Protein 2DGR (pdb70)

Structure (mmCIF, N/CA/C/O backbone):
data_2DGR
#
_entry.id   2DGR
#
loop_
_atom_site.group_PDB
_atom_site.id
_atom_site.type_symbol
_atom_site.label_atom_id
_atom_site.label_alt_id
_atom_site.label_comp_id
_atom_site.label_asym_id
_atom_site.label_entity_id
_atom_site.label_seq_id
_atom_site.pdbx_PDB_ins_code
_atom_site.Cartn_x
_atom_site.Cartn_y
_atom_site.Cartn_z
_atom_site.occupancy
_atom_site.B_iso_or_equiv
_atom_site.auth_seq_id
_atom_site.auth_comp_id
_atom_site.auth_asym_id
_atom_site.auth_atom_id
_atom_site.pdbx_PDB_model_num
ATOM 1 N N . GLY A 1 1 ? 29.797 12.361 1.119 1.00 0.00 99 GLY A N 1
ATOM 2 C CA . GLY A 1 1 ? 29.874 13.347 2.182 1.00 0.00 99 GLY A CA 1
ATOM 3 C C . GLY A 1 1 ? 28.859 14.460 2.016 1.00 0.00 99 GLY A C 1
ATOM 4 O O . GLY A 1 1 ? 27.988 14.647 2.865 1.00 0.00 99 GLY A O 1
ATOM 8 N N . SER A 1 2 ? 28.971 15.202 0.918 1.00 0.00 100 SER A N 1
ATOM 9 C CA . SER A 1 2 ? 28.058 16.306 0.646 1.00 0.00 100 SER A CA 1
ATOM 10 C C . SER A 1 2 ? 27.263 16.051 -0.631 1.00 0.00 100 SER A C 1
ATOM 11 O O . SER A 1 2 ? 26.032 16.045 -0.618 1.00 0.00 100 SER A O 1
ATOM 19 N N . SER A 1 3 ? 27.976 15.840 -1.732 1.00 0.00 101 SER A N 1
ATOM 20 C CA . SER A 1 3 ? 27.338 15.588 -3.019 1.00 0.00 101 SER A CA 1
ATOM 21 C C . SER A 1 3 ? 28.061 14.478 -3.776 1.00 0.00 101 SER A C 1
ATOM 22 O O . SER A 1 3 ? 29.260 14.270 -3.600 1.00 0.00 101 SER A O 1
ATOM 30 N N . GLY A 1 4 ? 27.320 13.766 -4.620 1.00 0.00 102 GLY A N 1
ATOM 31 C CA . GLY A 1 4 ? 27.906 12.685 -5.391 1.00 0.00 102 GLY A CA 1
ATOM 32 C C . GLY A 1 4 ? 27.228 11.354 -5.132 1.00 0.00 102 GLY A C 1
ATOM 33 O O . GLY A 1 4 ? 27.886 10.371 -4.793 1.00 0.00 102 GLY A O 1
ATOM 37 N N . SER A 1 5 ? 25.909 11.323 -5.290 1.00 0.00 103 SER A N 1
ATOM 38 C CA . SER A 1 5 ? 25.141 10.104 -5.066 1.00 0.00 103 SER A CA 1
ATOM 39 C C . SER A 1 5 ? 23.844 10.123 -5.868 1.00 0.00 103 SER A C 1
ATOM 40 O O . SER A 1 5 ? 23.142 11.134 -5.911 1.00 0.00 103 SER A O 1
ATOM 48 N N . SER A 1 6 ? 23.531 8.998 -6.504 1.00 0.00 104 SER A N 1
ATOM 49 C CA . SER A 1 6 ? 22.321 8.886 -7.309 1.00 0.00 104 SER A CA 1
ATOM 50 C C . SER A 1 6 ? 21.167 8.330 -6.480 1.00 0.00 104 SER A C 1
ATOM 51 O O . SER A 1 6 ? 21.123 7.138 -6.178 1.00 0.00 104 SER A O 1
ATOM 59 N N . GLY A 1 7 ? 20.233 9.203 -6.116 1.00 0.00 105 GLY A N 1
ATOM 60 C CA . GLY A 1 7 ? 19.091 8.782 -5.326 1.00 0.00 105 GLY A CA 1
ATOM 61 C C . GLY A 1 7 ? 18.633 9.852 -4.354 1.00 0.00 105 GLY A C 1
ATOM 62 O O . GLY A 1 7 ? 19.368 10.230 -3.444 1.00 0.00 105 GLY A O 1
ATOM 66 N N . GLY A 1 8 ? 17.412 10.342 -4.549 1.00 0.00 106 GLY A N 1
ATOM 67 C CA . GLY A 1 8 ? 16.878 11.371 -3.676 1.00 0.00 106 GLY A CA 1
ATOM 68 C C . GLY A 1 8 ? 15.738 10.866 -2.814 1.00 0.00 106 GLY A C 1
ATOM 69 O O . GLY A 1 8 ? 15.913 10.633 -1.618 1.00 0.00 106 GLY A O 1
ATOM 73 N N . GLN A 1 9 ? 14.568 10.699 -3.421 1.00 0.00 107 GLN A N 1
ATOM 74 C CA . GLN A 1 9 ? 13.395 10.220 -2.700 1.00 0.00 107 GLN A CA 1
ATOM 75 C C . GLN A 1 9 ? 13.668 8.867 -2.053 1.00 0.00 107 GLN A C 1
ATOM 76 O O . GLN A 1 9 ? 14.776 8.336 -2.141 1.00 0.00 107 GLN A O 1
ATOM 90 N N . THR A 1 10 ? 12.651 8.312 -1.400 1.00 0.00 108 THR A N 1
ATOM 91 C CA . THR A 1 10 ? 12.782 7.021 -0.737 1.00 0.00 108 THR A CA 1
ATOM 92 C C . THR A 1 10 ? 11.514 6.190 -0.895 1.00 0.00 108 THR A C 1
ATOM 93 O O . THR A 1 10 ? 10.446 6.720 -1.202 1.00 0.00 108 THR A O 1
ATOM 104 N N . THR A 1 11 ? 11.637 4.884 -0.683 1.00 0.00 109 THR A N 1
ATOM 105 C CA . THR A 1 11 ? 10.501 3.979 -0.803 1.00 0.00 109 THR A CA 1
ATOM 106 C C . THR A 1 11 ? 10.399 3.060 0.409 1.00 0.00 109 THR A C 1
ATOM 107 O O . THR A 1 11 ? 11.349 2.351 0.743 1.00 0.00 109 THR A O 1
ATOM 118 N N . ILE A 1 12 ? 9.243 3.077 1.064 1.00 0.00 110 ILE A N 1
ATOM 119 C CA . ILE A 1 12 ? 9.018 2.244 2.238 1.00 0.00 110 ILE A CA 1
ATOM 120 C C . ILE A 1 12 ? 7.946 1.193 1.969 1.00 0.00 110 ILE A C 1
ATOM 121 O O . ILE A 1 12 ? 7.067 1.390 1.131 1.00 0.00 110 ILE A O 1
ATOM 137 N N . GLN A 1 13 ? 8.026 0.077 2.687 1.00 0.00 111 GLN A N 1
ATOM 138 C CA . GLN A 1 13 ? 7.061 -1.004 2.526 1.00 0.00 111 GLN A CA 1
ATOM 139 C C . GLN A 1 13 ? 6.156 -1.113 3.749 1.00 0.00 111 GLN A C 1
ATOM 140 O O . GLN A 1 13 ? 6.578 -1.579 4.807 1.00 0.00 111 GLN A O 1
ATOM 154 N N . VAL A 1 14 ? 4.909 -0.680 3.596 1.00 0.00 112 VAL A N 1
ATOM 155 C CA . VAL A 1 14 ? 3.943 -0.729 4.688 1.00 0.00 112 VAL A CA 1
ATOM 156 C C . VAL A 1 14 ? 3.400 -2.141 4.878 1.00 0.00 112 VAL A C 1
ATOM 157 O O . VAL A 1 14 ? 3.061 -2.822 3.910 1.00 0.00 112 VAL A O 1
ATOM 170 N N . ARG A 1 15 ? 3.320 -2.574 6.132 1.00 0.00 113 ARG A N 1
ATOM 171 C CA . ARG A 1 15 ? 2.818 -3.906 6.449 1.00 0.00 113 ARG A CA 1
ATOM 172 C C . ARG A 1 15 ? 1.403 -3.833 7.014 1.00 0.00 113 ARG A C 1
ATOM 173 O O . ARG A 1 15 ? 1.163 -3.190 8.036 1.00 0.00 113 ARG A O 1
ATOM 194 N N . VAL A 1 16 ? 0.467 -4.496 6.341 1.00 0.00 114 VAL A N 1
ATOM 195 C CA . VAL A 1 16 ? -0.924 -4.507 6.775 1.00 0.00 114 VAL A CA 1
ATOM 196 C C . VAL A 1 16 ? -1.519 -5.908 6.678 1.00 0.00 114 VAL A C 1
ATOM 197 O O . VAL A 1 16 ? -1.124 -6.720 5.842 1.00 0.00 114 VAL A O 1
ATOM 210 N N . PRO A 1 17 ? -2.493 -6.199 7.553 1.00 0.00 115 PRO A N 1
ATOM 211 C CA . PRO A 1 17 ? -3.165 -7.501 7.585 1.00 0.00 115 PRO A CA 1
ATOM 212 C C . PRO A 1 17 ? -4.056 -7.724 6.368 1.00 0.00 115 PRO A C 1
ATOM 213 O O . PRO A 1 17 ? -4.868 -6.868 6.016 1.00 0.00 115 PRO A O 1
ATOM 224 N N . TYR A 1 18 ? -3.901 -8.879 5.730 1.00 0.00 116 TYR A N 1
ATOM 225 C CA . TYR A 1 18 ? -4.691 -9.213 4.551 1.00 0.00 116 TYR A CA 1
ATOM 226 C C . TYR A 1 18 ? -6.162 -8.872 4.766 1.00 0.00 116 TYR A C 1
ATOM 227 O O . TYR A 1 18 ? -6.915 -8.688 3.810 1.00 0.00 116 TYR A O 1
ATOM 245 N N . ARG A 1 19 ? -6.564 -8.788 6.030 1.00 0.00 117 ARG A N 1
ATOM 246 C CA . ARG A 1 19 ? -7.945 -8.469 6.373 1.00 0.00 117 ARG A CA 1
ATOM 247 C C . ARG A 1 19 ? -8.253 -7.003 6.085 1.00 0.00 117 ARG A C 1
ATOM 248 O O . ARG A 1 19 ? -9.300 -6.675 5.527 1.00 0.00 117 ARG A O 1
ATOM 269 N N . VAL A 1 20 ? -7.332 -6.124 6.469 1.00 0.00 118 VAL A N 1
ATOM 270 C CA . VAL A 1 20 ? -7.504 -4.692 6.252 1.00 0.00 118 VAL A CA 1
ATOM 271 C C . VAL A 1 20 ? -7.254 -4.324 4.794 1.00 0.00 118 VAL A C 1
ATOM 272 O O . VAL A 1 20 ? -7.859 -3.391 4.266 1.00 0.00 118 VAL A O 1
ATOM 285 N N . VAL A 1 21 ? -6.359 -5.064 4.148 1.00 0.00 119 VAL A N 1
ATOM 286 C CA . VAL A 1 21 ? -6.029 -4.816 2.749 1.00 0.00 119 VAL A CA 1
ATOM 287 C C . VAL A 1 21 ? -7.274 -4.455 1.947 1.00 0.00 119 VAL A C 1
ATOM 288 O O . VAL A 1 21 ? -7.485 -3.294 1.597 1.00 0.00 119 VAL A O 1
ATOM 301 N N . GLY A 1 22 ? -8.097 -5.459 1.658 1.00 0.00 120 GLY A N 1
ATOM 302 C CA . GLY A 1 22 ? -9.312 -5.226 0.899 1.00 0.00 120 GLY A CA 1
ATOM 303 C C . GLY A 1 22 ? -9.993 -3.926 1.277 1.00 0.00 120 GLY A C 1
ATOM 304 O O . GLY A 1 22 ? -10.590 -3.259 0.431 1.00 0.00 120 GLY A O 1
ATOM 308 N N . LEU A 1 23 ? -9.905 -3.564 2.553 1.00 0.00 121 LEU A N 1
ATOM 309 C CA . LEU A 1 23 ? -10.520 -2.335 3.043 1.00 0.00 121 LEU A CA 1
ATOM 310 C C . LEU A 1 23 ? -9.761 -1.110 2.542 1.00 0.00 121 LEU A C 1
ATOM 311 O O . LEU A 1 23 ? -10.363 -0.130 2.103 1.00 0.00 121 LEU A O 1
ATOM 327 N N . VAL A 1 24 ? -8.435 -1.173 2.609 1.00 0.00 122 VAL A N 1
ATOM 328 C CA . VAL A 1 24 ? -7.593 -0.071 2.160 1.00 0.00 122 VAL A CA 1
ATOM 329 C C . VAL A 1 24 ? -7.711 0.132 0.654 1.00 0.00 122 VAL A C 1
ATOM 330 O O . VAL A 1 24 ? -8.146 1.186 0.190 1.00 0.00 122 VAL A O 1
ATOM 343 N N . VAL A 1 25 ? -7.322 -0.886 -0.107 1.00 0.00 123 VAL A N 1
ATOM 344 C CA . VAL A 1 25 ? -7.385 -0.821 -1.562 1.00 0.00 123 VAL A CA 1
ATOM 345 C C . VAL A 1 25 ? -8.731 -0.280 -2.030 1.00 0.00 123 VAL A C 1
ATOM 346 O O . VAL A 1 25 ? -8.793 0.616 -2.872 1.00 0.00 123 VAL A O 1
ATOM 359 N N . GLY A 1 26 ? -9.808 -0.829 -1.478 1.00 0.00 124 GLY A N 1
ATOM 360 C CA . GLY A 1 26 ? -11.140 -0.389 -1.851 1.00 0.00 124 GLY A CA 1
ATOM 361 C C . GLY A 1 26 ? -11.645 -1.069 -3.108 1.00 0.00 124 GLY A C 1
ATOM 362 O O . GLY A 1 26 ? -10.915 -1.797 -3.781 1.00 0.00 124 GLY A O 1
ATOM 366 N N . PRO A 1 27 ? -12.923 -0.835 -3.439 1.00 0.00 125 PRO A N 1
ATOM 367 C CA . PRO A 1 27 ? -13.554 -1.422 -4.625 1.00 0.00 125 PRO A CA 1
ATOM 368 C C . PRO A 1 27 ? -12.696 -1.265 -5.876 1.00 0.00 125 PRO A C 1
ATOM 369 O O . PRO A 1 27 ? -12.785 -0.261 -6.582 1.00 0.00 125 PRO A O 1
ATOM 380 N N . LYS A 1 28 ? -11.863 -2.265 -6.145 1.00 0.00 126 LYS A N 1
ATOM 381 C CA . LYS A 1 28 ? -10.989 -2.241 -7.312 1.00 0.00 126 LYS A CA 1
ATOM 382 C C . LYS A 1 28 ? -10.165 -0.957 -7.348 1.00 0.00 126 LYS A C 1
ATOM 383 O O . LYS A 1 28 ? -9.939 -0.383 -8.412 1.00 0.00 126 LYS A O 1
ATOM 402 N N . GLY A 1 29 ? -9.718 -0.513 -6.177 1.00 0.00 127 GLY A N 1
ATOM 403 C CA . GLY A 1 29 ? -8.924 0.698 -6.097 1.00 0.00 127 GLY A CA 1
ATOM 404 C C . GLY A 1 29 ? -9.768 1.953 -6.190 1.00 0.00 127 GLY A C 1
ATOM 405 O O . GLY A 1 29 ? -9.757 2.643 -7.209 1.00 0.00 127 GLY A O 1
ATOM 409 N N . ALA A 1 30 ? -10.505 2.249 -5.124 1.00 0.00 128 ALA A N 1
ATOM 410 C CA . ALA A 1 30 ? -11.359 3.430 -5.090 1.00 0.00 128 ALA A CA 1
ATOM 411 C C . ALA A 1 30 ? -11.026 4.314 -3.893 1.00 0.00 128 ALA A C 1
ATOM 412 O O . ALA A 1 30 ? -11.235 5.527 -3.927 1.00 0.00 128 ALA A O 1
ATOM 419 N N . THR A 1 31 ? -10.507 3.699 -2.835 1.00 0.00 129 THR A N 1
ATOM 420 C CA . THR A 1 31 ? -10.146 4.430 -1.627 1.00 0.00 129 THR A CA 1
ATOM 421 C C . THR A 1 31 ? -8.653 4.732 -1.592 1.00 0.00 129 THR A C 1
ATOM 422 O O . THR A 1 31 ? -8.243 5.848 -1.270 1.00 0.00 129 THR A O 1
ATOM 433 N N . ILE A 1 32 ? -7.844 3.732 -1.925 1.00 0.00 130 ILE A N 1
ATOM 434 C CA . ILE A 1 32 ? -6.395 3.892 -1.933 1.00 0.00 130 ILE A CA 1
ATOM 435 C C . ILE A 1 32 ? -5.967 4.974 -2.920 1.00 0.00 130 ILE A C 1
ATOM 436 O O . ILE A 1 32 ? -4.908 5.583 -2.770 1.00 0.00 130 ILE A O 1
ATOM 452 N N . LYS A 1 33 ? -6.799 5.209 -3.929 1.00 0.00 131 LYS A N 1
ATOM 453 C CA . LYS A 1 33 ? -6.510 6.220 -4.940 1.00 0.00 131 LYS A CA 1
ATOM 454 C C . LYS A 1 33 ? -6.535 7.619 -4.333 1.00 0.00 131 LYS A C 1
ATOM 455 O O . LYS A 1 33 ? -5.802 8.507 -4.768 1.00 0.00 131 LYS A O 1
ATOM 474 N N . ARG A 1 34 ? -7.382 7.807 -3.326 1.00 0.00 132 ARG A N 1
ATOM 475 C CA . ARG A 1 34 ? -7.502 9.099 -2.660 1.00 0.00 132 ARG A CA 1
ATOM 476 C C . ARG A 1 34 ? -6.226 9.436 -1.894 1.00 0.00 132 ARG A C 1
ATOM 477 O O . ARG A 1 34 ? -5.743 10.567 -1.941 1.00 0.00 132 ARG A O 1
ATOM 498 N N . ILE A 1 35 ? -5.687 8.447 -1.189 1.00 0.00 133 ILE A N 1
ATOM 499 C CA . ILE A 1 35 ? -4.467 8.639 -0.414 1.00 0.00 133 ILE A CA 1
ATOM 500 C C . ILE A 1 35 ? -3.320 9.110 -1.301 1.00 0.00 133 ILE A C 1
ATOM 501 O O . ILE A 1 35 ? -2.726 10.160 -1.057 1.00 0.00 133 ILE A O 1
ATOM 517 N N . GLN A 1 36 ? -3.016 8.327 -2.331 1.00 0.00 134 GLN A N 1
ATOM 518 C CA . GLN A 1 36 ? -1.940 8.666 -3.255 1.00 0.00 134 GLN A CA 1
ATOM 519 C C . GLN A 1 36 ? -2.010 10.136 -3.657 1.00 0.00 134 GLN A C 1
ATOM 520 O O . GLN A 1 36 ? -0.985 10.769 -3.909 1.00 0.00 134 GLN A O 1
ATOM 534 N N . GLN A 1 37 ? -3.225 10.671 -3.715 1.00 0.00 135 GLN A N 1
ATOM 535 C CA . GLN A 1 37 ? -3.428 12.066 -4.088 1.00 0.00 135 GLN A CA 1
ATOM 536 C C . GLN A 1 37 ? -3.208 12.986 -2.891 1.00 0.00 135 GLN A C 1
ATOM 537 O O . GLN A 1 37 ? -2.394 13.908 -2.946 1.00 0.00 135 GLN A O 1
ATOM 551 N N . ARG A 1 38 ? -3.940 12.730 -1.812 1.00 0.00 136 ARG A N 1
ATOM 552 C CA . ARG A 1 38 ? -3.826 13.537 -0.603 1.00 0.00 136 ARG A CA 1
ATOM 553 C C . ARG A 1 38 ? -2.386 13.562 -0.100 1.00 0.00 136 ARG A C 1
ATOM 554 O O . ARG A 1 38 ? -1.976 14.490 0.599 1.00 0.00 136 ARG A O 1
ATOM 575 N N . THR A 1 39 ? -1.621 12.535 -0.459 1.00 0.00 137 THR A N 1
ATOM 576 C CA . THR A 1 39 ? -0.227 12.438 -0.043 1.00 0.00 137 THR A CA 1
ATOM 577 C C . THR A 1 39 ? 0.715 12.649 -1.223 1.00 0.00 137 THR A C 1
ATOM 578 O O . THR A 1 39 ? 1.918 12.841 -1.044 1.00 0.00 137 THR A O 1
ATOM 589 N N . HIS A 1 40 ? 0.160 12.611 -2.431 1.00 0.00 138 HIS A N 1
ATOM 590 C CA . HIS A 1 40 ? 0.952 12.799 -3.642 1.00 0.00 138 HIS A CA 1
ATOM 591 C C . HIS A 1 40 ? 2.123 11.822 -3.682 1.00 0.00 138 HIS A C 1
ATOM 592 O O . HIS A 1 40 ? 3.274 12.223 -3.857 1.00 0.00 138 HIS A O 1
ATOM 607 N N . THR A 1 41 ? 1.822 10.538 -3.518 1.00 0.00 139 THR A N 1
ATOM 608 C CA . THR A 1 41 ? 2.850 9.504 -3.534 1.00 0.00 139 THR A CA 1
ATOM 609 C C . THR A 1 41 ? 2.473 8.368 -4.478 1.00 0.00 139 THR A C 1
ATOM 610 O O . THR A 1 41 ? 1.345 8.304 -4.968 1.00 0.00 139 THR A O 1
ATOM 621 N N . TYR A 1 42 ? 3.422 7.474 -4.729 1.00 0.00 140 TYR A N 1
ATOM 622 C CA . TYR A 1 42 ? 3.190 6.341 -5.617 1.00 0.00 140 TYR A CA 1
ATOM 623 C C . TYR A 1 42 ? 2.957 5.062 -4.818 1.00 0.00 140 TYR A C 1
ATOM 624 O O . TYR A 1 42 ? 3.904 4.380 -4.427 1.00 0.00 140 TYR A O 1
ATOM 642 N N . ILE A 1 43 ? 1.689 4.744 -4.580 1.00 0.00 141 ILE A N 1
ATOM 643 C CA . ILE A 1 43 ? 1.330 3.547 -3.830 1.00 0.00 141 ILE A CA 1
ATOM 644 C C . ILE A 1 43 ? 1.061 2.373 -4.764 1.00 0.00 141 ILE A C 1
ATOM 645 O O . ILE A 1 43 ? 0.244 2.468 -5.680 1.00 0.00 141 ILE A O 1
ATOM 661 N N . VAL A 1 44 ? 1.754 1.263 -4.526 1.00 0.00 142 VAL A N 1
ATOM 662 C CA . VAL A 1 44 ? 1.589 0.068 -5.344 1.00 0.00 142 VAL A CA 1
ATOM 663 C C . VAL A 1 44 ? 0.977 -1.071 -4.536 1.00 0.00 142 VAL A C 1
ATOM 664 O O . VAL A 1 44 ? 1.440 -1.389 -3.440 1.00 0.00 142 VAL A O 1
ATOM 677 N N . THR A 1 45 ? -0.068 -1.684 -5.085 1.00 0.00 143 THR A N 1
ATOM 678 C CA . THR A 1 45 ? -0.745 -2.787 -4.415 1.00 0.00 143 THR A CA 1
ATOM 679 C C . THR A 1 45 ? -0.036 -4.110 -4.683 1.00 0.00 143 THR A C 1
ATOM 680 O O . THR A 1 45 ? 0.507 -4.344 -5.763 1.00 0.00 143 THR A O 1
ATOM 691 N N . PRO A 1 46 ? -0.040 -4.998 -3.678 1.00 0.00 144 PRO A N 1
ATOM 692 C CA . PRO A 1 46 ? 0.598 -6.314 -3.782 1.00 0.00 144 PRO A CA 1
ATOM 693 C C . PRO A 1 46 ? -0.143 -7.244 -4.736 1.00 0.00 144 PRO A C 1
ATOM 694 O O . PRO A 1 46 ? -1.156 -6.867 -5.324 1.00 0.00 144 PRO A O 1
ATOM 705 N N . GLY A 1 47 ? 0.368 -8.462 -4.885 1.00 0.00 145 GLY A N 1
ATOM 706 C CA . GLY A 1 47 ? -0.259 -9.427 -5.769 1.00 0.00 145 GLY A CA 1
ATOM 707 C C . GLY A 1 47 ? -1.449 -10.113 -5.128 1.00 0.00 145 GLY A C 1
ATOM 708 O O . GLY A 1 47 ? -1.880 -9.735 -4.038 1.00 0.00 145 GLY A O 1
ATOM 712 N N . ARG A 1 48 ? -1.982 -11.125 -5.805 1.00 0.00 146 ARG A N 1
ATOM 713 C CA . ARG A 1 48 ? -3.131 -11.864 -5.296 1.00 0.00 146 ARG A CA 1
ATOM 714 C C . ARG A 1 48 ? -2.682 -13.082 -4.494 1.00 0.00 146 ARG A C 1
ATOM 715 O O . ARG A 1 48 ? -3.350 -13.494 -3.545 1.00 0.00 146 ARG A O 1
ATOM 736 N N . ASP A 1 49 ? -1.548 -13.654 -4.882 1.00 0.00 147 ASP A N 1
ATOM 737 C CA . ASP A 1 49 ? -1.009 -14.825 -4.200 1.00 0.00 147 ASP A CA 1
ATOM 738 C C . ASP A 1 49 ? 0.284 -14.480 -3.468 1.00 0.00 147 ASP A C 1
ATOM 739 O O . ASP A 1 49 ? 1.209 -15.291 -3.402 1.00 0.00 147 ASP A O 1
ATOM 748 N N . LYS A 1 50 ? 0.344 -13.271 -2.920 1.00 0.00 148 LYS A N 1
ATOM 749 C CA . LYS A 1 50 ? 1.523 -12.817 -2.193 1.00 0.00 148 LYS A CA 1
ATOM 750 C C . LYS A 1 50 ? 1.134 -12.214 -0.847 1.00 0.00 148 LYS A C 1
ATOM 751 O O . LYS A 1 50 ? -0.045 -11.988 -0.576 1.00 0.00 148 LYS A O 1
ATOM 770 N N . GLU A 1 51 ? 2.132 -11.955 -0.008 1.00 0.00 149 GLU A N 1
ATOM 771 C CA . GLU A 1 51 ? 1.893 -11.377 1.309 1.00 0.00 149 GLU A CA 1
ATOM 772 C C . GLU A 1 51 ? 1.390 -9.941 1.190 1.00 0.00 149 GLU A C 1
ATOM 773 O O . GLU A 1 51 ? 1.796 -9.186 0.306 1.00 0.00 149 GLU A O 1
ATOM 785 N N . PRO A 1 52 ? 0.484 -9.554 2.100 1.00 0.00 150 PRO A N 1
ATOM 786 C CA . PRO A 1 52 ? -0.094 -8.207 2.119 1.00 0.00 150 PRO A CA 1
ATOM 787 C C . PRO A 1 52 ? 0.921 -7.147 2.534 1.00 0.00 150 PRO A C 1
ATOM 788 O O . PRO A 1 52 ? 1.187 -6.958 3.721 1.00 0.00 150 PRO A O 1
ATOM 799 N N . VAL A 1 53 ? 1.484 -6.456 1.548 1.00 0.00 151 VAL A N 1
ATOM 800 C CA . VAL A 1 53 ? 2.469 -5.413 1.811 1.00 0.00 151 VAL A CA 1
ATOM 801 C C . VAL A 1 53 ? 2.390 -4.307 0.764 1.00 0.00 151 VAL A C 1
ATOM 802 O O . VAL A 1 53 ? 2.686 -4.528 -0.411 1.00 0.00 151 VAL A O 1
ATOM 815 N N . PHE A 1 54 ? 1.991 -3.116 1.198 1.00 0.00 152 PHE A N 1
ATOM 816 C CA . PHE A 1 54 ? 1.873 -1.975 0.298 1.00 0.00 152 PHE A CA 1
ATOM 817 C C . PHE A 1 54 ? 3.220 -1.281 0.120 1.00 0.00 152 PHE A C 1
ATOM 818 O O . PHE A 1 54 ? 3.994 -1.153 1.068 1.00 0.00 152 PHE A O 1
ATOM 835 N N . ALA A 1 55 ? 3.493 -0.836 -1.102 1.00 0.00 153 ALA A N 1
ATOM 836 C CA . ALA A 1 55 ? 4.745 -0.154 -1.405 1.00 0.00 153 ALA A CA 1
ATOM 837 C C . ALA A 1 55 ? 4.506 1.316 -1.728 1.00 0.00 153 ALA A C 1
ATOM 838 O O . ALA A 1 55 ? 3.765 1.646 -2.655 1.00 0.00 153 ALA A O 1
ATOM 845 N N . VAL A 1 56 ? 5.136 2.197 -0.958 1.00 0.00 154 VAL A N 1
ATOM 846 C CA . VAL A 1 56 ? 4.992 3.634 -1.163 1.00 0.00 154 VAL A CA 1
ATOM 847 C C . VAL A 1 56 ? 6.317 4.267 -1.571 1.00 0.00 154 VAL A C 1
ATOM 848 O O . VAL A 1 56 ? 7.314 4.163 -0.856 1.00 0.00 154 VAL A O 1
ATOM 861 N N . THR A 1 57 ? 6.322 4.924 -2.727 1.00 0.00 155 THR A N 1
ATOM 862 C CA . THR A 1 57 ? 7.524 5.574 -3.232 1.00 0.00 155 THR A CA 1
ATOM 863 C C . THR A 1 57 ? 7.366 7.090 -3.245 1.00 0.00 155 THR A C 1
ATOM 864 O O . THR A 1 57 ? 6.445 7.622 -3.864 1.00 0.00 155 THR A O 1
ATOM 875 N N . GLY A 1 58 ? 8.271 7.782 -2.558 1.00 0.00 156 GLY A N 1
ATOM 876 C CA . GLY A 1 58 ? 8.213 9.231 -2.505 1.00 0.00 156 GLY A CA 1
ATOM 877 C C . GLY A 1 58 ? 9.166 9.812 -1.479 1.00 0.00 156 GLY A C 1
ATOM 878 O O . GLY A 1 58 ? 9.970 9.090 -0.891 1.00 0.00 156 GLY A O 1
ATOM 882 N N . MET A 1 59 ? 9.076 11.120 -1.264 1.00 0.00 157 MET A N 1
ATOM 883 C CA . MET A 1 59 ? 9.938 11.797 -0.302 1.00 0.00 157 MET A CA 1
ATOM 884 C C . MET A 1 59 ? 9.883 11.106 1.057 1.00 0.00 157 MET A C 1
ATOM 885 O O . MET A 1 59 ? 8.943 10.376 1.372 1.00 0.00 157 MET A O 1
ATOM 899 N N . PRO A 1 60 ? 10.914 11.340 1.882 1.00 0.00 158 PRO A N 1
ATOM 900 C CA . PRO A 1 60 ? 11.006 10.749 3.221 1.00 0.00 158 PRO A CA 1
ATOM 901 C C . PRO A 1 60 ? 9.976 11.332 4.183 1.00 0.00 158 PRO A C 1
ATOM 902 O O . PRO A 1 60 ? 9.906 10.933 5.345 1.00 0.00 158 PRO A O 1
ATOM 913 N N . GLU A 1 61 ? 9.180 12.275 3.691 1.00 0.00 159 GLU A N 1
ATOM 914 C CA . GLU A 1 61 ? 8.155 12.912 4.509 1.00 0.00 159 GLU A CA 1
ATOM 915 C C . GLU A 1 61 ? 6.760 12.599 3.974 1.00 0.00 159 GLU A C 1
ATOM 916 O O . GLU A 1 61 ? 5.781 12.611 4.719 1.00 0.00 159 GLU A O 1
ATOM 928 N N . ASN A 1 62 ? 6.679 12.319 2.677 1.00 0.00 160 ASN A N 1
ATOM 929 C CA . ASN A 1 62 ? 5.405 12.005 2.041 1.00 0.00 160 ASN A CA 1
ATOM 930 C C . ASN A 1 62 ? 5.071 10.524 2.196 1.00 0.00 160 ASN A C 1
ATOM 931 O O . ASN A 1 62 ? 4.002 10.166 2.690 1.00 0.00 160 ASN A O 1
ATOM 942 N N . VAL A 1 63 ? 5.994 9.667 1.771 1.00 0.00 161 VAL A N 1
ATOM 943 C CA . VAL A 1 63 ? 5.799 8.225 1.864 1.00 0.00 161 VAL A CA 1
ATOM 944 C C . VAL A 1 63 ? 5.450 7.808 3.289 1.00 0.00 161 VAL A C 1
ATOM 945 O O . VAL A 1 63 ? 4.704 6.853 3.502 1.00 0.00 161 VAL A O 1
ATOM 958 N N . ASP A 1 64 ? 5.995 8.532 4.261 1.00 0.00 162 ASP A N 1
ATOM 959 C CA . ASP A 1 64 ? 5.740 8.238 5.667 1.00 0.00 162 ASP A CA 1
ATOM 960 C C . ASP A 1 64 ? 4.382 8.783 6.098 1.00 0.00 162 ASP A C 1
ATOM 961 O O . ASP A 1 64 ? 3.788 8.304 7.064 1.00 0.00 162 ASP A O 1
ATOM 970 N N . ARG A 1 65 ? 3.897 9.789 5.377 1.00 0.00 163 ARG A N 1
ATOM 971 C CA . ARG A 1 65 ? 2.611 10.400 5.686 1.00 0.00 163 ARG A CA 1
ATOM 972 C C . ARG A 1 65 ? 1.460 9.511 5.224 1.00 0.00 163 ARG A C 1
ATOM 973 O O . ARG A 1 65 ? 0.432 9.412 5.892 1.00 0.00 163 ARG A O 1
ATOM 994 N N . ALA A 1 66 ? 1.642 8.866 4.076 1.00 0.00 164 ALA A N 1
ATOM 995 C CA . ALA A 1 66 ? 0.621 7.984 3.525 1.00 0.00 164 ALA A CA 1
ATOM 996 C C . ALA A 1 66 ? 0.494 6.708 4.351 1.00 0.00 164 ALA A C 1
ATOM 997 O O . ALA A 1 66 ? -0.608 6.201 4.562 1.00 0.00 164 ALA A O 1
ATOM 1004 N N . ARG A 1 67 ? 1.628 6.194 4.816 1.00 0.00 165 ARG A N 1
ATOM 1005 C CA . ARG A 1 67 ? 1.642 4.977 5.618 1.00 0.00 165 ARG A CA 1
ATOM 1006 C C . ARG A 1 67 ? 0.714 5.107 6.822 1.00 0.00 165 ARG A C 1
ATOM 1007 O O . ARG A 1 67 ? -0.042 4.188 7.137 1.00 0.00 165 ARG A O 1
ATOM 1028 N N . GLU A 1 68 ? 0.778 6.254 7.491 1.00 0.00 166 GLU A N 1
ATOM 1029 C CA . GLU A 1 68 ? -0.056 6.503 8.661 1.00 0.00 166 GLU A CA 1
ATOM 1030 C C . GLU A 1 68 ? -1.533 6.315 8.326 1.00 0.00 166 GLU A C 1
ATOM 1031 O O . GLU A 1 68 ? -2.258 5.623 9.040 1.00 0.00 166 GLU A O 1
ATOM 1043 N N . GLU A 1 69 ? -1.970 6.937 7.236 1.00 0.00 167 GLU A N 1
ATOM 1044 C CA . GLU A 1 69 ? -3.360 6.839 6.807 1.00 0.00 167 GLU A CA 1
ATOM 1045 C C . GLU A 1 69 ? -3.743 5.389 6.527 1.00 0.00 167 GLU A C 1
ATOM 1046 O O . GLU A 1 69 ? -4.798 4.920 6.955 1.00 0.00 167 GLU A O 1
ATOM 1058 N N . ILE A 1 70 ? -2.878 4.684 5.806 1.00 0.00 168 ILE A N 1
ATOM 1059 C CA . ILE A 1 70 ? -3.125 3.287 5.469 1.00 0.00 168 ILE A CA 1
ATOM 1060 C C . ILE A 1 70 ? -3.427 2.466 6.717 1.00 0.00 168 ILE A C 1
ATOM 1061 O O . ILE A 1 70 ? -4.493 1.860 6.830 1.00 0.00 168 ILE A O 1
ATOM 1077 N N . GLU A 1 71 ? -2.483 2.451 7.653 1.00 0.00 169 GLU A N 1
ATOM 1078 C CA . GLU A 1 71 ? -2.650 1.704 8.894 1.00 0.00 169 GLU A CA 1
ATOM 1079 C C . GLU A 1 71 ? -3.830 2.242 9.698 1.00 0.00 169 GLU A C 1
ATOM 1080 O O . GLU A 1 71 ? -4.513 1.492 10.394 1.00 0.00 169 GLU A O 1
ATOM 1092 N N . ALA A 1 72 ? -4.063 3.546 9.595 1.00 0.00 170 ALA A N 1
ATOM 1093 C CA . ALA A 1 72 ? -5.161 4.184 10.311 1.00 0.00 170 ALA A CA 1
ATOM 1094 C C . ALA A 1 72 ? -6.476 3.453 10.064 1.00 0.00 170 ALA A C 1
ATOM 1095 O O . ALA A 1 72 ? -7.266 3.245 10.986 1.00 0.00 170 ALA A O 1
ATOM 1102 N N . HIS A 1 73 ? -6.706 3.064 8.814 1.00 0.00 171 HIS A N 1
ATOM 1103 C CA . HIS A 1 73 ? -7.927 2.355 8.446 1.00 0.00 171 HIS A CA 1
ATOM 1104 C C . HIS A 1 73 ? -8.095 1.091 9.284 1.00 0.00 171 HIS A C 1
ATOM 1105 O O . HIS A 1 73 ? -9.214 0.694 9.607 1.00 0.00 171 HIS A O 1
ATOM 1120 N N . ILE A 1 74 ? -6.976 0.465 9.632 1.00 0.00 172 ILE A N 1
ATOM 1121 C CA . ILE A 1 74 ? -7.000 -0.753 10.432 1.00 0.00 172 ILE A CA 1
ATOM 1122 C C . ILE A 1 74 ? -7.911 -0.596 11.645 1.00 0.00 172 ILE A C 1
ATOM 1123 O O . ILE A 1 74 ? -8.618 -1.528 12.029 1.00 0.00 172 ILE A O 1
ATOM 1139 N N . THR A 1 75 ? -7.891 0.591 12.243 1.00 0.00 173 THR A N 1
ATOM 1140 C CA . THR A 1 75 ? -8.716 0.871 13.412 1.00 0.00 173 THR A CA 1
ATOM 1141 C C . THR A 1 75 ? -10.089 1.393 13.004 1.00 0.00 173 THR A C 1
ATOM 1142 O O . THR A 1 75 ? -11.103 1.041 13.607 1.00 0.00 173 THR A O 1
ATOM 1153 N N . LEU A 1 76 ? -10.115 2.235 11.976 1.00 0.00 174 LEU A N 1
ATOM 1154 C CA . LEU A 1 76 ? -11.365 2.806 11.486 1.00 0.00 174 LEU A CA 1
ATOM 1155 C C . LEU A 1 76 ? -12.364 1.708 11.135 1.00 0.00 174 LEU A C 1
ATOM 1156 O O . LEU A 1 76 ? -12.033 0.758 10.425 1.00 0.00 174 LEU A O 1
ATOM 1172 N N . ARG A 1 77 ? -13.587 1.847 11.635 1.00 0.00 175 ARG A N 1
ATOM 1173 C CA . ARG A 1 77 ? -14.635 0.868 11.373 1.00 0.00 175 ARG A CA 1
ATOM 1174 C C . ARG A 1 77 ? -15.209 1.047 9.971 1.00 0.00 175 ARG A C 1
ATOM 1175 O O . ARG A 1 77 ? -15.772 2.093 9.649 1.00 0.00 175 ARG A O 1
ATOM 1196 N N . SER A 1 78 ? -15.061 0.020 9.140 1.00 0.00 176 SER A N 1
ATOM 1197 C CA . SER A 1 78 ? -15.560 0.065 7.771 1.00 0.00 176 SER A CA 1
ATOM 1198 C C . SER A 1 78 ? -16.338 -1.203 7.434 1.00 0.00 176 SER A C 1
ATOM 1199 O O . SER A 1 78 ? -15.789 -2.152 6.876 1.00 0.00 176 SER A O 1
ATOM 1207 N N . GLY A 1 79 ? -17.622 -1.212 7.778 1.00 0.00 177 GLY A N 1
ATOM 1208 C CA . GLY A 1 79 ? -18.456 -2.368 7.505 1.00 0.00 177 GLY A CA 1
ATOM 1209 C C . GLY A 1 79 ? -19.340 -2.736 8.680 1.00 0.00 177 GLY A C 1
ATOM 1210 O O . GLY A 1 79 ? -19.219 -2.183 9.773 1.00 0.00 177 GLY A O 1
ATOM 1214 N N . PRO A 1 80 ? -20.256 -3.690 8.460 1.00 0.00 178 PRO A N 1
ATOM 1215 C CA . PRO A 1 80 ? -21.183 -4.152 9.497 1.00 0.00 178 PRO A CA 1
ATOM 1216 C C . PRO A 1 80 ? -20.479 -4.944 10.593 1.00 0.00 178 PRO A C 1
ATOM 1217 O O . PRO A 1 80 ? -19.361 -5.424 10.405 1.00 0.00 178 PRO A O 1
ATOM 1228 N N . SER A 1 81 ? -21.139 -5.076 11.739 1.00 0.00 179 SER A N 1
ATOM 1229 C CA . SER A 1 81 ? -20.574 -5.807 12.867 1.00 0.00 179 SER A CA 1
ATOM 1230 C C . SER A 1 81 ? -21.303 -7.131 13.076 1.00 0.00 179 SER A C 1
ATOM 1231 O O . SER A 1 81 ? -20.678 -8.166 13.311 1.00 0.00 179 SER A O 1
ATOM 1239 N N . SER A 1 82 ? -22.629 -7.090 12.990 1.00 0.00 180 SER A N 1
ATOM 1240 C CA . SER A 1 82 ? -23.444 -8.285 13.174 1.00 0.00 180 SER A CA 1
ATOM 1241 C C . SER A 1 82 ? -22.947 -9.423 12.288 1.00 0.00 180 SER A C 1
ATOM 1242 O O . SER A 1 82 ? -22.962 -9.323 11.062 1.00 0.00 180 SER A O 1
ATOM 1250 N N . GLY A 1 83 ? -22.506 -10.507 12.920 1.00 0.00 181 GLY A N 1
ATOM 1251 C CA . GLY A 1 83 ? -22.009 -11.649 12.175 1.00 0.00 181 GLY A CA 1
ATOM 1252 C C . GLY A 1 83 ? -23.116 -12.404 11.466 1.00 0.00 181 GLY A C 1
ATOM 1253 O O . GLY A 1 83 ? -23.827 -13.199 12.081 1.00 0.00 181 GLY A O 1
ATOM 1257 N N . GLY A 1 1 ? 25.890 18.676 6.988 1.00 0.00 99 GLY A N 2
ATOM 1258 C CA . GLY A 1 1 ? 26.391 17.508 6.288 1.00 0.00 99 GLY A CA 2
ATOM 1259 C C . GLY A 1 1 ? 25.454 16.321 6.394 1.00 0.00 99 GLY A C 2
ATOM 1260 O O . GLY A 1 1 ? 24.254 16.487 6.615 1.00 0.00 99 GLY A O 2
ATOM 1264 N N . SER A 1 2 ? 26.001 15.121 6.234 1.00 0.00 100 SER A N 2
ATOM 1265 C CA . SER A 1 2 ? 25.205 13.901 6.308 1.00 0.00 100 SER A CA 2
ATOM 1266 C C . SER A 1 2 ? 24.205 13.836 5.157 1.00 0.00 100 SER A C 2
ATOM 1267 O O . SER A 1 2 ? 23.052 13.449 5.344 1.00 0.00 100 SER A O 2
ATOM 1275 N N . SER A 1 3 ? 24.657 14.216 3.966 1.00 0.00 101 SER A N 2
ATOM 1276 C CA . SER A 1 3 ? 23.803 14.204 2.785 1.00 0.00 101 SER A CA 2
ATOM 1277 C C . SER A 1 3 ? 23.820 12.833 2.116 1.00 0.00 101 SER A C 2
ATOM 1278 O O . SER A 1 3 ? 22.780 12.314 1.713 1.00 0.00 101 SER A O 2
ATOM 1286 N N . GLY A 1 4 ? 25.010 12.253 2.001 1.00 0.00 102 GLY A N 2
ATOM 1287 C CA . GLY A 1 4 ? 25.142 10.948 1.380 1.00 0.00 102 GLY A CA 2
ATOM 1288 C C . GLY A 1 4 ? 25.017 11.008 -0.130 1.00 0.00 102 GLY A C 2
ATOM 1289 O O . GLY A 1 4 ? 24.596 12.024 -0.684 1.00 0.00 102 GLY A O 2
ATOM 1293 N N . SER A 1 5 ? 25.386 9.920 -0.797 1.00 0.00 103 SER A N 2
ATOM 1294 C CA . SER A 1 5 ? 25.318 9.855 -2.252 1.00 0.00 103 SER A CA 2
ATOM 1295 C C . SER A 1 5 ? 24.099 9.058 -2.704 1.00 0.00 103 SER A C 2
ATOM 1296 O O . SER A 1 5 ? 24.191 8.214 -3.596 1.00 0.00 103 SER A O 2
ATOM 1304 N N . SER A 1 6 ? 22.956 9.332 -2.083 1.00 0.00 104 SER A N 2
ATOM 1305 C CA . SER A 1 6 ? 21.718 8.639 -2.418 1.00 0.00 104 SER A CA 2
ATOM 1306 C C . SER A 1 6 ? 21.063 9.260 -3.647 1.00 0.00 104 SER A C 2
ATOM 1307 O O . SER A 1 6 ? 21.447 10.342 -4.090 1.00 0.00 104 SER A O 2
ATOM 1315 N N . GLY A 1 7 ? 20.069 8.567 -4.195 1.00 0.00 105 GLY A N 2
ATOM 1316 C CA . GLY A 1 7 ? 19.375 9.065 -5.368 1.00 0.00 105 GLY A CA 2
ATOM 1317 C C . GLY A 1 7 ? 18.487 10.253 -5.056 1.00 0.00 105 GLY A C 2
ATOM 1318 O O . GLY A 1 7 ? 18.443 11.221 -5.814 1.00 0.00 105 GLY A O 2
ATOM 1322 N N . GLY A 1 8 ? 17.776 10.180 -3.935 1.00 0.00 106 GLY A N 2
ATOM 1323 C CA . GLY A 1 8 ? 16.893 11.264 -3.545 1.00 0.00 106 GLY A CA 2
ATOM 1324 C C . GLY A 1 8 ? 15.683 10.776 -2.772 1.00 0.00 106 GLY A C 2
ATOM 1325 O O . GLY A 1 8 ? 15.716 10.691 -1.545 1.00 0.00 106 GLY A O 2
ATOM 1329 N N . GLN A 1 9 ? 14.612 10.458 -3.492 1.00 0.00 107 GLN A N 2
ATOM 1330 C CA . GLN A 1 9 ? 13.386 9.979 -2.865 1.00 0.00 107 GLN A CA 2
ATOM 1331 C C . GLN A 1 9 ? 13.626 8.662 -2.136 1.00 0.00 107 GLN A C 2
ATOM 1332 O O . GLN A 1 9 ? 14.728 8.114 -2.166 1.00 0.00 107 GLN A O 2
ATOM 1346 N N . THR A 1 10 ? 12.586 8.156 -1.480 1.00 0.00 108 THR A N 2
ATOM 1347 C CA . THR A 1 10 ? 12.684 6.904 -0.741 1.00 0.00 108 THR A CA 2
ATOM 1348 C C . THR A 1 10 ? 11.453 6.033 -0.968 1.00 0.00 108 THR A C 2
ATOM 1349 O O . THR A 1 10 ? 10.426 6.507 -1.457 1.00 0.00 108 THR A O 2
ATOM 1360 N N . THR A 1 11 ? 11.562 4.757 -0.611 1.00 0.00 109 THR A N 2
ATOM 1361 C CA . THR A 1 11 ? 10.457 3.821 -0.777 1.00 0.00 109 THR A CA 2
ATOM 1362 C C . THR A 1 11 ? 10.323 2.910 0.438 1.00 0.00 109 THR A C 2
ATOM 1363 O O . THR A 1 11 ? 11.213 2.109 0.727 1.00 0.00 109 THR A O 2
ATOM 1374 N N . ILE A 1 12 ? 9.205 3.036 1.145 1.00 0.00 110 ILE A N 2
ATOM 1375 C CA . ILE A 1 12 ? 8.954 2.222 2.328 1.00 0.00 110 ILE A CA 2
ATOM 1376 C C . ILE A 1 12 ? 7.879 1.174 2.056 1.00 0.00 110 ILE A C 2
ATOM 1377 O O . ILE A 1 12 ? 7.002 1.375 1.217 1.00 0.00 110 ILE A O 2
ATOM 1393 N N . GLN A 1 13 ? 7.954 0.058 2.773 1.00 0.00 111 GLN A N 2
ATOM 1394 C CA . GLN A 1 13 ? 6.986 -1.021 2.610 1.00 0.00 111 GLN A CA 2
ATOM 1395 C C . GLN A 1 13 ? 6.097 -1.145 3.843 1.00 0.00 111 GLN A C 2
ATOM 1396 O O . GLN A 1 13 ? 6.534 -1.618 4.892 1.00 0.00 111 GLN A O 2
ATOM 1410 N N . VAL A 1 14 ? 4.845 -0.718 3.709 1.00 0.00 112 VAL A N 2
ATOM 1411 C CA . VAL A 1 14 ? 3.893 -0.782 4.811 1.00 0.00 112 VAL A CA 2
ATOM 1412 C C . VAL A 1 14 ? 3.433 -2.214 5.057 1.00 0.00 112 VAL A C 2
ATOM 1413 O O . VAL A 1 14 ? 3.227 -2.981 4.116 1.00 0.00 112 VAL A O 2
ATOM 1426 N N . ARG A 1 15 ? 3.273 -2.569 6.328 1.00 0.00 113 ARG A N 2
ATOM 1427 C CA . ARG A 1 15 ? 2.837 -3.910 6.698 1.00 0.00 113 ARG A CA 2
ATOM 1428 C C . ARG A 1 15 ? 1.407 -3.890 7.228 1.00 0.00 113 ARG A C 2
ATOM 1429 O O . ARG A 1 15 ? 1.144 -3.379 8.317 1.00 0.00 113 ARG A O 2
ATOM 1450 N N . VAL A 1 16 ? 0.485 -4.449 6.451 1.00 0.00 114 VAL A N 2
ATOM 1451 C CA . VAL A 1 16 ? -0.919 -4.496 6.843 1.00 0.00 114 VAL A CA 2
ATOM 1452 C C . VAL A 1 16 ? -1.499 -5.891 6.641 1.00 0.00 114 VAL A C 2
ATOM 1453 O O . VAL A 1 16 ? -1.097 -6.635 5.746 1.00 0.00 114 VAL A O 2
ATOM 1466 N N . PRO A 1 17 ? -2.469 -6.258 7.492 1.00 0.00 115 PRO A N 2
ATOM 1467 C CA . PRO A 1 17 ? -3.127 -7.566 7.427 1.00 0.00 115 PRO A CA 2
ATOM 1468 C C . PRO A 1 17 ? -4.018 -7.706 6.197 1.00 0.00 115 PRO A C 2
ATOM 1469 O O . PRO A 1 17 ? -4.633 -6.737 5.750 1.00 0.00 115 PRO A O 2
ATOM 1480 N N . TYR A 1 18 ? -4.085 -8.917 5.656 1.00 0.00 116 TYR A N 2
ATOM 1481 C CA . TYR A 1 18 ? -4.899 -9.183 4.476 1.00 0.00 116 TYR A CA 2
ATOM 1482 C C . TYR A 1 18 ? -6.340 -8.730 4.696 1.00 0.00 116 TYR A C 2
ATOM 1483 O O . TYR A 1 18 ? -6.963 -8.153 3.805 1.00 0.00 116 TYR A O 2
ATOM 1501 N N . ARG A 1 19 ? -6.861 -8.996 5.889 1.00 0.00 117 ARG A N 2
ATOM 1502 C CA . ARG A 1 19 ? -8.228 -8.617 6.227 1.00 0.00 117 ARG A CA 2
ATOM 1503 C C . ARG A 1 19 ? -8.450 -7.124 6.001 1.00 0.00 117 ARG A C 2
ATOM 1504 O O . ARG A 1 19 ? -9.561 -6.690 5.699 1.00 0.00 117 ARG A O 2
ATOM 1525 N N . VAL A 1 20 ? -7.384 -6.344 6.150 1.00 0.00 118 VAL A N 2
ATOM 1526 C CA . VAL A 1 20 ? -7.462 -4.900 5.962 1.00 0.00 118 VAL A CA 2
ATOM 1527 C C . VAL A 1 20 ? -7.287 -4.527 4.495 1.00 0.00 118 VAL A C 2
ATOM 1528 O O . VAL A 1 20 ? -7.899 -3.576 4.007 1.00 0.00 118 VAL A O 2
ATOM 1541 N N . VAL A 1 21 ? -6.447 -5.282 3.794 1.00 0.00 119 VAL A N 2
ATOM 1542 C CA . VAL A 1 21 ? -6.192 -5.032 2.380 1.00 0.00 119 VAL A CA 2
ATOM 1543 C C . VAL A 1 21 ? -7.463 -4.591 1.662 1.00 0.00 119 VAL A C 2
ATOM 1544 O O . VAL A 1 21 ? -7.569 -3.453 1.209 1.00 0.00 119 VAL A O 2
ATOM 1557 N N . GLY A 1 22 ? -8.426 -5.503 1.562 1.00 0.00 120 GLY A N 2
ATOM 1558 C CA . GLY A 1 22 ? -9.678 -5.189 0.898 1.00 0.00 120 GLY A CA 2
ATOM 1559 C C . GLY A 1 22 ? -10.238 -3.846 1.321 1.00 0.00 120 GLY A C 2
ATOM 1560 O O . GLY A 1 22 ? -10.868 -3.149 0.524 1.00 0.00 120 GLY A O 2
ATOM 1564 N N . LEU A 1 23 ? -10.009 -3.480 2.577 1.00 0.00 121 LEU A N 2
ATOM 1565 C CA . LEU A 1 23 ? -10.497 -2.211 3.106 1.00 0.00 121 LEU A CA 2
ATOM 1566 C C . LEU A 1 23 ? -9.731 -1.039 2.501 1.00 0.00 121 LEU A C 2
ATOM 1567 O O . LEU A 1 23 ? -10.322 -0.141 1.901 1.00 0.00 121 LEU A O 2
ATOM 1583 N N . VAL A 1 24 ? -8.412 -1.055 2.661 1.00 0.00 122 VAL A N 2
ATOM 1584 C CA . VAL A 1 24 ? -7.564 0.005 2.128 1.00 0.00 122 VAL A CA 2
ATOM 1585 C C . VAL A 1 24 ? -7.765 0.166 0.626 1.00 0.00 122 VAL A C 2
ATOM 1586 O O . VAL A 1 24 ? -8.086 1.252 0.144 1.00 0.00 122 VAL A O 2
ATOM 1599 N N . VAL A 1 25 ? -7.574 -0.924 -0.112 1.00 0.00 123 VAL A N 2
ATOM 1600 C CA . VAL A 1 25 ? -7.736 -0.905 -1.560 1.00 0.00 123 VAL A CA 2
ATOM 1601 C C . VAL A 1 25 ? -9.033 -0.209 -1.959 1.00 0.00 123 VAL A C 2
ATOM 1602 O O . VAL A 1 25 ? -9.024 0.744 -2.738 1.00 0.00 123 VAL A O 2
ATOM 1615 N N . GLY A 1 26 ? -10.148 -0.693 -1.420 1.00 0.00 124 GLY A N 2
ATOM 1616 C CA . GLY A 1 26 ? -11.438 -0.105 -1.731 1.00 0.00 124 GLY A CA 2
ATOM 1617 C C . GLY A 1 26 ? -12.042 -0.672 -3.000 1.00 0.00 124 GLY A C 2
ATOM 1618 O O . GLY A 1 26 ? -11.380 -1.365 -3.773 1.00 0.00 124 GLY A O 2
ATOM 1622 N N . PRO A 1 27 ? -13.331 -0.378 -3.229 1.00 0.00 125 PRO A N 2
ATOM 1623 C CA . PRO A 1 27 ? -14.053 -0.855 -4.413 1.00 0.00 125 PRO A CA 2
ATOM 1624 C C . PRO A 1 27 ? -13.270 -0.626 -5.701 1.00 0.00 125 PRO A C 2
ATOM 1625 O O . PRO A 1 27 ? -13.345 0.445 -6.303 1.00 0.00 125 PRO A O 2
ATOM 1636 N N . LYS A 1 28 ? -12.519 -1.639 -6.120 1.00 0.00 126 LYS A N 2
ATOM 1637 C CA . LYS A 1 28 ? -11.723 -1.550 -7.338 1.00 0.00 126 LYS A CA 2
ATOM 1638 C C . LYS A 1 28 ? -10.692 -0.430 -7.234 1.00 0.00 126 LYS A C 2
ATOM 1639 O O . LYS A 1 28 ? -10.533 0.368 -8.156 1.00 0.00 126 LYS A O 2
ATOM 1658 N N . GLY A 1 29 ? -9.993 -0.380 -6.104 1.00 0.00 127 GLY A N 2
ATOM 1659 C CA . GLY A 1 29 ? -8.985 0.645 -5.901 1.00 0.00 127 GLY A CA 2
ATOM 1660 C C . GLY A 1 29 ? -9.559 2.046 -5.977 1.00 0.00 127 GLY A C 2
ATOM 1661 O O . GLY A 1 29 ? -9.174 2.836 -6.838 1.00 0.00 127 GLY A O 2
ATOM 1665 N N . ALA A 1 30 ? -10.484 2.354 -5.073 1.00 0.00 128 ALA A N 2
ATOM 1666 C CA . ALA A 1 30 ? -11.111 3.669 -5.041 1.00 0.00 128 ALA A CA 2
ATOM 1667 C C . ALA A 1 30 ? -10.560 4.513 -3.896 1.00 0.00 128 ALA A C 2
ATOM 1668 O O . ALA A 1 30 ? -10.307 5.707 -4.057 1.00 0.00 128 ALA A O 2
ATOM 1675 N N . THR A 1 31 ? -10.376 3.884 -2.739 1.00 0.00 129 THR A N 2
ATOM 1676 C CA . THR A 1 31 ? -9.857 4.577 -1.567 1.00 0.00 129 THR A CA 2
ATOM 1677 C C . THR A 1 31 ? -8.344 4.745 -1.653 1.00 0.00 129 THR A C 2
ATOM 1678 O O . THR A 1 31 ? -7.815 5.828 -1.400 1.00 0.00 129 THR A O 2
ATOM 1689 N N . ILE A 1 32 ? -7.654 3.668 -2.012 1.00 0.00 130 ILE A N 2
ATOM 1690 C CA . ILE A 1 32 ? -6.201 3.697 -2.132 1.00 0.00 130 ILE A CA 2
ATOM 1691 C C . ILE A 1 32 ? -5.746 4.857 -3.012 1.00 0.00 130 ILE A C 2
ATOM 1692 O O . ILE A 1 32 ? -4.695 5.453 -2.777 1.00 0.00 130 ILE A O 2
ATOM 1708 N N . LYS A 1 33 ? -6.546 5.173 -4.025 1.00 0.00 131 LYS A N 2
ATOM 1709 C CA . LYS A 1 33 ? -6.228 6.264 -4.939 1.00 0.00 131 LYS A CA 2
ATOM 1710 C C . LYS A 1 33 ? -6.279 7.609 -4.220 1.00 0.00 131 LYS A C 2
ATOM 1711 O O . LYS A 1 33 ? -5.435 8.476 -4.446 1.00 0.00 131 LYS A O 2
ATOM 1730 N N . ARG A 1 34 ? -7.273 7.774 -3.353 1.00 0.00 132 ARG A N 2
ATOM 1731 C CA . ARG A 1 34 ? -7.433 9.013 -2.602 1.00 0.00 132 ARG A CA 2
ATOM 1732 C C . ARG A 1 34 ? -6.229 9.260 -1.698 1.00 0.00 132 ARG A C 2
ATOM 1733 O O . ARG A 1 34 ? -5.961 10.394 -1.301 1.00 0.00 132 ARG A O 2
ATOM 1754 N N . ILE A 1 35 ? -5.507 8.191 -1.377 1.00 0.00 133 ILE A N 2
ATOM 1755 C CA . ILE A 1 35 ? -4.332 8.293 -0.521 1.00 0.00 133 ILE A CA 2
ATOM 1756 C C . ILE A 1 35 ? -3.126 8.804 -1.302 1.00 0.00 133 ILE A C 2
ATOM 1757 O O . ILE A 1 35 ? -2.360 9.631 -0.808 1.00 0.00 133 ILE A O 2
ATOM 1773 N N . GLN A 1 36 ? -2.965 8.307 -2.524 1.00 0.00 134 GLN A N 2
ATOM 1774 C CA . GLN A 1 36 ? -1.853 8.715 -3.374 1.00 0.00 134 GLN A CA 2
ATOM 1775 C C . GLN A 1 36 ? -1.999 10.172 -3.801 1.00 0.00 134 GLN A C 2
ATOM 1776 O O . GLN A 1 36 ? -1.008 10.868 -4.013 1.00 0.00 134 GLN A O 2
ATOM 1790 N N . GLN A 1 37 ? -3.243 10.624 -3.926 1.00 0.00 135 GLN A N 2
ATOM 1791 C CA . GLN A 1 37 ? -3.518 11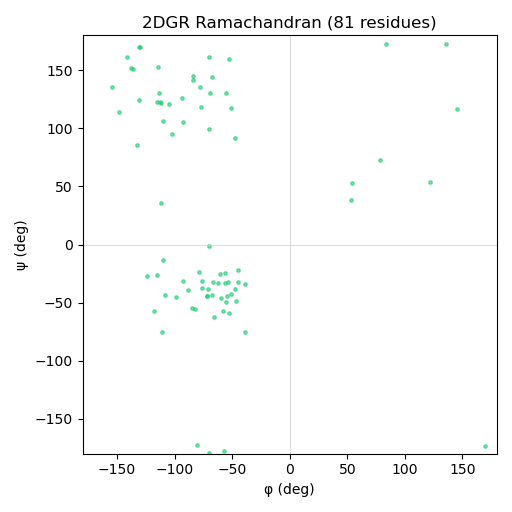.998 -4.329 1.00 0.00 135 GLN A CA 2
ATOM 1792 C C . GLN A 1 37 ? -3.386 12.950 -3.145 1.00 0.00 135 GLN A C 2
ATOM 1793 O O . GLN A 1 37 ? -2.728 13.986 -3.239 1.00 0.00 135 GLN A O 2
ATOM 1807 N N . ARG A 1 38 ? -4.017 12.591 -2.031 1.00 0.00 136 ARG A N 2
ATOM 1808 C CA . ARG A 1 38 ? -3.971 13.414 -0.828 1.00 0.00 136 ARG A CA 2
ATOM 1809 C C . ARG A 1 38 ? -2.533 13.608 -0.357 1.00 0.00 136 ARG A C 2
ATOM 1810 O O . ARG A 1 38 ? -2.173 14.669 0.155 1.00 0.00 136 ARG A O 2
ATOM 1831 N N . THR A 1 39 ? -1.713 12.576 -0.532 1.00 0.00 137 THR A N 2
ATOM 1832 C CA . THR A 1 39 ? -0.316 12.632 -0.123 1.00 0.00 137 THR A CA 2
ATOM 1833 C C . THR A 1 39 ? 0.595 12.912 -1.314 1.00 0.00 137 THR A C 2
ATOM 1834 O O . THR A 1 39 ? 1.770 13.237 -1.146 1.00 0.00 137 THR A O 2
ATOM 1845 N N . HIS A 1 40 ? 0.044 12.785 -2.517 1.00 0.00 138 HIS A N 2
ATOM 1846 C CA . HIS A 1 40 ? 0.807 13.026 -3.736 1.00 0.00 138 HIS A CA 2
ATOM 1847 C C . HIS A 1 40 ? 2.015 12.098 -3.814 1.00 0.00 138 HIS A C 2
ATOM 1848 O O . HIS A 1 40 ? 3.150 12.550 -3.973 1.00 0.00 138 HIS A O 2
ATOM 1863 N N . THR A 1 41 ? 1.765 10.797 -3.699 1.00 0.00 139 THR A N 2
ATOM 1864 C CA . THR A 1 41 ? 2.832 9.806 -3.753 1.00 0.00 139 THR A CA 2
ATOM 1865 C C . THR A 1 41 ? 2.474 8.665 -4.700 1.00 0.00 139 THR A C 2
ATOM 1866 O O . THR A 1 41 ? 1.427 8.688 -5.346 1.00 0.00 139 THR A O 2
ATOM 1877 N N . TYR A 1 42 ? 3.350 7.670 -4.775 1.00 0.00 140 TYR A N 2
ATOM 1878 C CA . TYR A 1 42 ? 3.127 6.520 -5.644 1.00 0.00 140 TYR A CA 2
ATOM 1879 C C . TYR A 1 42 ? 3.000 5.237 -4.829 1.00 0.00 140 TYR A C 2
ATOM 1880 O O . TYR A 1 42 ? 4.000 4.629 -4.447 1.00 0.00 140 TYR A O 2
ATOM 1898 N N . ILE A 1 43 ? 1.762 4.831 -4.566 1.00 0.00 141 ILE A N 2
ATOM 1899 C CA . ILE A 1 43 ? 1.503 3.620 -3.798 1.00 0.00 141 ILE A CA 2
ATOM 1900 C C . ILE A 1 43 ? 1.287 2.422 -4.716 1.00 0.00 141 ILE A C 2
ATOM 1901 O O . ILE A 1 43 ? 0.539 2.499 -5.691 1.00 0.00 141 ILE A O 2
ATOM 1917 N N . VAL A 1 44 ? 1.947 1.313 -4.398 1.00 0.00 142 VAL A N 2
ATOM 1918 C CA . VAL A 1 44 ? 1.827 0.096 -5.192 1.00 0.00 142 VAL A CA 2
ATOM 1919 C C . VAL A 1 44 ? 1.175 -1.023 -4.388 1.00 0.00 142 VAL A C 2
ATOM 1920 O O . VAL A 1 44 ? 1.522 -1.253 -3.229 1.00 0.00 142 VAL A O 2
ATOM 1933 N N . THR A 1 45 ? 0.229 -1.718 -5.011 1.00 0.00 143 THR A N 2
ATOM 1934 C CA . THR A 1 45 ? -0.473 -2.814 -4.353 1.00 0.00 143 THR A CA 2
ATOM 1935 C C . THR A 1 45 ? 0.270 -4.132 -4.539 1.00 0.00 143 THR A C 2
ATOM 1936 O O . THR A 1 45 ? 0.907 -4.374 -5.564 1.00 0.00 143 THR A O 2
ATOM 1947 N N . PRO A 1 46 ? 0.187 -5.007 -3.526 1.00 0.00 144 PRO A N 2
ATOM 1948 C CA . PRO A 1 46 ? 0.845 -6.317 -3.555 1.00 0.00 144 PRO A CA 2
ATOM 1949 C C . PRO A 1 46 ? 0.199 -7.267 -4.557 1.00 0.00 144 PRO A C 2
ATOM 1950 O O . PRO A 1 46 ? -0.745 -6.901 -5.256 1.00 0.00 144 PRO A O 2
ATOM 1961 N N . GLY A 1 47 ? 0.714 -8.492 -4.621 1.00 0.00 145 GLY A N 2
ATOM 1962 C CA . GLY A 1 47 ? 0.174 -9.476 -5.541 1.00 0.00 145 GLY A CA 2
ATOM 1963 C C . GLY A 1 47 ? -0.982 -10.255 -4.944 1.00 0.00 145 GLY A C 2
ATOM 1964 O O . GLY A 1 47 ? -1.247 -10.164 -3.745 1.00 0.00 145 GLY A O 2
ATOM 1968 N N . ARG A 1 48 ? -1.672 -11.021 -5.782 1.00 0.00 146 ARG A N 2
ATOM 1969 C CA . ARG A 1 48 ? -2.808 -11.816 -5.331 1.00 0.00 146 ARG A CA 2
ATOM 1970 C C . ARG A 1 48 ? -2.344 -12.981 -4.460 1.00 0.00 146 ARG A C 2
ATOM 1971 O O . ARG A 1 48 ? -2.970 -13.302 -3.450 1.00 0.00 146 ARG A O 2
ATOM 1992 N N . ASP A 1 49 ? -1.244 -13.609 -4.859 1.00 0.00 147 ASP A N 2
ATOM 1993 C CA . ASP A 1 49 ? -0.695 -14.738 -4.116 1.00 0.00 147 ASP A CA 2
ATOM 1994 C C . ASP A 1 49 ? 0.556 -14.325 -3.347 1.00 0.00 147 ASP A C 2
ATOM 1995 O O . ASP A 1 49 ? 1.546 -15.056 -3.313 1.00 0.00 147 ASP A O 2
ATOM 2004 N N . LYS A 1 50 ? 0.505 -13.149 -2.731 1.00 0.00 148 LYS A N 2
ATOM 2005 C CA . LYS A 1 50 ? 1.634 -12.638 -1.962 1.00 0.00 148 LYS A CA 2
ATOM 2006 C C . LYS A 1 50 ? 1.165 -12.042 -0.638 1.00 0.00 148 LYS A C 2
ATOM 2007 O O . LYS A 1 50 ? -0.030 -11.836 -0.429 1.00 0.00 148 LYS A O 2
ATOM 2026 N N . GLU A 1 51 ? 2.114 -11.766 0.251 1.00 0.00 149 GLU A N 2
ATOM 2027 C CA . GLU A 1 51 ? 1.796 -11.193 1.553 1.00 0.00 149 GLU A CA 2
ATOM 2028 C C . GLU A 1 51 ? 1.195 -9.799 1.402 1.00 0.00 149 GLU A C 2
ATOM 2029 O O . GLU A 1 51 ? 1.573 -9.024 0.523 1.00 0.00 149 GLU A O 2
ATOM 2041 N N . PRO A 1 52 ? 0.234 -9.471 2.279 1.00 0.00 150 PRO A N 2
ATOM 2042 C CA . PRO A 1 52 ? -0.441 -8.170 2.264 1.00 0.00 150 PRO A CA 2
ATOM 2043 C C . PRO A 1 52 ? 0.479 -7.034 2.699 1.00 0.00 150 PRO A C 2
ATOM 2044 O O . PRO A 1 52 ? 0.466 -6.620 3.858 1.00 0.00 150 PRO A O 2
ATOM 2055 N N . VAL A 1 53 ? 1.279 -6.534 1.762 1.00 0.00 151 VAL A N 2
ATOM 2056 C CA . VAL A 1 53 ? 2.205 -5.445 2.048 1.00 0.00 151 VAL A CA 2
ATOM 2057 C C . VAL A 1 53 ? 2.132 -4.365 0.975 1.00 0.00 151 VAL A C 2
ATOM 2058 O O . VAL A 1 53 ? 2.211 -4.655 -0.219 1.00 0.00 151 VAL A O 2
ATOM 2071 N N . PHE A 1 54 ? 1.981 -3.118 1.408 1.00 0.00 152 PHE A N 2
ATOM 2072 C CA . PHE A 1 54 ? 1.896 -1.993 0.484 1.00 0.00 152 PHE A CA 2
ATOM 2073 C C . PHE A 1 54 ? 3.256 -1.321 0.320 1.00 0.00 152 PHE A C 2
ATOM 2074 O O . PHE A 1 54 ? 4.001 -1.159 1.286 1.00 0.00 152 PHE A O 2
ATOM 2091 N N . ALA A 1 55 ? 3.573 -0.931 -0.911 1.00 0.00 153 ALA A N 2
ATOM 2092 C CA . ALA A 1 55 ? 4.841 -0.276 -1.202 1.00 0.00 153 ALA A CA 2
ATOM 2093 C C . ALA A 1 55 ? 4.627 1.177 -1.615 1.00 0.00 153 ALA A C 2
ATOM 2094 O O . ALA A 1 55 ? 4.106 1.456 -2.695 1.00 0.00 153 ALA A O 2
ATOM 2101 N N . VAL A 1 56 ? 5.030 2.099 -0.747 1.00 0.00 154 VAL A N 2
ATOM 2102 C CA . VAL A 1 56 ? 4.883 3.524 -1.021 1.00 0.00 154 VAL A CA 2
ATOM 2103 C C . VAL A 1 56 ? 6.202 4.135 -1.477 1.00 0.00 154 VAL A C 2
ATOM 2104 O O . VAL A 1 56 ? 7.250 3.903 -0.872 1.00 0.00 154 VAL A O 2
ATOM 2117 N N . THR A 1 57 ? 6.146 4.920 -2.549 1.00 0.00 155 THR A N 2
ATOM 2118 C CA . THR A 1 57 ? 7.336 5.566 -3.087 1.00 0.00 155 THR A CA 2
ATOM 2119 C C . THR A 1 57 ? 7.196 7.084 -3.065 1.00 0.00 155 THR A C 2
ATOM 2120 O O . THR A 1 57 ? 6.155 7.626 -3.435 1.00 0.00 155 THR A O 2
ATOM 2131 N N . GLY A 1 58 ? 8.252 7.765 -2.631 1.00 0.00 156 GLY A N 2
ATOM 2132 C CA . GLY A 1 58 ? 8.226 9.215 -2.570 1.00 0.00 156 GLY A CA 2
ATOM 2133 C C . GLY A 1 58 ? 9.168 9.769 -1.520 1.00 0.00 156 GLY A C 2
ATOM 2134 O O . GLY A 1 58 ? 9.892 9.017 -0.868 1.00 0.00 156 GLY A O 2
ATOM 2138 N N . MET A 1 59 ? 9.161 11.088 -1.358 1.00 0.00 157 MET A N 2
ATOM 2139 C CA . MET A 1 59 ? 10.023 11.741 -0.379 1.00 0.00 157 MET A CA 2
ATOM 2140 C C . MET A 1 59 ? 9.913 11.062 0.982 1.00 0.00 157 MET A C 2
ATOM 2141 O O . MET A 1 59 ? 8.934 10.379 1.284 1.00 0.00 157 MET A O 2
ATOM 2155 N N . PRO A 1 60 ? 10.940 11.251 1.823 1.00 0.00 158 PRO A N 2
ATOM 2156 C CA . PRO A 1 60 ? 10.982 10.664 3.166 1.00 0.00 158 PRO A CA 2
ATOM 2157 C C . PRO A 1 60 ? 9.965 11.300 4.108 1.00 0.00 158 PRO A C 2
ATOM 2158 O O . PRO A 1 60 ? 9.874 10.930 5.278 1.00 0.00 158 PRO A O 2
ATOM 2169 N N . GLU A 1 61 ? 9.203 12.258 3.590 1.00 0.00 159 GLU A N 2
ATOM 2170 C CA . GLU A 1 61 ? 8.193 12.945 4.387 1.00 0.00 159 GLU A CA 2
ATOM 2171 C C . GLU A 1 61 ? 6.797 12.707 3.818 1.00 0.00 159 GLU A C 2
ATOM 2172 O O . GLU A 1 61 ? 5.809 12.699 4.552 1.00 0.00 159 GLU A O 2
ATOM 2184 N N . ASN A 1 62 ? 6.724 12.513 2.505 1.00 0.00 160 ASN A N 2
ATOM 2185 C CA . ASN A 1 62 ? 5.449 12.276 1.837 1.00 0.00 160 ASN A CA 2
ATOM 2186 C C . ASN A 1 62 ? 5.001 10.829 2.018 1.00 0.00 160 ASN A C 2
ATOM 2187 O O . ASN A 1 62 ? 3.852 10.563 2.371 1.00 0.00 160 ASN A O 2
ATOM 2198 N N . VAL A 1 63 ? 5.917 9.897 1.775 1.00 0.00 161 VAL A N 2
ATOM 2199 C CA . VAL A 1 63 ? 5.618 8.477 1.912 1.00 0.00 161 VAL A CA 2
ATOM 2200 C C . VAL A 1 63 ? 5.340 8.112 3.366 1.00 0.00 161 VAL A C 2
ATOM 2201 O O . VAL A 1 63 ? 4.622 7.153 3.650 1.00 0.00 161 VAL A O 2
ATOM 2214 N N . ASP A 1 64 ? 5.912 8.884 4.284 1.00 0.00 162 ASP A N 2
ATOM 2215 C CA . ASP A 1 64 ? 5.725 8.644 5.710 1.00 0.00 162 ASP A CA 2
ATOM 2216 C C . ASP A 1 64 ? 4.279 8.903 6.120 1.00 0.00 162 ASP A C 2
ATOM 2217 O O . ASP A 1 64 ? 3.708 8.162 6.920 1.00 0.00 162 ASP A O 2
ATOM 2226 N N . ARG A 1 65 ? 3.693 9.960 5.567 1.00 0.00 163 ARG A N 2
ATOM 2227 C CA . ARG A 1 65 ? 2.314 10.319 5.877 1.00 0.00 163 ARG A CA 2
ATOM 2228 C C . ARG A 1 65 ? 1.346 9.264 5.348 1.00 0.00 163 ARG A C 2
ATOM 2229 O O . ARG A 1 65 ? 0.555 8.700 6.103 1.00 0.00 163 ARG A O 2
ATOM 2250 N N . ALA A 1 66 ? 1.416 9.005 4.047 1.00 0.00 164 ALA A N 2
ATOM 2251 C CA . ALA A 1 66 ? 0.547 8.017 3.417 1.00 0.00 164 ALA A CA 2
ATOM 2252 C C . ALA A 1 66 ? 0.507 6.726 4.228 1.00 0.00 164 ALA A C 2
ATOM 2253 O O . ALA A 1 66 ? -0.564 6.168 4.471 1.00 0.00 164 ALA A O 2
ATOM 2260 N N . ARG A 1 67 ? 1.679 6.256 4.641 1.00 0.00 165 ARG A N 2
ATOM 2261 C CA . ARG A 1 67 ? 1.777 5.029 5.422 1.00 0.00 165 ARG A CA 2
ATOM 2262 C C . ARG A 1 67 ? 0.805 5.053 6.598 1.00 0.00 165 ARG A C 2
ATOM 2263 O O . ARG A 1 67 ? 0.181 4.043 6.922 1.00 0.00 165 ARG A O 2
ATOM 2284 N N . GLU A 1 68 ? 0.682 6.215 7.234 1.00 0.00 166 GLU A N 2
ATOM 2285 C CA . GLU A 1 68 ? -0.213 6.370 8.375 1.00 0.00 166 GLU A CA 2
ATOM 2286 C C . GLU A 1 68 ? -1.657 6.080 7.977 1.00 0.00 166 GLU A C 2
ATOM 2287 O O . GLU A 1 68 ? -2.337 5.277 8.614 1.00 0.00 166 GLU A O 2
ATOM 2299 N N . GLU A 1 69 ? -2.117 6.740 6.918 1.00 0.00 167 GLU A N 2
ATOM 2300 C CA . GLU A 1 69 ? -3.481 6.554 6.436 1.00 0.00 167 GLU A CA 2
ATOM 2301 C C . GLU A 1 69 ? -3.735 5.093 6.075 1.00 0.00 167 GLU A C 2
ATOM 2302 O O . GLU A 1 69 ? -4.846 4.587 6.238 1.00 0.00 167 GLU A O 2
ATOM 2314 N N . ILE A 1 70 ? -2.699 4.423 5.582 1.00 0.00 168 ILE A N 2
ATOM 2315 C CA . ILE A 1 70 ? -2.810 3.021 5.198 1.00 0.00 168 ILE A CA 2
ATOM 2316 C C . ILE A 1 70 ? -3.134 2.145 6.403 1.00 0.00 168 ILE A C 2
ATOM 2317 O O . ILE A 1 70 ? -4.215 1.562 6.486 1.00 0.00 168 ILE A O 2
ATOM 2333 N N . GLU A 1 71 ? -2.190 2.058 7.335 1.00 0.00 169 GLU A N 2
ATOM 2334 C CA . GLU A 1 71 ? -2.377 1.253 8.537 1.00 0.00 169 GLU A CA 2
ATOM 2335 C C . GLU A 1 71 ? -3.526 1.794 9.382 1.00 0.00 169 GLU A C 2
ATOM 2336 O O . GLU A 1 71 ? -4.231 1.037 10.048 1.00 0.00 169 GLU A O 2
ATOM 2348 N N . ALA A 1 72 ? -3.708 3.111 9.349 1.00 0.00 170 ALA A N 2
ATOM 2349 C CA . ALA A 1 72 ? -4.772 3.754 10.110 1.00 0.00 170 ALA A CA 2
ATOM 2350 C C . ALA A 1 72 ? -6.051 2.926 10.073 1.00 0.00 170 ALA A C 2
ATOM 2351 O O . ALA A 1 72 ? -6.606 2.574 11.115 1.00 0.00 170 ALA A O 2
ATOM 2358 N N . HIS A 1 73 ? -6.516 2.617 8.867 1.00 0.00 171 HIS A N 2
ATOM 2359 C CA . HIS A 1 73 ? -7.732 1.829 8.695 1.00 0.00 171 HIS A CA 2
ATOM 2360 C C . HIS A 1 73 ? -7.800 0.703 9.722 1.00 0.00 171 HIS A C 2
ATOM 2361 O O . HIS A 1 73 ? -8.863 0.416 10.273 1.00 0.00 171 HIS A O 2
ATOM 2376 N N . ILE A 1 74 ? -6.659 0.069 9.973 1.00 0.00 172 ILE A N 2
ATOM 2377 C CA . ILE A 1 74 ? -6.590 -1.025 10.934 1.00 0.00 172 ILE A CA 2
ATOM 2378 C C . ILE A 1 74 ? -7.373 -0.695 12.201 1.00 0.00 172 ILE A C 2
ATOM 2379 O O . ILE A 1 74 ? -8.203 -1.483 12.655 1.00 0.00 172 ILE A O 2
ATOM 2395 N N . THR A 1 75 ? -7.105 0.478 12.767 1.00 0.00 173 THR A N 2
ATOM 2396 C CA . THR A 1 75 ? -7.784 0.914 13.980 1.00 0.00 173 THR A CA 2
ATOM 2397 C C . THR A 1 75 ? -9.286 1.039 13.755 1.00 0.00 173 THR A C 2
ATOM 2398 O O . THR A 1 75 ? -10.086 0.498 14.520 1.00 0.00 173 THR A O 2
ATOM 2409 N N . LEU A 1 76 ? -9.664 1.753 12.701 1.00 0.00 174 LEU A N 2
ATOM 2410 C CA . LEU A 1 76 ? -11.072 1.949 12.374 1.00 0.00 174 LEU A CA 2
ATOM 2411 C C . LEU A 1 76 ? -11.807 0.613 12.313 1.00 0.00 174 LEU A C 2
ATOM 2412 O O . LEU A 1 76 ? -11.198 -0.448 12.439 1.00 0.00 174 LEU A O 2
ATOM 2428 N N . ARG A 1 77 ? -13.120 0.675 12.117 1.00 0.00 175 ARG A N 2
ATOM 2429 C CA . ARG A 1 77 ? -13.938 -0.529 12.038 1.00 0.00 175 ARG A CA 2
ATOM 2430 C C . ARG A 1 77 ? -15.311 -0.216 11.448 1.00 0.00 175 ARG A C 2
ATOM 2431 O O . ARG A 1 77 ? -16.058 0.599 11.988 1.00 0.00 175 ARG A O 2
ATOM 2452 N N . SER A 1 78 ? -15.634 -0.869 10.336 1.00 0.00 176 SER A N 2
ATOM 2453 C CA . SER A 1 78 ? -16.914 -0.658 9.670 1.00 0.00 176 SER A CA 2
ATOM 2454 C C . SER A 1 78 ? -17.676 -1.972 9.529 1.00 0.00 176 SER A C 2
ATOM 2455 O O . SER A 1 78 ? -17.119 -3.051 9.727 1.00 0.00 176 SER A O 2
ATOM 2463 N N . GLY A 1 79 ? -18.957 -1.872 9.186 1.00 0.00 177 GLY A N 2
ATOM 2464 C CA . GLY A 1 79 ? -19.776 -3.059 9.024 1.00 0.00 177 GLY A CA 2
ATOM 2465 C C . GLY A 1 79 ? -19.145 -4.077 8.095 1.00 0.00 177 GLY A C 2
ATOM 2466 O O . GLY A 1 79 ? -18.464 -3.731 7.130 1.00 0.00 177 GLY A O 2
ATOM 2470 N N . PRO A 1 80 ? -19.369 -5.368 8.386 1.00 0.00 178 PRO A N 2
ATOM 2471 C CA . PRO A 1 80 ? -18.825 -6.466 7.582 1.00 0.00 178 PRO A CA 2
ATOM 2472 C C . PRO A 1 80 ? -19.480 -6.560 6.208 1.00 0.00 178 PRO A C 2
ATOM 2473 O O . PRO A 1 80 ? -20.618 -6.127 6.022 1.00 0.00 178 PRO A O 2
ATOM 2484 N N . SER A 1 81 ? -18.756 -7.127 5.249 1.00 0.00 179 SER A N 2
ATOM 2485 C CA . SER A 1 81 ? -19.266 -7.274 3.891 1.00 0.00 179 SER A CA 2
ATOM 2486 C C . SER A 1 81 ? -18.387 -8.220 3.080 1.00 0.00 179 SER A C 2
ATOM 2487 O O . SER A 1 81 ? -17.159 -8.156 3.148 1.00 0.00 179 SER A O 2
ATOM 2495 N N . SER A 1 82 ? -19.024 -9.098 2.312 1.00 0.00 180 SER A N 2
ATOM 2496 C CA . SER A 1 82 ? -18.301 -10.061 1.490 1.00 0.00 180 SER A CA 2
ATOM 2497 C C . SER A 1 82 ? -19.025 -10.299 0.168 1.00 0.00 180 SER A C 2
ATOM 2498 O O . SER A 1 82 ? -20.176 -10.731 0.146 1.00 0.00 180 SER A O 2
ATOM 2506 N N . GLY A 1 83 ? -18.339 -10.012 -0.935 1.00 0.00 181 GLY A N 2
ATOM 2507 C CA . GLY A 1 83 ? -18.932 -10.199 -2.247 1.00 0.00 181 GLY A CA 2
ATOM 2508 C C . GLY A 1 83 ? -17.902 -10.161 -3.359 1.00 0.00 181 GLY A C 2
ATOM 2509 O O . GLY A 1 83 ? -17.569 -9.091 -3.867 1.00 0.00 181 GLY A O 2
ATOM 2513 N N . GLY A 1 1 ? 20.701 20.699 9.588 1.00 0.00 99 GLY A N 3
ATOM 2514 C CA . GLY A 1 1 ? 21.939 20.000 9.299 1.00 0.00 99 GLY A CA 3
ATOM 2515 C C . GLY A 1 1 ? 21.982 19.457 7.884 1.00 0.00 99 GLY A C 3
ATOM 2516 O O . GLY A 1 1 ? 21.021 19.600 7.128 1.00 0.00 99 GLY A O 3
ATOM 2520 N N . SER A 1 2 ? 23.099 18.833 7.525 1.00 0.00 100 SER A N 3
ATOM 2521 C CA . SER A 1 2 ? 23.265 18.271 6.189 1.00 0.00 100 SER A CA 3
ATOM 2522 C C . SER A 1 2 ? 22.790 16.822 6.147 1.00 0.00 100 SER A C 3
ATOM 2523 O O . SER A 1 2 ? 23.523 15.905 6.519 1.00 0.00 100 SER A O 3
ATOM 2531 N N . SER A 1 3 ? 21.557 16.623 5.691 1.00 0.00 101 SER A N 3
ATOM 2532 C CA . SER A 1 3 ? 20.981 15.286 5.602 1.00 0.00 101 SER A CA 3
ATOM 2533 C C . SER A 1 3 ? 20.697 14.912 4.151 1.00 0.00 101 SER A C 3
ATOM 2534 O O . SER A 1 3 ? 20.507 15.780 3.300 1.00 0.00 101 SER A O 3
ATOM 2542 N N . GLY A 1 4 ? 20.669 13.611 3.876 1.00 0.00 102 GLY A N 3
ATOM 2543 C CA . GLY A 1 4 ? 20.407 13.143 2.528 1.00 0.00 102 GLY A CA 3
ATOM 2544 C C . GLY A 1 4 ? 21.512 12.250 2.000 1.00 0.00 102 GLY A C 3
ATOM 2545 O O . GLY A 1 4 ? 22.650 12.688 1.837 1.00 0.00 102 GLY A O 3
ATOM 2549 N N . SER A 1 5 ? 21.176 10.991 1.733 1.00 0.00 103 SER A N 3
ATOM 2550 C CA . SER A 1 5 ? 22.150 10.031 1.226 1.00 0.00 103 SER A CA 3
ATOM 2551 C C . SER A 1 5 ? 21.644 9.369 -0.052 1.00 0.00 103 SER A C 3
ATOM 2552 O O . SER A 1 5 ? 22.420 9.082 -0.964 1.00 0.00 103 SER A O 3
ATOM 2560 N N . SER A 1 6 ? 20.338 9.129 -0.110 1.00 0.00 104 SER A N 3
ATOM 2561 C CA . SER A 1 6 ? 19.728 8.496 -1.274 1.00 0.00 104 SER A CA 3
ATOM 2562 C C . SER A 1 6 ? 19.556 9.500 -2.409 1.00 0.00 104 SER A C 3
ATOM 2563 O O . SER A 1 6 ? 19.470 10.706 -2.180 1.00 0.00 104 SER A O 3
ATOM 2571 N N . GLY A 1 7 ? 19.506 8.993 -3.637 1.00 0.00 105 GLY A N 3
ATOM 2572 C CA . GLY A 1 7 ? 19.344 9.858 -4.792 1.00 0.00 105 GLY A CA 3
ATOM 2573 C C . GLY A 1 7 ? 18.463 11.056 -4.499 1.00 0.00 105 GLY A C 3
ATOM 2574 O O . GLY A 1 7 ? 18.811 12.188 -4.832 1.00 0.00 105 GLY A O 3
ATOM 2578 N N . GLY A 1 8 ? 17.315 10.806 -3.875 1.00 0.00 106 GLY A N 3
ATOM 2579 C CA . GLY A 1 8 ? 16.398 11.883 -3.551 1.00 0.00 106 GLY A CA 3
ATOM 2580 C C . GLY A 1 8 ? 15.133 11.385 -2.881 1.00 0.00 106 GLY A C 3
ATOM 2581 O O . GLY A 1 8 ? 14.811 11.796 -1.766 1.00 0.00 106 GLY A O 3
ATOM 2585 N N . GLN A 1 9 ? 14.414 10.499 -3.563 1.00 0.00 107 GLN A N 3
ATOM 2586 C CA . GLN A 1 9 ? 13.175 9.947 -3.027 1.00 0.00 107 GLN A CA 3
ATOM 2587 C C . GLN A 1 9 ? 13.420 8.586 -2.384 1.00 0.00 107 GLN A C 3
ATOM 2588 O O . GLN A 1 9 ? 14.427 7.931 -2.653 1.00 0.00 107 GLN A O 3
ATOM 2602 N N . THR A 1 10 ? 12.491 8.164 -1.531 1.00 0.00 108 THR A N 3
ATOM 2603 C CA . THR A 1 10 ? 12.606 6.882 -0.848 1.00 0.00 108 THR A CA 3
ATOM 2604 C C . THR A 1 10 ? 11.335 6.056 -1.012 1.00 0.00 108 THR A C 3
ATOM 2605 O O . THR A 1 10 ? 10.264 6.594 -1.294 1.00 0.00 108 THR A O 3
ATOM 2616 N N . THR A 1 11 ? 11.460 4.745 -0.833 1.00 0.00 109 THR A N 3
ATOM 2617 C CA . THR A 1 11 ? 10.322 3.844 -0.961 1.00 0.00 109 THR A CA 3
ATOM 2618 C C . THR A 1 11 ? 10.217 2.915 0.243 1.00 0.00 109 THR A C 3
ATOM 2619 O O . THR A 1 11 ? 11.081 2.065 0.460 1.00 0.00 109 THR A O 3
ATOM 2630 N N . ILE A 1 12 ? 9.154 3.082 1.022 1.00 0.00 110 ILE A N 3
ATOM 2631 C CA . ILE A 1 12 ? 8.936 2.257 2.204 1.00 0.00 110 ILE A CA 3
ATOM 2632 C C . ILE A 1 12 ? 7.868 1.199 1.946 1.00 0.00 110 ILE A C 3
ATOM 2633 O O . ILE A 1 12 ? 7.004 1.372 1.087 1.00 0.00 110 ILE A O 3
ATOM 2649 N N . GLN A 1 13 ? 7.934 0.104 2.697 1.00 0.00 111 GLN A N 3
ATOM 2650 C CA . GLN A 1 13 ? 6.972 -0.982 2.550 1.00 0.00 111 GLN A CA 3
ATOM 2651 C C . GLN A 1 13 ? 6.089 -1.097 3.787 1.00 0.00 111 GLN A C 3
ATOM 2652 O O . GLN A 1 13 ? 6.539 -1.533 4.847 1.00 0.00 111 GLN A O 3
ATOM 2666 N N . VAL A 1 14 ? 4.827 -0.703 3.646 1.00 0.00 112 VAL A N 3
ATOM 2667 C CA . VAL A 1 14 ? 3.879 -0.763 4.753 1.00 0.00 112 VAL A CA 3
ATOM 2668 C C . VAL A 1 14 ? 3.377 -2.185 4.970 1.00 0.00 112 VAL A C 3
ATOM 2669 O O . VAL A 1 14 ? 3.142 -2.924 4.013 1.00 0.00 112 VAL A O 3
ATOM 2682 N N . ARG A 1 15 ? 3.214 -2.563 6.233 1.00 0.00 113 ARG A N 3
ATOM 2683 C CA . ARG A 1 15 ? 2.740 -3.899 6.576 1.00 0.00 113 ARG A CA 3
ATOM 2684 C C . ARG A 1 15 ? 1.327 -3.843 7.151 1.00 0.00 113 ARG A C 3
ATOM 2685 O O . ARG A 1 15 ? 1.095 -3.241 8.199 1.00 0.00 113 ARG A O 3
ATOM 2706 N N . VAL A 1 16 ? 0.386 -4.475 6.457 1.00 0.00 114 VAL A N 3
ATOM 2707 C CA . VAL A 1 16 ? -1.004 -4.498 6.897 1.00 0.00 114 VAL A CA 3
ATOM 2708 C C . VAL A 1 16 ? -1.613 -5.885 6.721 1.00 0.00 114 VAL A C 3
ATOM 2709 O O . VAL A 1 16 ? -1.226 -6.653 5.840 1.00 0.00 114 VAL A O 3
ATOM 2722 N N . PRO A 1 17 ? -2.591 -6.214 7.577 1.00 0.00 115 PRO A N 3
ATOM 2723 C CA . PRO A 1 17 ? -3.277 -7.510 7.535 1.00 0.00 115 PRO A CA 3
ATOM 2724 C C . PRO A 1 17 ? -4.169 -7.654 6.308 1.00 0.00 115 PRO A C 3
ATOM 2725 O O . PRO A 1 17 ? -5.021 -6.804 6.044 1.00 0.00 115 PRO A O 3
ATOM 2736 N N . TYR A 1 18 ? -3.970 -8.733 5.560 1.00 0.00 116 TYR A N 3
ATOM 2737 C CA . TYR A 1 18 ? -4.756 -8.987 4.359 1.00 0.00 116 TYR A CA 3
ATOM 2738 C C . TYR A 1 18 ? -6.200 -8.535 4.547 1.00 0.00 116 TYR A C 3
ATOM 2739 O O . TYR A 1 18 ? -6.838 -8.050 3.613 1.00 0.00 116 TYR A O 3
ATOM 2757 N N . ARG A 1 19 ? -6.711 -8.699 5.763 1.00 0.00 117 ARG A N 3
ATOM 2758 C CA . ARG A 1 19 ? -8.080 -8.308 6.076 1.00 0.00 117 ARG A CA 3
ATOM 2759 C C . ARG A 1 19 ? -8.290 -6.817 5.833 1.00 0.00 117 ARG A C 3
ATOM 2760 O O . ARG A 1 19 ? -9.273 -6.410 5.214 1.00 0.00 117 ARG A O 3
ATOM 2781 N N . VAL A 1 20 ? -7.358 -6.006 6.324 1.00 0.00 118 VAL A N 3
ATOM 2782 C CA . VAL A 1 20 ? -7.440 -4.559 6.160 1.00 0.00 118 VAL A CA 3
ATOM 2783 C C . VAL A 1 20 ? -7.147 -4.152 4.720 1.00 0.00 118 VAL A C 3
ATOM 2784 O O . VAL A 1 20 ? -7.680 -3.160 4.223 1.00 0.00 118 VAL A O 3
ATOM 2797 N N . VAL A 1 21 ? -6.297 -4.927 4.053 1.00 0.00 119 VAL A N 3
ATOM 2798 C CA . VAL A 1 21 ? -5.933 -4.648 2.669 1.00 0.00 119 VAL A CA 3
ATOM 2799 C C . VAL A 1 21 ? -7.165 -4.319 1.833 1.00 0.00 119 VAL A C 3
ATOM 2800 O O . VAL A 1 21 ? -7.269 -3.234 1.263 1.00 0.00 119 VAL A O 3
ATOM 2813 N N . GLY A 1 22 ? -8.098 -5.264 1.766 1.00 0.00 120 GLY A N 3
ATOM 2814 C CA . GLY A 1 22 ? -9.312 -5.055 0.998 1.00 0.00 120 GLY A CA 3
ATOM 2815 C C . GLY A 1 22 ? -10.023 -3.771 1.376 1.00 0.00 120 GLY A C 3
ATOM 2816 O O . GLY A 1 22 ? -10.515 -3.047 0.509 1.00 0.00 120 GLY A O 3
ATOM 2820 N N . LEU A 1 23 ? -10.080 -3.488 2.672 1.00 0.00 121 LEU A N 3
ATOM 2821 C CA . LEU A 1 23 ? -10.739 -2.283 3.164 1.00 0.00 121 LEU A CA 3
ATOM 2822 C C . LEU A 1 23 ? -10.053 -1.030 2.627 1.00 0.00 121 LEU A C 3
ATOM 2823 O O . LEU A 1 23 ? -10.708 -0.123 2.114 1.00 0.00 121 LEU A O 3
ATOM 2839 N N . VAL A 1 24 ? -8.730 -0.989 2.746 1.00 0.00 122 VAL A N 3
ATOM 2840 C CA . VAL A 1 24 ? -7.955 0.151 2.270 1.00 0.00 122 VAL A CA 3
ATOM 2841 C C . VAL A 1 24 ? -8.067 0.298 0.757 1.00 0.00 122 VAL A C 3
ATOM 2842 O O . VAL A 1 24 ? -8.400 1.368 0.249 1.00 0.00 122 VAL A O 3
ATOM 2855 N N . VAL A 1 25 ? -7.786 -0.786 0.040 1.00 0.00 123 VAL A N 3
ATOM 2856 C CA . VAL A 1 25 ? -7.857 -0.779 -1.416 1.00 0.00 123 VAL A CA 3
ATOM 2857 C C . VAL A 1 25 ? -9.174 -0.183 -1.900 1.00 0.00 123 VAL A C 3
ATOM 2858 O O . VAL A 1 25 ? -9.188 0.776 -2.670 1.00 0.00 123 VAL A O 3
ATOM 2871 N N . GLY A 1 26 ? -10.282 -0.758 -1.440 1.00 0.00 124 GLY A N 3
ATOM 2872 C CA . GLY A 1 26 ? -11.590 -0.270 -1.836 1.00 0.00 124 GLY A CA 3
ATOM 2873 C C . GLY A 1 26 ? -12.094 -0.927 -3.106 1.00 0.00 124 GLY A C 3
ATOM 2874 O O . GLY A 1 26 ? -11.377 -1.677 -3.769 1.00 0.00 124 GLY A O 3
ATOM 2878 N N . PRO A 1 27 ? -13.356 -0.647 -3.461 1.00 0.00 125 PRO A N 3
ATOM 2879 C CA . PRO A 1 27 ? -13.984 -1.206 -4.662 1.00 0.00 125 PRO A CA 3
ATOM 2880 C C . PRO A 1 27 ? -13.097 -1.075 -5.895 1.00 0.00 125 PRO A C 3
ATOM 2881 O O . PRO A 1 27 ? -13.017 -0.008 -6.505 1.00 0.00 125 PRO A O 3
ATOM 2892 N N . LYS A 1 28 ? -12.430 -2.166 -6.258 1.00 0.00 126 LYS A N 3
ATOM 2893 C CA . LYS A 1 28 ? -11.549 -2.174 -7.419 1.00 0.00 126 LYS A CA 3
ATOM 2894 C C . LYS A 1 28 ? -10.567 -1.008 -7.365 1.00 0.00 126 LYS A C 3
ATOM 2895 O O . LYS A 1 28 ? -10.323 -0.342 -8.370 1.00 0.00 126 LYS A O 3
ATOM 2914 N N . GLY A 1 29 ? -10.005 -0.768 -6.184 1.00 0.00 127 GLY A N 3
ATOM 2915 C CA . GLY A 1 29 ? -9.055 0.317 -6.022 1.00 0.00 127 GLY A CA 3
ATOM 2916 C C . GLY A 1 29 ? -9.688 1.679 -6.229 1.00 0.00 127 GLY A C 3
ATOM 2917 O O . GLY A 1 29 ? -9.572 2.267 -7.304 1.00 0.00 127 GLY A O 3
ATOM 2921 N N . ALA A 1 30 ? -10.360 2.180 -5.198 1.00 0.00 128 ALA A N 3
ATOM 2922 C CA . ALA A 1 30 ? -11.014 3.480 -5.273 1.00 0.00 128 ALA A CA 3
ATOM 2923 C C . ALA A 1 30 ? -10.634 4.354 -4.082 1.00 0.00 128 ALA A C 3
ATOM 2924 O O . ALA A 1 30 ? -10.566 5.579 -4.194 1.00 0.00 128 ALA A O 3
ATOM 2931 N N . THR A 1 31 ? -10.388 3.718 -2.941 1.00 0.00 129 THR A N 3
ATOM 2932 C CA . THR A 1 31 ? -10.017 4.438 -1.729 1.00 0.00 129 THR A CA 3
ATOM 2933 C C . THR A 1 31 ? -8.505 4.603 -1.630 1.00 0.00 129 THR A C 3
ATOM 2934 O O . THR A 1 31 ? -8.012 5.653 -1.215 1.00 0.00 129 THR A O 3
ATOM 2945 N N . ILE A 1 32 ? -7.773 3.562 -2.013 1.00 0.00 130 ILE A N 3
ATOM 2946 C CA . ILE A 1 32 ? -6.317 3.594 -1.969 1.00 0.00 130 ILE A CA 3
ATOM 2947 C C . ILE A 1 32 ? -5.759 4.627 -2.942 1.00 0.00 130 ILE A C 3
ATOM 2948 O O . ILE A 1 32 ? -4.692 5.197 -2.717 1.00 0.00 130 ILE A O 3
ATOM 2964 N N . LYS A 1 33 ? -6.491 4.865 -4.026 1.00 0.00 131 LYS A N 3
ATOM 2965 C CA . LYS A 1 33 ? -6.072 5.832 -5.034 1.00 0.00 131 LYS A CA 3
ATOM 2966 C C . LYS A 1 33 ? -6.117 7.252 -4.479 1.00 0.00 131 LYS A C 3
ATOM 2967 O O . LYS A 1 33 ? -5.211 8.050 -4.717 1.00 0.00 131 LYS A O 3
ATOM 2986 N N . ARG A 1 34 ? -7.175 7.558 -3.735 1.00 0.00 132 ARG A N 3
ATOM 2987 C CA . ARG A 1 34 ? -7.337 8.882 -3.146 1.00 0.00 132 ARG A CA 3
ATOM 2988 C C . ARG A 1 34 ? -6.132 9.243 -2.282 1.00 0.00 132 ARG A C 3
ATOM 2989 O O . ARG A 1 34 ? -5.627 10.364 -2.341 1.00 0.00 132 ARG A O 3
ATOM 3010 N N . ILE A 1 35 ? -5.677 8.286 -1.480 1.00 0.00 133 ILE A N 3
ATOM 3011 C CA . ILE A 1 35 ? -4.532 8.503 -0.605 1.00 0.00 133 ILE A CA 3
ATOM 3012 C C . ILE A 1 35 ? -3.303 8.924 -1.402 1.00 0.00 133 ILE A C 3
ATOM 3013 O O . ILE A 1 35 ? -2.593 9.854 -1.021 1.00 0.00 133 ILE A O 3
ATOM 3029 N N . GLN A 1 36 ? -3.059 8.234 -2.512 1.00 0.00 134 GLN A N 3
ATOM 3030 C CA . GLN A 1 36 ? -1.916 8.538 -3.364 1.00 0.00 134 GLN A CA 3
ATOM 3031 C C . GLN A 1 36 ? -1.880 10.021 -3.719 1.00 0.00 134 GLN A C 3
ATOM 3032 O O . GLN A 1 36 ? -0.811 10.627 -3.782 1.00 0.00 134 GLN A O 3
ATOM 3046 N N . GLN A 1 37 ? -3.055 10.597 -3.950 1.00 0.00 135 GLN A N 3
ATOM 3047 C CA . GLN A 1 37 ? -3.157 12.009 -4.300 1.00 0.00 135 GLN A CA 3
ATOM 3048 C C . GLN A 1 37 ? -3.035 12.887 -3.059 1.00 0.00 135 GLN A C 3
ATOM 3049 O O . GLN A 1 37 ? -2.240 13.827 -3.028 1.00 0.00 135 GLN A O 3
ATOM 3063 N N . ARG A 1 38 ? -3.829 12.576 -2.040 1.00 0.00 136 ARG A N 3
ATOM 3064 C CA . ARG A 1 38 ? -3.811 13.338 -0.797 1.00 0.00 136 ARG A CA 3
ATOM 3065 C C . ARG A 1 38 ? -2.404 13.384 -0.208 1.00 0.00 136 ARG A C 3
ATOM 3066 O O . ARG A 1 38 ? -2.027 14.352 0.454 1.00 0.00 136 ARG A O 3
ATOM 3087 N N . THR A 1 39 ? -1.631 12.331 -0.452 1.00 0.00 137 THR A N 3
ATOM 3088 C CA . THR A 1 39 ? -0.267 12.250 0.056 1.00 0.00 137 THR A CA 3
ATOM 3089 C C . THR A 1 39 ? 0.749 12.454 -1.063 1.00 0.00 137 THR A C 3
ATOM 3090 O O . THR A 1 39 ? 1.942 12.621 -0.809 1.00 0.00 137 THR A O 3
ATOM 3101 N N . HIS A 1 40 ? 0.268 12.441 -2.302 1.00 0.00 138 HIS A N 3
ATOM 3102 C CA . HIS A 1 40 ? 1.135 12.626 -3.460 1.00 0.00 138 HIS A CA 3
ATOM 3103 C C . HIS A 1 40 ? 2.261 11.597 -3.466 1.00 0.00 138 HIS A C 3
ATOM 3104 O O . HIS A 1 40 ? 3.436 11.947 -3.588 1.00 0.00 138 HIS A O 3
ATOM 3119 N N . THR A 1 41 ? 1.896 10.326 -3.333 1.00 0.00 139 THR A N 3
ATOM 3120 C CA . THR A 1 41 ? 2.875 9.246 -3.321 1.00 0.00 139 THR A CA 3
ATOM 3121 C C . THR A 1 41 ? 2.399 8.063 -4.156 1.00 0.00 139 THR A C 3
ATOM 3122 O O . THR A 1 41 ? 1.210 7.742 -4.175 1.00 0.00 139 THR A O 3
ATOM 3133 N N . TYR A 1 42 ? 3.333 7.417 -4.845 1.00 0.00 140 TYR A N 3
ATOM 3134 C CA . TYR A 1 42 ? 3.008 6.270 -5.684 1.00 0.00 140 TYR A CA 3
ATOM 3135 C C . TYR A 1 42 ? 2.819 5.013 -4.839 1.00 0.00 140 TYR A C 3
ATOM 3136 O O . TYR A 1 42 ? 3.785 4.328 -4.502 1.00 0.00 140 TYR A O 3
ATOM 3154 N N . ILE A 1 43 ? 1.569 4.718 -4.501 1.00 0.00 141 ILE A N 3
ATOM 3155 C CA . ILE A 1 43 ? 1.252 3.544 -3.697 1.00 0.00 141 ILE A CA 3
ATOM 3156 C C . ILE A 1 43 ? 1.035 2.318 -4.577 1.00 0.00 141 ILE A C 3
ATOM 3157 O O . ILE A 1 43 ? 0.046 2.229 -5.304 1.00 0.00 141 ILE A O 3
ATOM 3173 N N . VAL A 1 44 ? 1.967 1.372 -4.504 1.00 0.00 142 VAL A N 3
ATOM 3174 C CA . VAL A 1 44 ? 1.877 0.148 -5.292 1.00 0.00 142 VAL A CA 3
ATOM 3175 C C . VAL A 1 44 ? 1.253 -0.982 -4.481 1.00 0.00 142 VAL A C 3
ATOM 3176 O O . VAL A 1 44 ? 1.769 -1.367 -3.431 1.00 0.00 142 VAL A O 3
ATOM 3189 N N . THR A 1 45 ? 0.139 -1.513 -4.976 1.00 0.00 143 THR A N 3
ATOM 3190 C CA . THR A 1 45 ? -0.556 -2.600 -4.297 1.00 0.00 143 THR A CA 3
ATOM 3191 C C . THR A 1 45 ? 0.146 -3.933 -4.532 1.00 0.00 143 THR A C 3
ATOM 3192 O O . THR A 1 45 ? 0.734 -4.175 -5.587 1.00 0.00 143 THR A O 3
ATOM 3203 N N . PRO A 1 46 ? 0.085 -4.820 -3.528 1.00 0.00 144 PRO A N 3
ATOM 3204 C CA . PRO A 1 46 ? 0.708 -6.144 -3.603 1.00 0.00 144 PRO A CA 3
ATOM 3205 C C . PRO A 1 46 ? -0.002 -7.065 -4.590 1.00 0.00 144 PRO A C 3
ATOM 3206 O O . PRO A 1 46 ? -1.066 -6.731 -5.109 1.00 0.00 144 PRO A O 3
ATOM 3217 N N . GLY A 1 47 ? 0.594 -8.226 -4.843 1.00 0.00 145 GLY A N 3
ATOM 3218 C CA . GLY A 1 47 ? 0.004 -9.177 -5.767 1.00 0.00 145 GLY A CA 3
ATOM 3219 C C . GLY A 1 47 ? -1.115 -9.981 -5.135 1.00 0.00 145 GLY A C 3
ATOM 3220 O O . GLY A 1 47 ? -1.411 -9.821 -3.951 1.00 0.00 145 GLY A O 3
ATOM 3224 N N . ARG A 1 48 ? -1.740 -10.846 -5.927 1.00 0.00 146 ARG A N 3
ATOM 3225 C CA . ARG A 1 48 ? -2.835 -11.676 -5.438 1.00 0.00 146 ARG A CA 3
ATOM 3226 C C . ARG A 1 48 ? -2.304 -12.849 -4.619 1.00 0.00 146 ARG A C 3
ATOM 3227 O O . ARG A 1 48 ? -2.939 -13.286 -3.659 1.00 0.00 146 ARG A O 3
ATOM 3248 N N . ASP A 1 49 ? -1.137 -13.353 -5.004 1.00 0.00 147 ASP A N 3
ATOM 3249 C CA . ASP A 1 49 ? -0.521 -14.475 -4.306 1.00 0.00 147 ASP A CA 3
ATOM 3250 C C . ASP A 1 49 ? 0.729 -14.026 -3.554 1.00 0.00 147 ASP A C 3
ATOM 3251 O O . ASP A 1 49 ? 1.747 -14.717 -3.553 1.00 0.00 147 ASP A O 3
ATOM 3260 N N . LYS A 1 50 ? 0.644 -12.864 -2.916 1.00 0.00 148 LYS A N 3
ATOM 3261 C CA . LYS A 1 50 ? 1.766 -12.321 -2.160 1.00 0.00 148 LYS A CA 3
ATOM 3262 C C . LYS A 1 50 ? 1.295 -11.728 -0.836 1.00 0.00 148 LYS A C 3
ATOM 3263 O O . LYS A 1 50 ? 0.120 -11.399 -0.677 1.00 0.00 148 LYS A O 3
ATOM 3282 N N . GLU A 1 51 ? 2.219 -11.594 0.109 1.00 0.00 149 GLU A N 3
ATOM 3283 C CA . GLU A 1 51 ? 1.897 -11.039 1.419 1.00 0.00 149 GLU A CA 3
ATOM 3284 C C . GLU A 1 51 ? 1.295 -9.643 1.285 1.00 0.00 149 GLU A C 3
ATOM 3285 O O . GLU A 1 51 ? 1.661 -8.863 0.405 1.00 0.00 149 GLU A O 3
ATOM 3297 N N . PRO A 1 52 ? 0.349 -9.319 2.179 1.00 0.00 150 PRO A N 3
ATOM 3298 C CA . PRO A 1 52 ? -0.324 -8.017 2.182 1.00 0.00 150 PRO A CA 3
ATOM 3299 C C . PRO A 1 52 ? 0.605 -6.886 2.609 1.00 0.00 150 PRO A C 3
ATOM 3300 O O . PRO A 1 52 ? 0.801 -6.646 3.801 1.00 0.00 150 PRO A O 3
ATOM 3311 N N . VAL A 1 53 ? 1.174 -6.192 1.629 1.00 0.00 151 VAL A N 3
ATOM 3312 C CA . VAL A 1 53 ? 2.082 -5.084 1.904 1.00 0.00 151 VAL A CA 3
ATOM 3313 C C . VAL A 1 53 ? 1.941 -3.986 0.856 1.00 0.00 151 VAL A C 3
ATOM 3314 O O . VAL A 1 53 ? 1.929 -4.257 -0.345 1.00 0.00 151 VAL A O 3
ATOM 3327 N N . PHE A 1 54 ? 1.836 -2.744 1.318 1.00 0.00 152 PHE A N 3
ATOM 3328 C CA . PHE A 1 54 ? 1.696 -1.603 0.420 1.00 0.00 152 PHE A CA 3
ATOM 3329 C C . PHE A 1 54 ? 3.019 -0.856 0.280 1.00 0.00 152 PHE A C 3
ATOM 3330 O O . PHE A 1 54 ? 3.545 -0.315 1.252 1.00 0.00 152 PHE A O 3
ATOM 3347 N N . ALA A 1 55 ? 3.552 -0.832 -0.937 1.00 0.00 153 ALA A N 3
ATOM 3348 C CA . ALA A 1 55 ? 4.812 -0.151 -1.206 1.00 0.00 153 ALA A CA 3
ATOM 3349 C C . ALA A 1 55 ? 4.576 1.298 -1.618 1.00 0.00 153 ALA A C 3
ATOM 3350 O O . ALA A 1 55 ? 4.079 1.570 -2.711 1.00 0.00 153 ALA A O 3
ATOM 3357 N N . VAL A 1 56 ? 4.935 2.226 -0.736 1.00 0.00 154 VAL A N 3
ATOM 3358 C CA . VAL A 1 56 ? 4.762 3.648 -1.008 1.00 0.00 154 VAL A CA 3
ATOM 3359 C C . VAL A 1 56 ? 6.073 4.285 -1.456 1.00 0.00 154 VAL A C 3
ATOM 3360 O O . VAL A 1 56 ? 7.077 4.232 -0.744 1.00 0.00 154 VAL A O 3
ATOM 3373 N N . THR A 1 57 ? 6.058 4.888 -2.640 1.00 0.00 155 THR A N 3
ATOM 3374 C CA . THR A 1 57 ? 7.245 5.535 -3.183 1.00 0.00 155 THR A CA 3
ATOM 3375 C C . THR A 1 57 ? 7.105 7.053 -3.156 1.00 0.00 155 THR A C 3
ATOM 3376 O O . THR A 1 57 ? 6.088 7.600 -3.580 1.00 0.00 155 THR A O 3
ATOM 3387 N N . GLY A 1 58 ? 8.134 7.729 -2.655 1.00 0.00 156 GLY A N 3
ATOM 3388 C CA . GLY A 1 58 ? 8.106 9.178 -2.583 1.00 0.00 156 GLY A CA 3
ATOM 3389 C C . GLY A 1 58 ? 9.051 9.725 -1.531 1.00 0.00 156 GLY A C 3
ATOM 3390 O O . GLY A 1 58 ? 9.706 8.964 -0.820 1.00 0.00 156 GLY A O 3
ATOM 3394 N N . MET A 1 59 ? 9.123 11.048 -1.433 1.00 0.00 157 MET A N 3
ATOM 3395 C CA . MET A 1 59 ? 9.996 11.696 -0.461 1.00 0.00 157 MET A CA 3
ATOM 3396 C C . MET A 1 59 ? 9.928 10.987 0.888 1.00 0.00 157 MET A C 3
ATOM 3397 O O . MET A 1 59 ? 8.976 10.266 1.190 1.00 0.00 157 MET A O 3
ATOM 3411 N N . PRO A 1 60 ? 10.960 11.193 1.719 1.00 0.00 158 PRO A N 3
ATOM 3412 C CA . PRO A 1 60 ? 11.040 10.582 3.049 1.00 0.00 158 PRO A CA 3
ATOM 3413 C C . PRO A 1 60 ? 10.017 11.165 4.018 1.00 0.00 158 PRO A C 3
ATOM 3414 O O . PRO A 1 60 ? 9.959 10.774 5.183 1.00 0.00 158 PRO A O 3
ATOM 3425 N N . GLU A 1 61 ? 9.212 12.103 3.527 1.00 0.00 159 GLU A N 3
ATOM 3426 C CA . GLU A 1 61 ? 8.191 12.740 4.351 1.00 0.00 159 GLU A CA 3
ATOM 3427 C C . GLU A 1 61 ? 6.796 12.474 3.792 1.00 0.00 159 GLU A C 3
ATOM 3428 O O . GLU A 1 61 ? 5.841 12.283 4.543 1.00 0.00 159 GLU A O 3
ATOM 3440 N N . ASN A 1 62 ? 6.689 12.464 2.467 1.00 0.00 160 ASN A N 3
ATOM 3441 C CA . ASN A 1 62 ? 5.411 12.223 1.806 1.00 0.00 160 ASN A CA 3
ATOM 3442 C C . ASN A 1 62 ? 4.963 10.777 1.998 1.00 0.00 160 ASN A C 3
ATOM 3443 O O . ASN A 1 62 ? 3.804 10.512 2.318 1.00 0.00 160 ASN A O 3
ATOM 3454 N N . VAL A 1 63 ? 5.891 9.845 1.802 1.00 0.00 161 VAL A N 3
ATOM 3455 C CA . VAL A 1 63 ? 5.593 8.426 1.955 1.00 0.00 161 VAL A CA 3
ATOM 3456 C C . VAL A 1 63 ? 5.309 8.078 3.412 1.00 0.00 161 VAL A C 3
ATOM 3457 O O . VAL A 1 63 ? 4.447 7.250 3.706 1.00 0.00 161 VAL A O 3
ATOM 3470 N N . ASP A 1 64 ? 6.039 8.717 4.320 1.00 0.00 162 ASP A N 3
ATOM 3471 C CA . ASP A 1 64 ? 5.865 8.476 5.748 1.00 0.00 162 ASP A CA 3
ATOM 3472 C C . ASP A 1 64 ? 4.427 8.758 6.175 1.00 0.00 162 ASP A C 3
ATOM 3473 O O . ASP A 1 64 ? 3.841 8.002 6.950 1.00 0.00 162 ASP A O 3
ATOM 3482 N N . ARG A 1 65 ? 3.867 9.849 5.664 1.00 0.00 163 ARG A N 3
ATOM 3483 C CA . ARG A 1 65 ? 2.499 10.232 5.995 1.00 0.00 163 ARG A CA 3
ATOM 3484 C C . ARG A 1 65 ? 1.506 9.188 5.492 1.00 0.00 163 ARG A C 3
ATOM 3485 O O . ARG A 1 65 ? 0.624 8.750 6.230 1.00 0.00 163 ARG A O 3
ATOM 3506 N N . ALA A 1 66 ? 1.657 8.793 4.232 1.00 0.00 164 ALA A N 3
ATOM 3507 C CA . ALA A 1 66 ? 0.776 7.800 3.632 1.00 0.00 164 ALA A CA 3
ATOM 3508 C C . ALA A 1 66 ? 0.631 6.578 4.532 1.00 0.00 164 ALA A C 3
ATOM 3509 O O . ALA A 1 66 ? -0.479 6.108 4.783 1.00 0.00 164 ALA A O 3
ATOM 3516 N N . ARG A 1 67 ? 1.759 6.068 5.015 1.00 0.00 165 ARG A N 3
ATOM 3517 C CA . ARG A 1 67 ? 1.758 4.899 5.886 1.00 0.00 165 ARG A CA 3
ATOM 3518 C C . ARG A 1 67 ? 0.782 5.086 7.045 1.00 0.00 165 ARG A C 3
ATOM 3519 O O . ARG A 1 67 ? 0.032 4.173 7.389 1.00 0.00 165 ARG A O 3
ATOM 3540 N N . GLU A 1 68 ? 0.800 6.274 7.641 1.00 0.00 166 GLU A N 3
ATOM 3541 C CA . GLU A 1 68 ? -0.083 6.578 8.761 1.00 0.00 166 GLU A CA 3
ATOM 3542 C C . GLU A 1 68 ? -1.537 6.285 8.404 1.00 0.00 166 GLU A C 3
ATOM 3543 O O . GLU A 1 68 ? -2.272 5.691 9.191 1.00 0.00 166 GLU A O 3
ATOM 3555 N N . GLU A 1 69 ? -1.944 6.707 7.210 1.00 0.00 167 GLU A N 3
ATOM 3556 C CA . GLU A 1 69 ? -3.310 6.491 6.749 1.00 0.00 167 GLU A CA 3
ATOM 3557 C C . GLU A 1 69 ? -3.572 5.009 6.501 1.00 0.00 167 GLU A C 3
ATOM 3558 O O . GLU A 1 69 ? -4.498 4.428 7.068 1.00 0.00 167 GLU A O 3
ATOM 3570 N N . ILE A 1 70 ? -2.752 4.403 5.649 1.00 0.00 168 ILE A N 3
ATOM 3571 C CA . ILE A 1 70 ? -2.894 2.989 5.326 1.00 0.00 168 ILE A CA 3
ATOM 3572 C C . ILE A 1 70 ? -3.055 2.150 6.589 1.00 0.00 168 ILE A C 3
ATOM 3573 O O . ILE A 1 70 ? -3.921 1.278 6.660 1.00 0.00 168 ILE A O 3
ATOM 3589 N N . GLU A 1 71 ? -2.217 2.422 7.584 1.00 0.00 169 GLU A N 3
ATOM 3590 C CA . GLU A 1 71 ? -2.268 1.692 8.845 1.00 0.00 169 GLU A CA 3
ATOM 3591 C C . GLU A 1 71 ? -3.522 2.056 9.635 1.00 0.00 169 GLU A C 3
ATOM 3592 O O . GLU A 1 71 ? -4.207 1.184 10.169 1.00 0.00 169 GLU A O 3
ATOM 3604 N N . ALA A 1 72 ? -3.816 3.350 9.704 1.00 0.00 170 ALA A N 3
ATOM 3605 C CA . ALA A 1 72 ? -4.988 3.830 10.426 1.00 0.00 170 ALA A CA 3
ATOM 3606 C C . ALA A 1 72 ? -6.200 2.945 10.156 1.00 0.00 170 ALA A C 3
ATOM 3607 O O . ALA A 1 72 ? -6.800 2.398 11.081 1.00 0.00 170 ALA A O 3
ATOM 3614 N N . HIS A 1 73 ? -6.555 2.808 8.882 1.00 0.00 171 HIS A N 3
ATOM 3615 C CA . HIS A 1 73 ? -7.697 1.989 8.491 1.00 0.00 171 HIS A CA 3
ATOM 3616 C C . HIS A 1 73 ? -7.823 0.766 9.394 1.00 0.00 171 HIS A C 3
ATOM 3617 O O . HIS A 1 73 ? -8.929 0.316 9.695 1.00 0.00 171 HIS A O 3
ATOM 3632 N N . ILE A 1 74 ? -6.684 0.233 9.823 1.00 0.00 172 ILE A N 3
ATOM 3633 C CA . ILE A 1 74 ? -6.668 -0.937 10.692 1.00 0.00 172 ILE A CA 3
ATOM 3634 C C . ILE A 1 74 ? -7.508 -0.704 11.943 1.00 0.00 172 ILE A C 3
ATOM 3635 O O . ILE A 1 74 ? -8.343 -1.532 12.308 1.00 0.00 172 ILE A O 3
ATOM 3651 N N . THR A 1 75 ? -7.282 0.431 12.598 1.00 0.00 173 THR A N 3
ATOM 3652 C CA . THR A 1 75 ? -8.017 0.775 13.809 1.00 0.00 173 THR A CA 3
ATOM 3653 C C . THR A 1 75 ? -9.220 1.656 13.490 1.00 0.00 173 THR A C 3
ATOM 3654 O O . THR A 1 75 ? -9.478 2.644 14.178 1.00 0.00 173 THR A O 3
ATOM 3665 N N . LEU A 1 76 ? -9.953 1.292 12.443 1.00 0.00 174 LEU A N 3
ATOM 3666 C CA . LEU A 1 76 ? -11.130 2.049 12.033 1.00 0.00 174 LEU A CA 3
ATOM 3667 C C . LEU A 1 76 ? -12.407 1.262 12.307 1.00 0.00 174 LEU A C 3
ATOM 3668 O O . LEU A 1 76 ? -12.415 0.032 12.244 1.00 0.00 174 LEU A O 3
ATOM 3684 N N . ARG A 1 77 ? -13.485 1.978 12.609 1.00 0.00 175 ARG A N 3
ATOM 3685 C CA . ARG A 1 77 ? -14.768 1.346 12.891 1.00 0.00 175 ARG A CA 3
ATOM 3686 C C . ARG A 1 77 ? -15.751 1.575 11.746 1.00 0.00 175 ARG A C 3
ATOM 3687 O O . ARG A 1 77 ? -16.857 2.072 11.955 1.00 0.00 175 ARG A O 3
ATOM 3708 N N . SER A 1 78 ? -15.338 1.210 10.537 1.00 0.00 176 SER A N 3
ATOM 3709 C CA . SER A 1 78 ? -16.179 1.379 9.358 1.00 0.00 176 SER A CA 3
ATOM 3710 C C . SER A 1 78 ? -17.030 2.641 9.475 1.00 0.00 176 SER A C 3
ATOM 3711 O O . SER A 1 78 ? -18.215 2.636 9.145 1.00 0.00 176 SER A O 3
ATOM 3719 N N . GLY A 1 79 ? -16.415 3.720 9.948 1.00 0.00 177 GLY A N 3
ATOM 3720 C CA . GLY A 1 79 ? -17.129 4.974 10.101 1.00 0.00 177 GLY A CA 3
ATOM 3721 C C . GLY A 1 79 ? -17.310 5.703 8.784 1.00 0.00 177 GLY A C 3
ATOM 3722 O O . GLY A 1 79 ? -16.852 5.253 7.733 1.00 0.00 177 GLY A O 3
ATOM 3726 N N . PRO A 1 80 ? -17.994 6.856 8.830 1.00 0.00 178 PRO A N 3
ATOM 3727 C CA . PRO A 1 80 ? -18.251 7.672 7.639 1.00 0.00 178 PRO A CA 3
ATOM 3728 C C . PRO A 1 80 ? -16.985 8.331 7.104 1.00 0.00 178 PRO A C 3
ATOM 3729 O O . PRO A 1 80 ? -16.301 9.060 7.823 1.00 0.00 178 PRO A O 3
ATOM 3740 N N . SER A 1 81 ? -16.677 8.070 5.837 1.00 0.00 179 SER A N 3
ATOM 3741 C CA . SER A 1 81 ? -15.491 8.635 5.206 1.00 0.00 179 SER A CA 3
ATOM 3742 C C . SER A 1 81 ? -15.648 10.139 5.002 1.00 0.00 179 SER A C 3
ATOM 3743 O O . SER A 1 81 ? -16.668 10.604 4.492 1.00 0.00 179 SER A O 3
ATOM 3751 N N . SER A 1 82 ? -14.631 10.894 5.403 1.00 0.00 180 SER A N 3
ATOM 3752 C CA . SER A 1 82 ? -14.657 12.346 5.268 1.00 0.00 180 SER A CA 3
ATOM 3753 C C . SER A 1 82 ? -15.180 12.755 3.894 1.00 0.00 180 SER A C 3
ATOM 3754 O O . SER A 1 82 ? -15.095 11.991 2.933 1.00 0.00 180 SER A O 3
ATOM 3762 N N . GLY A 1 83 ? -15.722 13.966 3.810 1.00 0.00 181 GLY A N 3
ATOM 3763 C CA . GLY A 1 83 ? -16.251 14.456 2.550 1.00 0.00 181 GLY A CA 3
ATOM 3764 C C . GLY A 1 83 ? -17.344 15.489 2.743 1.00 0.00 181 GLY A C 3
ATOM 3765 O O . GLY A 1 83 ? -18.171 15.365 3.647 1.00 0.00 181 GLY A O 3
ATOM 3769 N N . GLY A 1 1 ? 16.747 29.028 -5.154 1.00 0.00 99 GLY A N 4
ATOM 3770 C CA . GLY A 1 1 ? 17.333 27.726 -4.894 1.00 0.00 99 GLY A CA 4
ATOM 3771 C C . GLY A 1 1 ? 17.404 26.863 -6.138 1.00 0.00 99 GLY A C 4
ATOM 3772 O O . GLY A 1 1 ? 16.570 25.980 -6.339 1.00 0.00 99 GLY A O 4
ATOM 3776 N N . SER A 1 2 ? 18.403 27.119 -6.977 1.00 0.00 100 SER A N 4
ATOM 3777 C CA . SER A 1 2 ? 18.577 26.363 -8.212 1.00 0.00 100 SER A CA 4
ATOM 3778 C C . SER A 1 2 ? 19.061 24.946 -7.917 1.00 0.00 100 SER A C 4
ATOM 3779 O O . SER A 1 2 ? 20.252 24.652 -8.016 1.00 0.00 100 SER A O 4
ATOM 3787 N N . SER A 1 3 ? 18.127 24.072 -7.554 1.00 0.00 101 SER A N 4
ATOM 3788 C CA . SER A 1 3 ? 18.457 22.687 -7.241 1.00 0.00 101 SER A CA 4
ATOM 3789 C C . SER A 1 3 ? 17.302 21.758 -7.601 1.00 0.00 101 SER A C 4
ATOM 3790 O O . SER A 1 3 ? 16.147 22.179 -7.660 1.00 0.00 101 SER A O 4
ATOM 3798 N N . GLY A 1 4 ? 17.622 20.490 -7.840 1.00 0.00 102 GLY A N 4
ATOM 3799 C CA . GLY A 1 4 ? 16.601 19.521 -8.192 1.00 0.00 102 GLY A CA 4
ATOM 3800 C C . GLY A 1 4 ? 17.156 18.116 -8.324 1.00 0.00 102 GLY A C 4
ATOM 3801 O O . GLY A 1 4 ? 17.071 17.506 -9.389 1.00 0.00 102 GLY A O 4
ATOM 3805 N N . SER A 1 5 ? 17.727 17.603 -7.239 1.00 0.00 103 SER A N 4
ATOM 3806 C CA . SER A 1 5 ? 18.303 16.263 -7.240 1.00 0.00 103 SER A CA 4
ATOM 3807 C C . SER A 1 5 ? 17.363 15.268 -7.912 1.00 0.00 103 SER A C 4
ATOM 3808 O O . SER A 1 5 ? 16.394 14.806 -7.309 1.00 0.00 103 SER A O 4
ATOM 3816 N N . SER A 1 6 ? 17.656 14.942 -9.167 1.00 0.00 104 SER A N 4
ATOM 3817 C CA . SER A 1 6 ? 16.836 14.004 -9.925 1.00 0.00 104 SER A CA 4
ATOM 3818 C C . SER A 1 6 ? 16.368 12.853 -9.040 1.00 0.00 104 SER A C 4
ATOM 3819 O O . SER A 1 6 ? 15.190 12.499 -9.032 1.00 0.00 104 SER A O 4
ATOM 3827 N N . GLY A 1 7 ? 17.302 12.271 -8.294 1.00 0.00 105 GLY A N 4
ATOM 3828 C CA . GLY A 1 7 ? 16.968 11.165 -7.415 1.00 0.00 105 GLY A CA 4
ATOM 3829 C C . GLY A 1 7 ? 17.151 11.513 -5.951 1.00 0.00 105 GLY A C 4
ATOM 3830 O O . GLY A 1 7 ? 18.234 11.339 -5.395 1.00 0.00 105 GLY A O 4
ATOM 3834 N N . GLY A 1 8 ? 16.088 12.007 -5.324 1.00 0.00 106 GLY A N 4
ATOM 3835 C CA . GLY A 1 8 ? 16.157 12.374 -3.922 1.00 0.00 106 GLY A CA 4
ATOM 3836 C C . GLY A 1 8 ? 14.946 11.908 -3.139 1.00 0.00 106 GLY A C 4
ATOM 3837 O O . GLY A 1 8 ? 14.530 12.559 -2.181 1.00 0.00 106 GLY A O 4
ATOM 3841 N N . GLN A 1 9 ? 14.378 10.778 -3.549 1.00 0.00 107 GLN A N 4
ATOM 3842 C CA . GLN A 1 9 ? 13.205 10.227 -2.881 1.00 0.00 107 GLN A CA 4
ATOM 3843 C C . GLN A 1 9 ? 13.518 8.868 -2.264 1.00 0.00 107 GLN A C 4
ATOM 3844 O O . GLN A 1 9 ? 14.625 8.347 -2.411 1.00 0.00 107 GLN A O 4
ATOM 3858 N N . THR A 1 10 ? 12.537 8.296 -1.573 1.00 0.00 108 THR A N 4
ATOM 3859 C CA . THR A 1 10 ? 12.708 6.998 -0.933 1.00 0.00 108 THR A CA 4
ATOM 3860 C C . THR A 1 10 ? 11.456 6.142 -1.083 1.00 0.00 108 THR A C 4
ATOM 3861 O O . THR A 1 10 ? 10.379 6.647 -1.403 1.00 0.00 108 THR A O 4
ATOM 3872 N N . THR A 1 11 ? 11.602 4.842 -0.848 1.00 0.00 109 THR A N 4
ATOM 3873 C CA . THR A 1 11 ? 10.483 3.914 -0.957 1.00 0.00 109 THR A CA 4
ATOM 3874 C C . THR A 1 11 ? 10.363 3.048 0.291 1.00 0.00 109 THR A C 4
ATOM 3875 O O . THR A 1 11 ? 11.322 2.390 0.696 1.00 0.00 109 THR A O 4
ATOM 3886 N N . ILE A 1 12 ? 9.180 3.051 0.897 1.00 0.00 110 ILE A N 4
ATOM 3887 C CA . ILE A 1 12 ? 8.936 2.263 2.098 1.00 0.00 110 ILE A CA 4
ATOM 3888 C C . ILE A 1 12 ? 7.954 1.129 1.822 1.00 0.00 110 ILE A C 4
ATOM 3889 O O . ILE A 1 12 ? 7.262 1.129 0.804 1.00 0.00 110 ILE A O 4
ATOM 3905 N N . GLN A 1 13 ? 7.899 0.166 2.735 1.00 0.00 111 GLN A N 4
ATOM 3906 C CA . GLN A 1 13 ? 7.001 -0.974 2.590 1.00 0.00 111 GLN A CA 4
ATOM 3907 C C . GLN A 1 13 ? 6.046 -1.069 3.775 1.00 0.00 111 GLN A C 4
ATOM 3908 O O . GLN A 1 13 ? 6.399 -1.595 4.830 1.00 0.00 111 GLN A O 4
ATOM 3922 N N . VAL A 1 14 ? 4.833 -0.555 3.593 1.00 0.00 112 VAL A N 4
ATOM 3923 C CA . VAL A 1 14 ? 3.826 -0.582 4.647 1.00 0.00 112 VAL A CA 4
ATOM 3924 C C . VAL A 1 14 ? 3.348 -2.005 4.914 1.00 0.00 112 VAL A C 4
ATOM 3925 O O . VAL A 1 14 ? 3.209 -2.807 3.990 1.00 0.00 112 VAL A O 4
ATOM 3938 N N . ARG A 1 15 ? 3.096 -2.311 6.182 1.00 0.00 113 ARG A N 4
ATOM 3939 C CA . ARG A 1 15 ? 2.634 -3.638 6.571 1.00 0.00 113 ARG A CA 4
ATOM 3940 C C . ARG A 1 15 ? 1.198 -3.584 7.085 1.00 0.00 113 ARG A C 4
ATOM 3941 O O . ARG A 1 15 ? 0.898 -2.877 8.047 1.00 0.00 113 ARG A O 4
ATOM 3962 N N . VAL A 1 16 ? 0.314 -4.337 6.437 1.00 0.00 114 VAL A N 4
ATOM 3963 C CA . VAL A 1 16 ? -1.089 -4.376 6.829 1.00 0.00 114 VAL A CA 4
ATOM 3964 C C . VAL A 1 16 ? -1.659 -5.783 6.693 1.00 0.00 114 VAL A C 4
ATOM 3965 O O . VAL A 1 16 ? -1.222 -6.579 5.861 1.00 0.00 114 VAL A O 4
ATOM 3978 N N . PRO A 1 17 ? -2.659 -6.100 7.529 1.00 0.00 115 PRO A N 4
ATOM 3979 C CA . PRO A 1 17 ? -3.311 -7.413 7.521 1.00 0.00 115 PRO A CA 4
ATOM 3980 C C . PRO A 1 17 ? -4.156 -7.633 6.271 1.00 0.00 115 PRO A C 4
ATOM 3981 O O . PRO A 1 17 ? -5.033 -6.829 5.953 1.00 0.00 115 PRO A O 4
ATOM 3992 N N . TYR A 1 18 ? -3.888 -8.726 5.566 1.00 0.00 116 TYR A N 4
ATOM 3993 C CA . TYR A 1 18 ? -4.622 -9.051 4.349 1.00 0.00 116 TYR A CA 4
ATOM 3994 C C . TYR A 1 18 ? -6.083 -8.628 4.466 1.00 0.00 116 TYR A C 4
ATOM 3995 O O . TYR A 1 18 ? -6.709 -8.237 3.480 1.00 0.00 116 TYR A O 4
ATOM 4013 N N . ARG A 1 19 ? -6.621 -8.708 5.679 1.00 0.00 117 ARG A N 4
ATOM 4014 C CA . ARG A 1 19 ? -8.008 -8.335 5.926 1.00 0.00 117 ARG A CA 4
ATOM 4015 C C . ARG A 1 19 ? -8.241 -6.862 5.601 1.00 0.00 117 ARG A C 4
ATOM 4016 O O . ARG A 1 19 ? -9.180 -6.514 4.884 1.00 0.00 117 ARG A O 4
ATOM 4037 N N . VAL A 1 20 ? -7.380 -6.001 6.134 1.00 0.00 118 VAL A N 4
ATOM 4038 C CA . VAL A 1 20 ? -7.491 -4.566 5.900 1.00 0.00 118 VAL A CA 4
ATOM 4039 C C . VAL A 1 20 ? -7.174 -4.219 4.450 1.00 0.00 118 VAL A C 4
ATOM 4040 O O . VAL A 1 20 ? -7.767 -3.307 3.874 1.00 0.00 118 VAL A O 4
ATOM 4053 N N . VAL A 1 21 ? -6.233 -4.953 3.864 1.00 0.00 119 VAL A N 4
ATOM 4054 C CA . VAL A 1 21 ? -5.837 -4.725 2.479 1.00 0.00 119 VAL A CA 4
ATOM 4055 C C . VAL A 1 21 ? -7.045 -4.398 1.608 1.00 0.00 119 VAL A C 4
ATOM 4056 O O . VAL A 1 21 ? -7.142 -3.308 1.046 1.00 0.00 119 VAL A O 4
ATOM 4069 N N . GLY A 1 22 ? -7.966 -5.352 1.502 1.00 0.00 120 GLY A N 4
ATOM 4070 C CA . GLY A 1 22 ? -9.157 -5.147 0.698 1.00 0.00 120 GLY A CA 4
ATOM 4071 C C . GLY A 1 22 ? -9.915 -3.895 1.094 1.00 0.00 120 GLY A C 4
ATOM 4072 O O . GLY A 1 22 ? -10.435 -3.179 0.238 1.00 0.00 120 GLY A O 4
ATOM 4076 N N . LEU A 1 23 ? -9.979 -3.631 2.394 1.00 0.00 121 LEU A N 4
ATOM 4077 C CA . LEU A 1 23 ? -10.681 -2.457 2.903 1.00 0.00 121 LEU A CA 4
ATOM 4078 C C . LEU A 1 23 ? -10.022 -1.173 2.410 1.00 0.00 121 LEU A C 4
ATOM 4079 O O . LEU A 1 23 ? -10.701 -0.232 2.000 1.00 0.00 121 LEU A O 4
ATOM 4095 N N . VAL A 1 24 ? -8.694 -1.142 2.453 1.00 0.00 122 VAL A N 4
ATOM 4096 C CA . VAL A 1 24 ? -7.942 0.026 2.008 1.00 0.00 122 VAL A CA 4
ATOM 4097 C C . VAL A 1 24 ? -8.054 0.209 0.499 1.00 0.00 122 VAL A C 4
ATOM 4098 O O . VAL A 1 24 ? -8.568 1.222 0.022 1.00 0.00 122 VAL A O 4
ATOM 4111 N N . VAL A 1 25 ? -7.570 -0.777 -0.249 1.00 0.00 123 VAL A N 4
ATOM 4112 C CA . VAL A 1 25 ? -7.617 -0.725 -1.706 1.00 0.00 123 VAL A CA 4
ATOM 4113 C C . VAL A 1 25 ? -8.947 -0.160 -2.193 1.00 0.00 123 VAL A C 4
ATOM 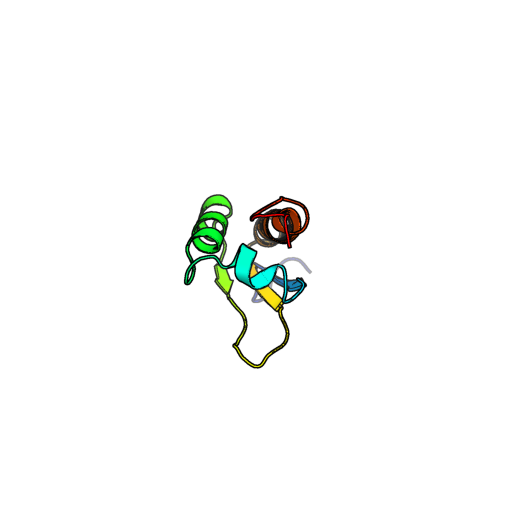4114 O O . VAL A 1 25 ? -8.981 0.738 -3.034 1.00 0.00 123 VAL A O 4
ATOM 4127 N N . GLY A 1 26 ? -10.042 -0.692 -1.658 1.00 0.00 124 GLY A N 4
ATOM 4128 C CA . GLY A 1 26 ? -11.360 -0.228 -2.050 1.00 0.00 124 GLY A CA 4
ATOM 4129 C C . GLY A 1 26 ? -11.802 -0.797 -3.383 1.00 0.00 124 GLY A C 4
ATOM 4130 O O . GLY A 1 26 ? -11.037 -1.460 -4.084 1.00 0.00 124 GLY A O 4
ATOM 4134 N N . PRO A 1 27 ? -13.066 -0.539 -3.751 1.00 0.00 125 PRO A N 4
ATOM 4135 C CA . PRO A 1 27 ? -13.637 -1.022 -5.012 1.00 0.00 125 PRO A CA 4
ATOM 4136 C C . PRO A 1 27 ? -12.725 -0.754 -6.203 1.00 0.00 125 PRO A C 4
ATOM 4137 O O . PRO A 1 27 ? -12.718 0.345 -6.759 1.00 0.00 125 PRO A O 4
ATOM 4148 N N . LYS A 1 28 ? -11.955 -1.764 -6.592 1.00 0.00 126 LYS A N 4
ATOM 4149 C CA . LYS A 1 28 ? -11.038 -1.639 -7.719 1.00 0.00 126 LYS A CA 4
ATOM 4150 C C . LYS A 1 28 ? -10.215 -0.359 -7.612 1.00 0.00 126 LYS A C 4
ATOM 4151 O O . LYS A 1 28 ? -10.130 0.418 -8.561 1.00 0.00 126 LYS A O 4
ATOM 4170 N N . GLY A 1 29 ? -9.608 -0.147 -6.447 1.00 0.00 127 GLY A N 4
ATOM 4171 C CA . GLY A 1 29 ? -8.799 1.039 -6.238 1.00 0.00 127 GLY A CA 4
ATOM 4172 C C . GLY A 1 29 ? -9.619 2.313 -6.268 1.00 0.00 127 GLY A C 4
ATOM 4173 O O . GLY A 1 29 ? -9.571 3.067 -7.239 1.00 0.00 127 GLY A O 4
ATOM 4177 N N . ALA A 1 30 ? -10.375 2.554 -5.202 1.00 0.00 128 ALA A N 4
ATOM 4178 C CA . ALA A 1 30 ? -11.209 3.746 -5.110 1.00 0.00 128 ALA A CA 4
ATOM 4179 C C . ALA A 1 30 ? -10.844 4.578 -3.885 1.00 0.00 128 ALA A C 4
ATOM 4180 O O . ALA A 1 30 ? -10.721 5.800 -3.965 1.00 0.00 128 ALA A O 4
ATOM 4187 N N . THR A 1 31 ? -10.674 3.907 -2.749 1.00 0.00 129 THR A N 4
ATOM 4188 C CA . THR A 1 31 ? -10.326 4.585 -1.507 1.00 0.00 129 THR A CA 4
ATOM 4189 C C . THR A 1 31 ? -8.827 4.853 -1.428 1.00 0.00 129 THR A C 4
ATOM 4190 O O . THR A 1 31 ? -8.401 5.947 -1.056 1.00 0.00 129 THR A O 4
ATOM 4201 N N . ILE A 1 32 ? -8.032 3.848 -1.781 1.00 0.00 130 ILE A N 4
ATOM 4202 C CA . ILE A 1 32 ? -6.580 3.977 -1.752 1.00 0.00 130 ILE A CA 4
ATOM 4203 C C . ILE A 1 32 ? -6.113 5.136 -2.627 1.00 0.00 130 ILE A C 4
ATOM 4204 O O . ILE A 1 32 ? -5.184 5.861 -2.273 1.00 0.00 130 ILE A O 4
ATOM 4220 N N . LYS A 1 33 ? -6.766 5.305 -3.772 1.00 0.00 131 LYS A N 4
ATOM 4221 C CA . LYS A 1 33 ? -6.422 6.378 -4.698 1.00 0.00 131 LYS A CA 4
ATOM 4222 C C . LYS A 1 33 ? -6.427 7.730 -3.992 1.00 0.00 131 LYS A C 4
ATOM 4223 O O . LYS A 1 33 ? -5.567 8.574 -4.241 1.00 0.00 131 LYS A O 4
ATOM 4242 N N . ARG A 1 34 ? -7.401 7.927 -3.109 1.00 0.00 132 ARG A N 4
ATOM 4243 C CA . ARG A 1 34 ? -7.518 9.176 -2.367 1.00 0.00 132 ARG A CA 4
ATOM 4244 C C . ARG A 1 34 ? -6.245 9.458 -1.573 1.00 0.00 132 ARG A C 4
ATOM 4245 O O . ARG A 1 34 ? -5.831 10.609 -1.435 1.00 0.00 132 ARG A O 4
ATOM 4266 N N . ILE A 1 35 ? -5.631 8.400 -1.054 1.00 0.00 133 ILE A N 4
ATOM 4267 C CA . ILE A 1 35 ? -4.407 8.534 -0.275 1.00 0.00 133 ILE A CA 4
ATOM 4268 C C . ILE A 1 35 ? -3.234 8.941 -1.161 1.00 0.00 133 ILE A C 4
ATOM 4269 O O . ILE A 1 35 ? -2.477 9.851 -0.824 1.00 0.00 133 ILE A O 4
ATOM 4285 N N . GLN A 1 36 ? -3.092 8.262 -2.294 1.00 0.00 134 GLN A N 4
ATOM 4286 C CA . GLN A 1 36 ? -2.011 8.554 -3.229 1.00 0.00 134 GLN A CA 4
ATOM 4287 C C . GLN A 1 36 ? -2.024 10.025 -3.632 1.00 0.00 134 GLN A C 4
ATOM 4288 O O . GLN A 1 36 ? -0.972 10.653 -3.755 1.00 0.00 134 GLN A O 4
ATOM 4302 N N . GLN A 1 37 ? -3.220 10.568 -3.837 1.00 0.00 135 GLN A N 4
ATOM 4303 C CA . GLN A 1 37 ? -3.368 11.965 -4.227 1.00 0.00 135 GLN A CA 4
ATOM 4304 C C . GLN A 1 37 ? -3.199 12.887 -3.025 1.00 0.00 135 GLN A C 4
ATOM 4305 O O . GLN A 1 37 ? -2.500 13.898 -3.099 1.00 0.00 135 GLN A O 4
ATOM 4319 N N . ARG A 1 38 ? -3.843 12.532 -1.918 1.00 0.00 136 ARG A N 4
ATOM 4320 C CA . ARG A 1 38 ? -3.765 13.329 -0.699 1.00 0.00 136 ARG A CA 4
ATOM 4321 C C . ARG A 1 38 ? -2.318 13.477 -0.239 1.00 0.00 136 ARG A C 4
ATOM 4322 O O . ARG A 1 38 ? -1.916 14.533 0.252 1.00 0.00 136 ARG A O 4
ATOM 4343 N N . THR A 1 39 ? -1.539 12.412 -0.399 1.00 0.00 137 THR A N 4
ATOM 4344 C CA . THR A 1 39 ? -0.137 12.423 0.001 1.00 0.00 137 THR A CA 4
ATOM 4345 C C . THR A 1 39 ? 0.777 12.618 -1.202 1.00 0.00 137 THR A C 4
ATOM 4346 O O . THR A 1 39 ? 1.974 12.864 -1.052 1.00 0.00 137 THR A O 4
ATOM 4357 N N . HIS A 1 40 ? 0.206 12.507 -2.398 1.00 0.00 138 HIS A N 4
ATOM 4358 C CA . HIS A 1 40 ? 0.971 12.673 -3.628 1.00 0.00 138 HIS A CA 4
ATOM 4359 C C . HIS A 1 40 ? 2.098 11.648 -3.711 1.00 0.00 138 HIS A C 4
ATOM 4360 O O . HIS A 1 40 ? 3.246 11.991 -3.995 1.00 0.00 138 HIS A O 4
ATOM 4375 N N . THR A 1 41 ? 1.762 10.386 -3.459 1.00 0.00 139 THR A N 4
ATOM 4376 C CA . THR A 1 41 ? 2.745 9.311 -3.503 1.00 0.00 139 THR A CA 4
ATOM 4377 C C . THR A 1 41 ? 2.279 8.176 -4.408 1.00 0.00 139 THR A C 4
ATOM 4378 O O . THR A 1 41 ? 1.098 8.079 -4.740 1.00 0.00 139 THR A O 4
ATOM 4389 N N . TYR A 1 42 ? 3.214 7.320 -4.804 1.00 0.00 140 TYR A N 4
ATOM 4390 C CA . TYR A 1 42 ? 2.899 6.192 -5.673 1.00 0.00 140 TYR A CA 4
ATOM 4391 C C . TYR A 1 42 ? 2.688 4.919 -4.859 1.00 0.00 140 TYR A C 4
ATOM 4392 O O . TYR A 1 42 ? 3.642 4.214 -4.531 1.00 0.00 140 TYR A O 4
ATOM 4410 N N . ILE A 1 43 ? 1.431 4.633 -4.538 1.00 0.00 141 ILE A N 4
ATOM 4411 C CA . ILE A 1 43 ? 1.092 3.445 -3.764 1.00 0.00 141 ILE A CA 4
ATOM 4412 C C . ILE A 1 43 ? 0.816 2.255 -4.677 1.00 0.00 141 ILE A C 4
ATOM 4413 O O . ILE A 1 43 ? -0.062 2.309 -5.538 1.00 0.00 141 ILE A O 4
ATOM 4429 N N . VAL A 1 44 ? 1.571 1.178 -4.481 1.00 0.00 142 VAL A N 4
ATOM 4430 C CA . VAL A 1 44 ? 1.406 -0.028 -5.284 1.00 0.00 142 VAL A CA 4
ATOM 4431 C C . VAL A 1 44 ? 0.899 -1.188 -4.435 1.00 0.00 142 VAL A C 4
ATOM 4432 O O . VAL A 1 44 ? 1.454 -1.488 -3.378 1.00 0.00 142 VAL A O 4
ATOM 4445 N N . THR A 1 45 ? -0.160 -1.841 -4.906 1.00 0.00 143 THR A N 4
ATOM 4446 C CA . THR A 1 45 ? -0.742 -2.969 -4.191 1.00 0.00 143 THR A CA 4
ATOM 4447 C C . THR A 1 45 ? 0.089 -4.231 -4.384 1.00 0.00 143 THR A C 4
ATOM 4448 O O . THR A 1 45 ? 0.705 -4.444 -5.429 1.00 0.00 143 THR A O 4
ATOM 4459 N N . PRO A 1 46 ? 0.109 -5.091 -3.355 1.00 0.00 144 PRO A N 4
ATOM 4460 C CA . PRO A 1 46 ? 0.861 -6.349 -3.389 1.00 0.00 144 PRO A CA 4
ATOM 4461 C C . PRO A 1 46 ? 0.252 -7.363 -4.351 1.00 0.00 144 PRO A C 4
ATOM 4462 O O . PRO A 1 46 ? -0.782 -7.106 -4.966 1.00 0.00 144 PRO A O 4
ATOM 4473 N N . GLY A 1 47 ? 0.900 -8.517 -4.476 1.00 0.00 145 GLY A N 4
ATOM 4474 C CA . GLY A 1 47 ? 0.407 -9.552 -5.366 1.00 0.00 145 GLY A CA 4
ATOM 4475 C C . GLY A 1 47 ? -0.749 -10.329 -4.767 1.00 0.00 145 GLY A C 4
ATOM 4476 O O . GLY A 1 47 ? -1.001 -10.252 -3.564 1.00 0.00 145 GLY A O 4
ATOM 4480 N N . ARG A 1 48 ? -1.455 -11.078 -5.607 1.00 0.00 146 ARG A N 4
ATOM 4481 C CA . ARG A 1 48 ? -2.593 -11.869 -5.154 1.00 0.00 146 ARG A CA 4
ATOM 4482 C C . ARG A 1 48 ? -2.136 -13.014 -4.255 1.00 0.00 146 ARG A C 4
ATOM 4483 O O . ARG A 1 48 ? -2.715 -13.254 -3.196 1.00 0.00 146 ARG A O 4
ATOM 4504 N N . ASP A 1 49 ? -1.094 -13.717 -4.685 1.00 0.00 147 ASP A N 4
ATOM 4505 C CA . ASP A 1 49 ? -0.558 -14.836 -3.919 1.00 0.00 147 ASP A CA 4
ATOM 4506 C C . ASP A 1 49 ? 0.706 -14.425 -3.169 1.00 0.00 147 ASP A C 4
ATOM 4507 O O . ASP A 1 49 ? 1.687 -15.167 -3.131 1.00 0.00 147 ASP A O 4
ATOM 4516 N N . LYS A 1 50 ? 0.674 -13.238 -2.573 1.00 0.00 148 LYS A N 4
ATOM 4517 C CA . LYS A 1 50 ? 1.816 -12.728 -1.823 1.00 0.00 148 LYS A CA 4
ATOM 4518 C C . LYS A 1 50 ? 1.366 -12.104 -0.505 1.00 0.00 148 LYS A C 4
ATOM 4519 O O . LYS A 1 50 ? 0.170 -11.969 -0.249 1.00 0.00 148 LYS A O 4
ATOM 4538 N N . GLU A 1 51 ? 2.333 -11.726 0.326 1.00 0.00 149 GLU A N 4
ATOM 4539 C CA . GLU A 1 51 ? 2.034 -11.116 1.616 1.00 0.00 149 GLU A CA 4
ATOM 4540 C C . GLU A 1 51 ? 1.397 -9.741 1.434 1.00 0.00 149 GLU A C 4
ATOM 4541 O O . GLU A 1 51 ? 1.736 -8.988 0.522 1.00 0.00 149 GLU A O 4
ATOM 4553 N N . PRO A 1 52 ? 0.449 -9.407 2.323 1.00 0.00 150 PRO A N 4
ATOM 4554 C CA . PRO A 1 52 ? -0.256 -8.123 2.282 1.00 0.00 150 PRO A CA 4
ATOM 4555 C C . PRO A 1 52 ? 0.647 -6.953 2.657 1.00 0.00 150 PRO A C 4
ATOM 4556 O O . PRO A 1 52 ? 0.738 -6.575 3.826 1.00 0.00 150 PRO A O 4
ATOM 4567 N N . VAL A 1 53 ? 1.315 -6.382 1.659 1.00 0.00 151 VAL A N 4
ATOM 4568 C CA . VAL A 1 53 ? 2.210 -5.254 1.885 1.00 0.00 151 VAL A CA 4
ATOM 4569 C C . VAL A 1 53 ? 1.990 -4.162 0.844 1.00 0.00 151 VAL A C 4
ATOM 4570 O O . VAL A 1 53 ? 1.887 -4.439 -0.351 1.00 0.00 151 VAL A O 4
ATOM 4583 N N . PHE A 1 54 ? 1.919 -2.918 1.306 1.00 0.00 152 PHE A N 4
ATOM 4584 C CA . PHE A 1 54 ? 1.711 -1.782 0.415 1.00 0.00 152 PHE A CA 4
ATOM 4585 C C . PHE A 1 54 ? 3.011 -1.010 0.205 1.00 0.00 152 PHE A C 4
ATOM 4586 O O . PHE A 1 54 ? 3.630 -0.544 1.161 1.00 0.00 152 PHE A O 4
ATOM 4603 N N . ALA A 1 55 ? 3.418 -0.881 -1.053 1.00 0.00 153 ALA A N 4
ATOM 4604 C CA . ALA A 1 55 ? 4.642 -0.165 -1.390 1.00 0.00 153 ALA A CA 4
ATOM 4605 C C . ALA A 1 55 ? 4.354 1.300 -1.700 1.00 0.00 153 ALA A C 4
ATOM 4606 O O . ALA A 1 55 ? 3.545 1.613 -2.574 1.00 0.00 153 ALA A O 4
ATOM 4613 N N . VAL A 1 56 ? 5.021 2.195 -0.978 1.00 0.00 154 VAL A N 4
ATOM 4614 C CA . VAL A 1 56 ? 4.836 3.628 -1.176 1.00 0.00 154 VAL A CA 4
ATOM 4615 C C . VAL A 1 56 ? 6.138 4.295 -1.605 1.00 0.00 154 VAL A C 4
ATOM 4616 O O . VAL A 1 56 ? 7.132 4.268 -0.879 1.00 0.00 154 VAL A O 4
ATOM 4629 N N . THR A 1 57 ? 6.125 4.895 -2.792 1.00 0.00 155 THR A N 4
ATOM 4630 C CA . THR A 1 57 ? 7.305 5.570 -3.319 1.00 0.00 155 THR A CA 4
ATOM 4631 C C . THR A 1 57 ? 7.136 7.084 -3.279 1.00 0.00 155 THR A C 4
ATOM 4632 O O . THR A 1 57 ? 6.069 7.608 -3.597 1.00 0.00 155 THR A O 4
ATOM 4643 N N . GLY A 1 58 ? 8.197 7.783 -2.886 1.00 0.00 156 GLY A N 4
ATOM 4644 C CA . GLY A 1 58 ? 8.145 9.232 -2.813 1.00 0.00 156 GLY A CA 4
ATOM 4645 C C . GLY A 1 58 ? 9.091 9.793 -1.770 1.00 0.00 156 GLY A C 4
ATOM 4646 O O . GLY A 1 58 ? 9.926 9.071 -1.226 1.00 0.00 156 GLY A O 4
ATOM 4650 N N . MET A 1 59 ? 8.961 11.086 -1.491 1.00 0.00 157 MET A N 4
ATOM 4651 C CA . MET A 1 59 ? 9.812 11.744 -0.506 1.00 0.00 157 MET A CA 4
ATOM 4652 C C . MET A 1 59 ? 9.793 10.989 0.820 1.00 0.00 157 MET A C 4
ATOM 4653 O O . MET A 1 59 ? 8.881 10.214 1.107 1.00 0.00 157 MET A O 4
ATOM 4667 N N . PRO A 1 60 ? 10.823 11.220 1.648 1.00 0.00 158 PRO A N 4
ATOM 4668 C CA . PRO A 1 60 ? 10.947 10.571 2.956 1.00 0.00 158 PRO A CA 4
ATOM 4669 C C . PRO A 1 60 ? 9.907 11.072 3.953 1.00 0.00 158 PRO A C 4
ATOM 4670 O O . PRO A 1 60 ? 9.876 10.636 5.103 1.00 0.00 158 PRO A O 4
ATOM 4681 N N . GLU A 1 61 ? 9.056 11.989 3.502 1.00 0.00 159 GLU A N 4
ATOM 4682 C CA . GLU A 1 61 ? 8.015 12.549 4.356 1.00 0.00 159 GLU A CA 4
ATOM 4683 C C . GLU A 1 61 ? 6.629 12.176 3.839 1.00 0.00 159 GLU A C 4
ATOM 4684 O O . GLU A 1 61 ? 5.767 11.742 4.602 1.00 0.00 159 GLU A O 4
ATOM 4696 N N . ASN A 1 62 ? 6.422 12.348 2.538 1.00 0.00 160 ASN A N 4
ATOM 4697 C CA . ASN A 1 62 ? 5.141 12.031 1.918 1.00 0.00 160 ASN A CA 4
ATOM 4698 C C . ASN A 1 62 ? 4.859 10.533 1.989 1.00 0.00 160 ASN A C 4
ATOM 4699 O O . ASN A 1 62 ? 3.750 10.114 2.322 1.00 0.00 160 ASN A O 4
ATOM 4710 N N . VAL A 1 63 ? 5.870 9.730 1.675 1.00 0.00 161 VAL A N 4
ATOM 4711 C CA . VAL A 1 63 ? 5.732 8.279 1.705 1.00 0.00 161 VAL A CA 4
ATOM 4712 C C . VAL A 1 63 ? 5.453 7.782 3.119 1.00 0.00 161 VAL A C 4
ATOM 4713 O O . VAL A 1 63 ? 4.674 6.850 3.318 1.00 0.00 161 VAL A O 4
ATOM 4726 N N . ASP A 1 64 ? 6.094 8.411 4.098 1.00 0.00 162 ASP A N 4
ATOM 4727 C CA . ASP A 1 64 ? 5.914 8.035 5.495 1.00 0.00 162 ASP A CA 4
ATOM 4728 C C . ASP A 1 64 ? 4.554 8.494 6.011 1.00 0.00 162 ASP A C 4
ATOM 4729 O O . ASP A 1 64 ? 3.956 7.850 6.873 1.00 0.00 162 ASP A O 4
ATOM 4738 N N . ARG A 1 65 ? 4.071 9.612 5.478 1.00 0.00 163 ARG A N 4
ATOM 4739 C CA . ARG A 1 65 ? 2.783 10.158 5.886 1.00 0.00 163 ARG A CA 4
ATOM 4740 C C . ARG A 1 65 ? 1.639 9.270 5.406 1.00 0.00 163 ARG A C 4
ATOM 4741 O O . ARG A 1 65 ? 0.639 9.098 6.103 1.00 0.00 163 ARG A O 4
ATOM 4762 N N . ALA A 1 66 ? 1.793 8.708 4.212 1.00 0.00 164 ALA A N 4
ATOM 4763 C CA . ALA A 1 66 ? 0.774 7.837 3.640 1.00 0.00 164 ALA A CA 4
ATOM 4764 C C . ALA A 1 66 ? 0.600 6.574 4.476 1.00 0.00 164 ALA A C 4
ATOM 4765 O O . ALA A 1 66 ? -0.514 6.077 4.642 1.00 0.00 164 ALA A O 4
ATOM 4772 N N . ARG A 1 67 ? 1.707 6.059 5.000 1.00 0.00 165 ARG A N 4
ATOM 4773 C CA . ARG A 1 67 ? 1.677 4.852 5.817 1.00 0.00 165 ARG A CA 4
ATOM 4774 C C . ARG A 1 67 ? 0.680 4.998 6.964 1.00 0.00 165 ARG A C 4
ATOM 4775 O O . ARG A 1 67 ? -0.258 4.211 7.087 1.00 0.00 165 ARG A O 4
ATOM 4796 N N . GLU A 1 68 ? 0.893 6.008 7.801 1.00 0.00 166 GLU A N 4
ATOM 4797 C CA . GLU A 1 68 ? 0.014 6.255 8.938 1.00 0.00 166 GLU A CA 4
ATOM 4798 C C . GLU A 1 68 ? -1.450 6.241 8.507 1.00 0.00 166 GLU A C 4
ATOM 4799 O O . GLU A 1 68 ? -2.321 5.792 9.251 1.00 0.00 166 GLU A O 4
ATOM 4811 N N . GLU A 1 69 ? -1.711 6.736 7.301 1.00 0.00 167 GLU A N 4
ATOM 4812 C CA . GLU A 1 69 ? -3.069 6.781 6.773 1.00 0.00 167 GLU A CA 4
ATOM 4813 C C . GLU A 1 69 ? -3.579 5.376 6.463 1.00 0.00 167 GLU A C 4
ATOM 4814 O O . GLU A 1 69 ? -4.700 5.018 6.825 1.00 0.00 167 GLU A O 4
ATOM 4826 N N . ILE A 1 70 ? -2.749 4.587 5.791 1.00 0.00 168 ILE A N 4
ATOM 4827 C CA . ILE A 1 70 ? -3.115 3.222 5.433 1.00 0.00 168 ILE A CA 4
ATOM 4828 C C . ILE A 1 70 ? -3.331 2.366 6.676 1.00 0.00 168 ILE A C 4
ATOM 4829 O O . ILE A 1 70 ? -4.344 1.679 6.800 1.00 0.00 168 ILE A O 4
ATOM 4845 N N . GLU A 1 71 ? -2.372 2.416 7.596 1.00 0.00 169 GLU A N 4
ATOM 4846 C CA . GLU A 1 71 ? -2.459 1.646 8.831 1.00 0.00 169 GLU A CA 4
ATOM 4847 C C . GLU A 1 71 ? -3.688 2.051 9.640 1.00 0.00 169 GLU A C 4
ATOM 4848 O O . GLU A 1 71 ? -4.383 1.203 10.199 1.00 0.00 169 GLU A O 4
ATOM 4860 N N . ALA A 1 72 ? -3.948 3.353 9.698 1.00 0.00 170 ALA A N 4
ATOM 4861 C CA . ALA A 1 72 ? -5.092 3.871 10.436 1.00 0.00 170 ALA A CA 4
ATOM 4862 C C . ALA A 1 72 ? -6.313 2.975 10.257 1.00 0.00 170 ALA A C 4
ATOM 4863 O O . ALA A 1 72 ? -6.924 2.539 11.234 1.00 0.00 170 ALA A O 4
ATOM 4870 N N . HIS A 1 73 ? -6.663 2.703 9.004 1.00 0.00 171 HIS A N 4
ATOM 4871 C CA . HIS A 1 73 ? -7.812 1.858 8.698 1.00 0.00 171 HIS A CA 4
ATOM 4872 C C . HIS A 1 73 ? -7.888 0.675 9.658 1.00 0.00 171 HIS A C 4
ATOM 4873 O O . HIS A 1 73 ? -8.968 0.304 10.117 1.00 0.00 171 HIS A O 4
ATOM 4888 N N . ILE A 1 74 ? -6.734 0.087 9.957 1.00 0.00 172 ILE A N 4
ATOM 4889 C CA . ILE A 1 74 ? -6.671 -1.054 10.863 1.00 0.00 172 ILE A CA 4
ATOM 4890 C C . ILE A 1 74 ? -7.544 -0.828 12.092 1.00 0.00 172 ILE A C 4
ATOM 4891 O O . ILE A 1 74 ? -8.358 -1.678 12.455 1.00 0.00 172 ILE A O 4
ATOM 4907 N N . THR A 1 75 ? -7.371 0.325 12.731 1.00 0.00 173 THR A N 4
ATOM 4908 C CA . THR A 1 75 ? -8.143 0.664 13.920 1.00 0.00 173 THR A CA 4
ATOM 4909 C C . THR A 1 75 ? -9.380 1.479 13.558 1.00 0.00 173 THR A C 4
ATOM 4910 O O . THR A 1 75 ? -9.718 2.449 14.239 1.00 0.00 173 THR A O 4
ATOM 4921 N N . LEU A 1 76 ? -10.052 1.081 12.484 1.00 0.00 174 LEU A N 4
ATOM 4922 C CA . LEU A 1 76 ? -11.253 1.775 12.032 1.00 0.00 174 LEU A CA 4
ATOM 4923 C C . LEU A 1 76 ? -12.508 1.105 12.581 1.00 0.00 174 LEU A C 4
ATOM 4924 O O . LEU A 1 76 ? -13.345 1.754 13.210 1.00 0.00 174 LEU A O 4
ATOM 4940 N N . ARG A 1 77 ? -12.631 -0.196 12.341 1.00 0.00 175 ARG A N 4
ATOM 4941 C CA . ARG A 1 77 ? -13.784 -0.954 12.813 1.00 0.00 175 ARG A CA 4
ATOM 4942 C C . ARG A 1 77 ? -13.367 -1.979 13.864 1.00 0.00 175 ARG A C 4
ATOM 4943 O O . ARG A 1 77 ? -12.185 -2.292 14.006 1.00 0.00 175 ARG A O 4
ATOM 4964 N N . SER A 1 78 ? -14.346 -2.499 14.597 1.00 0.00 176 SER A N 4
ATOM 4965 C CA . SER A 1 78 ? -14.081 -3.485 15.638 1.00 0.00 176 SER A CA 4
ATOM 4966 C C . SER A 1 78 ? -13.694 -4.829 15.027 1.00 0.00 176 SER A C 4
ATOM 4967 O O . SER A 1 78 ? -12.585 -5.320 15.231 1.00 0.00 176 SER A O 4
ATOM 4975 N N . GLY A 1 79 ? -14.619 -5.418 14.275 1.00 0.00 177 GLY A N 4
ATOM 4976 C CA . GLY A 1 79 ? -14.357 -6.699 13.645 1.00 0.00 177 GLY A CA 4
ATOM 4977 C C . GLY A 1 79 ? -15.482 -7.136 12.729 1.00 0.00 177 GLY A C 4
ATOM 4978 O O . GLY A 1 79 ? -16.268 -6.322 12.243 1.00 0.00 177 GLY A O 4
ATOM 4982 N N . PRO A 1 80 ? -15.571 -8.451 12.479 1.00 0.00 178 PRO A N 4
ATOM 4983 C CA . PRO A 1 80 ? -16.605 -9.024 11.613 1.00 0.00 178 PRO A CA 4
ATOM 4984 C C . PRO A 1 80 ? -17.993 -8.950 12.240 1.00 0.00 178 PRO A C 4
ATOM 4985 O O . PRO A 1 80 ? -18.970 -9.431 11.666 1.00 0.00 178 PRO A O 4
ATOM 4996 N N . SER A 1 81 ? -18.073 -8.344 13.420 1.00 0.00 179 SER A N 4
ATOM 4997 C CA . SER A 1 81 ? -19.342 -8.209 14.126 1.00 0.00 179 SER A CA 4
ATOM 4998 C C . SER A 1 81 ? -20.492 -8.014 13.143 1.00 0.00 179 SER A C 4
ATOM 4999 O O . SER A 1 81 ? -20.516 -7.046 12.383 1.00 0.00 179 SER A O 4
ATOM 5007 N N . SER A 1 82 ? -21.445 -8.940 13.166 1.00 0.00 180 SER A N 4
ATOM 5008 C CA . SER A 1 82 ? -22.598 -8.873 12.275 1.00 0.00 180 SER A CA 4
ATOM 5009 C C . SER A 1 82 ? -23.517 -7.718 12.661 1.00 0.00 180 SER A C 4
ATOM 5010 O O . SER A 1 82 ? -24.303 -7.236 11.847 1.00 0.00 180 SER A O 4
ATOM 5018 N N . GLY A 1 83 ? -23.411 -7.279 13.912 1.00 0.00 181 GLY A N 4
ATOM 5019 C CA . GLY A 1 83 ? -24.237 -6.184 14.386 1.00 0.00 181 GLY A CA 4
ATOM 5020 C C . GLY A 1 83 ? -24.764 -6.420 15.788 1.00 0.00 181 GLY A C 4
ATOM 5021 O O . GLY A 1 83 ? -24.010 -6.793 16.686 1.00 0.00 181 GLY A O 4
ATOM 5025 N N . GLY A 1 1 ? 24.904 18.687 6.194 1.00 0.00 99 GLY A N 5
ATOM 5026 C CA . GLY A 1 1 ? 25.908 17.874 6.855 1.00 0.00 99 GLY A CA 5
ATOM 5027 C C . GLY A 1 1 ? 26.278 16.642 6.053 1.00 0.00 99 GLY A C 5
ATOM 5028 O O . GLY A 1 1 ? 26.435 15.555 6.608 1.00 0.00 99 GLY A O 5
ATOM 5032 N N . SER A 1 2 ? 26.416 16.812 4.742 1.00 0.00 100 SER A N 5
ATOM 5033 C CA . SER A 1 2 ? 26.764 15.704 3.860 1.00 0.00 100 SER A CA 5
ATOM 5034 C C . SER A 1 2 ? 27.864 16.111 2.885 1.00 0.00 100 SER A C 5
ATOM 5035 O O . SER A 1 2 ? 27.655 16.955 2.013 1.00 0.00 100 SER A O 5
ATOM 5043 N N . SER A 1 3 ? 29.037 15.504 3.038 1.00 0.00 101 SER A N 5
ATOM 5044 C CA . SER A 1 3 ? 30.172 15.804 2.174 1.00 0.00 101 SER A CA 5
ATOM 5045 C C . SER A 1 3 ? 29.810 15.590 0.707 1.00 0.00 101 SER A C 5
ATOM 5046 O O . SER A 1 3 ? 30.401 16.198 -0.184 1.00 0.00 101 SER A O 5
ATOM 5054 N N . GLY A 1 4 ? 28.834 14.721 0.466 1.00 0.00 102 GLY A N 5
ATOM 5055 C CA . GLY A 1 4 ? 28.409 14.441 -0.893 1.00 0.00 102 GLY A CA 5
ATOM 5056 C C . GLY A 1 4 ? 26.945 14.763 -1.121 1.00 0.00 102 GLY A C 5
ATOM 5057 O O . GLY A 1 4 ? 26.197 14.989 -0.171 1.00 0.00 102 GLY A O 5
ATOM 5061 N N . SER A 1 5 ? 26.536 14.785 -2.386 1.00 0.00 103 SER A N 5
ATOM 5062 C CA . SER A 1 5 ? 25.153 15.087 -2.736 1.00 0.00 103 SER A CA 5
ATOM 5063 C C . SER A 1 5 ? 24.199 14.082 -2.099 1.00 0.00 103 SER A C 5
ATOM 5064 O O . SER A 1 5 ? 24.426 12.873 -2.153 1.00 0.00 103 SER A O 5
ATOM 5072 N N . SER A 1 6 ? 23.130 14.591 -1.494 1.00 0.00 104 SER A N 5
ATOM 5073 C CA . SER A 1 6 ? 22.143 13.739 -0.843 1.00 0.00 104 SER A CA 5
ATOM 5074 C C . SER A 1 6 ? 21.372 12.916 -1.871 1.00 0.00 104 SER A C 5
ATOM 5075 O O . SER A 1 6 ? 21.575 13.059 -3.075 1.00 0.00 104 SER A O 5
ATOM 5083 N N . GLY A 1 7 ? 20.485 12.053 -1.384 1.00 0.00 105 GLY A N 5
ATOM 5084 C CA . GLY A 1 7 ? 19.697 11.219 -2.273 1.00 0.00 105 GLY A CA 5
ATOM 5085 C C . GLY A 1 7 ? 18.431 11.909 -2.744 1.00 0.00 105 GLY A C 5
ATOM 5086 O O . GLY A 1 7 ? 18.172 13.057 -2.388 1.00 0.00 105 GLY A O 5
ATOM 5090 N N . GLY A 1 8 ? 17.641 11.206 -3.550 1.00 0.00 106 GLY A N 5
ATOM 5091 C CA . GLY A 1 8 ? 16.407 11.774 -4.059 1.00 0.00 106 GLY A CA 5
ATOM 5092 C C . GLY A 1 8 ? 15.208 11.418 -3.203 1.00 0.00 106 GLY A C 5
ATOM 5093 O O . GLY A 1 8 ? 14.953 12.060 -2.184 1.00 0.00 106 GLY A O 5
ATOM 5097 N N . GLN A 1 9 ? 14.470 10.394 -3.618 1.00 0.00 107 GLN A N 5
ATOM 5098 C CA . GLN A 1 9 ? 13.290 9.956 -2.882 1.00 0.00 107 GLN A CA 5
ATOM 5099 C C . GLN A 1 9 ? 13.525 8.595 -2.236 1.00 0.00 107 GLN A C 5
ATOM 5100 O O . GLN A 1 9 ? 14.511 7.918 -2.529 1.00 0.00 107 GLN A O 5
ATOM 5114 N N . THR A 1 10 ? 12.613 8.198 -1.354 1.00 0.00 108 THR A N 5
ATOM 5115 C CA . THR A 1 10 ? 12.722 6.918 -0.665 1.00 0.00 108 THR A CA 5
ATOM 5116 C C . THR A 1 10 ? 11.461 6.083 -0.854 1.00 0.00 108 THR A C 5
ATOM 5117 O O . THR A 1 10 ? 10.409 6.602 -1.229 1.00 0.00 108 THR A O 5
ATOM 5128 N N . THR A 1 11 ? 11.571 4.784 -0.591 1.00 0.00 109 THR A N 5
ATOM 5129 C CA . THR A 1 11 ? 10.440 3.877 -0.733 1.00 0.00 109 THR A CA 5
ATOM 5130 C C . THR A 1 11 ? 10.342 2.931 0.459 1.00 0.00 109 THR A C 5
ATOM 5131 O O . THR A 1 11 ? 11.281 2.192 0.756 1.00 0.00 109 THR A O 5
ATOM 5142 N N . ILE A 1 12 ? 9.199 2.957 1.136 1.00 0.00 110 ILE A N 5
ATOM 5143 C CA . ILE A 1 12 ? 8.978 2.100 2.294 1.00 0.00 110 ILE A CA 5
ATOM 5144 C C . ILE A 1 12 ? 7.922 1.040 2.001 1.00 0.00 110 ILE A C 5
ATOM 5145 O O . ILE A 1 12 ? 7.078 1.219 1.123 1.00 0.00 110 ILE A O 5
ATOM 5161 N N . GLN A 1 13 ? 7.975 -0.062 2.742 1.00 0.00 111 GLN A N 5
ATOM 5162 C CA . GLN A 1 13 ? 7.021 -1.150 2.561 1.00 0.00 111 GLN A CA 5
ATOM 5163 C C . GLN A 1 13 ? 6.096 -1.269 3.767 1.00 0.00 111 GLN A C 5
ATOM 5164 O O . GLN A 1 13 ? 6.460 -1.856 4.786 1.00 0.00 111 GLN A O 5
ATOM 5178 N N . VAL A 1 14 ? 4.897 -0.708 3.646 1.00 0.00 112 VAL A N 5
ATOM 5179 C CA . VAL A 1 14 ? 3.919 -0.752 4.726 1.00 0.00 112 VAL A CA 5
ATOM 5180 C C . VAL A 1 14 ? 3.450 -2.179 4.985 1.00 0.00 112 VAL A C 5
ATOM 5181 O O . VAL A 1 14 ? 3.266 -2.962 4.053 1.00 0.00 112 VAL A O 5
ATOM 5194 N N . ARG A 1 15 ? 3.259 -2.511 6.258 1.00 0.00 113 ARG A N 5
ATOM 5195 C CA . ARG A 1 15 ? 2.813 -3.845 6.641 1.00 0.00 113 ARG A CA 5
ATOM 5196 C C . ARG A 1 15 ? 1.402 -3.801 7.220 1.00 0.00 113 ARG A C 5
ATOM 5197 O O . ARG A 1 15 ? 1.176 -3.237 8.291 1.00 0.00 113 ARG A O 5
ATOM 5218 N N . VAL A 1 16 ? 0.455 -4.399 6.504 1.00 0.00 114 VAL A N 5
ATOM 5219 C CA . VAL A 1 16 ? -0.934 -4.428 6.947 1.00 0.00 114 VAL A CA 5
ATOM 5220 C C . VAL A 1 16 ? -1.519 -5.831 6.830 1.00 0.00 114 VAL A C 5
ATOM 5221 O O . VAL A 1 16 ? -1.119 -6.629 5.981 1.00 0.00 114 VAL A O 5
ATOM 5234 N N . PRO A 1 17 ? -2.490 -6.142 7.701 1.00 0.00 115 PRO A N 5
ATOM 5235 C CA . PRO A 1 17 ? -3.152 -7.450 7.715 1.00 0.00 115 PRO A CA 5
ATOM 5236 C C . PRO A 1 17 ? -4.043 -7.662 6.496 1.00 0.00 115 PRO A C 5
ATOM 5237 O O . PRO A 1 17 ? -4.910 -6.839 6.199 1.00 0.00 115 PRO A O 5
ATOM 5248 N N . TYR A 1 18 ? -3.825 -8.768 5.795 1.00 0.00 116 TYR A N 5
ATOM 5249 C CA . TYR A 1 18 ? -4.608 -9.087 4.607 1.00 0.00 116 TYR A CA 5
ATOM 5250 C C . TYR A 1 18 ? -6.061 -8.654 4.779 1.00 0.00 116 TYR A C 5
ATOM 5251 O O . TYR A 1 18 ? -6.719 -8.255 3.819 1.00 0.00 116 TYR A O 5
ATOM 5269 N N . ARG A 1 19 ? -6.553 -8.735 6.011 1.00 0.00 117 ARG A N 5
ATOM 5270 C CA . ARG A 1 19 ? -7.928 -8.353 6.311 1.00 0.00 117 ARG A CA 5
ATOM 5271 C C . ARG A 1 19 ? -8.158 -6.874 6.012 1.00 0.00 117 ARG A C 5
ATOM 5272 O O . ARG A 1 19 ? -9.090 -6.513 5.294 1.00 0.00 117 ARG A O 5
ATOM 5293 N N . VAL A 1 20 ? -7.302 -6.023 6.569 1.00 0.00 118 VAL A N 5
ATOM 5294 C CA . VAL A 1 20 ? -7.412 -4.584 6.363 1.00 0.00 118 VAL A CA 5
ATOM 5295 C C . VAL A 1 20 ? -7.110 -4.212 4.915 1.00 0.00 118 VAL A C 5
ATOM 5296 O O . VAL A 1 20 ? -7.696 -3.278 4.367 1.00 0.00 118 VAL A O 5
ATOM 5309 N N . VAL A 1 21 ? -6.191 -4.949 4.300 1.00 0.00 119 VAL A N 5
ATOM 5310 C CA . VAL A 1 21 ? -5.811 -4.699 2.915 1.00 0.00 119 VAL A CA 5
ATOM 5311 C C . VAL A 1 21 ? -7.030 -4.360 2.064 1.00 0.00 119 VAL A C 5
ATOM 5312 O O . VAL A 1 21 ? -7.169 -3.239 1.577 1.00 0.00 119 VAL A O 5
ATOM 5325 N N . GLY A 1 22 ? -7.913 -5.339 1.888 1.00 0.00 120 GLY A N 5
ATOM 5326 C CA . GLY A 1 22 ? -9.110 -5.125 1.095 1.00 0.00 120 GLY A CA 5
ATOM 5327 C C . GLY A 1 22 ? -9.858 -3.872 1.502 1.00 0.00 120 GLY A C 5
ATOM 5328 O O . GLY A 1 22 ? -10.420 -3.174 0.657 1.00 0.00 120 GLY A O 5
ATOM 5332 N N . LEU A 1 23 ? -9.868 -3.585 2.799 1.00 0.00 121 LEU A N 5
ATOM 5333 C CA . LEU A 1 23 ? -10.554 -2.406 3.317 1.00 0.00 121 LEU A CA 5
ATOM 5334 C C . LEU A 1 23 ? -9.880 -1.127 2.834 1.00 0.00 121 LEU A C 5
ATOM 5335 O O . LEU A 1 23 ? -10.548 -0.163 2.461 1.00 0.00 121 LEU A O 5
ATOM 5351 N N . VAL A 1 24 ? -8.550 -1.125 2.843 1.00 0.00 122 VAL A N 5
ATOM 5352 C CA . VAL A 1 24 ? -7.784 0.035 2.403 1.00 0.00 122 VAL A CA 5
ATOM 5353 C C . VAL A 1 24 ? -7.864 0.204 0.890 1.00 0.00 122 VAL A C 5
ATOM 5354 O O . VAL A 1 24 ? -8.239 1.266 0.392 1.00 0.00 122 VAL A O 5
ATOM 5367 N N . VAL A 1 25 ? -7.510 -0.850 0.162 1.00 0.00 123 VAL A N 5
ATOM 5368 C CA . VAL A 1 25 ? -7.543 -0.820 -1.295 1.00 0.00 123 VAL A CA 5
ATOM 5369 C C . VAL A 1 25 ? -8.892 -0.324 -1.804 1.00 0.00 123 VAL A C 5
ATOM 5370 O O . VAL A 1 25 ? -8.959 0.560 -2.656 1.00 0.00 123 VAL A O 5
ATOM 5383 N N . GLY A 1 26 ? -9.967 -0.901 -1.274 1.00 0.00 124 GLY A N 5
ATOM 5384 C CA . GLY A 1 26 ? -11.301 -0.505 -1.686 1.00 0.00 124 GLY A CA 5
ATOM 5385 C C . GLY A 1 26 ? -11.726 -1.163 -2.984 1.00 0.00 124 GLY A C 5
ATOM 5386 O O . GLY A 1 26 ? -10.939 -1.835 -3.651 1.00 0.00 124 GLY A O 5
ATOM 5390 N N . PRO A 1 27 ? -12.999 -0.973 -3.359 1.00 0.00 125 PRO A N 5
ATOM 5391 C CA . PRO A 1 27 ? -13.557 -1.546 -4.588 1.00 0.00 125 PRO A CA 5
ATOM 5392 C C . PRO A 1 27 ? -12.658 -1.310 -5.797 1.00 0.00 125 PRO A C 5
ATOM 5393 O O . PRO A 1 27 ? -12.587 -0.200 -6.324 1.00 0.00 125 PRO A O 5
ATOM 5404 N N . LYS A 1 28 ? -11.974 -2.362 -6.234 1.00 0.00 126 LYS A N 5
ATOM 5405 C CA . LYS A 1 28 ? -11.080 -2.271 -7.383 1.00 0.00 126 LYS A CA 5
ATOM 5406 C C . LYS A 1 28 ? -10.204 -1.026 -7.293 1.00 0.00 126 LYS A C 5
ATOM 5407 O O . LYS A 1 28 ? -10.025 -0.309 -8.276 1.00 0.00 126 LYS A O 5
ATOM 5426 N N . GLY A 1 29 ? -9.659 -0.775 -6.106 1.00 0.00 127 GLY A N 5
ATOM 5427 C CA . GLY A 1 29 ? -8.806 0.383 -5.911 1.00 0.00 127 GLY A CA 5
ATOM 5428 C C . GLY A 1 29 ? -9.551 1.690 -6.103 1.00 0.00 127 GLY A C 5
ATOM 5429 O O . GLY A 1 29 ? -9.405 2.349 -7.131 1.00 0.00 127 GLY A O 5
ATOM 5433 N N . ALA A 1 30 ? -10.352 2.063 -5.111 1.00 0.00 128 ALA A N 5
ATOM 5434 C CA . ALA A 1 30 ? -11.122 3.299 -5.175 1.00 0.00 128 ALA A CA 5
ATOM 5435 C C . ALA A 1 30 ? -10.827 4.193 -3.975 1.00 0.00 128 ALA A C 5
ATOM 5436 O O . ALA A 1 30 ? -10.956 5.415 -4.051 1.00 0.00 128 ALA A O 5
ATOM 5443 N N . THR A 1 31 ? -10.431 3.575 -2.867 1.00 0.00 129 THR A N 5
ATOM 5444 C CA . THR A 1 31 ? -10.119 4.315 -1.650 1.00 0.00 129 THR A CA 5
ATOM 5445 C C . THR A 1 31 ? -8.630 4.631 -1.565 1.00 0.00 129 THR A C 5
ATOM 5446 O O . THR A 1 31 ? -8.239 5.694 -1.081 1.00 0.00 129 THR A O 5
ATOM 5457 N N . ILE A 1 32 ? -7.805 3.703 -2.037 1.00 0.00 130 ILE A N 5
ATOM 5458 C CA . ILE A 1 32 ? -6.359 3.885 -2.016 1.00 0.00 130 ILE A CA 5
ATOM 5459 C C . ILE A 1 32 ? -5.918 4.908 -3.057 1.00 0.00 130 ILE A C 5
ATOM 5460 O O . ILE A 1 32 ? -4.918 5.604 -2.877 1.00 0.00 130 ILE A O 5
ATOM 5476 N N . LYS A 1 33 ? -6.672 4.996 -4.148 1.00 0.00 131 LYS A N 5
ATOM 5477 C CA . LYS A 1 33 ? -6.362 5.936 -5.219 1.00 0.00 131 LYS A CA 5
ATOM 5478 C C . LYS A 1 33 ? -6.349 7.369 -4.698 1.00 0.00 131 LYS A C 5
ATOM 5479 O O . LYS A 1 33 ? -5.534 8.187 -5.124 1.00 0.00 131 LYS A O 5
ATOM 5498 N N . ARG A 1 34 ? -7.256 7.666 -3.773 1.00 0.00 132 ARG A N 5
ATOM 5499 C CA . ARG A 1 34 ? -7.348 9.001 -3.194 1.00 0.00 132 ARG A CA 5
ATOM 5500 C C . ARG A 1 34 ? -6.112 9.316 -2.355 1.00 0.00 132 ARG A C 5
ATOM 5501 O O . ARG A 1 34 ? -5.464 10.345 -2.549 1.00 0.00 132 ARG A O 5
ATOM 5522 N N . ILE A 1 35 ? -5.793 8.424 -1.423 1.00 0.00 133 ILE A N 5
ATOM 5523 C CA . ILE A 1 35 ? -4.636 8.607 -0.556 1.00 0.00 133 ILE A CA 5
ATOM 5524 C C . ILE A 1 35 ? -3.408 9.024 -1.358 1.00 0.00 133 ILE A C 5
ATOM 5525 O O . ILE A 1 35 ? -2.738 9.999 -1.023 1.00 0.00 133 ILE A O 5
ATOM 5541 N N . GLN A 1 36 ? -3.122 8.278 -2.420 1.00 0.00 134 GLN A N 5
ATOM 5542 C CA . GLN A 1 36 ? -1.974 8.570 -3.272 1.00 0.00 134 GLN A CA 5
ATOM 5543 C C . GLN A 1 36 ? -1.908 10.058 -3.603 1.00 0.00 134 GLN A C 5
ATOM 5544 O O . GLN A 1 36 ? -0.824 10.631 -3.711 1.00 0.00 134 GLN A O 5
ATOM 5558 N N . GLN A 1 37 ? -3.074 10.676 -3.764 1.00 0.00 135 GLN A N 5
ATOM 5559 C CA . GLN A 1 37 ? -3.147 12.096 -4.085 1.00 0.00 135 GLN A CA 5
ATOM 5560 C C . GLN A 1 37 ? -2.985 12.947 -2.829 1.00 0.00 135 GLN A C 5
ATOM 5561 O O . GLN A 1 37 ? -2.163 13.862 -2.789 1.00 0.00 135 GLN A O 5
ATOM 5575 N N . ARG A 1 38 ? -3.776 12.639 -1.806 1.00 0.00 136 ARG A N 5
ATOM 5576 C CA . ARG A 1 38 ? -3.721 13.376 -0.549 1.00 0.00 136 ARG A CA 5
ATOM 5577 C C . ARG A 1 38 ? -2.291 13.446 -0.022 1.00 0.00 136 ARG A C 5
ATOM 5578 O O . ARG A 1 38 ? -1.884 14.446 0.571 1.00 0.00 136 ARG A O 5
ATOM 5599 N N . THR A 1 39 ? -1.532 12.377 -0.241 1.00 0.00 137 THR A N 5
ATOM 5600 C CA . THR A 1 39 ? -0.148 12.316 0.213 1.00 0.00 137 THR A CA 5
ATOM 5601 C C . THR A 1 39 ? 0.820 12.516 -0.946 1.00 0.00 137 THR A C 5
ATOM 5602 O O . THR A 1 39 ? 2.020 12.702 -0.741 1.00 0.00 137 THR A O 5
ATOM 5613 N N . HIS A 1 40 ? 0.293 12.477 -2.166 1.00 0.00 138 HIS A N 5
ATOM 5614 C CA . HIS A 1 40 ? 1.112 12.656 -3.359 1.00 0.00 138 HIS A CA 5
ATOM 5615 C C . HIS A 1 40 ? 2.254 11.645 -3.391 1.00 0.00 138 HIS A C 5
ATOM 5616 O O . HIS A 1 40 ? 3.423 12.015 -3.505 1.00 0.00 138 HIS A O 5
ATOM 5631 N N . THR A 1 41 ? 1.908 10.365 -3.288 1.00 0.00 139 THR A N 5
ATOM 5632 C CA . THR A 1 41 ? 2.903 9.301 -3.303 1.00 0.00 139 THR A CA 5
ATOM 5633 C C . THR A 1 41 ? 2.444 8.130 -4.165 1.00 0.00 139 THR A C 5
ATOM 5634 O O . THR A 1 41 ? 1.251 7.841 -4.251 1.00 0.00 139 THR A O 5
ATOM 5645 N N . TYR A 1 42 ? 3.399 7.460 -4.801 1.00 0.00 140 TYR A N 5
ATOM 5646 C CA . TYR A 1 42 ? 3.091 6.322 -5.659 1.00 0.00 140 TYR A CA 5
ATOM 5647 C C . TYR A 1 42 ? 2.874 5.059 -4.830 1.00 0.00 140 TYR A C 5
ATOM 5648 O O . TYR A 1 42 ? 3.829 4.383 -4.446 1.00 0.00 140 TYR A O 5
ATOM 5666 N N . ILE A 1 43 ? 1.611 4.747 -4.560 1.00 0.00 141 ILE A N 5
ATOM 5667 C CA . ILE A 1 43 ? 1.266 3.566 -3.779 1.00 0.00 141 ILE A CA 5
ATOM 5668 C C . ILE A 1 43 ? 1.051 2.355 -4.681 1.00 0.00 141 ILE A C 5
ATOM 5669 O O . ILE A 1 43 ? 0.162 2.351 -5.532 1.00 0.00 141 ILE A O 5
ATOM 5685 N N . VAL A 1 44 ? 1.872 1.327 -4.487 1.00 0.00 142 VAL A N 5
ATOM 5686 C CA . VAL A 1 44 ? 1.770 0.108 -5.280 1.00 0.00 142 VAL A CA 5
ATOM 5687 C C . VAL A 1 44 ? 1.173 -1.032 -4.463 1.00 0.00 142 VAL A C 5
ATOM 5688 O O . VAL A 1 44 ? 1.689 -1.388 -3.403 1.00 0.00 142 VAL A O 5
ATOM 5701 N N . THR A 1 45 ? 0.081 -1.603 -4.962 1.00 0.00 143 THR A N 5
ATOM 5702 C CA . THR A 1 45 ? -0.588 -2.702 -4.278 1.00 0.00 143 THR A CA 5
ATOM 5703 C C . THR A 1 45 ? 0.099 -4.031 -4.571 1.00 0.00 143 THR A C 5
ATOM 5704 O O . THR A 1 45 ? 0.666 -4.241 -5.643 1.00 0.00 143 THR A O 5
ATOM 5715 N N . PRO A 1 46 ? 0.048 -4.952 -3.597 1.00 0.00 144 PRO A N 5
ATOM 5716 C CA . PRO A 1 46 ? 0.659 -6.278 -3.729 1.00 0.00 144 PRO A CA 5
ATOM 5717 C C . PRO A 1 46 ? -0.076 -7.158 -4.734 1.00 0.00 144 PRO A C 5
ATOM 5718 O O . PRO A 1 46 ? -1.140 -6.793 -5.232 1.00 0.00 144 PRO A O 5
ATOM 5729 N N . GLY A 1 47 ? 0.500 -8.320 -5.028 1.00 0.00 145 GLY A N 5
ATOM 5730 C CA . GLY A 1 47 ? -0.115 -9.234 -5.972 1.00 0.00 145 GLY A CA 5
ATOM 5731 C C . GLY A 1 47 ? -1.166 -10.115 -5.326 1.00 0.00 145 GLY A C 5
ATOM 5732 O O . GLY A 1 47 ? -1.155 -10.318 -4.112 1.00 0.00 145 GLY A O 5
ATOM 5736 N N . ARG A 1 48 ? -2.078 -10.639 -6.139 1.00 0.00 146 ARG A N 5
ATOM 5737 C CA . ARG A 1 48 ? -3.142 -11.501 -5.639 1.00 0.00 146 ARG A CA 5
ATOM 5738 C C . ARG A 1 48 ? -2.566 -12.678 -4.856 1.00 0.00 146 ARG A C 5
ATOM 5739 O O . ARG A 1 48 ? -3.082 -13.045 -3.800 1.00 0.00 146 ARG A O 5
ATOM 5760 N N . ASP A 1 49 ? -1.496 -13.264 -5.381 1.00 0.00 147 ASP A N 5
ATOM 5761 C CA . ASP A 1 49 ? -0.850 -14.398 -4.732 1.00 0.00 147 ASP A CA 5
ATOM 5762 C C . ASP A 1 49 ? 0.416 -13.959 -4.003 1.00 0.00 147 ASP A C 5
ATOM 5763 O O . ASP A 1 49 ? 1.453 -14.618 -4.084 1.00 0.00 147 ASP A O 5
ATOM 5772 N N . LYS A 1 50 ? 0.325 -12.840 -3.293 1.00 0.00 148 LYS A N 5
ATOM 5773 C CA . LYS A 1 50 ? 1.463 -12.311 -2.549 1.00 0.00 148 LYS A CA 5
ATOM 5774 C C . LYS A 1 50 ? 1.039 -11.861 -1.155 1.00 0.00 148 LYS A C 5
ATOM 5775 O O . LYS A 1 50 ? -0.151 -11.760 -0.860 1.00 0.00 148 LYS A O 5
ATOM 5794 N N . GLU A 1 51 ? 2.022 -11.591 -0.301 1.00 0.00 149 GLU A N 5
ATOM 5795 C CA . GLU A 1 51 ? 1.750 -11.152 1.063 1.00 0.00 149 GLU A CA 5
ATOM 5796 C C . GLU A 1 51 ? 1.165 -9.743 1.073 1.00 0.00 149 GLU A C 5
ATOM 5797 O O . GLU A 1 51 ? 1.457 -8.915 0.209 1.00 0.00 149 GLU A O 5
ATOM 5809 N N . PRO A 1 52 ? 0.318 -9.461 2.075 1.00 0.00 150 PRO A N 5
ATOM 5810 C CA . PRO A 1 52 ? -0.326 -8.153 2.223 1.00 0.00 150 PRO A CA 5
ATOM 5811 C C . PRO A 1 52 ? 0.662 -7.062 2.622 1.00 0.00 150 PRO A C 5
ATOM 5812 O O . PRO A 1 52 ? 0.906 -6.835 3.807 1.00 0.00 150 PRO A O 5
ATOM 5823 N N . VAL A 1 53 ? 1.229 -6.390 1.625 1.00 0.00 151 VAL A N 5
ATOM 5824 C CA . VAL A 1 53 ? 2.189 -5.321 1.872 1.00 0.00 151 VAL A CA 5
ATOM 5825 C C . VAL A 1 53 ? 2.065 -4.218 0.828 1.00 0.00 151 VAL A C 5
ATOM 5826 O O . VAL A 1 53 ? 2.048 -4.485 -0.374 1.00 0.00 151 VAL A O 5
ATOM 5839 N N . PHE A 1 54 ? 1.979 -2.976 1.294 1.00 0.00 152 PHE A N 5
ATOM 5840 C CA . PHE A 1 54 ? 1.856 -1.831 0.401 1.00 0.00 152 PHE A CA 5
ATOM 5841 C C . PHE A 1 54 ? 3.205 -1.145 0.206 1.00 0.00 152 PHE A C 5
ATOM 5842 O O . PHE A 1 54 ? 3.955 -0.945 1.161 1.00 0.00 152 PHE A O 5
ATOM 5859 N N . ALA A 1 55 ? 3.507 -0.789 -1.038 1.00 0.00 153 ALA A N 5
ATOM 5860 C CA . ALA A 1 55 ? 4.764 -0.126 -1.359 1.00 0.00 153 ALA A CA 5
ATOM 5861 C C . ALA A 1 55 ? 4.539 1.346 -1.690 1.00 0.00 153 ALA A C 5
ATOM 5862 O O . ALA A 1 55 ? 4.029 1.681 -2.759 1.00 0.00 153 ALA A O 5
ATOM 5869 N N . VAL A 1 56 ? 4.924 2.221 -0.766 1.00 0.00 154 VAL A N 5
ATOM 5870 C CA . VAL A 1 56 ? 4.764 3.657 -0.961 1.00 0.00 154 VAL A CA 5
ATOM 5871 C C . VAL A 1 56 ? 6.077 4.303 -1.390 1.00 0.00 154 VAL A C 5
ATOM 5872 O O . VAL A 1 56 ? 7.064 4.278 -0.655 1.00 0.00 154 VAL A O 5
ATOM 5885 N N . THR A 1 57 ? 6.081 4.882 -2.587 1.00 0.00 155 THR A N 5
ATOM 5886 C CA . THR A 1 57 ? 7.272 5.534 -3.116 1.00 0.00 155 THR A CA 5
ATOM 5887 C C . THR A 1 57 ? 7.128 7.051 -3.086 1.00 0.00 155 THR A C 5
ATOM 5888 O O . THR A 1 57 ? 6.082 7.592 -3.442 1.00 0.00 155 THR A O 5
ATOM 5899 N N . GLY A 1 58 ? 8.186 7.734 -2.658 1.00 0.00 156 GLY A N 5
ATOM 5900 C CA . GLY A 1 58 ? 8.155 9.183 -2.590 1.00 0.00 156 GLY A CA 5
ATOM 5901 C C . GLY A 1 58 ? 9.090 9.733 -1.531 1.00 0.00 156 GLY A C 5
ATOM 5902 O O . GLY A 1 58 ? 9.715 8.974 -0.791 1.00 0.00 156 GLY A O 5
ATOM 5906 N N . MET A 1 59 ? 9.187 11.057 -1.459 1.00 0.00 157 MET A N 5
ATOM 5907 C CA . MET A 1 59 ? 10.054 11.707 -0.483 1.00 0.00 157 MET A CA 5
ATOM 5908 C C . MET A 1 59 ? 9.961 11.016 0.873 1.00 0.00 157 MET A C 5
ATOM 5909 O O . MET A 1 59 ? 8.998 10.307 1.170 1.00 0.00 157 MET A O 5
ATOM 5923 N N . PRO A 1 60 ? 10.983 11.224 1.716 1.00 0.00 158 PRO A N 5
ATOM 5924 C CA . PRO A 1 60 ? 11.038 10.629 3.055 1.00 0.00 158 PRO A CA 5
ATOM 5925 C C . PRO A 1 60 ? 10.007 11.233 4.001 1.00 0.00 158 PRO A C 5
ATOM 5926 O O . PRO A 1 60 ? 9.928 10.855 5.169 1.00 0.00 158 PRO A O 5
ATOM 5937 N N . GLU A 1 61 ? 9.218 12.172 3.488 1.00 0.00 159 GLU A N 5
ATOM 5938 C CA . GLU A 1 61 ? 8.191 12.828 4.289 1.00 0.00 159 GLU A CA 5
ATOM 5939 C C . GLU A 1 61 ? 6.802 12.562 3.717 1.00 0.00 159 GLU A C 5
ATOM 5940 O O . GLU A 1 61 ? 5.829 12.430 4.458 1.00 0.00 159 GLU A O 5
ATOM 5952 N N . ASN A 1 62 ? 6.719 12.486 2.392 1.00 0.00 160 ASN A N 5
ATOM 5953 C CA . ASN A 1 62 ? 5.449 12.237 1.719 1.00 0.00 160 ASN A CA 5
ATOM 5954 C C . ASN A 1 62 ? 5.001 10.792 1.920 1.00 0.00 160 ASN A C 5
ATOM 5955 O O . ASN A 1 62 ? 3.844 10.530 2.250 1.00 0.00 160 ASN A O 5
ATOM 5966 N N . VAL A 1 63 ? 5.925 9.858 1.718 1.00 0.00 161 VAL A N 5
ATOM 5967 C CA . VAL A 1 63 ? 5.627 8.440 1.878 1.00 0.00 161 VAL A CA 5
ATOM 5968 C C . VAL A 1 63 ? 5.267 8.114 3.323 1.00 0.00 161 VAL A C 5
ATOM 5969 O O . VAL A 1 63 ? 4.389 7.291 3.584 1.00 0.00 161 VAL A O 5
ATOM 5982 N N . ASP A 1 64 ? 5.950 8.765 4.258 1.00 0.00 162 ASP A N 5
ATOM 5983 C CA . ASP A 1 64 ? 5.702 8.545 5.678 1.00 0.00 162 ASP A CA 5
ATOM 5984 C C . ASP A 1 64 ? 4.232 8.778 6.015 1.00 0.00 162 ASP A C 5
ATOM 5985 O O . ASP A 1 64 ? 3.618 7.990 6.734 1.00 0.00 162 ASP A O 5
ATOM 5994 N N . ARG A 1 65 ? 3.676 9.866 5.493 1.00 0.00 163 ARG A N 5
ATOM 5995 C CA . ARG A 1 65 ? 2.279 10.204 5.740 1.00 0.00 163 ARG A CA 5
ATOM 5996 C C . ARG A 1 65 ? 1.359 9.069 5.300 1.00 0.00 163 ARG A C 5
ATOM 5997 O O . ARG A 1 65 ? 0.546 8.577 6.082 1.00 0.00 163 ARG A O 5
ATOM 6018 N N . ALA A 1 66 ? 1.494 8.659 4.043 1.00 0.00 164 ALA A N 5
ATOM 6019 C CA . ALA A 1 66 ? 0.676 7.582 3.499 1.00 0.00 164 ALA A CA 5
ATOM 6020 C C . ALA A 1 66 ? 0.585 6.415 4.476 1.00 0.00 164 ALA A C 5
ATOM 6021 O O . ALA A 1 66 ? -0.507 5.949 4.802 1.00 0.00 164 ALA A O 5
ATOM 6028 N N . ARG A 1 67 ? 1.739 5.946 4.940 1.00 0.00 165 ARG A N 5
ATOM 6029 C CA . ARG A 1 67 ? 1.789 4.831 5.879 1.00 0.00 165 ARG A CA 5
ATOM 6030 C C . ARG A 1 67 ? 0.759 5.010 6.990 1.00 0.00 165 ARG A C 5
ATOM 6031 O O . ARG A 1 67 ? 0.047 4.072 7.346 1.00 0.00 165 ARG A O 5
ATOM 6052 N N . GLU A 1 68 ? 0.688 6.221 7.535 1.00 0.00 166 GLU A N 5
ATOM 6053 C CA . GLU A 1 68 ? -0.254 6.521 8.607 1.00 0.00 166 GLU A CA 5
ATOM 6054 C C . GLU A 1 68 ? -1.693 6.323 8.138 1.00 0.00 166 GLU A C 5
ATOM 6055 O O . GLU A 1 68 ? -2.521 5.771 8.862 1.00 0.00 166 GLU A O 5
ATOM 6067 N N . GLU A 1 69 ? -1.982 6.778 6.923 1.00 0.00 167 GLU A N 5
ATOM 6068 C CA . GLU A 1 69 ? -3.320 6.652 6.359 1.00 0.00 167 GLU A CA 5
ATOM 6069 C C . GLU A 1 69 ? -3.715 5.184 6.217 1.00 0.00 167 GLU A C 5
ATOM 6070 O O . GLU A 1 69 ? -4.730 4.749 6.762 1.00 0.00 167 GLU A O 5
ATOM 6082 N N . ILE A 1 70 ? -2.906 4.429 5.482 1.00 0.00 168 ILE A N 5
ATOM 6083 C CA . ILE A 1 70 ? -3.170 3.011 5.269 1.00 0.00 168 ILE A CA 5
ATOM 6084 C C . ILE A 1 70 ? -3.383 2.287 6.594 1.00 0.00 168 ILE A C 5
ATOM 6085 O O . ILE A 1 70 ? -4.357 1.553 6.761 1.00 0.00 168 ILE A O 5
ATOM 6101 N N . GLU A 1 71 ? -2.467 2.500 7.533 1.00 0.00 169 GLU A N 5
ATOM 6102 C CA . GLU A 1 71 ? -2.556 1.867 8.844 1.00 0.00 169 GLU A CA 5
ATOM 6103 C C . GLU A 1 71 ? -3.802 2.335 9.590 1.00 0.00 169 GLU A C 5
ATOM 6104 O O . GLU A 1 71 ? -4.511 1.534 10.199 1.00 0.00 169 GLU A O 5
ATOM 6116 N N . ALA A 1 72 ? -4.062 3.637 9.538 1.00 0.00 170 ALA A N 5
ATOM 6117 C CA . ALA A 1 72 ? -5.222 4.212 10.207 1.00 0.00 170 ALA A CA 5
ATOM 6118 C C . ALA A 1 72 ? -6.458 3.341 10.009 1.00 0.00 170 ALA A C 5
ATOM 6119 O O . ALA A 1 72 ? -7.074 2.891 10.976 1.00 0.00 170 ALA A O 5
ATOM 6126 N N . HIS A 1 73 ? -6.815 3.106 8.751 1.00 0.00 171 HIS A N 5
ATOM 6127 C CA . HIS A 1 73 ? -7.978 2.287 8.426 1.00 0.00 171 HIS A CA 5
ATOM 6128 C C . HIS A 1 73 ? -8.113 1.123 9.403 1.00 0.00 171 HIS A C 5
ATOM 6129 O O . HIS A 1 73 ? -9.220 0.764 9.807 1.00 0.00 171 HIS A O 5
ATOM 6144 N N . ILE A 1 74 ? -6.981 0.538 9.778 1.00 0.00 172 ILE A N 5
ATOM 6145 C CA . ILE A 1 74 ? -6.973 -0.585 10.707 1.00 0.00 172 ILE A CA 5
ATOM 6146 C C . ILE A 1 74 ? -7.815 -0.282 11.942 1.00 0.00 172 ILE A C 5
ATOM 6147 O O . ILE A 1 74 ? -8.708 -1.049 12.303 1.00 0.00 172 ILE A O 5
ATOM 6163 N N . THR A 1 75 ? -7.525 0.843 12.588 1.00 0.00 173 THR A N 5
ATOM 6164 C CA . THR A 1 75 ? -8.255 1.249 13.782 1.00 0.00 173 THR A CA 5
ATOM 6165 C C . THR A 1 75 ? -9.566 1.936 13.419 1.00 0.00 173 THR A C 5
ATOM 6166 O O . THR A 1 75 ? -10.604 1.677 14.028 1.00 0.00 173 THR A O 5
ATOM 6177 N N . LEU A 1 76 ? -9.512 2.813 12.422 1.00 0.00 174 LEU A N 5
ATOM 6178 C CA . LEU A 1 76 ? -10.697 3.538 11.976 1.00 0.00 174 LEU A CA 5
ATOM 6179 C C . LEU A 1 76 ? -11.939 2.657 12.063 1.00 0.00 174 LEU A C 5
ATOM 6180 O O . LEU A 1 76 ? -12.968 3.069 12.598 1.00 0.00 174 LEU A O 5
ATOM 6196 N N . ARG A 1 77 ? -11.835 1.442 11.535 1.00 0.00 175 ARG A N 5
ATOM 6197 C CA . ARG A 1 77 ? -12.949 0.502 11.554 1.00 0.00 175 ARG A CA 5
ATOM 6198 C C . ARG A 1 77 ? -12.446 -0.938 11.557 1.00 0.00 175 ARG A C 5
ATOM 6199 O O . ARG A 1 77 ? -11.940 -1.432 10.549 1.00 0.00 175 ARG A O 5
ATOM 6220 N N . SER A 1 78 ? -12.589 -1.607 12.697 1.00 0.00 176 SER A N 5
ATOM 6221 C CA . SER A 1 78 ? -12.146 -2.989 12.833 1.00 0.00 176 SER A CA 5
ATOM 6222 C C . SER A 1 78 ? -12.970 -3.915 11.942 1.00 0.00 176 SER A C 5
ATOM 6223 O O . SER A 1 78 ? -13.911 -3.481 11.280 1.00 0.00 176 SER A O 5
ATOM 6231 N N . GLY A 1 79 ? -12.607 -5.194 11.933 1.00 0.00 177 GLY A N 5
ATOM 6232 C CA . GLY A 1 79 ? -13.322 -6.161 11.121 1.00 0.00 177 GLY A CA 5
ATOM 6233 C C . GLY A 1 79 ? -14.750 -6.365 11.585 1.00 0.00 177 GLY A C 5
ATOM 6234 O O . GLY A 1 79 ? -15.652 -5.600 11.243 1.00 0.00 177 GLY A O 5
ATOM 6238 N N . PRO A 1 80 ? -14.972 -7.421 12.383 1.00 0.00 178 PRO A N 5
ATOM 6239 C CA . PRO A 1 80 ? -16.300 -7.749 12.911 1.00 0.00 178 PRO A CA 5
ATOM 6240 C C . PRO A 1 80 ? -16.776 -6.740 13.950 1.00 0.00 178 PRO A C 5
ATOM 6241 O O . PRO A 1 80 ? -16.230 -6.663 15.051 1.00 0.00 178 PRO A O 5
ATOM 6252 N N . SER A 1 81 ? -17.797 -5.967 13.594 1.00 0.00 179 SER A N 5
ATOM 6253 C CA . SER A 1 81 ? -18.344 -4.960 14.495 1.00 0.00 179 SER A CA 5
ATOM 6254 C C . SER A 1 81 ? -18.734 -5.582 15.832 1.00 0.00 179 SER A C 5
ATOM 6255 O O . SER A 1 81 ? -18.213 -5.204 16.881 1.00 0.00 179 SER A O 5
ATOM 6263 N N . SER A 1 82 ? -19.656 -6.539 15.786 1.00 0.00 180 SER A N 5
ATOM 6264 C CA . SER A 1 82 ? -20.120 -7.212 16.994 1.00 0.00 180 SER A CA 5
ATOM 6265 C C . SER A 1 82 ? -19.801 -8.703 16.942 1.00 0.00 180 SER A C 5
ATOM 6266 O O . SER A 1 82 ? -20.230 -9.410 16.031 1.00 0.00 180 SER A O 5
ATOM 6274 N N . GLY A 1 83 ? -19.043 -9.175 17.927 1.00 0.00 181 GLY A N 5
ATOM 6275 C CA . GLY A 1 83 ? -18.678 -10.579 17.976 1.00 0.00 181 GLY A CA 5
ATOM 6276 C C . GLY A 1 83 ? -19.509 -11.359 18.974 1.00 0.00 181 GLY A C 5
ATOM 6277 O O . GLY A 1 83 ? -20.603 -11.823 18.653 1.00 0.00 181 GLY A O 5
ATOM 6281 N N . GLY A 1 1 ? 15.771 28.823 9.474 1.00 0.00 99 GLY A N 6
ATOM 6282 C CA . GLY A 1 1 ? 16.572 28.216 8.426 1.00 0.00 99 GLY A CA 6
ATOM 6283 C C . GLY A 1 1 ? 16.047 26.857 8.008 1.00 0.00 99 GLY A C 6
ATOM 6284 O O . GLY A 1 1 ? 15.664 26.046 8.850 1.00 0.00 99 GLY A O 6
ATOM 6288 N N . SER A 1 2 ? 16.026 26.609 6.702 1.00 0.00 100 SER A N 6
ATOM 6289 C CA . SER A 1 2 ? 15.538 25.341 6.173 1.00 0.00 100 SER A CA 6
ATOM 6290 C C . SER A 1 2 ? 15.937 25.174 4.710 1.00 0.00 100 SER A C 6
ATOM 6291 O O . SER A 1 2 ? 15.658 26.036 3.876 1.00 0.00 100 SER A O 6
ATOM 6299 N N . SER A 1 3 ? 16.591 24.057 4.405 1.00 0.00 101 SER A N 6
ATOM 6300 C CA . SER A 1 3 ? 17.032 23.777 3.044 1.00 0.00 101 SER A CA 6
ATOM 6301 C C . SER A 1 3 ? 17.414 22.308 2.888 1.00 0.00 101 SER A C 6
ATOM 6302 O O . SER A 1 3 ? 18.076 21.732 3.751 1.00 0.00 101 SER A O 6
ATOM 6310 N N . GLY A 1 4 ? 16.992 21.707 1.780 1.00 0.00 102 GLY A N 6
ATOM 6311 C CA . GLY A 1 4 ? 17.299 20.311 1.530 1.00 0.00 102 GLY A CA 6
ATOM 6312 C C . GLY A 1 4 ? 18.047 20.106 0.228 1.00 0.00 102 GLY A C 6
ATOM 6313 O O . GLY A 1 4 ? 17.552 19.442 -0.683 1.00 0.00 102 GLY A O 6
ATOM 6317 N N . SER A 1 5 ? 19.243 20.679 0.138 1.00 0.00 103 SER A N 6
ATOM 6318 C CA . SER A 1 5 ? 20.060 20.560 -1.064 1.00 0.00 103 SER A CA 6
ATOM 6319 C C . SER A 1 5 ? 19.959 19.156 -1.653 1.00 0.00 103 SER A C 6
ATOM 6320 O O . SER A 1 5 ? 19.569 18.980 -2.807 1.00 0.00 103 SER A O 6
ATOM 6328 N N . SER A 1 6 ? 20.315 18.158 -0.850 1.00 0.00 104 SER A N 6
ATOM 6329 C CA . SER A 1 6 ? 20.269 16.768 -1.290 1.00 0.00 104 SER A CA 6
ATOM 6330 C C . SER A 1 6 ? 18.830 16.266 -1.353 1.00 0.00 104 SER A C 6
ATOM 6331 O O . SER A 1 6 ? 18.045 16.478 -0.430 1.00 0.00 104 SER A O 6
ATOM 6339 N N . GLY A 1 7 ? 18.490 15.598 -2.452 1.00 0.00 105 GLY A N 6
ATOM 6340 C CA . GLY A 1 7 ? 17.147 15.075 -2.617 1.00 0.00 105 GLY A CA 6
ATOM 6341 C C . GLY A 1 7 ? 17.108 13.560 -2.603 1.00 0.00 105 GLY A C 6
ATOM 6342 O O . GLY A 1 7 ? 17.645 12.926 -1.695 1.00 0.00 105 GLY A O 6
ATOM 6346 N N . GLY A 1 8 ? 16.470 12.976 -3.612 1.00 0.00 106 GLY A N 6
ATOM 6347 C CA . GLY A 1 8 ? 16.374 11.530 -3.692 1.00 0.00 106 GLY A CA 6
ATOM 6348 C C . GLY A 1 8 ? 15.186 10.984 -2.925 1.00 0.00 106 GLY A C 6
ATOM 6349 O O . GLY A 1 8 ? 15.174 11.003 -1.694 1.00 0.00 106 GLY A O 6
ATOM 6353 N N . GLN A 1 9 ? 14.185 10.500 -3.652 1.00 0.00 107 GLN A N 6
ATOM 6354 C CA . GLN A 1 9 ? 12.986 9.949 -3.031 1.00 0.00 107 GLN A CA 6
ATOM 6355 C C . GLN A 1 9 ? 13.293 8.629 -2.331 1.00 0.00 107 GLN A C 6
ATOM 6356 O O . GLN A 1 9 ? 14.394 8.091 -2.451 1.00 0.00 107 GLN A O 6
ATOM 6370 N N . THR A 1 10 ? 12.312 8.111 -1.599 1.00 0.00 108 THR A N 6
ATOM 6371 C CA . THR A 1 10 ? 12.477 6.855 -0.879 1.00 0.00 108 THR A CA 6
ATOM 6372 C C . THR A 1 10 ? 11.261 5.953 -1.059 1.00 0.00 108 THR A C 6
ATOM 6373 O O . THR A 1 10 ? 10.263 6.352 -1.659 1.00 0.00 108 THR A O 6
ATOM 6384 N N . THR A 1 11 ? 11.351 4.734 -0.536 1.00 0.00 109 THR A N 6
ATOM 6385 C CA . THR A 1 11 ? 10.259 3.775 -0.640 1.00 0.00 109 THR A CA 6
ATOM 6386 C C . THR A 1 11 ? 10.215 2.858 0.576 1.00 0.00 109 THR A C 6
ATOM 6387 O O . THR A 1 11 ? 11.217 2.239 0.934 1.00 0.00 109 THR A O 6
ATOM 6398 N N . ILE A 1 12 ? 9.048 2.774 1.206 1.00 0.00 110 ILE A N 6
ATOM 6399 C CA . ILE A 1 12 ? 8.874 1.930 2.382 1.00 0.00 110 ILE A CA 6
ATOM 6400 C C . ILE A 1 12 ? 7.833 0.844 2.130 1.00 0.00 110 ILE A C 6
ATOM 6401 O O . ILE A 1 12 ? 6.952 1.001 1.284 1.00 0.00 110 ILE A O 6
ATOM 6417 N N . GLN A 1 13 ? 7.940 -0.254 2.871 1.00 0.00 111 GLN A N 6
ATOM 6418 C CA . GLN A 1 13 ? 7.006 -1.365 2.728 1.00 0.00 111 GLN A CA 6
ATOM 6419 C C . GLN A 1 13 ? 6.077 -1.453 3.934 1.00 0.00 111 GLN A C 6
ATOM 6420 O O . GLN A 1 13 ? 6.434 -2.020 4.966 1.00 0.00 111 GLN A O 6
ATOM 6434 N N . VAL A 1 14 ? 4.882 -0.887 3.796 1.00 0.00 112 VAL A N 6
ATOM 6435 C CA . VAL A 1 14 ? 3.900 -0.903 4.874 1.00 0.00 112 VAL A CA 6
ATOM 6436 C C . VAL A 1 14 ? 3.383 -2.314 5.127 1.00 0.00 112 VAL A C 6
ATOM 6437 O O . VAL A 1 14 ? 3.113 -3.065 4.189 1.00 0.00 112 VAL A O 6
ATOM 6450 N N . ARG A 1 15 ? 3.247 -2.669 6.400 1.00 0.00 113 ARG A N 6
ATOM 6451 C CA . ARG A 1 15 ? 2.762 -3.992 6.777 1.00 0.00 113 ARG A CA 6
ATOM 6452 C C . ARG A 1 15 ? 1.307 -3.929 7.231 1.00 0.00 113 ARG A C 6
ATOM 6453 O O . ARG A 1 15 ? 0.986 -3.289 8.232 1.00 0.00 113 ARG A O 6
ATOM 6474 N N . VAL A 1 16 ? 0.431 -4.598 6.489 1.00 0.00 114 VAL A N 6
ATOM 6475 C CA . VAL A 1 16 ? -0.990 -4.619 6.815 1.00 0.00 114 VAL A CA 6
ATOM 6476 C C . VAL A 1 16 ? -1.561 -6.027 6.695 1.00 0.00 114 VAL A C 6
ATOM 6477 O O . VAL A 1 16 ? -1.133 -6.828 5.864 1.00 0.00 114 VAL A O 6
ATOM 6490 N N . PRO A 1 17 ? -2.551 -6.338 7.545 1.00 0.00 115 PRO A N 6
ATOM 6491 C CA . PRO A 1 17 ? -3.204 -7.651 7.553 1.00 0.00 115 PRO A CA 6
ATOM 6492 C C . PRO A 1 17 ? -4.062 -7.879 6.314 1.00 0.00 115 PRO A C 6
ATOM 6493 O O . PRO A 1 17 ? -4.925 -7.065 5.985 1.00 0.00 115 PRO A O 6
ATOM 6504 N N . TYR A 1 18 ? -3.821 -8.992 5.630 1.00 0.00 116 TYR A N 6
ATOM 6505 C CA . TYR A 1 18 ? -4.572 -9.327 4.425 1.00 0.00 116 TYR A CA 6
ATOM 6506 C C . TYR A 1 18 ? -6.031 -8.902 4.557 1.00 0.00 116 TYR A C 6
ATOM 6507 O O . TYR A 1 18 ? -6.680 -8.556 3.569 1.00 0.00 116 TYR A O 6
ATOM 6525 N N . ARG A 1 19 ? -6.540 -8.931 5.784 1.00 0.00 117 ARG A N 6
ATOM 6526 C CA . ARG A 1 19 ? -7.923 -8.550 6.046 1.00 0.00 117 ARG A CA 6
ATOM 6527 C C . ARG A 1 19 ? -8.149 -7.073 5.732 1.00 0.00 117 ARG A C 6
ATOM 6528 O O . ARG A 1 19 ? -9.073 -6.718 5.001 1.00 0.00 117 ARG A O 6
ATOM 6549 N N . VAL A 1 20 ? -7.298 -6.218 6.290 1.00 0.00 118 VAL A N 6
ATOM 6550 C CA . VAL A 1 20 ? -7.404 -4.781 6.070 1.00 0.00 118 VAL A CA 6
ATOM 6551 C C . VAL A 1 20 ? -7.152 -4.429 4.608 1.00 0.00 118 VAL A C 6
ATOM 6552 O O . VAL A 1 20 ? -7.718 -3.470 4.082 1.00 0.00 118 VAL A O 6
ATOM 6565 N N . VAL A 1 21 ? -6.300 -5.213 3.955 1.00 0.00 119 VAL A N 6
ATOM 6566 C CA . VAL A 1 21 ? -5.974 -4.985 2.552 1.00 0.00 119 VAL A CA 6
ATOM 6567 C C . VAL A 1 21 ? -7.219 -4.623 1.750 1.00 0.00 119 VAL A C 6
ATOM 6568 O O . VAL A 1 21 ? -7.384 -3.482 1.322 1.00 0.00 119 VAL A O 6
ATOM 6581 N N . GLY A 1 22 ? -8.094 -5.604 1.550 1.00 0.00 120 GLY A N 6
ATOM 6582 C CA . GLY A 1 22 ? -9.313 -5.369 0.800 1.00 0.00 120 GLY A CA 6
ATOM 6583 C C . GLY A 1 22 ? -9.994 -4.072 1.191 1.00 0.00 120 GLY A C 6
ATOM 6584 O O . GLY A 1 22 ? -10.686 -3.456 0.380 1.00 0.00 120 GLY A O 6
ATOM 6588 N N . LEU A 1 23 ? -9.799 -3.656 2.438 1.00 0.00 121 LEU A N 6
ATOM 6589 C CA . LEU A 1 23 ? -10.400 -2.424 2.936 1.00 0.00 121 LEU A CA 6
ATOM 6590 C C . LEU A 1 23 ? -9.672 -1.202 2.387 1.00 0.00 121 LEU A C 6
ATOM 6591 O O . LEU A 1 23 ? -10.296 -0.269 1.881 1.00 0.00 121 LEU A O 6
ATOM 6607 N N . VAL A 1 24 ? -8.346 -1.214 2.488 1.00 0.00 122 VAL A N 6
ATOM 6608 C CA . VAL A 1 24 ? -7.532 -0.108 1.999 1.00 0.00 122 VAL A CA 6
ATOM 6609 C C . VAL A 1 24 ? -7.738 0.106 0.503 1.00 0.00 122 VAL A C 6
ATOM 6610 O O . VAL A 1 24 ? -8.166 1.177 0.072 1.00 0.00 122 VAL A O 6
ATOM 6623 N N . VAL A 1 25 ? -7.431 -0.920 -0.284 1.00 0.00 123 VAL A N 6
ATOM 6624 C CA . VAL A 1 25 ? -7.583 -0.845 -1.732 1.00 0.00 123 VAL A CA 6
ATOM 6625 C C . VAL A 1 25 ? -8.930 -0.241 -2.112 1.00 0.00 123 VAL A C 6
ATOM 6626 O O . VAL A 1 25 ? -8.994 0.826 -2.720 1.00 0.00 123 VAL A O 6
ATOM 6639 N N . GLY A 1 26 ? -10.007 -0.932 -1.748 1.00 0.00 124 GLY A N 6
ATOM 6640 C CA . GLY A 1 26 ? -11.339 -0.448 -2.060 1.00 0.00 124 GLY A CA 6
ATOM 6641 C C . GLY A 1 26 ? -11.829 -0.928 -3.411 1.00 0.00 124 GLY A C 6
ATOM 6642 O O . GLY A 1 26 ? -11.087 -1.533 -4.186 1.00 0.00 124 GLY A O 6
ATOM 6646 N N . PRO A 1 27 ? -13.108 -0.658 -3.711 1.00 0.00 125 PRO A N 6
ATOM 6647 C CA . PRO A 1 27 ? -13.726 -1.059 -4.979 1.00 0.00 125 PRO A CA 6
ATOM 6648 C C . PRO A 1 27 ? -12.863 -0.698 -6.183 1.00 0.00 125 PRO A C 6
ATOM 6649 O O . PRO A 1 27 ? -12.858 0.446 -6.637 1.00 0.00 125 PRO A O 6
ATOM 6660 N N . LYS A 1 28 ? -12.134 -1.683 -6.698 1.00 0.00 126 LYS A N 6
ATOM 6661 C CA . LYS A 1 28 ? -11.268 -1.471 -7.852 1.00 0.00 126 LYS A CA 6
ATOM 6662 C C . LYS A 1 28 ? -10.380 -0.247 -7.648 1.00 0.00 126 LYS A C 6
ATOM 6663 O O . LYS A 1 28 ? -10.294 0.620 -8.516 1.00 0.00 126 LYS A O 6
ATOM 6682 N N . GLY A 1 29 ? -9.720 -0.185 -6.495 1.00 0.00 127 GLY A N 6
ATOM 6683 C CA . GLY A 1 29 ? -8.847 0.936 -6.200 1.00 0.00 127 GLY A CA 6
ATOM 6684 C C . GLY A 1 29 ? -9.583 2.260 -6.201 1.00 0.00 127 GLY A C 6
ATOM 6685 O O . GLY A 1 29 ? -9.440 3.058 -7.127 1.00 0.00 127 GLY A O 6
ATOM 6689 N N . ALA A 1 30 ? -10.376 2.495 -5.160 1.00 0.00 128 ALA A N 6
ATOM 6690 C CA . ALA A 1 30 ? -11.137 3.733 -5.044 1.00 0.00 128 ALA A CA 6
ATOM 6691 C C . ALA A 1 30 ? -10.738 4.508 -3.793 1.00 0.00 128 ALA A C 6
ATOM 6692 O O . ALA A 1 30 ? -10.652 5.736 -3.811 1.00 0.00 128 ALA A O 6
ATOM 6699 N N . THR A 1 31 ? -10.495 3.783 -2.705 1.00 0.00 129 THR A N 6
ATOM 6700 C CA . THR A 1 31 ? -10.106 4.403 -1.445 1.00 0.00 129 THR A CA 6
ATOM 6701 C C . THR A 1 31 ? -8.607 4.679 -1.407 1.00 0.00 129 THR A C 6
ATOM 6702 O O . THR A 1 31 ? -8.176 5.759 -1.001 1.00 0.00 129 THR A O 6
ATOM 6713 N N . ILE A 1 32 ? -7.819 3.697 -1.832 1.00 0.00 130 ILE A N 6
ATOM 6714 C CA . ILE A 1 32 ? -6.368 3.836 -1.847 1.00 0.00 130 ILE A CA 6
ATOM 6715 C C . ILE A 1 32 ? -5.939 5.031 -2.693 1.00 0.00 130 ILE A C 6
ATOM 6716 O O . ILE A 1 32 ? -4.883 5.620 -2.465 1.00 0.00 130 ILE A O 6
ATOM 6732 N N . LYS A 1 33 ? -6.768 5.385 -3.670 1.00 0.00 131 LYS A N 6
ATOM 6733 C CA . LYS A 1 33 ? -6.478 6.511 -4.549 1.00 0.00 131 LYS A CA 6
ATOM 6734 C C . LYS A 1 33 ? -6.443 7.819 -3.765 1.00 0.00 131 LYS A C 6
ATOM 6735 O O . LYS A 1 33 ? -5.536 8.633 -3.937 1.00 0.00 131 LYS A O 6
ATOM 6754 N N . ARG A 1 34 ? -7.436 8.013 -2.903 1.00 0.00 132 ARG A N 6
ATOM 6755 C CA . ARG A 1 34 ? -7.518 9.221 -2.092 1.00 0.00 132 ARG A CA 6
ATOM 6756 C C . ARG A 1 34 ? -6.213 9.461 -1.338 1.00 0.00 132 ARG A C 6
ATOM 6757 O O . ARG A 1 34 ? -5.788 10.603 -1.160 1.00 0.00 132 ARG A O 6
ATOM 6778 N N . ILE A 1 35 ? -5.582 8.377 -0.899 1.00 0.00 133 ILE A N 6
ATOM 6779 C CA . ILE A 1 35 ? -4.326 8.469 -0.166 1.00 0.00 133 ILE A CA 6
ATOM 6780 C C . ILE A 1 35 ? -3.207 8.997 -1.057 1.00 0.00 133 ILE A C 6
ATOM 6781 O O . ILE A 1 35 ? -2.594 10.022 -0.759 1.00 0.00 133 ILE A O 6
ATOM 6797 N N . GLN A 1 36 ? -2.947 8.291 -2.152 1.00 0.00 134 GLN A N 6
ATOM 6798 C CA . GLN A 1 36 ? -1.902 8.689 -3.088 1.00 0.00 134 GLN A CA 6
ATOM 6799 C C . GLN A 1 36 ? -2.075 10.145 -3.509 1.00 0.00 134 GLN A C 6
ATOM 6800 O O . GLN A 1 36 ? -1.095 10.864 -3.705 1.00 0.00 134 GLN A O 6
ATOM 6814 N N . GLN A 1 37 ? -3.326 10.571 -3.647 1.00 0.00 135 GLN A N 6
ATOM 6815 C CA . GLN A 1 37 ? -3.626 11.941 -4.046 1.00 0.00 135 GLN A CA 6
ATOM 6816 C C . GLN A 1 37 ? -3.482 12.896 -2.865 1.00 0.00 135 GLN A C 6
ATOM 6817 O O . GLN A 1 37 ? -3.068 14.044 -3.029 1.00 0.00 135 GLN A O 6
ATOM 6831 N N . ARG A 1 38 ? -3.828 12.414 -1.676 1.00 0.00 136 ARG A N 6
ATOM 6832 C CA . ARG A 1 38 ? -3.739 13.226 -0.467 1.00 0.00 136 ARG A CA 6
ATOM 6833 C C . ARG A 1 38 ? -2.284 13.534 -0.126 1.00 0.00 136 ARG A C 6
ATOM 6834 O O . ARG A 1 38 ? -1.958 14.637 0.314 1.00 0.00 136 ARG A O 6
ATOM 6855 N N . THR A 1 39 ? -1.412 12.552 -0.331 1.00 0.00 137 THR A N 6
ATOM 6856 C CA . THR A 1 39 ? 0.007 12.717 -0.043 1.00 0.00 137 THR A CA 6
ATOM 6857 C C . THR A 1 39 ? 0.819 12.832 -1.328 1.00 0.00 137 THR A C 6
ATOM 6858 O O . THR A 1 39 ? 2.040 12.984 -1.291 1.00 0.00 137 THR A O 6
ATOM 6869 N N . HIS A 1 40 ? 0.133 12.758 -2.464 1.00 0.00 138 HIS A N 6
ATOM 6870 C CA . HIS A 1 40 ? 0.792 12.855 -3.762 1.00 0.00 138 HIS A CA 6
ATOM 6871 C C . HIS A 1 40 ? 1.942 11.858 -3.864 1.00 0.00 138 HIS A C 6
ATOM 6872 O O . HIS A 1 40 ? 3.071 12.227 -4.189 1.00 0.00 138 HIS A O 6
ATOM 6887 N N . THR A 1 41 ? 1.649 10.592 -3.582 1.00 0.00 139 THR A N 6
ATOM 6888 C CA . THR A 1 41 ? 2.658 9.543 -3.639 1.00 0.00 139 THR A CA 6
ATOM 6889 C C . THR A 1 41 ? 2.240 8.430 -4.594 1.00 0.00 139 THR A C 6
ATOM 6890 O O . THR A 1 41 ? 1.170 8.487 -5.199 1.00 0.00 139 THR A O 6
ATOM 6901 N N . TYR A 1 42 ? 3.091 7.418 -4.723 1.00 0.00 140 TYR A N 6
ATOM 6902 C CA . TYR A 1 42 ? 2.810 6.291 -5.605 1.00 0.00 140 TYR A CA 6
ATOM 6903 C C . TYR A 1 42 ? 2.696 4.993 -4.812 1.00 0.00 140 TYR A C 6
ATOM 6904 O O . TYR A 1 42 ? 3.701 4.367 -4.476 1.00 0.00 140 TYR A O 6
ATOM 6922 N N . ILE A 1 43 ? 1.463 4.595 -4.518 1.00 0.00 141 ILE A N 6
ATOM 6923 C CA . ILE A 1 43 ? 1.215 3.371 -3.766 1.00 0.00 141 ILE A CA 6
ATOM 6924 C C . ILE A 1 43 ? 1.054 2.175 -4.700 1.00 0.00 141 ILE A C 6
ATOM 6925 O O . ILE A 1 43 ? 0.247 2.204 -5.629 1.00 0.00 141 ILE A O 6
ATOM 6941 N N . VAL A 1 44 ? 1.827 1.124 -4.445 1.00 0.00 142 VAL A N 6
ATOM 6942 C CA . VAL A 1 44 ? 1.769 -0.083 -5.260 1.00 0.00 142 VAL A CA 6
ATOM 6943 C C . VAL A 1 44 ? 1.195 -1.253 -4.469 1.00 0.00 142 VAL A C 6
ATOM 6944 O O . VAL A 1 44 ? 1.734 -1.641 -3.432 1.00 0.00 142 VAL A O 6
ATOM 6957 N N . THR A 1 45 ? 0.096 -1.814 -4.965 1.00 0.00 143 THR A N 6
ATOM 6958 C CA . THR A 1 45 ? -0.553 -2.940 -4.305 1.00 0.00 143 THR A CA 6
ATOM 6959 C C . THR A 1 45 ? 0.235 -4.228 -4.515 1.00 0.00 143 THR A C 6
ATOM 6960 O O . THR A 1 45 ? 0.847 -4.446 -5.560 1.00 0.00 143 THR A O 6
ATOM 6971 N N . PRO A 1 46 ? 0.219 -5.104 -3.499 1.00 0.00 144 PRO A N 6
ATOM 6972 C CA . PRO A 1 46 ? 0.927 -6.387 -3.550 1.00 0.00 144 PRO A CA 6
ATOM 6973 C C . PRO A 1 46 ? 0.286 -7.363 -4.531 1.00 0.00 144 PRO A C 6
ATOM 6974 O O . PRO A 1 46 ? -0.712 -7.046 -5.175 1.00 0.00 144 PRO A O 6
ATOM 6985 N N . GLY A 1 47 ? 0.868 -8.554 -4.639 1.00 0.00 145 GLY A N 6
ATOM 6986 C CA . GLY A 1 47 ? 0.340 -9.559 -5.543 1.00 0.00 145 GLY A CA 6
ATOM 6987 C C . GLY A 1 47 ? -0.876 -10.266 -4.978 1.00 0.00 145 GLY A C 6
ATOM 6988 O O . GLY A 1 47 ? -1.154 -10.177 -3.782 1.00 0.00 145 GLY A O 6
ATOM 6992 N N . ARG A 1 48 ? -1.603 -10.970 -5.839 1.00 0.00 146 ARG A N 6
ATOM 6993 C CA . ARG A 1 48 ? -2.797 -11.692 -5.420 1.00 0.00 146 ARG A CA 6
ATOM 6994 C C . ARG A 1 48 ? -2.430 -12.891 -4.550 1.00 0.00 146 ARG A C 6
ATOM 6995 O O . ARG A 1 48 ? -3.047 -13.130 -3.512 1.00 0.00 146 ARG A O 6
ATOM 7016 N N . ASP A 1 49 ? -1.422 -13.641 -4.981 1.00 0.00 147 ASP A N 6
ATOM 7017 C CA . ASP A 1 49 ? -0.971 -14.815 -4.242 1.00 0.00 147 ASP A CA 6
ATOM 7018 C C . ASP A 1 49 ? 0.317 -14.517 -3.482 1.00 0.00 147 ASP A C 6
ATOM 7019 O O . ASP A 1 49 ? 1.234 -15.338 -3.447 1.00 0.00 147 ASP A O 6
ATOM 7028 N N . LYS A 1 50 ? 0.380 -13.337 -2.874 1.00 0.00 148 LYS A N 6
ATOM 7029 C CA . LYS A 1 50 ? 1.556 -12.930 -2.114 1.00 0.00 148 LYS A CA 6
ATOM 7030 C C . LYS A 1 50 ? 1.155 -12.353 -0.760 1.00 0.00 148 LYS A C 6
ATOM 7031 O O . LYS A 1 50 ? -0.030 -12.183 -0.475 1.00 0.00 148 LYS A O 6
ATOM 7050 N N . GLU A 1 51 ? 2.150 -12.053 0.068 1.00 0.00 149 GLU A N 6
ATOM 7051 C CA . GLU A 1 51 ? 1.900 -11.494 1.392 1.00 0.00 149 GLU A CA 6
ATOM 7052 C C . GLU A 1 51 ? 1.340 -10.078 1.288 1.00 0.00 149 GLU A C 6
ATOM 7053 O O . GLU A 1 51 ? 1.708 -9.302 0.406 1.00 0.00 149 GLU A O 6
ATOM 7065 N N . PRO A 1 52 ? 0.428 -9.734 2.209 1.00 0.00 150 PRO A N 6
ATOM 7066 C CA . PRO A 1 52 ? -0.202 -8.411 2.243 1.00 0.00 150 PRO A CA 6
ATOM 7067 C C . PRO A 1 52 ? 0.773 -7.314 2.657 1.00 0.00 150 PRO A C 6
ATOM 7068 O O . PRO A 1 52 ? 1.067 -7.145 3.840 1.00 0.00 150 PRO A O 6
ATOM 7079 N N . VAL A 1 53 ? 1.272 -6.571 1.674 1.00 0.00 151 VAL A N 6
ATOM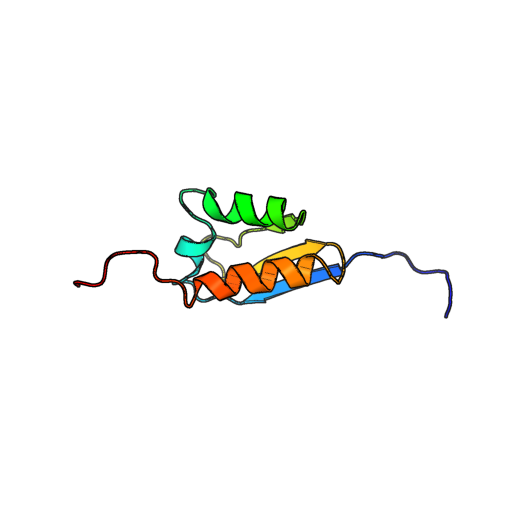 7080 C CA . VAL A 1 53 ? 2.214 -5.489 1.937 1.00 0.00 151 VAL A CA 6
ATOM 7081 C C . VAL A 1 53 ? 2.078 -4.379 0.901 1.00 0.00 151 VAL A C 6
ATOM 7082 O O . VAL A 1 53 ? 2.069 -4.636 -0.303 1.00 0.00 151 VAL A O 6
ATOM 7095 N N . PHE A 1 54 ? 1.972 -3.143 1.378 1.00 0.00 152 PHE A N 6
ATOM 7096 C CA . PHE A 1 54 ? 1.836 -1.991 0.493 1.00 0.00 152 PHE A CA 6
ATOM 7097 C C . PHE A 1 54 ? 3.169 -1.267 0.334 1.00 0.00 152 PHE A C 6
ATOM 7098 O O . PHE A 1 54 ? 3.861 -0.994 1.314 1.00 0.00 152 PHE A O 6
ATOM 7115 N N . ALA A 1 55 ? 3.524 -0.960 -0.910 1.00 0.00 153 ALA A N 6
ATOM 7116 C CA . ALA A 1 55 ? 4.773 -0.266 -1.199 1.00 0.00 153 ALA A CA 6
ATOM 7117 C C . ALA A 1 55 ? 4.524 1.204 -1.516 1.00 0.00 153 ALA A C 6
ATOM 7118 O O . ALA A 1 55 ? 3.941 1.537 -2.549 1.00 0.00 153 ALA A O 6
ATOM 7125 N N . VAL A 1 56 ? 4.968 2.082 -0.622 1.00 0.00 154 VAL A N 6
ATOM 7126 C CA . VAL A 1 56 ? 4.793 3.517 -0.807 1.00 0.00 154 VAL A CA 6
ATOM 7127 C C . VAL A 1 56 ? 6.069 4.162 -1.336 1.00 0.00 154 VAL A C 6
ATOM 7128 O O . VAL A 1 56 ? 7.110 4.137 -0.678 1.00 0.00 154 VAL A O 6
ATOM 7141 N N . THR A 1 57 ? 5.982 4.742 -2.529 1.00 0.00 155 THR A N 6
ATOM 7142 C CA . THR A 1 57 ? 7.130 5.394 -3.147 1.00 0.00 155 THR A CA 6
ATOM 7143 C C . THR A 1 57 ? 6.955 6.908 -3.170 1.00 0.00 155 THR A C 6
ATOM 7144 O O . THR A 1 57 ? 5.907 7.416 -3.565 1.00 0.00 155 THR A O 6
ATOM 7155 N N . GLY A 1 58 ? 7.991 7.625 -2.744 1.00 0.00 156 GLY A N 6
ATOM 7156 C CA . GLY A 1 58 ? 7.932 9.075 -2.725 1.00 0.00 156 GLY A CA 6
ATOM 7157 C C . GLY A 1 58 ? 8.933 9.683 -1.763 1.00 0.00 156 GLY A C 6
ATOM 7158 O O . GLY A 1 58 ? 9.712 8.969 -1.134 1.00 0.00 156 GLY A O 6
ATOM 7162 N N . MET A 1 59 ? 8.914 11.008 -1.651 1.00 0.00 157 MET A N 6
ATOM 7163 C CA . MET A 1 59 ? 9.828 11.712 -0.759 1.00 0.00 157 MET A CA 6
ATOM 7164 C C . MET A 1 59 ? 9.816 11.090 0.634 1.00 0.00 157 MET A C 6
ATOM 7165 O O . MET A 1 59 ? 8.868 10.410 1.028 1.00 0.00 157 MET A O 6
ATOM 7179 N N . PRO A 1 60 ? 10.893 11.325 1.398 1.00 0.00 158 PRO A N 6
ATOM 7180 C CA . PRO A 1 60 ? 11.029 10.797 2.758 1.00 0.00 158 PRO A CA 6
ATOM 7181 C C . PRO A 1 60 ? 10.068 11.462 3.737 1.00 0.00 158 PRO A C 6
ATOM 7182 O O . PRO A 1 60 ? 10.026 11.109 4.915 1.00 0.00 158 PRO A O 6
ATOM 7193 N N . GLU A 1 61 ? 9.297 12.425 3.241 1.00 0.00 159 GLU A N 6
ATOM 7194 C CA . GLU A 1 61 ? 8.336 13.139 4.074 1.00 0.00 159 GLU A CA 6
ATOM 7195 C C . GLU A 1 61 ? 6.908 12.873 3.607 1.00 0.00 159 GLU A C 6
ATOM 7196 O O . GLU A 1 61 ? 5.957 13.008 4.375 1.00 0.00 159 GLU A O 6
ATOM 7208 N N . ASN A 1 62 ? 6.767 12.497 2.340 1.00 0.00 160 ASN A N 6
ATOM 7209 C CA . ASN A 1 62 ? 5.455 12.214 1.768 1.00 0.00 160 ASN A CA 6
ATOM 7210 C C . ASN A 1 62 ? 5.035 10.776 2.058 1.00 0.00 160 ASN A C 6
ATOM 7211 O O . ASN A 1 62 ? 3.963 10.531 2.612 1.00 0.00 160 ASN A O 6
ATOM 7222 N N . VAL A 1 63 ? 5.886 9.828 1.681 1.00 0.00 161 VAL A N 6
ATOM 7223 C CA . VAL A 1 63 ? 5.604 8.415 1.902 1.00 0.00 161 VAL A CA 6
ATOM 7224 C C . VAL A 1 63 ? 5.390 8.122 3.382 1.00 0.00 161 VAL A C 6
ATOM 7225 O O . VAL A 1 63 ? 4.687 7.178 3.743 1.00 0.00 161 VAL A O 6
ATOM 7238 N N . ASP A 1 64 ? 6.000 8.938 4.235 1.00 0.00 162 ASP A N 6
ATOM 7239 C CA . ASP A 1 64 ? 5.875 8.768 5.678 1.00 0.00 162 ASP A CA 6
ATOM 7240 C C . ASP A 1 64 ? 4.469 9.128 6.148 1.00 0.00 162 ASP A C 6
ATOM 7241 O O . ASP A 1 64 ? 3.909 8.469 7.024 1.00 0.00 162 ASP A O 6
ATOM 7250 N N . ARG A 1 65 ? 3.905 10.178 5.561 1.00 0.00 163 ARG A N 6
ATOM 7251 C CA . ARG A 1 65 ? 2.566 10.628 5.921 1.00 0.00 163 ARG A CA 6
ATOM 7252 C C . ARG A 1 65 ? 1.513 9.625 5.458 1.00 0.00 163 ARG A C 6
ATOM 7253 O O . ARG A 1 65 ? 0.653 9.211 6.235 1.00 0.00 163 ARG A O 6
ATOM 7274 N N . ALA A 1 66 ? 1.588 9.240 4.188 1.00 0.00 164 ALA A N 6
ATOM 7275 C CA . ALA A 1 66 ? 0.643 8.285 3.623 1.00 0.00 164 ALA A CA 6
ATOM 7276 C C . ALA A 1 66 ? 0.565 7.021 4.473 1.00 0.00 164 ALA A C 6
ATOM 7277 O O . ALA A 1 66 ? -0.520 6.497 4.725 1.00 0.00 164 ALA A O 6
ATOM 7284 N N . ARG A 1 67 ? 1.722 6.536 4.911 1.00 0.00 165 ARG A N 6
ATOM 7285 C CA . ARG A 1 67 ? 1.784 5.332 5.732 1.00 0.00 165 ARG A CA 6
ATOM 7286 C C . ARG A 1 67 ? 0.760 5.390 6.861 1.00 0.00 165 ARG A C 6
ATOM 7287 O O . ARG A 1 67 ? -0.044 4.474 7.030 1.00 0.00 165 ARG A O 6
ATOM 7308 N N . GLU A 1 68 ? 0.797 6.473 7.631 1.00 0.00 166 GLU A N 6
ATOM 7309 C CA . GLU A 1 68 ? -0.127 6.650 8.746 1.00 0.00 166 GLU A CA 6
ATOM 7310 C C . GLU A 1 68 ? -1.568 6.426 8.298 1.00 0.00 166 GLU A C 6
ATOM 7311 O O . GLU A 1 68 ? -2.346 5.764 8.984 1.00 0.00 166 GLU A O 6
ATOM 7323 N N . GLU A 1 69 ? -1.916 6.984 7.142 1.00 0.00 167 GLU A N 6
ATOM 7324 C CA . GLU A 1 69 ? -3.264 6.847 6.603 1.00 0.00 167 GLU A CA 6
ATOM 7325 C C . GLU A 1 69 ? -3.603 5.380 6.353 1.00 0.00 167 GLU A C 6
ATOM 7326 O O . GLU A 1 69 ? -4.642 4.888 6.796 1.00 0.00 167 GLU A O 6
ATOM 7338 N N . ILE A 1 70 ? -2.721 4.688 5.640 1.00 0.00 168 ILE A N 6
ATOM 7339 C CA . ILE A 1 70 ? -2.926 3.279 5.332 1.00 0.00 168 ILE A CA 6
ATOM 7340 C C . ILE A 1 70 ? -3.144 2.464 6.602 1.00 0.00 168 ILE A C 6
ATOM 7341 O O . ILE A 1 70 ? -4.032 1.614 6.661 1.00 0.00 168 ILE A O 6
ATOM 7357 N N . GLU A 1 71 ? -2.328 2.731 7.617 1.00 0.00 169 GLU A N 6
ATOM 7358 C CA . GLU A 1 71 ? -2.433 2.022 8.887 1.00 0.00 169 GLU A CA 6
ATOM 7359 C C . GLU A 1 71 ? -3.725 2.390 9.610 1.00 0.00 169 GLU A C 6
ATOM 7360 O O . GLU A 1 71 ? -4.422 1.523 10.136 1.00 0.00 169 GLU A O 6
ATOM 7372 N N . ALA A 1 72 ? -4.037 3.681 9.632 1.00 0.00 170 ALA A N 6
ATOM 7373 C CA . ALA A 1 72 ? -5.245 4.164 10.289 1.00 0.00 170 ALA A CA 6
ATOM 7374 C C . ALA A 1 72 ? -6.435 3.261 9.982 1.00 0.00 170 ALA A C 6
ATOM 7375 O O . ALA A 1 72 ? -7.140 2.816 10.889 1.00 0.00 170 ALA A O 6
ATOM 7382 N N . HIS A 1 73 ? -6.655 2.995 8.699 1.00 0.00 171 HIS A N 6
ATOM 7383 C CA . HIS A 1 73 ? -7.760 2.145 8.272 1.00 0.00 171 HIS A CA 6
ATOM 7384 C C . HIS A 1 73 ? -7.895 0.930 9.186 1.00 0.00 171 HIS A C 6
ATOM 7385 O O . HIS A 1 73 ? -9.004 0.502 9.506 1.00 0.00 171 HIS A O 6
ATOM 7400 N N . ILE A 1 74 ? -6.759 0.380 9.601 1.00 0.00 172 ILE A N 6
ATOM 7401 C CA . ILE A 1 74 ? -6.751 -0.785 10.477 1.00 0.00 172 ILE A CA 6
ATOM 7402 C C . ILE A 1 74 ? -7.615 -0.551 11.712 1.00 0.00 172 ILE A C 6
ATOM 7403 O O . ILE A 1 74 ? -8.599 -1.256 11.938 1.00 0.00 172 ILE A O 6
ATOM 7419 N N . THR A 1 75 ? -7.243 0.447 12.508 1.00 0.00 173 THR A N 6
ATOM 7420 C CA . THR A 1 75 ? -7.984 0.776 13.719 1.00 0.00 173 THR A CA 6
ATOM 7421 C C . THR A 1 75 ? -9.121 1.747 13.421 1.00 0.00 173 THR A C 6
ATOM 7422 O O . THR A 1 75 ? -9.417 2.636 14.220 1.00 0.00 173 THR A O 6
ATOM 7433 N N . LEU A 1 76 ? -9.756 1.571 12.267 1.00 0.00 174 LEU A N 6
ATOM 7434 C CA . LEU A 1 76 ? -10.862 2.432 11.864 1.00 0.00 174 LEU A CA 6
ATOM 7435 C C . LEU A 1 76 ? -12.050 1.604 11.385 1.00 0.00 174 LEU A C 6
ATOM 7436 O O . LEU A 1 76 ? -11.882 0.498 10.870 1.00 0.00 174 LEU A O 6
ATOM 7452 N N . ARG A 1 77 ? -13.251 2.147 11.557 1.00 0.00 175 ARG A N 6
ATOM 7453 C CA . ARG A 1 77 ? -14.467 1.458 11.142 1.00 0.00 175 ARG A CA 6
ATOM 7454 C C . ARG A 1 77 ? -14.532 1.339 9.622 1.00 0.00 175 ARG A C 6
ATOM 7455 O O . ARG A 1 77 ? -14.149 2.259 8.900 1.00 0.00 175 ARG A O 6
ATOM 7476 N N . SER A 1 78 ? -15.019 0.198 9.143 1.00 0.00 176 SER A N 6
ATOM 7477 C CA . SER A 1 78 ? -15.131 -0.043 7.709 1.00 0.00 176 SER A CA 6
ATOM 7478 C C . SER A 1 78 ? -16.406 -0.815 7.386 1.00 0.00 176 SER A C 6
ATOM 7479 O O . SER A 1 78 ? -16.642 -1.898 7.919 1.00 0.00 176 SER A O 6
ATOM 7487 N N . GLY A 1 79 ? -17.227 -0.247 6.507 1.00 0.00 177 GLY A N 6
ATOM 7488 C CA . GLY A 1 79 ? -18.469 -0.894 6.127 1.00 0.00 177 GLY A CA 6
ATOM 7489 C C . GLY A 1 79 ? -18.691 -0.888 4.628 1.00 0.00 177 GLY A C 6
ATOM 7490 O O . GLY A 1 79 ? -19.347 -0.002 4.079 1.00 0.00 177 GLY A O 6
ATOM 7494 N N . PRO A 1 80 ? -18.134 -1.895 3.939 1.00 0.00 178 PRO A N 6
ATOM 7495 C CA . PRO A 1 80 ? -18.259 -2.024 2.484 1.00 0.00 178 PRO A CA 6
ATOM 7496 C C . PRO A 1 80 ? -19.677 -2.385 2.054 1.00 0.00 178 PRO A C 6
ATOM 7497 O O . PRO A 1 80 ? -20.230 -3.395 2.490 1.00 0.00 178 PRO A O 6
ATOM 7508 N N . SER A 1 81 ? -20.260 -1.553 1.197 1.00 0.00 179 SER A N 6
ATOM 7509 C CA . SER A 1 81 ? -21.616 -1.783 0.711 1.00 0.00 179 SER A CA 6
ATOM 7510 C C . SER A 1 81 ? -21.688 -3.069 -0.107 1.00 0.00 179 SER A C 6
ATOM 7511 O O . SER A 1 81 ? -20.703 -3.487 -0.716 1.00 0.00 179 SER A O 6
ATOM 7519 N N . SER A 1 82 ? -22.863 -3.692 -0.117 1.00 0.00 180 SER A N 6
ATOM 7520 C CA . SER A 1 82 ? -23.065 -4.932 -0.856 1.00 0.00 180 SER A CA 6
ATOM 7521 C C . SER A 1 82 ? -22.762 -4.736 -2.339 1.00 0.00 180 SER A C 6
ATOM 7522 O O . SER A 1 82 ? -23.206 -3.767 -2.952 1.00 0.00 180 SER A O 6
ATOM 7530 N N . GLY A 1 83 ? -22.000 -5.666 -2.909 1.00 0.00 181 GLY A N 6
ATOM 7531 C CA . GLY A 1 83 ? -21.650 -5.578 -4.314 1.00 0.00 181 GLY A CA 6
ATOM 7532 C C . GLY A 1 83 ? -20.681 -4.448 -4.601 1.00 0.00 181 GLY A C 6
ATOM 7533 O O . GLY A 1 83 ? -19.467 -4.650 -4.614 1.00 0.00 181 GLY A O 6
ATOM 7537 N N . GLY A 1 1 ? 33.244 18.358 -8.642 1.00 0.00 99 GLY A N 7
ATOM 7538 C CA . GLY A 1 1 ? 32.166 17.478 -9.056 1.00 0.00 99 GLY A CA 7
ATOM 7539 C C . GLY A 1 1 ? 32.328 16.070 -8.519 1.00 0.00 99 GLY A C 7
ATOM 7540 O O . GLY A 1 1 ? 32.446 15.115 -9.287 1.00 0.00 99 GLY A O 7
ATOM 7544 N N . SER A 1 2 ? 32.336 15.941 -7.196 1.00 0.00 100 SER A N 7
ATOM 7545 C CA . SER A 1 2 ? 32.491 14.639 -6.556 1.00 0.00 100 SER A CA 7
ATOM 7546 C C . SER A 1 2 ? 31.172 13.872 -6.559 1.00 0.00 100 SER A C 7
ATOM 7547 O O . SER A 1 2 ? 30.098 14.462 -6.686 1.00 0.00 100 SER A O 7
ATOM 7555 N N . SER A 1 3 ? 31.261 12.554 -6.419 1.00 0.00 101 SER A N 7
ATOM 7556 C CA . SER A 1 3 ? 30.075 11.704 -6.409 1.00 0.00 101 SER A CA 7
ATOM 7557 C C . SER A 1 3 ? 29.403 11.726 -5.040 1.00 0.00 101 SER A C 7
ATOM 7558 O O . SER A 1 3 ? 29.869 11.090 -4.096 1.00 0.00 101 SER A O 7
ATOM 7566 N N . GLY A 1 4 ? 28.301 12.464 -4.940 1.00 0.00 102 GLY A N 7
ATOM 7567 C CA . GLY A 1 4 ? 27.581 12.556 -3.684 1.00 0.00 102 GLY A CA 7
ATOM 7568 C C . GLY A 1 4 ? 26.406 11.600 -3.617 1.00 0.00 102 GLY A C 7
ATOM 7569 O O . GLY A 1 4 ? 26.574 10.421 -3.306 1.00 0.00 102 GLY A O 7
ATOM 7573 N N . SER A 1 5 ? 25.213 12.110 -3.909 1.00 0.00 103 SER A N 7
ATOM 7574 C CA . SER A 1 5 ? 24.005 11.294 -3.875 1.00 0.00 103 SER A CA 7
ATOM 7575 C C . SER A 1 5 ? 23.352 11.234 -5.253 1.00 0.00 103 SER A C 7
ATOM 7576 O O . SER A 1 5 ? 23.159 12.260 -5.906 1.00 0.00 103 SER A O 7
ATOM 7584 N N . SER A 1 6 ? 23.012 10.025 -5.688 1.00 0.00 104 SER A N 7
ATOM 7585 C CA . SER A 1 6 ? 22.384 9.829 -6.989 1.00 0.00 104 SER A CA 7
ATOM 7586 C C . SER A 1 6 ? 20.876 10.042 -6.901 1.00 0.00 104 SER A C 7
ATOM 7587 O O . SER A 1 6 ? 20.289 10.751 -7.717 1.00 0.00 104 SER A O 7
ATOM 7595 N N . GLY A 1 7 ? 20.254 9.420 -5.903 1.00 0.00 105 GLY A N 7
ATOM 7596 C CA . GLY A 1 7 ? 18.819 9.553 -5.726 1.00 0.00 105 GLY A CA 7
ATOM 7597 C C . GLY A 1 7 ? 18.459 10.561 -4.654 1.00 0.00 105 GLY A C 7
ATOM 7598 O O . GLY A 1 7 ? 19.335 11.107 -3.985 1.00 0.00 105 GLY A O 7
ATOM 7602 N N . GLY A 1 8 ? 17.163 10.811 -4.490 1.00 0.00 106 GLY A N 7
ATOM 7603 C CA . GLY A 1 8 ? 16.711 11.762 -3.491 1.00 0.00 106 GLY A CA 7
ATOM 7604 C C . GLY A 1 8 ? 15.549 11.235 -2.673 1.00 0.00 106 GLY A C 7
ATOM 7605 O O . GLY A 1 8 ? 15.606 11.215 -1.444 1.00 0.00 106 GLY A O 7
ATOM 7609 N N . GLN A 1 9 ? 14.491 10.811 -3.357 1.00 0.00 107 GLN A N 7
ATOM 7610 C CA . GLN A 1 9 ? 13.309 10.284 -2.684 1.00 0.00 107 GLN A CA 7
ATOM 7611 C C . GLN A 1 9 ? 13.599 8.923 -2.059 1.00 0.00 107 GLN A C 7
ATOM 7612 O O . GLN A 1 9 ? 14.686 8.369 -2.227 1.00 0.00 107 GLN A O 7
ATOM 7626 N N . THR A 1 10 ? 12.620 8.389 -1.336 1.00 0.00 108 THR A N 7
ATOM 7627 C CA . THR A 1 10 ? 12.770 7.094 -0.684 1.00 0.00 108 THR A CA 7
ATOM 7628 C C . THR A 1 10 ? 11.538 6.224 -0.900 1.00 0.00 108 THR A C 7
ATOM 7629 O O . THR A 1 10 ? 10.480 6.713 -1.297 1.00 0.00 108 THR A O 7
ATOM 7640 N N . THR A 1 11 ? 11.680 4.928 -0.635 1.00 0.00 109 THR A N 7
ATOM 7641 C CA . THR A 1 11 ? 10.578 3.989 -0.800 1.00 0.00 109 THR A CA 7
ATOM 7642 C C . THR A 1 11 ? 10.416 3.108 0.433 1.00 0.00 109 THR A C 7
ATOM 7643 O O . THR A 1 11 ? 11.348 2.412 0.837 1.00 0.00 109 THR A O 7
ATOM 7654 N N . ILE A 1 12 ? 9.228 3.143 1.027 1.00 0.00 110 ILE A N 7
ATOM 7655 C CA . ILE A 1 12 ? 8.945 2.345 2.214 1.00 0.00 110 ILE A CA 7
ATOM 7656 C C . ILE A 1 12 ? 7.886 1.287 1.926 1.00 0.00 110 ILE A C 7
ATOM 7657 O O . ILE A 1 12 ? 7.001 1.492 1.096 1.00 0.00 110 ILE A O 7
ATOM 7673 N N . GLN A 1 13 ? 7.982 0.157 2.619 1.00 0.00 111 GLN A N 7
ATOM 7674 C CA . GLN A 1 13 ? 7.031 -0.933 2.437 1.00 0.00 111 GLN A CA 7
ATOM 7675 C C . GLN A 1 13 ? 6.123 -1.071 3.654 1.00 0.00 111 GLN A C 7
ATOM 7676 O O . GLN A 1 13 ? 6.519 -1.628 4.678 1.00 0.00 111 GLN A O 7
ATOM 7690 N N . VAL A 1 14 ? 4.902 -0.559 3.536 1.00 0.00 112 VAL A N 7
ATOM 7691 C CA . VAL A 1 14 ? 3.936 -0.626 4.627 1.00 0.00 112 VAL A CA 7
ATOM 7692 C C . VAL A 1 14 ? 3.449 -2.054 4.843 1.00 0.00 112 VAL A C 7
ATOM 7693 O O . VAL A 1 14 ? 3.274 -2.813 3.889 1.00 0.00 112 VAL A O 7
ATOM 7706 N N . ARG A 1 15 ? 3.232 -2.415 6.104 1.00 0.00 113 ARG A N 7
ATOM 7707 C CA . ARG A 1 15 ? 2.766 -3.754 6.446 1.00 0.00 113 ARG A CA 7
ATOM 7708 C C . ARG A 1 15 ? 1.361 -3.705 7.040 1.00 0.00 113 ARG A C 7
ATOM 7709 O O . ARG A 1 15 ? 1.130 -3.055 8.060 1.00 0.00 113 ARG A O 7
ATOM 7730 N N . VAL A 1 16 ? 0.427 -4.396 6.395 1.00 0.00 114 VAL A N 7
ATOM 7731 C CA . VAL A 1 16 ? -0.955 -4.432 6.860 1.00 0.00 114 VAL A CA 7
ATOM 7732 C C . VAL A 1 16 ? -1.546 -5.830 6.718 1.00 0.00 114 VAL A C 7
ATOM 7733 O O . VAL A 1 16 ? -1.164 -6.607 5.843 1.00 0.00 114 VAL A O 7
ATOM 7746 N N . PRO A 1 17 ? -2.502 -6.160 7.600 1.00 0.00 115 PRO A N 7
ATOM 7747 C CA . PRO A 1 17 ? -3.168 -7.466 7.593 1.00 0.00 115 PRO A CA 7
ATOM 7748 C C . PRO A 1 17 ? -4.082 -7.644 6.386 1.00 0.00 115 PRO A C 7
ATOM 7749 O O . PRO A 1 17 ? -4.966 -6.824 6.138 1.00 0.00 115 PRO A O 7
ATOM 7760 N N . TYR A 1 18 ? -3.864 -8.720 5.638 1.00 0.00 116 TYR A N 7
ATOM 7761 C CA . TYR A 1 18 ? -4.668 -9.005 4.456 1.00 0.00 116 TYR A CA 7
ATOM 7762 C C . TYR A 1 18 ? -6.112 -8.557 4.658 1.00 0.00 116 TYR A C 7
ATOM 7763 O O . TYR A 1 18 ? -6.768 -8.096 3.723 1.00 0.00 116 TYR A O 7
ATOM 7781 N N . ARG A 1 19 ? -6.602 -8.697 5.886 1.00 0.00 117 ARG A N 7
ATOM 7782 C CA . ARG A 1 19 ? -7.968 -8.308 6.212 1.00 0.00 117 ARG A CA 7
ATOM 7783 C C . ARG A 1 19 ? -8.192 -6.824 5.934 1.00 0.00 117 ARG A C 7
ATOM 7784 O O . ARG A 1 19 ? -9.166 -6.444 5.283 1.00 0.00 117 ARG A O 7
ATOM 7805 N N . VAL A 1 20 ? -7.285 -5.990 6.432 1.00 0.00 118 VAL A N 7
ATOM 7806 C CA . VAL A 1 20 ? -7.383 -4.548 6.237 1.00 0.00 118 VAL A CA 7
ATOM 7807 C C . VAL A 1 20 ? -7.126 -4.172 4.782 1.00 0.00 118 VAL A C 7
ATOM 7808 O O . VAL A 1 20 ? -7.734 -3.241 4.254 1.00 0.00 118 VAL A O 7
ATOM 7821 N N . VAL A 1 21 ? -6.221 -4.903 4.139 1.00 0.00 119 VAL A N 7
ATOM 7822 C CA . VAL A 1 21 ? -5.884 -4.647 2.744 1.00 0.00 119 VAL A CA 7
ATOM 7823 C C . VAL A 1 21 ? -7.126 -4.297 1.933 1.00 0.00 119 VAL A C 7
ATOM 7824 O O . VAL A 1 21 ? -7.246 -3.190 1.408 1.00 0.00 119 VAL A O 7
ATOM 7837 N N . GLY A 1 22 ? -8.050 -5.248 1.835 1.00 0.00 120 GLY A N 7
ATOM 7838 C CA . GLY A 1 22 ? -9.273 -5.020 1.087 1.00 0.00 120 GLY A CA 7
ATOM 7839 C C . GLY A 1 22 ? -9.958 -3.725 1.476 1.00 0.00 120 GLY A C 7
ATOM 7840 O O . GLY A 1 22 ? -10.441 -2.987 0.616 1.00 0.00 120 GLY A O 7
ATOM 7844 N N . LEU A 1 23 ? -10.002 -3.448 2.774 1.00 0.00 121 LEU A N 7
ATOM 7845 C CA . LEU A 1 23 ? -10.635 -2.233 3.276 1.00 0.00 121 LEU A CA 7
ATOM 7846 C C . LEU A 1 23 ? -9.951 -0.991 2.714 1.00 0.00 121 LEU A C 7
ATOM 7847 O O . LEU A 1 23 ? -10.613 -0.037 2.305 1.00 0.00 121 LEU A O 7
ATOM 7863 N N . VAL A 1 24 ? -8.622 -1.010 2.695 1.00 0.00 122 VAL A N 7
ATOM 7864 C CA . VAL A 1 24 ? -7.848 0.113 2.180 1.00 0.00 122 VAL A CA 7
ATOM 7865 C C . VAL A 1 24 ? -7.994 0.233 0.667 1.00 0.00 122 VAL A C 7
ATOM 7866 O O . VAL A 1 24 ? -8.464 1.250 0.157 1.00 0.00 122 VAL A O 7
ATOM 7879 N N . VAL A 1 25 ? -7.589 -0.813 -0.046 1.00 0.00 123 VAL A N 7
ATOM 7880 C CA . VAL A 1 25 ? -7.676 -0.826 -1.501 1.00 0.00 123 VAL A CA 7
ATOM 7881 C C . VAL A 1 25 ? -8.943 -0.127 -1.982 1.00 0.00 123 VAL A C 7
ATOM 7882 O O . VAL A 1 25 ? -8.891 0.754 -2.839 1.00 0.00 123 VAL A O 7
ATOM 7895 N N . GLY A 1 26 ? -10.082 -0.527 -1.424 1.00 0.00 124 GLY A N 7
ATOM 7896 C CA . GLY A 1 26 ? -11.346 0.072 -1.808 1.00 0.00 124 GLY A CA 7
ATOM 7897 C C . GLY A 1 26 ? -11.950 -0.584 -3.034 1.00 0.00 124 GLY A C 7
ATOM 7898 O O . GLY A 1 26 ? -11.293 -1.347 -3.743 1.00 0.00 124 GLY A O 7
ATOM 7902 N N . PRO A 1 27 ? -13.231 -0.288 -3.299 1.00 0.00 125 PRO A N 7
ATOM 7903 C CA . PRO A 1 27 ? -13.951 -0.845 -4.447 1.00 0.00 125 PRO A CA 7
ATOM 7904 C C . PRO A 1 27 ? -13.154 -0.732 -5.742 1.00 0.00 125 PRO A C 7
ATOM 7905 O O . PRO A 1 27 ? -13.219 0.281 -6.438 1.00 0.00 125 PRO A O 7
ATOM 7916 N N . LYS A 1 28 ? -12.400 -1.779 -6.061 1.00 0.00 126 LYS A N 7
ATOM 7917 C CA . LYS A 1 28 ? -11.590 -1.799 -7.273 1.00 0.00 126 LYS A CA 7
ATOM 7918 C C . LYS A 1 28 ? -10.598 -0.641 -7.284 1.00 0.00 126 LYS A C 7
ATOM 7919 O O . LYS A 1 28 ? -10.387 -0.001 -8.313 1.00 0.00 126 LYS A O 7
ATOM 7938 N N . GLY A 1 29 ? -9.989 -0.379 -6.131 1.00 0.00 127 GLY A N 7
ATOM 7939 C CA . GLY A 1 29 ? -9.024 0.701 -6.030 1.00 0.00 127 GLY A CA 7
ATOM 7940 C C . GLY A 1 29 ? -9.670 2.067 -6.143 1.00 0.00 127 GLY A C 7
ATOM 7941 O O . GLY A 1 29 ? -9.434 2.796 -7.106 1.00 0.00 127 GLY A O 7
ATOM 7945 N N . ALA A 1 30 ? -10.490 2.416 -5.157 1.00 0.00 128 ALA A N 7
ATOM 7946 C CA . ALA A 1 30 ? -11.172 3.704 -5.149 1.00 0.00 128 ALA A CA 7
ATOM 7947 C C . ALA A 1 30 ? -10.644 4.598 -4.033 1.00 0.00 128 ALA A C 7
ATOM 7948 O O . ALA A 1 30 ? -10.465 5.803 -4.219 1.00 0.00 128 ALA A O 7
ATOM 7955 N N . THR A 1 31 ? -10.396 4.002 -2.870 1.00 0.00 129 THR A N 7
ATOM 7956 C CA . THR A 1 31 ? -9.890 4.745 -1.723 1.00 0.00 129 THR A CA 7
ATOM 7957 C C . THR A 1 31 ? -8.372 4.872 -1.777 1.00 0.00 129 THR A C 7
ATOM 7958 O O . THR A 1 31 ? -7.820 5.943 -1.522 1.00 0.00 129 THR A O 7
ATOM 7969 N N . ILE A 1 32 ? -7.702 3.774 -2.109 1.00 0.00 130 ILE A N 7
ATOM 7970 C CA . ILE A 1 32 ? -6.247 3.764 -2.197 1.00 0.00 130 ILE A CA 7
ATOM 7971 C C . ILE A 1 32 ? -5.751 4.790 -3.210 1.00 0.00 130 ILE A C 7
ATOM 7972 O O . ILE A 1 32 ? -4.642 5.312 -3.091 1.00 0.00 130 ILE A O 7
ATOM 7988 N N . LYS A 1 33 ? -6.580 5.077 -4.208 1.00 0.00 131 LYS A N 7
ATOM 7989 C CA . LYS A 1 33 ? -6.229 6.043 -5.242 1.00 0.00 131 LYS A CA 7
ATOM 7990 C C . LYS A 1 33 ? -6.242 7.464 -4.686 1.00 0.00 131 LYS A C 7
ATOM 7991 O O . LYS A 1 33 ? -5.344 8.258 -4.966 1.00 0.00 131 LYS A O 7
ATOM 8010 N N . ARG A 1 34 ? -7.264 7.776 -3.896 1.00 0.00 132 ARG A N 7
ATOM 8011 C CA . ARG A 1 34 ? -7.392 9.101 -3.301 1.00 0.00 132 ARG A CA 7
ATOM 8012 C C . ARG A 1 34 ? -6.193 9.416 -2.412 1.00 0.00 132 ARG A C 7
ATOM 8013 O O . ARG A 1 34 ? -5.694 10.541 -2.402 1.00 0.00 132 ARG A O 7
ATOM 8034 N N . ILE A 1 35 ? -5.737 8.415 -1.666 1.00 0.00 133 ILE A N 7
ATOM 8035 C CA . ILE A 1 35 ? -4.597 8.586 -0.774 1.00 0.00 133 ILE A CA 7
ATOM 8036 C C . ILE A 1 35 ? -3.355 9.018 -1.546 1.00 0.00 133 ILE A C 7
ATOM 8037 O O . ILE A 1 35 ? -2.691 9.987 -1.179 1.00 0.00 133 ILE A O 7
ATOM 8053 N N . GLN A 1 36 ? -3.049 8.295 -2.618 1.00 0.00 134 GLN A N 7
ATOM 8054 C CA . GLN A 1 36 ? -1.888 8.605 -3.443 1.00 0.00 134 GLN A CA 7
ATOM 8055 C C . GLN A 1 36 ? -1.851 10.089 -3.796 1.00 0.00 134 GLN A C 7
ATOM 8056 O O . GLN A 1 36 ? -0.782 10.695 -3.857 1.00 0.00 134 GLN A O 7
ATOM 8070 N N . GLN A 1 37 ? -3.026 10.666 -4.026 1.00 0.00 135 GLN A N 7
ATOM 8071 C CA . GLN A 1 37 ? -3.127 12.078 -4.374 1.00 0.00 135 GLN A CA 7
ATOM 8072 C C . GLN A 1 37 ? -3.029 12.954 -3.129 1.00 0.00 135 GLN A C 7
ATOM 8073 O O . GLN A 1 37 ? -2.238 13.896 -3.081 1.00 0.00 135 GLN A O 7
ATOM 8087 N N . ARG A 1 38 ? -3.839 12.637 -2.124 1.00 0.00 136 ARG A N 7
ATOM 8088 C CA . ARG A 1 38 ? -3.844 13.396 -0.879 1.00 0.00 136 ARG A CA 7
ATOM 8089 C C . ARG A 1 38 ? -2.441 13.477 -0.285 1.00 0.00 136 ARG A C 7
ATOM 8090 O O . ARG A 1 38 ? -2.073 14.475 0.335 1.00 0.00 136 ARG A O 7
ATOM 8111 N N . THR A 1 39 ? -1.660 12.418 -0.478 1.00 0.00 137 THR A N 7
ATOM 8112 C CA . THR A 1 39 ? -0.299 12.367 0.039 1.00 0.00 137 THR A CA 7
ATOM 8113 C C . THR A 1 39 ? 0.720 12.586 -1.073 1.00 0.00 137 THR A C 7
ATOM 8114 O O . THR A 1 39 ? 1.895 12.847 -0.811 1.00 0.00 137 THR A O 7
ATOM 8125 N N . HIS A 1 40 ? 0.264 12.477 -2.317 1.00 0.00 138 HIS A N 7
ATOM 8126 C CA . HIS A 1 40 ? 1.138 12.664 -3.471 1.00 0.00 138 HIS A CA 7
ATOM 8127 C C . HIS A 1 40 ? 2.277 11.649 -3.460 1.00 0.00 138 HIS A C 7
ATOM 8128 O O . HIS A 1 40 ? 3.449 12.014 -3.553 1.00 0.00 138 HIS A O 7
ATOM 8143 N N . THR A 1 41 ? 1.924 10.372 -3.345 1.00 0.00 139 THR A N 7
ATOM 8144 C CA . THR A 1 41 ? 2.916 9.305 -3.320 1.00 0.00 139 THR A CA 7
ATOM 8145 C C . THR A 1 41 ? 2.457 8.108 -4.146 1.00 0.00 139 THR A C 7
ATOM 8146 O O . THR A 1 41 ? 1.267 7.796 -4.197 1.00 0.00 139 THR A O 7
ATOM 8157 N N . TYR A 1 42 ? 3.408 7.441 -4.791 1.00 0.00 140 TYR A N 7
ATOM 8158 C CA . TYR A 1 42 ? 3.101 6.279 -5.617 1.00 0.00 140 TYR A CA 7
ATOM 8159 C C . TYR A 1 42 ? 2.877 5.042 -4.753 1.00 0.00 140 TYR A C 7
ATOM 8160 O O . TYR A 1 42 ? 3.829 4.404 -4.303 1.00 0.00 140 TYR A O 7
ATOM 8178 N N . ILE A 1 43 ? 1.611 4.707 -4.528 1.00 0.00 141 ILE A N 7
ATOM 8179 C CA . ILE A 1 43 ? 1.260 3.545 -3.720 1.00 0.00 141 ILE A CA 7
ATOM 8180 C C . ILE A 1 43 ? 0.986 2.329 -4.598 1.00 0.00 141 ILE A C 7
ATOM 8181 O O . ILE A 1 43 ? 0.113 2.359 -5.465 1.00 0.00 141 ILE A O 7
ATOM 8197 N N . VAL A 1 44 ? 1.737 1.257 -4.366 1.00 0.00 142 VAL A N 7
ATOM 8198 C CA . VAL A 1 44 ? 1.574 0.028 -5.133 1.00 0.00 142 VAL A CA 7
ATOM 8199 C C . VAL A 1 44 ? 1.040 -1.100 -4.257 1.00 0.00 142 VAL A C 7
ATOM 8200 O O . VAL A 1 44 ? 1.540 -1.337 -3.156 1.00 0.00 142 VAL A O 7
ATOM 8213 N 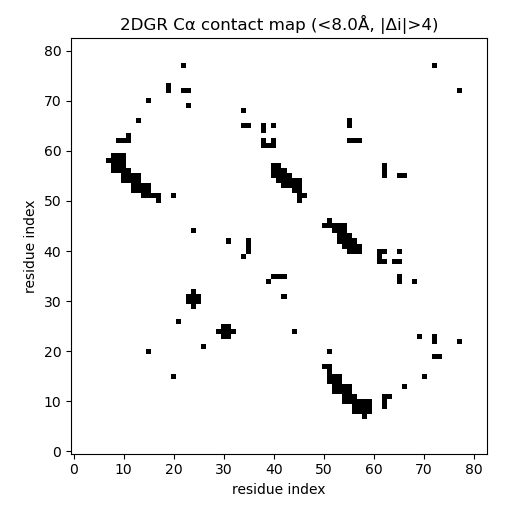N . THR A 1 45 ? 0.020 -1.795 -4.752 1.00 0.00 143 THR A N 7
ATOM 8214 C CA . THR A 1 45 ? -0.583 -2.898 -4.015 1.00 0.00 143 THR A CA 7
ATOM 8215 C C . THR A 1 45 ? 0.176 -4.198 -4.254 1.00 0.00 143 THR A C 7
ATOM 8216 O O . THR A 1 45 ? 0.802 -4.398 -5.295 1.00 0.00 143 THR A O 7
ATOM 8227 N N . PRO A 1 46 ? 0.119 -5.107 -3.268 1.00 0.00 144 PRO A N 7
ATOM 8228 C CA . PRO A 1 46 ? 0.794 -6.405 -3.349 1.00 0.00 144 PRO A CA 7
ATOM 8229 C C . PRO A 1 46 ? 0.148 -7.332 -4.373 1.00 0.00 144 PRO A C 7
ATOM 8230 O O . PRO A 1 46 ? -0.835 -6.971 -5.018 1.00 0.00 144 PRO A O 7
ATOM 8241 N N . GLY A 1 47 ? 0.708 -8.530 -4.517 1.00 0.00 145 GLY A N 7
ATOM 8242 C CA . GLY A 1 47 ? 0.172 -9.490 -5.465 1.00 0.00 145 GLY A CA 7
ATOM 8243 C C . GLY A 1 47 ? -1.045 -10.217 -4.928 1.00 0.00 145 GLY A C 7
ATOM 8244 O O . GLY A 1 47 ? -1.367 -10.112 -3.744 1.00 0.00 145 GLY A O 7
ATOM 8248 N N . ARG A 1 48 ? -1.723 -10.956 -5.800 1.00 0.00 146 ARG A N 7
ATOM 8249 C CA . ARG A 1 48 ? -2.913 -11.701 -5.407 1.00 0.00 146 ARG A CA 7
ATOM 8250 C C . ARG A 1 48 ? -2.546 -12.874 -4.502 1.00 0.00 146 ARG A C 7
ATOM 8251 O O . ARG A 1 48 ? -3.164 -13.083 -3.458 1.00 0.00 146 ARG A O 7
ATOM 8272 N N . ASP A 1 49 ? -1.537 -13.636 -4.910 1.00 0.00 147 ASP A N 7
ATOM 8273 C CA . ASP A 1 49 ? -1.087 -14.787 -4.137 1.00 0.00 147 ASP A CA 7
ATOM 8274 C C . ASP A 1 49 ? 0.208 -14.471 -3.395 1.00 0.00 147 ASP A C 7
ATOM 8275 O O . ASP A 1 49 ? 1.116 -15.299 -3.328 1.00 0.00 147 ASP A O 7
ATOM 8284 N N . LYS A 1 50 ? 0.287 -13.267 -2.840 1.00 0.00 148 LYS A N 7
ATOM 8285 C CA . LYS A 1 50 ? 1.470 -12.839 -2.102 1.00 0.00 148 LYS A CA 7
ATOM 8286 C C . LYS A 1 50 ? 1.082 -12.228 -0.759 1.00 0.00 148 LYS A C 7
ATOM 8287 O O . LYS A 1 50 ? -0.097 -12.015 -0.482 1.00 0.00 148 LYS A O 7
ATOM 8306 N N . GLU A 1 51 ? 2.083 -11.949 0.070 1.00 0.00 149 GLU A N 7
ATOM 8307 C CA . GLU A 1 51 ? 1.846 -11.362 1.383 1.00 0.00 149 GLU A CA 7
ATOM 8308 C C . GLU A 1 51 ? 1.346 -9.925 1.255 1.00 0.00 149 GLU A C 7
ATOM 8309 O O . GLU A 1 51 ? 1.754 -9.176 0.367 1.00 0.00 149 GLU A O 7
ATOM 8321 N N . PRO A 1 52 ? 0.441 -9.531 2.162 1.00 0.00 150 PRO A N 7
ATOM 8322 C CA . PRO A 1 52 ? -0.135 -8.183 2.172 1.00 0.00 150 PRO A CA 7
ATOM 8323 C C . PRO A 1 52 ? 0.881 -7.122 2.581 1.00 0.00 150 PRO A C 7
ATOM 8324 O O . PRO A 1 52 ? 1.148 -6.927 3.767 1.00 0.00 150 PRO A O 7
ATOM 8335 N N . VAL A 1 53 ? 1.446 -6.438 1.591 1.00 0.00 151 VAL A N 7
ATOM 8336 C CA . VAL A 1 53 ? 2.432 -5.395 1.848 1.00 0.00 151 VAL A CA 7
ATOM 8337 C C . VAL A 1 53 ? 2.368 -4.304 0.784 1.00 0.00 151 VAL A C 7
ATOM 8338 O O . VAL A 1 53 ? 2.588 -4.563 -0.399 1.00 0.00 151 VAL A O 7
ATOM 8351 N N . PHE A 1 54 ? 2.067 -3.083 1.214 1.00 0.00 152 PHE A N 7
ATOM 8352 C CA . PHE A 1 54 ? 1.974 -1.952 0.299 1.00 0.00 152 PHE A CA 7
ATOM 8353 C C . PHE A 1 54 ? 3.340 -1.303 0.095 1.00 0.00 152 PHE A C 7
ATOM 8354 O O . PHE A 1 54 ? 4.187 -1.322 0.987 1.00 0.00 152 PHE A O 7
ATOM 8371 N N . ALA A 1 55 ? 3.546 -0.730 -1.087 1.00 0.00 153 ALA A N 7
ATOM 8372 C CA . ALA A 1 55 ? 4.808 -0.075 -1.408 1.00 0.00 153 ALA A CA 7
ATOM 8373 C C . ALA A 1 55 ? 4.586 1.385 -1.788 1.00 0.00 153 ALA A C 7
ATOM 8374 O O . ALA A 1 55 ? 4.042 1.685 -2.851 1.00 0.00 153 ALA A O 7
ATOM 8381 N N . VAL A 1 56 ? 5.011 2.291 -0.913 1.00 0.00 154 VAL A N 7
ATOM 8382 C CA . VAL A 1 56 ? 4.860 3.720 -1.158 1.00 0.00 154 VAL A CA 7
ATOM 8383 C C . VAL A 1 56 ? 6.176 4.343 -1.609 1.00 0.00 154 VAL A C 7
ATOM 8384 O O . VAL A 1 56 ? 7.228 4.095 -1.019 1.00 0.00 154 VAL A O 7
ATOM 8397 N N . THR A 1 57 ? 6.110 5.156 -2.659 1.00 0.00 155 THR A N 7
ATOM 8398 C CA . THR A 1 57 ? 7.297 5.815 -3.191 1.00 0.00 155 THR A CA 7
ATOM 8399 C C . THR A 1 57 ? 7.165 7.331 -3.112 1.00 0.00 155 THR A C 7
ATOM 8400 O O . THR A 1 57 ? 6.122 7.892 -3.444 1.00 0.00 155 THR A O 7
ATOM 8411 N N . GLY A 1 58 ? 8.232 7.991 -2.669 1.00 0.00 156 GLY A N 7
ATOM 8412 C CA . GLY A 1 58 ? 8.214 9.438 -2.555 1.00 0.00 156 GLY A CA 7
ATOM 8413 C C . GLY A 1 58 ? 9.125 9.943 -1.453 1.00 0.00 156 GLY A C 7
ATOM 8414 O O . GLY A 1 58 ? 9.788 9.157 -0.778 1.00 0.00 156 GLY A O 7
ATOM 8418 N N . MET A 1 59 ? 9.157 11.259 -1.272 1.00 0.00 157 MET A N 7
ATOM 8419 C CA . MET A 1 59 ? 9.994 11.868 -0.245 1.00 0.00 157 MET A CA 7
ATOM 8420 C C . MET A 1 59 ? 9.904 11.088 1.063 1.00 0.00 157 MET A C 7
ATOM 8421 O O . MET A 1 59 ? 8.957 10.339 1.302 1.00 0.00 157 MET A O 7
ATOM 8435 N N . PRO A 1 60 ? 10.911 11.267 1.930 1.00 0.00 158 PRO A N 7
ATOM 8436 C CA . PRO A 1 60 ? 10.968 10.588 3.228 1.00 0.00 158 PRO A CA 7
ATOM 8437 C C . PRO A 1 60 ? 9.911 11.104 4.199 1.00 0.00 158 PRO A C 7
ATOM 8438 O O . PRO A 1 60 ? 9.818 10.637 5.334 1.00 0.00 158 PRO A O 7
ATOM 8449 N N . GLU A 1 61 ? 9.117 12.068 3.744 1.00 0.00 159 GLU A N 7
ATOM 8450 C CA . GLU A 1 61 ? 8.067 12.647 4.574 1.00 0.00 159 GLU A CA 7
ATOM 8451 C C . GLU A 1 61 ? 6.694 12.431 3.944 1.00 0.00 159 GLU A C 7
ATOM 8452 O O . GLU A 1 61 ? 5.717 12.155 4.639 1.00 0.00 159 GLU A O 7
ATOM 8464 N N . ASN A 1 62 ? 6.629 12.559 2.623 1.00 0.00 160 ASN A N 7
ATOM 8465 C CA . ASN A 1 62 ? 5.376 12.379 1.898 1.00 0.00 160 ASN A CA 7
ATOM 8466 C C . ASN A 1 62 ? 4.930 10.920 1.937 1.00 0.00 160 ASN A C 7
ATOM 8467 O O . ASN A 1 62 ? 3.745 10.626 2.094 1.00 0.00 160 ASN A O 7
ATOM 8478 N N . VAL A 1 63 ? 5.889 10.010 1.794 1.00 0.00 161 VAL A N 7
ATOM 8479 C CA . VAL A 1 63 ? 5.596 8.582 1.815 1.00 0.00 161 VAL A CA 7
ATOM 8480 C C . VAL A 1 63 ? 5.252 8.111 3.224 1.00 0.00 161 VAL A C 7
ATOM 8481 O O . VAL A 1 63 ? 4.416 7.227 3.408 1.00 0.00 161 VAL A O 7
ATOM 8494 N N . ASP A 1 64 ? 5.904 8.708 4.216 1.00 0.00 162 ASP A N 7
ATOM 8495 C CA . ASP A 1 64 ? 5.667 8.352 5.610 1.00 0.00 162 ASP A CA 7
ATOM 8496 C C . ASP A 1 64 ? 4.210 8.591 5.992 1.00 0.00 162 ASP A C 7
ATOM 8497 O O . ASP A 1 64 ? 3.609 7.795 6.714 1.00 0.00 162 ASP A O 7
ATOM 8506 N N . ARG A 1 65 ? 3.648 9.691 5.503 1.00 0.00 163 ARG A N 7
ATOM 8507 C CA . ARG A 1 65 ? 2.262 10.036 5.794 1.00 0.00 163 ARG A CA 7
ATOM 8508 C C . ARG A 1 65 ? 1.313 8.960 5.274 1.00 0.00 163 ARG A C 7
ATOM 8509 O O . ARG A 1 65 ? 0.511 8.409 6.028 1.00 0.00 163 ARG A O 7
ATOM 8530 N N . ALA A 1 66 ? 1.410 8.668 3.981 1.00 0.00 164 ALA A N 7
ATOM 8531 C CA . ALA A 1 66 ? 0.561 7.658 3.361 1.00 0.00 164 ALA A CA 7
ATOM 8532 C C . ALA A 1 66 ? 0.426 6.431 4.255 1.00 0.00 164 ALA A C 7
ATOM 8533 O O . ALA A 1 66 ? -0.666 5.883 4.413 1.00 0.00 164 ALA A O 7
ATOM 8540 N N . ARG A 1 67 ? 1.541 6.003 4.838 1.00 0.00 165 ARG A N 7
ATOM 8541 C CA . ARG A 1 67 ? 1.546 4.838 5.715 1.00 0.00 165 ARG A CA 7
ATOM 8542 C C . ARG A 1 67 ? 0.552 5.015 6.859 1.00 0.00 165 ARG A C 7
ATOM 8543 O O . ARG A 1 67 ? -0.149 4.075 7.235 1.00 0.00 165 ARG A O 7
ATOM 8564 N N . GLU A 1 68 ? 0.497 6.224 7.408 1.00 0.00 166 GLU A N 7
ATOM 8565 C CA . GLU A 1 68 ? -0.410 6.522 8.510 1.00 0.00 166 GLU A CA 7
ATOM 8566 C C . GLU A 1 68 ? -1.847 6.162 8.144 1.00 0.00 166 GLU A C 7
ATOM 8567 O O . GLU A 1 68 ? -2.564 5.549 8.934 1.00 0.00 166 GLU A O 7
ATOM 8579 N N . GLU A 1 69 ? -2.260 6.549 6.941 1.00 0.00 167 GLU A N 7
ATOM 8580 C CA . GLU A 1 69 ? -3.611 6.268 6.471 1.00 0.00 167 GLU A CA 7
ATOM 8581 C C . GLU A 1 69 ? -3.820 4.768 6.278 1.00 0.00 167 GLU A C 7
ATOM 8582 O O . GLU A 1 69 ? -4.723 4.176 6.869 1.00 0.00 167 GLU A O 7
ATOM 8594 N N . ILE A 1 70 ? -2.978 4.162 5.447 1.00 0.00 168 ILE A N 7
ATOM 8595 C CA . ILE A 1 70 ? -3.069 2.733 5.177 1.00 0.00 168 ILE A CA 7
ATOM 8596 C C . ILE A 1 70 ? -3.167 1.933 6.472 1.00 0.00 168 ILE A C 7
ATOM 8597 O O . ILE A 1 70 ? -3.995 1.032 6.595 1.00 0.00 168 ILE A O 7
ATOM 8613 N N . GLU A 1 71 ? -2.316 2.272 7.436 1.00 0.00 169 GLU A N 7
ATOM 8614 C CA . GLU A 1 71 ? -2.307 1.586 8.722 1.00 0.00 169 GLU A CA 7
ATOM 8615 C C . GLU A 1 71 ? -3.545 1.946 9.539 1.00 0.00 169 GLU A C 7
ATOM 8616 O O . GLU A 1 71 ? -4.180 1.079 10.138 1.00 0.00 169 GLU A O 7
ATOM 8628 N N . ALA A 1 72 ? -3.880 3.232 9.558 1.00 0.00 170 ALA A N 7
ATOM 8629 C CA . ALA A 1 72 ? -5.042 3.707 10.299 1.00 0.00 170 ALA A CA 7
ATOM 8630 C C . ALA A 1 72 ? -6.202 2.724 10.191 1.00 0.00 170 ALA A C 7
ATOM 8631 O O . ALA A 1 72 ? -6.704 2.227 11.200 1.00 0.00 170 ALA A O 7
ATOM 8638 N N . HIS A 1 73 ? -6.625 2.447 8.962 1.00 0.00 171 HIS A N 7
ATOM 8639 C CA . HIS A 1 73 ? -7.728 1.523 8.723 1.00 0.00 171 HIS A CA 7
ATOM 8640 C C . HIS A 1 73 ? -7.699 0.372 9.724 1.00 0.00 171 HIS A C 7
ATOM 8641 O O . HIS A 1 73 ? -8.741 -0.058 10.219 1.00 0.00 171 HIS A O 7
ATOM 8656 N N . ILE A 1 74 ? -6.500 -0.121 10.017 1.00 0.00 172 ILE A N 7
ATOM 8657 C CA . ILE A 1 74 ? -6.337 -1.221 10.959 1.00 0.00 172 ILE A CA 7
ATOM 8658 C C . ILE A 1 74 ? -7.101 -0.956 12.251 1.00 0.00 172 ILE A C 7
ATOM 8659 O O . ILE A 1 74 ? -7.977 -1.731 12.639 1.00 0.00 172 ILE A O 7
ATOM 8675 N N . THR A 1 75 ? -6.766 0.146 12.915 1.00 0.00 173 THR A N 7
ATOM 8676 C CA . THR A 1 75 ? -7.421 0.514 14.164 1.00 0.00 173 THR A CA 7
ATOM 8677 C C . THR A 1 75 ? -8.885 0.871 13.933 1.00 0.00 173 THR A C 7
ATOM 8678 O O . THR A 1 75 ? -9.771 0.391 14.641 1.00 0.00 173 THR A O 7
ATOM 8689 N N . LEU A 1 76 ? -9.133 1.716 12.938 1.00 0.00 174 LEU A N 7
ATOM 8690 C CA . LEU A 1 76 ? -10.491 2.137 12.612 1.00 0.00 174 LEU A CA 7
ATOM 8691 C C . LEU A 1 76 ? -11.311 0.967 12.080 1.00 0.00 174 LEU A C 7
ATOM 8692 O O . LEU A 1 76 ? -10.782 -0.119 11.845 1.00 0.00 174 LEU A O 7
ATOM 8708 N N . ARG A 1 77 ? -12.606 1.197 11.889 1.00 0.00 175 ARG A N 7
ATOM 8709 C CA . ARG A 1 77 ? -13.500 0.162 11.383 1.00 0.00 175 ARG A CA 7
ATOM 8710 C C . ARG A 1 77 ? -14.693 0.780 10.660 1.00 0.00 175 ARG A C 7
ATOM 8711 O O . ARG A 1 77 ? -15.289 1.745 11.137 1.00 0.00 175 ARG A O 7
ATOM 8732 N N . SER A 1 78 ? -15.035 0.217 9.505 1.00 0.00 176 SER A N 7
ATOM 8733 C CA . SER A 1 78 ? -16.154 0.715 8.714 1.00 0.00 176 SER A CA 7
ATOM 8734 C C . SER A 1 78 ? -15.877 2.128 8.211 1.00 0.00 176 SER A C 7
ATOM 8735 O O . SER A 1 78 ? -16.754 2.991 8.235 1.00 0.00 176 SER A O 7
ATOM 8743 N N . GLY A 1 79 ? -14.649 2.358 7.756 1.00 0.00 177 GLY A N 7
ATOM 8744 C CA . GLY A 1 79 ? -14.277 3.668 7.254 1.00 0.00 177 GLY A CA 7
ATOM 8745 C C . GLY A 1 79 ? -13.894 4.627 8.364 1.00 0.00 177 GLY A C 7
ATOM 8746 O O . GLY A 1 79 ? -13.738 4.239 9.522 1.00 0.00 177 GLY A O 7
ATOM 8750 N N . PRO A 1 80 ? -13.735 5.912 8.013 1.00 0.00 178 PRO A N 7
ATOM 8751 C CA . PRO A 1 80 ? -13.365 6.955 8.973 1.00 0.00 178 PRO A CA 7
ATOM 8752 C C . PRO A 1 80 ? -14.488 7.261 9.958 1.00 0.00 178 PRO A C 7
ATOM 8753 O O . PRO A 1 80 ? -15.664 7.057 9.657 1.00 0.00 178 PRO A O 7
ATOM 8764 N N . SER A 1 81 ? -14.118 7.753 11.136 1.00 0.00 179 SER A N 7
ATOM 8765 C CA . SER A 1 81 ? -15.095 8.085 12.167 1.00 0.00 179 SER A CA 7
ATOM 8766 C C . SER A 1 81 ? -16.084 9.130 11.662 1.00 0.00 179 SER A C 7
ATOM 8767 O O . SER A 1 81 ? -15.691 10.212 11.225 1.00 0.00 179 SER A O 7
ATOM 8775 N N . SER A 1 82 ? -17.369 8.799 11.725 1.00 0.00 180 SER A N 7
ATOM 8776 C CA . SER A 1 82 ? -18.416 9.707 11.271 1.00 0.00 180 SER A CA 7
ATOM 8777 C C . SER A 1 82 ? -19.530 9.814 12.307 1.00 0.00 180 SER A C 7
ATOM 8778 O O . SER A 1 82 ? -20.067 8.805 12.764 1.00 0.00 180 SER A O 7
ATOM 8786 N N . GLY A 1 83 ? -19.873 11.045 12.674 1.00 0.00 181 GLY A N 7
ATOM 8787 C CA . GLY A 1 83 ? -20.921 11.262 13.654 1.00 0.00 181 GLY A CA 7
ATOM 8788 C C . GLY A 1 83 ? -21.278 12.728 13.806 1.00 0.00 181 GLY A C 7
ATOM 8789 O O . GLY A 1 83 ? -20.399 13.590 13.807 1.00 0.00 181 GLY A O 7
ATOM 8793 N N . GLY A 1 1 ? 20.514 32.055 2.913 1.00 0.00 99 GLY A N 8
ATOM 8794 C CA . GLY A 1 1 ? 20.912 31.788 1.543 1.00 0.00 99 GLY A CA 8
ATOM 8795 C C . GLY A 1 1 ? 20.602 30.367 1.115 1.00 0.00 99 GLY A C 8
ATOM 8796 O O . GLY A 1 1 ? 20.426 29.484 1.954 1.00 0.00 99 GLY A O 8
ATOM 8800 N N . SER A 1 2 ? 20.534 30.147 -0.194 1.00 0.00 100 SER A N 8
ATOM 8801 C CA . SER A 1 2 ? 20.237 28.824 -0.732 1.00 0.00 100 SER A CA 8
ATOM 8802 C C . SER A 1 2 ? 21.521 28.090 -1.108 1.00 0.00 100 SER A C 8
ATOM 8803 O O . SER A 1 2 ? 22.129 28.371 -2.140 1.00 0.00 100 SER A O 8
ATOM 8811 N N . SER A 1 3 ? 21.926 27.149 -0.262 1.00 0.00 101 SER A N 8
ATOM 8812 C CA . SER A 1 3 ? 23.139 26.376 -0.503 1.00 0.00 101 SER A CA 8
ATOM 8813 C C . SER A 1 3 ? 23.026 24.983 0.109 1.00 0.00 101 SER A C 8
ATOM 8814 O O . SER A 1 3 ? 22.736 24.835 1.296 1.00 0.00 101 SER A O 8
ATOM 8822 N N . GLY A 1 4 ? 23.258 23.962 -0.711 1.00 0.00 102 GLY A N 8
ATOM 8823 C CA . GLY A 1 4 ? 23.178 22.594 -0.234 1.00 0.00 102 GLY A CA 8
ATOM 8824 C C . GLY A 1 4 ? 22.206 21.755 -1.040 1.00 0.00 102 GLY A C 8
ATOM 8825 O O . GLY A 1 4 ? 20.998 21.989 -1.006 1.00 0.00 102 GLY A O 8
ATOM 8829 N N . SER A 1 5 ? 22.734 20.777 -1.768 1.00 0.00 103 SER A N 8
ATOM 8830 C CA . SER A 1 5 ? 21.905 19.904 -2.591 1.00 0.00 103 SER A CA 8
ATOM 8831 C C . SER A 1 5 ? 20.877 19.168 -1.737 1.00 0.00 103 SER A C 8
ATOM 8832 O O . SER A 1 5 ? 21.140 18.829 -0.583 1.00 0.00 103 SER A O 8
ATOM 8840 N N . SER A 1 6 ? 19.704 18.924 -2.313 1.00 0.00 104 SER A N 8
ATOM 8841 C CA . SER A 1 6 ? 18.634 18.231 -1.604 1.00 0.00 104 SER A CA 8
ATOM 8842 C C . SER A 1 6 ? 17.710 17.513 -2.583 1.00 0.00 104 SER A C 8
ATOM 8843 O O . SER A 1 6 ? 16.965 18.146 -3.329 1.00 0.00 104 SER A O 8
ATOM 8851 N N . GLY A 1 7 ? 17.766 16.185 -2.574 1.00 0.00 105 GLY A N 8
ATOM 8852 C CA . GLY A 1 7 ? 16.931 15.401 -3.465 1.00 0.00 105 GLY A CA 8
ATOM 8853 C C . GLY A 1 7 ? 17.026 13.913 -3.190 1.00 0.00 105 GLY A C 8
ATOM 8854 O O . GLY A 1 7 ? 17.737 13.487 -2.282 1.00 0.00 105 GLY A O 8
ATOM 8858 N N . GLY A 1 8 ? 16.305 13.120 -3.977 1.00 0.00 106 GLY A N 8
ATOM 8859 C CA . GLY A 1 8 ? 16.324 11.680 -3.797 1.00 0.00 106 GLY A CA 8
ATOM 8860 C C . GLY A 1 8 ? 15.181 11.190 -2.930 1.00 0.00 106 GLY A C 8
ATOM 8861 O O . GLY A 1 8 ? 15.214 11.334 -1.708 1.00 0.00 106 GLY A O 8
ATOM 8865 N N . GLN A 1 9 ? 14.167 10.610 -3.563 1.00 0.00 107 GLN A N 8
ATOM 8866 C CA . GLN A 1 9 ? 13.007 10.099 -2.841 1.00 0.00 107 GLN A CA 8
ATOM 8867 C C . GLN A 1 9 ? 13.301 8.727 -2.242 1.00 0.00 107 GLN A C 8
ATOM 8868 O O . GLN A 1 9 ? 14.348 8.135 -2.502 1.00 0.00 107 GLN A O 8
ATOM 8882 N N . THR A 1 10 ? 12.369 8.227 -1.436 1.00 0.00 108 THR A N 8
ATOM 8883 C CA . THR A 1 10 ? 12.528 6.926 -0.798 1.00 0.00 108 THR A CA 8
ATOM 8884 C C . THR A 1 10 ? 11.286 6.063 -0.993 1.00 0.00 108 THR A C 8
ATOM 8885 O O . THR A 1 10 ? 10.242 6.548 -1.429 1.00 0.00 108 THR A O 8
ATOM 8896 N N . THR A 1 11 ? 11.406 4.780 -0.666 1.00 0.00 109 THR A N 8
ATOM 8897 C CA . THR A 1 11 ? 10.294 3.849 -0.805 1.00 0.00 109 THR A CA 8
ATOM 8898 C C . THR A 1 11 ? 10.189 2.933 0.409 1.00 0.00 109 THR A C 8
ATOM 8899 O O . THR A 1 11 ? 11.111 2.172 0.705 1.00 0.00 109 THR A O 8
ATOM 8910 N N . ILE A 1 12 ? 9.061 3.010 1.107 1.00 0.00 110 ILE A N 8
ATOM 8911 C CA . ILE A 1 12 ? 8.836 2.185 2.288 1.00 0.00 110 ILE A CA 8
ATOM 8912 C C . ILE A 1 12 ? 7.821 1.083 2.003 1.00 0.00 110 ILE A C 8
ATOM 8913 O O . ILE A 1 12 ? 6.932 1.246 1.168 1.00 0.00 110 ILE A O 8
ATOM 8929 N N . GLN A 1 13 ? 7.960 -0.037 2.705 1.00 0.00 111 GLN A N 8
ATOM 89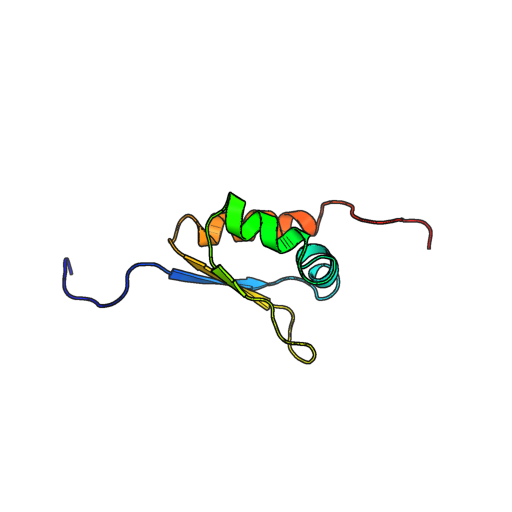30 C CA . GLN A 1 13 ? 7.054 -1.166 2.528 1.00 0.00 111 GLN A CA 8
ATOM 8931 C C . GLN A 1 13 ? 6.152 -1.336 3.746 1.00 0.00 111 GLN A C 8
ATOM 8932 O O . GLN A 1 13 ? 6.525 -1.987 4.722 1.00 0.00 111 GLN A O 8
ATOM 8946 N N . VAL A 1 14 ? 4.962 -0.746 3.682 1.00 0.00 112 VAL A N 8
ATOM 8947 C CA . VAL A 1 14 ? 4.006 -0.832 4.780 1.00 0.00 112 VAL A CA 8
ATOM 8948 C C . VAL A 1 14 ? 3.494 -2.258 4.951 1.00 0.00 112 VAL A C 8
ATOM 8949 O O . VAL A 1 14 ? 3.232 -2.956 3.971 1.00 0.00 112 VAL A O 8
ATOM 8962 N N . ARG A 1 15 ? 3.352 -2.683 6.202 1.00 0.00 113 ARG A N 8
ATOM 8963 C CA . ARG A 1 15 ? 2.871 -4.026 6.502 1.00 0.00 113 ARG A CA 8
ATOM 8964 C C . ARG A 1 15 ? 1.462 -3.982 7.085 1.00 0.00 113 ARG A C 8
ATOM 8965 O O . ARG A 1 15 ? 1.255 -3.502 8.200 1.00 0.00 113 ARG A O 8
ATOM 8986 N N . VAL A 1 16 ? 0.495 -4.484 6.324 1.00 0.00 114 VAL A N 8
ATOM 8987 C CA . VAL A 1 16 ? -0.895 -4.502 6.765 1.00 0.00 114 VAL A CA 8
ATOM 8988 C C . VAL A 1 16 ? -1.496 -5.897 6.632 1.00 0.00 114 VAL A C 8
ATOM 8989 O O . VAL A 1 16 ? -1.106 -6.688 5.773 1.00 0.00 114 VAL A O 8
ATOM 9002 N N . PRO A 1 17 ? -2.469 -6.207 7.501 1.00 0.00 115 PRO A N 8
ATOM 9003 C CA . PRO A 1 17 ? -3.146 -7.507 7.500 1.00 0.00 115 PRO A CA 8
ATOM 9004 C C . PRO A 1 17 ? -4.042 -7.694 6.280 1.00 0.00 115 PRO A C 8
ATOM 9005 O O . PRO A 1 17 ? -4.937 -6.888 6.026 1.00 0.00 115 PRO A O 8
ATOM 9016 N N . TYR A 1 18 ? -3.795 -8.761 5.528 1.00 0.00 116 TYR A N 8
ATOM 9017 C CA . TYR A 1 18 ? -4.578 -9.051 4.333 1.00 0.00 116 TYR A CA 8
ATOM 9018 C C . TYR A 1 18 ? -6.034 -8.636 4.521 1.00 0.00 116 TYR A C 8
ATOM 9019 O O . TYR A 1 18 ? -6.703 -8.230 3.571 1.00 0.00 116 TYR A O 8
ATOM 9037 N N . ARG A 1 19 ? -6.517 -8.740 5.755 1.00 0.00 117 ARG A N 8
ATOM 9038 C CA . ARG A 1 19 ? -7.893 -8.376 6.070 1.00 0.00 117 ARG A CA 8
ATOM 9039 C C . ARG A 1 19 ? -8.137 -6.893 5.806 1.00 0.00 117 ARG A C 8
ATOM 9040 O O . ARG A 1 19 ? -9.112 -6.520 5.153 1.00 0.00 117 ARG A O 8
ATOM 9061 N N . VAL A 1 20 ? -7.245 -6.052 6.320 1.00 0.00 118 VAL A N 8
ATOM 9062 C CA . VAL A 1 20 ? -7.363 -4.610 6.140 1.00 0.00 118 VAL A CA 8
ATOM 9063 C C . VAL A 1 20 ? -7.084 -4.211 4.695 1.00 0.00 118 VAL A C 8
ATOM 9064 O O . VAL A 1 20 ? -7.643 -3.239 4.188 1.00 0.00 118 VAL A O 8
ATOM 9077 N N . VAL A 1 21 ? -6.214 -4.970 4.035 1.00 0.00 119 VAL A N 8
ATOM 9078 C CA . VAL A 1 21 ? -5.861 -4.698 2.647 1.00 0.00 119 VAL A CA 8
ATOM 9079 C C . VAL A 1 21 ? -7.096 -4.353 1.823 1.00 0.00 119 VAL A C 8
ATOM 9080 O O . VAL A 1 21 ? -7.230 -3.236 1.324 1.00 0.00 119 VAL A O 8
ATOM 9093 N N . GLY A 1 22 ? -7.999 -5.319 1.685 1.00 0.00 120 GLY A N 8
ATOM 9094 C CA . GLY A 1 22 ? -9.212 -5.098 0.921 1.00 0.00 120 GLY A CA 8
ATOM 9095 C C . GLY A 1 22 ? -9.907 -3.805 1.298 1.00 0.00 120 GLY A C 8
ATOM 9096 O O . GLY A 1 22 ? -10.399 -3.080 0.433 1.00 0.00 120 GLY A O 8
ATOM 9100 N N . LEU A 1 23 ? -9.950 -3.514 2.594 1.00 0.00 121 LEU A N 8
ATOM 9101 C CA . LEU A 1 23 ? -10.592 -2.300 3.085 1.00 0.00 121 LEU A CA 8
ATOM 9102 C C . LEU A 1 23 ? -9.878 -1.057 2.561 1.00 0.00 121 LEU A C 8
ATOM 9103 O O . LEU A 1 23 ? -10.513 -0.128 2.063 1.00 0.00 121 LEU A O 8
ATOM 9119 N N . VAL A 1 24 ? -8.554 -1.049 2.676 1.00 0.00 122 VAL A N 8
ATOM 9120 C CA . VAL A 1 24 ? -7.754 0.078 2.211 1.00 0.00 122 VAL A CA 8
ATOM 9121 C C . VAL A 1 24 ? -7.894 0.267 0.705 1.00 0.00 122 VAL A C 8
ATOM 9122 O O . VAL A 1 24 ? -8.362 1.306 0.239 1.00 0.00 122 VAL A O 8
ATOM 9135 N N . VAL A 1 25 ? -7.485 -0.745 -0.054 1.00 0.00 123 VAL A N 8
ATOM 9136 C CA . VAL A 1 25 ? -7.566 -0.692 -1.509 1.00 0.00 123 VAL A CA 8
ATOM 9137 C C . VAL A 1 25 ? -8.899 -0.108 -1.964 1.00 0.00 123 VAL A C 8
ATOM 9138 O O . VAL A 1 25 ? -8.940 0.807 -2.785 1.00 0.00 123 VAL A O 8
ATOM 9151 N N . GLY A 1 26 ? -9.989 -0.644 -1.423 1.00 0.00 124 GLY A N 8
ATOM 9152 C CA . GLY A 1 26 ? -11.310 -0.163 -1.785 1.00 0.00 124 GLY A CA 8
ATOM 9153 C C . GLY A 1 26 ? -11.799 -0.745 -3.096 1.00 0.00 124 GLY A C 8
ATOM 9154 O O . GLY A 1 26 ? -11.067 -1.435 -3.806 1.00 0.00 124 GLY A O 8
ATOM 9158 N N . PRO A 1 27 ? -13.068 -0.468 -3.434 1.00 0.00 125 PRO A N 8
ATOM 9159 C CA . PRO A 1 27 ? -13.683 -0.960 -4.670 1.00 0.00 125 PRO A CA 8
ATOM 9160 C C . PRO A 1 27 ? -12.798 -0.730 -5.890 1.00 0.00 125 PRO A C 8
ATOM 9161 O O . PRO A 1 27 ? -12.538 0.410 -6.276 1.00 0.00 125 PRO A O 8
ATOM 9172 N N . LYS A 1 28 ? -12.337 -1.819 -6.496 1.00 0.00 126 LYS A N 8
ATOM 9173 C CA . LYS A 1 28 ? -11.482 -1.737 -7.674 1.00 0.00 126 LYS A CA 8
ATOM 9174 C C . LYS A 1 28 ? -10.570 -0.517 -7.600 1.00 0.00 126 LYS A C 8
ATOM 9175 O O . LYS A 1 28 ? -10.390 0.197 -8.586 1.00 0.00 126 LYS A O 8
ATOM 9194 N N . GLY A 1 29 ? -9.994 -0.284 -6.424 1.00 0.00 127 GLY A N 8
ATOM 9195 C CA . GLY A 1 29 ? -9.106 0.849 -6.244 1.00 0.00 127 GLY A CA 8
ATOM 9196 C C . GLY A 1 29 ? -9.837 2.175 -6.315 1.00 0.00 127 GLY A C 8
ATOM 9197 O O . GLY A 1 29 ? -9.887 2.808 -7.369 1.00 0.00 127 GLY A O 8
ATOM 9201 N N . ALA A 1 30 ? -10.407 2.596 -5.191 1.00 0.00 128 ALA A N 8
ATOM 9202 C CA . ALA A 1 30 ? -11.139 3.855 -5.130 1.00 0.00 128 ALA A CA 8
ATOM 9203 C C . ALA A 1 30 ? -10.735 4.665 -3.902 1.00 0.00 128 ALA A C 8
ATOM 9204 O O . ALA A 1 30 ? -10.697 5.896 -3.942 1.00 0.00 128 ALA A O 8
ATOM 9211 N N . THR A 1 31 ? -10.435 3.968 -2.811 1.00 0.00 129 THR A N 8
ATOM 9212 C CA . THR A 1 31 ? -10.037 4.623 -1.571 1.00 0.00 129 THR A CA 8
ATOM 9213 C C . THR A 1 31 ? -8.526 4.822 -1.516 1.00 0.00 129 THR A C 8
ATOM 9214 O O . THR A 1 31 ? -8.045 5.887 -1.127 1.00 0.00 129 THR A O 8
ATOM 9225 N N . ILE A 1 32 ? -7.784 3.792 -1.907 1.00 0.00 130 ILE A N 8
ATOM 9226 C CA . ILE A 1 32 ? -6.327 3.855 -1.903 1.00 0.00 130 ILE A CA 8
ATOM 9227 C C . ILE A 1 32 ? -5.817 4.832 -2.957 1.00 0.00 130 ILE A C 8
ATOM 9228 O O . ILE A 1 32 ? -4.742 5.415 -2.811 1.00 0.00 130 ILE A O 8
ATOM 9244 N N . LYS A 1 33 ? -6.596 5.007 -4.019 1.00 0.00 131 LYS A N 8
ATOM 9245 C CA . LYS A 1 33 ? -6.225 5.916 -5.098 1.00 0.00 131 LYS A CA 8
ATOM 9246 C C . LYS A 1 33 ? -6.264 7.365 -4.626 1.00 0.00 131 LYS A C 8
ATOM 9247 O O . LYS A 1 33 ? -5.425 8.178 -5.017 1.00 0.00 131 LYS A O 8
ATOM 9266 N N . ARG A 1 34 ? -7.241 7.683 -3.783 1.00 0.00 132 ARG A N 8
ATOM 9267 C CA . ARG A 1 34 ? -7.388 9.035 -3.258 1.00 0.00 132 ARG A CA 8
ATOM 9268 C C . ARG A 1 34 ? -6.190 9.415 -2.393 1.00 0.00 132 ARG A C 8
ATOM 9269 O O . ARG A 1 34 ? -5.630 10.503 -2.534 1.00 0.00 132 ARG A O 8
ATOM 9290 N N . ILE A 1 35 ? -5.803 8.513 -1.498 1.00 0.00 133 ILE A N 8
ATOM 9291 C CA . ILE A 1 35 ? -4.672 8.754 -0.611 1.00 0.00 133 ILE A CA 8
ATOM 9292 C C . ILE A 1 35 ? -3.413 9.089 -1.404 1.00 0.00 133 ILE A C 8
ATOM 9293 O O . ILE A 1 35 ? -2.665 9.998 -1.044 1.00 0.00 133 ILE A O 8
ATOM 9309 N N . GLN A 1 36 ? -3.187 8.350 -2.485 1.00 0.00 134 GLN A N 8
ATOM 9310 C CA . GLN A 1 36 ? -2.020 8.571 -3.330 1.00 0.00 134 GLN A CA 8
ATOM 9311 C C . GLN A 1 36 ? -1.984 10.005 -3.847 1.00 0.00 134 GLN A C 8
ATOM 9312 O O . GLN A 1 36 ? -0.921 10.527 -4.183 1.00 0.00 134 GLN A O 8
ATOM 9326 N N . GLN A 1 37 ? -3.152 10.636 -3.907 1.00 0.00 135 GLN A N 8
ATOM 9327 C CA . GLN A 1 37 ? -3.254 12.010 -4.383 1.00 0.00 135 GLN A CA 8
ATOM 9328 C C . GLN A 1 37 ? -3.100 12.999 -3.232 1.00 0.00 135 GLN A C 8
ATOM 9329 O O . GLN A 1 37 ? -2.353 13.972 -3.333 1.00 0.00 135 GLN A O 8
ATOM 9343 N N . ARG A 1 38 ? -3.811 12.742 -2.139 1.00 0.00 136 ARG A N 8
ATOM 9344 C CA . ARG A 1 38 ? -3.754 13.611 -0.970 1.00 0.00 136 ARG A CA 8
ATOM 9345 C C . ARG A 1 38 ? -2.356 13.609 -0.359 1.00 0.00 136 ARG A C 8
ATOM 9346 O O . ARG A 1 38 ? -1.912 14.609 0.207 1.00 0.00 136 ARG A O 8
ATOM 9367 N N . THR A 1 39 ? -1.665 12.479 -0.476 1.00 0.00 137 THR A N 8
ATOM 9368 C CA . THR A 1 39 ? -0.319 12.347 0.065 1.00 0.00 137 THR A CA 8
ATOM 9369 C C . THR A 1 39 ? 0.732 12.510 -1.028 1.00 0.00 137 THR A C 8
ATOM 9370 O O . THR A 1 39 ? 1.920 12.666 -0.743 1.00 0.00 137 THR A O 8
ATOM 9381 N N . HIS A 1 40 ? 0.287 12.473 -2.280 1.00 0.00 138 HIS A N 8
ATOM 9382 C CA . HIS A 1 40 ? 1.190 12.618 -3.416 1.00 0.00 138 HIS A CA 8
ATOM 9383 C C . HIS A 1 40 ? 2.286 11.557 -3.378 1.00 0.00 138 HIS A C 8
ATOM 9384 O O . HIS A 1 40 ? 3.475 11.876 -3.419 1.00 0.00 138 HIS A O 8
ATOM 9399 N N . THR A 1 41 ? 1.879 10.294 -3.299 1.00 0.00 139 THR A N 8
ATOM 9400 C CA . THR A 1 41 ? 2.825 9.187 -3.253 1.00 0.00 139 THR A CA 8
ATOM 9401 C C . THR A 1 41 ? 2.317 7.996 -4.058 1.00 0.00 139 THR A C 8
ATOM 9402 O O . THR A 1 41 ? 1.127 7.683 -4.037 1.00 0.00 139 THR A O 8
ATOM 9413 N N . TYR A 1 42 ? 3.227 7.335 -4.765 1.00 0.00 140 TYR A N 8
ATOM 9414 C CA . TYR A 1 42 ? 2.871 6.179 -5.578 1.00 0.00 140 TYR A CA 8
ATOM 9415 C C . TYR A 1 42 ? 2.703 4.935 -4.712 1.00 0.00 140 TYR A C 8
ATOM 9416 O O . TYR A 1 42 ? 3.679 4.266 -4.370 1.00 0.00 140 TYR A O 8
ATOM 9434 N N . ILE A 1 43 ? 1.458 4.630 -4.361 1.00 0.00 141 ILE A N 8
ATOM 9435 C CA . ILE A 1 43 ? 1.161 3.465 -3.536 1.00 0.00 141 ILE A CA 8
ATOM 9436 C C . ILE A 1 43 ? 0.943 2.224 -4.395 1.00 0.00 141 ILE A C 8
ATOM 9437 O O . ILE A 1 43 ? -0.070 2.103 -5.085 1.00 0.00 141 ILE A O 8
ATOM 9453 N N . VAL A 1 44 ? 1.900 1.303 -4.347 1.00 0.00 142 VAL A N 8
ATOM 9454 C CA . VAL A 1 44 ? 1.812 0.069 -5.119 1.00 0.00 142 VAL A CA 8
ATOM 9455 C C . VAL A 1 44 ? 1.158 -1.043 -4.305 1.00 0.00 142 VAL A C 8
ATOM 9456 O O . VAL A 1 44 ? 1.500 -1.260 -3.142 1.00 0.00 142 VAL A O 8
ATOM 9469 N N . THR A 1 45 ? 0.215 -1.745 -4.925 1.00 0.00 143 THR A N 8
ATOM 9470 C CA . THR A 1 45 ? -0.489 -2.834 -4.259 1.00 0.00 143 THR A CA 8
ATOM 9471 C C . THR A 1 45 ? 0.206 -4.169 -4.504 1.00 0.00 143 THR A C 8
ATOM 9472 O O . THR A 1 45 ? 0.779 -4.412 -5.567 1.00 0.00 143 THR A O 8
ATOM 9483 N N . PRO A 1 46 ? 0.157 -5.056 -3.500 1.00 0.00 144 PRO A N 8
ATOM 9484 C CA . PRO A 1 46 ? 0.776 -6.382 -3.583 1.00 0.00 144 PRO A CA 8
ATOM 9485 C C . PRO A 1 46 ? 0.049 -7.300 -4.561 1.00 0.00 144 PRO A C 8
ATOM 9486 O O . PRO A 1 46 ? -0.970 -6.926 -5.139 1.00 0.00 144 PRO A O 8
ATOM 9497 N N . GLY A 1 47 ? 0.582 -8.506 -4.740 1.00 0.00 145 GLY A N 8
ATOM 9498 C CA . GLY A 1 47 ? -0.030 -9.458 -5.648 1.00 0.00 145 GLY A CA 8
ATOM 9499 C C . GLY A 1 47 ? -1.233 -10.150 -5.039 1.00 0.00 145 GLY A C 8
ATOM 9500 O O . GLY A 1 47 ? -1.618 -9.858 -3.907 1.00 0.00 145 GLY A O 8
ATOM 9504 N N . ARG A 1 48 ? -1.829 -11.069 -5.791 1.00 0.00 146 ARG A N 8
ATOM 9505 C CA . ARG A 1 48 ? -2.998 -11.802 -5.319 1.00 0.00 146 ARG A CA 8
ATOM 9506 C C . ARG A 1 48 ? -2.583 -12.984 -4.448 1.00 0.00 146 ARG A C 8
ATOM 9507 O O . ARG A 1 48 ? -3.233 -13.290 -3.448 1.00 0.00 146 ARG A O 8
ATOM 9528 N N . ASP A 1 49 ? -1.497 -13.645 -4.835 1.00 0.00 147 ASP A N 8
ATOM 9529 C CA . ASP A 1 49 ? -0.995 -14.793 -4.089 1.00 0.00 147 ASP A CA 8
ATOM 9530 C C . ASP A 1 49 ? 0.317 -14.454 -3.389 1.00 0.00 147 ASP A C 8
ATOM 9531 O O . ASP A 1 49 ? 1.251 -15.256 -3.373 1.00 0.00 147 ASP A O 8
ATOM 9540 N N . LYS A 1 50 ? 0.381 -13.260 -2.810 1.00 0.00 148 LYS A N 8
ATOM 9541 C CA . LYS A 1 50 ? 1.578 -12.813 -2.107 1.00 0.00 148 LYS A CA 8
ATOM 9542 C C . LYS A 1 50 ? 1.215 -12.155 -0.779 1.00 0.00 148 LYS A C 8
ATOM 9543 O O . LYS A 1 50 ? 0.059 -11.803 -0.547 1.00 0.00 148 LYS A O 8
ATOM 9562 N N . GLU A 1 51 ? 2.211 -11.990 0.086 1.00 0.00 149 GLU A N 8
ATOM 9563 C CA . GLU A 1 51 ? 1.995 -11.373 1.389 1.00 0.00 149 GLU A CA 8
ATOM 9564 C C . GLU A 1 51 ? 1.514 -9.933 1.237 1.00 0.00 149 GLU A C 8
ATOM 9565 O O . GLU A 1 51 ? 1.946 -9.199 0.348 1.00 0.00 149 GLU A O 8
ATOM 9577 N N . PRO A 1 52 ? 0.598 -9.519 2.124 1.00 0.00 150 PRO A N 8
ATOM 9578 C CA . PRO A 1 52 ? 0.038 -8.164 2.109 1.00 0.00 150 PRO A CA 8
ATOM 9579 C C . PRO A 1 52 ? 1.059 -7.110 2.524 1.00 0.00 150 PRO A C 8
ATOM 9580 O O . PRO A 1 52 ? 1.364 -6.959 3.707 1.00 0.00 150 PRO A O 8
ATOM 9591 N N . VAL A 1 53 ? 1.583 -6.383 1.543 1.00 0.00 151 VAL A N 8
ATOM 9592 C CA . VAL A 1 53 ? 2.569 -5.341 1.807 1.00 0.00 151 VAL A CA 8
ATOM 9593 C C . VAL A 1 53 ? 2.448 -4.202 0.801 1.00 0.00 151 VAL A C 8
ATOM 9594 O O . VAL A 1 53 ? 2.675 -4.388 -0.394 1.00 0.00 151 VAL A O 8
ATOM 9607 N N . PHE A 1 54 ? 2.088 -3.021 1.294 1.00 0.00 152 PHE A N 8
ATOM 9608 C CA . PHE A 1 54 ? 1.936 -1.850 0.439 1.00 0.00 152 PHE A CA 8
ATOM 9609 C C . PHE A 1 54 ? 3.267 -1.124 0.268 1.00 0.00 152 PHE A C 8
ATOM 9610 O O . PHE A 1 54 ? 3.943 -0.806 1.246 1.00 0.00 152 PHE A O 8
ATOM 9627 N N . ALA A 1 55 ? 3.637 -0.866 -0.982 1.00 0.00 153 ALA A N 8
ATOM 9628 C CA . ALA A 1 55 ? 4.886 -0.177 -1.282 1.00 0.00 153 ALA A CA 8
ATOM 9629 C C . ALA A 1 55 ? 4.633 1.279 -1.660 1.00 0.00 153 ALA A C 8
ATOM 9630 O O . ALA A 1 55 ? 4.184 1.574 -2.768 1.00 0.00 153 ALA A O 8
ATOM 9637 N N . VAL A 1 56 ? 4.923 2.185 -0.732 1.00 0.00 154 VAL A N 8
ATOM 9638 C CA . VAL A 1 56 ? 4.727 3.611 -0.968 1.00 0.00 154 VAL A CA 8
ATOM 9639 C C . VAL A 1 56 ? 6.020 4.274 -1.429 1.00 0.00 154 VAL A C 8
ATOM 9640 O O . VAL A 1 56 ? 7.037 4.225 -0.737 1.00 0.00 154 VAL A O 8
ATOM 9653 N N . THR A 1 57 ? 5.974 4.896 -2.603 1.00 0.00 155 THR A N 8
ATOM 9654 C CA . THR A 1 57 ? 7.141 5.570 -3.157 1.00 0.00 155 THR A CA 8
ATOM 9655 C C . THR A 1 57 ? 6.974 7.084 -3.113 1.00 0.00 155 THR A C 8
ATOM 9656 O O . THR A 1 57 ? 5.907 7.610 -3.425 1.00 0.00 155 THR A O 8
ATOM 9667 N N . GLY A 1 58 ? 8.038 7.782 -2.726 1.00 0.00 156 GLY A N 8
ATOM 9668 C CA . GLY A 1 58 ? 7.988 9.230 -2.649 1.00 0.00 156 GLY A CA 8
ATOM 9669 C C . GLY A 1 58 ? 8.943 9.789 -1.613 1.00 0.00 156 GLY A C 8
ATOM 9670 O O . GLY A 1 58 ? 9.658 9.039 -0.949 1.00 0.00 156 GLY A O 8
ATOM 9674 N N . MET A 1 59 ? 8.956 11.111 -1.475 1.00 0.00 157 MET A N 8
ATOM 9675 C CA . MET A 1 59 ? 9.832 11.769 -0.512 1.00 0.00 157 MET A CA 8
ATOM 9676 C C . MET A 1 59 ? 9.758 11.083 0.848 1.00 0.00 157 MET A C 8
ATOM 9677 O O . MET A 1 59 ? 8.801 10.375 1.162 1.00 0.00 157 MET A O 8
ATOM 9691 N N . PRO A 1 60 ? 10.791 11.295 1.676 1.00 0.00 158 PRO A N 8
ATOM 9692 C CA . PRO A 1 60 ? 10.866 10.706 3.016 1.00 0.00 158 PRO A CA 8
ATOM 9693 C C . PRO A 1 60 ? 9.847 11.313 3.974 1.00 0.00 158 PRO A C 8
ATOM 9694 O O . PRO A 1 60 ? 9.779 10.934 5.143 1.00 0.00 158 PRO A O 8
ATOM 9705 N N . GLU A 1 61 ? 9.057 12.256 3.471 1.00 0.00 159 GLU A N 8
ATOM 9706 C CA . GLU A 1 61 ? 8.042 12.915 4.285 1.00 0.00 159 GLU A CA 8
ATOM 9707 C C . GLU A 1 61 ? 6.646 12.661 3.723 1.00 0.00 159 GLU A C 8
ATOM 9708 O O . GLU A 1 61 ? 5.670 12.585 4.469 1.00 0.00 159 GLU A O 8
ATOM 9720 N N . ASN A 1 62 ? 6.560 12.531 2.404 1.00 0.00 160 ASN A N 8
ATOM 9721 C CA . ASN A 1 62 ? 5.284 12.286 1.741 1.00 0.00 160 ASN A CA 8
ATOM 9722 C C . ASN A 1 62 ? 4.818 10.851 1.971 1.00 0.00 160 ASN A C 8
ATOM 9723 O O . ASN A 1 62 ? 3.668 10.612 2.339 1.00 0.00 160 ASN A O 8
ATOM 9734 N N . VAL A 1 63 ? 5.720 9.900 1.752 1.00 0.00 161 VAL A N 8
ATOM 9735 C CA . VAL A 1 63 ? 5.403 8.489 1.936 1.00 0.00 161 VAL A CA 8
ATOM 9736 C C . VAL A 1 63 ? 5.117 8.177 3.401 1.00 0.00 161 VAL A C 8
ATOM 9737 O O . VAL A 1 63 ? 4.209 7.408 3.717 1.00 0.00 161 VAL A O 8
ATOM 9750 N N . ASP A 1 64 ? 5.898 8.778 4.292 1.00 0.00 162 ASP A N 8
ATOM 9751 C CA . ASP A 1 64 ? 5.728 8.566 5.724 1.00 0.00 162 ASP A CA 8
ATOM 9752 C C . ASP A 1 64 ? 4.277 8.787 6.138 1.00 0.00 162 ASP A C 8
ATOM 9753 O O . ASP A 1 64 ? 3.727 8.031 6.939 1.00 0.00 162 ASP A O 8
ATOM 9762 N N . ARG A 1 65 ? 3.662 9.829 5.588 1.00 0.00 163 ARG A N 8
ATOM 9763 C CA . ARG A 1 65 ? 2.276 10.152 5.902 1.00 0.00 163 ARG A CA 8
ATOM 9764 C C . ARG A 1 65 ? 1.338 9.053 5.410 1.00 0.00 163 ARG A C 8
ATOM 9765 O O . ARG A 1 65 ? 0.461 8.598 6.144 1.00 0.00 163 ARG A O 8
ATOM 9786 N N . ALA A 1 66 ? 1.529 8.633 4.164 1.00 0.00 164 ALA A N 8
ATOM 9787 C CA . ALA A 1 66 ? 0.701 7.588 3.575 1.00 0.00 164 ALA A CA 8
ATOM 9788 C C . ALA A 1 66 ? 0.621 6.370 4.490 1.00 0.00 164 ALA A C 8
ATOM 9789 O O . ALA A 1 66 ? -0.449 5.790 4.673 1.00 0.00 164 ALA A O 8
ATOM 9796 N N . ARG A 1 67 ? 1.759 5.988 5.060 1.00 0.00 165 ARG A N 8
ATOM 9797 C CA . ARG A 1 67 ? 1.817 4.838 5.954 1.00 0.00 165 ARG A CA 8
ATOM 9798 C C . ARG A 1 67 ? 0.819 4.989 7.099 1.00 0.00 165 ARG A C 8
ATOM 9799 O O . ARG A 1 67 ? 0.101 4.048 7.436 1.00 0.00 165 ARG A O 8
ATOM 9820 N N . GLU A 1 68 ? 0.782 6.178 7.692 1.00 0.00 166 GLU A N 8
ATOM 9821 C CA . GLU A 1 68 ? -0.127 6.450 8.799 1.00 0.00 166 GLU A CA 8
ATOM 9822 C C . GLU A 1 68 ? -1.580 6.281 8.365 1.00 0.00 166 GLU A C 8
ATOM 9823 O O . GLU A 1 68 ? -2.411 5.782 9.124 1.00 0.00 166 GLU A O 8
ATOM 9835 N N . GLU A 1 69 ? -1.878 6.700 7.139 1.00 0.00 167 GLU A N 8
ATOM 9836 C CA . GLU A 1 69 ? -3.231 6.596 6.605 1.00 0.00 167 GLU A CA 8
ATOM 9837 C C . GLU A 1 69 ? -3.628 5.136 6.410 1.00 0.00 167 GLU A C 8
ATOM 9838 O O . GLU A 1 69 ? -4.691 4.706 6.858 1.00 0.00 167 GLU A O 8
ATOM 9850 N N . ILE A 1 70 ? -2.767 4.379 5.739 1.00 0.00 168 ILE A N 8
ATOM 9851 C CA . ILE A 1 70 ? -3.027 2.967 5.485 1.00 0.00 168 ILE A CA 8
ATOM 9852 C C . ILE A 1 70 ? -3.162 2.190 6.790 1.00 0.00 168 ILE A C 8
ATOM 9853 O O . ILE A 1 70 ? -4.053 1.354 6.937 1.00 0.00 168 ILE A O 8
ATOM 9869 N N . GLU A 1 71 ? -2.271 2.473 7.736 1.00 0.00 169 GLU A N 8
ATOM 9870 C CA . GLU A 1 71 ? -2.292 1.800 9.029 1.00 0.00 169 GLU A CA 8
ATOM 9871 C C . GLU A 1 71 ? -3.549 2.166 9.813 1.00 0.00 169 GLU A C 8
ATOM 9872 O O . GLU A 1 71 ? -4.230 1.297 10.356 1.00 0.00 169 GLU A O 8
ATOM 9884 N N . ALA A 1 72 ? -3.849 3.460 9.867 1.00 0.00 170 ALA A N 8
ATOM 9885 C CA . ALA A 1 72 ? -5.024 3.942 10.583 1.00 0.00 170 ALA A CA 8
ATOM 9886 C C . ALA A 1 72 ? -6.249 3.091 10.263 1.00 0.00 170 ALA A C 8
ATOM 9887 O O . ALA A 1 72 ? -6.897 2.556 11.163 1.00 0.00 170 ALA A O 8
ATOM 9894 N N . HIS A 1 73 ? -6.560 2.970 8.976 1.00 0.00 171 HIS A N 8
ATOM 9895 C CA . HIS A 1 73 ? -7.708 2.184 8.538 1.00 0.00 171 HIS A CA 8
ATOM 9896 C C . HIS A 1 73 ? -7.873 0.936 9.400 1.00 0.00 171 HIS A C 8
ATOM 9897 O O . HIS A 1 73 ? -8.989 0.563 9.763 1.00 0.00 171 HIS A O 8
ATOM 9912 N N . ILE A 1 74 ? -6.755 0.295 9.724 1.00 0.00 172 ILE A N 8
ATOM 9913 C CA . ILE A 1 74 ? -6.776 -0.911 10.543 1.00 0.00 172 ILE A CA 8
ATOM 9914 C C . ILE A 1 74 ? -7.729 -0.756 11.724 1.00 0.00 172 ILE A C 8
ATOM 9915 O O . ILE A 1 74 ? -8.605 -1.593 11.943 1.00 0.00 172 ILE A O 8
ATOM 9931 N N . THR A 1 75 ? -7.553 0.322 12.482 1.00 0.00 173 THR A N 8
ATOM 9932 C CA . THR A 1 75 ? -8.397 0.588 13.640 1.00 0.00 173 THR A CA 8
ATOM 9933 C C . THR A 1 75 ? -9.489 1.597 13.305 1.00 0.00 173 THR A C 8
ATOM 9934 O O . THR A 1 75 ? -9.285 2.807 13.415 1.00 0.00 173 THR A O 8
ATOM 9945 N N . LEU A 1 76 ? -10.648 1.094 12.896 1.00 0.00 174 LEU A N 8
ATOM 9946 C CA . LEU A 1 76 ? -11.774 1.952 12.545 1.00 0.00 174 LEU A CA 8
ATOM 9947 C C . LEU A 1 76 ? -13.033 1.127 12.299 1.00 0.00 174 LEU A C 8
ATOM 9948 O O . LEU A 1 76 ? -12.994 0.107 11.610 1.00 0.00 174 LEU A O 8
ATOM 9964 N N . ARG A 1 77 ? -14.148 1.575 12.866 1.00 0.00 175 ARG A N 8
ATOM 9965 C CA . ARG A 1 77 ? -15.419 0.878 12.707 1.00 0.00 175 ARG A CA 8
ATOM 9966 C C . ARG A 1 77 ? -16.257 1.520 11.606 1.00 0.00 175 ARG A C 8
ATOM 9967 O O . ARG A 1 77 ? -17.182 2.285 11.881 1.00 0.00 175 ARG A O 8
ATOM 9988 N N . SER A 1 78 ? -15.927 1.203 10.358 1.00 0.00 176 SER A N 8
ATOM 9989 C CA . SER A 1 78 ? -16.647 1.751 9.214 1.00 0.00 176 SER A CA 8
ATOM 9990 C C . SER A 1 78 ? -16.437 0.886 7.975 1.00 0.00 176 SER A C 8
ATOM 9991 O O . SER A 1 78 ? -15.308 0.543 7.627 1.00 0.00 176 SER A O 8
ATOM 9999 N N . GLY A 1 79 ? -17.536 0.538 7.311 1.00 0.00 177 GLY A N 8
ATOM 10000 C CA . GLY A 1 79 ? -17.452 -0.284 6.118 1.00 0.00 177 GLY A CA 8
ATOM 10001 C C . GLY A 1 79 ? -18.701 -1.113 5.897 1.00 0.00 177 GLY A C 8
ATOM 10002 O O . GLY A 1 79 ? -19.352 -1.560 6.842 1.00 0.00 177 GLY A O 8
ATOM 10006 N N . PRO A 1 80 ? -19.055 -1.329 4.621 1.00 0.00 178 PRO A N 8
ATOM 10007 C CA . PRO A 1 80 ? -20.238 -2.111 4.249 1.00 0.00 178 PRO A CA 8
ATOM 10008 C C . PRO A 1 80 ? -20.073 -3.595 4.557 1.00 0.00 178 PRO A C 8
ATOM 10009 O O . PRO A 1 80 ? -20.970 -4.397 4.298 1.00 0.00 178 PRO A O 8
ATOM 10020 N N . SER A 1 81 ? -18.919 -3.955 5.112 1.00 0.00 179 SER A N 8
ATOM 10021 C CA . SER A 1 81 ? -18.635 -5.344 5.453 1.00 0.00 179 SER A CA 8
ATOM 10022 C C . SER A 1 81 ? -19.829 -5.987 6.153 1.00 0.00 179 SER A C 8
ATOM 10023 O O . SER A 1 81 ? -20.241 -5.551 7.227 1.00 0.00 179 SER A O 8
ATOM 10031 N N . SER A 1 82 ? -20.380 -7.026 5.534 1.00 0.00 180 SER A N 8
ATOM 10032 C CA . SER A 1 82 ? -21.529 -7.728 6.095 1.00 0.00 180 SER A CA 8
ATOM 10033 C C . SER A 1 82 ? -21.416 -7.828 7.613 1.00 0.00 180 SER A C 8
ATOM 10034 O O . SER A 1 82 ? -20.564 -8.544 8.138 1.00 0.00 180 SER A O 8
ATOM 10042 N N . GLY A 1 83 ? -22.284 -7.104 8.313 1.00 0.00 181 GLY A N 8
ATOM 10043 C CA . GLY A 1 83 ? -22.267 -7.124 9.764 1.00 0.00 181 GLY A CA 8
ATOM 10044 C C . GLY A 1 83 ? -21.566 -5.916 10.352 1.00 0.00 181 GLY A C 8
ATOM 10045 O O . GLY A 1 83 ? -20.734 -6.048 11.250 1.00 0.00 181 GLY A O 8
ATOM 10049 N N . GLY A 1 1 ? 20.355 32.900 -6.213 1.00 0.00 99 GLY A N 9
ATOM 10050 C CA . GLY A 1 1 ? 20.259 32.269 -7.516 1.00 0.00 99 GLY A CA 9
ATOM 10051 C C . GLY A 1 1 ? 19.293 31.101 -7.526 1.00 0.00 99 GLY A C 9
ATOM 10052 O O . GLY A 1 1 ? 18.359 31.053 -6.725 1.00 0.00 99 GLY A O 9
ATOM 10056 N N . SER A 1 2 ? 19.517 30.157 -8.434 1.00 0.00 100 SER A N 9
ATOM 10057 C CA . SER A 1 2 ? 18.656 28.986 -8.548 1.00 0.00 100 SER A CA 9
ATOM 10058 C C . SER A 1 2 ? 19.483 27.704 -8.574 1.00 0.00 100 SER A C 9
ATOM 10059 O O . SER A 1 2 ? 20.633 27.703 -9.013 1.00 0.00 100 SER A O 9
ATOM 10067 N N . SER A 1 3 ? 18.888 26.614 -8.099 1.00 0.00 101 SER A N 9
ATOM 10068 C CA . SER A 1 3 ? 19.570 25.326 -8.063 1.00 0.00 101 SER A CA 9
ATOM 10069 C C . SER A 1 3 ? 18.716 24.241 -8.713 1.00 0.00 101 SER A C 9
ATOM 10070 O O . SER A 1 3 ? 17.489 24.322 -8.718 1.00 0.00 101 SER A O 9
ATOM 10078 N N . GLY A 1 4 ? 19.377 23.225 -9.260 1.00 0.00 102 GLY A N 9
ATOM 10079 C CA . GLY A 1 4 ? 18.663 22.138 -9.905 1.00 0.00 102 GLY A CA 9
ATOM 10080 C C . GLY A 1 4 ? 19.171 20.776 -9.476 1.00 0.00 102 GLY A C 9
ATOM 10081 O O . GLY A 1 4 ? 20.379 20.550 -9.409 1.00 0.00 102 GLY A O 9
ATOM 10085 N N . SER A 1 5 ? 18.247 19.867 -9.184 1.00 0.00 103 SER A N 9
ATOM 10086 C CA . SER A 1 5 ? 18.608 18.521 -8.753 1.00 0.00 103 SER A CA 9
ATOM 10087 C C . SER A 1 5 ? 17.475 17.539 -9.034 1.00 0.00 103 SER A C 9
ATOM 10088 O O . SER A 1 5 ? 16.331 17.766 -8.641 1.00 0.00 103 SER A O 9
ATOM 10096 N N . SER A 1 6 ? 17.803 16.446 -9.716 1.00 0.00 104 SER A N 9
ATOM 10097 C CA . SER A 1 6 ? 16.813 15.430 -10.054 1.00 0.00 104 SER A CA 9
ATOM 10098 C C . SER A 1 6 ? 17.000 14.183 -9.195 1.00 0.00 104 SER A C 9
ATOM 10099 O O . SER A 1 6 ? 18.001 13.477 -9.316 1.00 0.00 104 SER A O 9
ATOM 10107 N N . GLY A 1 7 ? 16.029 13.918 -8.327 1.00 0.00 105 GLY A N 9
ATOM 10108 C CA . GLY A 1 7 ? 16.105 12.757 -7.460 1.00 0.00 105 GLY A CA 9
ATOM 10109 C C . GLY A 1 7 ? 16.215 13.132 -5.996 1.00 0.00 105 GLY A C 9
ATOM 10110 O O . GLY A 1 7 ? 16.321 14.310 -5.656 1.00 0.00 105 GLY A O 9
ATOM 10114 N N . GLY A 1 8 ? 16.190 12.128 -5.125 1.00 0.00 106 GLY A N 9
ATOM 10115 C CA . GLY A 1 8 ? 16.288 12.379 -3.699 1.00 0.00 106 GLY A CA 9
ATOM 10116 C C . GLY A 1 8 ? 15.045 11.944 -2.948 1.00 0.00 106 GLY A C 9
ATOM 10117 O O . GLY A 1 8 ? 14.578 12.646 -2.051 1.00 0.00 106 GLY A O 9
ATOM 10121 N N . GLN A 1 9 ? 14.509 10.785 -3.314 1.00 0.00 107 GLN A N 9
ATOM 10122 C CA . GLN A 1 9 ? 13.312 10.259 -2.669 1.00 0.00 107 GLN A CA 9
ATOM 10123 C C . GLN A 1 9 ? 13.590 8.903 -2.029 1.00 0.00 107 GLN A C 9
ATOM 10124 O O . GLN A 1 9 ? 14.668 8.332 -2.199 1.00 0.00 107 GLN A O 9
ATOM 10138 N N . THR A 1 10 ? 12.610 8.392 -1.289 1.00 0.00 108 THR A N 9
ATOM 10139 C CA . THR A 1 10 ? 12.749 7.104 -0.621 1.00 0.00 108 THR A CA 9
ATOM 10140 C C . THR A 1 10 ? 11.519 6.232 -0.847 1.00 0.00 108 THR A C 9
ATOM 10141 O O . THR A 1 10 ? 10.473 6.715 -1.280 1.00 0.00 108 THR A O 9
ATOM 10152 N N . THR A 1 11 ? 11.651 4.943 -0.549 1.00 0.00 109 THR A N 9
ATOM 10153 C CA . THR A 1 11 ? 10.550 4.003 -0.720 1.00 0.00 109 THR A CA 9
ATOM 10154 C C . THR A 1 11 ? 10.392 3.113 0.508 1.00 0.00 109 THR A C 9
ATOM 10155 O O . THR A 1 11 ? 11.325 2.416 0.905 1.00 0.00 109 THR A O 9
ATOM 10166 N N . ILE A 1 12 ? 9.204 3.142 1.104 1.00 0.00 110 ILE A N 9
ATOM 10167 C CA . ILE A 1 12 ? 8.924 2.336 2.286 1.00 0.00 110 ILE A CA 9
ATOM 10168 C C . ILE A 1 12 ? 7.838 1.304 2.002 1.00 0.00 110 ILE A C 9
ATOM 10169 O O . ILE A 1 12 ? 6.931 1.546 1.205 1.00 0.00 110 ILE A O 9
ATOM 10185 N N . GLN A 1 13 ? 7.935 0.154 2.662 1.00 0.00 111 GLN A N 9
ATOM 10186 C CA . GLN A 1 13 ? 6.959 -0.914 2.481 1.00 0.00 111 GLN A CA 9
ATOM 10187 C C . GLN A 1 13 ? 6.032 -1.015 3.688 1.00 0.00 111 GLN A C 9
ATOM 10188 O O . GLN A 1 13 ? 6.433 -1.479 4.755 1.00 0.00 111 GLN A O 9
ATOM 10202 N N . VAL A 1 14 ? 4.790 -0.575 3.512 1.00 0.00 112 VAL A N 9
ATOM 10203 C CA . VAL A 1 14 ? 3.805 -0.616 4.586 1.00 0.00 112 VAL A CA 9
ATOM 10204 C C . VAL A 1 14 ? 3.355 -2.046 4.864 1.00 0.00 112 VAL A C 9
ATOM 10205 O O . VAL A 1 14 ? 3.195 -2.848 3.944 1.00 0.00 112 VAL A O 9
ATOM 10218 N N . ARG A 1 15 ? 3.150 -2.358 6.140 1.00 0.00 113 ARG A N 9
ATOM 10219 C CA . ARG A 1 15 ? 2.718 -3.692 6.540 1.00 0.00 113 ARG A CA 9
ATOM 10220 C C . ARG A 1 15 ? 1.292 -3.662 7.083 1.00 0.00 113 ARG A C 9
ATOM 10221 O O . ARG A 1 15 ? 1.021 -3.040 8.110 1.00 0.00 113 ARG A O 9
ATOM 10242 N N . VAL A 1 16 ? 0.384 -4.338 6.386 1.00 0.00 114 VAL A N 9
ATOM 10243 C CA . VAL A 1 16 ? -1.013 -4.389 6.797 1.00 0.00 114 VAL A CA 9
ATOM 10244 C C . VAL A 1 16 ? -1.573 -5.801 6.669 1.00 0.00 114 VAL A C 9
ATOM 10245 O O . VAL A 1 16 ? -1.150 -6.588 5.821 1.00 0.00 114 VAL A O 9
ATOM 10258 N N . PRO A 1 17 ? -2.547 -6.132 7.529 1.00 0.00 115 PRO A N 9
ATOM 10259 C CA . PRO A 1 17 ? -3.187 -7.451 7.531 1.00 0.00 115 PRO A CA 9
ATOM 10260 C C . PRO A 1 17 ? -4.062 -7.673 6.301 1.00 0.00 115 PRO A C 9
ATOM 10261 O O . PRO A 1 17 ? -4.897 -6.833 5.962 1.00 0.00 115 PRO A O 9
ATOM 10272 N N . TYR A 1 18 ? -3.867 -8.807 5.639 1.00 0.00 116 TYR A N 9
ATOM 10273 C CA . TYR A 1 18 ? -4.637 -9.138 4.446 1.00 0.00 116 TYR A CA 9
ATOM 10274 C C . TYR A 1 18 ? -6.101 -8.745 4.617 1.00 0.00 116 TYR A C 9
ATOM 10275 O O . TYR A 1 18 ? -6.766 -8.351 3.658 1.00 0.00 116 TYR A O 9
ATOM 10293 N N . ARG A 1 19 ? -6.597 -8.855 5.845 1.00 0.00 117 ARG A N 9
ATOM 10294 C CA . ARG A 1 19 ? -7.982 -8.513 6.143 1.00 0.00 117 ARG A CA 9
ATOM 10295 C C . ARG A 1 19 ? -8.253 -7.039 5.852 1.00 0.00 117 ARG A C 9
ATOM 10296 O O . ARG A 1 19 ? -9.237 -6.696 5.198 1.00 0.00 117 ARG A O 9
ATOM 10317 N N . VAL A 1 20 ? -7.372 -6.173 6.343 1.00 0.00 118 VAL A N 9
ATOM 10318 C CA . VAL A 1 20 ? -7.516 -4.737 6.135 1.00 0.00 118 VAL A CA 9
ATOM 10319 C C . VAL A 1 20 ? -7.221 -4.359 4.688 1.00 0.00 118 VAL A C 9
ATOM 10320 O O . VAL A 1 20 ? -7.810 -3.422 4.148 1.00 0.00 118 VAL A O 9
ATOM 10333 N N . VAL A 1 21 ? -6.305 -5.094 4.065 1.00 0.00 119 VAL A N 9
ATOM 10334 C CA . VAL A 1 21 ? -5.933 -4.837 2.679 1.00 0.00 119 VAL A CA 9
ATOM 10335 C C . VAL A 1 21 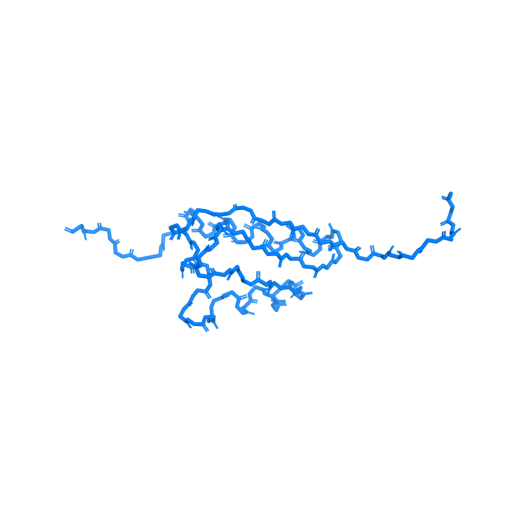? -7.158 -4.507 1.833 1.00 0.00 119 VAL A C 9
ATOM 10336 O O . VAL A 1 21 ? -7.296 -3.392 1.331 1.00 0.00 119 VAL A O 9
ATOM 10349 N N . GLY A 1 22 ? -8.046 -5.484 1.679 1.00 0.00 120 GLY A N 9
ATOM 10350 C CA . GLY A 1 22 ? -9.248 -5.277 0.893 1.00 0.00 120 GLY A CA 9
ATOM 10351 C C . GLY A 1 22 ? -9.974 -4.001 1.270 1.00 0.00 120 GLY A C 9
ATOM 10352 O O . GLY A 1 22 ? -10.475 -3.284 0.403 1.00 0.00 120 GLY A O 9
ATOM 10356 N N . LEU A 1 23 ? -10.034 -3.718 2.567 1.00 0.00 121 LEU A N 9
ATOM 10357 C CA . LEU A 1 23 ? -10.707 -2.520 3.057 1.00 0.00 121 LEU A CA 9
ATOM 10358 C C . LEU A 1 23 ? -10.021 -1.259 2.539 1.00 0.00 121 LEU A C 9
ATOM 10359 O O . LEU A 1 23 ? -10.682 -0.291 2.161 1.00 0.00 121 LEU A O 9
ATOM 10375 N N . VAL A 1 24 ? -8.692 -1.279 2.521 1.00 0.00 122 VAL A N 9
ATOM 10376 C CA . VAL A 1 24 ? -7.917 -0.140 2.046 1.00 0.00 122 VAL A CA 9
ATOM 10377 C C . VAL A 1 24 ? -8.080 0.047 0.542 1.00 0.00 122 VAL A C 9
ATOM 10378 O O . VAL A 1 24 ? -8.601 1.064 0.084 1.00 0.00 122 VAL A O 9
ATOM 10391 N N . VAL A 1 25 ? -7.631 -0.943 -0.224 1.00 0.00 123 VAL A N 9
ATOM 10392 C CA . VAL A 1 25 ? -7.729 -0.889 -1.678 1.00 0.00 123 VAL A CA 9
ATOM 10393 C C . VAL A 1 25 ? -9.046 -0.259 -2.117 1.00 0.00 123 VAL A C 9
ATOM 10394 O O . VAL A 1 25 ? -9.064 0.661 -2.934 1.00 0.00 123 VAL A O 9
ATOM 10407 N N . GLY A 1 26 ? -10.148 -0.761 -1.569 1.00 0.00 124 GLY A N 9
ATOM 10408 C CA . GLY A 1 26 ? -11.455 -0.235 -1.916 1.00 0.00 124 GLY A CA 9
ATOM 10409 C C . GLY A 1 26 ? -11.991 -0.819 -3.208 1.00 0.00 124 GLY A C 9
ATOM 10410 O O . GLY A 1 26 ? -11.278 -1.492 -3.953 1.00 0.00 124 GLY A O 9
ATOM 10414 N N . PRO A 1 27 ? -13.277 -0.564 -3.489 1.00 0.00 125 PRO A N 9
ATOM 10415 C CA . PRO A 1 27 ? -13.937 -1.062 -4.700 1.00 0.00 125 PRO A CA 9
ATOM 10416 C C . PRO A 1 27 ? -13.110 -0.809 -5.956 1.00 0.00 125 PRO A C 9
ATOM 10417 O O . PRO A 1 27 ? -13.023 0.320 -6.438 1.00 0.00 125 PRO A O 9
ATOM 10428 N N . LYS A 1 28 ? -12.504 -1.868 -6.483 1.00 0.00 126 LYS A N 9
ATOM 10429 C CA . LYS A 1 28 ? -11.685 -1.762 -7.684 1.00 0.00 126 LYS A CA 9
ATOM 10430 C C . LYS A 1 28 ? -10.755 -0.557 -7.604 1.00 0.00 126 LYS A C 9
ATOM 10431 O O . LYS A 1 28 ? -10.537 0.139 -8.596 1.00 0.00 126 LYS A O 9
ATOM 10450 N N . GLY A 1 29 ? -10.206 -0.315 -6.417 1.00 0.00 127 GLY A N 9
ATOM 10451 C CA . GLY A 1 29 ? -9.304 0.806 -6.231 1.00 0.00 127 GLY A CA 9
ATOM 10452 C C . GLY A 1 29 ? -10.020 2.141 -6.284 1.00 0.00 127 GLY A C 9
ATOM 10453 O O . GLY A 1 29 ? -10.101 2.767 -7.340 1.00 0.00 127 GLY A O 9
ATOM 10457 N N . ALA A 1 30 ? -10.542 2.577 -5.142 1.00 0.00 128 ALA A N 9
ATOM 10458 C CA . ALA A 1 30 ? -11.255 3.846 -5.064 1.00 0.00 128 ALA A CA 9
ATOM 10459 C C . ALA A 1 30 ? -10.819 4.645 -3.840 1.00 0.00 128 ALA A C 9
ATOM 10460 O O . ALA A 1 30 ? -10.681 5.868 -3.901 1.00 0.00 128 ALA A O 9
ATOM 10467 N N . THR A 1 31 ? -10.604 3.948 -2.729 1.00 0.00 129 THR A N 9
ATOM 10468 C CA . THR A 1 31 ? -10.185 4.593 -1.491 1.00 0.00 129 THR A CA 9
ATOM 10469 C C . THR A 1 31 ? -8.669 4.739 -1.432 1.00 0.00 129 THR A C 9
ATOM 10470 O O . THR A 1 31 ? -8.152 5.789 -1.049 1.00 0.00 129 THR A O 9
ATOM 10481 N N . ILE A 1 32 ? -7.962 3.681 -1.815 1.00 0.00 130 ILE A N 9
ATOM 10482 C CA . ILE A 1 32 ? -6.505 3.693 -1.807 1.00 0.00 130 ILE A CA 9
ATOM 10483 C C . ILE A 1 32 ? -5.959 4.772 -2.737 1.00 0.00 130 ILE A C 9
ATOM 10484 O O . ILE A 1 32 ? -5.000 5.468 -2.403 1.00 0.00 130 ILE A O 9
ATOM 10500 N N . LYS A 1 33 ? -6.578 4.908 -3.904 1.00 0.00 131 LYS A N 9
ATOM 10501 C CA . LYS A 1 33 ? -6.158 5.904 -4.883 1.00 0.00 131 LYS A CA 9
ATOM 10502 C C . LYS A 1 33 ? -6.151 7.300 -4.268 1.00 0.00 131 LYS A C 9
ATOM 10503 O O . LYS A 1 33 ? -5.268 8.110 -4.554 1.00 0.00 131 LYS A O 9
ATOM 10522 N N . ARG A 1 34 ? -7.139 7.575 -3.423 1.00 0.00 132 ARG A N 9
ATOM 10523 C CA . ARG A 1 34 ? -7.245 8.873 -2.768 1.00 0.00 132 ARG A CA 9
ATOM 10524 C C . ARG A 1 34 ? -5.994 9.173 -1.948 1.00 0.00 132 ARG A C 9
ATOM 10525 O O . ARG A 1 34 ? -5.447 10.275 -2.013 1.00 0.00 132 ARG A O 9
ATOM 10546 N N . ILE A 1 35 ? -5.546 8.187 -1.179 1.00 0.00 133 ILE A N 9
ATOM 10547 C CA . ILE A 1 35 ? -4.359 8.345 -0.348 1.00 0.00 133 ILE A CA 9
ATOM 10548 C C . ILE A 1 35 ? -3.159 8.782 -1.181 1.00 0.00 133 ILE A C 9
ATOM 10549 O O . ILE A 1 35 ? -2.400 9.663 -0.778 1.00 0.00 133 ILE A O 9
ATOM 10565 N N . GLN A 1 36 ? -2.995 8.160 -2.344 1.00 0.00 134 GLN A N 9
ATOM 10566 C CA . GLN A 1 36 ? -1.887 8.485 -3.234 1.00 0.00 134 GLN A CA 9
ATOM 10567 C C . GLN A 1 36 ? -1.891 9.969 -3.588 1.00 0.00 134 GLN A C 9
ATOM 10568 O O . GLN A 1 36 ? -0.835 10.590 -3.704 1.00 0.00 134 GLN A O 9
ATOM 10582 N N . GLN A 1 37 ? -3.084 10.528 -3.758 1.00 0.00 135 GLN A N 9
ATOM 10583 C CA . GLN A 1 37 ? -3.224 11.939 -4.100 1.00 0.00 135 GLN A CA 9
ATOM 10584 C C . GLN A 1 37 ? -3.039 12.819 -2.868 1.00 0.00 135 GLN A C 9
ATOM 10585 O O . GLN A 1 37 ? -2.212 13.731 -2.863 1.00 0.00 135 GLN A O 9
ATOM 10599 N N . ARG A 1 38 ? -3.814 12.538 -1.825 1.00 0.00 136 ARG A N 9
ATOM 10600 C CA . ARG A 1 38 ? -3.737 13.305 -0.588 1.00 0.00 136 ARG A CA 9
ATOM 10601 C C . ARG A 1 38 ? -2.295 13.403 -0.098 1.00 0.00 136 ARG A C 9
ATOM 10602 O O . ARG A 1 38 ? -1.887 14.418 0.468 1.00 0.00 136 ARG A O 9
ATOM 10623 N N . THR A 1 39 ? -1.527 12.341 -0.319 1.00 0.00 137 THR A N 9
ATOM 10624 C CA . THR A 1 39 ? -0.132 12.306 0.101 1.00 0.00 137 THR A CA 9
ATOM 10625 C C . THR A 1 39 ? 0.804 12.539 -1.080 1.00 0.00 137 THR A C 9
ATOM 10626 O O . THR A 1 39 ? 1.998 12.779 -0.901 1.00 0.00 137 THR A O 9
ATOM 10637 N N . HIS A 1 40 ? 0.254 12.468 -2.288 1.00 0.00 138 HIS A N 9
ATOM 10638 C CA . HIS A 1 40 ? 1.040 12.673 -3.499 1.00 0.00 138 HIS A CA 9
ATOM 10639 C C . HIS A 1 40 ? 2.206 11.692 -3.563 1.00 0.00 138 HIS A C 9
ATOM 10640 O O . HIS A 1 40 ? 3.359 12.090 -3.734 1.00 0.00 138 HIS A O 9
ATOM 10655 N N . THR A 1 41 ? 1.900 10.406 -3.423 1.00 0.00 139 THR A N 9
ATOM 10656 C CA . THR A 1 41 ? 2.922 9.368 -3.462 1.00 0.00 139 THR A CA 9
ATOM 10657 C C . THR A 1 41 ? 2.470 8.183 -4.309 1.00 0.00 139 THR A C 9
ATOM 10658 O O . THR A 1 41 ? 1.276 7.991 -4.538 1.00 0.00 139 THR A O 9
ATOM 10669 N N . TYR A 1 42 ? 3.432 7.391 -4.771 1.00 0.00 140 TYR A N 9
ATOM 10670 C CA . TYR A 1 42 ? 3.133 6.226 -5.594 1.00 0.00 140 TYR A CA 9
ATOM 10671 C C . TYR A 1 42 ? 2.907 4.990 -4.728 1.00 0.00 140 TYR A C 9
ATOM 10672 O O . TYR A 1 42 ? 3.859 4.345 -4.288 1.00 0.00 140 TYR A O 9
ATOM 10690 N N . ILE A 1 43 ? 1.641 4.668 -4.487 1.00 0.00 141 ILE A N 9
ATOM 10691 C CA . ILE A 1 43 ? 1.289 3.510 -3.676 1.00 0.00 141 ILE A CA 9
ATOM 10692 C C . ILE A 1 43 ? 0.965 2.303 -4.550 1.00 0.00 141 ILE A C 9
ATOM 10693 O O . ILE A 1 43 ? -0.032 2.296 -5.273 1.00 0.00 141 ILE A O 9
ATOM 10709 N N . VAL A 1 44 ? 1.814 1.283 -4.479 1.00 0.00 142 VAL A N 9
ATOM 10710 C CA . VAL A 1 44 ? 1.618 0.069 -5.262 1.00 0.00 142 VAL A CA 9
ATOM 10711 C C . VAL A 1 44 ? 1.058 -1.057 -4.400 1.00 0.00 142 VAL A C 9
ATOM 10712 O O . VAL A 1 44 ? 1.515 -1.282 -3.279 1.00 0.00 142 VAL A O 9
ATOM 10725 N N . THR A 1 45 ? 0.064 -1.763 -4.930 1.00 0.00 143 THR A N 9
ATOM 10726 C CA . THR A 1 45 ? -0.560 -2.865 -4.209 1.00 0.00 143 THR A CA 9
ATOM 10727 C C . THR A 1 45 ? 0.219 -4.161 -4.404 1.00 0.00 143 THR A C 9
ATOM 10728 O O . THR A 1 45 ? 0.849 -4.385 -5.438 1.00 0.00 143 THR A O 9
ATOM 10739 N N . PRO A 1 46 ? 0.178 -5.036 -3.389 1.00 0.00 144 PRO A N 9
ATOM 10740 C CA . PRO A 1 46 ? 0.874 -6.325 -3.426 1.00 0.00 144 PRO A CA 9
ATOM 10741 C C . PRO A 1 46 ? 0.243 -7.297 -4.417 1.00 0.00 144 PRO A C 9
ATOM 10742 O O . PRO A 1 46 ? -0.766 -6.986 -5.048 1.00 0.00 144 PRO A O 9
ATOM 10753 N N . GLY A 1 47 ? 0.845 -8.475 -4.549 1.00 0.00 145 GLY A N 9
ATOM 10754 C CA . GLY A 1 47 ? 0.327 -9.474 -5.465 1.00 0.00 145 GLY A CA 9
ATOM 10755 C C . GLY A 1 47 ? -0.875 -10.208 -4.904 1.00 0.00 145 GLY A C 9
ATOM 10756 O O . GLY A 1 47 ? -1.114 -10.188 -3.697 1.00 0.00 145 GLY A O 9
ATOM 10760 N N . ARG A 1 48 ? -1.634 -10.856 -5.782 1.00 0.00 146 ARG A N 9
ATOM 10761 C CA . ARG A 1 48 ? -2.819 -11.597 -5.368 1.00 0.00 146 ARG A CA 9
ATOM 10762 C C . ARG A 1 48 ? -2.436 -12.799 -4.510 1.00 0.00 146 ARG A C 9
ATOM 10763 O O . ARG A 1 48 ? -3.060 -13.066 -3.484 1.00 0.00 146 ARG A O 9
ATOM 10784 N N . ASP A 1 49 ? -1.406 -13.521 -4.939 1.00 0.00 147 ASP A N 9
ATOM 10785 C CA . ASP A 1 49 ? -0.939 -14.695 -4.211 1.00 0.00 147 ASP A CA 9
ATOM 10786 C C . ASP A 1 49 ? 0.338 -14.382 -3.437 1.00 0.00 147 ASP A C 9
ATOM 10787 O O . ASP A 1 49 ? 1.255 -15.201 -3.374 1.00 0.00 147 ASP A O 9
ATOM 10796 N N . LYS A 1 50 ? 0.391 -13.191 -2.850 1.00 0.00 148 LYS A N 9
ATOM 10797 C CA . LYS A 1 50 ? 1.555 -12.768 -2.080 1.00 0.00 148 LYS A CA 9
ATOM 10798 C C . LYS A 1 50 ? 1.132 -12.146 -0.753 1.00 0.00 148 LYS A C 9
ATOM 10799 O O . LYS A 1 50 ? -0.039 -11.827 -0.552 1.00 0.00 148 LYS A O 9
ATOM 10818 N N . GLU A 1 51 ? 2.094 -11.976 0.149 1.00 0.00 149 GLU A N 9
ATOM 10819 C CA . GLU A 1 51 ? 1.820 -11.391 1.456 1.00 0.00 149 GLU A CA 9
ATOM 10820 C C . GLU A 1 51 ? 1.293 -9.966 1.315 1.00 0.00 149 GLU A C 9
ATOM 10821 O O . GLU A 1 51 ? 1.680 -9.220 0.416 1.00 0.00 149 GLU A O 9
ATOM 10833 N N . PRO A 1 52 ? 0.386 -9.579 2.224 1.00 0.00 150 PRO A N 9
ATOM 10834 C CA . PRO A 1 52 ? -0.214 -8.241 2.223 1.00 0.00 150 PRO A CA 9
ATOM 10835 C C . PRO A 1 52 ? 0.784 -7.157 2.612 1.00 0.00 150 PRO A C 9
ATOM 10836 O O . PRO A 1 52 ? 1.040 -6.930 3.795 1.00 0.00 150 PRO A O 9
ATOM 10847 N N . VAL A 1 53 ? 1.346 -6.489 1.610 1.00 0.00 151 VAL A N 9
ATOM 10848 C CA . VAL A 1 53 ? 2.316 -5.427 1.848 1.00 0.00 151 VAL A CA 9
ATOM 10849 C C . VAL A 1 53 ? 2.253 -4.370 0.751 1.00 0.00 151 VAL A C 9
ATOM 10850 O O . VAL A 1 53 ? 2.371 -4.682 -0.434 1.00 0.00 151 VAL A O 9
ATOM 10863 N N . PHE A 1 54 ? 2.067 -3.117 1.154 1.00 0.00 152 PHE A N 9
ATOM 10864 C CA . PHE A 1 54 ? 1.988 -2.012 0.205 1.00 0.00 152 PHE A CA 9
ATOM 10865 C C . PHE A 1 54 ? 3.345 -1.332 0.048 1.00 0.00 152 PHE A C 9
ATOM 10866 O O . PHE A 1 54 ? 4.151 -1.310 0.978 1.00 0.00 152 PHE A O 9
ATOM 10883 N N . ALA A 1 55 ? 3.590 -0.780 -1.136 1.00 0.00 153 ALA A N 9
ATOM 10884 C CA . ALA A 1 55 ? 4.848 -0.098 -1.415 1.00 0.00 153 ALA A CA 9
ATOM 10885 C C . ALA A 1 55 ? 4.614 1.373 -1.742 1.00 0.00 153 ALA A C 9
ATOM 10886 O O . ALA A 1 55 ? 4.019 1.705 -2.767 1.00 0.00 153 ALA A O 9
ATOM 10893 N N . VAL A 1 56 ? 5.085 2.252 -0.863 1.00 0.00 154 VAL A N 9
ATOM 10894 C CA . VAL A 1 56 ? 4.928 3.689 -1.059 1.00 0.00 154 VAL A CA 9
ATOM 10895 C C . VAL A 1 56 ? 6.240 4.331 -1.496 1.00 0.00 154 VAL A C 9
ATOM 10896 O O . VAL A 1 56 ? 7.257 4.221 -0.810 1.00 0.00 154 VAL A O 9
ATOM 10909 N N . THR A 1 57 ? 6.210 5.003 -2.642 1.00 0.00 155 THR A N 9
ATOM 10910 C CA . THR A 1 57 ? 7.397 5.663 -3.172 1.00 0.00 155 THR A CA 9
ATOM 10911 C C . THR A 1 57 ? 7.241 7.179 -3.144 1.00 0.00 155 THR A C 9
ATOM 10912 O O . THR A 1 57 ? 6.173 7.709 -3.449 1.00 0.00 155 THR A O 9
ATOM 10923 N N . GLY A 1 58 ? 8.314 7.874 -2.777 1.00 0.00 156 GLY A N 9
ATOM 10924 C CA . GLY A 1 58 ? 8.275 9.323 -2.718 1.00 0.00 156 GLY A CA 9
ATOM 10925 C C . GLY A 1 58 ? 9.165 9.883 -1.625 1.00 0.00 156 GLY A C 9
ATOM 10926 O O . GLY A 1 58 ? 9.907 9.142 -0.980 1.00 0.00 156 GLY A O 9
ATOM 10930 N N . MET A 1 59 ? 9.091 11.193 -1.418 1.00 0.00 157 MET A N 9
ATOM 10931 C CA . MET A 1 59 ? 9.897 11.851 -0.396 1.00 0.00 157 MET A CA 9
ATOM 10932 C C . MET A 1 59 ? 9.801 11.109 0.934 1.00 0.00 157 MET A C 9
ATOM 10933 O O . MET A 1 59 ? 8.865 10.348 1.180 1.00 0.00 157 MET A O 9
ATOM 10947 N N . PRO A 1 60 ? 10.790 11.334 1.811 1.00 0.00 158 PRO A N 9
ATOM 10948 C CA . PRO A 1 60 ? 10.838 10.696 3.130 1.00 0.00 158 PRO A CA 9
ATOM 10949 C C . PRO A 1 60 ? 9.755 11.220 4.067 1.00 0.00 158 PRO A C 9
ATOM 10950 O O . PRO A 1 60 ? 9.642 10.775 5.209 1.00 0.00 158 PRO A O 9
ATOM 10961 N N . GLU A 1 61 ? 8.961 12.167 3.577 1.00 0.00 159 GLU A N 9
ATOM 10962 C CA . GLU A 1 61 ? 7.887 12.751 4.372 1.00 0.00 159 GLU A CA 9
ATOM 10963 C C . GLU A 1 61 ? 6.525 12.432 3.763 1.00 0.00 159 GLU A C 9
ATOM 10964 O O . GLU A 1 61 ? 5.616 11.975 4.455 1.00 0.00 159 GLU A O 9
ATOM 10976 N N . ASN A 1 62 ? 6.391 12.679 2.464 1.00 0.00 160 ASN A N 9
ATOM 10977 C CA . ASN A 1 62 ? 5.140 12.420 1.762 1.00 0.00 160 ASN A CA 9
ATOM 10978 C C . ASN A 1 62 ? 4.755 10.947 1.860 1.00 0.00 160 ASN A C 9
ATOM 10979 O O . ASN A 1 62 ? 3.589 10.610 2.064 1.00 0.00 160 ASN A O 9
ATOM 10990 N N . VAL A 1 63 ? 5.745 10.072 1.714 1.00 0.00 161 VAL A N 9
ATOM 10991 C CA . VAL A 1 63 ? 5.512 8.634 1.788 1.00 0.00 161 VAL A CA 9
ATOM 10992 C C . VAL A 1 63 ? 5.229 8.196 3.220 1.00 0.00 161 VAL A C 9
ATOM 10993 O O . VAL A 1 63 ? 4.442 7.280 3.456 1.00 0.00 161 VAL A O 9
ATOM 11006 N N . ASP A 1 64 ? 5.876 8.858 4.174 1.00 0.00 162 ASP A N 9
ATOM 11007 C CA . ASP A 1 64 ? 5.694 8.538 5.585 1.00 0.00 162 ASP A CA 9
ATOM 11008 C C . ASP A 1 64 ? 4.229 8.679 5.989 1.00 0.00 162 ASP A C 9
ATOM 11009 O O . ASP A 1 64 ? 3.693 7.844 6.718 1.00 0.00 162 ASP A O 9
ATOM 11018 N N . ARG A 1 65 ? 3.588 9.741 5.511 1.00 0.00 163 ARG A N 9
ATOM 11019 C CA . ARG A 1 65 ? 2.187 9.992 5.824 1.00 0.00 163 ARG A CA 9
ATOM 11020 C C . ARG A 1 65 ? 1.292 8.916 5.215 1.00 0.00 163 ARG A C 9
ATOM 11021 O O . ARG A 1 65 ? 0.297 8.511 5.815 1.00 0.00 163 ARG A O 9
ATOM 11042 N N . ALA A 1 66 ? 1.654 8.459 4.021 1.00 0.00 164 ALA A N 9
ATOM 11043 C CA . ALA A 1 66 ? 0.886 7.429 3.332 1.00 0.00 164 ALA A CA 9
ATOM 11044 C C . ALA A 1 66 ? 0.822 6.148 4.156 1.00 0.00 164 ALA A C 9
ATOM 11045 O O . ALA A 1 66 ? -0.160 5.408 4.097 1.00 0.00 164 ALA A O 9
ATOM 11052 N N . ARG A 1 67 ? 1.876 5.891 4.925 1.00 0.00 165 ARG A N 9
ATOM 11053 C CA . ARG A 1 67 ? 1.940 4.697 5.759 1.00 0.00 165 ARG A CA 9
ATOM 11054 C C . ARG A 1 67 ? 0.981 4.808 6.941 1.00 0.00 165 ARG A C 9
ATOM 11055 O O . ARG A 1 67 ? 0.164 3.918 7.174 1.00 0.00 165 ARG A O 9
ATOM 11076 N N . GLU A 1 68 ? 1.087 5.906 7.682 1.00 0.00 166 GLU A N 9
ATOM 11077 C CA . GLU A 1 68 ? 0.230 6.132 8.840 1.00 0.00 166 GLU A CA 9
ATOM 11078 C C . GLU A 1 68 ? -1.235 6.222 8.423 1.00 0.00 166 GLU A C 9
ATOM 11079 O O . GLU A 1 68 ? -2.131 5.858 9.184 1.00 0.00 166 GLU A O 9
ATOM 11091 N N . GLU A 1 69 ? -1.470 6.709 7.208 1.00 0.00 167 GLU A N 9
ATOM 11092 C CA . GLU A 1 69 ? -2.826 6.848 6.691 1.00 0.00 167 GLU A CA 9
ATOM 11093 C C . GLU A 1 69 ? -3.433 5.482 6.383 1.00 0.00 167 GLU A C 9
ATOM 11094 O O . GLU A 1 69 ? -4.515 5.149 6.868 1.00 0.00 167 GLU A O 9
ATOM 11106 N N . ILE A 1 70 ? -2.731 4.698 5.573 1.00 0.00 168 ILE A N 9
ATOM 11107 C CA . ILE A 1 70 ? -3.200 3.369 5.200 1.00 0.00 168 ILE A CA 9
ATOM 11108 C C . ILE A 1 70 ? -3.406 2.493 6.432 1.00 0.00 168 ILE A C 9
ATOM 11109 O O . ILE A 1 70 ? -4.432 1.828 6.568 1.00 0.00 168 ILE A O 9
ATOM 11125 N N . GLU A 1 71 ? -2.423 2.501 7.328 1.00 0.00 169 GLU A N 9
ATOM 11126 C CA . GLU A 1 71 ? -2.498 1.708 8.549 1.00 0.00 169 GLU A CA 9
ATOM 11127 C C . GLU A 1 71 ? -3.630 2.197 9.447 1.00 0.00 169 GLU A C 9
ATOM 11128 O O . GLU A 1 71 ? -4.312 1.402 10.093 1.00 0.00 169 GLU A O 9
ATOM 11140 N N . ALA A 1 72 ? -3.823 3.512 9.483 1.00 0.00 170 ALA A N 9
ATOM 11141 C CA . ALA A 1 72 ? -4.873 4.108 10.300 1.00 0.00 170 ALA A CA 9
ATOM 11142 C C . ALA A 1 72 ? -6.182 3.339 10.159 1.00 0.00 170 ALA A C 9
ATOM 11143 O O . ALA A 1 72 ? -6.775 2.916 11.151 1.00 0.00 170 ALA A O 9
ATOM 11150 N N . HIS A 1 73 ? -6.628 3.162 8.919 1.00 0.00 171 HIS A N 9
ATOM 11151 C CA . HIS A 1 73 ? -7.868 2.443 8.648 1.00 0.00 171 HIS A CA 9
ATOM 11152 C C . HIS A 1 73 ? -7.982 1.204 9.531 1.00 0.00 171 HIS A C 9
ATOM 11153 O O . HIS A 1 73 ? -9.079 0.809 9.925 1.00 0.00 171 HIS A O 9
ATOM 11168 N N . ILE A 1 74 ? -6.841 0.594 9.836 1.00 0.00 172 ILE A N 9
ATOM 11169 C CA . ILE A 1 74 ? -6.813 -0.600 10.672 1.00 0.00 172 ILE A CA 9
ATOM 11170 C C . ILE A 1 74 ? -7.600 -0.387 11.960 1.00 0.00 172 ILE A C 9
ATOM 11171 O O . ILE A 1 74 ? -8.461 -1.193 12.316 1.00 0.00 172 ILE A O 9
ATOM 11187 N N . THR A 1 75 ? -7.300 0.704 12.657 1.00 0.00 173 THR A N 9
ATOM 11188 C CA . THR A 1 75 ? -7.979 1.024 13.907 1.00 0.00 173 THR A CA 9
ATOM 11189 C C . THR A 1 75 ? -9.364 1.606 13.646 1.00 0.00 173 THR A C 9
ATOM 11190 O O . THR A 1 75 ? -10.237 1.570 14.515 1.00 0.00 173 THR A O 9
ATOM 11201 N N . LEU A 1 76 ? -9.559 2.141 12.446 1.00 0.00 174 LEU A N 9
ATOM 11202 C CA . LEU A 1 76 ? -10.840 2.731 12.071 1.00 0.00 174 LEU A CA 9
ATOM 11203 C C . LEU A 1 76 ? -11.949 1.684 12.096 1.00 0.00 174 LEU A C 9
ATOM 11204 O O . LEU A 1 76 ? -11.727 0.522 11.757 1.00 0.00 174 LEU A O 9
ATOM 11220 N N . ARG A 1 77 ? -13.144 2.105 12.498 1.00 0.00 175 ARG A N 9
ATOM 11221 C CA . ARG A 1 77 ? -14.288 1.204 12.565 1.00 0.00 175 ARG A CA 9
ATOM 11222 C C . ARG A 1 77 ? -15.549 1.886 12.041 1.00 0.00 175 ARG A C 9
ATOM 11223 O O . ARG A 1 77 ? -16.039 2.847 12.634 1.00 0.00 175 ARG A O 9
ATOM 11244 N N . SER A 1 78 ? -16.067 1.383 10.926 1.00 0.00 176 SER A N 9
ATOM 11245 C CA . SER A 1 78 ? -17.268 1.946 10.319 1.00 0.00 176 SER A CA 9
ATOM 11246 C C . SER A 1 78 ? -18.491 1.094 10.643 1.00 0.00 176 SER A C 9
ATOM 11247 O O . SER A 1 78 ? -19.447 1.567 11.256 1.00 0.00 176 SER A O 9
ATOM 11255 N N . GLY A 1 79 ? -18.453 -0.168 10.225 1.00 0.00 177 GLY A N 9
ATOM 11256 C CA . GLY A 1 79 ? -19.563 -1.067 10.479 1.00 0.00 177 GLY A CA 9
ATOM 11257 C C . GLY A 1 79 ? -19.173 -2.525 10.336 1.00 0.00 177 GLY A C 9
ATOM 11258 O O . GLY A 1 79 ? -18.262 -2.875 9.586 1.00 0.00 177 GLY A O 9
ATOM 11262 N N . PRO A 1 80 ? -19.872 -3.403 11.071 1.00 0.00 178 PRO A N 9
ATOM 11263 C CA . PRO A 1 80 ? -19.610 -4.845 11.041 1.00 0.00 178 PRO A CA 9
ATOM 11264 C C . PRO A 1 80 ? -20.017 -5.481 9.716 1.00 0.00 178 PRO A C 9
ATOM 11265 O O . PRO A 1 80 ? -20.803 -4.911 8.959 1.00 0.00 178 PRO A O 9
ATOM 11276 N N . SER A 1 81 ? -19.478 -6.664 9.442 1.00 0.00 179 SER A N 9
ATOM 11277 C CA . SER A 1 81 ? -19.783 -7.376 8.207 1.00 0.00 179 SER A CA 9
ATOM 11278 C C . SER A 1 81 ? -20.121 -8.836 8.490 1.00 0.00 179 SER A C 9
ATOM 11279 O O . SER A 1 81 ? -21.226 -9.296 8.204 1.00 0.00 179 SER A O 9
ATOM 11287 N N . SER A 1 82 ? -19.160 -9.561 9.054 1.00 0.00 180 SER A N 9
ATOM 11288 C CA . SER A 1 82 ? -19.353 -10.971 9.373 1.00 0.00 180 SER A CA 9
ATOM 11289 C C . SER A 1 82 ? -20.561 -11.161 10.286 1.00 0.00 180 SER A C 9
ATOM 11290 O O . SER A 1 82 ? -20.692 -10.490 11.309 1.00 0.00 180 SER A O 9
ATOM 11298 N N . GLY A 1 83 ? -21.442 -12.081 9.907 1.00 0.00 181 GLY A N 9
ATOM 11299 C CA . GLY A 1 83 ? -22.628 -12.344 10.701 1.00 0.00 181 GLY A CA 9
ATOM 11300 C C . GLY A 1 83 ? -23.527 -13.390 10.072 1.00 0.00 181 GLY A C 9
ATOM 11301 O O . GLY A 1 83 ? -23.387 -13.710 8.892 1.00 0.00 181 GLY A O 9
ATOM 11305 N N . GLY A 1 1 ? 30.241 15.767 11.602 1.00 0.00 99 GLY A N 10
ATOM 11306 C CA . GLY A 1 1 ? 28.965 15.097 11.436 1.00 0.00 99 GLY A CA 10
ATOM 11307 C C . GLY A 1 1 ? 28.119 15.723 10.345 1.00 0.00 99 GLY A C 10
ATOM 11308 O O . GLY A 1 1 ? 26.945 16.028 10.558 1.00 0.00 99 GLY A O 10
ATOM 11312 N N . SER A 1 2 ? 28.715 15.917 9.173 1.00 0.00 100 SER A N 10
ATOM 11313 C CA . SER A 1 2 ? 28.010 16.517 8.046 1.00 0.00 100 SER A CA 10
ATOM 11314 C C . SER A 1 2 ? 27.622 15.455 7.022 1.00 0.00 100 SER A C 10
ATOM 11315 O O . SER A 1 2 ? 28.209 14.374 6.978 1.00 0.00 100 SER A O 10
ATOM 11323 N N . SER A 1 3 ? 26.628 15.772 6.198 1.00 0.00 101 SER A N 10
ATOM 11324 C CA . SER A 1 3 ? 26.157 14.845 5.176 1.00 0.00 101 SER A CA 10
ATOM 11325 C C . SER A 1 3 ? 26.497 15.358 3.779 1.00 0.00 101 SER A C 10
ATOM 11326 O O . SER A 1 3 ? 26.997 16.471 3.619 1.00 0.00 101 SER A O 10
ATOM 11334 N N . GLY A 1 4 ? 26.221 14.537 2.771 1.00 0.00 102 GLY A N 10
ATOM 11335 C CA . GLY A 1 4 ? 26.503 14.924 1.401 1.00 0.00 102 GLY A CA 10
ATOM 11336 C C . GLY A 1 4 ? 25.406 14.506 0.442 1.00 0.00 102 GLY A C 10
ATOM 11337 O O . GLY A 1 4 ? 24.345 15.128 0.393 1.00 0.00 102 GLY A O 10
ATOM 11341 N N . SER A 1 5 ? 25.662 13.450 -0.324 1.00 0.00 103 SER A N 10
ATOM 11342 C CA . SER A 1 5 ? 24.690 12.953 -1.290 1.00 0.00 103 SER A CA 10
ATOM 11343 C C . SER A 1 5 ? 24.027 11.674 -0.785 1.00 0.00 103 SER A C 10
ATOM 11344 O O . SER A 1 5 ? 24.599 10.588 -0.877 1.00 0.00 103 SER A O 10
ATOM 11352 N N . SER A 1 6 ? 22.817 11.813 -0.253 1.00 0.00 104 SER A N 10
ATOM 11353 C CA . SER A 1 6 ? 22.077 10.671 0.271 1.00 0.00 104 SER A CA 10
ATOM 11354 C C . SER A 1 6 ? 21.226 10.029 -0.821 1.00 0.00 104 SER A C 10
ATOM 11355 O O . SER A 1 6 ? 21.194 8.807 -0.960 1.00 0.00 104 SER A O 10
ATOM 11363 N N . GLY A 1 7 ? 20.538 10.863 -1.594 1.00 0.00 105 GLY A N 10
ATOM 11364 C CA . GLY A 1 7 ? 19.696 10.360 -2.664 1.00 0.00 105 GLY A CA 10
ATOM 11365 C C . GLY A 1 7 ? 18.440 11.187 -2.850 1.00 0.00 105 GLY A C 10
ATOM 11366 O O . GLY A 1 7 ? 18.204 12.145 -2.116 1.00 0.00 105 GLY A O 10
ATOM 11370 N N . GLY A 1 8 ? 17.631 10.818 -3.839 1.00 0.00 106 GLY A N 10
ATOM 11371 C CA . GLY A 1 8 ? 16.403 11.544 -4.104 1.00 0.00 106 GLY A CA 10
ATOM 11372 C C . GLY A 1 8 ? 15.250 11.069 -3.241 1.00 0.00 106 GLY A C 10
ATOM 11373 O O . GLY A 1 8 ? 15.264 11.248 -2.024 1.00 0.00 106 GLY A O 10
ATOM 11377 N N . GLN A 1 9 ? 14.250 10.464 -3.874 1.00 0.00 107 GLN A N 10
ATOM 11378 C CA . GLN A 1 9 ? 13.084 9.964 -3.156 1.00 0.00 107 GLN A CA 10
ATOM 11379 C C . GLN A 1 9 ? 13.401 8.650 -2.450 1.00 0.00 107 GLN A C 10
ATOM 11380 O O . GLN A 1 9 ? 14.496 8.104 -2.592 1.00 0.00 107 GLN A O 10
ATOM 11394 N N . THR A 1 10 ? 12.437 8.145 -1.687 1.00 0.00 108 THR A N 10
ATOM 11395 C CA . THR A 1 10 ? 12.613 6.896 -0.957 1.00 0.00 108 THR A CA 10
ATOM 11396 C C . THR A 1 10 ? 11.408 5.980 -1.134 1.00 0.00 108 THR A C 10
ATOM 11397 O O . THR A 1 10 ? 10.378 6.388 -1.674 1.00 0.00 108 THR A O 10
ATOM 11408 N N . THR A 1 11 ? 11.541 4.739 -0.677 1.00 0.00 109 THR A N 10
ATOM 11409 C CA . THR A 1 11 ? 10.462 3.765 -0.785 1.00 0.00 109 THR A CA 10
ATOM 11410 C C . THR A 1 11 ? 10.390 2.885 0.457 1.00 0.00 109 THR A C 10
ATOM 11411 O O . THR A 1 11 ? 11.394 2.313 0.883 1.00 0.00 109 THR A O 10
ATOM 11422 N N . ILE A 1 12 ? 9.197 2.779 1.032 1.00 0.00 110 ILE A N 10
ATOM 11423 C CA . ILE A 1 12 ? 8.994 1.966 2.225 1.00 0.00 110 ILE A CA 10
ATOM 11424 C C . ILE A 1 12 ? 7.938 0.893 1.986 1.00 0.00 110 ILE A C 10
ATOM 11425 O O . ILE A 1 12 ? 7.113 1.012 1.080 1.00 0.00 110 ILE A O 10
ATOM 11441 N N . GLN A 1 13 ? 7.968 -0.154 2.805 1.00 0.00 111 GLN A N 10
ATOM 11442 C CA . GLN A 1 13 ? 7.012 -1.247 2.683 1.00 0.00 111 GLN A CA 10
ATOM 11443 C C . GLN A 1 13 ? 6.094 -1.307 3.899 1.00 0.00 111 GLN A C 10
ATOM 11444 O O . GLN A 1 13 ? 6.508 -1.718 4.983 1.00 0.00 111 GLN A O 10
ATOM 11458 N N . VAL A 1 14 ? 4.845 -0.892 3.712 1.00 0.00 112 VAL A N 10
ATOM 11459 C CA . VAL A 1 14 ? 3.868 -0.898 4.794 1.00 0.00 112 VAL A CA 10
ATOM 11460 C C . VAL A 1 14 ? 3.370 -2.311 5.077 1.00 0.00 112 VAL A C 10
ATOM 11461 O O . VAL A 1 14 ? 3.182 -3.110 4.159 1.00 0.00 112 VAL A O 10
ATOM 11474 N N . ARG A 1 15 ? 3.157 -2.614 6.353 1.00 0.00 113 ARG A N 10
ATOM 11475 C CA . ARG A 1 15 ? 2.682 -3.931 6.758 1.00 0.00 113 ARG A CA 10
ATOM 11476 C C . ARG A 1 15 ? 1.248 -3.857 7.273 1.00 0.00 113 ARG A C 10
ATOM 11477 O O . ARG A 1 15 ? 0.961 -3.153 8.241 1.00 0.00 113 ARG A O 10
ATOM 11498 N N . VAL A 1 16 ? 0.350 -4.588 6.620 1.00 0.00 114 VAL A N 10
ATOM 11499 C CA . VAL A 1 16 ? -1.054 -4.606 7.012 1.00 0.00 114 VAL A CA 10
ATOM 11500 C C . VAL A 1 16 ? -1.652 -5.999 6.852 1.00 0.00 114 VAL A C 10
ATOM 11501 O O . VAL A 1 16 ? -1.236 -6.786 6.002 1.00 0.00 114 VAL A O 10
ATOM 11514 N N . PRO A 1 17 ? -2.653 -6.313 7.688 1.00 0.00 115 PRO A N 10
ATOM 11515 C CA . PRO A 1 17 ? -3.331 -7.613 7.658 1.00 0.00 115 PRO A CA 10
ATOM 11516 C C . PRO A 1 17 ? -4.187 -7.791 6.409 1.00 0.00 115 PRO A C 10
ATOM 11517 O O . PRO A 1 17 ? -5.053 -6.966 6.115 1.00 0.00 115 PRO A O 10
ATOM 11528 N N . TYR A 1 18 ? -3.940 -8.872 5.678 1.00 0.00 116 TYR A N 10
ATOM 11529 C CA . TYR A 1 18 ? -4.688 -9.157 4.459 1.00 0.00 116 TYR A CA 10
ATOM 11530 C C . TYR A 1 18 ? -6.145 -8.728 4.600 1.00 0.00 116 TYR A C 10
ATOM 11531 O O . TYR A 1 18 ? -6.767 -8.280 3.637 1.00 0.00 116 TYR A O 10
ATOM 11549 N N . ARG A 1 19 ? -6.681 -8.867 5.808 1.00 0.00 117 ARG A N 10
ATOM 11550 C CA . ARG A 1 19 ? -8.065 -8.495 6.077 1.00 0.00 117 ARG A CA 10
ATOM 11551 C C . ARG A 1 19 ? -8.296 -7.015 5.784 1.00 0.00 117 ARG A C 10
ATOM 11552 O O . ARG A 1 19 ? -9.242 -6.650 5.086 1.00 0.00 117 ARG A O 10
ATOM 11573 N N . VAL A 1 20 ? -7.426 -6.168 6.325 1.00 0.00 118 VAL A N 10
ATOM 11574 C CA . VAL A 1 20 ? -7.535 -4.728 6.122 1.00 0.00 118 VAL A CA 10
ATOM 11575 C C . VAL A 1 20 ? -7.213 -4.350 4.680 1.00 0.00 118 VAL A C 10
ATOM 11576 O O . VAL A 1 20 ? -7.795 -3.417 4.127 1.00 0.00 118 VAL A O 10
ATOM 11589 N N . VAL A 1 21 ? -6.282 -5.082 4.076 1.00 0.00 119 VAL A N 10
ATOM 11590 C CA . VAL A 1 21 ? -5.884 -4.826 2.697 1.00 0.00 119 VAL A CA 10
ATOM 11591 C C . VAL A 1 21 ? -7.091 -4.489 1.830 1.00 0.00 119 VAL A C 10
ATOM 11592 O O . VAL A 1 21 ? -7.229 -3.365 1.350 1.00 0.00 119 VAL A O 10
ATOM 11605 N N . GLY A 1 22 ? -7.964 -5.472 1.632 1.00 0.00 120 GLY A N 10
ATOM 11606 C CA . GLY A 1 22 ? -9.150 -5.260 0.823 1.00 0.00 120 GLY A CA 10
ATOM 11607 C C . GLY A 1 22 ? -9.885 -3.987 1.193 1.00 0.00 120 GLY A C 10
ATOM 11608 O O . GLY A 1 22 ? -10.356 -3.257 0.320 1.00 0.00 120 GLY A O 10
ATOM 11612 N N . LEU A 1 23 ? -9.985 -3.720 2.490 1.00 0.00 121 LEU A N 10
ATOM 11613 C CA . LEU A 1 23 ? -10.669 -2.526 2.975 1.00 0.00 121 LEU A CA 10
ATOM 11614 C C . LEU A 1 23 ? -9.973 -1.261 2.482 1.00 0.00 121 LEU A C 10
ATOM 11615 O O . LEU A 1 23 ? -10.625 -0.308 2.054 1.00 0.00 121 LEU A O 10
ATOM 11631 N N . VAL A 1 24 ? -8.646 -1.260 2.544 1.00 0.00 122 VAL A N 10
ATOM 11632 C CA . VAL A 1 24 ? -7.860 -0.114 2.102 1.00 0.00 122 VAL A CA 10
ATOM 11633 C C . VAL A 1 24 ? -7.955 0.066 0.591 1.00 0.00 122 VAL A C 10
ATOM 11634 O O . VAL A 1 24 ? -8.440 1.088 0.105 1.00 0.00 122 VAL A O 10
ATOM 11647 N N . VAL A 1 25 ? -7.487 -0.935 -0.149 1.00 0.00 123 VAL A N 10
ATOM 11648 C CA . VAL A 1 25 ? -7.520 -0.888 -1.606 1.00 0.00 123 VAL A CA 10
ATOM 11649 C C . VAL A 1 25 ? -8.824 -0.278 -2.108 1.00 0.00 123 VAL A C 10
ATOM 11650 O O . VAL A 1 25 ? -8.817 0.677 -2.883 1.00 0.00 123 VAL A O 10
ATOM 11663 N N . GLY A 1 26 ? -9.944 -0.837 -1.658 1.00 0.00 124 GLY A N 10
ATOM 11664 C CA . GLY A 1 26 ? -11.241 -0.335 -2.072 1.00 0.00 124 GLY A CA 10
ATOM 11665 C C . GLY A 1 26 ? -11.729 -0.977 -3.355 1.00 0.00 124 GLY A C 10
ATOM 11666 O O . GLY A 1 26 ? -10.980 -1.652 -4.061 1.00 0.00 124 GLY A O 10
ATOM 11670 N N . PRO A 1 27 ? -13.016 -0.770 -3.673 1.00 0.00 125 PRO A N 10
ATOM 11671 C CA . PRO A 1 27 ? -13.633 -1.326 -4.881 1.00 0.00 125 PRO A CA 10
ATOM 11672 C C . PRO A 1 27 ? -12.785 -1.090 -6.126 1.00 0.00 125 PRO A C 10
ATOM 11673 O O . PRO A 1 27 ? -12.871 -0.037 -6.758 1.00 0.00 125 PRO A O 10
ATOM 11684 N N . LYS A 1 28 ? -11.965 -2.076 -6.474 1.00 0.00 126 LYS A N 10
ATOM 11685 C CA . LYS A 1 28 ? -11.102 -1.977 -7.645 1.00 0.00 126 LYS A CA 10
ATOM 11686 C C . LYS A 1 28 ? -10.231 -0.727 -7.575 1.00 0.00 126 LYS A C 10
ATOM 11687 O O . LYS A 1 28 ? -10.045 -0.031 -8.572 1.00 0.00 126 LYS A O 10
ATOM 11706 N N . GLY A 1 29 ? -9.696 -0.450 -6.389 1.00 0.00 127 GLY A N 10
ATOM 11707 C CA . GLY A 1 29 ? -8.849 0.715 -6.211 1.00 0.00 127 GLY A CA 10
ATOM 11708 C C . GLY A 1 29 ? -9.623 2.015 -6.310 1.00 0.00 127 GLY A C 10
ATOM 11709 O O . GLY A 1 29 ? -9.597 2.684 -7.343 1.00 0.00 127 GLY A O 10
ATOM 11713 N N . ALA A 1 30 ? -10.315 2.373 -5.233 1.00 0.00 128 ALA A N 10
ATOM 11714 C CA . ALA A 1 30 ? -11.099 3.601 -5.203 1.00 0.00 128 ALA A CA 10
ATOM 11715 C C . ALA A 1 30 ? -10.757 4.441 -3.977 1.00 0.00 128 ALA A C 10
ATOM 11716 O O . ALA A 1 30 ? -10.689 5.668 -4.051 1.00 0.00 128 ALA A O 10
ATOM 11723 N N . THR A 1 31 ? -10.542 3.772 -2.848 1.00 0.00 129 THR A N 10
ATOM 11724 C CA . THR A 1 31 ? -10.209 4.457 -1.605 1.00 0.00 129 THR A CA 10
ATOM 11725 C C . THR A 1 31 ? -8.706 4.685 -1.490 1.00 0.00 129 THR A C 10
ATOM 11726 O O . THR A 1 31 ? -8.263 5.744 -1.042 1.00 0.00 129 THR A O 10
ATOM 11737 N N . ILE A 1 32 ? -7.928 3.688 -1.896 1.00 0.00 130 ILE A N 10
ATOM 11738 C CA . ILE A 1 32 ? -6.474 3.783 -1.839 1.00 0.00 130 ILE A CA 10
ATOM 11739 C C . ILE A 1 32 ? -5.957 4.873 -2.772 1.00 0.00 130 ILE A C 10
ATOM 11740 O O . ILE A 1 32 ? -4.958 5.531 -2.482 1.00 0.00 130 ILE A O 10
ATOM 11756 N N . LYS A 1 33 ? -6.645 5.060 -3.893 1.00 0.00 131 LYS A N 10
ATOM 11757 C CA . LYS A 1 33 ? -6.259 6.072 -4.869 1.00 0.00 131 LYS A CA 10
ATOM 11758 C C . LYS A 1 33 ? -6.266 7.462 -4.241 1.00 0.00 131 LYS A C 10
ATOM 11759 O O . LYS A 1 33 ? -5.362 8.265 -4.478 1.00 0.00 131 LYS A O 10
ATOM 11778 N N . ARG A 1 34 ? -7.289 7.740 -3.440 1.00 0.00 132 ARG A N 10
ATOM 11779 C CA . ARG A 1 34 ? -7.413 9.034 -2.779 1.00 0.00 132 ARG A CA 10
ATOM 11780 C C . ARG A 1 34 ? -6.158 9.353 -1.972 1.00 0.00 132 ARG A C 10
ATOM 11781 O O . ARG A 1 34 ? -5.614 10.454 -2.062 1.00 0.00 132 ARG A O 10
ATOM 11802 N N . ILE A 1 35 ? -5.706 8.385 -1.183 1.00 0.00 133 ILE A N 10
ATOM 11803 C CA . ILE A 1 35 ? -4.516 8.563 -0.360 1.00 0.00 133 ILE A CA 10
ATOM 11804 C C . ILE A 1 35 ? -3.322 8.994 -1.206 1.00 0.00 133 ILE A C 10
ATOM 11805 O O . ILE A 1 35 ? -2.625 9.951 -0.871 1.00 0.00 133 ILE A O 10
ATOM 11821 N N . GLN A 1 36 ? -3.095 8.281 -2.305 1.00 0.00 134 GLN A N 10
ATOM 11822 C CA . GLN A 1 36 ? -1.986 8.591 -3.200 1.00 0.00 134 GLN A CA 10
ATOM 11823 C C . GLN A 1 36 ? -1.949 10.081 -3.525 1.00 0.00 134 GLN A C 10
ATOM 11824 O O . GLN A 1 36 ? -0.877 10.679 -3.614 1.00 0.00 134 GLN A O 10
ATOM 11838 N N . GLN A 1 37 ? -3.126 10.673 -3.701 1.00 0.00 135 GLN A N 10
ATOM 11839 C CA . GLN A 1 37 ? -3.226 12.093 -4.018 1.00 0.00 135 GLN A CA 10
ATOM 11840 C C . GLN A 1 37 ? -3.097 12.942 -2.757 1.00 0.00 135 GLN A C 10
ATOM 11841 O O . GLN A 1 37 ? -2.280 13.860 -2.697 1.00 0.00 135 GLN A O 10
ATOM 11855 N N . ARG A 1 38 ? -3.909 12.628 -1.753 1.00 0.00 136 ARG A N 10
ATOM 11856 C CA . ARG A 1 38 ? -3.886 13.364 -0.494 1.00 0.00 136 ARG A CA 10
ATOM 11857 C C . ARG A 1 38 ? -2.466 13.456 0.056 1.00 0.00 136 ARG A C 10
ATOM 11858 O O . ARG A 1 38 ? -2.100 14.440 0.699 1.00 0.00 136 ARG A O 10
ATOM 11879 N N . THR A 1 39 ? -1.670 12.422 -0.200 1.00 0.00 137 THR A N 10
ATOM 11880 C CA . THR A 1 39 ? -0.291 12.385 0.271 1.00 0.00 137 THR A CA 10
ATOM 11881 C C . THR A 1 39 ? 0.688 12.609 -0.876 1.00 0.00 137 THR A C 10
ATOM 11882 O O . THR A 1 39 ? 1.873 12.860 -0.655 1.00 0.00 137 THR A O 10
ATOM 11893 N N . HIS A 1 40 ? 0.185 12.517 -2.103 1.00 0.00 138 HIS A N 10
ATOM 11894 C CA . HIS A 1 40 ? 1.016 12.711 -3.286 1.00 0.00 138 HIS A CA 10
ATOM 11895 C C . HIS A 1 40 ? 2.151 11.693 -3.326 1.00 0.00 138 HIS A C 10
ATOM 11896 O O . HIS A 1 40 ? 3.322 12.056 -3.445 1.00 0.00 138 HIS A O 10
ATOM 11911 N N . THR A 1 41 ? 1.798 10.415 -3.223 1.00 0.00 139 THR A N 10
ATOM 11912 C CA . THR A 1 41 ? 2.787 9.345 -3.245 1.00 0.00 139 THR A CA 10
ATOM 11913 C C . THR A 1 41 ? 2.336 8.198 -4.144 1.00 0.00 139 THR A C 10
ATOM 11914 O O . THR A 1 41 ? 1.161 7.830 -4.154 1.00 0.00 139 THR A O 10
ATOM 11925 N N . TYR A 1 42 ? 3.277 7.639 -4.897 1.00 0.00 140 TYR A N 10
ATOM 11926 C CA . TYR A 1 42 ? 2.976 6.535 -5.800 1.00 0.00 140 TYR A CA 10
ATOM 11927 C C . TYR A 1 42 ? 2.849 5.222 -5.034 1.00 0.00 140 TYR A C 10
ATOM 11928 O O . TYR A 1 42 ? 3.832 4.507 -4.838 1.00 0.00 140 TYR A O 10
ATOM 11946 N N . ILE A 1 43 ? 1.631 4.912 -4.602 1.00 0.00 141 ILE A N 10
ATOM 11947 C CA . ILE A 1 43 ? 1.374 3.685 -3.859 1.00 0.00 141 ILE A CA 10
ATOM 11948 C C . ILE A 1 43 ? 1.181 2.501 -4.801 1.00 0.00 141 ILE A C 10
ATOM 11949 O O . ILE A 1 43 ? 0.579 2.634 -5.866 1.00 0.00 141 ILE A O 10
ATOM 11965 N N . VAL A 1 44 ? 1.694 1.342 -4.399 1.00 0.00 142 VAL A N 10
ATOM 11966 C CA . VAL A 1 44 ? 1.575 0.134 -5.206 1.00 0.00 142 VAL A CA 10
ATOM 11967 C C . VAL A 1 44 ? 1.076 -1.039 -4.369 1.00 0.00 142 VAL A C 10
ATOM 11968 O O . VAL A 1 44 ? 1.701 -1.420 -3.378 1.00 0.00 142 VAL A O 10
ATOM 11981 N N . THR A 1 45 ? -0.055 -1.609 -4.773 1.00 0.00 143 THR A N 10
ATOM 11982 C CA . THR A 1 45 ? -0.639 -2.738 -4.061 1.00 0.00 143 THR A CA 10
ATOM 11983 C C . THR A 1 45 ? 0.164 -4.012 -4.297 1.00 0.00 143 THR A C 10
ATOM 11984 O O . THR A 1 45 ? 0.781 -4.200 -5.346 1.00 0.00 143 THR A O 10
ATOM 11995 N N . PRO A 1 46 ? 0.157 -4.911 -3.301 1.00 0.00 144 PRO A N 10
ATOM 11996 C CA . PRO A 1 46 ? 0.879 -6.184 -3.379 1.00 0.00 144 PRO A CA 10
ATOM 11997 C C . PRO A 1 46 ? 0.252 -7.146 -4.382 1.00 0.00 144 PRO A C 10
ATOM 11998 O O . PRO A 1 46 ? -0.781 -6.848 -4.980 1.00 0.00 144 PRO A O 10
ATOM 12009 N N . GLY A 1 47 ? 0.884 -8.302 -4.561 1.00 0.00 145 GLY A N 10
ATOM 12010 C CA . GLY A 1 47 ? 0.373 -9.290 -5.493 1.00 0.00 145 GLY A CA 10
ATOM 12011 C C . GLY A 1 47 ? -0.811 -10.055 -4.936 1.00 0.00 145 GLY A C 10
ATOM 12012 O O . GLY A 1 47 ? -0.925 -10.240 -3.724 1.00 0.00 145 GLY A O 10
ATOM 12016 N N . ARG A 1 48 ? -1.697 -10.499 -5.822 1.00 0.00 146 ARG A N 10
ATOM 12017 C CA . ARG A 1 48 ? -2.880 -11.246 -5.411 1.00 0.00 146 ARG A CA 10
ATOM 12018 C C . ARG A 1 48 ? -2.490 -12.490 -4.618 1.00 0.00 146 ARG A C 10
ATOM 12019 O O . ARG A 1 48 ? -3.175 -12.874 -3.670 1.00 0.00 146 ARG A O 10
ATOM 12040 N N . ASP A 1 49 ? -1.386 -13.114 -5.013 1.00 0.00 147 ASP A N 10
ATOM 12041 C CA . ASP A 1 49 ? -0.904 -14.314 -4.338 1.00 0.00 147 ASP A CA 10
ATOM 12042 C C . ASP A 1 49 ? 0.383 -14.027 -3.571 1.00 0.00 147 ASP A C 10
ATOM 12043 O O . ASP A 1 49 ? 1.309 -14.839 -3.564 1.00 0.00 147 ASP A O 10
ATOM 12052 N N . LYS A 1 50 ? 0.435 -12.866 -2.927 1.00 0.00 148 LYS A N 10
ATOM 12053 C CA . LYS A 1 50 ? 1.608 -12.470 -2.156 1.00 0.00 148 LYS A CA 10
ATOM 12054 C C . LYS A 1 50 ? 1.201 -11.900 -0.801 1.00 0.00 148 LYS A C 10
ATOM 12055 O O . LYS A 1 50 ? 0.034 -11.578 -0.579 1.00 0.00 148 LYS A O 10
ATOM 12074 N N . GLU A 1 51 ? 2.171 -11.778 0.100 1.00 0.00 149 GLU A N 10
ATOM 12075 C CA . GLU A 1 51 ? 1.912 -11.246 1.433 1.00 0.00 149 GLU A CA 10
ATOM 12076 C C . GLU A 1 51 ? 1.282 -9.859 1.352 1.00 0.00 149 GLU A C 10
ATOM 12077 O O . GLU A 1 51 ? 1.596 -9.057 0.472 1.00 0.00 149 GLU A O 10
ATOM 12089 N N . PRO A 1 52 ? 0.370 -9.568 2.292 1.00 0.00 150 PRO A N 10
ATOM 12090 C CA . PRO A 1 52 ? -0.323 -8.278 2.349 1.00 0.00 150 PRO A CA 10
ATOM 12091 C C . PRO A 1 52 ? 0.604 -7.138 2.757 1.00 0.00 150 PRO A C 10
ATOM 12092 O O . PRO A 1 52 ? 0.810 -6.886 3.944 1.00 0.00 150 PRO A O 10
ATOM 12103 N N . VAL A 1 53 ? 1.163 -6.452 1.764 1.00 0.00 151 VAL A N 10
ATOM 12104 C CA . VAL A 1 53 ? 2.068 -5.338 2.020 1.00 0.00 151 VAL A CA 10
ATOM 12105 C C . VAL A 1 53 ? 1.918 -4.254 0.958 1.00 0.00 151 VAL A C 10
ATOM 12106 O O . VAL A 1 53 ? 1.848 -4.545 -0.236 1.00 0.00 151 VAL A O 10
ATOM 12119 N N . PHE A 1 54 ? 1.871 -3.002 1.401 1.00 0.00 152 PHE A N 10
ATOM 12120 C CA . PHE A 1 54 ? 1.729 -1.873 0.489 1.00 0.00 152 PHE A CA 10
ATOM 12121 C C . PHE A 1 54 ? 3.067 -1.169 0.284 1.00 0.00 152 PHE A C 10
ATOM 12122 O O . PHE A 1 54 ? 3.745 -0.808 1.246 1.00 0.00 152 PHE A O 10
ATOM 12139 N N . ALA A 1 55 ? 3.441 -0.976 -0.977 1.00 0.00 153 ALA A N 10
ATOM 12140 C CA . ALA A 1 55 ? 4.696 -0.314 -1.309 1.00 0.00 153 ALA A CA 10
ATOM 12141 C C . ALA A 1 55 ? 4.464 1.145 -1.684 1.00 0.00 153 ALA A C 10
ATOM 12142 O O . ALA A 1 55 ? 3.902 1.444 -2.738 1.00 0.00 153 ALA A O 10
ATOM 12149 N N . VAL A 1 56 ? 4.900 2.052 -0.815 1.00 0.00 154 VAL A N 10
ATOM 12150 C CA . VAL A 1 56 ? 4.740 3.481 -1.056 1.00 0.00 154 VAL A CA 10
ATOM 12151 C C . VAL A 1 56 ? 6.036 4.101 -1.566 1.00 0.00 154 VAL A C 10
ATOM 12152 O O . VAL A 1 56 ? 7.104 3.902 -0.985 1.00 0.00 154 VAL A O 10
ATOM 12165 N N . THR A 1 57 ? 5.936 4.854 -2.657 1.00 0.00 155 THR A N 10
ATOM 12166 C CA . THR A 1 57 ? 7.100 5.503 -3.247 1.00 0.00 155 THR A CA 10
ATOM 12167 C C . THR A 1 57 ? 6.952 7.020 -3.228 1.00 0.00 155 THR A C 10
ATOM 12168 O O . THR A 1 57 ? 5.896 7.554 -3.562 1.00 0.00 155 THR A O 10
ATOM 12179 N N . GLY A 1 58 ? 8.019 7.709 -2.835 1.00 0.00 156 GLY A N 10
ATOM 12180 C CA . GLY A 1 58 ? 7.987 9.159 -2.781 1.00 0.00 156 GLY A CA 10
ATOM 12181 C C . GLY A 1 58 ? 8.967 9.724 -1.771 1.00 0.00 156 GLY A C 10
ATOM 12182 O O . GLY A 1 58 ? 9.678 8.975 -1.102 1.00 0.00 156 GLY A O 10
ATOM 12186 N N . MET A 1 59 ? 9.005 11.048 -1.663 1.00 0.00 157 MET A N 10
ATOM 12187 C CA . MET A 1 59 ? 9.906 11.711 -0.728 1.00 0.00 157 MET A CA 10
ATOM 12188 C C . MET A 1 59 ? 9.850 11.048 0.645 1.00 0.00 157 MET A C 10
ATOM 12189 O O . MET A 1 59 ? 8.890 10.358 0.988 1.00 0.00 157 MET A O 10
ATOM 12203 N N . PRO A 1 60 ? 10.902 11.261 1.449 1.00 0.00 158 PRO A N 10
ATOM 12204 C CA . PRO A 1 60 ? 10.996 10.692 2.797 1.00 0.00 158 PRO A CA 10
ATOM 12205 C C . PRO A 1 60 ? 10.003 11.328 3.764 1.00 0.00 158 PRO A C 10
ATOM 12206 O O . PRO A 1 60 ? 9.960 10.976 4.943 1.00 0.00 158 PRO A O 10
ATOM 12217 N N . GLU A 1 61 ? 9.207 12.265 3.258 1.00 0.00 159 GLU A N 10
ATOM 12218 C CA . GLU A 1 61 ? 8.215 12.949 4.079 1.00 0.00 159 GLU A CA 10
ATOM 12219 C C . GLU A 1 61 ? 6.805 12.694 3.555 1.00 0.00 159 GLU A C 10
ATOM 12220 O O . GLU A 1 61 ? 5.839 12.696 4.316 1.00 0.00 159 GLU A O 10
ATOM 12232 N N . ASN A 1 62 ? 6.697 12.475 2.248 1.00 0.00 160 ASN A N 10
ATOM 12233 C CA . ASN A 1 62 ? 5.405 12.220 1.620 1.00 0.00 160 ASN A CA 10
ATOM 12234 C C . ASN A 1 62 ? 4.959 10.781 1.861 1.00 0.00 160 ASN A C 10
ATOM 12235 O O . ASN A 1 62 ? 3.810 10.529 2.225 1.00 0.00 160 ASN A O 10
ATOM 12246 N N . VAL A 1 63 ? 5.875 9.840 1.656 1.00 0.00 161 VAL A N 10
ATOM 12247 C CA . VAL A 1 63 ? 5.577 8.427 1.852 1.00 0.00 161 VAL A CA 10
ATOM 12248 C C . VAL A 1 63 ? 5.353 8.112 3.327 1.00 0.00 161 VAL A C 10
ATOM 12249 O O . VAL A 1 63 ? 4.689 7.133 3.669 1.00 0.00 161 VAL A O 10
ATOM 12262 N N . ASP A 1 64 ? 5.909 8.948 4.196 1.00 0.00 162 ASP A N 10
ATOM 12263 C CA . ASP A 1 64 ? 5.768 8.761 5.635 1.00 0.00 162 ASP A CA 10
ATOM 12264 C C . ASP A 1 64 ? 4.320 8.963 6.071 1.00 0.00 162 ASP A C 10
ATOM 12265 O O . ASP A 1 64 ? 3.815 8.243 6.932 1.00 0.00 162 ASP A O 10
ATOM 12274 N N . ARG A 1 65 ? 3.659 9.947 5.470 1.00 0.00 163 ARG A N 10
ATOM 12275 C CA . ARG A 1 65 ? 2.270 10.245 5.798 1.00 0.00 163 ARG A CA 10
ATOM 12276 C C . ARG A 1 65 ? 1.344 9.142 5.294 1.00 0.00 163 ARG A C 10
ATOM 12277 O O . ARG A 1 65 ? 0.469 8.671 6.021 1.00 0.00 163 ARG A O 10
ATOM 12298 N N . ALA A 1 66 ? 1.542 8.735 4.044 1.00 0.00 164 ALA A N 10
ATOM 12299 C CA . ALA A 1 66 ? 0.726 7.687 3.444 1.00 0.00 164 ALA A CA 10
ATOM 12300 C C . ALA A 1 66 ? 0.715 6.434 4.313 1.00 0.00 164 ALA A C 10
ATOM 12301 O O . ALA A 1 66 ? -0.290 5.728 4.388 1.00 0.00 164 ALA A O 10
ATOM 12308 N N . ARG A 1 67 ? 1.840 6.163 4.966 1.00 0.00 165 ARG A N 10
ATOM 12309 C CA . ARG A 1 67 ? 1.960 4.993 5.829 1.00 0.00 165 ARG A CA 10
ATOM 12310 C C . ARG A 1 67 ? 1.012 5.097 7.020 1.00 0.00 165 ARG A C 10
ATOM 12311 O O . ARG A 1 67 ? 0.254 4.170 7.304 1.00 0.00 165 ARG A O 10
ATOM 12332 N N . GLU A 1 68 ? 1.063 6.230 7.713 1.00 0.00 166 GLU A N 10
ATOM 12333 C CA . GLU A 1 68 ? 0.210 6.453 8.875 1.00 0.00 166 GLU A CA 10
ATOM 12334 C C . GLU A 1 68 ? -1.263 6.447 8.477 1.00 0.00 166 GLU A C 10
ATOM 12335 O O . GLU A 1 68 ? -2.137 6.167 9.297 1.00 0.00 166 GLU A O 10
ATOM 12347 N N . GLU A 1 69 ? -1.530 6.757 7.212 1.00 0.00 167 GLU A N 10
ATOM 12348 C CA . GLU A 1 69 ? -2.897 6.787 6.706 1.00 0.00 167 GLU A CA 10
ATOM 12349 C C . GLU A 1 69 ? -3.417 5.375 6.455 1.00 0.00 167 GLU A C 10
ATOM 12350 O O . GLU A 1 69 ? -4.448 4.976 6.998 1.00 0.00 167 GLU A O 10
ATOM 12362 N N . ILE A 1 70 ? -2.696 4.623 5.630 1.00 0.00 168 ILE A N 10
ATOM 12363 C CA . ILE A 1 70 ? -3.083 3.255 5.308 1.00 0.00 168 ILE A CA 10
ATOM 12364 C C . ILE A 1 70 ? -3.310 2.436 6.574 1.00 0.00 168 ILE A C 10
ATOM 12365 O O . ILE A 1 70 ? -4.365 1.826 6.748 1.00 0.00 168 ILE A O 10
ATOM 12381 N N . GLU A 1 71 ? -2.314 2.428 7.454 1.00 0.00 169 GLU A N 10
ATOM 12382 C CA . GLU A 1 71 ? -2.407 1.684 8.705 1.00 0.00 169 GLU A CA 10
ATOM 12383 C C . GLU A 1 71 ? -3.631 2.117 9.506 1.00 0.00 169 GLU A C 10
ATOM 12384 O O . GLU A 1 71 ? -4.350 1.286 10.058 1.00 0.00 169 GLU A O 10
ATOM 12396 N N . ALA A 1 72 ? -3.859 3.425 9.566 1.00 0.00 170 ALA A N 10
ATOM 12397 C CA . ALA A 1 72 ? -4.996 3.970 10.298 1.00 0.00 170 ALA A CA 10
ATOM 12398 C C . ALA A 1 72 ? -6.251 3.136 10.062 1.00 0.00 170 ALA A C 10
ATOM 12399 O O . ALA A 1 72 ? -6.850 2.617 11.005 1.00 0.00 170 ALA A O 10
ATOM 12406 N N . HIS A 1 73 ? -6.645 3.012 8.799 1.00 0.00 171 HIS A N 10
ATOM 12407 C CA . HIS A 1 73 ? -7.830 2.241 8.439 1.00 0.00 171 HIS A CA 10
ATOM 12408 C C . HIS A 1 73 ? -7.996 1.038 9.362 1.00 0.00 171 HIS A C 10
ATOM 12409 O O . HIS A 1 73 ? -9.115 0.659 9.709 1.00 0.00 171 HIS A O 10
ATOM 12424 N N . ILE A 1 74 ? -6.875 0.441 9.756 1.00 0.00 172 ILE A N 10
ATOM 12425 C CA . ILE A 1 74 ? -6.897 -0.718 10.639 1.00 0.00 172 ILE A CA 10
ATOM 12426 C C . ILE A 1 74 ? -7.689 -0.427 11.909 1.00 0.00 172 ILE A C 10
ATOM 12427 O O . ILE A 1 74 ? -8.696 -1.078 12.190 1.00 0.00 172 ILE A O 10
ATOM 12443 N N . THR A 1 75 ? -7.227 0.556 12.675 1.00 0.00 173 THR A N 10
ATOM 12444 C CA . THR A 1 75 ? -7.891 0.935 13.916 1.00 0.00 173 THR A CA 10
ATOM 12445 C C . THR A 1 75 ? -9.253 1.562 13.641 1.00 0.00 173 THR A C 10
ATOM 12446 O O . THR A 1 75 ? -10.146 1.529 14.489 1.00 0.00 173 THR A O 10
ATOM 12457 N N . LEU A 1 76 ? -9.408 2.131 12.451 1.00 0.00 174 LEU A N 10
ATOM 12458 C CA . LEU A 1 76 ? -10.663 2.766 12.063 1.00 0.00 174 LEU A CA 10
ATOM 12459 C C . LEU A 1 76 ? -11.810 1.760 12.083 1.00 0.00 174 LEU A C 10
ATOM 12460 O O . LEU A 1 76 ? -11.616 0.577 11.806 1.00 0.00 174 LEU A O 10
ATOM 12476 N N . ARG A 1 77 ? -13.005 2.240 12.411 1.00 0.00 175 ARG A N 10
ATOM 12477 C CA . ARG A 1 77 ? -14.184 1.384 12.465 1.00 0.00 175 ARG A CA 10
ATOM 12478 C C . ARG A 1 77 ? -14.919 1.384 11.128 1.00 0.00 175 ARG A C 10
ATOM 12479 O O . ARG A 1 77 ? -14.787 2.317 10.336 1.00 0.00 175 ARG A O 10
ATOM 12500 N N . SER A 1 78 ? -15.691 0.330 10.883 1.00 0.00 176 SER A N 10
ATOM 12501 C CA . SER A 1 78 ? -16.444 0.207 9.640 1.00 0.00 176 SER A CA 10
ATOM 12502 C C . SER A 1 78 ? -17.938 0.387 9.889 1.00 0.00 176 SER A C 10
ATOM 12503 O O . SER A 1 78 ? -18.621 1.094 9.150 1.00 0.00 176 SER A O 10
ATOM 12511 N N . GLY A 1 79 ? -18.439 -0.260 10.937 1.00 0.00 177 GLY A N 10
ATOM 12512 C CA . GLY A 1 79 ? -19.849 -0.159 11.266 1.00 0.00 177 GLY A CA 10
ATOM 12513 C C . GLY A 1 79 ? -20.184 1.128 11.993 1.00 0.00 177 GLY A C 10
ATOM 12514 O O . GLY A 1 79 ? -19.414 1.618 12.819 1.00 0.00 177 GLY A O 10
ATOM 12518 N N . PRO A 1 80 ? -21.359 1.697 11.685 1.00 0.00 178 PRO A N 10
ATOM 12519 C CA . PRO A 1 80 ? -21.821 2.943 12.304 1.00 0.00 178 PRO A CA 10
ATOM 12520 C C . PRO A 1 80 ? -22.183 2.761 13.774 1.00 0.00 178 PRO A C 10
ATOM 12521 O O . PRO A 1 80 ? -22.549 3.719 14.456 1.00 0.00 178 PRO A O 10
ATOM 12532 N N . SER A 1 81 ? -22.077 1.528 14.256 1.00 0.00 179 SER A N 10
ATOM 12533 C CA . SER A 1 81 ? -22.396 1.220 15.646 1.00 0.00 179 SER A CA 10
ATOM 12534 C C . SER A 1 81 ? -21.686 -0.052 16.098 1.00 0.00 179 SER A C 10
ATOM 12535 O O . SER A 1 81 ? -21.214 -0.838 15.276 1.00 0.00 179 SER A O 10
ATOM 12543 N N . SER A 1 82 ? -21.614 -0.248 17.410 1.00 0.00 180 SER A N 10
ATOM 12544 C CA . SER A 1 82 ? -20.958 -1.422 17.973 1.00 0.00 180 SER A CA 10
ATOM 12545 C C . SER A 1 82 ? -21.536 -1.763 19.344 1.00 0.00 180 SER A C 10
ATOM 12546 O O . SER A 1 82 ? -21.802 -0.877 20.155 1.00 0.00 180 SER A O 10
ATOM 12554 N N . GLY A 1 83 ? -21.728 -3.054 19.594 1.00 0.00 181 GLY A N 10
ATOM 12555 C CA . GLY A 1 83 ? -22.274 -3.490 20.866 1.00 0.00 181 GLY A CA 10
ATOM 12556 C C . GLY A 1 83 ? -21.215 -4.071 21.783 1.00 0.00 181 GLY A C 10
ATOM 12557 O O . GLY A 1 83 ? -20.029 -3.777 21.636 1.00 0.00 181 GLY A O 10
ATOM 12561 N N . GLY A 1 1 ? 15.667 19.276 9.238 1.00 0.00 99 GLY A N 11
ATOM 12562 C CA . GLY A 1 1 ? 16.652 20.011 8.467 1.00 0.00 99 GLY A CA 11
ATOM 12563 C C . GLY A 1 1 ? 16.672 19.600 7.008 1.00 0.00 99 GLY A C 11
ATOM 12564 O O . GLY A 1 1 ? 17.056 18.478 6.678 1.00 0.00 99 GLY A O 11
ATOM 12568 N N . SER A 1 2 ? 16.254 20.508 6.133 1.00 0.00 100 SER A N 11
ATOM 12569 C CA . SER A 1 2 ? 16.220 20.232 4.702 1.00 0.00 100 SER A CA 11
ATOM 12570 C C . SER A 1 2 ? 16.524 21.492 3.897 1.00 0.00 100 SER A C 11
ATOM 12571 O O . SER A 1 2 ? 16.034 22.577 4.213 1.00 0.00 100 SER A O 11
ATOM 12579 N N . SER A 1 3 ? 17.335 21.341 2.856 1.00 0.00 101 SER A N 11
ATOM 12580 C CA . SER A 1 3 ? 17.709 22.467 2.007 1.00 0.00 101 SER A CA 11
ATOM 12581 C C . SER A 1 3 ? 16.889 22.473 0.721 1.00 0.00 101 SER A C 11
ATOM 12582 O O . SER A 1 3 ? 17.311 21.931 -0.300 1.00 0.00 101 SER A O 11
ATOM 12590 N N . GLY A 1 4 ? 15.712 23.090 0.779 1.00 0.00 102 GLY A N 11
ATOM 12591 C CA . GLY A 1 4 ? 14.851 23.155 -0.387 1.00 0.00 102 GLY A CA 11
ATOM 12592 C C . GLY A 1 4 ? 14.432 21.783 -0.877 1.00 0.00 102 GLY A C 11
ATOM 12593 O O . GLY A 1 4 ? 14.087 20.911 -0.080 1.00 0.00 102 GLY A O 11
ATOM 12597 N N . SER A 1 5 ? 14.462 21.591 -2.192 1.00 0.00 103 SER A N 11
ATOM 12598 C CA . SER A 1 5 ? 14.077 20.317 -2.787 1.00 0.00 103 SER A CA 11
ATOM 12599 C C . SER A 1 5 ? 15.286 19.619 -3.404 1.00 0.00 103 SER A C 11
ATOM 12600 O O . SER A 1 5 ? 16.005 20.202 -4.215 1.00 0.00 103 SER A O 11
ATOM 12608 N N . SER A 1 6 ? 15.502 18.367 -3.014 1.00 0.00 104 SER A N 11
ATOM 12609 C CA . SER A 1 6 ? 16.625 17.590 -3.525 1.00 0.00 104 SER A CA 11
ATOM 12610 C C . SER A 1 6 ? 16.135 16.339 -4.249 1.00 0.00 104 SER A C 11
ATOM 12611 O O . SER A 1 6 ? 15.090 15.783 -3.913 1.00 0.00 104 SER A O 11
ATOM 12619 N N . GLY A 1 7 ? 16.899 15.902 -5.245 1.00 0.00 105 GLY A N 11
ATOM 12620 C CA . GLY A 1 7 ? 16.528 14.721 -6.002 1.00 0.00 105 GLY A CA 11
ATOM 12621 C C . GLY A 1 7 ? 16.911 13.436 -5.295 1.00 0.00 105 GLY A C 11
ATOM 12622 O O . GLY A 1 7 ? 17.902 12.797 -5.648 1.00 0.00 105 GLY A O 11
ATOM 12626 N N . GLY A 1 8 ? 16.124 13.056 -4.293 1.00 0.00 106 GLY A N 11
ATOM 12627 C CA . GLY A 1 8 ? 16.404 11.841 -3.550 1.00 0.00 106 GLY A CA 11
ATOM 12628 C C . GLY A 1 8 ? 15.195 11.335 -2.788 1.00 0.00 106 GLY A C 11
ATOM 12629 O O . GLY A 1 8 ? 15.075 11.558 -1.584 1.00 0.00 106 GLY A O 11
ATOM 12633 N N . GLN A 1 9 ? 14.296 10.655 -3.492 1.00 0.00 107 GLN A N 11
ATOM 12634 C CA . GLN A 1 9 ? 13.089 10.119 -2.875 1.00 0.00 107 GLN A CA 11
ATOM 12635 C C . GLN A 1 9 ? 13.345 8.733 -2.292 1.00 0.00 107 GLN A C 11
ATOM 12636 O O . GLN A 1 9 ? 14.321 8.070 -2.644 1.00 0.00 107 GLN A O 11
ATOM 12650 N N . THR A 1 10 ? 12.462 8.300 -1.397 1.00 0.00 108 THR A N 11
ATOM 12651 C CA . THR A 1 10 ? 12.593 6.994 -0.764 1.00 0.00 108 THR A CA 11
ATOM 12652 C C . THR A 1 10 ? 11.324 6.168 -0.940 1.00 0.00 108 THR A C 11
ATOM 12653 O O . THR A 1 10 ? 10.249 6.709 -1.202 1.00 0.00 108 THR A O 11
ATOM 12664 N N . THR A 1 11 ? 11.454 4.853 -0.794 1.00 0.00 109 THR A N 11
ATOM 12665 C CA . THR A 1 11 ? 10.318 3.952 -0.937 1.00 0.00 109 THR A CA 11
ATOM 12666 C C . THR A 1 11 ? 10.200 3.020 0.263 1.00 0.00 109 THR A C 11
ATOM 12667 O O . THR A 1 11 ? 11.087 2.204 0.516 1.00 0.00 109 THR A O 11
ATOM 12678 N N . ILE A 1 12 ? 9.101 3.146 0.999 1.00 0.00 110 ILE A N 11
ATOM 12679 C CA . ILE A 1 12 ? 8.868 2.313 2.172 1.00 0.00 110 ILE A CA 11
ATOM 12680 C C . ILE A 1 12 ? 7.829 1.235 1.882 1.00 0.00 110 ILE A C 11
ATOM 12681 O O . ILE A 1 12 ? 6.990 1.390 0.996 1.00 0.00 110 ILE A O 11
ATOM 12697 N N . GLN A 1 13 ? 7.891 0.143 2.638 1.00 0.00 111 GLN A N 11
ATOM 12698 C CA . GLN A 1 13 ? 6.954 -0.961 2.463 1.00 0.00 111 GLN A CA 11
ATOM 12699 C C . GLN A 1 13 ? 6.064 -1.119 3.691 1.00 0.00 111 GLN A C 11
ATOM 12700 O O . GLN A 1 13 ? 6.480 -1.680 4.705 1.00 0.00 111 GLN A O 11
ATOM 12714 N N . VAL A 1 14 ? 4.836 -0.619 3.594 1.00 0.00 112 VAL A N 11
ATOM 12715 C CA . VAL A 1 14 ? 3.886 -0.705 4.697 1.00 0.00 112 VAL A CA 11
ATOM 12716 C C . VAL A 1 14 ? 3.428 -2.143 4.916 1.00 0.00 112 VAL A C 11
ATOM 12717 O O . VAL A 1 14 ? 3.230 -2.895 3.962 1.00 0.00 112 VAL A O 11
ATOM 12730 N N . ARG A 1 15 ? 3.260 -2.518 6.180 1.00 0.00 113 ARG A N 11
ATOM 12731 C CA . ARG A 1 15 ? 2.826 -3.866 6.526 1.00 0.00 113 ARG A CA 11
ATOM 12732 C C . ARG A 1 15 ? 1.418 -3.850 7.115 1.00 0.00 113 ARG A C 11
ATOM 12733 O O . ARG A 1 15 ? 1.200 -3.339 8.213 1.00 0.00 113 ARG A O 11
ATOM 12754 N N . VAL A 1 16 ? 0.467 -4.412 6.376 1.00 0.00 114 VAL A N 11
ATOM 12755 C CA . VAL A 1 16 ? -0.920 -4.462 6.825 1.00 0.00 114 VAL A CA 11
ATOM 12756 C C . VAL A 1 16 ? -1.516 -5.849 6.613 1.00 0.00 114 VAL A C 11
ATOM 12757 O O . VAL A 1 16 ? -1.122 -6.590 5.712 1.00 0.00 114 VAL A O 11
ATOM 12770 N N . PRO A 1 17 ? -2.489 -6.211 7.462 1.00 0.00 115 PRO A N 11
ATOM 12771 C CA . PRO A 1 17 ? -3.162 -7.512 7.387 1.00 0.00 115 PRO A CA 11
ATOM 12772 C C . PRO A 1 17 ? -4.055 -7.632 6.157 1.00 0.00 115 PRO A C 11
ATOM 12773 O O . PRO A 1 17 ? -4.763 -6.691 5.797 1.00 0.00 115 PRO A O 11
ATOM 12784 N N . TYR A 1 18 ? -4.017 -8.795 5.516 1.00 0.00 116 TYR A N 11
ATOM 12785 C CA . TYR A 1 18 ? -4.822 -9.037 4.324 1.00 0.00 116 TYR A CA 11
ATOM 12786 C C . TYR A 1 18 ? -6.262 -8.581 4.538 1.00 0.00 116 TYR A C 11
ATOM 12787 O O . TYR A 1 18 ? -6.897 -8.046 3.629 1.00 0.00 116 TYR A O 11
ATOM 12805 N N . ARG A 1 19 ? -6.772 -8.797 5.746 1.00 0.00 117 ARG A N 11
ATOM 12806 C CA . ARG A 1 19 ? -8.137 -8.410 6.080 1.00 0.00 117 ARG A CA 11
ATOM 12807 C C . ARG A 1 19 ? -8.338 -6.909 5.889 1.00 0.00 117 ARG A C 11
ATOM 12808 O O . ARG A 1 19 ? -9.390 -6.467 5.426 1.00 0.00 117 ARG A O 11
ATOM 12829 N N . VAL A 1 20 ? -7.323 -6.130 6.248 1.00 0.00 118 VAL A N 11
ATOM 12830 C CA . VAL A 1 20 ? -7.387 -4.680 6.115 1.00 0.00 118 VAL A CA 11
ATOM 12831 C C . VAL A 1 20 ? -7.158 -4.249 4.671 1.00 0.00 118 VAL A C 11
ATOM 12832 O O . VAL A 1 20 ? -7.770 -3.295 4.191 1.00 0.00 118 VAL A O 11
ATOM 12845 N N . VAL A 1 21 ? -6.272 -4.961 3.980 1.00 0.00 119 VAL A N 11
ATOM 12846 C CA . VAL A 1 21 ? -5.963 -4.654 2.589 1.00 0.00 119 VAL A CA 11
ATOM 12847 C C . VAL A 1 21 ? -7.226 -4.309 1.808 1.00 0.00 119 VAL A C 11
ATOM 12848 O O . VAL A 1 21 ? -7.383 -3.189 1.325 1.00 0.00 119 VAL A O 11
ATOM 12861 N N . GLY A 1 22 ? -8.125 -5.281 1.689 1.00 0.00 120 GLY A N 11
ATOM 12862 C CA . GLY A 1 22 ? -9.364 -5.061 0.966 1.00 0.00 120 GLY A CA 11
ATOM 12863 C C . GLY A 1 22 ? -10.056 -3.777 1.378 1.00 0.00 120 GLY A C 11
ATOM 12864 O O . GLY A 1 22 ? -10.610 -3.065 0.540 1.00 0.00 120 GLY A O 11
ATOM 12868 N N . LEU A 1 23 ? -10.025 -3.479 2.672 1.00 0.00 121 LEU A N 11
ATOM 12869 C CA . LEU A 1 23 ? -10.655 -2.272 3.195 1.00 0.00 121 LEU A CA 11
ATOM 12870 C C . LEU A 1 23 ? -9.964 -1.022 2.661 1.00 0.00 121 LEU A C 11
ATOM 12871 O O . LEU A 1 23 ? -10.619 -0.060 2.261 1.00 0.00 121 LEU A O 11
ATOM 12887 N N . VAL A 1 24 ? -8.635 -1.043 2.656 1.00 0.00 122 VAL A N 11
ATOM 12888 C CA . VAL A 1 24 ? -7.854 0.087 2.168 1.00 0.00 122 VAL A CA 11
ATOM 12889 C C . VAL A 1 24 ? -7.952 0.209 0.652 1.00 0.00 122 VAL A C 11
ATOM 12890 O O . VAL A 1 24 ? -8.416 1.221 0.128 1.00 0.00 122 VAL A O 11
ATOM 12903 N N . VAL A 1 25 ? -7.511 -0.831 -0.050 1.00 0.00 123 VAL A N 11
ATOM 12904 C CA . VAL A 1 25 ? -7.550 -0.842 -1.507 1.00 0.00 123 VAL A CA 11
ATOM 12905 C C . VAL A 1 25 ? -8.866 -0.273 -2.026 1.00 0.00 123 VAL A C 11
ATOM 12906 O O . VAL A 1 25 ? -8.883 0.540 -2.949 1.00 0.00 123 VAL A O 11
ATOM 12919 N N . GLY A 1 26 ? -9.970 -0.707 -1.424 1.00 0.00 124 GLY A N 11
ATOM 12920 C CA . GLY A 1 26 ? -11.277 -0.231 -1.838 1.00 0.00 124 GLY A CA 11
ATOM 12921 C C . GLY A 1 26 ? -11.719 -0.827 -3.160 1.00 0.00 124 GLY A C 11
ATOM 12922 O O . GLY A 1 26 ? -10.963 -1.527 -3.833 1.00 0.00 124 GLY A O 11
ATOM 12926 N N . PRO A 1 27 ? -12.972 -0.549 -3.549 1.00 0.00 125 PRO A N 11
ATOM 12927 C CA . PRO A 1 27 ? -13.543 -1.054 -4.801 1.00 0.00 125 PRO A CA 11
ATOM 12928 C C . PRO A 1 27 ? -12.612 -0.841 -5.990 1.00 0.00 125 PRO A C 11
ATOM 12929 O O . PRO A 1 27 ? -12.331 0.293 -6.377 1.00 0.00 125 PRO A O 11
ATOM 12940 N N . LYS A 1 28 ? -12.135 -1.939 -6.566 1.00 0.00 126 LYS A N 11
ATOM 12941 C CA . LYS A 1 28 ? -11.236 -1.874 -7.712 1.00 0.00 126 LYS A CA 11
ATOM 12942 C C . LYS A 1 28 ? -10.288 -0.685 -7.593 1.00 0.00 126 LYS A C 11
ATOM 12943 O O . LYS A 1 28 ? -9.994 -0.012 -8.580 1.00 0.00 126 LYS A O 11
ATOM 12962 N N . GLY A 1 29 ? -9.811 -0.434 -6.378 1.00 0.00 127 GLY A N 11
ATOM 12963 C CA . GLY A 1 29 ? -8.899 0.672 -6.153 1.00 0.00 127 GLY A CA 11
ATOM 12964 C C . GLY A 1 29 ? -9.586 2.020 -6.257 1.00 0.00 127 GLY A C 11
ATOM 12965 O O . GLY A 1 29 ? -9.407 2.742 -7.237 1.00 0.00 127 GLY A O 11
ATOM 12969 N N . ALA A 1 30 ? -10.377 2.358 -5.244 1.00 0.00 128 ALA A N 11
ATOM 12970 C CA . ALA A 1 30 ? -11.093 3.628 -5.225 1.00 0.00 128 ALA A CA 11
ATOM 12971 C C . ALA A 1 30 ? -10.647 4.493 -4.051 1.00 0.00 128 ALA A C 11
ATOM 12972 O O . ALA A 1 30 ? -10.525 5.712 -4.175 1.00 0.00 128 ALA A O 11
ATOM 12979 N N . THR A 1 31 ? -10.406 3.855 -2.910 1.00 0.00 129 THR A N 11
ATOM 12980 C CA . THR A 1 31 ? -9.975 4.566 -1.713 1.00 0.00 129 THR A CA 11
ATOM 12981 C C . THR A 1 31 ? -8.463 4.756 -1.701 1.00 0.00 129 THR A C 11
ATOM 12982 O O . THR A 1 31 ? -7.966 5.838 -1.385 1.00 0.00 129 THR A O 11
ATOM 12993 N N . ILE A 1 32 ? -7.736 3.699 -2.047 1.00 0.00 130 ILE A N 11
ATOM 12994 C CA . ILE A 1 32 ? -6.279 3.751 -2.077 1.00 0.00 130 ILE A CA 11
ATOM 12995 C C . ILE A 1 32 ? -5.787 4.796 -3.072 1.00 0.00 130 ILE A C 11
ATOM 12996 O O . ILE A 1 32 ? -4.733 5.403 -2.883 1.00 0.00 130 ILE A O 11
ATOM 13012 N N . LYS A 1 33 ? -6.558 5.002 -4.135 1.00 0.00 131 LYS A N 11
ATOM 13013 C CA . LYS A 1 33 ? -6.203 5.976 -5.160 1.00 0.00 131 LYS A CA 11
ATOM 13014 C C . LYS A 1 33 ? -6.287 7.397 -4.614 1.00 0.00 131 LYS A C 11
ATOM 13015 O O . LYS A 1 33 ? -5.439 8.238 -4.913 1.00 0.00 131 LYS A O 11
ATOM 13034 N N . ARG A 1 34 ? -7.313 7.658 -3.810 1.00 0.00 132 ARG A N 11
ATOM 13035 C CA . ARG A 1 34 ? -7.507 8.978 -3.222 1.00 0.00 132 ARG A CA 11
ATOM 13036 C C . ARG A 1 34 ? -6.321 9.359 -2.340 1.00 0.00 132 ARG A C 11
ATOM 13037 O O . ARG A 1 34 ? -5.830 10.486 -2.397 1.00 0.00 132 ARG A O 11
ATOM 13058 N N . ILE A 1 35 ? -5.867 8.411 -1.526 1.00 0.00 133 ILE A N 11
ATOM 13059 C CA . ILE A 1 35 ? -4.740 8.648 -0.633 1.00 0.00 133 ILE A CA 11
ATOM 13060 C C . ILE A 1 35 ? -3.524 9.150 -1.404 1.00 0.00 133 ILE A C 11
ATOM 13061 O O . ILE A 1 35 ? -2.965 10.199 -1.086 1.00 0.00 133 ILE A O 11
ATOM 13077 N N . GLN A 1 36 ? -3.121 8.393 -2.420 1.00 0.00 134 GLN A N 11
ATOM 13078 C CA . GLN A 1 36 ? -1.971 8.762 -3.238 1.00 0.00 134 GLN A CA 11
ATOM 13079 C C . GLN A 1 36 ? -1.990 10.252 -3.563 1.00 0.00 134 GLN A C 11
ATOM 13080 O O . GLN A 1 36 ? -0.941 10.875 -3.719 1.00 0.00 134 GLN A O 11
ATOM 13094 N N . GLN A 1 37 ? -3.190 10.815 -3.664 1.00 0.00 135 GLN A N 11
ATOM 13095 C CA . GLN A 1 37 ? -3.344 12.232 -3.972 1.00 0.00 135 GLN A CA 11
ATOM 13096 C C . GLN A 1 37 ? -3.088 13.089 -2.736 1.00 0.00 135 GLN A C 11
ATOM 13097 O O . GLN A 1 37 ? -2.267 14.005 -2.764 1.00 0.00 135 GLN A O 11
ATOM 13111 N N . ARG A 1 38 ? -3.797 12.784 -1.654 1.00 0.00 136 ARG A N 11
ATOM 13112 C CA . ARG A 1 38 ? -3.648 13.528 -0.409 1.00 0.00 136 ARG A CA 11
ATOM 13113 C C . ARG A 1 38 ? -2.188 13.556 0.036 1.00 0.00 136 ARG A C 11
ATOM 13114 O O . ARG A 1 38 ? -1.731 14.524 0.645 1.00 0.00 136 ARG A O 11
ATOM 13135 N N . THR A 1 39 ? -1.460 12.488 -0.273 1.00 0.00 137 THR A N 11
ATOM 13136 C CA . THR A 1 39 ? -0.053 12.389 0.095 1.00 0.00 137 THR A CA 11
ATOM 13137 C C . THR A 1 39 ? 0.850 12.672 -1.100 1.00 0.00 137 THR A C 11
ATOM 13138 O O . THR A 1 39 ? 2.038 12.954 -0.941 1.00 0.00 137 THR A O 11
ATOM 13149 N N . HIS A 1 40 ? 0.279 12.597 -2.298 1.00 0.00 138 HIS A N 11
ATOM 13150 C CA . HIS A 1 40 ? 1.033 12.847 -3.522 1.00 0.00 138 HIS A CA 11
ATOM 13151 C C . HIS A 1 40 ? 2.203 11.876 -3.646 1.00 0.00 138 HIS A C 11
ATOM 13152 O O . HIS A 1 40 ? 3.353 12.290 -3.798 1.00 0.00 138 HIS A O 11
ATOM 13167 N N . THR A 1 41 ? 1.903 10.583 -3.581 1.00 0.00 139 THR A N 11
ATOM 13168 C CA . THR A 1 41 ? 2.930 9.554 -3.684 1.00 0.00 139 THR A CA 11
ATOM 13169 C C . THR A 1 41 ? 2.489 8.429 -4.614 1.00 0.00 139 THR A C 11
ATOM 13170 O O . THR A 1 41 ? 1.353 8.411 -5.087 1.00 0.00 139 THR A O 11
ATOM 13181 N N . TYR A 1 42 ? 3.394 7.491 -4.871 1.00 0.00 140 TYR A N 11
ATOM 13182 C CA . TYR A 1 42 ? 3.099 6.363 -5.746 1.00 0.00 140 TYR A CA 11
ATOM 13183 C C . TYR A 1 42 ? 2.916 5.081 -4.939 1.00 0.00 140 TYR A C 11
ATOM 13184 O O . TYR A 1 42 ? 3.873 4.347 -4.693 1.00 0.00 140 TYR A O 11
ATOM 13202 N N . ILE A 1 43 ? 1.679 4.819 -4.530 1.00 0.00 141 ILE A N 11
ATOM 13203 C CA . ILE A 1 43 ? 1.368 3.626 -3.752 1.00 0.00 141 ILE A CA 11
ATOM 13204 C C . ILE A 1 43 ? 1.177 2.414 -4.658 1.00 0.00 141 ILE A C 11
ATOM 13205 O O . ILE A 1 43 ? 0.534 2.503 -5.705 1.00 0.00 141 ILE A O 11
ATOM 13221 N N . VAL A 1 44 ? 1.737 1.281 -4.248 1.00 0.00 142 VAL A N 11
ATOM 13222 C CA . VAL A 1 44 ? 1.625 0.050 -5.020 1.00 0.00 142 VAL A CA 11
ATOM 13223 C C . VAL A 1 44 ? 1.042 -1.078 -4.176 1.00 0.00 142 VAL A C 11
ATOM 13224 O O . VAL A 1 44 ? 1.475 -1.312 -3.047 1.00 0.00 142 VAL A O 11
ATOM 13237 N N . THR A 1 45 ? 0.055 -1.775 -4.730 1.00 0.00 143 THR A N 11
ATOM 13238 C CA . THR A 1 45 ? -0.589 -2.878 -4.029 1.00 0.00 143 THR A CA 11
ATOM 13239 C C . THR A 1 45 ? 0.112 -4.200 -4.321 1.00 0.00 143 THR A C 11
ATOM 13240 O O . THR A 1 45 ? 0.651 -4.418 -5.406 1.00 0.00 143 THR A O 11
ATOM 13251 N N . PRO A 1 46 ? 0.106 -5.105 -3.331 1.00 0.00 144 PRO A N 11
ATOM 13252 C CA . PRO A 1 46 ? 0.737 -6.423 -3.459 1.00 0.00 144 PRO A CA 11
ATOM 13253 C C . PRO A 1 46 ? -0.012 -7.332 -4.428 1.00 0.00 144 PRO A C 11
ATOM 13254 O O . PRO A 1 46 ? -1.017 -6.935 -5.016 1.00 0.00 144 PRO A O 11
ATOM 13265 N N . GLY A 1 47 ? 0.485 -8.555 -4.588 1.00 0.00 145 GLY A N 11
ATOM 13266 C CA . GLY A 1 47 ? -0.151 -9.502 -5.486 1.00 0.00 145 GLY A CA 11
ATOM 13267 C C . GLY A 1 47 ? -1.294 -10.248 -4.828 1.00 0.00 145 GLY A C 11
ATOM 13268 O O . GLY A 1 47 ? -1.560 -10.066 -3.640 1.00 0.00 145 GLY A O 11
ATOM 13272 N N . ARG A 1 48 ? -1.972 -11.090 -5.601 1.00 0.00 146 ARG A N 11
ATOM 13273 C CA . ARG A 1 48 ? -3.094 -11.865 -5.086 1.00 0.00 146 ARG A CA 11
ATOM 13274 C C . ARG A 1 48 ? -2.604 -13.089 -4.319 1.00 0.00 146 ARG A C 11
ATOM 13275 O O . ARG A 1 48 ? -3.208 -13.495 -3.326 1.00 0.00 146 ARG A O 11
ATOM 13296 N N . ASP A 1 49 ? -1.506 -13.673 -4.787 1.00 0.00 147 ASP A N 11
ATOM 13297 C CA . ASP A 1 49 ? -0.933 -14.851 -4.145 1.00 0.00 147 ASP A CA 11
ATOM 13298 C C . ASP A 1 49 ? 0.347 -14.493 -3.397 1.00 0.00 147 ASP A C 11
ATOM 13299 O O . ASP A 1 49 ? 1.318 -15.250 -3.409 1.00 0.00 147 ASP A O 11
ATOM 13308 N N . LYS A 1 50 ? 0.343 -13.335 -2.746 1.00 0.00 148 LYS A N 11
ATOM 13309 C CA . LYS A 1 50 ? 1.503 -12.876 -1.992 1.00 0.00 148 LYS A CA 11
ATOM 13310 C C . LYS A 1 50 ? 1.079 -12.264 -0.660 1.00 0.00 148 LYS A C 11
ATOM 13311 O O . LYS A 1 50 ? -0.112 -12.128 -0.381 1.00 0.00 148 LYS A O 11
ATOM 13330 N N . GLU A 1 51 ? 2.061 -11.895 0.156 1.00 0.00 149 GLU A N 11
ATOM 13331 C CA . GLU A 1 51 ? 1.788 -11.296 1.457 1.00 0.00 149 GLU A CA 11
ATOM 13332 C C . GLU A 1 51 ? 1.260 -9.873 1.302 1.00 0.00 149 GLU A C 11
ATOM 13333 O O . GLU A 1 51 ? 1.679 -9.122 0.421 1.00 0.00 149 GLU A O 11
ATOM 13345 N N . PRO A 1 52 ? 0.318 -9.493 2.178 1.00 0.00 150 PRO A N 11
ATOM 13346 C CA . PRO A 1 52 ? -0.287 -8.158 2.159 1.00 0.00 150 PRO A CA 11
ATOM 13347 C C . PRO A 1 52 ? 0.691 -7.071 2.590 1.00 0.00 150 PRO A C 11
ATOM 13348 O O . PRO A 1 52 ? 0.787 -6.741 3.773 1.00 0.00 150 PRO A O 11
ATOM 13359 N N . VAL A 1 53 ? 1.417 -6.517 1.624 1.00 0.00 151 VAL A N 11
ATOM 13360 C CA . VAL A 1 53 ? 2.388 -5.466 1.904 1.00 0.00 151 VAL A CA 11
ATOM 13361 C C . VAL A 1 53 ? 2.326 -4.366 0.850 1.00 0.00 151 VAL A C 11
ATOM 13362 O O . VAL A 1 53 ? 2.548 -4.614 -0.335 1.00 0.00 151 VAL A O 11
ATOM 13375 N N . PHE A 1 54 ? 2.025 -3.149 1.290 1.00 0.00 152 PHE A N 11
ATOM 13376 C CA . PHE A 1 54 ? 1.934 -2.010 0.384 1.00 0.00 152 PHE A CA 11
ATOM 13377 C C . PHE A 1 54 ? 3.302 -1.364 0.183 1.00 0.00 152 PHE A C 11
ATOM 13378 O O . PHE A 1 54 ? 4.144 -1.377 1.080 1.00 0.00 152 PHE A O 11
ATOM 13395 N N . ALA A 1 55 ? 3.515 -0.800 -1.002 1.00 0.00 153 ALA A N 11
ATOM 13396 C CA . ALA A 1 55 ? 4.779 -0.149 -1.321 1.00 0.00 153 ALA A CA 11
ATOM 13397 C C . ALA A 1 55 ? 4.560 1.304 -1.729 1.00 0.00 153 ALA A C 11
ATOM 13398 O O . ALA A 1 55 ? 4.090 1.587 -2.831 1.00 0.00 153 ALA A O 11
ATOM 13405 N N . VAL A 1 56 ? 4.902 2.224 -0.831 1.00 0.00 154 VAL A N 11
ATOM 13406 C CA . VAL A 1 56 ? 4.743 3.648 -1.098 1.00 0.00 154 VAL A CA 11
ATOM 13407 C C . VAL A 1 56 ? 6.071 4.285 -1.491 1.00 0.00 154 VAL A C 11
ATOM 13408 O O . VAL A 1 56 ? 7.069 4.156 -0.782 1.00 0.00 154 VAL A O 11
ATOM 13421 N N . THR A 1 57 ? 6.076 4.975 -2.628 1.00 0.00 155 THR A N 11
ATOM 13422 C CA . THR A 1 57 ? 7.281 5.632 -3.117 1.00 0.00 155 THR A CA 11
ATOM 13423 C C . THR A 1 57 ? 7.133 7.149 -3.083 1.00 0.00 155 THR A C 11
ATOM 13424 O O . THR A 1 57 ? 6.081 7.688 -3.424 1.00 0.00 155 THR A O 11
ATOM 13435 N N . GLY A 1 58 ? 8.195 7.834 -2.668 1.00 0.00 156 GLY A N 11
ATOM 13436 C CA . GLY A 1 58 ? 8.162 9.283 -2.597 1.00 0.00 156 GLY A CA 11
ATOM 13437 C C . GLY A 1 58 ? 9.066 9.831 -1.511 1.00 0.00 156 GLY A C 11
ATOM 13438 O O . GLY A 1 58 ? 9.673 9.071 -0.758 1.00 0.00 156 GLY A O 11
ATOM 13442 N N . MET A 1 59 ? 9.157 11.155 -1.432 1.00 0.00 157 MET A N 11
ATOM 13443 C CA . MET A 1 59 ? 9.995 11.804 -0.430 1.00 0.00 157 MET A CA 11
ATOM 13444 C C . MET A 1 59 ? 9.878 11.097 0.917 1.00 0.00 157 MET A C 11
ATOM 13445 O O . MET A 1 59 ? 8.916 10.377 1.186 1.00 0.00 157 MET A O 11
ATOM 13459 N N . PRO A 1 60 ? 10.880 11.304 1.784 1.00 0.00 158 PRO A N 11
ATOM 13460 C CA . PRO A 1 60 ? 10.912 10.696 3.117 1.00 0.00 158 PRO A CA 11
ATOM 13461 C C . PRO A 1 60 ? 9.855 11.281 4.047 1.00 0.00 158 PRO A C 11
ATOM 13462 O O . PRO A 1 60 ? 9.752 10.888 5.209 1.00 0.00 158 PRO A O 11
ATOM 13473 N N . GLU A 1 61 ? 9.072 12.221 3.528 1.00 0.00 159 GLU A N 11
ATOM 13474 C CA . GLU A 1 61 ? 8.023 12.860 4.314 1.00 0.00 159 GLU A CA 11
ATOM 13475 C C . GLU A 1 61 ? 6.649 12.597 3.704 1.00 0.00 159 GLU A C 11
ATOM 13476 O O . GLU A 1 61 ? 5.660 12.443 4.418 1.00 0.00 159 GLU A O 11
ATOM 13488 N N . ASN A 1 62 ? 6.598 12.549 2.376 1.00 0.00 160 ASN A N 11
ATOM 13489 C CA . ASN A 1 62 ? 5.346 12.306 1.669 1.00 0.00 160 ASN A CA 11
ATOM 13490 C C . ASN A 1 62 ? 4.868 10.873 1.885 1.00 0.00 160 ASN A C 11
ATOM 13491 O O . ASN A 1 62 ? 3.695 10.636 2.173 1.00 0.00 160 ASN A O 11
ATOM 13502 N N . VAL A 1 63 ? 5.785 9.921 1.744 1.00 0.00 161 VAL A N 11
ATOM 13503 C CA . VAL A 1 63 ? 5.458 8.512 1.926 1.00 0.00 161 VAL A CA 11
ATOM 13504 C C . VAL A 1 63 ? 5.148 8.204 3.386 1.00 0.00 161 VAL A C 11
ATOM 13505 O O . VAL A 1 63 ? 4.249 7.418 3.688 1.00 0.00 161 VAL A O 11
ATOM 13518 N N . ASP A 1 64 ? 5.898 8.827 4.289 1.00 0.00 162 ASP A N 11
ATOM 13519 C CA . ASP A 1 64 ? 5.703 8.620 5.719 1.00 0.00 162 ASP A CA 11
ATOM 13520 C C . ASP A 1 64 ? 4.244 8.842 6.106 1.00 0.00 162 ASP A C 11
ATOM 13521 O O . ASP A 1 64 ? 3.680 8.087 6.897 1.00 0.00 162 ASP A O 11
ATOM 13530 N N . ARG A 1 65 ? 3.640 9.884 5.543 1.00 0.00 163 ARG A N 11
ATOM 13531 C CA . ARG A 1 65 ? 2.247 10.206 5.831 1.00 0.00 163 ARG A CA 11
ATOM 13532 C C . ARG A 1 65 ? 1.321 9.091 5.354 1.00 0.00 163 ARG A C 11
ATOM 13533 O O . ARG A 1 65 ? 0.497 8.587 6.117 1.00 0.00 163 ARG A O 11
ATOM 13554 N N . ALA A 1 66 ? 1.462 8.713 4.088 1.00 0.00 164 ALA A N 11
ATOM 13555 C CA . ALA A 1 66 ? 0.640 7.657 3.510 1.00 0.00 164 ALA A CA 11
ATOM 13556 C C . ALA A 1 66 ? 0.550 6.457 4.447 1.00 0.00 164 ALA A C 11
ATOM 13557 O O . ALA A 1 66 ? -0.539 5.951 4.720 1.00 0.00 164 ALA A O 11
ATOM 13564 N N . ARG A 1 67 ? 1.701 6.005 4.934 1.00 0.00 165 ARG A N 11
ATOM 13565 C CA . ARG A 1 67 ? 1.751 4.862 5.839 1.00 0.00 165 ARG A CA 11
ATOM 13566 C C . ARG A 1 67 ? 0.789 5.051 7.007 1.00 0.00 165 ARG A C 11
ATOM 13567 O O . ARG A 1 67 ? 0.118 4.109 7.429 1.00 0.00 165 ARG A O 11
ATOM 13588 N N . GLU A 1 68 ? 0.728 6.273 7.526 1.00 0.00 166 GLU A N 11
ATOM 13589 C CA . GLU A 1 68 ? -0.152 6.584 8.647 1.00 0.00 166 GLU A CA 11
ATOM 13590 C C . GLU A 1 68 ? -1.604 6.259 8.306 1.00 0.00 166 GLU A C 11
ATOM 13591 O O . GLU A 1 68 ? -2.306 5.617 9.086 1.00 0.00 166 GLU A O 11
ATOM 13603 N N . GLU A 1 69 ? -2.045 6.709 7.135 1.00 0.00 167 GLU A N 11
ATOM 13604 C CA . GLU A 1 69 ? -3.413 6.467 6.692 1.00 0.00 167 GLU A CA 11
ATOM 13605 C C . GLU A 1 69 ? -3.659 4.978 6.471 1.00 0.00 167 GLU A C 11
ATOM 13606 O O . GLU A 1 69 ? -4.565 4.393 7.066 1.00 0.00 167 GLU A O 11
ATOM 13618 N N . ILE A 1 70 ? -2.845 4.371 5.614 1.00 0.00 168 ILE A N 11
ATOM 13619 C CA . ILE A 1 70 ? -2.974 2.950 5.315 1.00 0.00 168 ILE A CA 11
ATOM 13620 C C . ILE A 1 70 ? -3.099 2.128 6.594 1.00 0.00 168 ILE A C 11
ATOM 13621 O O . ILE A 1 70 ? -4.007 1.310 6.731 1.00 0.00 168 ILE A O 11
ATOM 13637 N N . GLU A 1 71 ? -2.181 2.355 7.528 1.00 0.00 169 GLU A N 11
ATOM 13638 C CA . GLU A 1 71 ? -2.189 1.636 8.797 1.00 0.00 169 GLU A CA 11
ATOM 13639 C C . GLU A 1 71 ? -3.422 1.999 9.619 1.00 0.00 169 GLU A C 11
ATOM 13640 O O . GLU A 1 71 ? -4.106 1.125 10.152 1.00 0.00 169 GLU A O 11
ATOM 13652 N N . ALA A 1 72 ? -3.700 3.295 9.718 1.00 0.00 170 ALA A N 11
ATOM 13653 C CA . ALA A 1 72 ? -4.850 3.774 10.474 1.00 0.00 170 ALA A CA 11
ATOM 13654 C C . ALA A 1 72 ? -6.054 2.858 10.282 1.00 0.00 170 ALA A C 11
ATOM 13655 O O . ALA A 1 72 ? -6.621 2.350 11.250 1.00 0.00 170 ALA A O 11
ATOM 13662 N N . HIS A 1 73 ? -6.440 2.651 9.027 1.00 0.00 171 HIS A N 11
ATOM 13663 C CA . HIS A 1 73 ? -7.577 1.796 8.708 1.00 0.00 171 HIS A CA 11
ATOM 13664 C C . HIS A 1 73 ? -7.649 0.609 9.665 1.00 0.00 171 HIS A C 11
ATOM 13665 O O . HIS A 1 73 ? -8.726 0.249 10.142 1.00 0.00 171 HIS A O 11
ATOM 13680 N N . ILE A 1 74 ? -6.498 0.006 9.940 1.00 0.00 172 ILE A N 11
ATOM 13681 C CA . ILE A 1 74 ? -6.431 -1.139 10.839 1.00 0.00 172 ILE A CA 11
ATOM 13682 C C . ILE A 1 74 ? -7.273 -0.905 12.090 1.00 0.00 172 ILE A C 11
ATOM 13683 O O . ILE A 1 74 ? -8.188 -1.673 12.388 1.00 0.00 172 ILE A O 11
ATOM 13699 N N . THR A 1 75 ? -6.958 0.162 12.818 1.00 0.00 173 THR A N 11
ATOM 13700 C CA . THR A 1 75 ? -7.685 0.497 14.035 1.00 0.00 173 THR A CA 11
ATOM 13701 C C . THR A 1 75 ? -9.167 0.707 13.751 1.00 0.00 173 THR A C 11
ATOM 13702 O O . THR A 1 75 ? -10.025 0.106 14.399 1.00 0.00 173 THR A O 11
ATOM 13713 N N . LEU A 1 76 ? -9.463 1.560 12.777 1.00 0.00 174 LEU A N 11
ATOM 13714 C CA . LEU A 1 76 ? -10.844 1.848 12.406 1.00 0.00 174 LEU A CA 11
ATOM 13715 C C . LEU A 1 76 ? -11.713 0.601 12.530 1.00 0.00 174 LEU A C 11
ATOM 13716 O O . LEU A 1 76 ? -11.322 -0.485 12.103 1.00 0.00 174 LEU A O 11
ATOM 13732 N N . ARG A 1 77 ? -12.895 0.765 13.116 1.00 0.00 175 ARG A N 11
ATOM 13733 C CA . ARG A 1 77 ? -13.819 -0.348 13.295 1.00 0.00 175 ARG A CA 11
ATOM 13734 C C . ARG A 1 77 ? -14.328 -0.855 11.949 1.00 0.00 175 ARG A C 11
ATOM 13735 O O . ARG A 1 77 ? -14.412 -0.099 10.981 1.00 0.00 175 ARG A O 11
ATOM 13756 N N . SER A 1 78 ? -14.665 -2.139 11.895 1.00 0.00 176 SER A N 11
ATOM 13757 C CA . SER A 1 78 ? -15.162 -2.748 10.667 1.00 0.00 176 SER A CA 11
ATOM 13758 C C . SER A 1 78 ? -16.630 -2.401 10.443 1.00 0.00 176 SER A C 11
ATOM 13759 O O . SER A 1 78 ? -17.395 -2.243 11.394 1.00 0.00 176 SER A O 11
ATOM 13767 N N . GLY A 1 79 ? -17.017 -2.283 9.176 1.00 0.00 177 GLY A N 11
ATOM 13768 C CA . GLY A 1 79 ? -18.392 -1.955 8.848 1.00 0.00 177 GLY A CA 11
ATOM 13769 C C . GLY A 1 79 ? -19.180 -3.161 8.377 1.00 0.00 177 GLY A C 11
ATOM 13770 O O . GLY A 1 79 ? -19.929 -3.776 9.136 1.00 0.00 177 GLY A O 11
ATOM 13774 N N . PRO A 1 80 ? -19.015 -3.515 7.094 1.00 0.00 178 PRO A N 11
ATOM 13775 C CA . PRO A 1 80 ? -19.709 -4.658 6.493 1.00 0.00 178 PRO A CA 11
ATOM 13776 C C . PRO A 1 80 ? -19.201 -5.992 7.028 1.00 0.00 178 PRO A C 11
ATOM 13777 O O . PRO A 1 80 ? -19.958 -6.956 7.142 1.00 0.00 178 PRO A O 11
ATOM 13788 N N . SER A 1 81 ? -17.913 -6.041 7.356 1.00 0.00 179 SER A N 11
ATOM 13789 C CA . SER A 1 81 ? -17.303 -7.259 7.877 1.00 0.00 179 SER A CA 11
ATOM 13790 C C . SER A 1 81 ? -17.269 -8.349 6.810 1.00 0.00 179 SER A C 11
ATOM 13791 O O . SER A 1 81 ? -17.709 -9.475 7.043 1.00 0.00 179 SER A O 11
ATOM 13799 N N . SER A 1 82 ? -16.745 -8.005 5.638 1.00 0.00 180 SER A N 11
ATOM 13800 C CA . SER A 1 82 ? -16.656 -8.952 4.533 1.00 0.00 180 SER A CA 11
ATOM 13801 C C . SER A 1 82 ? -18.030 -9.523 4.196 1.00 0.00 180 SER A C 11
ATOM 13802 O O . SER A 1 82 ? -18.179 -10.725 3.978 1.00 0.00 180 SER A O 11
ATOM 13810 N N . GLY A 1 83 ? -19.033 -8.652 4.156 1.00 0.00 181 GLY A N 11
ATOM 13811 C CA . GLY A 1 83 ? -20.382 -9.087 3.845 1.00 0.00 181 GLY A CA 11
ATOM 13812 C C . GLY A 1 83 ? -21.408 -7.989 4.052 1.00 0.00 181 GLY A C 11
ATOM 13813 O O . GLY A 1 83 ? -21.849 -7.747 5.175 1.00 0.00 181 GLY A O 11
ATOM 13817 N N . GLY A 1 1 ? 27.566 23.658 4.392 1.00 0.00 99 GLY A N 12
ATOM 13818 C CA . GLY A 1 1 ? 28.747 23.343 5.174 1.00 0.00 99 GLY A CA 12
ATOM 13819 C C . GLY A 1 1 ? 29.071 21.863 5.164 1.00 0.00 99 GLY A C 12
ATOM 13820 O O . GLY A 1 1 ? 28.264 21.040 5.596 1.00 0.00 99 GLY A O 12
ATOM 13824 N N . SER A 1 2 ? 30.256 21.521 4.668 1.00 0.00 100 SER A N 12
ATOM 13825 C CA . SER A 1 2 ? 30.683 20.129 4.597 1.00 0.00 100 SER A CA 12
ATOM 13826 C C . SER A 1 2 ? 29.531 19.229 4.161 1.00 0.00 100 SER A C 12
ATOM 13827 O O . SER A 1 2 ? 29.338 18.142 4.706 1.00 0.00 100 SER A O 12
ATOM 13835 N N . SER A 1 3 ? 28.768 19.690 3.176 1.00 0.00 101 SER A N 12
ATOM 13836 C CA . SER A 1 3 ? 27.632 18.930 2.668 1.00 0.00 101 SER A CA 12
ATOM 13837 C C . SER A 1 3 ? 28.070 17.545 2.202 1.00 0.00 101 SER A C 12
ATOM 13838 O O . SER A 1 3 ? 29.261 17.241 2.155 1.00 0.00 101 SER A O 12
ATOM 13846 N N . GLY A 1 4 ? 27.096 16.707 1.857 1.00 0.00 102 GLY A N 12
ATOM 13847 C CA . GLY A 1 4 ? 27.400 15.364 1.400 1.00 0.00 102 GLY A CA 12
ATOM 13848 C C . GLY A 1 4 ? 26.188 14.454 1.427 1.00 0.00 102 GLY A C 12
ATOM 13849 O O . GLY A 1 4 ? 26.265 13.322 1.903 1.00 0.00 102 GLY A O 12
ATOM 13853 N N . SER A 1 5 ? 25.066 14.951 0.917 1.00 0.00 103 SER A N 12
ATOM 13854 C CA . SER A 1 5 ? 23.831 14.176 0.890 1.00 0.00 103 SER A CA 12
ATOM 13855 C C . SER A 1 5 ? 23.800 13.244 -0.317 1.00 0.00 103 SER A C 12
ATOM 13856 O O . SER A 1 5 ? 24.225 13.614 -1.412 1.00 0.00 103 SER A O 12
ATOM 13864 N N . SER A 1 6 ? 23.294 12.033 -0.109 1.00 0.00 104 SER A N 12
ATOM 13865 C CA . SER A 1 6 ? 23.211 11.045 -1.179 1.00 0.00 104 SER A CA 12
ATOM 13866 C C . SER A 1 6 ? 21.872 10.314 -1.141 1.00 0.00 104 SER A C 12
ATOM 13867 O O . SER A 1 6 ? 21.461 9.802 -0.101 1.00 0.00 104 SER A O 12
ATOM 13875 N N . GLY A 1 7 ? 21.196 10.271 -2.285 1.00 0.00 105 GLY A N 12
ATOM 13876 C CA . GLY A 1 7 ? 19.910 9.602 -2.362 1.00 0.00 105 GLY A CA 12
ATOM 13877 C C . GLY A 1 7 ? 18.750 10.577 -2.392 1.00 0.00 105 GLY A C 12
ATOM 13878 O O . GLY A 1 7 ? 18.610 11.414 -1.501 1.00 0.00 105 GLY A O 12
ATOM 13882 N N . GLY A 1 8 ? 17.916 10.471 -3.422 1.00 0.00 106 GLY A N 12
ATOM 13883 C CA . GLY A 1 8 ? 16.774 11.358 -3.546 1.00 0.00 106 GLY A CA 12
ATOM 13884 C C . GLY A 1 8 ? 15.578 10.879 -2.747 1.00 0.00 106 GLY A C 12
ATOM 13885 O O . GLY A 1 8 ? 15.584 10.933 -1.518 1.00 0.00 106 GLY A O 12
ATOM 13889 N N . GLN A 1 9 ? 14.550 10.410 -3.447 1.00 0.00 107 GLN A N 12
ATOM 13890 C CA . GLN A 1 9 ? 13.341 9.922 -2.795 1.00 0.00 107 GLN A CA 12
ATOM 13891 C C . GLN A 1 9 ? 13.599 8.592 -2.095 1.00 0.00 107 GLN A C 12
ATOM 13892 O O . GLN A 1 9 ? 14.726 8.096 -2.077 1.00 0.00 107 GLN A O 12
ATOM 13906 N N . THR A 1 10 ? 12.548 8.019 -1.518 1.00 0.00 108 THR A N 12
ATOM 13907 C CA . THR A 1 10 ? 12.661 6.747 -0.815 1.00 0.00 108 THR A CA 12
ATOM 13908 C C . THR A 1 10 ? 11.378 5.934 -0.939 1.00 0.00 108 THR A C 12
ATOM 13909 O O . THR A 1 10 ? 10.302 6.484 -1.180 1.00 0.00 108 THR A O 12
ATOM 13920 N N . THR A 1 11 ? 11.496 4.620 -0.773 1.00 0.00 109 THR A N 12
ATOM 13921 C CA . THR A 1 11 ? 10.345 3.731 -0.867 1.00 0.00 109 THR A CA 12
ATOM 13922 C C . THR A 1 11 ? 10.243 2.833 0.360 1.00 0.00 109 THR A C 12
ATOM 13923 O O . THR A 1 11 ? 11.173 2.090 0.676 1.00 0.00 109 THR A O 12
ATOM 13934 N N . ILE A 1 12 ? 9.108 2.904 1.047 1.00 0.00 110 ILE A N 12
ATOM 13935 C CA . ILE A 1 12 ? 8.884 2.095 2.239 1.00 0.00 110 ILE A CA 12
ATOM 13936 C C . ILE A 1 12 ? 7.816 1.035 1.991 1.00 0.00 110 ILE A C 12
ATOM 13937 O O . ILE A 1 12 ? 6.955 1.199 1.128 1.00 0.00 110 ILE A O 12
ATOM 13953 N N . GLN A 1 13 ? 7.878 -0.050 2.757 1.00 0.00 111 GLN A N 12
ATOM 13954 C CA . GLN A 1 13 ? 6.915 -1.136 2.621 1.00 0.00 111 GLN A CA 12
ATOM 13955 C C . GLN A 1 13 ? 5.985 -1.192 3.828 1.00 0.00 111 GLN A C 12
ATOM 13956 O O . GLN A 1 13 ? 6.358 -1.689 4.890 1.00 0.00 111 GLN A O 12
ATOM 13970 N N . VAL A 1 14 ? 4.770 -0.679 3.657 1.00 0.00 112 VAL A N 12
ATOM 13971 C CA . VAL A 1 14 ? 3.785 -0.672 4.732 1.00 0.00 112 VAL A CA 12
ATOM 13972 C C . VAL A 1 14 ? 3.292 -2.082 5.035 1.00 0.00 112 VAL A C 12
ATOM 13973 O O . VAL A 1 14 ? 2.953 -2.841 4.126 1.00 0.00 112 VAL A O 12
ATOM 13986 N N . ARG A 1 15 ? 3.254 -2.427 6.318 1.00 0.00 113 ARG A N 12
ATOM 13987 C CA . ARG A 1 15 ? 2.802 -3.747 6.741 1.00 0.00 113 ARG A CA 12
ATOM 13988 C C . ARG A 1 15 ? 1.359 -3.695 7.234 1.00 0.00 113 ARG A C 12
ATOM 13989 O O . ARG A 1 15 ? 1.046 -2.999 8.200 1.00 0.00 113 ARG A O 12
ATOM 14010 N N . VAL A 1 16 ? 0.483 -4.437 6.563 1.00 0.00 114 VAL A N 12
ATOM 14011 C CA . VAL A 1 16 ? -0.927 -4.476 6.933 1.00 0.00 114 VAL A CA 12
ATOM 14012 C C . VAL A 1 16 ? -1.493 -5.885 6.790 1.00 0.00 114 VAL A C 12
ATOM 14013 O O . VAL A 1 16 ? -1.050 -6.677 5.959 1.00 0.00 114 VAL A O 12
ATOM 14026 N N . PRO A 1 17 ? -2.497 -6.206 7.619 1.00 0.00 115 PRO A N 12
ATOM 14027 C CA . PRO A 1 17 ? -3.147 -7.519 7.604 1.00 0.00 115 PRO A CA 12
ATOM 14028 C C . PRO A 1 17 ? -3.984 -7.738 6.348 1.00 0.00 115 PRO A C 12
ATOM 14029 O O . PRO A 1 17 ? -4.760 -6.870 5.949 1.00 0.00 115 PRO A O 12
ATOM 14040 N N . TYR A 1 18 ? -3.821 -8.902 5.730 1.00 0.00 116 TYR A N 12
ATOM 14041 C CA . TYR A 1 18 ? -4.560 -9.233 4.517 1.00 0.00 116 TYR A CA 12
ATOM 14042 C C . TYR A 1 18 ? -6.019 -8.802 4.634 1.00 0.00 116 TYR A C 12
ATOM 14043 O O . TYR A 1 18 ? -6.678 -8.525 3.631 1.00 0.00 116 TYR A O 12
ATOM 14061 N N . ARG A 1 19 ? -6.516 -8.745 5.865 1.00 0.00 117 ARG A N 12
ATOM 14062 C CA . ARG A 1 19 ? -7.897 -8.347 6.114 1.00 0.00 117 ARG A CA 12
ATOM 14063 C C . ARG A 1 19 ? -8.099 -6.866 5.809 1.00 0.00 117 ARG A C 12
ATOM 14064 O O . ARG A 1 19 ? -8.983 -6.496 5.036 1.00 0.00 117 ARG A O 12
ATOM 14085 N N . VAL A 1 20 ? -7.275 -6.023 6.423 1.00 0.00 118 VAL A N 12
ATOM 14086 C CA . VAL A 1 20 ? -7.363 -4.582 6.217 1.00 0.00 118 VAL A CA 12
ATOM 14087 C C . VAL A 1 20 ? -7.062 -4.214 4.768 1.00 0.00 118 VAL A C 12
ATOM 14088 O O . VAL A 1 20 ? -7.541 -3.200 4.262 1.00 0.00 118 VAL A O 12
ATOM 14101 N N . VAL A 1 21 ? -6.266 -5.047 4.105 1.00 0.00 119 VAL A N 12
ATOM 14102 C CA . VAL A 1 21 ? -5.902 -4.811 2.713 1.00 0.00 119 VAL A CA 12
ATOM 14103 C C . VAL A 1 21 ? -7.125 -4.446 1.880 1.00 0.00 119 VAL A C 12
ATOM 14104 O O . VAL A 1 21 ? -7.285 -3.301 1.459 1.00 0.00 119 VAL A O 12
ATOM 14117 N N . GLY A 1 22 ? -7.989 -5.430 1.644 1.00 0.00 120 GLY A N 12
ATOM 14118 C CA . GLY A 1 22 ? -9.188 -5.193 0.862 1.00 0.00 120 GLY A CA 12
ATOM 14119 C C . GLY A 1 22 ? -9.881 -3.899 1.241 1.00 0.00 120 GLY A C 12
ATOM 14120 O O . GLY A 1 22 ? -10.457 -3.222 0.388 1.00 0.00 120 GLY A O 12
ATOM 14124 N N . LEU A 1 23 ? -9.828 -3.554 2.522 1.00 0.00 121 LEU A N 12
ATOM 14125 C CA . LEU A 1 23 ? -10.457 -2.333 3.013 1.00 0.00 121 LEU A CA 12
ATOM 14126 C C . LEU A 1 23 ? -9.750 -1.098 2.464 1.00 0.00 121 LEU A C 12
ATOM 14127 O O . LEU A 1 23 ? -10.394 -0.143 2.030 1.00 0.00 121 LEU A O 12
ATOM 14143 N N . VAL A 1 24 ? -8.421 -1.125 2.483 1.00 0.00 122 VAL A N 12
ATOM 14144 C CA . VAL A 1 24 ? -7.626 -0.009 1.984 1.00 0.00 122 VAL A CA 12
ATOM 14145 C C . VAL A 1 24 ? -7.740 0.111 0.468 1.00 0.00 122 VAL A C 12
ATOM 14146 O O . VAL A 1 24 ? -8.275 1.092 -0.049 1.00 0.00 122 VAL A O 12
ATOM 14159 N N . VAL A 1 25 ? -7.232 -0.893 -0.239 1.00 0.00 123 VAL A N 12
ATOM 14160 C CA . VAL A 1 25 ? -7.277 -0.901 -1.696 1.00 0.00 123 VAL A CA 12
ATOM 14161 C C . VAL A 1 25 ? -8.588 -0.315 -2.209 1.00 0.00 123 VAL A C 12
ATOM 14162 O O . VAL A 1 25 ? -8.597 0.694 -2.912 1.00 0.00 123 VAL A O 12
ATOM 14175 N N . GLY A 1 26 ? -9.696 -0.957 -1.851 1.00 0.00 124 GLY A N 12
ATOM 14176 C CA . GLY A 1 26 ? -10.999 -0.486 -2.283 1.00 0.00 124 GLY A CA 12
ATOM 14177 C C . GLY A 1 26 ? -11.458 -1.146 -3.568 1.00 0.00 124 GLY A C 12
ATOM 14178 O O . GLY A 1 26 ? -10.679 -1.788 -4.274 1.00 0.00 124 GLY A O 12
ATOM 14182 N N . PRO A 1 27 ? -12.752 -0.994 -3.887 1.00 0.00 125 PRO A N 12
ATOM 14183 C CA . PRO A 1 27 ? -13.343 -1.575 -5.096 1.00 0.00 125 PRO A CA 12
ATOM 14184 C C . PRO A 1 27 ? -12.505 -1.301 -6.340 1.00 0.00 125 PRO A C 12
ATOM 14185 O O . PRO A 1 27 ? -12.649 -0.260 -6.982 1.00 0.00 125 PRO A O 12
ATOM 14196 N N . LYS A 1 28 ? -11.629 -2.242 -6.676 1.00 0.00 126 LYS A N 12
ATOM 14197 C CA . LYS A 1 28 ? -10.768 -2.103 -7.845 1.00 0.00 126 LYS A CA 12
ATOM 14198 C C . LYS A 1 28 ? -9.935 -0.828 -7.760 1.00 0.00 126 LYS A C 12
ATOM 14199 O O . LYS A 1 28 ? -9.946 -0.006 -8.675 1.00 0.00 126 LYS A O 12
ATOM 14218 N N . GLY A 1 29 ? -9.213 -0.671 -6.655 1.00 0.00 127 GLY A N 12
ATOM 14219 C CA . GLY A 1 29 ? -8.384 0.506 -6.472 1.00 0.00 127 GLY A CA 12
ATOM 14220 C C . GLY A 1 29 ? -9.166 1.795 -6.619 1.00 0.00 127 GLY A C 12
ATOM 14221 O O . GLY A 1 29 ? -9.003 2.520 -7.600 1.00 0.00 127 GLY A O 12
ATOM 14225 N N . ALA A 1 30 ? -10.021 2.082 -5.643 1.00 0.00 128 ALA A N 12
ATOM 14226 C CA . ALA A 1 30 ? -10.832 3.293 -5.669 1.00 0.00 128 ALA A CA 12
ATOM 14227 C C . ALA A 1 30 ? -10.610 4.129 -4.413 1.00 0.00 128 ALA A C 12
ATOM 14228 O O . ALA A 1 30 ? -10.522 5.356 -4.478 1.00 0.00 128 ALA A O 12
ATOM 14235 N N . THR A 1 31 ? -10.522 3.458 -3.268 1.00 0.00 129 THR A N 12
ATOM 14236 C CA . THR A 1 31 ? -10.312 4.139 -1.997 1.00 0.00 129 THR A CA 12
ATOM 14237 C C . THR A 1 31 ? -8.851 4.535 -1.820 1.00 0.00 129 THR A C 12
ATOM 14238 O O . THR A 1 31 ? -8.547 5.652 -1.401 1.00 0.00 129 THR A O 12
ATOM 14249 N N . ILE A 1 32 ? -7.950 3.613 -2.141 1.00 0.00 130 ILE A N 12
ATOM 14250 C CA . ILE A 1 32 ? -6.520 3.867 -2.018 1.00 0.00 130 ILE A CA 12
ATOM 14251 C C . ILE A 1 32 ? -6.118 5.126 -2.779 1.00 0.00 130 ILE A C 12
ATOM 14252 O O . ILE A 1 32 ? -5.168 5.814 -2.406 1.00 0.00 130 ILE A O 12
ATOM 14268 N N . LYS A 1 33 ? -6.850 5.424 -3.848 1.00 0.00 131 LYS A N 12
ATOM 14269 C CA . LYS A 1 33 ? -6.574 6.602 -4.661 1.00 0.00 131 LYS A CA 12
ATOM 14270 C C . LYS A 1 33 ? -6.556 7.863 -3.803 1.00 0.00 131 LYS A C 12
ATOM 14271 O O . LYS A 1 33 ? -5.670 8.707 -3.941 1.00 0.00 131 LYS A O 12
ATOM 14290 N N . ARG A 1 34 ? -7.538 7.984 -2.916 1.00 0.00 132 ARG A N 12
ATOM 14291 C CA . ARG A 1 34 ? -7.634 9.142 -2.035 1.00 0.00 132 ARG A CA 12
ATOM 14292 C C . ARG A 1 34 ? -6.406 9.245 -1.136 1.00 0.00 132 ARG A C 12
ATOM 14293 O O . ARG A 1 34 ? -6.086 10.319 -0.625 1.00 0.00 132 ARG A O 12
ATOM 14314 N N . ILE A 1 35 ? -5.722 8.121 -0.947 1.00 0.00 133 ILE A N 12
ATOM 14315 C CA . ILE A 1 35 ? -4.529 8.085 -0.110 1.00 0.00 133 ILE A CA 12
ATOM 14316 C C . ILE A 1 35 ? -3.298 8.535 -0.888 1.00 0.00 133 ILE A C 12
ATOM 14317 O O . ILE A 1 35 ? -2.374 9.119 -0.322 1.00 0.00 133 ILE A O 12
ATOM 14333 N N . GLN A 1 36 ? -3.294 8.261 -2.188 1.00 0.00 134 GLN A N 12
ATOM 14334 C CA . GLN A 1 36 ? -2.176 8.640 -3.045 1.00 0.00 134 GLN A CA 12
ATOM 14335 C C . GLN A 1 36 ? -2.304 10.090 -3.499 1.00 0.00 134 GLN A C 12
ATOM 14336 O O . GLN A 1 36 ? -1.310 10.736 -3.830 1.00 0.00 134 GLN A O 12
ATOM 14350 N N . GLN A 1 37 ? -3.534 10.594 -3.511 1.00 0.00 135 GLN A N 12
ATOM 14351 C CA . GLN A 1 37 ? -3.791 11.968 -3.926 1.00 0.00 135 GLN A CA 12
ATOM 14352 C C . GLN A 1 37 ? -3.548 12.939 -2.775 1.00 0.00 135 GLN A C 12
ATOM 14353 O O . GLN A 1 37 ? -2.985 14.016 -2.967 1.00 0.00 135 GLN A O 12
ATOM 14367 N N . ARG A 1 38 ? -3.978 12.549 -1.579 1.00 0.00 136 ARG A N 12
ATOM 14368 C CA . ARG A 1 38 ? -3.809 13.386 -0.397 1.00 0.00 136 ARG A CA 12
ATOM 14369 C C . ARG A 1 38 ? -2.330 13.570 -0.068 1.00 0.00 136 ARG A C 12
ATOM 14370 O O . ARG A 1 38 ? -1.911 14.635 0.386 1.00 0.00 136 ARG A O 12
ATOM 14391 N N . THR A 1 39 ? -1.543 12.523 -0.299 1.00 0.00 137 THR A N 12
ATOM 14392 C CA . THR A 1 39 ? -0.113 12.568 -0.026 1.00 0.00 137 THR A CA 12
ATOM 14393 C C . THR A 1 39 ? 0.684 12.801 -1.304 1.00 0.00 137 THR A C 12
ATOM 14394 O O . THR A 1 39 ? 1.849 13.197 -1.258 1.00 0.00 137 THR A O 12
ATOM 14405 N N . HIS A 1 40 ? 0.049 12.554 -2.445 1.00 0.00 138 HIS A N 12
ATOM 14406 C CA . HIS A 1 40 ? 0.699 12.739 -3.738 1.00 0.00 138 HIS A CA 12
ATOM 14407 C C . HIS A 1 40 ? 1.901 11.809 -3.879 1.00 0.00 138 HIS A C 12
ATOM 14408 O O . HIS A 1 40 ? 2.978 12.229 -4.303 1.00 0.00 138 HIS A O 12
ATOM 14423 N N . THR A 1 41 ? 1.709 10.543 -3.521 1.00 0.00 139 THR A N 12
ATOM 14424 C CA . THR A 1 41 ? 2.777 9.555 -3.606 1.00 0.00 139 THR A CA 12
ATOM 14425 C C . THR A 1 41 ? 2.388 8.403 -4.525 1.00 0.00 139 THR A C 12
ATOM 14426 O O . THR A 1 41 ? 1.215 8.230 -4.858 1.00 0.00 139 THR A O 12
ATOM 14437 N N . TYR A 1 42 ? 3.378 7.616 -4.930 1.00 0.00 140 TYR A N 12
ATOM 14438 C CA . TYR A 1 42 ? 3.139 6.480 -5.813 1.00 0.00 140 TYR A CA 12
ATOM 14439 C C . TYR A 1 42 ? 2.985 5.190 -5.011 1.00 0.00 140 TYR A C 12
ATOM 14440 O O . TYR A 1 42 ? 3.957 4.473 -4.775 1.00 0.00 140 TYR A O 12
ATOM 14458 N N . ILE A 1 43 ? 1.756 4.903 -4.597 1.00 0.00 141 ILE A N 12
ATOM 14459 C CA . ILE A 1 43 ? 1.473 3.700 -3.823 1.00 0.00 141 ILE A CA 12
ATOM 14460 C C . ILE A 1 43 ? 1.160 2.520 -4.737 1.00 0.00 141 ILE A C 12
ATOM 14461 O O . ILE A 1 43 ? 0.370 2.639 -5.674 1.00 0.00 141 ILE A O 12
ATOM 14477 N N . VAL A 1 44 ? 1.784 1.380 -4.458 1.00 0.00 142 VAL A N 12
ATOM 14478 C CA . VAL A 1 44 ? 1.570 0.177 -5.252 1.00 0.00 142 VAL A CA 12
ATOM 14479 C C . VAL A 1 44 ? 0.972 -0.942 -4.406 1.00 0.00 142 VAL A C 12
ATOM 14480 O O . VAL A 1 44 ? 1.449 -1.228 -3.308 1.00 0.00 142 VAL A O 12
ATOM 14493 N N . THR A 1 45 ? -0.077 -1.572 -4.926 1.00 0.00 143 THR A N 12
ATOM 14494 C CA . THR A 1 45 ? -0.742 -2.659 -4.218 1.00 0.00 143 THR A CA 12
ATOM 14495 C C . THR A 1 45 ? -0.053 -3.993 -4.487 1.00 0.00 143 THR A C 12
ATOM 14496 O O . THR A 1 45 ? 0.498 -4.229 -5.562 1.00 0.00 143 THR A O 12
ATOM 14507 N N . PRO A 1 46 ? -0.084 -4.887 -3.488 1.00 0.00 144 PRO A N 12
ATOM 14508 C CA . PRO A 1 46 ? 0.532 -6.213 -3.594 1.00 0.00 144 PRO A CA 12
ATOM 14509 C C . PRO A 1 46 ? -0.215 -7.124 -4.563 1.00 0.00 144 PRO A C 12
ATOM 14510 O O . PRO A 1 46 ? -1.251 -6.748 -5.109 1.00 0.00 144 PRO A O 12
ATOM 14521 N N . GLY A 1 47 ? 0.320 -8.323 -4.773 1.00 0.00 145 GLY A N 12
ATOM 14522 C CA . GLY A 1 47 ? -0.309 -9.268 -5.677 1.00 0.00 145 GLY A CA 12
ATOM 14523 C C . GLY A 1 47 ? -1.480 -9.989 -5.039 1.00 0.00 145 GLY A C 12
ATOM 14524 O O . GLY A 1 47 ? -1.797 -9.760 -3.871 1.00 0.00 145 GLY A O 12
ATOM 14528 N N . ARG A 1 48 ? -2.124 -10.863 -5.806 1.00 0.00 146 ARG A N 12
ATOM 14529 C CA . ARG A 1 48 ? -3.268 -11.618 -5.309 1.00 0.00 146 ARG A CA 12
ATOM 14530 C C . ARG A 1 48 ? -2.812 -12.794 -4.450 1.00 0.00 146 ARG A C 12
ATOM 14531 O O . ARG A 1 48 ? -3.380 -13.059 -3.391 1.00 0.00 146 ARG A O 12
ATOM 14552 N N . ASP A 1 49 ? -1.783 -13.495 -4.915 1.00 0.00 147 ASP A N 12
ATOM 14553 C CA . ASP A 1 49 ? -1.250 -14.642 -4.190 1.00 0.00 147 ASP A CA 12
ATOM 14554 C C . ASP A 1 49 ? 0.067 -14.289 -3.507 1.00 0.00 147 ASP A C 12
ATOM 14555 O O . ASP A 1 49 ? 1.022 -15.065 -3.536 1.00 0.00 147 ASP A O 12
ATOM 14564 N N . LYS A 1 50 ? 0.112 -13.112 -2.892 1.00 0.00 148 LYS A N 12
ATOM 14565 C CA . LYS A 1 50 ? 1.311 -12.654 -2.201 1.00 0.00 148 LYS A CA 12
ATOM 14566 C C . LYS A 1 50 ? 0.964 -12.082 -0.830 1.00 0.00 148 LYS A C 12
ATOM 14567 O O . LYS A 1 50 ? -0.205 -11.863 -0.517 1.00 0.00 148 LYS A O 12
ATOM 14586 N N . GLU A 1 51 ? 1.989 -11.841 -0.017 1.00 0.00 149 GLU A N 12
ATOM 14587 C CA . GLU A 1 51 ? 1.790 -11.294 1.319 1.00 0.00 149 GLU A CA 12
ATOM 14588 C C . GLU A 1 51 ? 1.253 -9.868 1.249 1.00 0.00 149 GLU A C 12
ATOM 14589 O O . GLU A 1 51 ? 1.611 -9.085 0.369 1.00 0.00 149 GLU A O 12
ATOM 14601 N N . PRO A 1 52 ? 0.371 -9.521 2.198 1.00 0.00 150 PRO A N 12
ATOM 14602 C CA . PRO A 1 52 ? -0.236 -8.188 2.266 1.00 0.00 150 PRO A CA 12
ATOM 14603 C C . PRO A 1 52 ? 0.769 -7.114 2.669 1.00 0.00 150 PRO A C 12
ATOM 14604 O O . PRO A 1 52 ? 1.023 -6.901 3.855 1.00 0.00 150 PRO A O 12
ATOM 14615 N N . VAL A 1 53 ? 1.337 -6.439 1.675 1.00 0.00 151 VAL A N 12
ATOM 14616 C CA . VAL A 1 53 ? 2.312 -5.385 1.926 1.00 0.00 151 VAL A CA 12
ATOM 14617 C C . VAL A 1 53 ? 2.228 -4.293 0.865 1.00 0.00 151 VAL A C 12
ATOM 14618 O O . VAL A 1 53 ? 2.424 -4.550 -0.322 1.00 0.00 151 VAL A O 12
ATOM 14631 N N . PHE A 1 54 ? 1.934 -3.073 1.302 1.00 0.00 152 PHE A N 12
ATOM 14632 C CA . PHE A 1 54 ? 1.823 -1.941 0.390 1.00 0.00 152 PHE A CA 12
ATOM 14633 C C . PHE A 1 54 ? 3.179 -1.271 0.187 1.00 0.00 152 PHE A C 12
ATOM 14634 O O . PHE A 1 54 ? 3.958 -1.124 1.128 1.00 0.00 152 PHE A O 12
ATOM 14651 N N . ALA A 1 55 ? 3.453 -0.867 -1.050 1.00 0.00 153 ALA A N 12
ATOM 14652 C CA . ALA A 1 55 ? 4.713 -0.212 -1.377 1.00 0.00 153 ALA A CA 12
ATOM 14653 C C . ALA A 1 55 ? 4.494 1.258 -1.722 1.00 0.00 153 ALA A C 12
ATOM 14654 O O . ALA A 1 55 ? 3.924 1.583 -2.764 1.00 0.00 153 ALA A O 12
ATOM 14661 N N . VAL A 1 56 ? 4.951 2.142 -0.841 1.00 0.00 154 VAL A N 12
ATOM 14662 C CA . VAL A 1 56 ? 4.805 3.577 -1.053 1.00 0.00 154 VAL A CA 12
ATOM 14663 C C . VAL A 1 56 ? 6.124 4.204 -1.491 1.00 0.00 154 VAL A C 12
ATOM 14664 O O . VAL A 1 56 ? 7.135 4.104 -0.795 1.00 0.00 154 VAL A O 12
ATOM 14677 N N . THR A 1 57 ? 6.107 4.853 -2.651 1.00 0.00 155 THR A N 12
ATOM 14678 C CA . THR A 1 57 ? 7.301 5.497 -3.184 1.00 0.00 155 THR A CA 12
ATOM 14679 C C . THR A 1 57 ? 7.164 7.015 -3.161 1.00 0.00 155 THR A C 12
ATOM 14680 O O . THR A 1 57 ? 6.161 7.565 -3.615 1.00 0.00 155 THR A O 12
ATOM 14691 N N . GLY A 1 58 ? 8.180 7.689 -2.630 1.00 0.00 156 GLY A N 12
ATOM 14692 C CA . GLY A 1 58 ? 8.153 9.138 -2.559 1.00 0.00 156 GLY A CA 12
ATOM 14693 C C . GLY A 1 58 ? 9.089 9.684 -1.498 1.00 0.00 156 GLY A C 12
ATOM 14694 O O . GLY A 1 58 ? 9.744 8.922 -0.788 1.00 0.00 156 GLY A O 12
ATOM 14698 N N . MET A 1 59 ? 9.153 11.007 -1.393 1.00 0.00 157 MET A N 12
ATOM 14699 C CA . MET A 1 59 ? 10.016 11.654 -0.411 1.00 0.00 157 MET A CA 12
ATOM 14700 C C . MET A 1 59 ? 9.889 10.981 0.952 1.00 0.00 157 MET A C 12
ATOM 14701 O O . MET A 1 59 ? 8.906 10.301 1.246 1.00 0.00 157 MET A O 12
ATOM 14715 N N . PRO A 1 60 ? 10.907 11.171 1.804 1.00 0.00 158 PRO A N 12
ATOM 14716 C CA . PRO A 1 60 ? 10.933 10.591 3.150 1.00 0.00 158 PRO A CA 12
ATOM 14717 C C . PRO A 1 60 ? 9.907 11.233 4.077 1.00 0.00 158 PRO A C 12
ATOM 14718 O O . PRO A 1 60 ? 9.788 10.854 5.242 1.00 0.00 158 PRO A O 12
ATOM 14729 N N . GLU A 1 61 ? 9.169 12.206 3.553 1.00 0.00 159 GLU A N 12
ATOM 14730 C CA . GLU A 1 61 ? 8.153 12.900 4.336 1.00 0.00 159 GLU A CA 12
ATOM 14731 C C . GLU A 1 61 ? 6.766 12.688 3.738 1.00 0.00 159 GLU A C 12
ATOM 14732 O O . GLU A 1 61 ? 5.757 12.769 4.439 1.00 0.00 159 GLU A O 12
ATOM 14744 N N . ASN A 1 62 ? 6.723 12.417 2.438 1.00 0.00 160 ASN A N 12
ATOM 14745 C CA . ASN A 1 62 ? 5.460 12.194 1.744 1.00 0.00 160 ASN A CA 12
ATOM 14746 C C . ASN A 1 62 ? 4.991 10.752 1.918 1.00 0.00 160 ASN A C 12
ATOM 14747 O O . ASN A 1 62 ? 3.834 10.501 2.257 1.00 0.00 160 ASN A O 12
ATOM 14758 N N . VAL A 1 63 ? 5.897 9.808 1.684 1.00 0.00 161 VAL A N 12
ATOM 14759 C CA . VAL A 1 63 ? 5.577 8.392 1.816 1.00 0.00 161 VAL A CA 12
ATOM 14760 C C . VAL A 1 63 ? 5.245 8.036 3.261 1.00 0.00 161 VAL A C 12
ATOM 14761 O O . VAL A 1 63 ? 4.366 7.215 3.522 1.00 0.00 161 VAL A O 12
ATOM 14774 N N . ASP A 1 64 ? 5.953 8.661 4.196 1.00 0.00 162 ASP A N 12
ATOM 14775 C CA . ASP A 1 64 ? 5.732 8.411 5.616 1.00 0.00 162 ASP A CA 12
ATOM 14776 C C . ASP A 1 64 ? 4.289 8.717 6.003 1.00 0.00 162 ASP A C 12
ATOM 14777 O O . ASP A 1 64 ? 3.648 7.940 6.712 1.00 0.00 162 ASP A O 12
ATOM 14786 N N . ARG A 1 65 ? 3.783 9.853 5.534 1.00 0.00 163 ARG A N 12
ATOM 14787 C CA . ARG A 1 65 ? 2.416 10.262 5.833 1.00 0.00 163 ARG A CA 12
ATOM 14788 C C . ARG A 1 65 ? 1.414 9.247 5.291 1.00 0.00 163 ARG A C 12
ATOM 14789 O O . ARG A 1 65 ? 0.454 8.883 5.971 1.00 0.00 163 ARG A O 12
ATOM 14810 N N . ALA A 1 66 ? 1.643 8.795 4.063 1.00 0.00 164 ALA A N 12
ATOM 14811 C CA . ALA A 1 66 ? 0.762 7.821 3.430 1.00 0.00 164 ALA A CA 12
ATOM 14812 C C . ALA A 1 66 ? 0.583 6.589 4.310 1.00 0.00 164 ALA A C 12
ATOM 14813 O O . ALA A 1 66 ? -0.530 6.087 4.473 1.00 0.00 164 ALA A O 12
ATOM 14820 N N . ARG A 1 67 ? 1.684 6.106 4.875 1.00 0.00 165 ARG A N 12
ATOM 14821 C CA . ARG A 1 67 ? 1.648 4.931 5.738 1.00 0.00 165 ARG A CA 12
ATOM 14822 C C . ARG A 1 67 ? 0.734 5.165 6.937 1.00 0.00 165 ARG A C 12
ATOM 14823 O O . ARG A 1 67 ? -0.043 4.289 7.316 1.00 0.00 165 ARG A O 12
ATOM 14844 N N . GLU A 1 68 ? 0.834 6.351 7.529 1.00 0.00 166 GLU A N 12
ATOM 14845 C CA . GLU A 1 68 ? 0.017 6.698 8.685 1.00 0.00 166 GLU A CA 12
ATOM 14846 C C . GLU A 1 68 ? -1.464 6.477 8.392 1.00 0.00 166 GLU A C 12
ATOM 14847 O O . GLU A 1 68 ? -2.200 5.950 9.225 1.00 0.00 166 GLU A O 12
ATOM 14859 N N . GLU A 1 69 ? -1.892 6.884 7.201 1.00 0.00 167 GLU A N 12
ATOM 14860 C CA . GLU A 1 69 ? -3.285 6.732 6.798 1.00 0.00 167 GLU A CA 12
ATOM 14861 C C . GLU A 1 69 ? -3.618 5.266 6.534 1.00 0.00 167 GLU A C 12
ATOM 14862 O O . GLU A 1 69 ? -4.592 4.735 7.068 1.00 0.00 167 GLU A O 12
ATOM 14874 N N . ILE A 1 70 ? -2.803 4.620 5.708 1.00 0.00 168 ILE A N 12
ATOM 14875 C CA . ILE A 1 70 ? -3.011 3.217 5.374 1.00 0.00 168 ILE A CA 12
ATOM 14876 C C . ILE A 1 70 ? -3.221 2.378 6.630 1.00 0.00 168 ILE A C 12
ATOM 14877 O O . ILE A 1 70 ? -4.213 1.659 6.749 1.00 0.00 168 ILE A O 12
ATOM 14893 N N . GLU A 1 71 ? -2.281 2.476 7.564 1.00 0.00 169 GLU A N 12
ATOM 14894 C CA . GLU A 1 71 ? -2.364 1.727 8.812 1.00 0.00 169 GLU A CA 12
ATOM 14895 C C . GLU A 1 71 ? -3.525 2.224 9.669 1.00 0.00 169 GLU A C 12
ATOM 14896 O O . GLU A 1 71 ? -4.247 1.432 10.274 1.00 0.00 169 GLU A O 12
ATOM 14908 N N . ALA A 1 72 ? -3.696 3.541 9.716 1.00 0.00 170 ALA A N 12
ATOM 14909 C CA . ALA A 1 72 ? -4.769 4.144 10.497 1.00 0.00 170 ALA A CA 12
ATOM 14910 C C . ALA A 1 72 ? -6.046 3.316 10.407 1.00 0.00 170 ALA A C 12
ATOM 14911 O O . ALA A 1 72 ? -6.545 2.814 11.415 1.00 0.00 170 ALA A O 12
ATOM 14918 N N . HIS A 1 73 ? -6.572 3.177 9.195 1.00 0.00 171 HIS A N 12
ATOM 14919 C CA . HIS A 1 73 ? -7.792 2.409 8.974 1.00 0.00 171 HIS A CA 12
ATOM 14920 C C . HIS A 1 73 ? -7.865 1.220 9.927 1.00 0.00 171 HIS A C 12
ATOM 14921 O O . HIS A 1 73 ? -8.927 0.912 10.469 1.00 0.00 171 HIS A O 12
ATOM 14936 N N . ILE A 1 74 ? -6.732 0.555 10.125 1.00 0.00 172 ILE A N 12
ATOM 14937 C CA . ILE A 1 74 ? -6.668 -0.599 11.012 1.00 0.00 172 ILE A CA 12
ATOM 14938 C C . ILE A 1 74 ? -7.345 -0.304 12.347 1.00 0.00 172 ILE A C 12
ATOM 14939 O O . ILE A 1 74 ? -8.251 -1.024 12.769 1.00 0.00 172 ILE A O 12
ATOM 14955 N N . THR A 1 75 ? -6.901 0.760 13.007 1.00 0.00 173 THR A N 12
ATOM 14956 C CA . THR A 1 75 ? -7.463 1.152 14.293 1.00 0.00 173 THR A CA 12
ATOM 14957 C C . THR A 1 75 ? -8.464 2.291 14.132 1.00 0.00 173 THR A C 12
ATOM 14958 O O . THR A 1 75 ? -8.103 3.465 14.225 1.00 0.00 173 THR A O 12
ATOM 14969 N N . LEU A 1 76 ? -9.721 1.937 13.892 1.00 0.00 174 LEU A N 12
ATOM 14970 C CA . LEU A 1 76 ? -10.775 2.931 13.719 1.00 0.00 174 LEU A CA 12
ATOM 14971 C C . LEU A 1 76 ? -12.123 2.380 14.173 1.00 0.00 174 LEU A C 12
ATOM 14972 O O . LEU A 1 76 ? -12.326 1.166 14.215 1.00 0.00 174 LEU A O 12
ATOM 14988 N N . ARG A 1 77 ? -13.042 3.279 14.509 1.00 0.00 175 ARG A N 12
ATOM 14989 C CA . ARG A 1 77 ? -14.371 2.883 14.958 1.00 0.00 175 ARG A CA 12
ATOM 14990 C C . ARG A 1 77 ? -15.361 4.035 14.812 1.00 0.00 175 ARG A C 12
ATOM 14991 O O . ARG A 1 77 ? -15.016 5.195 15.040 1.00 0.00 175 ARG A O 12
ATOM 15012 N N . SER A 1 78 ? -16.591 3.707 14.430 1.00 0.00 176 SER A N 12
ATOM 15013 C CA . SER A 1 78 ? -17.629 4.715 14.249 1.00 0.00 176 SER A CA 12
ATOM 15014 C C . SER A 1 78 ? -17.909 5.448 15.558 1.00 0.00 176 SER A C 12
ATOM 15015 O O . SER A 1 78 ? -18.187 4.827 16.583 1.00 0.00 176 SER A O 12
ATOM 15023 N N . GLY A 1 79 ? -17.832 6.775 15.514 1.00 0.00 177 GLY A N 12
ATOM 15024 C CA . GLY A 1 79 ? -18.079 7.572 16.701 1.00 0.00 177 GLY A CA 12
ATOM 15025 C C . GLY A 1 79 ? -17.027 8.642 16.910 1.00 0.00 177 GLY A C 12
ATOM 15026 O O . GLY A 1 79 ? -17.106 9.738 16.355 1.00 0.00 177 GLY A O 12
ATOM 15030 N N . PRO A 1 80 ? -16.012 8.328 17.730 1.00 0.00 178 PRO A N 12
ATOM 15031 C CA . PRO A 1 80 ? -14.920 9.259 18.031 1.00 0.00 178 PRO A CA 12
ATOM 15032 C C . PRO A 1 80 ? -14.008 9.489 16.831 1.00 0.00 178 PRO A C 12
ATOM 15033 O O . PRO A 1 80 ? -13.155 8.659 16.519 1.00 0.00 178 PRO A O 12
ATOM 15044 N N . SER A 1 81 ? -14.194 10.623 16.161 1.00 0.00 179 SER A N 12
ATOM 15045 C CA . SER A 1 81 ? -13.390 10.961 14.993 1.00 0.00 179 SER A CA 12
ATOM 15046 C C . SER A 1 81 ? -13.554 12.433 14.628 1.00 0.00 179 SER A C 12
ATOM 15047 O O . SER A 1 81 ? -14.365 13.144 15.221 1.00 0.00 179 SER A O 12
ATOM 15055 N N . SER A 1 82 ? -12.777 12.884 13.648 1.00 0.00 180 SER A N 12
ATOM 15056 C CA . SER A 1 82 ? -12.833 14.272 13.206 1.00 0.00 180 SER A CA 12
ATOM 15057 C C . SER A 1 82 ? -13.948 14.473 12.184 1.00 0.00 180 SER A C 12
ATOM 15058 O O . SER A 1 82 ? -14.696 15.447 12.248 1.00 0.00 180 SER A O 12
ATOM 15066 N N . GLY A 1 83 ? -14.052 13.541 11.240 1.00 0.00 181 GLY A N 12
ATOM 15067 C CA . GLY A 1 83 ? -15.078 13.633 10.218 1.00 0.00 181 GLY A CA 12
ATOM 15068 C C . GLY A 1 83 ? -15.094 12.424 9.303 1.00 0.00 181 GLY A C 12
ATOM 15069 O O . GLY A 1 83 ? -14.871 11.298 9.748 1.00 0.00 181 GLY A O 12
ATOM 15073 N N . GLY A 1 1 ? 9.503 29.373 2.171 1.00 0.00 99 GLY A N 13
ATOM 15074 C CA . GLY A 1 1 ? 10.263 28.177 1.857 1.00 0.00 99 GLY A CA 13
ATOM 15075 C C . GLY A 1 1 ? 10.920 28.249 0.493 1.00 0.00 99 GLY A C 13
ATOM 15076 O O . GLY A 1 1 ? 10.606 29.128 -0.309 1.00 0.00 99 GLY A O 13
ATOM 15080 N N . SER A 1 2 ? 11.836 27.322 0.229 1.00 0.00 100 SER A N 13
ATOM 15081 C CA . SER A 1 2 ? 12.543 27.288 -1.045 1.00 0.00 100 SER A CA 13
ATOM 15082 C C . SER A 1 2 ? 13.071 25.886 -1.336 1.00 0.00 100 SER A C 13
ATOM 15083 O O . SER A 1 2 ? 13.962 25.391 -0.646 1.00 0.00 100 SER A O 13
ATOM 15091 N N . SER A 1 3 ? 12.513 25.252 -2.362 1.00 0.00 101 SER A N 13
ATOM 15092 C CA . SER A 1 3 ? 12.923 23.905 -2.743 1.00 0.00 101 SER A CA 13
ATOM 15093 C C . SER A 1 3 ? 13.833 23.941 -3.968 1.00 0.00 101 SER A C 13
ATOM 15094 O O . SER A 1 3 ? 13.987 24.978 -4.611 1.00 0.00 101 SER A O 13
ATOM 15102 N N . GLY A 1 4 ? 14.434 22.798 -4.284 1.00 0.00 102 GLY A N 13
ATOM 15103 C CA . GLY A 1 4 ? 15.322 22.718 -5.429 1.00 0.00 102 GLY A CA 13
ATOM 15104 C C . GLY A 1 4 ? 16.311 21.575 -5.318 1.00 0.00 102 GLY A C 13
ATOM 15105 O O . GLY A 1 4 ? 16.121 20.520 -5.925 1.00 0.00 102 GLY A O 13
ATOM 15109 N N . SER A 1 5 ? 17.370 21.784 -4.543 1.00 0.00 103 SER A N 13
ATOM 15110 C CA . SER A 1 5 ? 18.396 20.764 -4.360 1.00 0.00 103 SER A CA 13
ATOM 15111 C C . SER A 1 5 ? 17.776 19.370 -4.322 1.00 0.00 103 SER A C 13
ATOM 15112 O O . SER A 1 5 ? 17.085 19.012 -3.368 1.00 0.00 103 SER A O 13
ATOM 15120 N N . SER A 1 6 ? 18.028 18.589 -5.367 1.00 0.00 104 SER A N 13
ATOM 15121 C CA . SER A 1 6 ? 17.492 17.235 -5.456 1.00 0.00 104 SER A CA 13
ATOM 15122 C C . SER A 1 6 ? 18.247 16.290 -4.527 1.00 0.00 104 SER A C 13
ATOM 15123 O O . SER A 1 6 ? 19.296 16.638 -3.987 1.00 0.00 104 SER A O 13
ATOM 15131 N N . GLY A 1 7 ? 17.704 15.090 -4.346 1.00 0.00 105 GLY A N 13
ATOM 15132 C CA . GLY A 1 7 ? 18.338 14.111 -3.482 1.00 0.00 105 GLY A CA 13
ATOM 15133 C C . GLY A 1 7 ? 17.985 12.687 -3.862 1.00 0.00 105 GLY A C 13
ATOM 15134 O O . GLY A 1 7 ? 18.862 11.831 -3.973 1.00 0.00 105 GLY A O 13
ATOM 15138 N N . GLY A 1 8 ? 16.696 12.431 -4.061 1.00 0.00 106 GLY A N 13
ATOM 15139 C CA . GLY A 1 8 ? 16.252 11.099 -4.427 1.00 0.00 106 GLY A CA 13
ATOM 15140 C C . GLY A 1 8 ? 15.149 10.586 -3.522 1.00 0.00 106 GLY A C 13
ATOM 15141 O O . GLY A 1 8 ? 15.381 10.319 -2.343 1.00 0.00 106 GLY A O 13
ATOM 15145 N N . GLN A 1 9 ? 13.948 10.450 -4.074 1.00 0.00 107 GLN A N 13
ATOM 15146 C CA . GLN A 1 9 ? 12.805 9.968 -3.306 1.00 0.00 107 GLN A CA 13
ATOM 15147 C C . GLN A 1 9 ? 13.106 8.613 -2.675 1.00 0.00 107 GLN A C 13
ATOM 15148 O O . GLN A 1 9 ? 14.116 7.980 -2.987 1.00 0.00 107 GLN A O 13
ATOM 15162 N N . THR A 1 10 ? 12.223 8.171 -1.784 1.00 0.00 108 THR A N 13
ATOM 15163 C CA . THR A 1 10 ? 12.395 6.892 -1.108 1.00 0.00 108 THR A CA 13
ATOM 15164 C C . THR A 1 10 ? 11.130 6.046 -1.202 1.00 0.00 108 THR A C 13
ATOM 15165 O O . THR A 1 10 ? 10.040 6.565 -1.446 1.00 0.00 108 THR A O 13
ATOM 15176 N N . THR A 1 11 ? 11.282 4.740 -1.008 1.00 0.00 109 THR A N 13
ATOM 15177 C CA . THR A 1 11 ? 10.152 3.822 -1.071 1.00 0.00 109 THR A CA 13
ATOM 15178 C C . THR A 1 11 ? 10.129 2.893 0.137 1.00 0.00 109 THR A C 13
ATOM 15179 O O . THR A 1 11 ? 11.077 2.145 0.375 1.00 0.00 109 THR A O 13
ATOM 15190 N N . ILE A 1 12 ? 9.040 2.945 0.897 1.00 0.00 110 ILE A N 13
ATOM 15191 C CA . ILE A 1 12 ? 8.894 2.107 2.081 1.00 0.00 110 ILE A CA 13
ATOM 15192 C C . ILE A 1 12 ? 7.815 1.049 1.875 1.00 0.00 110 ILE A C 13
ATOM 15193 O O . ILE A 1 12 ? 6.882 1.245 1.097 1.00 0.00 110 ILE A O 13
ATOM 15209 N N . GLN A 1 13 ? 7.950 -0.070 2.579 1.00 0.00 111 GLN A N 13
ATOM 15210 C CA . GLN A 1 13 ? 6.985 -1.159 2.474 1.00 0.00 111 GLN A CA 13
ATOM 15211 C C . GLN A 1 13 ? 6.132 -1.253 3.734 1.00 0.00 111 GLN A C 13
ATOM 15212 O O . GLN A 1 13 ? 6.566 -1.793 4.752 1.00 0.00 111 GLN A O 13
ATOM 15226 N N . VAL A 1 14 ? 4.915 -0.724 3.660 1.00 0.00 112 VAL A N 13
ATOM 15227 C CA . VAL A 1 14 ? 4.000 -0.749 4.794 1.00 0.00 112 VAL A CA 13
ATOM 15228 C C . VAL A 1 14 ? 3.446 -2.151 5.023 1.00 0.00 112 VAL A C 13
ATOM 15229 O O . VAL A 1 14 ? 3.163 -2.881 4.073 1.00 0.00 112 VAL A O 13
ATOM 15242 N N . ARG A 1 15 ? 3.294 -2.522 6.290 1.00 0.00 113 ARG A N 13
ATOM 15243 C CA . ARG A 1 15 ? 2.774 -3.837 6.644 1.00 0.00 113 ARG A CA 13
ATOM 15244 C C . ARG A 1 15 ? 1.330 -3.740 7.128 1.00 0.00 113 ARG A C 13
ATOM 15245 O O . ARG A 1 15 ? 1.036 -3.048 8.103 1.00 0.00 113 ARG A O 13
ATOM 15266 N N . VAL A 1 16 ? 0.433 -4.437 6.438 1.00 0.00 114 VAL A N 13
ATOM 15267 C CA . VAL A 1 16 ? -0.981 -4.429 6.797 1.00 0.00 114 VAL A CA 13
ATOM 15268 C C . VAL A 1 16 ? -1.594 -5.816 6.641 1.00 0.00 114 VAL A C 13
ATOM 15269 O O . VAL A 1 16 ? -1.166 -6.623 5.816 1.00 0.00 114 VAL A O 13
ATOM 15282 N N . PRO A 1 17 ? -2.624 -6.102 7.452 1.00 0.00 115 PRO A N 13
ATOM 15283 C CA . PRO A 1 17 ? -3.320 -7.392 7.423 1.00 0.00 115 PRO A CA 13
ATOM 15284 C C . PRO A 1 17 ? -4.142 -7.578 6.152 1.00 0.00 115 PRO A C 13
ATOM 15285 O O . PRO A 1 17 ? -4.807 -6.650 5.690 1.00 0.00 115 PRO A O 13
ATOM 15296 N N . TYR A 1 18 ? -4.094 -8.781 5.592 1.00 0.00 116 TYR A N 13
ATOM 15297 C CA . TYR A 1 18 ? -4.833 -9.088 4.374 1.00 0.00 116 TYR A CA 13
ATOM 15298 C C . TYR A 1 18 ? -6.276 -8.605 4.476 1.00 0.00 116 TYR A C 13
ATOM 15299 O O . TYR A 1 18 ? -6.921 -8.321 3.466 1.00 0.00 116 TYR A O 13
ATOM 15317 N N . ARG A 1 19 ? -6.777 -8.514 5.704 1.00 0.00 117 ARG A N 13
ATOM 15318 C CA . ARG A 1 19 ? -8.145 -8.066 5.940 1.00 0.00 117 ARG A CA 13
ATOM 15319 C C . ARG A 1 19 ? -8.293 -6.581 5.619 1.00 0.00 117 ARG A C 13
ATOM 15320 O O . ARG A 1 19 ? -9.235 -6.174 4.939 1.00 0.00 117 ARG A O 13
ATOM 15341 N N . VAL A 1 20 ? -7.357 -5.778 6.113 1.00 0.00 118 VAL A N 13
ATOM 15342 C CA . VAL A 1 20 ? -7.383 -4.339 5.880 1.00 0.00 118 VAL A CA 13
ATOM 15343 C C . VAL A 1 20 ? -7.112 -4.015 4.415 1.00 0.00 118 VAL A C 13
ATOM 15344 O O . VAL A 1 20 ? -7.588 -3.008 3.892 1.00 0.00 118 VAL A O 13
ATOM 15357 N N . VAL A 1 21 ? -6.343 -4.877 3.757 1.00 0.00 119 VAL A N 13
ATOM 15358 C CA . VAL A 1 21 ? -6.008 -4.684 2.351 1.00 0.00 119 VAL A CA 13
ATOM 15359 C C . VAL A 1 21 ? -7.224 -4.223 1.555 1.00 0.00 119 VAL A C 13
ATOM 15360 O O . VAL A 1 21 ? -7.258 -3.104 1.046 1.00 0.00 119 VAL A O 13
ATOM 15373 N N . GLY A 1 22 ? -8.223 -5.095 1.452 1.00 0.00 120 GLY A N 13
ATOM 15374 C CA . GLY A 1 22 ? -9.428 -4.759 0.717 1.00 0.00 120 GLY A CA 13
ATOM 15375 C C . GLY A 1 22 ? -9.973 -3.395 1.089 1.00 0.00 120 GLY A C 13
ATOM 15376 O O . GLY A 1 22 ? -10.530 -2.689 0.247 1.00 0.00 120 GLY A O 13
ATOM 15380 N N . LEU A 1 23 ? -9.816 -3.022 2.355 1.00 0.00 121 LEU A N 13
ATOM 15381 C CA . LEU A 1 23 ? -10.298 -1.733 2.838 1.00 0.00 121 LEU A CA 13
ATOM 15382 C C . LEU A 1 23 ? -9.446 -0.593 2.290 1.00 0.00 121 LEU A C 13
ATOM 15383 O O . LEU A 1 23 ? -9.970 0.417 1.819 1.00 0.00 121 LEU A O 13
ATOM 15399 N N . VAL A 1 24 ? -8.129 -0.761 2.354 1.00 0.00 122 VAL A N 13
ATOM 15400 C CA . VAL A 1 24 ? -7.204 0.253 1.861 1.00 0.00 122 VAL A CA 13
ATOM 15401 C C . VAL A 1 24 ? -7.336 0.430 0.353 1.00 0.00 122 VAL A C 13
ATOM 15402 O O . VAL A 1 24 ? -7.613 1.527 -0.132 1.00 0.00 122 VAL A O 13
ATOM 15415 N N . VAL A 1 25 ? -7.136 -0.657 -0.385 1.00 0.00 123 VAL A N 13
ATOM 15416 C CA . VAL A 1 25 ? -7.234 -0.622 -1.840 1.00 0.00 123 VAL A CA 13
ATOM 15417 C C . VAL A 1 25 ? -8.586 -0.076 -2.286 1.00 0.00 123 VAL A C 13
ATOM 15418 O O . VAL A 1 25 ? -8.659 0.813 -3.133 1.00 0.00 123 VAL A O 13
ATOM 15431 N N . GLY A 1 26 ? -9.656 -0.616 -1.710 1.00 0.00 124 GLY A N 13
ATOM 15432 C CA . GLY A 1 26 ? -10.992 -0.170 -2.061 1.00 0.00 124 GLY A CA 13
ATOM 15433 C C . GLY A 1 26 ? -11.514 -0.839 -3.317 1.00 0.00 124 GLY A C 13
ATOM 15434 O O . GLY A 1 26 ? -10.795 -1.562 -4.007 1.00 0.00 124 GLY A O 13
ATOM 15438 N N . PRO A 1 27 ? -12.797 -0.600 -3.629 1.00 0.00 125 PRO A N 13
ATOM 15439 C CA . PRO A 1 27 ? -13.444 -1.176 -4.812 1.00 0.00 125 PRO A CA 13
ATOM 15440 C C . PRO A 1 27 ? -12.603 -1.010 -6.072 1.00 0.00 125 PRO A C 13
ATOM 15441 O O . PRO A 1 27 ? -12.601 0.052 -6.695 1.00 0.00 125 PRO A O 13
ATOM 15452 N N . LYS A 1 28 ? -11.887 -2.066 -6.444 1.00 0.00 126 LYS A N 13
ATOM 15453 C CA . LYS A 1 28 ? -11.042 -2.039 -7.632 1.00 0.00 126 LYS A CA 13
ATOM 15454 C C . LYS A 1 28 ? -10.073 -0.862 -7.583 1.00 0.00 126 LYS A C 13
ATOM 15455 O O . LYS A 1 28 ? -9.861 -0.178 -8.584 1.00 0.00 126 LYS A O 13
ATOM 15474 N N . GLY A 1 29 ? -9.486 -0.632 -6.413 1.00 0.00 127 GLY A N 13
ATOM 15475 C CA . GLY A 1 29 ? -8.546 0.462 -6.256 1.00 0.00 127 GLY A CA 13
ATOM 15476 C C . GLY A 1 29 ? -9.210 1.820 -6.376 1.00 0.00 127 GLY A C 13
ATOM 15477 O O . GLY A 1 29 ? -8.975 2.550 -7.339 1.00 0.00 127 GLY A O 13
ATOM 15481 N N . ALA A 1 30 ? -10.043 2.158 -5.398 1.00 0.00 128 ALA A N 13
ATOM 15482 C CA . ALA A 1 30 ? -10.743 3.436 -5.398 1.00 0.00 128 ALA A CA 13
ATOM 15483 C C . ALA A 1 30 ? -10.449 4.223 -4.126 1.00 0.00 128 ALA A C 13
ATOM 15484 O O . ALA A 1 30 ? -10.358 5.451 -4.149 1.00 0.00 128 ALA A O 13
ATOM 15491 N N . THR A 1 31 ? -10.300 3.509 -3.014 1.00 0.00 129 THR A N 13
ATOM 15492 C CA . THR A 1 31 ? -10.018 4.141 -1.731 1.00 0.00 129 THR A CA 13
ATOM 15493 C C . THR A 1 31 ? -8.562 4.587 -1.647 1.00 0.00 129 THR A C 13
ATOM 15494 O O . THR A 1 31 ? -8.261 5.656 -1.115 1.00 0.00 129 THR A O 13
ATOM 15505 N N . ILE A 1 32 ? -7.664 3.762 -2.174 1.00 0.00 130 ILE A N 13
ATOM 15506 C CA . ILE A 1 32 ? -6.240 4.073 -2.159 1.00 0.00 130 ILE A CA 13
ATOM 15507 C C . ILE A 1 32 ? -5.930 5.271 -3.049 1.00 0.00 130 ILE A C 13
ATOM 15508 O O . ILE A 1 32 ? -4.920 5.951 -2.864 1.00 0.00 130 ILE A O 13
ATOM 15524 N N . LYS A 1 33 ? -6.807 5.527 -4.014 1.00 0.00 131 LYS A N 13
ATOM 15525 C CA . LYS A 1 33 ? -6.630 6.646 -4.932 1.00 0.00 131 LYS A CA 13
ATOM 15526 C C . LYS A 1 33 ? -6.654 7.974 -4.182 1.00 0.00 131 LYS A C 13
ATOM 15527 O O . LYS A 1 33 ? -5.898 8.892 -4.501 1.00 0.00 131 LYS A O 13
ATOM 15546 N N . ARG A 1 34 ? -7.525 8.069 -3.183 1.00 0.00 132 ARG A N 13
ATOM 15547 C CA . ARG A 1 34 ? -7.647 9.285 -2.387 1.00 0.00 132 ARG A CA 13
ATOM 15548 C C . ARG A 1 34 ? -6.380 9.530 -1.572 1.00 0.00 132 ARG A C 13
ATOM 15549 O O . ARG A 1 34 ? -5.948 10.671 -1.407 1.00 0.00 132 ARG A O 13
ATOM 15570 N N . ILE A 1 35 ? -5.791 8.453 -1.066 1.00 0.00 133 ILE A N 13
ATOM 15571 C CA . ILE A 1 35 ? -4.574 8.551 -0.269 1.00 0.00 133 ILE A CA 13
ATOM 15572 C C . ILE A 1 35 ? -3.381 8.941 -1.134 1.00 0.00 133 ILE A C 13
ATOM 15573 O O . ILE A 1 35 ? -2.636 9.863 -0.802 1.00 0.00 133 ILE A O 13
ATOM 15589 N N . GLN A 1 36 ? -3.206 8.232 -2.245 1.00 0.00 134 GLN A N 13
ATOM 15590 C CA . GLN A 1 36 ? -2.103 8.505 -3.159 1.00 0.00 134 GLN A CA 13
ATOM 15591 C C . GLN A 1 36 ? -2.070 9.979 -3.548 1.00 0.00 134 GLN A C 13
ATOM 15592 O O . GLN A 1 36 ? -1.000 10.569 -3.690 1.00 0.00 134 GLN A O 13
ATOM 15606 N N . GLN A 1 37 ? -3.250 10.567 -3.720 1.00 0.00 135 GLN A N 13
ATOM 15607 C CA . GLN A 1 37 ? -3.356 11.972 -4.094 1.00 0.00 135 GLN A CA 13
ATOM 15608 C C . GLN A 1 37 ? -3.212 12.873 -2.872 1.00 0.00 135 GLN A C 13
ATOM 15609 O O . GLN A 1 37 ? -2.399 13.797 -2.862 1.00 0.00 135 GLN A O 13
ATOM 15623 N N . ARG A 1 38 ? -4.008 12.599 -1.844 1.00 0.00 136 ARG A N 13
ATOM 1562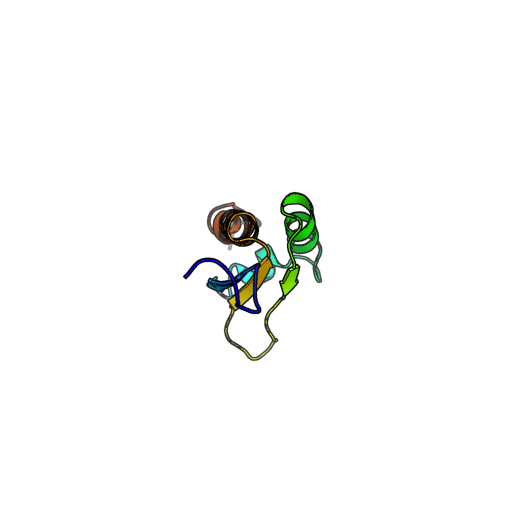4 C CA . ARG A 1 38 ? -3.971 13.386 -0.617 1.00 0.00 136 ARG A CA 13
ATOM 15625 C C . ARG A 1 38 ? -2.549 13.474 -0.071 1.00 0.00 136 ARG A C 13
ATOM 15626 O O . ARG A 1 38 ? -2.157 14.486 0.511 1.00 0.00 136 ARG A O 13
ATOM 15647 N N . THR A 1 39 ? -1.780 12.406 -0.261 1.00 0.00 137 THR A N 13
ATOM 15648 C CA . THR A 1 39 ? -0.402 12.362 0.213 1.00 0.00 137 THR A CA 13
ATOM 15649 C C . THR A 1 39 ? 0.581 12.562 -0.934 1.00 0.00 137 THR A C 13
ATOM 15650 O O . THR A 1 39 ? 1.762 12.834 -0.713 1.00 0.00 137 THR A O 13
ATOM 15661 N N . HIS A 1 40 ? 0.088 12.427 -2.161 1.00 0.00 138 HIS A N 13
ATOM 15662 C CA . HIS A 1 40 ? 0.924 12.594 -3.344 1.00 0.00 138 HIS A CA 13
ATOM 15663 C C . HIS A 1 40 ? 2.057 11.573 -3.358 1.00 0.00 138 HIS A C 13
ATOM 15664 O O . HIS A 1 40 ? 3.230 11.931 -3.474 1.00 0.00 138 HIS A O 13
ATOM 15679 N N . THR A 1 41 ? 1.700 10.298 -3.237 1.00 0.00 139 THR A N 13
ATOM 15680 C CA . THR A 1 41 ? 2.686 9.225 -3.233 1.00 0.00 139 THR A CA 13
ATOM 15681 C C . THR A 1 41 ? 2.212 8.040 -4.066 1.00 0.00 139 THR A C 13
ATOM 15682 O O . THR A 1 41 ? 1.043 7.656 -4.010 1.00 0.00 139 THR A O 13
ATOM 15693 N N . TYR A 1 42 ? 3.126 7.462 -4.839 1.00 0.00 140 TYR A N 13
ATOM 15694 C CA . TYR A 1 42 ? 2.800 6.320 -5.685 1.00 0.00 140 TYR A CA 13
ATOM 15695 C C . TYR A 1 42 ? 2.700 5.041 -4.860 1.00 0.00 140 TYR A C 13
ATOM 15696 O O . TYR A 1 42 ? 3.696 4.350 -4.643 1.00 0.00 140 TYR A O 13
ATOM 15714 N N . ILE A 1 43 ? 1.491 4.733 -4.403 1.00 0.00 141 ILE A N 13
ATOM 15715 C CA . ILE A 1 43 ? 1.259 3.537 -3.603 1.00 0.00 141 ILE A CA 13
ATOM 15716 C C . ILE A 1 43 ? 1.067 2.311 -4.490 1.00 0.00 141 ILE A C 13
ATOM 15717 O O . ILE A 1 43 ? 0.333 2.355 -5.477 1.00 0.00 141 ILE A O 13
ATOM 15733 N N . VAL A 1 44 ? 1.730 1.217 -4.130 1.00 0.00 142 VAL A N 13
ATOM 15734 C CA . VAL A 1 44 ? 1.630 -0.023 -4.891 1.00 0.00 142 VAL A CA 13
ATOM 15735 C C . VAL A 1 44 ? 1.091 -1.157 -4.026 1.00 0.00 142 VAL A C 13
ATOM 15736 O O . VAL A 1 44 ? 1.588 -1.405 -2.927 1.00 0.00 142 VAL A O 13
ATOM 15749 N N . THR A 1 45 ? 0.070 -1.844 -4.529 1.00 0.00 143 THR A N 13
ATOM 15750 C CA . THR A 1 45 ? -0.537 -2.952 -3.803 1.00 0.00 143 THR A CA 13
ATOM 15751 C C . THR A 1 45 ? 0.237 -4.246 -4.025 1.00 0.00 143 THR A C 13
ATOM 15752 O O . THR A 1 45 ? 0.894 -4.436 -5.049 1.00 0.00 143 THR A O 13
ATOM 15763 N N . PRO A 1 46 ? 0.159 -5.159 -3.046 1.00 0.00 144 PRO A N 13
ATOM 15764 C CA . PRO A 1 46 ? 0.846 -6.452 -3.113 1.00 0.00 144 PRO A CA 13
ATOM 15765 C C . PRO A 1 46 ? 0.237 -7.379 -4.159 1.00 0.00 144 PRO A C 13
ATOM 15766 O O . PRO A 1 46 ? -0.758 -7.040 -4.799 1.00 0.00 144 PRO A O 13
ATOM 15777 N N . GLY A 1 47 ? 0.840 -8.552 -4.327 1.00 0.00 145 GLY A N 13
ATOM 15778 C CA . GLY A 1 47 ? 0.342 -9.510 -5.297 1.00 0.00 145 GLY A CA 13
ATOM 15779 C C . GLY A 1 47 ? -0.918 -10.209 -4.827 1.00 0.00 145 GLY A C 13
ATOM 15780 O O . GLY A 1 47 ? -1.171 -10.305 -3.626 1.00 0.00 145 GLY A O 13
ATOM 15784 N N . ARG A 1 48 ? -1.711 -10.698 -5.775 1.00 0.00 146 ARG A N 13
ATOM 15785 C CA . ARG A 1 48 ? -2.952 -11.390 -5.451 1.00 0.00 146 ARG A CA 13
ATOM 15786 C C . ARG A 1 48 ? -2.674 -12.668 -4.664 1.00 0.00 146 ARG A C 13
ATOM 15787 O O . ARG A 1 48 ? -3.502 -13.113 -3.870 1.00 0.00 146 ARG A O 13
ATOM 15808 N N . ASP A 1 49 ? -1.503 -13.253 -4.892 1.00 0.00 147 ASP A N 13
ATOM 15809 C CA . ASP A 1 49 ? -1.115 -14.479 -4.205 1.00 0.00 147 ASP A CA 13
ATOM 15810 C C . ASP A 1 49 ? 0.159 -14.267 -3.393 1.00 0.00 147 ASP A C 13
ATOM 15811 O O . ASP A 1 49 ? 1.017 -15.147 -3.322 1.00 0.00 147 ASP A O 13
ATOM 15820 N N . LYS A 1 50 ? 0.277 -13.092 -2.783 1.00 0.00 148 LYS A N 13
ATOM 15821 C CA . LYS A 1 50 ? 1.446 -12.763 -1.976 1.00 0.00 148 LYS A CA 13
ATOM 15822 C C . LYS A 1 50 ? 1.034 -12.091 -0.670 1.00 0.00 148 LYS A C 13
ATOM 15823 O O . LYS A 1 50 ? -0.086 -11.596 -0.544 1.00 0.00 148 LYS A O 13
ATOM 15842 N N . GLU A 1 51 ? 1.946 -12.076 0.297 1.00 0.00 149 GLU A N 13
ATOM 15843 C CA . GLU A 1 51 ? 1.676 -11.463 1.592 1.00 0.00 149 GLU A CA 13
ATOM 15844 C C . GLU A 1 51 ? 1.205 -10.021 1.424 1.00 0.00 149 GLU A C 13
ATOM 15845 O O . GLU A 1 51 ? 1.659 -9.292 0.542 1.00 0.00 149 GLU A O 13
ATOM 15857 N N . PRO A 1 52 ? 0.271 -9.599 2.290 1.00 0.00 150 PRO A N 13
ATOM 15858 C CA . PRO A 1 52 ? -0.282 -8.242 2.259 1.00 0.00 150 PRO A CA 13
ATOM 15859 C C . PRO A 1 52 ? 0.735 -7.192 2.692 1.00 0.00 150 PRO A C 13
ATOM 15860 O O . PRO A 1 52 ? 0.937 -6.964 3.885 1.00 0.00 150 PRO A O 13
ATOM 15871 N N . VAL A 1 53 ? 1.373 -6.554 1.715 1.00 0.00 151 VAL A N 13
ATOM 15872 C CA . VAL A 1 53 ? 2.368 -5.525 1.996 1.00 0.00 151 VAL A CA 13
ATOM 15873 C C . VAL A 1 53 ? 2.330 -4.423 0.944 1.00 0.00 151 VAL A C 13
ATOM 15874 O O . VAL A 1 53 ? 2.582 -4.667 -0.236 1.00 0.00 151 VAL A O 13
ATOM 15887 N N . PHE A 1 54 ? 2.015 -3.207 1.380 1.00 0.00 152 PHE A N 13
ATOM 15888 C CA . PHE A 1 54 ? 1.943 -2.066 0.476 1.00 0.00 152 PHE A CA 13
ATOM 15889 C C . PHE A 1 54 ? 3.314 -1.416 0.311 1.00 0.00 152 PHE A C 13
ATOM 15890 O O . PHE A 1 54 ? 4.116 -1.389 1.244 1.00 0.00 152 PHE A O 13
ATOM 15907 N N . ALA A 1 55 ? 3.576 -0.894 -0.883 1.00 0.00 153 ALA A N 13
ATOM 15908 C CA . ALA A 1 55 ? 4.848 -0.243 -1.170 1.00 0.00 153 ALA A CA 13
ATOM 15909 C C . ALA A 1 55 ? 4.638 1.200 -1.615 1.00 0.00 153 ALA A C 13
ATOM 15910 O O . ALA A 1 55 ? 4.322 1.463 -2.775 1.00 0.00 153 ALA A O 13
ATOM 15917 N N . VAL A 1 56 ? 4.815 2.133 -0.684 1.00 0.00 154 VAL A N 13
ATOM 15918 C CA . VAL A 1 56 ? 4.645 3.550 -0.981 1.00 0.00 154 VAL A CA 13
ATOM 15919 C C . VAL A 1 56 ? 5.941 4.162 -1.501 1.00 0.00 154 VAL A C 13
ATOM 15920 O O . VAL A 1 56 ? 7.008 3.981 -0.913 1.00 0.00 154 VAL A O 13
ATOM 15933 N N . THR A 1 57 ? 5.842 4.888 -2.611 1.00 0.00 155 THR A N 13
ATOM 15934 C CA . THR A 1 57 ? 7.006 5.527 -3.212 1.00 0.00 155 THR A CA 13
ATOM 15935 C C . THR A 1 57 ? 6.862 7.044 -3.213 1.00 0.00 155 THR A C 13
ATOM 15936 O O . THR A 1 57 ? 5.832 7.579 -3.621 1.00 0.00 155 THR A O 13
ATOM 15947 N N . GLY A 1 58 ? 7.902 7.734 -2.753 1.00 0.00 156 GLY A N 13
ATOM 15948 C CA . GLY A 1 58 ? 7.870 9.184 -2.710 1.00 0.00 156 GLY A CA 13
ATOM 15949 C C . GLY A 1 58 ? 8.827 9.754 -1.682 1.00 0.00 156 GLY A C 13
ATOM 15950 O O . GLY A 1 58 ? 9.460 9.011 -0.934 1.00 0.00 156 GLY A O 13
ATOM 15954 N N . MET A 1 59 ? 8.934 11.079 -1.647 1.00 0.00 157 MET A N 13
ATOM 15955 C CA . MET A 1 59 ? 9.822 11.748 -0.703 1.00 0.00 157 MET A CA 13
ATOM 15956 C C . MET A 1 59 ? 9.793 11.056 0.655 1.00 0.00 157 MET A C 13
ATOM 15957 O O . MET A 1 59 ? 8.857 10.328 0.988 1.00 0.00 157 MET A O 13
ATOM 15971 N N . PRO A 1 60 ? 10.841 11.285 1.460 1.00 0.00 158 PRO A N 13
ATOM 15972 C CA . PRO A 1 60 ? 10.959 10.692 2.795 1.00 0.00 158 PRO A CA 13
ATOM 15973 C C . PRO A 1 60 ? 9.951 11.275 3.780 1.00 0.00 158 PRO A C 13
ATOM 15974 O O . PRO A 1 60 ? 9.924 10.898 4.951 1.00 0.00 158 PRO A O 13
ATOM 15985 N N . GLU A 1 61 ? 9.123 12.196 3.296 1.00 0.00 159 GLU A N 13
ATOM 15986 C CA . GLU A 1 61 ? 8.114 12.831 4.135 1.00 0.00 159 GLU A CA 13
ATOM 15987 C C . GLU A 1 61 ? 6.712 12.566 3.594 1.00 0.00 159 GLU A C 13
ATOM 15988 O O . GLU A 1 61 ? 5.770 12.355 4.358 1.00 0.00 159 GLU A O 13
ATOM 16000 N N . ASN A 1 62 ? 6.582 12.580 2.272 1.00 0.00 160 ASN A N 13
ATOM 16001 C CA . ASN A 1 62 ? 5.295 12.342 1.628 1.00 0.00 160 ASN A CA 13
ATOM 16002 C C . ASN A 1 62 ? 4.831 10.906 1.853 1.00 0.00 160 ASN A C 13
ATOM 16003 O O . ASN A 1 62 ? 3.675 10.663 2.200 1.00 0.00 160 ASN A O 13
ATOM 16014 N N . VAL A 1 63 ? 5.741 9.958 1.652 1.00 0.00 161 VAL A N 13
ATOM 16015 C CA . VAL A 1 63 ? 5.426 8.546 1.835 1.00 0.00 161 VAL A CA 13
ATOM 16016 C C . VAL A 1 63 ? 5.167 8.226 3.302 1.00 0.00 161 VAL A C 13
ATOM 16017 O O . VAL A 1 63 ? 4.289 7.428 3.629 1.00 0.00 161 VAL A O 13
ATOM 16030 N N . ASP A 1 64 ? 5.938 8.854 4.184 1.00 0.00 162 ASP A N 13
ATOM 16031 C CA . ASP A 1 64 ? 5.791 8.637 5.618 1.00 0.00 162 ASP A CA 13
ATOM 16032 C C . ASP A 1 64 ? 4.345 8.851 6.055 1.00 0.00 162 ASP A C 13
ATOM 16033 O O . ASP A 1 64 ? 3.805 8.077 6.846 1.00 0.00 162 ASP A O 13
ATOM 16042 N N . ARG A 1 65 ? 3.726 9.906 5.537 1.00 0.00 163 ARG A N 13
ATOM 16043 C CA . ARG A 1 65 ? 2.343 10.223 5.875 1.00 0.00 163 ARG A CA 13
ATOM 16044 C C . ARG A 1 65 ? 1.406 9.099 5.442 1.00 0.00 163 ARG A C 13
ATOM 16045 O O . ARG A 1 65 ? 0.685 8.529 6.260 1.00 0.00 163 ARG A O 13
ATOM 16066 N N . ALA A 1 66 ? 1.423 8.787 4.150 1.00 0.00 164 ALA A N 13
ATOM 16067 C CA . ALA A 1 66 ? 0.576 7.731 3.609 1.00 0.00 164 ALA A CA 13
ATOM 16068 C C . ALA A 1 66 ? 0.554 6.517 4.532 1.00 0.00 164 ALA A C 13
ATOM 16069 O O . ALA A 1 66 ? -0.511 5.990 4.854 1.00 0.00 164 ALA A O 13
ATOM 16076 N N . ARG A 1 67 ? 1.736 6.078 4.953 1.00 0.00 165 ARG A N 13
ATOM 16077 C CA . ARG A 1 67 ? 1.851 4.925 5.837 1.00 0.00 165 ARG A CA 13
ATOM 16078 C C . ARG A 1 67 ? 0.888 5.044 7.015 1.00 0.00 165 ARG A C 13
ATOM 16079 O O . ARG A 1 67 ? 0.272 4.062 7.426 1.00 0.00 165 ARG A O 13
ATOM 16100 N N . GLU A 1 68 ? 0.764 6.254 7.552 1.00 0.00 166 GLU A N 13
ATOM 16101 C CA . GLU A 1 68 ? -0.123 6.500 8.682 1.00 0.00 166 GLU A CA 13
ATOM 16102 C C . GLU A 1 68 ? -1.546 6.052 8.364 1.00 0.00 166 GLU A C 13
ATOM 16103 O O . GLU A 1 68 ? -2.070 5.128 8.986 1.00 0.00 166 GLU A O 13
ATOM 16115 N N . GLU A 1 69 ? -2.166 6.713 7.392 1.00 0.00 167 GLU A N 13
ATOM 16116 C CA . GLU A 1 69 ? -3.529 6.384 6.993 1.00 0.00 167 GLU A CA 13
ATOM 16117 C C . GLU A 1 69 ? -3.651 4.903 6.645 1.00 0.00 167 GLU A C 13
ATOM 16118 O O . GLU A 1 69 ? -4.585 4.228 7.079 1.00 0.00 167 GLU A O 13
ATOM 16130 N N . ILE A 1 70 ? -2.702 4.405 5.860 1.00 0.00 168 ILE A N 13
ATOM 16131 C CA . ILE A 1 70 ? -2.702 3.005 5.454 1.00 0.00 168 ILE A CA 13
ATOM 16132 C C . ILE A 1 70 ? -3.008 2.091 6.636 1.00 0.00 168 ILE A C 13
ATOM 16133 O O . ILE A 1 70 ? -4.044 1.428 6.667 1.00 0.00 168 ILE A O 13
ATOM 16149 N N . GLU A 1 71 ? -2.100 2.063 7.606 1.00 0.00 169 GLU A N 13
ATOM 16150 C CA . GLU A 1 71 ? -2.274 1.230 8.791 1.00 0.00 169 GLU A CA 13
ATOM 16151 C C . GLU A 1 71 ? -3.404 1.761 9.667 1.00 0.00 169 GLU A C 13
ATOM 16152 O O . GLU A 1 71 ? -4.069 1.000 10.370 1.00 0.00 169 GLU A O 13
ATOM 16164 N N . ALA A 1 72 ? -3.615 3.072 9.621 1.00 0.00 170 ALA A N 13
ATOM 16165 C CA . ALA A 1 72 ? -4.666 3.705 10.409 1.00 0.00 170 ALA A CA 13
ATOM 16166 C C . ALA A 1 72 ? -5.991 2.969 10.250 1.00 0.00 170 ALA A C 13
ATOM 16167 O O . ALA A 1 72 ? -6.659 2.651 11.234 1.00 0.00 170 ALA A O 13
ATOM 16174 N N . HIS A 1 73 ? -6.368 2.701 9.003 1.00 0.00 171 HIS A N 13
ATOM 16175 C CA . HIS A 1 73 ? -7.615 2.001 8.715 1.00 0.00 171 HIS A CA 13
ATOM 16176 C C . HIS A 1 73 ? -7.767 0.772 9.606 1.00 0.00 171 HIS A C 13
ATOM 16177 O O . HIS A 1 73 ? -8.882 0.328 9.883 1.00 0.00 171 HIS A O 13
ATOM 16192 N N . ILE A 1 74 ? -6.640 0.226 10.050 1.00 0.00 172 ILE A N 13
ATOM 16193 C CA . ILE A 1 74 ? -6.648 -0.951 10.909 1.00 0.00 172 ILE A CA 13
ATOM 16194 C C . ILE A 1 74 ? -7.568 -0.750 12.108 1.00 0.00 172 ILE A C 13
ATOM 16195 O O . ILE A 1 74 ? -8.274 -1.670 12.524 1.00 0.00 172 ILE A O 13
ATOM 16211 N N . THR A 1 75 ? -7.558 0.459 12.659 1.00 0.00 173 THR A N 13
ATOM 16212 C CA . THR A 1 75 ? -8.392 0.782 13.810 1.00 0.00 173 THR A CA 13
ATOM 16213 C C . THR A 1 75 ? -9.653 1.526 13.384 1.00 0.00 173 THR A C 13
ATOM 16214 O O . THR A 1 75 ? -10.032 2.526 13.994 1.00 0.00 173 THR A O 13
ATOM 16225 N N . LEU A 1 76 ? -10.300 1.031 12.334 1.00 0.00 174 LEU A N 13
ATOM 16226 C CA . LEU A 1 76 ? -11.520 1.648 11.826 1.00 0.00 174 LEU A CA 13
ATOM 16227 C C . LEU A 1 76 ? -12.611 0.604 11.615 1.00 0.00 174 LEU A C 13
ATOM 16228 O O . LEU A 1 76 ? -12.334 -0.594 11.554 1.00 0.00 174 LEU A O 13
ATOM 16244 N N . ARG A 1 77 ? -13.852 1.067 11.500 1.00 0.00 175 ARG A N 13
ATOM 16245 C CA . ARG A 1 77 ? -14.985 0.173 11.294 1.00 0.00 175 ARG A CA 13
ATOM 16246 C C . ARG A 1 77 ? -15.493 0.261 9.858 1.00 0.00 175 ARG A C 13
ATOM 16247 O O . ARG A 1 77 ? -16.051 1.279 9.448 1.00 0.00 175 ARG A O 13
ATOM 16268 N N . SER A 1 78 ? -15.294 -0.811 9.098 1.00 0.00 176 SER A N 13
ATOM 16269 C CA . SER A 1 78 ? -15.727 -0.853 7.706 1.00 0.00 176 SER A CA 13
ATOM 16270 C C . SER A 1 78 ? -16.279 -2.230 7.351 1.00 0.00 176 SER A C 13
ATOM 16271 O O . SER A 1 78 ? -16.124 -3.188 8.107 1.00 0.00 176 SER A O 13
ATOM 16279 N N . GLY A 1 79 ? -16.926 -2.321 6.192 1.00 0.00 177 GLY A N 13
ATOM 16280 C CA . GLY A 1 79 ? -17.492 -3.583 5.755 1.00 0.00 177 GLY A CA 13
ATOM 16281 C C . GLY A 1 79 ? -18.652 -3.398 4.797 1.00 0.00 177 GLY A C 13
ATOM 16282 O O . GLY A 1 79 ? -19.799 -3.720 5.107 1.00 0.00 177 GLY A O 13
ATOM 16286 N N . PRO A 1 80 ? -18.357 -2.866 3.601 1.00 0.00 178 PRO A N 13
ATOM 16287 C CA . PRO A 1 80 ? -19.372 -2.625 2.571 1.00 0.00 178 PRO A CA 13
ATOM 16288 C C . PRO A 1 80 ? -19.908 -3.921 1.972 1.00 0.00 178 PRO A C 13
ATOM 16289 O O . PRO A 1 80 ? -21.119 -4.105 1.851 1.00 0.00 178 PRO A O 13
ATOM 16300 N N . SER A 1 81 ? -18.999 -4.816 1.598 1.00 0.00 179 SER A N 13
ATOM 16301 C CA . SER A 1 81 ? -19.381 -6.093 1.008 1.00 0.00 179 SER A CA 13
ATOM 16302 C C . SER A 1 81 ? -18.307 -7.148 1.255 1.00 0.00 179 SER A C 13
ATOM 16303 O O . SER A 1 81 ? -17.128 -6.828 1.399 1.00 0.00 179 SER A O 13
ATOM 16311 N N . SER A 1 82 ? -18.725 -8.409 1.302 1.00 0.00 180 SER A N 13
ATOM 16312 C CA . SER A 1 82 ? -17.801 -9.513 1.535 1.00 0.00 180 SER A CA 13
ATOM 16313 C C . SER A 1 82 ? -18.056 -10.652 0.553 1.00 0.00 180 SER A C 13
ATOM 16314 O O . SER A 1 82 ? -18.741 -11.622 0.874 1.00 0.00 180 SER A O 13
ATOM 16322 N N . GLY A 1 83 ? -17.500 -10.526 -0.648 1.00 0.00 181 GLY A N 13
ATOM 16323 C CA . GLY A 1 83 ? -17.678 -11.550 -1.660 1.00 0.00 181 GLY A CA 13
ATOM 16324 C C . GLY A 1 83 ? -17.472 -11.020 -3.065 1.00 0.00 181 GLY A C 13
ATOM 16325 O O . GLY A 1 83 ? -18.386 -10.450 -3.661 1.00 0.00 181 GLY A O 13
ATOM 16329 N N . GLY A 1 1 ? 28.646 12.201 3.310 1.00 0.00 99 GLY A N 14
ATOM 16330 C CA . GLY A 1 1 ? 27.675 13.204 2.915 1.00 0.00 99 GLY A CA 14
ATOM 16331 C C . GLY A 1 1 ? 27.266 14.100 4.068 1.00 0.00 99 GLY A C 14
ATOM 16332 O O . GLY A 1 1 ? 27.992 14.226 5.054 1.00 0.00 99 GLY A O 14
ATOM 16336 N N . SER A 1 2 ? 26.100 14.726 3.944 1.00 0.00 100 SER A N 14
ATOM 16337 C CA . SER A 1 2 ? 25.598 15.620 4.981 1.00 0.00 100 SER A CA 14
ATOM 16338 C C . SER A 1 2 ? 24.552 14.918 5.843 1.00 0.00 100 SER A C 14
ATOM 16339 O O . SER A 1 2 ? 24.666 14.878 7.068 1.00 0.00 100 SER A O 14
ATOM 16347 N N . SER A 1 3 ? 23.532 14.367 5.193 1.00 0.00 101 SER A N 14
ATOM 16348 C CA . SER A 1 3 ? 22.463 13.670 5.898 1.00 0.00 101 SER A CA 14
ATOM 16349 C C . SER A 1 3 ? 22.319 12.239 5.390 1.00 0.00 101 SER A C 14
ATOM 16350 O O . SER A 1 3 ? 21.691 11.993 4.361 1.00 0.00 101 SER A O 14
ATOM 16358 N N . GLY A 1 4 ? 22.908 11.296 6.120 1.00 0.00 102 GLY A N 14
ATOM 16359 C CA . GLY A 1 4 ? 22.835 9.901 5.728 1.00 0.00 102 GLY A CA 14
ATOM 16360 C C . GLY A 1 4 ? 23.269 9.678 4.293 1.00 0.00 102 GLY A C 14
ATOM 16361 O O . GLY A 1 4 ? 23.981 10.501 3.718 1.00 0.00 102 GLY A O 14
ATOM 16365 N N . SER A 1 5 ? 22.842 8.560 3.714 1.00 0.00 103 SER A N 14
ATOM 16366 C CA . SER A 1 5 ? 23.196 8.228 2.339 1.00 0.00 103 SER A CA 14
ATOM 16367 C C . SER A 1 5 ? 21.946 8.081 1.476 1.00 0.00 103 SER A C 14
ATOM 16368 O O . SER A 1 5 ? 21.334 7.015 1.428 1.00 0.00 103 SER A O 14
ATOM 16376 N N . SER A 1 6 ? 21.574 9.161 0.797 1.00 0.00 104 SER A N 14
ATOM 16377 C CA . SER A 1 6 ? 20.395 9.155 -0.062 1.00 0.00 104 SER A CA 14
ATOM 16378 C C . SER A 1 6 ? 20.551 10.151 -1.206 1.00 0.00 104 SER A C 14
ATOM 16379 O O . SER A 1 6 ? 21.507 10.925 -1.245 1.00 0.00 104 SER A O 14
ATOM 16387 N N . GLY A 1 7 ? 19.604 10.125 -2.139 1.00 0.00 105 GLY A N 14
ATOM 16388 C CA . GLY A 1 7 ? 19.654 11.030 -3.273 1.00 0.00 105 GLY A CA 14
ATOM 16389 C C . GLY A 1 7 ? 18.532 12.049 -3.251 1.00 0.00 105 GLY A C 14
ATOM 16390 O O . GLY A 1 7 ? 18.778 13.254 -3.216 1.00 0.00 105 GLY A O 14
ATOM 16394 N N . GLY A 1 8 ? 17.293 11.564 -3.274 1.00 0.00 106 GLY A N 14
ATOM 16395 C CA . GLY A 1 8 ? 16.148 12.455 -3.258 1.00 0.00 106 GLY A CA 14
ATOM 16396 C C . GLY A 1 8 ? 14.940 11.835 -2.583 1.00 0.00 106 GLY A C 14
ATOM 16397 O O . GLY A 1 8 ? 14.690 12.077 -1.403 1.00 0.00 106 GLY A O 14
ATOM 16401 N N . GLN A 1 9 ? 14.191 11.035 -3.334 1.00 0.00 107 GLN A N 14
ATOM 16402 C CA . GLN A 1 9 ? 13.001 10.381 -2.801 1.00 0.00 107 GLN A CA 14
ATOM 16403 C C . GLN A 1 9 ? 13.344 9.009 -2.231 1.00 0.00 107 GLN A C 14
ATOM 16404 O O . GLN A 1 9 ? 14.371 8.420 -2.574 1.00 0.00 107 GLN A O 14
ATOM 16418 N N . THR A 1 10 ? 12.479 8.503 -1.358 1.00 0.00 108 THR A N 14
ATOM 16419 C CA . THR A 1 10 ? 12.691 7.200 -0.739 1.00 0.00 108 THR A CA 14
ATOM 16420 C C . THR A 1 10 ? 11.497 6.280 -0.972 1.00 0.00 108 THR A C 14
ATOM 16421 O O . THR A 1 10 ? 10.438 6.721 -1.420 1.00 0.00 108 THR A O 14
ATOM 16432 N N . THR A 1 11 ? 11.675 4.999 -0.663 1.00 0.00 109 THR A N 14
ATOM 16433 C CA . THR A 1 11 ? 10.612 4.017 -0.839 1.00 0.00 109 THR A CA 14
ATOM 16434 C C . THR A 1 11 ? 10.536 3.071 0.354 1.00 0.00 109 THR A C 14
ATOM 16435 O O . THR A 1 11 ? 11.524 2.431 0.714 1.00 0.00 109 THR A O 14
ATOM 16446 N N . ILE A 1 12 ? 9.357 2.986 0.962 1.00 0.00 110 ILE A N 14
ATOM 16447 C CA . ILE A 1 12 ? 9.153 2.116 2.113 1.00 0.00 110 ILE A CA 14
ATOM 16448 C C . ILE A 1 12 ? 8.033 1.114 1.852 1.00 0.00 110 ILE A C 14
ATOM 16449 O O . ILE A 1 12 ? 7.147 1.358 1.034 1.00 0.00 110 ILE A O 14
ATOM 16465 N N . GLN A 1 13 ? 8.080 -0.013 2.555 1.00 0.00 111 GLN A N 14
ATOM 16466 C CA . GLN A 1 13 ? 7.068 -1.052 2.400 1.00 0.00 111 GLN A CA 14
ATOM 16467 C C . GLN A 1 13 ? 6.112 -1.062 3.588 1.00 0.00 111 GLN A C 14
ATOM 16468 O O . GLN A 1 13 ? 6.497 -1.408 4.705 1.00 0.00 111 GLN A O 14
ATOM 16482 N N . VAL A 1 14 ? 4.863 -0.680 3.340 1.00 0.00 112 VAL A N 14
ATOM 16483 C CA . VAL A 1 14 ? 3.851 -0.647 4.389 1.00 0.00 112 VAL A CA 14
ATOM 16484 C C . VAL A 1 14 ? 3.346 -2.048 4.711 1.00 0.00 112 VAL A C 14
ATOM 16485 O O . VAL A 1 14 ? 3.065 -2.840 3.811 1.00 0.00 112 VAL A O 14
ATOM 16498 N N . ARG A 1 15 ? 3.234 -2.349 6.001 1.00 0.00 113 ARG A N 14
ATOM 16499 C CA . ARG A 1 15 ? 2.763 -3.656 6.442 1.00 0.00 113 ARG A CA 14
ATOM 16500 C C . ARG A 1 15 ? 1.343 -3.566 6.992 1.00 0.00 113 ARG A C 14
ATOM 16501 O O . ARG A 1 15 ? 1.092 -2.880 7.983 1.00 0.00 113 ARG A O 14
ATOM 16522 N N . VAL A 1 16 ? 0.416 -4.262 6.341 1.00 0.00 114 VAL A N 14
ATOM 16523 C CA . VAL A 1 16 ? -0.979 -4.261 6.764 1.00 0.00 114 VAL A CA 14
ATOM 16524 C C . VAL A 1 16 ? -1.577 -5.661 6.688 1.00 0.00 114 VAL A C 14
ATOM 16525 O O . VAL A 1 16 ? -1.173 -6.493 5.876 1.00 0.00 114 VAL A O 14
ATOM 16538 N N . PRO A 1 17 ? -2.564 -5.931 7.556 1.00 0.00 115 PRO A N 14
ATOM 16539 C CA . PRO A 1 17 ? -3.241 -7.230 7.607 1.00 0.00 115 PRO A CA 14
ATOM 16540 C C . PRO A 1 17 ? -4.116 -7.476 6.383 1.00 0.00 115 PRO A C 14
ATOM 16541 O O . PRO A 1 17 ? -4.870 -6.599 5.960 1.00 0.00 115 PRO A O 14
ATOM 16552 N N . TYR A 1 18 ? -4.012 -8.674 5.818 1.00 0.00 116 TYR A N 14
ATOM 16553 C CA . TYR A 1 18 ? -4.793 -9.034 4.640 1.00 0.00 116 TYR A CA 14
ATOM 16554 C C . TYR A 1 18 ? -6.257 -8.645 4.818 1.00 0.00 116 TYR A C 14
ATOM 16555 O O . TYR A 1 18 ? -6.991 -8.482 3.843 1.00 0.00 116 TYR A O 14
ATOM 16573 N N . ARG A 1 19 ? -6.675 -8.496 6.071 1.00 0.00 117 ARG A N 14
ATOM 16574 C CA . ARG A 1 19 ? -8.052 -8.126 6.378 1.00 0.00 117 ARG A CA 14
ATOM 16575 C C . ARG A 1 19 ? -8.311 -6.662 6.034 1.00 0.00 117 ARG A C 14
ATOM 16576 O O . ARG A 1 19 ? -9.341 -6.324 5.451 1.00 0.00 117 ARG A O 14
ATOM 16597 N N . VAL A 1 20 ? -7.370 -5.798 6.400 1.00 0.00 118 VAL A N 14
ATOM 16598 C CA . VAL A 1 20 ? -7.495 -4.371 6.130 1.00 0.00 118 VAL A CA 14
ATOM 16599 C C . VAL A 1 20 ? -7.255 -4.067 4.655 1.00 0.00 118 VAL A C 14
ATOM 16600 O O . VAL A 1 20 ? -7.871 -3.166 4.087 1.00 0.00 118 VAL A O 14
ATOM 16613 N N . VAL A 1 21 ? -6.354 -4.827 4.039 1.00 0.00 119 VAL A N 14
ATOM 16614 C CA . VAL A 1 21 ? -6.033 -4.641 2.630 1.00 0.00 119 VAL A CA 14
ATOM 16615 C C . VAL A 1 21 ? -7.281 -4.305 1.821 1.00 0.00 119 VAL A C 14
ATOM 16616 O O . VAL A 1 21 ? -7.444 -3.182 1.348 1.00 0.00 119 VAL A O 14
ATOM 16629 N N . GLY A 1 22 ? -8.162 -5.289 1.667 1.00 0.00 120 GLY A N 14
ATOM 16630 C CA . GLY A 1 22 ? -9.385 -5.079 0.915 1.00 0.00 120 GLY A CA 14
ATOM 16631 C C . GLY A 1 22 ? -10.059 -3.766 1.260 1.00 0.00 120 GLY A C 14
ATOM 16632 O O . GLY A 1 22 ? -10.636 -3.108 0.392 1.00 0.00 120 GLY A O 14
ATOM 16636 N N . LEU A 1 23 ? -9.989 -3.382 2.530 1.00 0.00 121 LEU A N 14
ATOM 16637 C CA . LEU A 1 23 ? -10.598 -2.139 2.988 1.00 0.00 121 LEU A CA 14
ATOM 16638 C C . LEU A 1 23 ? -9.873 -0.930 2.407 1.00 0.00 121 LEU A C 14
ATOM 16639 O O . LEU A 1 23 ? -10.502 0.024 1.949 1.00 0.00 121 LEU A O 14
ATOM 16655 N N . VAL A 1 24 ? -8.545 -0.977 2.426 1.00 0.00 122 VAL A N 14
ATOM 16656 C CA . VAL A 1 24 ? -7.733 0.112 1.898 1.00 0.00 122 VAL A CA 14
ATOM 16657 C C . VAL A 1 24 ? -7.919 0.256 0.392 1.00 0.00 122 VAL A C 14
ATOM 16658 O O . VAL A 1 24 ? -8.403 1.281 -0.090 1.00 0.00 122 VAL A O 14
ATOM 16671 N N . VAL A 1 25 ? -7.532 -0.778 -0.349 1.00 0.00 123 VAL A N 14
ATOM 16672 C CA . VAL A 1 25 ? -7.658 -0.768 -1.801 1.00 0.00 123 VAL A CA 14
ATOM 16673 C C . VAL A 1 25 ? -8.982 -0.147 -2.234 1.00 0.00 123 VAL A C 14
ATOM 16674 O O . VAL A 1 25 ? -9.014 0.742 -3.083 1.00 0.00 123 VAL A O 14
ATOM 16687 N N . GLY A 1 26 ? -10.074 -0.623 -1.643 1.00 0.00 124 GLY A N 14
ATOM 16688 C CA . GLY A 1 26 ? -11.386 -0.103 -1.979 1.00 0.00 124 GLY A CA 14
ATOM 16689 C C . GLY A 1 26 ? -11.931 -0.692 -3.265 1.00 0.00 124 GLY A C 14
ATOM 16690 O O . GLY A 1 26 ? -11.220 -1.362 -4.016 1.00 0.00 124 GLY A O 14
ATOM 16694 N N . PRO A 1 27 ? -13.221 -0.445 -3.534 1.00 0.00 125 PRO A N 14
ATOM 16695 C CA . PRO A 1 27 ? -13.889 -0.949 -4.738 1.00 0.00 125 PRO A CA 14
ATOM 16696 C C . PRO A 1 27 ? -13.077 -0.692 -6.002 1.00 0.00 125 PRO A C 14
ATOM 16697 O O . PRO A 1 27 ? -13.068 0.419 -6.533 1.00 0.00 125 PRO A O 14
ATOM 16708 N N . LYS A 1 28 ? -12.394 -1.727 -6.481 1.00 0.00 126 LYS A N 14
ATOM 16709 C CA . LYS A 1 28 ? -11.579 -1.615 -7.685 1.00 0.00 126 LYS A CA 14
ATOM 16710 C C . LYS A 1 28 ? -10.648 -0.410 -7.601 1.00 0.00 126 LYS A C 14
ATOM 16711 O O . LYS A 1 28 ? -10.506 0.345 -8.563 1.00 0.00 126 LYS A O 14
ATOM 16730 N N . GLY A 1 29 ? -10.014 -0.236 -6.445 1.00 0.00 127 GLY A N 14
ATOM 16731 C CA . GLY A 1 29 ? -9.104 0.879 -6.259 1.00 0.00 127 GLY A CA 14
ATOM 16732 C C . GLY A 1 29 ? -9.815 2.218 -6.277 1.00 0.00 127 GLY A C 14
ATOM 16733 O O . GLY A 1 29 ? -9.705 2.973 -7.242 1.00 0.00 127 GLY A O 14
ATOM 16737 N N . ALA A 1 30 ? -10.548 2.511 -5.208 1.00 0.00 128 ALA A N 14
ATOM 16738 C CA . ALA A 1 30 ? -11.279 3.768 -5.105 1.00 0.00 128 ALA A CA 14
ATOM 16739 C C . ALA A 1 30 ? -10.809 4.580 -3.903 1.00 0.00 128 ALA A C 14
ATOM 16740 O O . ALA A 1 30 ? -10.681 5.803 -3.977 1.00 0.00 128 ALA A O 14
ATOM 16747 N N . THR A 1 31 ? -10.552 3.893 -2.794 1.00 0.00 129 THR A N 14
ATOM 16748 C CA . THR A 1 31 ? -10.098 4.551 -1.576 1.00 0.00 129 THR A CA 14
ATOM 16749 C C . THR A 1 31 ? -8.588 4.757 -1.592 1.00 0.00 129 THR A C 14
ATOM 16750 O O . THR A 1 31 ? -8.094 5.824 -1.228 1.00 0.00 129 THR A O 14
ATOM 16761 N N . ILE A 1 32 ? -7.860 3.730 -2.019 1.00 0.00 130 ILE A N 14
ATOM 16762 C CA . ILE A 1 32 ? -6.405 3.801 -2.085 1.00 0.00 130 ILE A CA 14
ATOM 16763 C C . ILE A 1 32 ? -5.951 4.944 -2.986 1.00 0.00 130 ILE A C 14
ATOM 16764 O O . ILE A 1 32 ? -4.963 5.621 -2.699 1.00 0.00 130 ILE A O 14
ATOM 16780 N N . LYS A 1 33 ? -6.679 5.155 -4.078 1.00 0.00 131 LYS A N 14
ATOM 16781 C CA . LYS A 1 33 ? -6.354 6.217 -5.021 1.00 0.00 131 LYS A CA 14
ATOM 16782 C C . LYS A 1 33 ? -6.325 7.574 -4.324 1.00 0.00 131 LYS A C 14
ATOM 16783 O O . LYS A 1 33 ? -5.430 8.385 -4.562 1.00 0.00 131 LYS A O 14
ATOM 16802 N N . ARG A 1 34 ? -7.309 7.813 -3.463 1.00 0.00 132 ARG A N 14
ATOM 16803 C CA . ARG A 1 34 ? -7.395 9.071 -2.732 1.00 0.00 132 ARG A CA 14
ATOM 16804 C C . ARG A 1 34 ? -6.125 9.318 -1.923 1.00 0.00 132 ARG A C 14
ATOM 16805 O O . ARG A 1 34 ? -5.591 10.428 -1.912 1.00 0.00 132 ARG A O 14
ATOM 16826 N N . ILE A 1 35 ? -5.648 8.278 -1.248 1.00 0.00 133 ILE A N 14
ATOM 16827 C CA . ILE A 1 35 ? -4.441 8.383 -0.438 1.00 0.00 133 ILE A CA 14
ATOM 16828 C C . ILE A 1 35 ? -3.252 8.837 -1.278 1.00 0.00 133 ILE A C 14
ATOM 16829 O O . ILE A 1 35 ? -2.503 9.728 -0.880 1.00 0.00 133 ILE A O 14
ATOM 16845 N N . GLN A 1 36 ? -3.087 8.218 -2.443 1.00 0.00 134 GLN A N 14
ATOM 16846 C CA . GLN A 1 36 ? -1.990 8.560 -3.340 1.00 0.00 134 GLN A CA 14
ATOM 16847 C C . GLN A 1 36 ? -2.078 10.018 -3.777 1.00 0.00 134 GLN A C 14
ATOM 16848 O O . GLN A 1 36 ? -1.089 10.605 -4.214 1.00 0.00 134 GLN A O 14
ATOM 16862 N N . GLN A 1 37 ? -3.269 10.596 -3.656 1.00 0.00 135 GLN A N 14
ATOM 16863 C CA . GLN A 1 37 ? -3.485 11.986 -4.040 1.00 0.00 135 GLN A CA 14
ATOM 16864 C C . GLN A 1 37 ? -3.236 12.921 -2.862 1.00 0.00 135 GLN A C 14
ATOM 16865 O O . GLN A 1 37 ? -2.570 13.947 -3.001 1.00 0.00 135 GLN A O 14
ATOM 16879 N N . ARG A 1 38 ? -3.775 12.560 -1.702 1.00 0.00 136 ARG A N 14
ATOM 16880 C CA . ARG A 1 38 ? -3.612 13.369 -0.499 1.00 0.00 136 ARG A CA 14
ATOM 16881 C C . ARG A 1 38 ? -2.157 13.373 -0.040 1.00 0.00 136 ARG A C 14
ATOM 16882 O O . ARG A 1 38 ? -1.670 14.361 0.511 1.00 0.00 136 ARG A O 14
ATOM 16903 N N . THR A 1 39 ? -1.466 12.260 -0.270 1.00 0.00 137 THR A N 14
ATOM 16904 C CA . THR A 1 39 ? -0.068 12.135 0.121 1.00 0.00 137 THR A CA 14
ATOM 16905 C C . THR A 1 39 ? 0.857 12.324 -1.075 1.00 0.00 137 THR A C 14
ATOM 16906 O O . THR A 1 39 ? 2.059 12.541 -0.916 1.00 0.00 137 THR A O 14
ATOM 16917 N N . HIS A 1 40 ? 0.290 12.242 -2.275 1.00 0.00 138 HIS A N 14
ATOM 16918 C CA . HIS A 1 40 ? 1.065 12.407 -3.500 1.00 0.00 138 HIS A CA 14
ATOM 16919 C C . HIS A 1 40 ? 2.215 11.406 -3.553 1.00 0.00 138 HIS A C 14
ATOM 16920 O O . HIS A 1 40 ? 3.363 11.775 -3.802 1.00 0.00 138 HIS A O 14
ATOM 16935 N N . THR A 1 41 ? 1.900 10.136 -3.317 1.00 0.00 139 THR A N 14
ATOM 16936 C CA . THR A 1 41 ? 2.906 9.082 -3.337 1.00 0.00 139 THR A CA 14
ATOM 16937 C C . THR A 1 41 ? 2.443 7.895 -4.173 1.00 0.00 139 THR A C 14
ATOM 16938 O O . THR A 1 41 ? 1.253 7.585 -4.222 1.00 0.00 139 THR A O 14
ATOM 16949 N N . TYR A 1 42 ? 3.390 7.233 -4.828 1.00 0.00 140 TYR A N 14
ATOM 16950 C CA . TYR A 1 42 ? 3.079 6.079 -5.663 1.00 0.00 140 TYR A CA 14
ATOM 16951 C C . TYR A 1 42 ? 2.868 4.831 -4.812 1.00 0.00 140 TYR A C 14
ATOM 16952 O O . TYR A 1 42 ? 3.826 4.156 -4.433 1.00 0.00 140 TYR A O 14
ATOM 16970 N N . ILE A 1 43 ? 1.608 4.530 -4.517 1.00 0.00 141 ILE A N 14
ATOM 16971 C CA . ILE A 1 43 ? 1.271 3.362 -3.713 1.00 0.00 141 ILE A CA 14
ATOM 16972 C C . ILE A 1 43 ? 1.032 2.139 -4.592 1.00 0.00 141 ILE A C 14
ATOM 16973 O O . ILE A 1 43 ? 0.094 2.108 -5.389 1.00 0.00 141 ILE A O 14
ATOM 16989 N N . VAL A 1 44 ? 1.886 1.132 -4.441 1.00 0.00 142 VAL A N 14
ATOM 16990 C CA . VAL A 1 44 ? 1.767 -0.095 -5.219 1.00 0.00 142 VAL A CA 14
ATOM 16991 C C . VAL A 1 44 ? 1.228 -1.238 -4.364 1.00 0.00 142 VAL A C 14
ATOM 16992 O O . VAL A 1 44 ? 1.783 -1.557 -3.313 1.00 0.00 142 VAL A O 14
ATOM 17005 N N . THR A 1 45 ? 0.141 -1.851 -4.823 1.00 0.00 143 THR A N 14
ATOM 17006 C CA . THR A 1 45 ? -0.473 -2.958 -4.101 1.00 0.00 143 THR A CA 14
ATOM 17007 C C . THR A 1 45 ? 0.321 -4.245 -4.288 1.00 0.00 143 THR A C 14
ATOM 17008 O O . THR A 1 45 ? 1.001 -4.443 -5.295 1.00 0.00 143 THR A O 14
ATOM 17019 N N . PRO A 1 46 ? 0.235 -5.144 -3.296 1.00 0.00 144 PRO A N 14
ATOM 17020 C CA . PRO A 1 46 ? 0.939 -6.429 -3.329 1.00 0.00 144 PRO A CA 14
ATOM 17021 C C . PRO A 1 46 ? 0.361 -7.380 -4.372 1.00 0.00 144 PRO A C 14
ATOM 17022 O O . PRO A 1 46 ? -0.638 -7.073 -5.020 1.00 0.00 144 PRO A O 14
ATOM 17033 N N . GLY A 1 47 ? 0.997 -8.537 -4.528 1.00 0.00 145 GLY A N 14
ATOM 17034 C CA . GLY A 1 47 ? 0.531 -9.515 -5.494 1.00 0.00 145 GLY A CA 14
ATOM 17035 C C . GLY A 1 47 ? -0.662 -10.303 -4.991 1.00 0.00 145 GLY A C 14
ATOM 17036 O O . GLY A 1 47 ? -0.902 -10.378 -3.786 1.00 0.00 145 GLY A O 14
ATOM 17040 N N . ARG A 1 48 ? -1.414 -10.890 -5.917 1.00 0.00 146 ARG A N 14
ATOM 17041 C CA . ARG A 1 48 ? -2.591 -11.674 -5.561 1.00 0.00 146 ARG A CA 14
ATOM 17042 C C . ARG A 1 48 ? -2.204 -12.879 -4.709 1.00 0.00 146 ARG A C 14
ATOM 17043 O O . ARG A 1 48 ? -2.860 -13.184 -3.713 1.00 0.00 146 ARG A O 14
ATOM 17064 N N . ASP A 1 49 ? -1.137 -13.561 -5.109 1.00 0.00 147 ASP A N 14
ATOM 17065 C CA . ASP A 1 49 ? -0.662 -14.733 -4.382 1.00 0.00 147 ASP A CA 14
ATOM 17066 C C . ASP A 1 49 ? 0.579 -14.398 -3.561 1.00 0.00 147 ASP A C 14
ATOM 17067 O O . ASP A 1 49 ? 1.536 -15.172 -3.519 1.00 0.00 147 ASP A O 14
ATOM 17076 N N . LYS A 1 50 ? 0.557 -13.240 -2.911 1.00 0.00 148 LYS A N 14
ATOM 17077 C CA . LYS A 1 50 ? 1.680 -12.801 -2.091 1.00 0.00 148 LYS A CA 14
ATOM 17078 C C . LYS A 1 50 ? 1.190 -12.174 -0.789 1.00 0.00 148 LYS A C 14
ATOM 17079 O O . LYS A 1 50 ? 0.018 -11.821 -0.663 1.00 0.00 148 LYS A O 14
ATOM 17098 N N . GLU A 1 51 ? 2.096 -12.039 0.175 1.00 0.00 149 GLU A N 14
ATOM 17099 C CA . GLU A 1 51 ? 1.755 -11.454 1.466 1.00 0.00 149 GLU A CA 14
ATOM 17100 C C . GLU A 1 51 ? 1.269 -10.017 1.301 1.00 0.00 149 GLU A C 14
ATOM 17101 O O . GLU A 1 51 ? 1.691 -9.292 0.400 1.00 0.00 149 GLU A O 14
ATOM 17113 N N . PRO A 1 52 ? 0.361 -9.593 2.193 1.00 0.00 150 PRO A N 14
ATOM 17114 C CA . PRO A 1 52 ? -0.202 -8.240 2.168 1.00 0.00 150 PRO A CA 14
ATOM 17115 C C . PRO A 1 52 ? 0.821 -7.179 2.560 1.00 0.00 150 PRO A C 14
ATOM 17116 O O . PRO A 1 52 ? 1.110 -6.988 3.741 1.00 0.00 150 PRO A O 14
ATOM 17127 N N . VAL A 1 53 ? 1.366 -6.492 1.561 1.00 0.00 151 VAL A N 14
ATOM 17128 C CA . VAL A 1 53 ? 2.357 -5.449 1.802 1.00 0.00 151 VAL A CA 14
ATOM 17129 C C . VAL A 1 53 ? 2.352 -4.418 0.680 1.00 0.00 151 VAL A C 14
ATOM 17130 O O . VAL A 1 53 ? 2.593 -4.747 -0.482 1.00 0.00 151 VAL A O 14
ATOM 17143 N N . PHE A 1 54 ? 2.077 -3.167 1.034 1.00 0.00 152 PHE A N 14
ATOM 17144 C CA . PHE A 1 54 ? 2.041 -2.085 0.056 1.00 0.00 152 PHE A CA 14
ATOM 17145 C C . PHE A 1 54 ? 3.417 -1.442 -0.094 1.00 0.00 152 PHE A C 14
ATOM 17146 O O . PHE A 1 54 ? 4.253 -1.523 0.805 1.00 0.00 152 PHE A O 14
ATOM 17163 N N . ALA A 1 55 ? 3.643 -0.804 -1.238 1.00 0.00 153 ALA A N 14
ATOM 17164 C CA . ALA A 1 55 ? 4.915 -0.145 -1.506 1.00 0.00 153 ALA A CA 14
ATOM 17165 C C . ALA A 1 55 ? 4.713 1.333 -1.820 1.00 0.00 153 ALA A C 14
ATOM 17166 O O . ALA A 1 55 ? 4.269 1.691 -2.912 1.00 0.00 153 ALA A O 14
ATOM 17173 N N . VAL A 1 56 ? 5.040 2.188 -0.857 1.00 0.00 154 VAL A N 14
ATOM 17174 C CA . VAL A 1 56 ? 4.895 3.628 -1.031 1.00 0.00 154 VAL A CA 14
ATOM 17175 C C . VAL A 1 56 ? 6.208 4.264 -1.474 1.00 0.00 154 VAL A C 14
ATOM 17176 O O . VAL A 1 56 ? 7.235 4.121 -0.809 1.00 0.00 154 VAL A O 14
ATOM 17189 N N . THR A 1 57 ? 6.168 4.968 -2.601 1.00 0.00 155 THR A N 14
ATOM 17190 C CA . THR A 1 57 ? 7.355 5.626 -3.133 1.00 0.00 155 THR A CA 14
ATOM 17191 C C . THR A 1 57 ? 7.189 7.141 -3.136 1.00 0.00 155 THR A C 14
ATOM 17192 O O . THR A 1 57 ? 6.154 7.661 -3.549 1.00 0.00 155 THR A O 14
ATOM 17203 N N . GLY A 1 58 ? 8.217 7.845 -2.672 1.00 0.00 156 GLY A N 14
ATOM 17204 C CA . GLY A 1 58 ? 8.165 9.295 -2.630 1.00 0.00 156 GLY A CA 14
ATOM 17205 C C . GLY A 1 58 ? 9.067 9.877 -1.560 1.00 0.00 156 GLY A C 14
ATOM 17206 O O . GLY A 1 58 ? 9.846 9.157 -0.936 1.00 0.00 156 GLY A O 14
ATOM 17210 N N . MET A 1 59 ? 8.963 11.185 -1.347 1.00 0.00 157 MET A N 14
ATOM 17211 C CA . MET A 1 59 ? 9.777 11.863 -0.345 1.00 0.00 157 MET A CA 14
ATOM 17212 C C . MET A 1 59 ? 9.699 11.142 0.997 1.00 0.00 157 MET A C 14
ATOM 17213 O O . MET A 1 59 ? 8.771 10.379 1.266 1.00 0.00 157 MET A O 14
ATOM 17227 N N . PRO A 1 60 ? 10.696 11.387 1.860 1.00 0.00 158 PRO A N 14
ATOM 17228 C CA . PRO A 1 60 ? 10.762 10.771 3.189 1.00 0.00 158 PRO A CA 14
ATOM 17229 C C . PRO A 1 60 ? 9.686 11.303 4.129 1.00 0.00 158 PRO A C 14
ATOM 17230 O O . PRO A 1 60 ? 9.610 10.901 5.289 1.00 0.00 158 PRO A O 14
ATOM 17241 N N . GLU A 1 61 ? 8.856 12.208 3.619 1.00 0.00 159 GLU A N 14
ATOM 17242 C CA . GLU A 1 61 ? 7.784 12.794 4.415 1.00 0.00 159 GLU A CA 14
ATOM 17243 C C . GLU A 1 61 ? 6.422 12.505 3.791 1.00 0.00 159 GLU A C 14
ATOM 17244 O O . GLU A 1 61 ? 5.427 12.338 4.496 1.00 0.00 159 GLU A O 14
ATOM 17256 N N . ASN A 1 62 ? 6.386 12.447 2.464 1.00 0.00 160 ASN A N 14
ATOM 17257 C CA . ASN A 1 62 ? 5.147 12.179 1.744 1.00 0.00 160 ASN A CA 14
ATOM 17258 C C . ASN A 1 62 ? 4.747 10.712 1.876 1.00 0.00 160 ASN A C 14
ATOM 17259 O O . ASN A 1 62 ? 3.600 10.396 2.194 1.00 0.00 160 ASN A O 14
ATOM 17270 N N . VAL A 1 63 ? 5.701 9.820 1.631 1.00 0.00 161 VAL A N 14
ATOM 17271 C CA . VAL A 1 63 ? 5.450 8.387 1.724 1.00 0.00 161 VAL A CA 14
ATOM 17272 C C . VAL A 1 63 ? 5.092 7.983 3.150 1.00 0.00 161 VAL A C 14
ATOM 17273 O O . VAL A 1 63 ? 4.262 7.101 3.366 1.00 0.00 161 VAL A O 14
ATOM 17286 N N . ASP A 1 64 ? 5.725 8.635 4.120 1.00 0.00 162 ASP A N 14
ATOM 17287 C CA . ASP A 1 64 ? 5.472 8.346 5.526 1.00 0.00 162 ASP A CA 14
ATOM 17288 C C . ASP A 1 64 ? 4.014 8.617 5.884 1.00 0.00 162 ASP A C 14
ATOM 17289 O O . ASP A 1 64 ? 3.404 7.872 6.651 1.00 0.00 162 ASP A O 14
ATOM 17298 N N . ARG A 1 65 ? 3.462 9.688 5.323 1.00 0.00 163 ARG A N 14
ATOM 17299 C CA . ARG A 1 65 ? 2.077 10.059 5.585 1.00 0.00 163 ARG A CA 14
ATOM 17300 C C . ARG A 1 65 ? 1.121 8.979 5.087 1.00 0.00 163 ARG A C 14
ATOM 17301 O O . ARG A 1 65 ? 0.136 8.654 5.749 1.00 0.00 163 ARG A O 14
ATOM 17322 N N . ALA A 1 66 ? 1.420 8.426 3.916 1.00 0.00 164 ALA A N 14
ATOM 17323 C CA . ALA A 1 66 ? 0.589 7.381 3.330 1.00 0.00 164 ALA A CA 14
ATOM 17324 C C . ALA A 1 66 ? 0.546 6.147 4.226 1.00 0.00 164 ALA A C 14
ATOM 17325 O O . ALA A 1 66 ? -0.467 5.451 4.290 1.00 0.00 164 ALA A O 14
ATOM 17332 N N . ARG A 1 67 ? 1.651 5.883 4.915 1.00 0.00 165 ARG A N 14
ATOM 17333 C CA . ARG A 1 67 ? 1.739 4.732 5.806 1.00 0.00 165 ARG A CA 14
ATOM 17334 C C . ARG A 1 67 ? 0.808 4.899 7.003 1.00 0.00 165 ARG A C 14
ATOM 17335 O O . ARG A 1 67 ? 0.026 4.004 7.322 1.00 0.00 165 ARG A O 14
ATOM 17356 N N . GLU A 1 68 ? 0.900 6.050 7.662 1.00 0.00 166 GLU A N 14
ATOM 17357 C CA . GLU A 1 68 ? 0.067 6.332 8.825 1.00 0.00 166 GLU A CA 14
ATOM 17358 C C . GLU A 1 68 ? -1.413 6.298 8.455 1.00 0.00 166 GLU A C 14
ATOM 17359 O O . GLU A 1 68 ? -2.268 6.035 9.300 1.00 0.00 166 GLU A O 14
ATOM 17371 N N . GLU A 1 69 ? -1.707 6.565 7.187 1.00 0.00 167 GLU A N 14
ATOM 17372 C CA . GLU A 1 69 ? -3.083 6.567 6.705 1.00 0.00 167 GLU A CA 14
ATOM 17373 C C . GLU A 1 69 ? -3.586 5.142 6.491 1.00 0.00 167 GLU A C 14
ATOM 17374 O O . GLU A 1 69 ? -4.637 4.759 7.006 1.00 0.00 167 GLU A O 14
ATOM 17386 N N . ILE A 1 70 ? -2.828 4.362 5.727 1.00 0.00 168 ILE A N 14
ATOM 17387 C CA . ILE A 1 70 ? -3.196 2.980 5.445 1.00 0.00 168 ILE A CA 14
ATOM 17388 C C . ILE A 1 70 ? -3.326 2.172 6.732 1.00 0.00 168 ILE A C 14
ATOM 17389 O O . ILE A 1 70 ? -4.232 1.352 6.872 1.00 0.00 168 ILE A O 14
ATOM 17405 N N . GLU A 1 71 ? -2.415 2.412 7.670 1.00 0.00 169 GLU A N 14
ATOM 17406 C CA . GLU A 1 71 ? -2.430 1.707 8.946 1.00 0.00 169 GLU A CA 14
ATOM 17407 C C . GLU A 1 71 ? -3.589 2.183 9.818 1.00 0.00 169 GLU A C 14
ATOM 17408 O O . GLU A 1 71 ? -4.225 1.389 10.510 1.00 0.00 169 GLU A O 14
ATOM 17420 N N . ALA A 1 72 ? -3.856 3.484 9.777 1.00 0.00 170 ALA A N 14
ATOM 17421 C CA . ALA A 1 72 ? -4.939 4.066 10.561 1.00 0.00 170 ALA A CA 14
ATOM 17422 C C . ALA A 1 72 ? -6.199 3.211 10.477 1.00 0.00 170 ALA A C 14
ATOM 17423 O O . ALA A 1 72 ? -6.752 2.800 11.497 1.00 0.00 170 ALA A O 14
ATOM 17430 N N . HIS A 1 73 ? -6.648 2.947 9.254 1.00 0.00 171 HIS A N 14
ATOM 17431 C CA . HIS A 1 73 ? -7.844 2.140 9.037 1.00 0.00 171 HIS A CA 14
ATOM 17432 C C . HIS A 1 73 ? -7.871 0.943 9.982 1.00 0.00 171 HIS A C 14
ATOM 17433 O O . HIS A 1 73 ? -8.939 0.492 10.398 1.00 0.00 171 HIS A O 14
ATOM 17448 N N . ILE A 1 74 ? -6.690 0.432 10.316 1.00 0.00 172 ILE A N 14
ATOM 17449 C CA . ILE A 1 74 ? -6.579 -0.712 11.211 1.00 0.00 172 ILE A CA 14
ATOM 17450 C C . ILE A 1 74 ? -7.280 -0.442 12.538 1.00 0.00 172 ILE A C 14
ATOM 17451 O O . ILE A 1 74 ? -8.010 -1.290 13.053 1.00 0.00 172 ILE A O 14
ATOM 17467 N N . THR A 1 75 ? -7.055 0.747 13.089 1.00 0.00 173 THR A N 14
ATOM 17468 C CA . THR A 1 75 ? -7.665 1.131 14.356 1.00 0.00 173 THR A CA 14
ATOM 17469 C C . THR A 1 75 ? -9.183 1.200 14.237 1.00 0.00 173 THR A C 14
ATOM 17470 O O . THR A 1 75 ? -9.906 0.621 15.049 1.00 0.00 173 THR A O 14
ATOM 17481 N N . LEU A 1 76 ? -9.660 1.909 13.220 1.00 0.00 174 LEU A N 14
ATOM 17482 C CA . LEU A 1 76 ? -11.094 2.053 12.994 1.00 0.00 174 LEU A CA 14
ATOM 17483 C C . LEU A 1 76 ? -11.838 0.782 13.392 1.00 0.00 174 LEU A C 14
ATOM 17484 O O . LEU A 1 76 ? -12.757 0.819 14.210 1.00 0.00 174 LEU A O 14
ATOM 17500 N N . ARG A 1 77 ? -11.433 -0.341 12.808 1.00 0.00 175 ARG A N 14
ATOM 17501 C CA . ARG A 1 77 ? -12.061 -1.624 13.102 1.00 0.00 175 ARG A CA 14
ATOM 17502 C C . ARG A 1 77 ? -13.581 -1.516 13.023 1.00 0.00 175 ARG A C 14
ATOM 17503 O O . ARG A 1 77 ? -14.294 -2.013 13.895 1.00 0.00 175 ARG A O 14
ATOM 17524 N N . SER A 1 78 ? -14.069 -0.864 11.973 1.00 0.00 176 SER A N 14
ATOM 17525 C CA . SER A 1 78 ? -15.504 -0.687 11.783 1.00 0.00 176 SER A CA 14
ATOM 17526 C C . SER A 1 78 ? -16.265 -1.944 12.194 1.00 0.00 176 SER A C 14
ATOM 17527 O O . SER A 1 78 ? -17.248 -1.875 12.931 1.00 0.00 176 SER A O 14
ATOM 17535 N N . GLY A 1 79 ? -15.803 -3.093 11.710 1.00 0.00 177 GLY A N 14
ATOM 17536 C CA . GLY A 1 79 ? -16.452 -4.350 12.037 1.00 0.00 177 GLY A CA 14
ATOM 17537 C C . GLY A 1 79 ? -16.362 -5.359 10.910 1.00 0.00 177 GLY A C 14
ATOM 17538 O O . GLY A 1 79 ? -15.371 -6.074 10.766 1.00 0.00 177 GLY A O 14
ATOM 17542 N N . PRO A 1 80 ? -17.419 -5.427 10.086 1.00 0.00 178 PRO A N 14
ATOM 17543 C CA . PRO A 1 80 ? -17.480 -6.354 8.952 1.00 0.00 178 PRO A CA 14
ATOM 17544 C C . PRO A 1 80 ? -16.512 -5.971 7.837 1.00 0.00 178 PRO A C 14
ATOM 17545 O O . PRO A 1 80 ? -16.038 -4.836 7.777 1.00 0.00 178 PRO A O 14
ATOM 17556 N N . SER A 1 81 ? -16.222 -6.924 6.958 1.00 0.00 179 SER A N 14
ATOM 17557 C CA . SER A 1 81 ? -15.308 -6.687 5.847 1.00 0.00 179 SER A CA 14
ATOM 17558 C C . SER A 1 81 ? -15.958 -7.061 4.518 1.00 0.00 179 SER A C 14
ATOM 17559 O O . SER A 1 81 ? -16.081 -8.240 4.185 1.00 0.00 179 SER A O 14
ATOM 17567 N N . SER A 1 82 ? -16.373 -6.048 3.764 1.00 0.00 180 SER A N 14
ATOM 17568 C CA . SER A 1 82 ? -17.014 -6.269 2.473 1.00 0.00 180 SER A CA 14
ATOM 17569 C C . SER A 1 82 ? -16.033 -6.878 1.476 1.00 0.00 180 SER A C 14
ATOM 17570 O O . SER A 1 82 ? -15.062 -6.238 1.074 1.00 0.00 180 SER A O 14
ATOM 17578 N N . GLY A 1 83 ? -16.295 -8.120 1.080 1.00 0.00 181 GLY A N 14
ATOM 17579 C CA . GLY A 1 83 ? -15.427 -8.795 0.133 1.00 0.00 181 GLY A CA 14
ATOM 17580 C C . GLY A 1 83 ? -15.286 -10.275 0.429 1.00 0.00 181 GLY A C 14
ATOM 17581 O O . GLY A 1 83 ? -15.405 -11.109 -0.468 1.00 0.00 181 GLY A O 14
ATOM 17585 N N . GLY A 1 1 ? 22.050 24.605 -2.259 1.00 0.00 99 GLY A N 15
ATOM 17586 C CA . GLY A 1 1 ? 21.868 23.199 -2.570 1.00 0.00 99 GLY A CA 15
ATOM 17587 C C . GLY A 1 1 ? 21.839 22.934 -4.062 1.00 0.00 99 GLY A C 15
ATOM 17588 O O . GLY A 1 1 ? 22.576 23.559 -4.825 1.00 0.00 99 GLY A O 15
ATOM 17592 N N . SER A 1 2 ? 20.987 22.003 -4.480 1.00 0.00 100 SER A N 15
ATOM 17593 C CA . SER A 1 2 ? 20.869 21.652 -5.890 1.00 0.00 100 SER A CA 15
ATOM 17594 C C . SER A 1 2 ? 22.246 21.454 -6.518 1.00 0.00 100 SER A C 15
ATOM 17595 O O . SER A 1 2 ? 22.499 21.896 -7.638 1.00 0.00 100 SER A O 15
ATOM 17603 N N . SER A 1 3 ? 23.132 20.785 -5.786 1.00 0.00 101 SER A N 15
ATOM 17604 C CA . SER A 1 3 ? 24.484 20.530 -6.268 1.00 0.00 101 SER A CA 15
ATOM 17605 C C . SER A 1 3 ? 24.618 19.100 -6.780 1.00 0.00 101 SER A C 15
ATOM 17606 O O . SER A 1 3 ? 24.358 18.141 -6.054 1.00 0.00 101 SER A O 15
ATOM 17614 N N . GLY A 1 4 ? 25.026 18.964 -8.039 1.00 0.00 102 GLY A N 15
ATOM 17615 C CA . GLY A 1 4 ? 25.187 17.648 -8.628 1.00 0.00 102 GLY A CA 15
ATOM 17616 C C . GLY A 1 4 ? 23.955 16.781 -8.459 1.00 0.00 102 GLY A C 15
ATOM 17617 O O . GLY A 1 4 ? 22.861 17.288 -8.211 1.00 0.00 102 GLY A O 15
ATOM 17621 N N . SER A 1 5 ? 24.132 15.471 -8.595 1.00 0.00 103 SER A N 15
ATOM 17622 C CA . SER A 1 5 ? 23.024 14.532 -8.460 1.00 0.00 103 SER A CA 15
ATOM 17623 C C . SER A 1 5 ? 23.351 13.447 -7.439 1.00 0.00 103 SER A C 15
ATOM 17624 O O . SER A 1 5 ? 24.105 12.517 -7.725 1.00 0.00 103 SER A O 15
ATOM 17632 N N . SER A 1 6 ? 22.779 13.574 -6.246 1.00 0.00 104 SER A N 15
ATOM 17633 C CA . SER A 1 6 ? 23.013 12.607 -5.180 1.00 0.00 104 SER A CA 15
ATOM 17634 C C . SER A 1 6 ? 21.785 12.481 -4.283 1.00 0.00 104 SER A C 15
ATOM 17635 O O . SER A 1 6 ? 21.325 13.462 -3.699 1.00 0.00 104 SER A O 15
ATOM 17643 N N . GLY A 1 7 ? 21.259 11.265 -4.178 1.00 0.00 105 GLY A N 15
ATOM 17644 C CA . GLY A 1 7 ? 20.090 11.031 -3.351 1.00 0.00 105 GLY A CA 15
ATOM 17645 C C . GLY A 1 7 ? 18.867 11.772 -3.853 1.00 0.00 105 GLY A C 15
ATOM 17646 O O . GLY A 1 7 ? 18.982 12.719 -4.630 1.00 0.00 105 GLY A O 15
ATOM 17650 N N . GLY A 1 8 ? 17.690 11.339 -3.410 1.00 0.00 106 GLY A N 15
ATOM 17651 C CA . GLY A 1 8 ? 16.457 11.978 -3.831 1.00 0.00 106 GLY A CA 15
ATOM 17652 C C . GLY A 1 8 ? 15.263 11.532 -3.011 1.00 0.00 106 GLY A C 15
ATOM 17653 O O . GLY A 1 8 ? 15.115 11.926 -1.855 1.00 0.00 106 GLY A O 15
ATOM 17657 N N . GLN A 1 9 ? 14.409 10.710 -3.612 1.00 0.00 107 GLN A N 15
ATOM 17658 C CA . GLN A 1 9 ? 13.220 10.213 -2.929 1.00 0.00 107 GLN A CA 15
ATOM 17659 C C . GLN A 1 9 ? 13.484 8.848 -2.302 1.00 0.00 107 GLN A C 15
ATOM 17660 O O . GLN A 1 9 ? 14.493 8.204 -2.589 1.00 0.00 107 GLN A O 15
ATOM 17674 N N . THR A 1 10 ? 12.569 8.411 -1.441 1.00 0.00 108 THR A N 15
ATOM 17675 C CA . THR A 1 10 ? 12.704 7.124 -0.771 1.00 0.00 108 THR A CA 15
ATOM 17676 C C . THR A 1 10 ? 11.448 6.278 -0.950 1.00 0.00 108 THR A C 15
ATOM 17677 O O . THR A 1 10 ? 10.380 6.794 -1.279 1.00 0.00 108 THR A O 15
ATOM 17688 N N . THR A 1 11 ? 11.583 4.973 -0.730 1.00 0.00 109 THR A N 15
ATOM 17689 C CA . THR A 1 11 ? 10.460 4.055 -0.867 1.00 0.00 109 THR A CA 15
ATOM 17690 C C . THR A 1 11 ? 10.362 3.123 0.335 1.00 0.00 109 THR A C 15
ATOM 17691 O O . THR A 1 11 ? 11.306 2.399 0.650 1.00 0.00 109 THR A O 15
ATOM 17702 N N . ILE A 1 12 ? 9.213 3.147 1.003 1.00 0.00 110 ILE A N 15
ATOM 17703 C CA . ILE A 1 12 ? 8.992 2.302 2.170 1.00 0.00 110 ILE A CA 15
ATOM 17704 C C . ILE A 1 12 ? 7.940 1.235 1.885 1.00 0.00 110 ILE A C 15
ATOM 17705 O O . ILE A 1 12 ? 7.097 1.402 1.004 1.00 0.00 110 ILE A O 15
ATOM 17721 N N . GLN A 1 13 ? 7.995 0.141 2.638 1.00 0.00 111 GLN A N 15
ATOM 17722 C CA . GLN A 1 13 ? 7.046 -0.952 2.467 1.00 0.00 111 GLN A CA 15
ATOM 17723 C C . GLN A 1 13 ? 6.089 -1.033 3.651 1.00 0.00 111 GLN A C 15
ATOM 17724 O O . GLN A 1 13 ? 6.436 -1.558 4.709 1.00 0.00 111 GLN A O 15
ATOM 17738 N N . VAL A 1 14 ? 4.882 -0.508 3.467 1.00 0.00 112 VAL A N 15
ATOM 17739 C CA . VAL A 1 14 ? 3.873 -0.521 4.520 1.00 0.00 112 VAL A CA 15
ATOM 17740 C C . VAL A 1 14 ? 3.397 -1.941 4.807 1.00 0.00 112 VAL A C 15
ATOM 17741 O O . VAL A 1 14 ? 3.232 -2.748 3.893 1.00 0.00 112 VAL A O 15
ATOM 17754 N N . ARG A 1 15 ? 3.178 -2.238 6.084 1.00 0.00 113 ARG A N 15
ATOM 17755 C CA . ARG A 1 15 ? 2.722 -3.561 6.493 1.00 0.00 113 ARG A CA 15
ATOM 17756 C C . ARG A 1 15 ? 1.273 -3.513 6.970 1.00 0.00 113 ARG A C 15
ATOM 17757 O O . ARG A 1 15 ? 0.930 -2.744 7.868 1.00 0.00 113 ARG A O 15
ATOM 17778 N N . VAL A 1 16 ? 0.428 -4.340 6.363 1.00 0.00 114 VAL A N 15
ATOM 17779 C CA . VAL A 1 16 ? -0.983 -4.392 6.726 1.00 0.00 114 VAL A CA 15
ATOM 17780 C C . VAL A 1 16 ? -1.537 -5.805 6.579 1.00 0.00 114 VAL A C 15
ATOM 17781 O O . VAL A 1 16 ? -1.093 -6.587 5.738 1.00 0.00 114 VAL A O 15
ATOM 17794 N N . PRO A 1 17 ? -2.530 -6.142 7.415 1.00 0.00 115 PRO A N 15
ATOM 17795 C CA . PRO A 1 17 ? -3.167 -7.462 7.397 1.00 0.00 115 PRO A CA 15
ATOM 17796 C C . PRO A 1 17 ? -4.013 -7.680 6.147 1.00 0.00 115 PRO A C 15
ATOM 17797 O O . PRO A 1 17 ? -4.722 -6.778 5.701 1.00 0.00 115 PRO A O 15
ATOM 17808 N N . TYR A 1 18 ? -3.934 -8.882 5.588 1.00 0.00 116 TYR A N 15
ATOM 17809 C CA . TYR A 1 18 ? -4.691 -9.218 4.388 1.00 0.00 116 TYR A CA 15
ATOM 17810 C C . TYR A 1 18 ? -6.157 -8.824 4.541 1.00 0.00 116 TYR A C 15
ATOM 17811 O O . TYR A 1 18 ? -6.874 -8.660 3.554 1.00 0.00 116 TYR A O 15
ATOM 17829 N N . ARG A 1 19 ? -6.596 -8.672 5.787 1.00 0.00 117 ARG A N 15
ATOM 17830 C CA . ARG A 1 19 ? -7.975 -8.298 6.071 1.00 0.00 117 ARG A CA 15
ATOM 17831 C C . ARG A 1 19 ? -8.213 -6.822 5.762 1.00 0.00 117 ARG A C 15
ATOM 17832 O O . ARG A 1 19 ? -9.204 -6.461 5.129 1.00 0.00 117 ARG A O 15
ATOM 17853 N N . VAL A 1 20 ? -7.295 -5.973 6.215 1.00 0.00 118 VAL A N 15
ATOM 17854 C CA . VAL A 1 20 ? -7.404 -4.537 5.987 1.00 0.00 118 VAL A CA 15
ATOM 17855 C C . VAL A 1 20 ? -7.213 -4.198 4.513 1.00 0.00 118 VAL A C 15
ATOM 17856 O O . VAL A 1 20 ? -7.871 -3.306 3.980 1.00 0.00 118 VAL A O 15
ATOM 17869 N N . VAL A 1 21 ? -6.306 -4.918 3.859 1.00 0.00 119 VAL A N 15
ATOM 17870 C CA . VAL A 1 21 ? -6.028 -4.695 2.445 1.00 0.00 119 VAL A CA 15
ATOM 17871 C C . VAL A 1 21 ? -7.312 -4.419 1.670 1.00 0.00 119 VAL A C 15
ATOM 17872 O O . VAL A 1 21 ? -7.502 -3.328 1.134 1.00 0.00 119 VAL A O 15
ATOM 17885 N N . GLY A 1 22 ? -8.190 -5.415 1.616 1.00 0.00 120 GLY A N 15
ATOM 17886 C CA . GLY A 1 22 ? -9.446 -5.259 0.905 1.00 0.00 120 GLY A CA 15
ATOM 17887 C C . GLY A 1 22 ? -10.156 -3.968 1.258 1.00 0.00 120 GLY A C 15
ATOM 17888 O O . GLY A 1 22 ? -10.781 -3.340 0.403 1.00 0.00 120 GLY A O 15
ATOM 17892 N N . LEU A 1 23 ? -10.063 -3.570 2.522 1.00 0.00 121 LEU A N 15
ATOM 17893 C CA . LEU A 1 23 ? -10.704 -2.345 2.988 1.00 0.00 121 LEU A CA 15
ATOM 17894 C C . LEU A 1 23 ? -10.008 -1.115 2.414 1.00 0.00 121 LEU A C 15
ATOM 17895 O O . LEU A 1 23 ? -10.662 -0.166 1.980 1.00 0.00 121 LEU A O 15
ATOM 17911 N N . VAL A 1 24 ? -8.679 -1.139 2.413 1.00 0.00 122 VAL A N 15
ATOM 17912 C CA . VAL A 1 24 ? -7.895 -0.027 1.889 1.00 0.00 122 VAL A CA 15
ATOM 17913 C C . VAL A 1 24 ? -8.073 0.108 0.381 1.00 0.00 122 VAL A C 15
ATOM 17914 O O . VAL A 1 24 ? -8.580 1.119 -0.107 1.00 0.00 122 VAL A O 15
ATOM 17927 N N . VAL A 1 25 ? -7.653 -0.917 -0.354 1.00 0.00 123 VAL A N 15
ATOM 17928 C CA . VAL A 1 25 ? -7.767 -0.914 -1.807 1.00 0.00 123 VAL A CA 15
ATOM 17929 C C . VAL A 1 25 ? -9.083 -0.286 -2.254 1.00 0.00 123 VAL A C 15
ATOM 17930 O O . VAL A 1 25 ? -9.104 0.591 -3.116 1.00 0.00 123 VAL A O 15
ATOM 17943 N N . GLY A 1 26 ? -10.182 -0.742 -1.659 1.00 0.00 124 GLY A N 15
ATOM 17944 C CA . GLY A 1 26 ? -11.488 -0.214 -2.008 1.00 0.00 124 GLY A CA 15
ATOM 17945 C C . GLY A 1 26 ? -11.991 -0.743 -3.337 1.00 0.00 124 GLY A C 15
ATOM 17946 O O . GLY A 1 26 ? -11.274 -1.426 -4.069 1.00 0.00 124 GLY A O 15
ATOM 17950 N N . PRO A 1 27 ? -13.253 -0.428 -3.664 1.00 0.00 125 PRO A N 15
ATOM 17951 C CA . PRO A 1 27 ? -13.880 -0.867 -4.914 1.00 0.00 125 PRO A CA 15
ATOM 17952 C C . PRO A 1 27 ? -12.991 -0.617 -6.127 1.00 0.00 125 PRO A C 15
ATOM 17953 O O . PRO A 1 27 ? -12.880 0.512 -6.607 1.00 0.00 125 PRO A O 15
ATOM 17964 N N . LYS A 1 28 ? -12.359 -1.677 -6.620 1.00 0.00 126 LYS A N 15
ATOM 17965 C CA . LYS A 1 28 ? -11.480 -1.573 -7.780 1.00 0.00 126 LYS A CA 15
ATOM 17966 C C . LYS A 1 28 ? -10.540 -0.380 -7.645 1.00 0.00 126 LYS A C 15
ATOM 17967 O O . LYS A 1 28 ? -10.338 0.374 -8.596 1.00 0.00 126 LYS A O 15
ATOM 17986 N N . GLY A 1 29 ? -9.965 -0.216 -6.457 1.00 0.00 127 GLY A N 15
ATOM 17987 C CA . GLY A 1 29 ? -9.052 0.887 -6.221 1.00 0.00 127 GLY A CA 15
ATOM 17988 C C . GLY A 1 29 ? -9.748 2.233 -6.252 1.00 0.00 127 GLY A C 15
ATOM 17989 O O . GLY A 1 29 ? -9.559 3.016 -7.182 1.00 0.00 127 GLY A O 15
ATOM 17993 N N . ALA A 1 30 ? -10.557 2.502 -5.232 1.00 0.00 128 ALA A N 15
ATOM 17994 C CA . ALA A 1 30 ? -11.283 3.763 -5.146 1.00 0.00 128 ALA A CA 15
ATOM 17995 C C . ALA A 1 30 ? -10.852 4.562 -3.920 1.00 0.00 128 ALA A C 15
ATOM 17996 O O . ALA A 1 30 ? -10.763 5.790 -3.966 1.00 0.00 128 ALA A O 15
ATOM 18003 N N . THR A 1 31 ? -10.586 3.859 -2.824 1.00 0.00 129 THR A N 15
ATOM 18004 C CA . THR A 1 31 ? -10.166 4.502 -1.586 1.00 0.00 129 THR A CA 15
ATOM 18005 C C . THR A 1 31 ? -8.653 4.677 -1.543 1.00 0.00 129 THR A C 15
ATOM 18006 O O . THR A 1 31 ? -8.151 5.737 -1.165 1.00 0.00 129 THR A O 15
ATOM 18017 N N . ILE A 1 32 ? -7.930 3.632 -1.931 1.00 0.00 130 ILE A N 15
ATOM 18018 C CA . ILE A 1 32 ? -6.473 3.672 -1.938 1.00 0.00 130 ILE A CA 15
ATOM 18019 C C . ILE A 1 32 ? -5.957 4.761 -2.872 1.00 0.00 130 ILE A C 15
ATOM 18020 O O . ILE A 1 32 ? -4.874 5.310 -2.666 1.00 0.00 130 ILE A O 15
ATOM 18036 N N . LYS A 1 33 ? -6.741 5.072 -3.899 1.00 0.00 131 LYS A N 15
ATOM 18037 C CA . LYS A 1 33 ? -6.366 6.099 -4.864 1.00 0.00 131 LYS A CA 15
ATOM 18038 C C . LYS A 1 33 ? -6.296 7.470 -4.201 1.00 0.00 131 LYS A C 15
ATOM 18039 O O . LYS A 1 33 ? -5.333 8.214 -4.392 1.00 0.00 131 LYS A O 15
ATOM 18058 N N . ARG A 1 34 ? -7.320 7.798 -3.419 1.00 0.00 132 ARG A N 15
ATOM 18059 C CA . ARG A 1 34 ? -7.373 9.080 -2.727 1.00 0.00 132 ARG A CA 15
ATOM 18060 C C . ARG A 1 34 ? -6.088 9.328 -1.942 1.00 0.00 132 ARG A C 15
ATOM 18061 O O . ARG A 1 34 ? -5.472 10.387 -2.061 1.00 0.00 132 ARG A O 15
ATOM 18082 N N . ILE A 1 35 ? -5.691 8.345 -1.141 1.00 0.00 133 ILE A N 15
ATOM 18083 C CA . ILE A 1 35 ? -4.480 8.457 -0.338 1.00 0.00 133 ILE A CA 15
ATOM 18084 C C . ILE A 1 35 ? -3.295 8.903 -1.189 1.00 0.00 133 ILE A C 15
ATOM 18085 O O . ILE A 1 35 ? -2.638 9.897 -0.881 1.00 0.00 133 ILE A O 15
ATOM 18101 N N . GLN A 1 36 ? -3.031 8.162 -2.260 1.00 0.00 134 GLN A N 15
ATOM 18102 C CA . GLN A 1 36 ? -1.926 8.483 -3.156 1.00 0.00 134 GLN A CA 15
ATOM 18103 C C . GLN A 1 36 ? -1.908 9.972 -3.486 1.00 0.00 134 GLN A C 15
ATOM 18104 O O . GLN A 1 36 ? -0.842 10.577 -3.605 1.00 0.00 134 GLN A O 15
ATOM 18118 N N . GLN A 1 37 ? -3.093 10.555 -3.633 1.00 0.00 135 GLN A N 15
ATOM 18119 C CA . GLN A 1 37 ? -3.211 11.973 -3.951 1.00 0.00 135 GLN A CA 15
ATOM 18120 C C . GLN A 1 37 ? -3.023 12.828 -2.703 1.00 0.00 135 GLN A C 15
ATOM 18121 O O . GLN A 1 37 ? -2.125 13.668 -2.644 1.00 0.00 135 GLN A O 15
ATOM 18135 N N . ARG A 1 38 ? -3.875 12.609 -1.707 1.00 0.00 136 ARG A N 15
ATOM 18136 C CA . ARG A 1 38 ? -3.803 13.361 -0.460 1.00 0.00 136 ARG A CA 15
ATOM 18137 C C . ARG A 1 38 ? -2.358 13.495 0.011 1.00 0.00 136 ARG A C 15
ATOM 18138 O O . ARG A 1 38 ? -1.960 14.533 0.541 1.00 0.00 136 ARG A O 15
ATOM 18159 N N . THR A 1 39 ? -1.577 12.437 -0.184 1.00 0.00 137 THR A N 15
ATOM 18160 C CA . THR A 1 39 ? -0.177 12.435 0.223 1.00 0.00 137 THR A CA 15
ATOM 18161 C C . THR A 1 39 ? 0.741 12.680 -0.969 1.00 0.00 137 THR A C 15
ATOM 18162 O O . THR A 1 39 ? 1.879 13.124 -0.808 1.00 0.00 137 THR A O 15
ATOM 18173 N N . HIS A 1 40 ? 0.241 12.389 -2.166 1.00 0.00 138 HIS A N 15
ATOM 18174 C CA . HIS A 1 40 ? 1.018 12.579 -3.386 1.00 0.00 138 HIS A CA 15
ATOM 18175 C C . HIS A 1 40 ? 2.157 11.567 -3.467 1.00 0.00 138 HIS A C 15
ATOM 18176 O O . HIS A 1 40 ? 3.317 11.936 -3.657 1.00 0.00 138 HIS A O 15
ATOM 18191 N N . THR A 1 41 ? 1.820 10.290 -3.322 1.00 0.00 139 THR A N 15
ATOM 18192 C CA . THR A 1 41 ? 2.814 9.226 -3.377 1.00 0.00 139 THR A CA 15
ATOM 18193 C C . THR A 1 41 ? 2.346 8.082 -4.269 1.00 0.00 139 THR A C 15
ATOM 18194 O O . THR A 1 41 ? 1.147 7.886 -4.466 1.00 0.00 139 THR A O 15
ATOM 18205 N N . TYR A 1 42 ? 3.300 7.329 -4.806 1.00 0.00 140 TYR A N 15
ATOM 18206 C CA . TYR A 1 42 ? 2.985 6.204 -5.679 1.00 0.00 140 TYR A CA 15
ATOM 18207 C C . TYR A 1 42 ? 2.823 4.918 -4.875 1.00 0.00 140 TYR A C 15
ATOM 18208 O O . TYR A 1 42 ? 3.802 4.236 -4.570 1.00 0.00 140 TYR A O 15
ATOM 18226 N N . ILE A 1 43 ? 1.580 4.593 -4.535 1.00 0.00 141 ILE A N 15
ATOM 18227 C CA . ILE A 1 43 ? 1.289 3.389 -3.767 1.00 0.00 141 ILE A CA 15
ATOM 18228 C C . ILE A 1 43 ? 1.120 2.181 -4.683 1.00 0.00 141 ILE A C 15
ATOM 18229 O O . ILE A 1 43 ? 0.499 2.273 -5.742 1.00 0.00 141 ILE A O 15
ATOM 18245 N N . VAL A 1 44 ? 1.676 1.048 -4.267 1.00 0.00 142 VAL A N 15
ATOM 18246 C CA . VAL A 1 44 ? 1.585 -0.180 -5.047 1.00 0.00 142 VAL A CA 15
ATOM 18247 C C . VAL A 1 44 ? 1.097 -1.342 -4.190 1.00 0.00 142 VAL A C 15
ATOM 18248 O O . VAL A 1 44 ? 1.688 -1.658 -3.157 1.00 0.00 142 VAL A O 15
ATOM 18261 N N . THR A 1 45 ? 0.013 -1.977 -4.625 1.00 0.00 143 THR A N 15
ATOM 18262 C CA . THR A 1 45 ? -0.557 -3.104 -3.897 1.00 0.00 143 THR A CA 15
ATOM 18263 C C . THR A 1 45 ? 0.211 -4.389 -4.185 1.00 0.00 143 THR A C 15
ATOM 18264 O O . THR A 1 45 ? 0.815 -4.555 -5.245 1.00 0.00 143 THR A O 15
ATOM 18275 N N . PRO A 1 46 ? 0.189 -5.321 -3.221 1.00 0.00 144 PRO A N 15
ATOM 18276 C CA . PRO A 1 46 ? 0.877 -6.609 -3.350 1.00 0.00 144 PRO A CA 15
ATOM 18277 C C . PRO A 1 46 ? 0.218 -7.519 -4.381 1.00 0.00 144 PRO A C 15
ATOM 18278 O O . PRO A 1 46 ? -0.730 -7.122 -5.058 1.00 0.00 144 PRO A O 15
ATOM 18289 N N . GLY A 1 47 ? 0.725 -8.742 -4.495 1.00 0.00 145 GLY A N 15
ATOM 18290 C CA . GLY A 1 47 ? 0.172 -9.689 -5.446 1.00 0.00 145 GLY A CA 15
ATOM 18291 C C . GLY A 1 47 ? -1.025 -10.436 -4.891 1.00 0.00 145 GLY A C 15
ATOM 18292 O O . GLY A 1 47 ? -1.315 -10.357 -3.697 1.00 0.00 145 GLY A O 15
ATOM 18296 N N . ARG A 1 48 ? -1.723 -11.160 -5.760 1.00 0.00 146 ARG A N 15
ATOM 18297 C CA . ARG A 1 48 ? -2.897 -11.921 -5.351 1.00 0.00 146 ARG A CA 15
ATOM 18298 C C . ARG A 1 48 ? -2.492 -13.168 -4.571 1.00 0.00 146 ARG A C 15
ATOM 18299 O O . ARG A 1 48 ? -3.280 -13.711 -3.797 1.00 0.00 146 ARG A O 15
ATOM 18320 N N . ASP A 1 49 ? -1.260 -13.617 -4.782 1.00 0.00 147 ASP A N 15
ATOM 18321 C CA . ASP A 1 49 ? -0.750 -14.801 -4.100 1.00 0.00 147 ASP A CA 15
ATOM 18322 C C . ASP A 1 49 ? 0.522 -14.474 -3.323 1.00 0.00 147 ASP A C 15
ATOM 18323 O O . ASP A 1 49 ? 1.474 -15.255 -3.313 1.00 0.00 147 ASP A O 15
ATOM 18332 N N . LYS A 1 50 ? 0.532 -13.314 -2.675 1.00 0.00 148 LYS A N 15
ATOM 18333 C CA . LYS A 1 50 ? 1.686 -12.883 -1.896 1.00 0.00 148 LYS A CA 15
ATOM 18334 C C . LYS A 1 50 ? 1.248 -12.236 -0.586 1.00 0.00 148 LYS A C 15
ATOM 18335 O O . LYS A 1 50 ? 0.056 -12.036 -0.351 1.00 0.00 148 LYS A O 15
ATOM 18354 N N . GLU A 1 51 ? 2.218 -11.911 0.263 1.00 0.00 149 GLU A N 15
ATOM 18355 C CA . GLU A 1 51 ? 1.930 -11.286 1.548 1.00 0.00 149 GLU A CA 15
ATOM 18356 C C . GLU A 1 51 ? 1.391 -9.871 1.357 1.00 0.00 149 GLU A C 15
ATOM 18357 O O . GLU A 1 51 ? 1.804 -9.139 0.457 1.00 0.00 149 GLU A O 15
ATOM 18369 N N . PRO A 1 52 ? 0.447 -9.476 2.224 1.00 0.00 150 PRO A N 15
ATOM 18370 C CA . PRO A 1 52 ? -0.169 -8.147 2.171 1.00 0.00 150 PRO A CA 15
ATOM 18371 C C . PRO A 1 52 ? 0.802 -7.042 2.574 1.00 0.00 150 PRO A C 15
ATOM 18372 O O . PRO A 1 52 ? 0.914 -6.700 3.752 1.00 0.00 150 PRO A O 15
ATOM 18383 N N . VAL A 1 53 ? 1.501 -6.487 1.590 1.00 0.00 151 VAL A N 15
ATOM 18384 C CA . VAL A 1 53 ? 2.461 -5.419 1.842 1.00 0.00 151 VAL A CA 15
ATOM 18385 C C . VAL A 1 53 ? 2.373 -4.337 0.772 1.00 0.00 151 VAL A C 15
ATOM 18386 O O . VAL A 1 53 ? 2.576 -4.602 -0.413 1.00 0.00 151 VAL A O 15
ATOM 18399 N N . PHE A 1 54 ? 2.069 -3.115 1.197 1.00 0.00 152 PHE A N 15
ATOM 18400 C CA . PHE A 1 54 ? 1.953 -1.991 0.275 1.00 0.00 152 PHE A CA 15
ATOM 18401 C C . PHE A 1 54 ? 3.301 -1.301 0.087 1.00 0.00 152 PHE A C 15
ATOM 18402 O O . PHE A 1 54 ? 4.122 -1.259 1.003 1.00 0.00 152 PHE A O 15
ATOM 18419 N N . ALA A 1 55 ? 3.521 -0.762 -1.107 1.00 0.00 153 ALA A N 15
ATOM 18420 C CA . ALA A 1 55 ? 4.768 -0.072 -1.416 1.00 0.00 153 ALA A CA 15
ATOM 18421 C C . ALA A 1 55 ? 4.516 1.394 -1.752 1.00 0.00 153 ALA A C 15
ATOM 18422 O O . ALA A 1 55 ? 3.893 1.711 -2.765 1.00 0.00 153 ALA A O 15
ATOM 18429 N N . VAL A 1 56 ? 5.003 2.284 -0.894 1.00 0.00 154 VAL A N 15
ATOM 18430 C CA . VAL A 1 56 ? 4.831 3.718 -1.100 1.00 0.00 154 VAL A CA 15
ATOM 18431 C C . VAL A 1 56 ? 6.137 4.371 -1.535 1.00 0.00 154 VAL A C 15
ATOM 18432 O O . VAL A 1 56 ? 7.159 4.257 -0.857 1.00 0.00 154 VAL A O 15
ATOM 18445 N N . THR A 1 57 ? 6.099 5.058 -2.673 1.00 0.00 155 THR A N 15
ATOM 18446 C CA . THR A 1 57 ? 7.279 5.730 -3.201 1.00 0.00 155 THR A CA 15
ATOM 18447 C C . THR A 1 57 ? 7.124 7.245 -3.138 1.00 0.00 155 THR A C 15
ATOM 18448 O O . THR A 1 57 ? 6.063 7.783 -3.451 1.00 0.00 155 THR A O 15
ATOM 18459 N N . GLY A 1 58 ? 8.190 7.928 -2.731 1.00 0.00 156 GLY A N 15
ATOM 18460 C CA . GLY A 1 58 ? 8.150 9.376 -2.635 1.00 0.00 156 GLY A CA 15
ATOM 18461 C C . GLY A 1 58 ? 9.093 9.912 -1.576 1.00 0.00 156 GLY A C 15
ATOM 18462 O O . GLY A 1 58 ? 9.824 9.151 -0.944 1.00 0.00 156 GLY A O 15
ATOM 18466 N N . MET A 1 59 ? 9.077 11.227 -1.384 1.00 0.00 157 MET A N 15
ATOM 18467 C CA . MET A 1 59 ? 9.937 11.865 -0.394 1.00 0.00 157 MET A CA 15
ATOM 18468 C C . MET A 1 59 ? 9.874 11.125 0.939 1.00 0.00 157 MET A C 15
ATOM 18469 O O . MET A 1 59 ? 8.929 10.389 1.223 1.00 0.00 157 MET A O 15
ATOM 18483 N N . PRO A 1 60 ? 10.903 11.322 1.776 1.00 0.00 158 PRO A N 15
ATOM 18484 C CA . PRO A 1 60 ? 10.987 10.683 3.092 1.00 0.00 158 PRO A CA 15
ATOM 18485 C C . PRO A 1 60 ? 9.957 11.235 4.072 1.00 0.00 158 PRO A C 15
ATOM 18486 O O . PRO A 1 60 ? 9.875 10.790 5.216 1.00 0.00 158 PRO A O 15
ATOM 18497 N N . GLU A 1 61 ? 9.173 12.206 3.614 1.00 0.00 159 GLU A N 15
ATOM 18498 C CA . GLU A 1 61 ? 8.149 12.819 4.452 1.00 0.00 159 GLU A CA 15
ATOM 18499 C C . GLU A 1 61 ? 6.755 12.542 3.896 1.00 0.00 159 GLU A C 15
ATOM 18500 O O . GLU A 1 61 ? 5.805 12.335 4.650 1.00 0.00 159 GLU A O 15
ATOM 18512 N N . ASN A 1 62 ? 6.641 12.541 2.572 1.00 0.00 160 ASN A N 15
ATOM 18513 C CA . ASN A 1 62 ? 5.363 12.291 1.915 1.00 0.00 160 ASN A CA 15
ATOM 18514 C C . ASN A 1 62 ? 4.954 10.829 2.059 1.00 0.00 160 ASN A C 15
ATOM 18515 O O . ASN A 1 62 ? 3.833 10.524 2.467 1.00 0.00 160 ASN A O 15
ATOM 18526 N N . VAL A 1 63 ? 5.871 9.927 1.723 1.00 0.00 161 VAL A N 15
ATOM 18527 C CA . VAL A 1 63 ? 5.607 8.496 1.816 1.00 0.00 161 VAL A CA 15
ATOM 18528 C C . VAL A 1 63 ? 5.259 8.094 3.245 1.00 0.00 161 VAL A C 15
ATOM 18529 O O . VAL A 1 63 ? 4.512 7.141 3.468 1.00 0.00 161 VAL A O 15
ATOM 18542 N N . ASP A 1 64 ? 5.803 8.827 4.209 1.00 0.00 162 ASP A N 15
ATOM 18543 C CA . ASP A 1 64 ? 5.549 8.549 5.618 1.00 0.00 162 ASP A CA 15
ATOM 18544 C C . ASP A 1 64 ? 4.080 8.777 5.961 1.00 0.00 162 ASP A C 15
ATOM 18545 O O . ASP A 1 64 ? 3.473 7.992 6.689 1.00 0.00 162 ASP A O 15
ATOM 18554 N N . ARG A 1 65 ? 3.516 9.858 5.432 1.00 0.00 163 ARG A N 15
ATOM 18555 C CA . ARG A 1 65 ? 2.119 10.191 5.684 1.00 0.00 163 ARG A CA 15
ATOM 18556 C C . ARG A 1 65 ? 1.192 9.146 5.071 1.00 0.00 163 ARG A C 15
ATOM 18557 O O . ARG A 1 65 ? 0.115 8.872 5.600 1.00 0.00 163 ARG A O 15
ATOM 18578 N N . ALA A 1 66 ? 1.618 8.567 3.953 1.00 0.00 164 ALA A N 15
ATOM 18579 C CA . ALA A 1 66 ? 0.827 7.552 3.269 1.00 0.00 164 ALA A CA 15
ATOM 18580 C C . ALA A 1 66 ? 0.717 6.284 4.109 1.00 0.00 164 ALA A C 15
ATOM 18581 O O . ALA A 1 66 ? -0.319 5.620 4.115 1.00 0.00 164 ALA A O 15
ATOM 18588 N N . ARG A 1 67 ? 1.793 5.953 4.817 1.00 0.00 165 ARG A N 15
ATOM 18589 C CA . ARG A 1 67 ? 1.817 4.763 5.659 1.00 0.00 165 ARG A CA 15
ATOM 18590 C C . ARG A 1 67 ? 0.824 4.892 6.810 1.00 0.00 165 ARG A C 15
ATOM 18591 O O . ARG A 1 67 ? -0.090 4.080 6.946 1.00 0.00 165 ARG A O 15
ATOM 18612 N N . GLU A 1 68 ? 1.013 5.916 7.636 1.00 0.00 166 GLU A N 15
ATOM 18613 C CA . GLU A 1 68 ? 0.134 6.149 8.776 1.00 0.00 166 GLU A CA 15
ATOM 18614 C C . GLU A 1 68 ? -1.328 6.167 8.341 1.00 0.00 166 GLU A C 15
ATOM 18615 O O . GLU A 1 68 ? -2.216 5.781 9.101 1.00 0.00 166 GLU A O 15
ATOM 18627 N N . GLU A 1 69 ? -1.569 6.618 7.115 1.00 0.00 167 GLU A N 15
ATOM 18628 C CA . GLU A 1 69 ? -2.924 6.688 6.580 1.00 0.00 167 GLU A CA 15
ATOM 18629 C C . GLU A 1 69 ? -3.500 5.290 6.373 1.00 0.00 167 GLU A C 15
ATOM 18630 O O . GLU A 1 69 ? -4.568 4.965 6.893 1.00 0.00 167 GLU A O 15
ATOM 18642 N N . ILE A 1 70 ? -2.786 4.469 5.612 1.00 0.00 168 ILE A N 15
ATOM 18643 C CA . ILE A 1 70 ? -3.225 3.106 5.337 1.00 0.00 168 ILE A CA 15
ATOM 18644 C C . ILE A 1 70 ? -3.406 2.316 6.629 1.00 0.00 168 ILE A C 15
ATOM 18645 O O . ILE A 1 70 ? -4.467 1.743 6.873 1.00 0.00 168 ILE A O 15
ATOM 18661 N N . GLU A 1 71 ? -2.364 2.293 7.454 1.00 0.00 169 GLU A N 15
ATOM 18662 C CA . GLU A 1 71 ? -2.409 1.574 8.721 1.00 0.00 169 GLU A CA 15
ATOM 18663 C C . GLU A 1 71 ? -3.537 2.099 9.605 1.00 0.00 169 GLU A C 15
ATOM 18664 O O . GLU A 1 71 ? -4.246 1.327 10.250 1.00 0.00 169 GLU A O 15
ATOM 18676 N N . ALA A 1 72 ? -3.697 3.418 9.628 1.00 0.00 170 ALA A N 15
ATOM 18677 C CA . ALA A 1 72 ? -4.740 4.047 10.430 1.00 0.00 170 ALA A CA 15
ATOM 18678 C C . ALA A 1 72 ? -6.045 3.264 10.345 1.00 0.00 170 ALA A C 15
ATOM 18679 O O . ALA A 1 72 ? -6.570 2.802 11.359 1.00 0.00 170 ALA A O 15
ATOM 18686 N N . HIS A 1 73 ? -6.566 3.120 9.131 1.00 0.00 171 HIS A N 15
ATOM 18687 C CA . HIS A 1 73 ? -7.811 2.392 8.914 1.00 0.00 171 HIS A CA 15
ATOM 18688 C C . HIS A 1 73 ? -7.898 1.177 9.834 1.00 0.00 171 HIS A C 15
ATOM 18689 O O . HIS A 1 73 ? -8.970 0.847 10.342 1.00 0.00 171 HIS A O 15
ATOM 18704 N N . ILE A 1 74 ? -6.763 0.517 10.043 1.00 0.00 172 ILE A N 15
ATOM 18705 C CA . ILE A 1 74 ? -6.712 -0.660 10.901 1.00 0.00 172 ILE A CA 15
ATOM 18706 C C . ILE A 1 74 ? -7.464 -0.422 12.206 1.00 0.00 172 ILE A C 15
ATOM 18707 O O . ILE A 1 74 ? -8.482 -1.060 12.475 1.00 0.00 172 ILE A O 15
ATOM 18723 N N . THR A 1 75 ? -6.957 0.504 13.015 1.00 0.00 173 THR A N 15
ATOM 18724 C CA . THR A 1 75 ? -7.581 0.828 14.291 1.00 0.00 173 THR A CA 15
ATOM 18725 C C . THR A 1 75 ? -8.956 1.454 14.089 1.00 0.00 173 THR A C 15
ATOM 18726 O O . THR A 1 75 ? -9.859 1.272 14.907 1.00 0.00 173 THR A O 15
ATOM 18737 N N . LEU A 1 76 ? -9.109 2.192 12.995 1.00 0.00 174 LEU A N 15
ATOM 18738 C CA . LEU A 1 76 ? -10.376 2.845 12.684 1.00 0.00 174 LEU A CA 15
ATOM 18739 C C . LEU A 1 76 ? -11.528 1.846 12.726 1.00 0.00 174 LEU A C 15
ATOM 18740 O O . LEU A 1 76 ? -11.604 0.937 11.899 1.00 0.00 174 LEU A O 15
ATOM 18756 N N . ARG A 1 77 ? -12.424 2.024 13.691 1.00 0.00 175 ARG A N 15
ATOM 18757 C CA . ARG A 1 77 ? -13.573 1.139 13.840 1.00 0.00 175 ARG A CA 15
ATOM 18758 C C . ARG A 1 77 ? -13.135 -0.247 14.306 1.00 0.00 175 ARG A C 15
ATOM 18759 O O . ARG A 1 77 ? -13.596 -1.262 13.785 1.00 0.00 175 ARG A O 15
ATOM 18780 N N . SER A 1 78 ? -12.243 -0.280 15.290 1.00 0.00 176 SER A N 15
ATOM 18781 C CA . SER A 1 78 ? -11.739 -1.540 15.824 1.00 0.00 176 SER A CA 15
ATOM 18782 C C . SER A 1 78 ? -12.467 -1.914 17.111 1.00 0.00 176 SER A C 15
ATOM 18783 O O . SER A 1 78 ? -12.843 -1.048 17.899 1.00 0.00 176 SER A O 15
ATOM 18791 N N . GLY A 1 79 ? -12.662 -3.213 17.318 1.00 0.00 177 GLY A N 15
ATOM 18792 C CA . GLY A 1 79 ? -13.343 -3.681 18.511 1.00 0.00 177 GLY A CA 15
ATOM 18793 C C . GLY A 1 79 ? -14.691 -4.303 18.203 1.00 0.00 177 GLY A C 15
ATOM 18794 O O . GLY A 1 79 ? -15.084 -4.441 17.044 1.00 0.00 177 GLY A O 15
ATOM 18798 N N . PRO A 1 80 ? -15.422 -4.693 19.257 1.00 0.00 178 PRO A N 15
ATOM 18799 C CA . PRO A 1 80 ? -16.744 -5.312 19.119 1.00 0.00 178 PRO A CA 15
ATOM 18800 C C . PRO A 1 80 ? -17.797 -4.325 18.629 1.00 0.00 178 PRO A C 15
ATOM 18801 O O . PRO A 1 80 ? -18.433 -3.635 19.425 1.00 0.00 178 PRO A O 15
ATOM 18812 N N . SER A 1 81 ? -17.978 -4.263 17.313 1.00 0.00 179 SER A N 15
ATOM 18813 C CA . SER A 1 81 ? -18.953 -3.358 16.717 1.00 0.00 179 SER A CA 15
ATOM 18814 C C . SER A 1 81 ? -20.289 -4.062 16.504 1.00 0.00 179 SER A C 15
ATOM 18815 O O . SER A 1 81 ? -20.337 -5.192 16.017 1.00 0.00 179 SER A O 15
ATOM 18823 N N . SER A 1 82 ? -21.373 -3.386 16.871 1.00 0.00 180 SER A N 15
ATOM 18824 C CA . SER A 1 82 ? -22.711 -3.948 16.724 1.00 0.00 180 SER A CA 15
ATOM 18825 C C . SER A 1 82 ? -22.937 -5.081 17.720 1.00 0.00 180 SER A C 15
ATOM 18826 O O . SER A 1 82 ? -23.510 -6.115 17.381 1.00 0.00 180 SER A O 15
ATOM 18834 N N . GLY A 1 83 ? -22.481 -4.877 18.953 1.00 0.00 181 GLY A N 15
ATOM 18835 C CA . GLY A 1 83 ? -22.642 -5.890 19.980 1.00 0.00 181 GLY A CA 15
ATOM 18836 C C . GLY A 1 83 ? -21.396 -6.733 20.163 1.00 0.00 181 GLY A C 15
ATOM 18837 O O . GLY A 1 83 ? -20.420 -6.579 19.429 1.00 0.00 181 GLY A O 15
ATOM 18841 N N . GLY A 1 1 ? 22.214 29.718 -1.415 1.00 0.00 99 GLY A N 16
ATOM 18842 C CA . GLY A 1 1 ? 22.623 29.468 -2.784 1.00 0.00 99 GLY A CA 16
ATOM 18843 C C . GLY A 1 1 ? 23.138 28.057 -2.987 1.00 0.00 99 GLY A C 16
ATOM 18844 O O . GLY A 1 1 ? 24.345 27.818 -2.949 1.00 0.00 99 GLY A O 16
ATOM 18848 N N . SER A 1 2 ? 22.221 27.119 -3.202 1.00 0.00 100 SER A N 16
ATOM 18849 C CA . SER A 1 2 ? 22.589 25.723 -3.406 1.00 0.00 100 SER A CA 16
ATOM 18850 C C . SER A 1 2 ? 22.805 25.429 -4.888 1.00 0.00 100 SER A C 16
ATOM 18851 O O . SER A 1 2 ? 23.814 24.840 -5.275 1.00 0.00 100 SER A O 16
ATOM 18859 N N . SER A 1 3 ? 21.848 25.844 -5.712 1.00 0.00 101 SER A N 16
ATOM 18860 C CA . SER A 1 3 ? 21.930 25.623 -7.151 1.00 0.00 101 SER A CA 16
ATOM 18861 C C . SER A 1 3 ? 21.873 24.133 -7.476 1.00 0.00 101 SER A C 16
ATOM 18862 O O . SER A 1 3 ? 22.612 23.643 -8.329 1.00 0.00 101 SER A O 16
ATOM 18870 N N . GLY A 1 4 ? 20.988 23.418 -6.788 1.00 0.00 102 GLY A N 16
ATOM 18871 C CA . GLY A 1 4 ? 20.850 21.991 -7.016 1.00 0.00 102 GLY A CA 16
ATOM 18872 C C . GLY A 1 4 ? 19.548 21.639 -7.707 1.00 0.00 102 GLY A C 16
ATOM 18873 O O . GLY A 1 4 ? 18.503 22.217 -7.409 1.00 0.00 102 GLY A O 16
ATOM 18877 N N . SER A 1 5 ? 19.610 20.688 -8.634 1.00 0.00 103 SER A N 16
ATOM 18878 C CA . SER A 1 5 ? 18.427 20.262 -9.373 1.00 0.00 103 SER A CA 16
ATOM 18879 C C . SER A 1 5 ? 17.925 18.914 -8.866 1.00 0.00 103 SER A C 16
ATOM 18880 O O . SER A 1 5 ? 16.734 18.739 -8.609 1.00 0.00 103 SER A O 16
ATOM 18888 N N . SER A 1 6 ? 18.843 17.963 -8.725 1.00 0.00 104 SER A N 16
ATOM 18889 C CA . SER A 1 6 ? 18.494 16.628 -8.252 1.00 0.00 104 SER A CA 16
ATOM 18890 C C . SER A 1 6 ? 17.891 16.688 -6.852 1.00 0.00 104 SER A C 16
ATOM 18891 O O . SER A 1 6 ? 17.910 17.731 -6.200 1.00 0.00 104 SER A O 16
ATOM 18899 N N . GLY A 1 7 ? 17.356 15.559 -6.396 1.00 0.00 105 GLY A N 16
ATOM 18900 C CA . GLY A 1 7 ? 16.754 15.504 -5.077 1.00 0.00 105 GLY A CA 16
ATOM 18901 C C . GLY A 1 7 ? 17.088 14.221 -4.341 1.00 0.00 105 GLY A C 16
ATOM 18902 O O . GLY A 1 7 ? 18.110 14.134 -3.662 1.00 0.00 105 GLY A O 16
ATOM 18906 N N . GLY A 1 8 ? 16.221 13.221 -4.475 1.00 0.00 106 GLY A N 16
ATOM 18907 C CA . GLY A 1 8 ? 16.445 11.951 -3.811 1.00 0.00 106 GLY A CA 16
ATOM 18908 C C . GLY A 1 8 ? 15.237 11.487 -3.022 1.00 0.00 106 GLY A C 16
ATOM 18909 O O . GLY A 1 8 ? 15.017 11.929 -1.895 1.00 0.00 106 GLY A O 16
ATOM 18913 N N . GLN A 1 9 ? 14.450 10.597 -3.617 1.00 0.00 107 GLN A N 16
ATOM 18914 C CA . GLN A 1 9 ? 13.255 10.075 -2.963 1.00 0.00 107 GLN A CA 16
ATOM 18915 C C . GLN A 1 9 ? 13.528 8.710 -2.340 1.00 0.00 107 GLN A C 16
ATOM 18916 O O . GLN A 1 9 ? 14.569 8.100 -2.585 1.00 0.00 107 GLN A O 16
ATOM 18930 N N . THR A 1 10 ? 12.584 8.235 -1.533 1.00 0.00 108 THR A N 16
ATOM 18931 C CA . THR A 1 10 ? 12.723 6.942 -0.874 1.00 0.00 108 THR A CA 16
ATOM 18932 C C . THR A 1 10 ? 11.442 6.124 -0.994 1.00 0.00 108 THR A C 16
ATOM 18933 O O . THR A 1 10 ? 10.380 6.656 -1.317 1.00 0.00 108 THR A O 16
ATOM 18944 N N . THR A 1 11 ? 11.549 4.825 -0.731 1.00 0.00 109 THR A N 16
ATOM 18945 C CA . THR A 1 11 ? 10.399 3.932 -0.810 1.00 0.00 109 THR A CA 16
ATOM 18946 C C . THR A 1 11 ? 10.299 3.053 0.431 1.00 0.00 109 THR A C 16
ATOM 18947 O O . THR A 1 11 ? 11.256 2.369 0.797 1.00 0.00 109 THR A O 16
ATOM 18958 N N . ILE A 1 12 ? 9.137 3.076 1.074 1.00 0.00 110 ILE A N 16
ATOM 18959 C CA . ILE A 1 12 ? 8.913 2.278 2.274 1.00 0.00 110 ILE A CA 16
ATOM 18960 C C . ILE A 1 12 ? 7.903 1.166 2.014 1.00 0.00 110 ILE A C 16
ATOM 18961 O O . ILE A 1 12 ? 7.068 1.270 1.115 1.00 0.00 110 ILE A O 16
ATOM 18977 N N . GLN A 1 13 ? 7.985 0.102 2.807 1.00 0.00 111 GLN A N 16
ATOM 18978 C CA . GLN A 1 13 ? 7.077 -1.029 2.663 1.00 0.00 111 GLN A CA 16
ATOM 18979 C C . GLN A 1 13 ? 6.150 -1.141 3.869 1.00 0.00 111 GLN A C 16
ATOM 18980 O O . GLN A 1 13 ? 6.544 -1.639 4.923 1.00 0.00 111 GLN A O 16
ATOM 18994 N N . VAL A 1 14 ? 4.916 -0.674 3.706 1.00 0.00 112 VAL A N 16
ATOM 18995 C CA . VAL A 1 14 ? 3.933 -0.722 4.781 1.00 0.00 112 VAL A CA 16
ATOM 18996 C C . VAL A 1 14 ? 3.440 -2.146 5.012 1.00 0.00 112 VAL A C 16
ATOM 18997 O O . VAL A 1 14 ? 3.246 -2.908 4.065 1.00 0.00 112 VAL A O 16
ATOM 19010 N N . ARG A 1 15 ? 3.241 -2.499 6.278 1.00 0.00 113 ARG A N 16
ATOM 19011 C CA . ARG A 1 15 ? 2.772 -3.832 6.635 1.00 0.00 113 ARG A CA 16
ATOM 19012 C C . ARG A 1 15 ? 1.354 -3.777 7.196 1.00 0.00 113 ARG A C 16
ATOM 19013 O O . ARG A 1 15 ? 1.116 -3.194 8.254 1.00 0.00 113 ARG A O 16
ATOM 19034 N N . VAL A 1 16 ? 0.415 -4.389 6.481 1.00 0.00 114 VAL A N 16
ATOM 19035 C CA . VAL A 1 16 ? -0.979 -4.411 6.908 1.00 0.00 114 VAL A CA 16
ATOM 19036 C C . VAL A 1 16 ? -1.565 -5.814 6.797 1.00 0.00 114 VAL A C 16
ATOM 19037 O O . VAL A 1 16 ? -1.162 -6.618 5.956 1.00 0.00 114 VAL A O 16
ATOM 19050 N N . PRO A 1 17 ? -2.542 -6.117 7.666 1.00 0.00 115 PRO A N 16
ATOM 19051 C CA . PRO A 1 17 ? -3.206 -7.424 7.685 1.00 0.00 115 PRO A CA 16
ATOM 19052 C C . PRO A 1 17 ? -4.092 -7.641 6.463 1.00 0.00 115 PRO A C 16
ATOM 19053 O O . PRO A 1 17 ? -4.991 -6.847 6.186 1.00 0.00 115 PRO A O 16
ATOM 19064 N N . TYR A 1 18 ? -3.833 -8.722 5.735 1.00 0.00 116 TYR A N 16
ATOM 19065 C CA . TYR A 1 18 ? -4.605 -9.043 4.541 1.00 0.00 116 TYR A CA 16
ATOM 19066 C C . TYR A 1 18 ? -6.067 -8.642 4.714 1.00 0.00 116 TYR A C 16
ATOM 19067 O O . TYR A 1 18 ? -6.734 -8.255 3.754 1.00 0.00 116 TYR A O 16
ATOM 19085 N N . ARG A 1 19 ? -6.558 -8.736 5.945 1.00 0.00 117 ARG A N 16
ATOM 19086 C CA . ARG A 1 19 ? -7.940 -8.384 6.246 1.00 0.00 117 ARG A CA 16
ATOM 19087 C C . ARG A 1 19 ? -8.196 -6.904 5.972 1.00 0.00 117 ARG A C 16
ATOM 19088 O O . ARG A 1 19 ? -9.139 -6.547 5.265 1.00 0.00 117 ARG A O 16
ATOM 19109 N N . VAL A 1 20 ? -7.351 -6.048 6.537 1.00 0.00 118 VAL A N 16
ATOM 19110 C CA . VAL A 1 20 ? -7.485 -4.608 6.353 1.00 0.00 118 VAL A CA 16
ATOM 19111 C C . VAL A 1 20 ? -7.251 -4.215 4.899 1.00 0.00 118 VAL A C 16
ATOM 19112 O O . VAL A 1 20 ? -7.846 -3.260 4.400 1.00 0.00 118 VAL A O 16
ATOM 19125 N N . VAL A 1 21 ? -6.382 -4.959 4.223 1.00 0.00 119 VAL A N 16
ATOM 19126 C CA . VAL A 1 21 ? -6.070 -4.690 2.824 1.00 0.00 119 VAL A CA 16
ATOM 19127 C C . VAL A 1 21 ? -7.332 -4.369 2.032 1.00 0.00 119 VAL A C 16
ATOM 19128 O O . VAL A 1 21 ? -7.566 -3.221 1.656 1.00 0.00 119 VAL A O 16
ATOM 19141 N N . GLY A 1 22 ? -8.144 -5.391 1.782 1.00 0.00 120 GLY A N 16
ATOM 19142 C CA . GLY A 1 22 ? -9.373 -5.197 1.036 1.00 0.00 120 GLY A CA 16
ATOM 19143 C C . GLY A 1 22 ? -10.054 -3.884 1.371 1.00 0.00 120 GLY A C 16
ATOM 19144 O O . GLY A 1 22 ? -10.630 -3.235 0.497 1.00 0.00 120 GLY A O 16
ATOM 19148 N N . LEU A 1 23 ? -9.988 -3.493 2.638 1.00 0.00 121 LEU A N 16
ATOM 19149 C CA . LEU A 1 23 ? -10.605 -2.249 3.087 1.00 0.00 121 LEU A CA 16
ATOM 19150 C C . LEU A 1 23 ? -9.854 -1.040 2.538 1.00 0.00 121 LEU A C 16
ATOM 19151 O O . LEU A 1 23 ? -10.463 -0.045 2.144 1.00 0.00 121 LEU A O 16
ATOM 19167 N N . VAL A 1 24 ? -8.529 -1.135 2.512 1.00 0.00 122 VAL A N 16
ATOM 19168 C CA . VAL A 1 24 ? -7.695 -0.050 2.007 1.00 0.00 122 VAL A CA 16
ATOM 19169 C C . VAL A 1 24 ? -7.861 0.115 0.501 1.00 0.00 122 VAL A C 16
ATOM 19170 O O . VAL A 1 24 ? -8.332 1.149 0.027 1.00 0.00 122 VAL A O 16
ATOM 19183 N N . VAL A 1 25 ? -7.472 -0.911 -0.249 1.00 0.00 123 VAL A N 16
ATOM 19184 C CA . VAL A 1 25 ? -7.579 -0.881 -1.703 1.00 0.00 123 VAL A CA 16
ATOM 19185 C C . VAL A 1 25 ? -8.924 -0.315 -2.142 1.00 0.00 123 VAL A C 16
ATOM 19186 O O . VAL A 1 25 ? -8.985 0.651 -2.902 1.00 0.00 123 VAL A O 16
ATOM 19199 N N . GLY A 1 26 ? -10.003 -0.923 -1.659 1.00 0.00 124 GLY A N 16
ATOM 19200 C CA . GLY A 1 26 ? -11.334 -0.466 -2.013 1.00 0.00 124 GLY A CA 16
ATOM 19201 C C . GLY A 1 26 ? -11.811 -1.036 -3.334 1.00 0.00 124 GLY A C 16
ATOM 19202 O O . GLY A 1 26 ? -11.062 -1.693 -4.057 1.00 0.00 124 GLY A O 16
ATOM 19206 N N . PRO A 1 27 ? -13.086 -0.785 -3.665 1.00 0.00 125 PRO A N 16
ATOM 19207 C CA . PRO A 1 27 ? -13.690 -1.270 -4.910 1.00 0.00 125 PRO A CA 16
ATOM 19208 C C . PRO A 1 27 ? -12.814 -0.993 -6.126 1.00 0.00 125 PRO A C 16
ATOM 19209 O O . PRO A 1 27 ? -12.696 0.148 -6.574 1.00 0.00 125 PRO A O 16
ATOM 19220 N N . LYS A 1 28 ? -12.200 -2.045 -6.659 1.00 0.00 126 LYS A N 16
ATOM 19221 C CA . LYS A 1 28 ? -11.334 -1.917 -7.825 1.00 0.00 126 LYS A CA 16
ATOM 19222 C C . LYS A 1 28 ? -10.416 -0.707 -7.691 1.00 0.00 126 LYS A C 16
ATOM 19223 O O . LYS A 1 28 ? -10.161 0.003 -8.663 1.00 0.00 126 LYS A O 16
ATOM 19242 N N . GLY A 1 29 ? -9.919 -0.477 -6.478 1.00 0.00 127 GLY A N 16
ATOM 19243 C CA . GLY A 1 29 ? -9.033 0.647 -6.240 1.00 0.00 127 GLY A CA 16
ATOM 19244 C C . GLY A 1 29 ? -9.744 1.980 -6.355 1.00 0.00 127 GLY A C 16
ATOM 19245 O O . GLY A 1 29 ? -9.588 2.691 -7.347 1.00 0.00 127 GLY A O 16
ATOM 19249 N N . ALA A 1 30 ? -10.530 2.320 -5.339 1.00 0.00 128 ALA A N 16
ATOM 19250 C CA . ALA A 1 30 ? -11.268 3.577 -5.330 1.00 0.00 128 ALA A CA 16
ATOM 19251 C C . ALA A 1 30 ? -10.872 4.437 -4.135 1.00 0.00 128 ALA A C 16
ATOM 19252 O O . ALA A 1 30 ? -10.714 5.653 -4.256 1.00 0.00 128 ALA A O 16
ATOM 19259 N N . THR A 1 31 ? -10.715 3.800 -2.979 1.00 0.00 129 THR A N 16
ATOM 19260 C CA . THR A 1 31 ? -10.339 4.508 -1.761 1.00 0.00 129 THR A CA 16
ATOM 19261 C C . THR A 1 31 ? -8.835 4.749 -1.707 1.00 0.00 129 THR A C 16
ATOM 19262 O O . THR A 1 31 ? -8.385 5.845 -1.372 1.00 0.00 129 THR A O 16
ATOM 19273 N N . ILE A 1 32 ? -8.063 3.719 -2.038 1.00 0.00 130 ILE A N 16
ATOM 19274 C CA . ILE A 1 32 ? -6.609 3.821 -2.029 1.00 0.00 130 ILE A CA 16
ATOM 19275 C C . ILE A 1 32 ? -6.134 4.986 -2.890 1.00 0.00 130 ILE A C 16
ATOM 19276 O O . ILE A 1 32 ? -5.202 5.703 -2.526 1.00 0.00 130 ILE A O 16
ATOM 19292 N N . LYS A 1 33 ? -6.782 5.170 -4.036 1.00 0.00 131 LYS A N 16
ATOM 19293 C CA . LYS A 1 33 ? -6.429 6.250 -4.950 1.00 0.00 131 LYS A CA 16
ATOM 19294 C C . LYS A 1 33 ? -6.385 7.588 -4.220 1.00 0.00 131 LYS A C 16
ATOM 19295 O O . LYS A 1 33 ? -5.461 8.379 -4.409 1.00 0.00 131 LYS A O 16
ATOM 19314 N N . ARG A 1 34 ? -7.389 7.835 -3.384 1.00 0.00 132 ARG A N 16
ATOM 19315 C CA . ARG A 1 34 ? -7.464 9.078 -2.626 1.00 0.00 132 ARG A CA 16
ATOM 19316 C C . ARG A 1 34 ? -6.291 9.195 -1.657 1.00 0.00 132 ARG A C 16
ATOM 19317 O O . ARG A 1 34 ? -5.952 10.290 -1.207 1.00 0.00 132 ARG A O 16
ATOM 19338 N N . ILE A 1 35 ? -5.677 8.060 -1.340 1.00 0.00 133 ILE A N 16
ATOM 19339 C CA . ILE A 1 35 ? -4.542 8.036 -0.425 1.00 0.00 133 ILE A CA 16
ATOM 19340 C C . ILE A 1 35 ? -3.256 8.448 -1.133 1.00 0.00 133 ILE A C 16
ATOM 19341 O O . ILE A 1 35 ? -2.410 9.130 -0.557 1.00 0.00 133 ILE A O 16
ATOM 19357 N N . GLN A 1 36 ? -3.118 8.029 -2.387 1.00 0.00 134 GLN A N 16
ATOM 19358 C CA . GLN A 1 36 ? -1.935 8.355 -3.175 1.00 0.00 134 GLN A CA 16
ATOM 19359 C C . GLN A 1 36 ? -2.007 9.786 -3.698 1.00 0.00 134 GLN A C 16
ATOM 19360 O O . GLN A 1 36 ? -0.980 10.420 -3.941 1.00 0.00 134 GLN A O 16
ATOM 19374 N N . GLN A 1 37 ? -3.226 10.287 -3.870 1.00 0.00 135 GLN A N 16
ATOM 19375 C CA . GLN A 1 37 ? -3.431 11.643 -4.366 1.00 0.00 135 GLN A CA 16
ATOM 19376 C C . GLN A 1 37 ? -3.319 12.659 -3.235 1.00 0.00 135 GLN A C 16
ATOM 19377 O O . GLN A 1 37 ? -2.729 13.727 -3.402 1.00 0.00 135 GLN A O 16
ATOM 19391 N N . ARG A 1 38 ? -3.890 12.320 -2.083 1.00 0.00 136 ARG A N 16
ATOM 19392 C CA . ARG A 1 38 ? -3.856 13.204 -0.925 1.00 0.00 136 ARG A CA 16
ATOM 19393 C C . ARG A 1 38 ? -2.421 13.442 -0.464 1.00 0.00 136 ARG A C 16
ATOM 19394 O O . ARG A 1 38 ? -2.057 14.553 -0.077 1.00 0.00 136 ARG A O 16
ATOM 19415 N N . THR A 1 39 ? -1.609 12.390 -0.508 1.00 0.00 137 THR A N 16
ATOM 19416 C CA . THR A 1 39 ? -0.214 12.483 -0.094 1.00 0.00 137 THR A CA 16
ATOM 19417 C C . THR A 1 39 ? 0.712 12.584 -1.300 1.00 0.00 137 THR A C 16
ATOM 19418 O O . THR A 1 39 ? 1.917 12.790 -1.155 1.00 0.00 137 THR A O 16
ATOM 19429 N N . HIS A 1 40 ? 0.142 12.437 -2.492 1.00 0.00 138 HIS A N 16
ATOM 19430 C CA . HIS A 1 40 ? 0.917 12.513 -3.725 1.00 0.00 138 HIS A CA 16
ATOM 19431 C C . HIS A 1 40 ? 2.075 11.519 -3.701 1.00 0.00 138 HIS A C 16
ATOM 19432 O O . HIS A 1 40 ? 3.229 11.888 -3.924 1.00 0.00 138 HIS A O 16
ATOM 19447 N N . THR A 1 41 ? 1.760 10.257 -3.427 1.00 0.00 139 THR A N 16
ATOM 19448 C CA . THR A 1 41 ? 2.773 9.211 -3.372 1.00 0.00 139 THR A CA 16
ATOM 19449 C C . THR A 1 41 ? 2.378 8.016 -4.232 1.00 0.00 139 THR A C 16
ATOM 19450 O O . THR A 1 41 ? 1.193 7.733 -4.412 1.00 0.00 139 THR A O 16
ATOM 19461 N N . TYR A 1 42 ? 3.376 7.318 -4.760 1.00 0.00 140 TYR A N 16
ATOM 19462 C CA . TYR A 1 42 ? 3.132 6.153 -5.603 1.00 0.00 140 TYR A CA 16
ATOM 19463 C C . TYR A 1 42 ? 3.080 4.877 -4.768 1.00 0.00 140 TYR A C 16
ATOM 19464 O O . TYR A 1 42 ? 4.107 4.249 -4.511 1.00 0.00 140 TYR A O 16
ATOM 19482 N N . ILE A 1 43 ? 1.877 4.501 -4.349 1.00 0.00 141 ILE A N 16
ATOM 19483 C CA . ILE A 1 43 ? 1.690 3.300 -3.545 1.00 0.00 141 ILE A CA 16
ATOM 19484 C C . ILE A 1 43 ? 1.577 2.061 -4.427 1.00 0.00 141 ILE A C 16
ATOM 19485 O O . ILE A 1 43 ? 0.726 1.991 -5.313 1.00 0.00 141 ILE A O 16
ATOM 19501 N N . VAL A 1 44 ? 2.441 1.082 -4.175 1.00 0.00 142 VAL A N 16
ATOM 19502 C CA . VAL A 1 44 ? 2.437 -0.157 -4.944 1.00 0.00 142 VAL A CA 16
ATOM 19503 C C . VAL A 1 44 ? 1.730 -1.273 -4.183 1.00 0.00 142 VAL A C 16
ATOM 19504 O O . VAL A 1 44 ? 2.243 -1.782 -3.185 1.00 0.00 142 VAL A O 16
ATOM 19517 N N . THR A 1 45 ? 0.549 -1.652 -4.660 1.00 0.00 143 THR A N 16
ATOM 19518 C CA . THR A 1 45 ? -0.230 -2.708 -4.025 1.00 0.00 143 THR A CA 16
ATOM 19519 C C . THR A 1 45 ? 0.300 -4.086 -4.405 1.00 0.00 143 THR A C 16
ATOM 19520 O O . THR A 1 45 ? 0.825 -4.296 -5.499 1.00 0.00 143 THR A O 16
ATOM 19531 N N . PRO A 1 46 ? 0.161 -5.049 -3.482 1.00 0.00 144 PRO A N 16
ATOM 19532 C CA . PRO A 1 46 ? 0.619 -6.425 -3.699 1.00 0.00 144 PRO A CA 16
ATOM 19533 C C . PRO A 1 46 ? -0.224 -7.160 -4.736 1.00 0.00 144 PRO A C 16
ATOM 19534 O O . PRO A 1 46 ? -1.292 -6.691 -5.127 1.00 0.00 144 PRO A O 16
ATOM 19545 N N . GLY A 1 47 ? 0.264 -8.315 -5.177 1.00 0.00 145 GLY A N 16
ATOM 19546 C CA . GLY A 1 47 ? -0.458 -9.097 -6.165 1.00 0.00 145 GLY A CA 16
ATOM 19547 C C . GLY A 1 47 ? -1.595 -9.893 -5.556 1.00 0.00 145 GLY A C 16
ATOM 19548 O O . GLY A 1 47 ? -2.012 -9.630 -4.428 1.00 0.00 145 GLY A O 16
ATOM 19552 N N . ARG A 1 48 ? -2.099 -10.869 -6.304 1.00 0.00 146 ARG A N 16
ATOM 19553 C CA . ARG A 1 48 ? -3.197 -11.704 -5.832 1.00 0.00 146 ARG A CA 16
ATOM 19554 C C . ARG A 1 48 ? -2.724 -12.655 -4.737 1.00 0.00 146 ARG A C 16
ATOM 19555 O O . ARG A 1 48 ? -3.293 -12.692 -3.645 1.00 0.00 146 ARG A O 16
ATOM 19576 N N . ASP A 1 49 ? -1.682 -13.422 -5.035 1.00 0.00 147 ASP A N 16
ATOM 19577 C CA . ASP A 1 49 ? -1.132 -14.373 -4.076 1.00 0.00 147 ASP A CA 16
ATOM 19578 C C . ASP A 1 49 ? 0.164 -13.845 -3.470 1.00 0.00 147 ASP A C 16
ATOM 19579 O O . ASP A 1 49 ? 1.128 -14.591 -3.292 1.00 0.00 147 ASP A O 16
ATOM 19588 N N . LYS A 1 50 ? 0.182 -12.555 -3.155 1.00 0.00 148 LYS A N 16
ATOM 19589 C CA . LYS A 1 50 ? 1.359 -11.926 -2.568 1.00 0.00 148 LYS A CA 16
ATOM 19590 C C . LYS A 1 50 ? 1.045 -11.366 -1.184 1.00 0.00 148 LYS A C 16
ATOM 19591 O O . LYS A 1 50 ? -0.026 -10.803 -0.962 1.00 0.00 148 LYS A O 16
ATOM 19610 N N . GLU A 1 51 ? 1.986 -11.525 -0.259 1.00 0.00 149 GLU A N 16
ATOM 19611 C CA . GLU A 1 51 ? 1.808 -11.034 1.103 1.00 0.00 149 GLU A CA 16
ATOM 19612 C C . GLU A 1 51 ? 1.250 -9.614 1.101 1.00 0.00 149 GLU A C 16
ATOM 19613 O O . GLU A 1 51 ? 1.588 -8.788 0.252 1.00 0.00 149 GLU A O 16
ATOM 19625 N N . PRO A 1 52 ? 0.373 -9.322 2.073 1.00 0.00 150 PRO A N 16
ATOM 19626 C CA . PRO A 1 52 ? -0.251 -8.002 2.205 1.00 0.00 150 PRO A CA 16
ATOM 19627 C C . PRO A 1 52 ? 0.743 -6.932 2.646 1.00 0.00 150 PRO A C 16
ATOM 19628 O O . PRO A 1 52 ? 0.826 -6.596 3.827 1.00 0.00 150 PRO A O 16
ATOM 19639 N N . VAL A 1 53 ? 1.496 -6.400 1.688 1.00 0.00 151 VAL A N 16
ATOM 19640 C CA . VAL A 1 53 ? 2.483 -5.367 1.977 1.00 0.00 151 VAL A CA 16
ATOM 19641 C C . VAL A 1 53 ? 2.486 -4.292 0.896 1.00 0.00 151 VAL A C 16
ATOM 19642 O O . VAL A 1 53 ? 2.736 -4.575 -0.276 1.00 0.00 151 VAL A O 16
ATOM 19655 N N . PHE A 1 54 ? 2.207 -3.057 1.298 1.00 0.00 152 PHE A N 16
ATOM 19656 C CA . PHE A 1 54 ? 2.176 -1.937 0.364 1.00 0.00 152 PHE A CA 16
ATOM 19657 C C . PHE A 1 54 ? 3.547 -1.275 0.264 1.00 0.00 152 PHE A C 16
ATOM 19658 O O . PHE A 1 54 ? 4.301 -1.235 1.236 1.00 0.00 152 PHE A O 16
ATOM 19675 N N . ALA A 1 55 ? 3.863 -0.757 -0.919 1.00 0.00 153 ALA A N 16
ATOM 19676 C CA . ALA A 1 55 ? 5.142 -0.095 -1.146 1.00 0.00 153 ALA A CA 16
ATOM 19677 C C . ALA A 1 55 ? 4.941 1.360 -1.557 1.00 0.00 153 ALA A C 16
ATOM 19678 O O . ALA A 1 55 ? 4.673 1.656 -2.721 1.00 0.00 153 ALA A O 16
ATOM 19685 N N . VAL A 1 56 ? 5.073 2.266 -0.592 1.00 0.00 154 VAL A N 16
ATOM 19686 C CA . VAL A 1 56 ? 4.907 3.690 -0.854 1.00 0.00 154 VAL A CA 16
ATOM 19687 C C . VAL A 1 56 ? 6.210 4.317 -1.336 1.00 0.00 154 VAL A C 16
ATOM 19688 O O . VAL A 1 56 ? 7.218 4.304 -0.628 1.00 0.00 154 VAL A O 16
ATOM 19701 N N . THR A 1 57 ? 6.185 4.865 -2.547 1.00 0.00 155 THR A N 16
ATOM 19702 C CA . THR A 1 57 ? 7.365 5.496 -3.125 1.00 0.00 155 THR A CA 16
ATOM 19703 C C . THR A 1 57 ? 7.217 7.013 -3.156 1.00 0.00 155 THR A C 16
ATOM 19704 O O . THR A 1 57 ? 6.189 7.538 -3.582 1.00 0.00 155 THR A O 16
ATOM 19715 N N . GLY A 1 58 ? 8.252 7.713 -2.702 1.00 0.00 156 GLY A N 16
ATOM 19716 C CA . GLY A 1 58 ? 8.217 9.164 -2.688 1.00 0.00 156 GLY A CA 16
ATOM 19717 C C . GLY A 1 58 ? 9.151 9.756 -1.651 1.00 0.00 156 GLY A C 16
ATOM 19718 O O . GLY A 1 58 ? 9.929 9.038 -1.024 1.00 0.00 156 GLY A O 16
ATOM 19722 N N . MET A 1 59 ? 9.076 11.071 -1.471 1.00 0.00 157 MET A N 16
ATOM 19723 C CA . MET A 1 59 ? 9.922 11.759 -0.503 1.00 0.00 157 MET A CA 16
ATOM 19724 C C . MET A 1 59 ? 9.854 11.077 0.860 1.00 0.00 157 MET A C 16
ATOM 19725 O O . MET A 1 59 ? 8.909 10.352 1.172 1.00 0.00 157 MET A O 16
ATOM 19739 N N . PRO A 1 60 ? 10.879 11.313 1.693 1.00 0.00 158 PRO A N 16
ATOM 19740 C CA . PRO A 1 60 ? 10.958 10.731 3.036 1.00 0.00 158 PRO A CA 16
ATOM 19741 C C . PRO A 1 60 ? 9.922 11.322 3.986 1.00 0.00 158 PRO A C 16
ATOM 19742 O O . PRO A 1 60 ? 9.822 10.911 5.142 1.00 0.00 158 PRO A O 16
ATOM 19753 N N . GLU A 1 61 ? 9.154 12.288 3.491 1.00 0.00 159 GLU A N 16
ATOM 19754 C CA . GLU A 1 61 ? 8.126 12.935 4.297 1.00 0.00 159 GLU A CA 16
ATOM 19755 C C . GLU A 1 61 ? 6.733 12.608 3.767 1.00 0.00 159 GLU A C 16
ATOM 19756 O O . GLU A 1 61 ? 5.773 12.512 4.531 1.00 0.00 159 GLU A O 16
ATOM 19768 N N . ASN A 1 62 ? 6.631 12.440 2.453 1.00 0.00 160 ASN A N 16
ATOM 19769 C CA . ASN A 1 62 ? 5.355 12.125 1.819 1.00 0.00 160 ASN A CA 16
ATOM 19770 C C . ASN A 1 62 ? 4.996 10.656 2.019 1.00 0.00 160 ASN A C 16
ATOM 19771 O O . ASN A 1 62 ? 3.910 10.332 2.500 1.00 0.00 160 ASN A O 16
ATOM 19782 N N . VAL A 1 63 ? 5.916 9.771 1.648 1.00 0.00 161 VAL A N 16
ATOM 19783 C CA . VAL A 1 63 ? 5.697 8.337 1.788 1.00 0.00 161 VAL A CA 16
ATOM 19784 C C . VAL A 1 63 ? 5.322 7.975 3.221 1.00 0.00 161 VAL A C 16
ATOM 19785 O O . VAL A 1 63 ? 4.529 7.063 3.455 1.00 0.00 161 VAL A O 16
ATOM 19798 N N . ASP A 1 64 ? 5.897 8.697 4.177 1.00 0.00 162 ASP A N 16
ATOM 19799 C CA . ASP A 1 64 ? 5.623 8.454 5.588 1.00 0.00 162 ASP A CA 16
ATOM 19800 C C . ASP A 1 64 ? 4.137 8.624 5.890 1.00 0.00 162 ASP A C 16
ATOM 19801 O O . ASP A 1 64 ? 3.443 7.658 6.206 1.00 0.00 162 ASP A O 16
ATOM 19810 N N . ARG A 1 65 ? 3.656 9.860 5.791 1.00 0.00 163 ARG A N 16
ATOM 19811 C CA . ARG A 1 65 ? 2.254 10.157 6.056 1.00 0.00 163 ARG A CA 16
ATOM 19812 C C . ARG A 1 65 ? 1.346 9.114 5.410 1.00 0.00 163 ARG A C 16
ATOM 19813 O O . ARG A 1 65 ? 0.473 8.546 6.066 1.00 0.00 163 ARG A O 16
ATOM 19834 N N . ALA A 1 66 ? 1.558 8.869 4.121 1.00 0.00 164 ALA A N 16
ATOM 19835 C CA . ALA A 1 66 ? 0.760 7.895 3.388 1.00 0.00 164 ALA A CA 16
ATOM 19836 C C . ALA A 1 66 ? 0.583 6.612 4.194 1.00 0.00 164 ALA A C 16
ATOM 19837 O O . ALA A 1 66 ? -0.475 5.983 4.153 1.00 0.00 164 ALA A O 16
ATOM 19844 N N . ARG A 1 67 ? 1.625 6.230 4.925 1.00 0.00 165 ARG A N 16
ATOM 19845 C CA . ARG A 1 67 ? 1.584 5.021 5.739 1.00 0.00 165 ARG A CA 16
ATOM 19846 C C . ARG A 1 67 ? 0.697 5.219 6.964 1.00 0.00 165 ARG A C 16
ATOM 19847 O O . ARG A 1 67 ? 0.023 4.292 7.410 1.00 0.00 165 ARG A O 16
ATOM 19868 N N . GLU A 1 68 ? 0.703 6.435 7.502 1.00 0.00 166 GLU A N 16
ATOM 19869 C CA . GLU A 1 68 ? -0.101 6.754 8.676 1.00 0.00 166 GLU A CA 16
ATOM 19870 C C . GLU A 1 68 ? -1.579 6.480 8.414 1.00 0.00 166 GLU A C 16
ATOM 19871 O O . GLU A 1 68 ? -2.292 5.982 9.285 1.00 0.00 166 GLU A O 16
ATOM 19883 N N . GLU A 1 69 ? -2.032 6.810 7.208 1.00 0.00 167 GLU A N 16
ATOM 19884 C CA . GLU A 1 69 ? -3.425 6.600 6.832 1.00 0.00 167 GLU A CA 16
ATOM 19885 C C . GLU A 1 69 ? -3.721 5.115 6.646 1.00 0.00 167 GLU A C 16
ATOM 19886 O O . GLU A 1 69 ? -4.651 4.577 7.249 1.00 0.00 167 GLU A O 16
ATOM 19898 N N . ILE A 1 70 ? -2.925 4.459 5.808 1.00 0.00 168 ILE A N 16
ATOM 19899 C CA . ILE A 1 70 ? -3.101 3.037 5.543 1.00 0.00 168 ILE A CA 16
ATOM 19900 C C . ILE A 1 70 ? -3.207 2.245 6.842 1.00 0.00 168 ILE A C 16
ATOM 19901 O O . ILE A 1 70 ? -4.114 1.430 7.011 1.00 0.00 168 ILE A O 16
ATOM 19917 N N . GLU A 1 71 ? -2.274 2.491 7.757 1.00 0.00 169 GLU A N 16
ATOM 19918 C CA . GLU A 1 71 ? -2.264 1.801 9.041 1.00 0.00 169 GLU A CA 16
ATOM 19919 C C . GLU A 1 71 ? -3.491 2.172 9.868 1.00 0.00 169 GLU A C 16
ATOM 19920 O O . GLU A 1 71 ? -4.122 1.312 10.482 1.00 0.00 169 GLU A O 16
ATOM 19932 N N . ALA A 1 72 ? -3.822 3.459 9.880 1.00 0.00 170 ALA A N 16
ATOM 19933 C CA . ALA A 1 72 ? -4.974 3.945 10.630 1.00 0.00 170 ALA A CA 16
ATOM 19934 C C . ALA A 1 72 ? -6.183 3.039 10.426 1.00 0.00 170 ALA A C 16
ATOM 19935 O O . ALA A 1 72 ? -6.741 2.506 11.386 1.00 0.00 170 ALA A O 16
ATOM 19942 N N . HIS A 1 73 ? -6.585 2.871 9.170 1.00 0.00 171 HIS A N 16
ATOM 19943 C CA . HIS A 1 73 ? -7.730 2.029 8.840 1.00 0.00 171 HIS A CA 16
ATOM 19944 C C . HIS A 1 73 ? -7.803 0.822 9.771 1.00 0.00 171 HIS A C 16
ATOM 19945 O O . HIS A 1 73 ? -8.888 0.400 10.172 1.00 0.00 171 HIS A O 16
ATOM 19960 N N . ILE A 1 74 ? -6.642 0.272 10.110 1.00 0.00 172 ILE A N 16
ATOM 19961 C CA . ILE A 1 74 ? -6.576 -0.886 10.993 1.00 0.00 172 ILE A CA 16
ATOM 19962 C C . ILE A 1 74 ? -7.361 -0.644 12.277 1.00 0.00 172 ILE A C 16
ATOM 19963 O O . ILE A 1 74 ? -8.255 -1.416 12.628 1.00 0.00 172 ILE A O 16
ATOM 19979 N N . THR A 1 75 ? -7.024 0.436 12.976 1.00 0.00 173 THR A N 16
ATOM 19980 C CA . THR A 1 75 ? -7.698 0.781 14.222 1.00 0.00 173 THR A CA 16
ATOM 19981 C C . THR A 1 75 ? -9.143 1.195 13.969 1.00 0.00 173 THR A C 16
ATOM 19982 O O . THR A 1 75 ? -10.060 0.732 14.648 1.00 0.00 173 THR A O 16
ATOM 19993 N N . LEU A 1 76 ? -9.340 2.068 12.987 1.00 0.00 174 LEU A N 16
ATOM 19994 C CA . LEU A 1 76 ? -10.675 2.544 12.643 1.00 0.00 174 LEU A CA 16
ATOM 19995 C C . LEU A 1 76 ? -11.649 1.378 12.500 1.00 0.00 174 LEU A C 16
ATOM 19996 O O . LEU A 1 76 ? -11.523 0.560 11.589 1.00 0.00 174 LEU A O 16
ATOM 20012 N N . ARG A 1 77 ? -12.621 1.311 13.404 1.00 0.00 175 ARG A N 16
ATOM 20013 C CA . ARG A 1 77 ? -13.616 0.246 13.377 1.00 0.00 175 ARG A CA 16
ATOM 20014 C C . ARG A 1 77 ? -14.844 0.670 12.576 1.00 0.00 175 ARG A C 16
ATOM 20015 O O . ARG A 1 77 ? -15.548 1.608 12.950 1.00 0.00 175 ARG A O 16
ATOM 20036 N N . SER A 1 78 ? -15.093 -0.027 11.472 1.00 0.00 176 SER A N 16
ATOM 20037 C CA . SER A 1 78 ? -16.233 0.279 10.616 1.00 0.00 176 SER A CA 16
ATOM 20038 C C . SER A 1 78 ? -17.518 -0.313 11.188 1.00 0.00 176 SER A C 16
ATOM 20039 O O . SER A 1 78 ? -18.513 0.388 11.365 1.00 0.00 176 SER A O 16
ATOM 20047 N N . GLY A 1 79 ? -17.487 -1.611 11.476 1.00 0.00 177 GLY A N 16
ATOM 20048 C CA . GLY A 1 79 ? -18.653 -2.277 12.025 1.00 0.00 177 GLY A CA 16
ATOM 20049 C C . GLY A 1 79 ? -19.678 -2.621 10.962 1.00 0.00 177 GLY A C 16
ATOM 20050 O O . GLY A 1 79 ? -19.534 -2.266 9.792 1.00 0.00 177 GLY A O 16
ATOM 20054 N N . PRO A 1 80 ? -20.742 -3.330 11.368 1.00 0.00 178 PRO A N 16
ATOM 20055 C CA . PRO A 1 80 ? -21.815 -3.739 10.457 1.00 0.00 178 PRO A CA 16
ATOM 20056 C C . PRO A 1 80 ? -22.659 -2.558 9.988 1.00 0.00 178 PRO A C 16
ATOM 20057 O O . PRO A 1 80 ? -23.606 -2.726 9.221 1.00 0.00 178 PRO A O 16
ATOM 20068 N N . SER A 1 81 ? -22.307 -1.364 10.454 1.00 0.00 179 SER A N 16
ATOM 20069 C CA . SER A 1 81 ? -23.035 -0.155 10.085 1.00 0.00 179 SER A CA 16
ATOM 20070 C C . SER A 1 81 ? -23.260 -0.096 8.577 1.00 0.00 179 SER A C 16
ATOM 20071 O O . SER A 1 81 ? -22.467 -0.624 7.798 1.00 0.00 179 SER A O 16
ATOM 20079 N N . SER A 1 82 ? -24.350 0.550 8.173 1.00 0.00 180 SER A N 16
ATOM 20080 C CA . SER A 1 82 ? -24.684 0.675 6.759 1.00 0.00 180 SER A CA 16
ATOM 20081 C C . SER A 1 82 ? -23.957 1.861 6.132 1.00 0.00 180 SER A C 16
ATOM 20082 O O . SER A 1 82 ? -24.075 2.993 6.600 1.00 0.00 180 SER A O 16
ATOM 20090 N N . GLY A 1 83 ? -23.205 1.592 5.069 1.00 0.00 181 GLY A N 16
ATOM 20091 C CA . GLY A 1 83 ? -22.470 2.646 4.395 1.00 0.00 181 GLY A CA 16
ATOM 20092 C C . GLY A 1 83 ? -22.973 2.894 2.987 1.00 0.00 181 GLY A C 16
ATOM 20093 O O . GLY A 1 83 ? -22.191 2.914 2.036 1.00 0.00 181 GLY A O 16
ATOM 20097 N N . GLY A 1 1 ? 34.624 15.191 1.935 1.00 0.00 99 GLY A N 17
ATOM 20098 C CA . GLY A 1 1 ? 34.518 14.290 0.802 1.00 0.00 99 GLY A CA 17
ATOM 20099 C C . GLY A 1 1 ? 33.311 14.587 -0.064 1.00 0.00 99 GLY A C 17
ATOM 20100 O O . GLY A 1 1 ? 32.949 15.747 -0.260 1.00 0.00 99 GLY A O 17
ATOM 20104 N N . SER A 1 2 ? 32.686 13.536 -0.586 1.00 0.00 100 SER A N 17
ATOM 20105 C CA . SER A 1 2 ? 31.515 13.690 -1.441 1.00 0.00 100 SER A CA 17
ATOM 20106 C C . SER A 1 2 ? 30.236 13.368 -0.674 1.00 0.00 100 SER A C 17
ATOM 20107 O O . SER A 1 2 ? 30.063 12.257 -0.171 1.00 0.00 100 SER A O 17
ATOM 20115 N N . SER A 1 3 ? 29.342 14.347 -0.589 1.00 0.00 101 SER A N 17
ATOM 20116 C CA . SER A 1 3 ? 28.079 14.171 0.119 1.00 0.00 101 SER A CA 17
ATOM 20117 C C . SER A 1 3 ? 26.902 14.212 -0.850 1.00 0.00 101 SER A C 17
ATOM 20118 O O . SER A 1 3 ? 26.459 15.284 -1.262 1.00 0.00 101 SER A O 17
ATOM 20126 N N . GLY A 1 4 ? 26.399 13.036 -1.211 1.00 0.00 102 GLY A N 17
ATOM 20127 C CA . GLY A 1 4 ? 25.278 12.958 -2.130 1.00 0.00 102 GLY A CA 17
ATOM 20128 C C . GLY A 1 4 ? 24.882 11.529 -2.442 1.00 0.00 102 GLY A C 17
ATOM 20129 O O . GLY A 1 4 ? 25.735 10.646 -2.529 1.00 0.00 102 GLY A O 17
ATOM 20133 N N . SER A 1 5 ? 23.583 11.300 -2.610 1.00 0.00 103 SER A N 17
ATOM 20134 C CA . SER A 1 5 ? 23.075 9.966 -2.909 1.00 0.00 103 SER A CA 17
ATOM 20135 C C . SER A 1 5 ? 22.579 9.884 -4.349 1.00 0.00 103 SER A C 17
ATOM 20136 O O . SER A 1 5 ? 22.013 10.841 -4.878 1.00 0.00 103 SER A O 17
ATOM 20144 N N . SER A 1 6 ? 22.795 8.734 -4.978 1.00 0.00 104 SER A N 17
ATOM 20145 C CA . SER A 1 6 ? 22.374 8.526 -6.359 1.00 0.00 104 SER A CA 17
ATOM 20146 C C . SER A 1 6 ? 20.918 8.938 -6.550 1.00 0.00 104 SER A C 17
ATOM 20147 O O . SER A 1 6 ? 20.601 9.763 -7.407 1.00 0.00 104 SER A O 17
ATOM 20155 N N . GLY A 1 7 ? 20.034 8.357 -5.745 1.00 0.00 105 GLY A N 17
ATOM 20156 C CA . GLY A 1 7 ? 18.621 8.675 -5.841 1.00 0.00 105 GLY A CA 17
ATOM 20157 C C . GLY A 1 7 ? 18.240 9.878 -5.001 1.00 0.00 105 GLY A C 17
ATOM 20158 O O . GLY A 1 7 ? 19.045 10.376 -4.216 1.00 0.00 105 GLY A O 17
ATOM 20162 N N . GLY A 1 8 ? 17.007 10.347 -5.168 1.00 0.00 106 GLY A N 17
ATOM 20163 C CA . GLY A 1 8 ? 16.542 11.497 -4.414 1.00 0.00 106 GLY A CA 17
ATOM 20164 C C . GLY A 1 8 ? 15.424 11.146 -3.453 1.00 0.00 106 GLY A C 17
ATOM 20165 O O . GLY A 1 8 ? 15.450 11.545 -2.289 1.00 0.00 106 GLY A O 17
ATOM 20169 N N . GLN A 1 9 ? 14.439 10.400 -3.941 1.00 0.00 107 GLN A N 17
ATOM 20170 C CA . GLN A 1 9 ? 13.305 9.998 -3.117 1.00 0.00 107 GLN A CA 17
ATOM 20171 C C . GLN A 1 9 ? 13.554 8.638 -2.473 1.00 0.00 107 GLN A C 17
ATOM 20172 O O . GLN A 1 9 ? 14.592 8.014 -2.696 1.00 0.00 107 GLN A O 17
ATOM 20186 N N . THR A 1 10 ? 12.595 8.182 -1.673 1.00 0.00 108 THR A N 17
ATOM 20187 C CA . THR A 1 10 ? 12.711 6.897 -0.996 1.00 0.00 108 THR A CA 17
ATOM 20188 C C . THR A 1 10 ? 11.420 6.094 -1.116 1.00 0.00 108 THR A C 17
ATOM 20189 O O . THR A 1 10 ? 10.346 6.654 -1.336 1.00 0.00 108 THR A O 17
ATOM 20200 N N . THR A 1 11 ? 11.532 4.778 -0.969 1.00 0.00 109 THR A N 17
ATOM 20201 C CA . THR A 1 11 ? 10.374 3.897 -1.061 1.00 0.00 109 THR A CA 17
ATOM 20202 C C . THR A 1 11 ? 10.287 2.974 0.149 1.00 0.00 109 THR A C 17
ATOM 20203 O O . THR A 1 11 ? 11.185 2.167 0.391 1.00 0.00 109 THR A O 17
ATOM 20214 N N . ILE A 1 12 ? 9.202 3.099 0.905 1.00 0.00 110 ILE A N 17
ATOM 20215 C CA . ILE A 1 12 ? 8.998 2.274 2.089 1.00 0.00 110 ILE A CA 17
ATOM 20216 C C . ILE A 1 12 ? 7.924 1.220 1.847 1.00 0.00 110 ILE A C 17
ATOM 20217 O O . ILE A 1 12 ? 7.043 1.400 1.006 1.00 0.00 110 ILE A O 17
ATOM 20233 N N . GLN A 1 13 ? 8.003 0.120 2.589 1.00 0.00 111 GLN A N 17
ATOM 20234 C CA . GLN A 1 13 ? 7.036 -0.963 2.455 1.00 0.00 111 GLN A CA 17
ATOM 20235 C C . GLN A 1 13 ? 6.173 -1.081 3.707 1.00 0.00 111 GLN A C 17
ATOM 20236 O O . GLN A 1 13 ? 6.630 -1.559 4.746 1.00 0.00 111 GLN A O 17
ATOM 20250 N N . VAL A 1 14 ? 4.923 -0.641 3.602 1.00 0.00 112 VAL A N 17
ATOM 20251 C CA . VAL A 1 14 ? 3.996 -0.698 4.726 1.00 0.00 112 VAL A CA 17
ATOM 20252 C C . VAL A 1 14 ? 3.368 -2.082 4.852 1.00 0.00 112 VAL A C 17
ATOM 20253 O O . VAL A 1 14 ? 3.105 -2.748 3.850 1.00 0.00 112 VAL A O 17
ATOM 20266 N N . ARG A 1 15 ? 3.131 -2.509 6.088 1.00 0.00 113 ARG A N 17
ATOM 20267 C CA . ARG A 1 15 ? 2.535 -3.814 6.344 1.00 0.00 113 ARG A CA 17
ATOM 20268 C C . ARG A 1 15 ? 1.108 -3.667 6.864 1.00 0.00 113 ARG A C 17
ATOM 20269 O O . ARG A 1 15 ? 0.786 -2.705 7.562 1.00 0.00 113 ARG A O 17
ATOM 20290 N N . VAL A 1 16 ? 0.256 -4.627 6.519 1.00 0.00 114 VAL A N 17
ATOM 20291 C CA . VAL A 1 16 ? -1.137 -4.606 6.950 1.00 0.00 114 VAL A CA 17
ATOM 20292 C C . VAL A 1 16 ? -1.750 -6.000 6.897 1.00 0.00 114 VAL A C 17
ATOM 20293 O O . VAL A 1 16 ? -1.360 -6.847 6.092 1.00 0.00 114 VAL A O 17
ATOM 20306 N N . PRO A 1 17 ? -2.735 -6.247 7.773 1.00 0.00 115 PRO A N 17
ATOM 20307 C CA . PRO A 1 17 ? -3.426 -7.538 7.845 1.00 0.00 115 PRO A CA 17
ATOM 20308 C C . PRO A 1 17 ? -4.311 -7.791 6.629 1.00 0.00 115 PRO A C 17
ATOM 20309 O O . PRO A 1 17 ? -5.153 -6.963 6.280 1.00 0.00 115 PRO A O 17
ATOM 20320 N N . TYR A 1 18 ? -4.116 -8.938 5.989 1.00 0.00 116 TYR A N 17
ATOM 20321 C CA . TYR A 1 18 ? -4.896 -9.298 4.811 1.00 0.00 116 TYR A CA 17
ATOM 20322 C C . TYR A 1 18 ? -6.364 -8.928 4.996 1.00 0.00 116 TYR A C 17
ATOM 20323 O O . TYR A 1 18 ? -7.092 -8.724 4.024 1.00 0.00 116 TYR A O 17
ATOM 20341 N N . ARG A 1 19 ? -6.793 -8.843 6.251 1.00 0.00 117 ARG A N 17
ATOM 20342 C CA . ARG A 1 19 ? -8.174 -8.499 6.565 1.00 0.00 117 ARG A CA 17
ATOM 20343 C C . ARG A 1 19 ? -8.451 -7.030 6.260 1.00 0.00 117 ARG A C 17
ATOM 20344 O O . ARG A 1 19 ? -9.485 -6.688 5.686 1.00 0.00 117 ARG A O 17
ATOM 20365 N N . VAL A 1 20 ? -7.519 -6.164 6.647 1.00 0.00 118 VAL A N 17
ATOM 20366 C CA . VAL A 1 20 ? -7.662 -4.732 6.415 1.00 0.00 118 VAL A CA 17
ATOM 20367 C C . VAL A 1 20 ? -7.423 -4.387 4.949 1.00 0.00 118 VAL A C 17
ATOM 20368 O O . VAL A 1 20 ? -8.057 -3.485 4.402 1.00 0.00 118 VAL A O 17
ATOM 20381 N N . VAL A 1 21 ? -6.504 -5.111 4.319 1.00 0.00 119 VAL A N 17
ATOM 20382 C CA . VAL A 1 21 ? -6.182 -4.882 2.915 1.00 0.00 119 VAL A CA 17
ATOM 20383 C C . VAL A 1 21 ? -7.438 -4.589 2.103 1.00 0.00 119 VAL A C 17
ATOM 20384 O O . VAL A 1 21 ? -7.597 -3.497 1.559 1.00 0.00 119 VAL A O 17
ATOM 20397 N N . GLY A 1 22 ? -8.330 -5.572 2.028 1.00 0.00 120 GLY A N 17
ATOM 20398 C CA . GLY A 1 22 ? -9.563 -5.399 1.281 1.00 0.00 120 GLY A CA 17
ATOM 20399 C C . GLY A 1 22 ? -10.245 -4.080 1.585 1.00 0.00 120 GLY A C 17
ATOM 20400 O O . GLY A 1 22 ? -10.790 -3.433 0.690 1.00 0.00 120 GLY A O 17
ATOM 20404 N N . LEU A 1 23 ? -10.218 -3.681 2.852 1.00 0.00 121 LEU A N 17
ATOM 20405 C CA . LEU A 1 23 ? -10.841 -2.430 3.273 1.00 0.00 121 LEU A CA 17
ATOM 20406 C C . LEU A 1 23 ? -10.100 -1.230 2.693 1.00 0.00 121 LEU A C 17
ATOM 20407 O O . LEU A 1 23 ? -10.714 -0.305 2.161 1.00 0.00 121 LEU A O 17
ATOM 20423 N N . VAL A 1 24 ? -8.774 -1.253 2.796 1.00 0.00 122 VAL A N 17
ATOM 20424 C CA . VAL A 1 24 ? -7.948 -0.169 2.279 1.00 0.00 122 VAL A CA 17
ATOM 20425 C C . VAL A 1 24 ? -8.076 -0.056 0.764 1.00 0.00 122 VAL A C 17
ATOM 20426 O O . VAL A 1 24 ? -8.556 0.952 0.244 1.00 0.00 122 VAL A O 17
ATOM 20439 N N . VAL A 1 25 ? -7.643 -1.097 0.060 1.00 0.00 123 VAL A N 17
ATOM 20440 C CA . VAL A 1 25 ? -7.710 -1.116 -1.397 1.00 0.00 123 VAL A CA 17
ATOM 20441 C C . VAL A 1 25 ? -9.020 -0.514 -1.895 1.00 0.00 123 VAL A C 17
ATOM 20442 O O . VAL A 1 25 ? -9.025 0.348 -2.772 1.00 0.00 123 VAL A O 17
ATOM 20455 N N . GLY A 1 26 ? -10.130 -0.975 -1.327 1.00 0.00 124 GLY A N 17
ATOM 20456 C CA . GLY A 1 26 ? -11.431 -0.471 -1.725 1.00 0.00 124 GLY A CA 17
ATOM 20457 C C . GLY A 1 26 ? -11.851 -0.968 -3.094 1.00 0.00 124 GLY A C 17
ATOM 20458 O O . GLY A 1 26 ? -11.081 -1.609 -3.809 1.00 0.00 124 GLY A O 17
ATOM 20462 N N . PRO A 1 27 ? -13.102 -0.672 -3.478 1.00 0.00 125 PRO A N 17
ATOM 20463 C CA . PRO A 1 27 ? -13.652 -1.085 -4.772 1.00 0.00 125 PRO A CA 17
ATOM 20464 C C . PRO A 1 27 ? -12.708 -0.775 -5.929 1.00 0.00 125 PRO A C 17
ATOM 20465 O O . PRO A 1 27 ? -12.383 0.385 -6.185 1.00 0.00 125 PRO A O 17
ATOM 20476 N N . LYS A 1 28 ? -12.270 -1.818 -6.625 1.00 0.00 126 LYS A N 17
ATOM 20477 C CA . LYS A 1 28 ? -11.364 -1.658 -7.756 1.00 0.00 126 LYS A CA 17
ATOM 20478 C C . LYS A 1 28 ? -10.386 -0.513 -7.512 1.00 0.00 126 LYS A C 17
ATOM 20479 O O . LYS A 1 28 ? -10.126 0.295 -8.402 1.00 0.00 126 LYS A O 17
ATOM 20498 N N . GLY A 1 29 ? -9.844 -0.452 -6.299 1.00 0.00 127 GLY A N 17
ATOM 20499 C CA . GLY A 1 29 ? -8.899 0.596 -5.960 1.00 0.00 127 GLY A CA 17
ATOM 20500 C C . GLY A 1 29 ? -9.515 1.979 -6.040 1.00 0.00 127 GLY A C 17
ATOM 20501 O O . GLY A 1 29 ? -9.127 2.791 -6.880 1.00 0.00 127 GLY A O 17
ATOM 20505 N N . ALA A 1 30 ? -10.478 2.248 -5.164 1.00 0.00 128 ALA A N 17
ATOM 20506 C CA . ALA A 1 30 ? -11.148 3.542 -5.139 1.00 0.00 128 ALA A CA 17
ATOM 20507 C C . ALA A 1 30 ? -10.658 4.390 -3.970 1.00 0.00 128 ALA A C 17
ATOM 20508 O O . ALA A 1 30 ? -10.480 5.602 -4.100 1.00 0.00 128 ALA A O 17
ATOM 20515 N N . THR A 1 31 ? -10.443 3.747 -2.827 1.00 0.00 129 THR A N 17
ATOM 20516 C CA . THR A 1 31 ? -9.976 4.443 -1.635 1.00 0.00 129 THR A CA 17
ATOM 20517 C C . THR A 1 31 ? -8.460 4.598 -1.647 1.00 0.00 129 THR A C 17
ATOM 20518 O O . THR A 1 31 ? -7.937 5.694 -1.443 1.00 0.00 129 THR A O 17
ATOM 20529 N N . ILE A 1 32 ? -7.759 3.494 -1.886 1.00 0.00 130 ILE A N 17
ATOM 20530 C CA . ILE A 1 32 ? -6.302 3.509 -1.926 1.00 0.00 130 ILE A CA 17
ATOM 20531 C C . ILE A 1 32 ? -5.788 4.624 -2.831 1.00 0.00 130 ILE A C 17
ATOM 20532 O O . ILE A 1 32 ? -4.813 5.302 -2.507 1.00 0.00 130 ILE A O 17
ATOM 20548 N N . LYS A 1 33 ? -6.452 4.810 -3.967 1.00 0.00 131 LYS A N 17
ATOM 20549 C CA . LYS A 1 33 ? -6.066 5.844 -4.919 1.00 0.00 131 LYS A CA 17
ATOM 20550 C C . LYS A 1 33 ? -6.156 7.229 -4.284 1.00 0.00 131 LYS A C 17
ATOM 20551 O O . LYS A 1 33 ? -5.262 8.058 -4.454 1.00 0.00 131 LYS A O 17
ATOM 20570 N N . ARG A 1 34 ? -7.239 7.470 -3.552 1.00 0.00 132 ARG A N 17
ATOM 20571 C CA . ARG A 1 34 ? -7.444 8.753 -2.892 1.00 0.00 132 ARG A CA 17
ATOM 20572 C C . ARG A 1 34 ? -6.250 9.109 -2.011 1.00 0.00 132 ARG A C 17
ATOM 20573 O O . ARG A 1 34 ? -5.814 10.260 -1.975 1.00 0.00 132 ARG A O 17
ATOM 20594 N N . ILE A 1 35 ? -5.726 8.114 -1.304 1.00 0.00 133 ILE A N 17
ATOM 20595 C CA . ILE A 1 35 ? -4.583 8.322 -0.424 1.00 0.00 133 ILE A CA 17
ATOM 20596 C C . ILE A 1 35 ? -3.380 8.846 -1.201 1.00 0.00 133 ILE A C 17
ATOM 20597 O O . ILE A 1 35 ? -2.762 9.837 -0.812 1.00 0.00 133 ILE A O 17
ATOM 20613 N N . GLN A 1 36 ? -3.055 8.175 -2.301 1.00 0.00 134 GLN A N 17
ATOM 20614 C CA . GLN A 1 36 ? -1.926 8.574 -3.133 1.00 0.00 134 GLN A CA 17
ATOM 20615 C C . GLN A 1 36 ? -1.961 10.073 -3.416 1.00 0.00 134 GLN A C 17
ATOM 20616 O O . GLN A 1 36 ? -0.919 10.720 -3.508 1.00 0.00 134 GLN A O 17
ATOM 20630 N N . GLN A 1 37 ? -3.166 10.616 -3.552 1.00 0.00 135 GLN A N 17
ATOM 20631 C CA . GLN A 1 37 ? -3.336 12.038 -3.826 1.00 0.00 135 GLN A CA 17
ATOM 20632 C C . GLN A 1 37 ? -3.206 12.858 -2.546 1.00 0.00 135 GLN A C 17
ATOM 20633 O O . GLN A 1 37 ? -2.403 13.788 -2.472 1.00 0.00 135 GLN A O 17
ATOM 20647 N N . ARG A 1 38 ? -4.002 12.506 -1.541 1.00 0.00 136 ARG A N 17
ATOM 20648 C CA . ARG A 1 38 ? -3.977 13.211 -0.265 1.00 0.00 136 ARG A CA 17
ATOM 20649 C C . ARG A 1 38 ? -2.554 13.300 0.279 1.00 0.00 136 ARG A C 17
ATOM 20650 O O . ARG A 1 38 ? -2.186 14.278 0.931 1.00 0.00 136 ARG A O 17
ATOM 20671 N N . THR A 1 39 ? -1.756 12.271 0.007 1.00 0.00 137 THR A N 17
ATOM 20672 C CA . THR A 1 39 ? -0.375 12.232 0.470 1.00 0.00 137 THR A CA 17
ATOM 20673 C C . THR A 1 39 ? 0.594 12.543 -0.664 1.00 0.00 137 THR A C 17
ATOM 20674 O O . THR A 1 39 ? 1.761 12.857 -0.429 1.00 0.00 137 THR A O 17
ATOM 20685 N N . HIS A 1 40 ? 0.104 12.454 -1.897 1.00 0.00 138 HIS A N 17
ATOM 20686 C CA . HIS A 1 40 ? 0.927 12.727 -3.069 1.00 0.00 138 HIS A CA 17
ATOM 20687 C C . HIS A 1 40 ? 2.104 11.758 -3.144 1.00 0.00 138 HIS A C 17
ATOM 20688 O O . HIS A 1 40 ? 3.255 12.172 -3.289 1.00 0.00 138 HIS A O 17
ATOM 20703 N N . THR A 1 41 ? 1.808 10.466 -3.043 1.00 0.00 139 THR A N 17
ATOM 20704 C CA . THR A 1 41 ? 2.841 9.439 -3.097 1.00 0.00 139 THR A CA 17
ATOM 20705 C C . THR A 1 41 ? 2.408 8.270 -3.973 1.00 0.00 139 THR A C 17
ATOM 20706 O O . THR A 1 41 ? 1.243 7.870 -3.961 1.00 0.00 139 THR A O 17
ATOM 20717 N N . TYR A 1 42 ? 3.352 7.724 -4.732 1.00 0.00 140 TYR A N 17
ATOM 20718 C CA . TYR A 1 42 ? 3.066 6.600 -5.617 1.00 0.00 140 TYR A CA 17
ATOM 20719 C C . TYR A 1 42 ? 2.968 5.298 -4.828 1.00 0.00 140 TYR A C 17
ATOM 20720 O O . TYR A 1 42 ? 3.980 4.668 -4.519 1.00 0.00 140 TYR A O 17
ATOM 20738 N N . ILE A 1 43 ? 1.742 4.900 -4.507 1.00 0.00 141 ILE A N 17
ATOM 20739 C CA . ILE A 1 43 ? 1.510 3.672 -3.756 1.00 0.00 141 ILE A CA 17
ATOM 20740 C C . ILE A 1 43 ? 1.342 2.479 -4.691 1.00 0.00 141 ILE A C 17
ATOM 20741 O O . ILE A 1 43 ? 0.728 2.590 -5.753 1.00 0.00 141 ILE A O 17
ATOM 20757 N N . VAL A 1 44 ? 1.890 1.337 -4.289 1.00 0.00 142 VAL A N 17
ATOM 20758 C CA . VAL A 1 44 ? 1.799 0.122 -5.090 1.00 0.00 142 VAL A CA 17
ATOM 20759 C C . VAL A 1 44 ? 1.221 -1.030 -4.275 1.00 0.00 142 VAL A C 17
ATOM 20760 O O . VAL A 1 44 ? 1.686 -1.321 -3.172 1.00 0.00 142 VAL A O 17
ATOM 20773 N N . THR A 1 45 ? 0.204 -1.686 -4.827 1.00 0.00 143 THR A N 17
ATOM 20774 C CA . THR A 1 45 ? -0.438 -2.806 -4.152 1.00 0.00 143 THR A CA 17
ATOM 20775 C C . THR A 1 45 ? 0.292 -4.113 -4.440 1.00 0.00 143 THR A C 17
ATOM 20776 O O . THR A 1 45 ? 0.880 -4.302 -5.505 1.00 0.00 143 THR A O 17
ATOM 20787 N N . PRO A 1 46 ? 0.255 -5.038 -3.469 1.00 0.00 144 PRO A N 17
ATOM 20788 C CA . PRO A 1 46 ? 0.907 -6.345 -3.596 1.00 0.00 144 PRO A CA 17
ATOM 20789 C C . PRO A 1 46 ? 0.213 -7.243 -4.614 1.00 0.00 144 PRO A C 17
ATOM 20790 O O . PRO A 1 46 ? -0.803 -6.868 -5.197 1.00 0.00 144 PRO A O 17
ATOM 20801 N N . GLY A 1 47 ? 0.769 -8.433 -4.823 1.00 0.00 145 GLY A N 17
ATOM 20802 C CA . GLY A 1 47 ? 0.189 -9.366 -5.771 1.00 0.00 145 GLY A CA 17
ATOM 20803 C C . GLY A 1 47 ? -0.974 -10.141 -5.184 1.00 0.00 145 GLY A C 17
ATOM 20804 O O . GLY A 1 47 ? -1.231 -10.073 -3.982 1.00 0.00 145 GLY A O 17
ATOM 20808 N N . ARG A 1 48 ? -1.681 -10.879 -6.035 1.00 0.00 146 ARG A N 17
ATOM 20809 C CA . ARG A 1 48 ? -2.825 -11.667 -5.594 1.00 0.00 146 ARG A CA 17
ATOM 20810 C C . ARG A 1 48 ? -2.372 -12.867 -4.767 1.00 0.00 146 ARG A C 17
ATOM 20811 O O . ARG A 1 48 ? -2.974 -13.190 -3.743 1.00 0.00 146 ARG A O 17
ATOM 20832 N N . ASP A 1 49 ? -1.310 -13.523 -5.220 1.00 0.00 147 ASP A N 17
ATOM 20833 C CA . ASP A 1 49 ? -0.776 -14.688 -4.522 1.00 0.00 147 ASP A CA 17
ATOM 20834 C C . ASP A 1 49 ? 0.503 -14.331 -3.771 1.00 0.00 147 ASP A C 17
ATOM 20835 O O . ASP A 1 49 ? 1.472 -15.091 -3.777 1.00 0.00 147 ASP A O 17
ATOM 20844 N N . LYS A 1 50 ? 0.499 -13.171 -3.124 1.00 0.00 148 LYS A N 17
ATOM 20845 C CA . LYS A 1 50 ? 1.658 -12.712 -2.367 1.00 0.00 148 LYS A CA 17
ATOM 20846 C C . LYS A 1 50 ? 1.229 -12.069 -1.052 1.00 0.00 148 LYS A C 17
ATOM 20847 O O . LYS A 1 50 ? 0.084 -11.645 -0.903 1.00 0.00 148 LYS A O 17
ATOM 20866 N N . GLU A 1 51 ? 2.156 -12.000 -0.102 1.00 0.00 149 GLU A N 17
ATOM 20867 C CA . GLU A 1 51 ? 1.873 -11.407 1.200 1.00 0.00 149 GLU A CA 17
ATOM 20868 C C . GLU A 1 51 ? 1.406 -9.962 1.050 1.00 0.00 149 GLU A C 17
ATOM 20869 O O . GLU A 1 51 ? 1.887 -9.213 0.199 1.00 0.00 149 GLU A O 17
ATOM 20881 N N . PRO A 1 52 ? 0.445 -9.560 1.895 1.00 0.00 150 PRO A N 17
ATOM 20882 C CA . PRO A 1 52 ? -0.109 -8.203 1.876 1.00 0.00 150 PRO A CA 17
ATOM 20883 C C . PRO A 1 52 ? 0.892 -7.162 2.365 1.00 0.00 150 PRO A C 17
ATOM 20884 O O . PRO A 1 52 ? 1.111 -7.012 3.568 1.00 0.00 150 PRO A O 17
ATOM 20895 N N . VAL A 1 53 ? 1.499 -6.443 1.425 1.00 0.00 151 VAL A N 17
ATOM 20896 C CA . VAL A 1 53 ? 2.476 -5.415 1.761 1.00 0.00 151 VAL A CA 17
ATOM 20897 C C . VAL A 1 53 ? 2.438 -4.271 0.753 1.00 0.00 151 VAL A C 17
ATOM 20898 O O . VAL A 1 53 ? 2.751 -4.455 -0.423 1.00 0.00 151 VAL A O 17
ATOM 20911 N N . PHE A 1 54 ? 2.053 -3.089 1.223 1.00 0.00 152 PHE A N 17
ATOM 20912 C CA . PHE A 1 54 ? 1.973 -1.914 0.363 1.00 0.00 152 PHE A CA 17
ATOM 20913 C C . PHE A 1 54 ? 3.342 -1.257 0.212 1.00 0.00 152 PHE A C 17
ATOM 20914 O O . PHE A 1 54 ? 4.131 -1.218 1.155 1.00 0.00 152 PHE A O 17
ATOM 20931 N N . ALA A 1 55 ? 3.616 -0.741 -0.982 1.00 0.00 153 ALA A N 17
ATOM 20932 C CA . ALA A 1 55 ? 4.888 -0.084 -1.257 1.00 0.00 153 ALA A CA 17
ATOM 20933 C C . ALA A 1 55 ? 4.679 1.375 -1.648 1.00 0.00 153 ALA A C 17
ATOM 20934 O O . ALA A 1 55 ? 4.221 1.673 -2.751 1.00 0.00 153 ALA A O 17
ATOM 20941 N N . VAL A 1 56 ? 5.017 2.281 -0.736 1.00 0.00 154 VAL A N 17
ATOM 20942 C CA . VAL A 1 56 ? 4.866 3.710 -0.986 1.00 0.00 154 VAL A CA 17
ATOM 20943 C C . VAL A 1 56 ? 6.170 4.320 -1.487 1.00 0.00 154 VAL A C 17
ATOM 20944 O O . VAL A 1 56 ? 7.207 4.228 -0.828 1.00 0.00 154 VAL A O 17
ATOM 20957 N N . THR A 1 57 ? 6.113 4.946 -2.659 1.00 0.00 155 THR A N 17
ATOM 20958 C CA . THR A 1 57 ? 7.289 5.572 -3.249 1.00 0.00 155 THR A CA 17
ATOM 20959 C C . THR A 1 57 ? 7.166 7.091 -3.242 1.00 0.00 155 THR A C 17
ATOM 20960 O O . THR A 1 57 ? 6.154 7.644 -3.672 1.00 0.00 155 THR A O 17
ATOM 20971 N N . GLY A 1 58 ? 8.203 7.763 -2.750 1.00 0.00 156 GLY A N 17
ATOM 20972 C CA . GLY A 1 58 ? 8.190 9.213 -2.696 1.00 0.00 156 GLY A CA 17
ATOM 20973 C C . GLY A 1 58 ? 9.152 9.763 -1.662 1.00 0.00 156 GLY A C 17
ATOM 20974 O O . GLY A 1 58 ? 9.824 9.004 -0.964 1.00 0.00 156 GLY A O 17
ATOM 20978 N N . MET A 1 59 ? 9.220 11.087 -1.565 1.00 0.00 157 MET A N 17
ATOM 20979 C CA . MET A 1 59 ? 10.108 11.738 -0.608 1.00 0.00 157 MET A CA 17
ATOM 20980 C C . MET A 1 59 ? 10.029 11.059 0.756 1.00 0.00 157 MET A C 17
ATOM 20981 O O . MET A 1 59 ? 9.064 10.364 1.075 1.00 0.00 157 MET A O 17
ATOM 20995 N N . PRO A 1 60 ? 11.067 11.264 1.580 1.00 0.00 158 PRO A N 17
ATOM 20996 C CA . PRO A 1 60 ? 11.138 10.680 2.923 1.00 0.00 158 PRO A CA 17
ATOM 20997 C C . PRO A 1 60 ? 10.128 11.304 3.880 1.00 0.00 158 PRO A C 17
ATOM 20998 O O . PRO A 1 60 ? 10.064 10.938 5.053 1.00 0.00 158 PRO A O 17
ATOM 21009 N N . GLU A 1 61 ? 9.342 12.247 3.371 1.00 0.00 159 GLU A N 17
ATOM 21010 C CA . GLU A 1 61 ? 8.335 12.922 4.183 1.00 0.00 159 GLU A CA 17
ATOM 21011 C C . GLU A 1 61 ? 6.934 12.664 3.637 1.00 0.00 159 GLU A C 17
ATOM 21012 O O . GLU A 1 61 ? 5.980 12.504 4.398 1.00 0.00 159 GLU A O 17
ATOM 21024 N N . ASN A 1 62 ? 6.818 12.625 2.314 1.00 0.00 160 ASN A N 17
ATOM 21025 C CA . ASN A 1 62 ? 5.534 12.388 1.665 1.00 0.00 160 ASN A CA 17
ATOM 21026 C C . ASN A 1 62 ? 5.088 10.941 1.854 1.00 0.00 160 ASN A C 17
ATOM 21027 O O . ASN A 1 62 ? 3.933 10.674 2.185 1.00 0.00 160 ASN A O 17
ATOM 21038 N N . VAL A 1 63 ? 6.013 10.010 1.643 1.00 0.00 161 VAL A N 17
ATOM 21039 C CA . VAL A 1 63 ? 5.717 8.590 1.791 1.00 0.00 161 VAL A CA 17
ATOM 21040 C C . VAL A 1 63 ? 5.424 8.239 3.245 1.00 0.00 161 VAL A C 17
ATOM 21041 O O . VAL A 1 63 ? 4.550 7.422 3.534 1.00 0.00 161 VAL A O 17
ATOM 21054 N N . ASP A 1 64 ? 6.161 8.862 4.158 1.00 0.00 162 ASP A N 17
ATOM 21055 C CA . ASP A 1 64 ? 5.980 8.617 5.584 1.00 0.00 162 ASP A CA 17
ATOM 21056 C C . ASP A 1 64 ? 4.535 8.873 6.001 1.00 0.00 162 ASP A C 17
ATOM 21057 O O . ASP A 1 64 ? 3.972 8.136 6.811 1.00 0.00 162 ASP A O 17
ATOM 21066 N N . ARG A 1 65 ? 3.941 9.922 5.442 1.00 0.00 163 ARG A N 17
ATOM 21067 C CA . ARG A 1 65 ? 2.562 10.277 5.757 1.00 0.00 163 ARG A CA 17
ATOM 21068 C C . ARG A 1 65 ? 1.605 9.167 5.334 1.00 0.00 163 ARG A C 17
ATOM 21069 O O . ARG A 1 65 ? 0.729 8.764 6.098 1.00 0.00 163 ARG A O 17
ATOM 21090 N N . ALA A 1 66 ? 1.779 8.677 4.111 1.00 0.00 164 ALA A N 17
ATOM 21091 C CA . ALA A 1 66 ? 0.932 7.613 3.586 1.00 0.00 164 ALA A CA 17
ATOM 21092 C C . ALA A 1 66 ? 0.822 6.460 4.578 1.00 0.00 164 ALA A C 17
ATOM 21093 O O . ALA A 1 66 ? -0.261 5.914 4.792 1.00 0.00 164 ALA A O 17
ATOM 21100 N N . ARG A 1 67 ? 1.948 6.094 5.181 1.00 0.00 165 ARG A N 17
ATOM 21101 C CA . ARG A 1 67 ? 1.977 5.004 6.149 1.00 0.00 165 ARG A CA 17
ATOM 21102 C C . ARG A 1 67 ? 0.869 5.168 7.186 1.00 0.00 165 ARG A C 17
ATOM 21103 O O . ARG A 1 67 ? 0.153 4.218 7.497 1.00 0.00 165 ARG A O 17
ATOM 21124 N N . GLU A 1 68 ? 0.737 6.380 7.716 1.00 0.00 166 GLU A N 17
ATOM 21125 C CA . GLU A 1 68 ? -0.283 6.667 8.719 1.00 0.00 166 GLU A CA 17
ATOM 21126 C C . GLU A 1 68 ? -1.682 6.491 8.137 1.00 0.00 166 GLU A C 17
ATOM 21127 O O . GLU A 1 68 ? -2.592 6.016 8.816 1.00 0.00 166 GLU A O 17
ATOM 21139 N N . GLU A 1 69 ? -1.846 6.879 6.876 1.00 0.00 167 GLU A N 17
ATOM 21140 C CA . GLU A 1 69 ? -3.135 6.766 6.203 1.00 0.00 167 GLU A CA 17
ATOM 21141 C C . GLU A 1 69 ? -3.559 5.305 6.084 1.00 0.00 167 GLU A C 17
ATOM 21142 O O . GLU A 1 69 ? -4.609 4.909 6.591 1.00 0.00 167 GLU A O 17
ATOM 21154 N N . ILE A 1 70 ? -2.736 4.509 5.410 1.00 0.00 168 ILE A N 17
ATOM 21155 C CA . ILE A 1 70 ? -3.025 3.093 5.224 1.00 0.00 168 ILE A CA 17
ATOM 21156 C C . ILE A 1 70 ? -3.305 2.409 6.558 1.00 0.00 168 ILE A C 17
ATOM 21157 O O . ILE A 1 70 ? -4.309 1.715 6.712 1.00 0.00 168 ILE A O 17
ATOM 21173 N N . GLU A 1 71 ? -2.410 2.612 7.520 1.00 0.00 169 GLU A N 17
ATOM 21174 C CA . GLU A 1 71 ? -2.562 2.015 8.842 1.00 0.00 169 GLU A CA 17
ATOM 21175 C C . GLU A 1 71 ? -3.857 2.478 9.502 1.00 0.00 169 GLU A C 17
ATOM 21176 O O . GLU A 1 71 ? -4.580 1.682 10.101 1.00 0.00 169 GLU A O 17
ATOM 21188 N N . ALA A 1 72 ? -4.144 3.771 9.388 1.00 0.00 170 ALA A N 17
ATOM 21189 C CA . ALA A 1 72 ? -5.352 4.340 9.972 1.00 0.00 170 ALA A CA 17
ATOM 21190 C C . ALA A 1 72 ? -6.573 3.487 9.647 1.00 0.00 170 ALA A C 17
ATOM 21191 O O . ALA A 1 72 ? -7.289 3.041 10.545 1.00 0.00 170 ALA A O 17
ATOM 21198 N N . HIS A 1 73 ? -6.807 3.263 8.357 1.00 0.00 171 HIS A N 17
ATOM 21199 C CA . HIS A 1 73 ? -7.943 2.463 7.914 1.00 0.00 171 HIS A CA 17
ATOM 21200 C C . HIS A 1 73 ? -8.190 1.296 8.865 1.00 0.00 171 HIS A C 17
ATOM 21201 O O . HIS A 1 73 ? -9.334 0.978 9.189 1.00 0.00 171 HIS A O 17
ATOM 21216 N N . ILE A 1 74 ? -7.109 0.661 9.307 1.00 0.00 172 ILE A N 17
ATOM 21217 C CA . ILE A 1 74 ? -7.209 -0.471 10.220 1.00 0.00 172 ILE A CA 17
ATOM 21218 C C . ILE A 1 74 ? -8.172 -0.170 11.364 1.00 0.00 172 ILE A C 17
ATOM 21219 O O . ILE A 1 74 ? -9.152 -0.887 11.570 1.00 0.00 172 ILE A O 17
ATOM 21235 N N . THR A 1 75 ? -7.886 0.895 12.106 1.00 0.00 173 THR A N 17
ATOM 21236 C CA . THR A 1 75 ? -8.726 1.292 13.229 1.00 0.00 173 THR A CA 17
ATOM 21237 C C . THR A 1 75 ? -9.825 2.249 12.783 1.00 0.00 173 THR A C 17
ATOM 21238 O O . THR A 1 75 ? -10.114 3.238 13.458 1.00 0.00 173 THR A O 17
ATOM 21249 N N . LEU A 1 76 ? -10.437 1.950 11.642 1.00 0.00 174 LEU A N 17
ATOM 21250 C CA . LEU A 1 76 ? -11.506 2.784 11.105 1.00 0.00 174 LEU A CA 17
ATOM 21251 C C . LEU A 1 76 ? -12.819 2.525 11.838 1.00 0.00 174 LEU A C 17
ATOM 21252 O O . LEU A 1 76 ? -13.595 1.651 11.451 1.00 0.00 174 LEU A O 17
ATOM 21268 N N . ARG A 1 77 ? -13.061 3.292 12.896 1.00 0.00 175 ARG A N 17
ATOM 21269 C CA . ARG A 1 77 ? -14.280 3.146 13.682 1.00 0.00 175 ARG A CA 17
ATOM 21270 C C . ARG A 1 77 ? -14.392 1.737 14.256 1.00 0.00 175 ARG A C 17
ATOM 21271 O O . ARG A 1 77 ? -15.445 1.105 14.175 1.00 0.00 175 ARG A O 17
ATOM 21292 N N . SER A 1 78 ? -13.298 1.251 14.834 1.00 0.00 176 SER A N 17
ATOM 21293 C CA . SER A 1 78 ? -13.272 -0.085 15.418 1.00 0.00 176 SER A CA 17
ATOM 21294 C C . SER A 1 78 ? -14.165 -0.157 16.653 1.00 0.00 176 SER A C 17
ATOM 21295 O O . SER A 1 78 ? -14.498 0.865 17.252 1.00 0.00 176 SER A O 17
ATOM 21303 N N . GLY A 1 79 ? -14.550 -1.373 17.028 1.00 0.00 177 GLY A N 17
ATOM 21304 C CA . GLY A 1 79 ? -15.401 -1.557 18.189 1.00 0.00 177 GLY A CA 17
ATOM 21305 C C . GLY A 1 79 ? -16.476 -2.601 17.960 1.00 0.00 177 GLY A C 17
ATOM 21306 O O . GLY A 1 79 ? -16.253 -3.800 18.129 1.00 0.00 177 GLY A O 17
ATOM 21310 N N . PRO A 1 80 ? -17.675 -2.145 17.568 1.00 0.00 178 PRO A N 17
ATOM 21311 C CA . PRO A 1 80 ? -18.813 -3.031 17.308 1.00 0.00 178 PRO A CA 17
ATOM 21312 C C . PRO A 1 80 ? -18.615 -3.877 16.055 1.00 0.00 178 PRO A C 17
ATOM 21313 O O . PRO A 1 80 ? -19.454 -4.714 15.721 1.00 0.00 178 PRO A O 17
ATOM 21324 N N . SER A 1 81 ? -17.501 -3.653 15.365 1.00 0.00 179 SER A N 17
ATOM 21325 C CA . SER A 1 81 ? -17.195 -4.393 14.147 1.00 0.00 179 SER A CA 17
ATOM 21326 C C . SER A 1 81 ? -16.337 -5.616 14.454 1.00 0.00 179 SER A C 17
ATOM 21327 O O . SER A 1 81 ? -15.195 -5.491 14.895 1.00 0.00 179 SER A O 17
ATOM 21335 N N . SER A 1 82 ? -16.897 -6.798 14.219 1.00 0.00 180 SER A N 17
ATOM 21336 C CA . SER A 1 82 ? -16.185 -8.045 14.474 1.00 0.00 180 SER A CA 17
ATOM 21337 C C . SER A 1 82 ? -15.145 -8.309 13.389 1.00 0.00 180 SER A C 17
ATOM 21338 O O . SER A 1 82 ? -14.004 -8.665 13.681 1.00 0.00 180 SER A O 17
ATOM 21346 N N . GLY A 1 83 ? -15.549 -8.132 12.135 1.00 0.00 181 GLY A N 17
ATOM 21347 C CA . GLY A 1 83 ? -14.641 -8.355 11.025 1.00 0.00 181 GLY A CA 17
ATOM 21348 C C . GLY A 1 83 ? -13.757 -7.155 10.749 1.00 0.00 181 GLY A C 17
ATOM 21349 O O . GLY A 1 83 ? -12.818 -7.237 9.958 1.00 0.00 181 GLY A O 17
ATOM 21353 N N . GLY A 1 1 ? 29.517 21.824 4.747 1.00 0.00 99 GLY A N 18
ATOM 21354 C CA . GLY A 1 1 ? 29.481 22.636 3.546 1.00 0.00 99 GLY A CA 18
ATOM 21355 C C . GLY A 1 1 ? 28.393 23.690 3.591 1.00 0.00 99 GLY A C 18
ATOM 21356 O O . GLY A 1 1 ? 28.150 24.298 4.634 1.00 0.00 99 GLY A O 18
ATOM 21360 N N . SER A 1 2 ? 27.736 23.910 2.456 1.00 0.00 100 SER A N 18
ATOM 21361 C CA . SER A 1 2 ? 26.671 24.902 2.369 1.00 0.00 100 SER A CA 18
ATOM 21362 C C . SER A 1 2 ? 25.364 24.258 1.917 1.00 0.00 100 SER A C 18
ATOM 21363 O O . SER A 1 2 ? 25.353 23.130 1.424 1.00 0.00 100 SER A O 18
ATOM 21371 N N . SER A 1 3 ? 24.264 24.983 2.089 1.00 0.00 101 SER A N 18
ATOM 21372 C CA . SER A 1 3 ? 22.950 24.483 1.703 1.00 0.00 101 SER A CA 18
ATOM 21373 C C . SER A 1 3 ? 22.980 23.913 0.288 1.00 0.00 101 SER A C 18
ATOM 21374 O O . SER A 1 3 ? 23.793 24.321 -0.541 1.00 0.00 101 SER A O 18
ATOM 21382 N N . GLY A 1 4 ? 22.087 22.965 0.019 1.00 0.00 102 GLY A N 18
ATOM 21383 C CA . GLY A 1 4 ? 22.028 22.353 -1.296 1.00 0.00 102 GLY A CA 18
ATOM 21384 C C . GLY A 1 4 ? 20.609 22.224 -1.812 1.00 0.00 102 GLY A C 18
ATOM 21385 O O . GLY A 1 4 ? 20.035 23.188 -2.319 1.00 0.00 102 GLY A O 18
ATOM 21389 N N . SER A 1 5 ? 20.040 21.029 -1.683 1.00 0.00 103 SER A N 18
ATOM 21390 C CA . SER A 1 5 ? 18.681 20.776 -2.145 1.00 0.00 103 SER A CA 18
ATOM 21391 C C . SER A 1 5 ? 18.220 19.379 -1.739 1.00 0.00 103 SER A C 18
ATOM 21392 O O . SER A 1 5 ? 19.013 18.439 -1.702 1.00 0.00 103 SER A O 18
ATOM 21400 N N . SER A 1 6 ? 16.932 19.253 -1.435 1.00 0.00 104 SER A N 18
ATOM 21401 C CA . SER A 1 6 ? 16.365 17.973 -1.027 1.00 0.00 104 SER A CA 18
ATOM 21402 C C . SER A 1 6 ? 16.032 17.114 -2.244 1.00 0.00 104 SER A C 18
ATOM 21403 O O . SER A 1 6 ? 14.971 17.260 -2.849 1.00 0.00 104 SER A O 18
ATOM 21411 N N . GLY A 1 7 ? 16.948 16.217 -2.596 1.00 0.00 105 GLY A N 18
ATOM 21412 C CA . GLY A 1 7 ? 16.735 15.348 -3.739 1.00 0.00 105 GLY A CA 18
ATOM 21413 C C . GLY A 1 7 ? 16.799 13.879 -3.369 1.00 0.00 105 GLY A C 18
ATOM 21414 O O . GLY A 1 7 ? 17.253 13.524 -2.283 1.00 0.00 105 GLY A O 18
ATOM 21418 N N . GLY A 1 8 ? 16.341 13.022 -4.277 1.00 0.00 106 GLY A N 18
ATOM 21419 C CA . GLY A 1 8 ? 16.356 11.593 -4.022 1.00 0.00 106 GLY A CA 18
ATOM 21420 C C . GLY A 1 8 ? 15.213 11.152 -3.130 1.00 0.00 106 GLY A C 18
ATOM 21421 O O . GLY A 1 8 ? 15.239 11.376 -1.920 1.00 0.00 106 GLY A O 18
ATOM 21425 N N . GLN A 1 9 ? 14.206 10.524 -3.729 1.00 0.00 107 GLN A N 18
ATOM 21426 C CA . GLN A 1 9 ? 13.047 10.053 -2.980 1.00 0.00 107 GLN A CA 18
ATOM 21427 C C . GLN A 1 9 ? 13.328 8.699 -2.337 1.00 0.00 107 GLN A C 18
ATOM 21428 O O . GLN A 1 9 ? 14.382 8.102 -2.556 1.00 0.00 107 GLN A O 18
ATOM 21442 N N . THR A 1 10 ? 12.378 8.219 -1.541 1.00 0.00 108 THR A N 18
ATOM 21443 C CA . THR A 1 10 ? 12.524 6.936 -0.864 1.00 0.00 108 THR A CA 18
ATOM 21444 C C . THR A 1 10 ? 11.260 6.096 -1.000 1.00 0.00 108 THR A C 18
ATOM 21445 O O . THR A 1 10 ? 10.197 6.606 -1.356 1.00 0.00 108 THR A O 18
ATOM 21456 N N . THR A 1 11 ? 11.380 4.803 -0.715 1.00 0.00 109 THR A N 18
ATOM 21457 C CA . THR A 1 11 ? 10.247 3.891 -0.806 1.00 0.00 109 THR A CA 18
ATOM 21458 C C . THR A 1 11 ? 10.145 3.015 0.438 1.00 0.00 109 THR A C 18
ATOM 21459 O O . THR A 1 11 ? 11.097 2.325 0.802 1.00 0.00 109 THR A O 18
ATOM 21470 N N . ILE A 1 12 ? 8.984 3.047 1.084 1.00 0.00 110 ILE A N 18
ATOM 21471 C CA . ILE A 1 12 ? 8.758 2.254 2.286 1.00 0.00 110 ILE A CA 18
ATOM 21472 C C . ILE A 1 12 ? 7.766 1.127 2.022 1.00 0.00 110 ILE A C 18
ATOM 21473 O O . ILE A 1 12 ? 6.901 1.239 1.153 1.00 0.00 110 ILE A O 18
ATOM 21489 N N . GLN A 1 13 ? 7.896 0.042 2.778 1.00 0.00 111 GLN A N 18
ATOM 21490 C CA . GLN A 1 13 ? 7.010 -1.106 2.626 1.00 0.00 111 GLN A CA 18
ATOM 21491 C C . GLN A 1 13 ? 6.049 -1.212 3.806 1.00 0.00 111 GLN A C 18
ATOM 21492 O O . GLN A 1 13 ? 6.395 -1.756 4.855 1.00 0.00 111 GLN A O 18
ATOM 21506 N N . VAL A 1 14 ? 4.840 -0.688 3.627 1.00 0.00 112 VAL A N 18
ATOM 21507 C CA . VAL A 1 14 ? 3.829 -0.725 4.677 1.00 0.00 112 VAL A CA 18
ATOM 21508 C C . VAL A 1 14 ? 3.355 -2.151 4.934 1.00 0.00 112 VAL A C 18
ATOM 21509 O O . VAL A 1 14 ? 3.123 -2.917 3.999 1.00 0.00 112 VAL A O 18
ATOM 21522 N N . ARG A 1 15 ? 3.212 -2.500 6.209 1.00 0.00 113 ARG A N 18
ATOM 21523 C CA . ARG A 1 15 ? 2.766 -3.834 6.590 1.00 0.00 113 ARG A CA 18
ATOM 21524 C C . ARG A 1 15 ? 1.344 -3.796 7.142 1.00 0.00 113 ARG A C 18
ATOM 21525 O O . ARG A 1 15 ? 1.088 -3.190 8.183 1.00 0.00 113 ARG A O 18
ATOM 21546 N N . VAL A 1 16 ? 0.423 -4.446 6.438 1.00 0.00 114 VAL A N 18
ATOM 21547 C CA . VAL A 1 16 ? -0.972 -4.486 6.858 1.00 0.00 114 VAL A CA 18
ATOM 21548 C C . VAL A 1 16 ? -1.557 -5.884 6.690 1.00 0.00 114 VAL A C 18
ATOM 21549 O O . VAL A 1 16 ? -1.143 -6.657 5.825 1.00 0.00 114 VAL A O 18
ATOM 21562 N N . PRO A 1 17 ? -2.543 -6.219 7.536 1.00 0.00 115 PRO A N 18
ATOM 21563 C CA . PRO A 1 17 ? -3.207 -7.525 7.500 1.00 0.00 115 PRO A CA 18
ATOM 21564 C C . PRO A 1 17 ? -4.078 -7.699 6.260 1.00 0.00 115 PRO A C 18
ATOM 21565 O O . PRO A 1 17 ? -4.925 -6.857 5.962 1.00 0.00 115 PRO A O 18
ATOM 21576 N N . TYR A 1 18 ? -3.864 -8.796 5.542 1.00 0.00 116 TYR A N 18
ATOM 21577 C CA . TYR A 1 18 ? -4.629 -9.079 4.333 1.00 0.00 116 TYR A CA 18
ATOM 21578 C C . TYR A 1 18 ? -6.094 -8.695 4.514 1.00 0.00 116 TYR A C 18
ATOM 21579 O O . TYR A 1 18 ? -6.787 -8.375 3.547 1.00 0.00 116 TYR A O 18
ATOM 21597 N N . ARG A 1 19 ? -6.559 -8.729 5.758 1.00 0.00 117 ARG A N 18
ATOM 21598 C CA . ARG A 1 19 ? -7.942 -8.385 6.067 1.00 0.00 117 ARG A CA 18
ATOM 21599 C C . ARG A 1 19 ? -8.205 -6.904 5.810 1.00 0.00 117 ARG A C 18
ATOM 21600 O O . ARG A 1 19 ? -9.220 -6.536 5.218 1.00 0.00 117 ARG A O 18
ATOM 21621 N N . VAL A 1 20 ? -7.283 -6.058 6.259 1.00 0.00 118 VAL A N 18
ATOM 21622 C CA . VAL A 1 20 ? -7.414 -4.618 6.077 1.00 0.00 118 VAL A CA 18
ATOM 21623 C C . VAL A 1 20 ? -7.129 -4.217 4.634 1.00 0.00 118 VAL A C 18
ATOM 21624 O O . VAL A 1 20 ? -7.667 -3.229 4.135 1.00 0.00 118 VAL A O 18
ATOM 21637 N N . VAL A 1 21 ? -6.281 -4.993 3.966 1.00 0.00 119 VAL A N 18
ATOM 21638 C CA . VAL A 1 21 ? -5.925 -4.721 2.579 1.00 0.00 119 VAL A CA 18
ATOM 21639 C C . VAL A 1 21 ? -7.161 -4.388 1.750 1.00 0.00 119 VAL A C 18
ATOM 21640 O O . VAL A 1 21 ? -7.291 -3.283 1.226 1.00 0.00 119 VAL A O 18
ATOM 21653 N N . GLY A 1 22 ? -8.068 -5.354 1.636 1.00 0.00 120 GLY A N 18
ATOM 21654 C CA . GLY A 1 22 ? -9.283 -5.144 0.870 1.00 0.00 120 GLY A CA 18
ATOM 21655 C C . GLY A 1 22 ? -9.995 -3.861 1.252 1.00 0.00 120 GLY A C 18
ATOM 21656 O O . GLY A 1 22 ? -10.540 -3.166 0.394 1.00 0.00 120 GLY A O 18
ATOM 21660 N N . LEU A 1 23 ? -9.992 -3.547 2.543 1.00 0.00 121 LEU A N 18
ATOM 21661 C CA . LEU A 1 23 ? -10.644 -2.340 3.037 1.00 0.00 121 LEU A CA 18
ATOM 21662 C C . LEU A 1 23 ? -9.931 -1.089 2.533 1.00 0.00 121 LEU A C 18
ATOM 21663 O O . LEU A 1 23 ? -10.567 -0.140 2.076 1.00 0.00 121 LEU A O 18
ATOM 21679 N N . VAL A 1 24 ? -8.604 -1.097 2.617 1.00 0.00 122 VAL A N 18
ATOM 21680 C CA . VAL A 1 24 ? -7.803 0.035 2.166 1.00 0.00 122 VAL A CA 18
ATOM 21681 C C . VAL A 1 24 ? -7.906 0.214 0.656 1.00 0.00 122 VAL A C 18
ATOM 21682 O O . VAL A 1 24 ? -8.313 1.270 0.171 1.00 0.00 122 VAL A O 18
ATOM 21695 N N . VAL A 1 25 ? -7.535 -0.826 -0.085 1.00 0.00 123 VAL A N 18
ATOM 21696 C CA . VAL A 1 25 ? -7.587 -0.785 -1.541 1.00 0.00 123 VAL A CA 18
ATOM 21697 C C . VAL A 1 25 ? -8.891 -0.162 -2.027 1.00 0.00 123 VAL A C 18
ATOM 21698 O O . VAL A 1 25 ? -8.884 0.799 -2.795 1.00 0.00 123 VAL A O 18
ATOM 21711 N N . GLY A 1 26 ? -10.011 -0.716 -1.573 1.00 0.00 124 GLY A N 18
ATOM 21712 C CA . GLY A 1 26 ? -11.308 -0.202 -1.971 1.00 0.00 124 GLY A CA 18
ATOM 21713 C C . GLY A 1 26 ? -11.784 -0.785 -3.287 1.00 0.00 124 GLY A C 18
ATOM 21714 O O . GLY A 1 26 ? -11.054 -1.500 -3.973 1.00 0.00 124 GLY A O 18
ATOM 21718 N N . PRO A 1 27 ? -13.037 -0.480 -3.655 1.00 0.00 125 PRO A N 18
ATOM 21719 C CA . PRO A 1 27 ? -13.638 -0.970 -4.899 1.00 0.00 125 PRO A CA 18
ATOM 21720 C C . PRO A 1 27 ? -12.722 -0.774 -6.102 1.00 0.00 125 PRO A C 18
ATOM 21721 O O . PRO A 1 27 ? -12.783 0.250 -6.782 1.00 0.00 125 PRO A O 18
ATOM 21732 N N . LYS A 1 28 ? -11.872 -1.763 -6.360 1.00 0.00 126 LYS A N 18
ATOM 21733 C CA . LYS A 1 28 ? -10.943 -1.701 -7.482 1.00 0.00 126 LYS A CA 18
ATOM 21734 C C . LYS A 1 28 ? -10.042 -0.475 -7.375 1.00 0.00 126 LYS A C 18
ATOM 21735 O O . LYS A 1 28 ? -9.877 0.272 -8.339 1.00 0.00 126 LYS A O 18
ATOM 21754 N N . GLY A 1 29 ? -9.459 -0.275 -6.197 1.00 0.00 127 GLY A N 18
ATOM 21755 C CA . GLY A 1 29 ? -8.581 0.861 -5.987 1.00 0.00 127 GLY A CA 18
ATOM 21756 C C . GLY A 1 29 ? -9.314 2.184 -6.073 1.00 0.00 127 GLY A C 18
ATOM 21757 O O . GLY A 1 29 ? -8.996 3.024 -6.914 1.00 0.00 127 GLY A O 18
ATOM 21761 N N . ALA A 1 30 ? -10.299 2.371 -5.201 1.00 0.00 128 ALA A N 18
ATOM 21762 C CA . ALA A 1 30 ? -11.080 3.602 -5.182 1.00 0.00 128 ALA A CA 18
ATOM 21763 C C . ALA A 1 30 ? -10.680 4.487 -4.006 1.00 0.00 128 ALA A C 18
ATOM 21764 O O . ALA A 1 30 ? -10.589 5.708 -4.137 1.00 0.00 128 ALA A O 18
ATOM 21771 N N . THR A 1 31 ? -10.442 3.864 -2.856 1.00 0.00 129 THR A N 18
ATOM 21772 C CA . THR A 1 31 ? -10.054 4.595 -1.657 1.00 0.00 129 THR A CA 18
ATOM 21773 C C . THR A 1 31 ? -8.547 4.823 -1.615 1.00 0.00 129 THR A C 18
ATOM 21774 O O . THR A 1 31 ? -8.085 5.947 -1.417 1.00 0.00 129 THR A O 18
ATOM 21785 N N . ILE A 1 32 ? -7.786 3.751 -1.804 1.00 0.00 130 ILE A N 18
ATOM 21786 C CA . ILE A 1 32 ? -6.331 3.835 -1.790 1.00 0.00 130 ILE A CA 18
ATOM 21787 C C . ILE A 1 32 ? -5.834 4.913 -2.747 1.00 0.00 130 ILE A C 18
ATOM 21788 O O . ILE A 1 32 ? -4.779 5.511 -2.533 1.00 0.00 130 ILE A O 18
ATOM 21804 N N . LYS A 1 33 ? -6.601 5.158 -3.804 1.00 0.00 131 LYS A N 18
ATOM 21805 C CA . LYS A 1 33 ? -6.241 6.166 -4.794 1.00 0.00 131 LYS A CA 18
ATOM 21806 C C . LYS A 1 33 ? -6.254 7.562 -4.178 1.00 0.00 131 LYS A C 18
ATOM 21807 O O . LYS A 1 33 ? -5.302 8.327 -4.334 1.00 0.00 131 LYS A O 18
ATOM 21826 N N . ARG A 1 34 ? -7.336 7.885 -3.478 1.00 0.00 132 ARG A N 18
ATOM 21827 C CA . ARG A 1 34 ? -7.471 9.188 -2.839 1.00 0.00 132 ARG A CA 18
ATOM 21828 C C . ARG A 1 34 ? -6.241 9.510 -1.995 1.00 0.00 132 ARG A C 18
ATOM 21829 O O . ARG A 1 34 ? -5.769 10.647 -1.977 1.00 0.00 132 ARG A O 18
ATOM 21850 N N . ILE A 1 35 ? -5.728 8.502 -1.297 1.00 0.00 133 ILE A N 18
ATOM 21851 C CA . ILE A 1 35 ? -4.554 8.678 -0.452 1.00 0.00 133 ILE A CA 18
ATOM 21852 C C . ILE A 1 35 ? -3.332 9.060 -1.282 1.00 0.00 133 ILE A C 18
ATOM 21853 O O . ILE A 1 35 ? -2.605 9.992 -0.940 1.00 0.00 133 ILE A O 18
ATOM 21869 N N . GLN A 1 36 ? -3.115 8.334 -2.373 1.00 0.00 134 GLN A N 18
ATOM 21870 C CA . GLN A 1 36 ? -1.982 8.598 -3.252 1.00 0.00 134 GLN A CA 18
ATOM 21871 C C . GLN A 1 36 ? -1.882 10.084 -3.581 1.00 0.00 134 GLN A C 18
ATOM 21872 O O . GLN A 1 36 ? -0.786 10.633 -3.687 1.00 0.00 134 GLN A O 18
ATOM 21886 N N . GLN A 1 37 ? -3.034 10.728 -3.741 1.00 0.00 135 GLN A N 18
ATOM 21887 C CA . GLN A 1 37 ? -3.076 12.150 -4.059 1.00 0.00 135 GLN A CA 18
ATOM 21888 C C . GLN A 1 37 ? -2.919 12.995 -2.799 1.00 0.00 135 GLN A C 18
ATOM 21889 O O . GLN A 1 37 ? -2.096 13.910 -2.751 1.00 0.00 135 GLN A O 18
ATOM 21903 N N . ARG A 1 38 ? -3.713 12.682 -1.780 1.00 0.00 136 ARG A N 18
ATOM 21904 C CA . ARG A 1 38 ? -3.663 13.413 -0.520 1.00 0.00 136 ARG A CA 18
ATOM 21905 C C . ARG A 1 38 ? -2.238 13.467 0.021 1.00 0.00 136 ARG A C 18
ATOM 21906 O O . ARG A 1 38 ? -1.835 14.450 0.645 1.00 0.00 136 ARG A O 18
ATOM 21927 N N . THR A 1 39 ? -1.478 12.403 -0.220 1.00 0.00 137 THR A N 18
ATOM 21928 C CA . THR A 1 39 ? -0.098 12.328 0.244 1.00 0.00 137 THR A CA 18
ATOM 21929 C C . THR A 1 39 ? 0.881 12.519 -0.909 1.00 0.00 137 THR A C 18
ATOM 21930 O O . THR A 1 39 ? 2.079 12.709 -0.694 1.00 0.00 137 THR A O 18
ATOM 21941 N N . HIS A 1 40 ? 0.364 12.467 -2.133 1.00 0.00 138 HIS A N 18
ATOM 21942 C CA . HIS A 1 40 ? 1.194 12.636 -3.320 1.00 0.00 138 HIS A CA 18
ATOM 21943 C C . HIS A 1 40 ? 2.305 11.591 -3.360 1.00 0.00 138 HIS A C 18
ATOM 21944 O O . HIS A 1 40 ? 3.485 11.927 -3.474 1.00 0.00 138 HIS A O 18
ATOM 21959 N N . THR A 1 41 ? 1.922 10.322 -3.264 1.00 0.00 139 THR A N 18
ATOM 21960 C CA . THR A 1 41 ? 2.885 9.229 -3.286 1.00 0.00 139 THR A CA 18
ATOM 21961 C C . THR A 1 41 ? 2.367 8.057 -4.113 1.00 0.00 139 THR A C 18
ATOM 21962 O O . THR A 1 41 ? 1.188 7.708 -4.043 1.00 0.00 139 THR A O 18
ATOM 21973 N N . TYR A 1 42 ? 3.255 7.453 -4.895 1.00 0.00 140 TYR A N 18
ATOM 21974 C CA . TYR A 1 42 ? 2.887 6.321 -5.737 1.00 0.00 140 TYR A CA 18
ATOM 21975 C C . TYR A 1 42 ? 2.723 5.053 -4.904 1.00 0.00 140 TYR A C 18
ATOM 21976 O O . TYR A 1 42 ? 3.701 4.379 -4.580 1.00 0.00 140 TYR A O 18
ATOM 21994 N N . ILE A 1 43 ? 1.479 4.735 -4.561 1.00 0.00 141 ILE A N 18
ATOM 21995 C CA . ILE A 1 43 ? 1.185 3.548 -3.768 1.00 0.00 141 ILE A CA 18
ATOM 21996 C C . ILE A 1 43 ? 0.996 2.325 -4.658 1.00 0.00 141 ILE A C 18
ATOM 21997 O O . ILE A 1 43 ? 0.146 2.318 -5.549 1.00 0.00 141 ILE A O 18
ATOM 22013 N N . VAL A 1 44 ? 1.792 1.290 -4.410 1.00 0.00 142 VAL A N 18
ATOM 22014 C CA . VAL A 1 44 ? 1.711 0.059 -5.187 1.00 0.00 142 VAL A CA 18
ATOM 22015 C C . VAL A 1 44 ? 1.073 -1.062 -4.375 1.00 0.00 142 VAL A C 18
ATOM 22016 O O . VAL A 1 44 ? 1.490 -1.346 -3.252 1.00 0.00 142 VAL A O 18
ATOM 22029 N N . THR A 1 45 ? 0.057 -1.699 -4.951 1.00 0.00 143 THR A N 18
ATOM 22030 C CA . THR A 1 45 ? -0.640 -2.789 -4.281 1.00 0.00 143 THR A CA 18
ATOM 22031 C C . THR A 1 45 ? 0.044 -4.125 -4.548 1.00 0.00 143 THR A C 18
ATOM 22032 O O . THR A 1 45 ? 0.567 -4.376 -5.634 1.00 0.00 143 THR A O 18
ATOM 22043 N N . PRO A 1 46 ? 0.041 -5.005 -3.536 1.00 0.00 144 PRO A N 18
ATOM 22044 C CA . PRO A 1 46 ? 0.657 -6.332 -3.638 1.00 0.00 144 PRO A CA 18
ATOM 22045 C C . PRO A 1 46 ? -0.113 -7.257 -4.574 1.00 0.00 144 PRO A C 18
ATOM 22046 O O . PRO A 1 46 ? -1.102 -6.855 -5.186 1.00 0.00 144 PRO A O 18
ATOM 22057 N N . GLY A 1 47 ? 0.346 -8.500 -4.681 1.00 0.00 145 GLY A N 18
ATOM 22058 C CA . GLY A 1 47 ? -0.312 -9.463 -5.544 1.00 0.00 145 GLY A CA 18
ATOM 22059 C C . GLY A 1 47 ? -1.383 -10.254 -4.820 1.00 0.00 145 GLY A C 18
ATOM 22060 O O . GLY A 1 47 ? -1.679 -9.988 -3.655 1.00 0.00 145 GLY A O 18
ATOM 22064 N N . ARG A 1 48 ? -1.967 -11.227 -5.511 1.00 0.00 146 ARG A N 18
ATOM 22065 C CA . ARG A 1 48 ? -3.014 -12.057 -4.927 1.00 0.00 146 ARG A CA 18
ATOM 22066 C C . ARG A 1 48 ? -2.413 -13.218 -4.141 1.00 0.00 146 ARG A C 18
ATOM 22067 O O . ARG A 1 48 ? -2.887 -13.559 -3.058 1.00 0.00 146 ARG A O 18
ATOM 22088 N N . ASP A 1 49 ? -1.367 -13.821 -4.695 1.00 0.00 147 ASP A N 18
ATOM 22089 C CA . ASP A 1 49 ? -0.700 -14.944 -4.046 1.00 0.00 147 ASP A CA 18
ATOM 22090 C C . ASP A 1 49 ? 0.580 -14.488 -3.352 1.00 0.00 147 ASP A C 18
ATOM 22091 O O . ASP A 1 49 ? 1.599 -15.178 -3.390 1.00 0.00 147 ASP A O 18
ATOM 22100 N N . LYS A 1 50 ? 0.520 -13.322 -2.719 1.00 0.00 148 LYS A N 18
ATOM 22101 C CA . LYS A 1 50 ? 1.673 -12.773 -2.015 1.00 0.00 148 LYS A CA 18
ATOM 22102 C C . LYS A 1 50 ? 1.255 -12.159 -0.682 1.00 0.00 148 LYS A C 18
ATOM 22103 O O . LYS A 1 50 ? 0.066 -11.993 -0.411 1.00 0.00 148 LYS A O 18
ATOM 22122 N N . GLU A 1 51 ? 2.240 -11.823 0.144 1.00 0.00 149 GLU A N 18
ATOM 22123 C CA . GLU A 1 51 ? 1.973 -11.226 1.448 1.00 0.00 149 GLU A CA 18
ATOM 22124 C C . GLU A 1 51 ? 1.414 -9.815 1.296 1.00 0.00 149 GLU A C 18
ATOM 22125 O O . GLU A 1 51 ? 1.793 -9.062 0.399 1.00 0.00 149 GLU A O 18
ATOM 22137 N N . PRO A 1 52 ? 0.488 -9.446 2.194 1.00 0.00 150 PRO A N 18
ATOM 22138 C CA . PRO A 1 52 ? -0.145 -8.124 2.182 1.00 0.00 150 PRO A CA 18
ATOM 22139 C C . PRO A 1 52 ? 0.823 -7.015 2.579 1.00 0.00 150 PRO A C 18
ATOM 22140 O O . PRO A 1 52 ? 0.915 -6.647 3.750 1.00 0.00 150 PRO A O 18
ATOM 22151 N N . VAL A 1 53 ? 1.544 -6.485 1.595 1.00 0.00 151 VAL A N 18
ATOM 22152 C CA . VAL A 1 53 ? 2.505 -5.416 1.842 1.00 0.00 151 VAL A CA 18
ATOM 22153 C C . VAL A 1 53 ? 2.427 -4.347 0.758 1.00 0.00 151 VAL A C 18
ATOM 22154 O O . VAL A 1 53 ? 2.619 -4.631 -0.424 1.00 0.00 151 VAL A O 18
ATOM 22167 N N . PHE A 1 54 ? 2.145 -3.115 1.170 1.00 0.00 152 PHE A N 18
ATOM 22168 C CA . PHE A 1 54 ? 2.041 -2.001 0.234 1.00 0.00 152 PHE A CA 18
ATOM 22169 C C . PHE A 1 54 ? 3.388 -1.304 0.067 1.00 0.00 152 PHE A C 18
ATOM 22170 O O . PHE A 1 54 ? 4.159 -1.183 1.019 1.00 0.00 152 PHE A O 18
ATOM 22187 N N . ALA A 1 55 ? 3.664 -0.847 -1.150 1.00 0.00 153 ALA A N 18
ATOM 22188 C CA . ALA A 1 55 ? 4.917 -0.160 -1.442 1.00 0.00 153 ALA A CA 18
ATOM 22189 C C . ALA A 1 55 ? 4.669 1.296 -1.822 1.00 0.00 153 ALA A C 18
ATOM 22190 O O . ALA A 1 55 ? 4.223 1.591 -2.931 1.00 0.00 153 ALA A O 18
ATOM 22197 N N . VAL A 1 56 ? 4.960 2.202 -0.894 1.00 0.00 154 VAL A N 18
ATOM 22198 C CA . VAL A 1 56 ? 4.769 3.628 -1.132 1.00 0.00 154 VAL A CA 18
ATOM 22199 C C . VAL A 1 56 ? 6.060 4.283 -1.611 1.00 0.00 154 VAL A C 18
ATOM 22200 O O . VAL A 1 56 ? 7.096 4.195 -0.951 1.00 0.00 154 VAL A O 18
ATOM 22213 N N . THR A 1 57 ? 5.990 4.940 -2.764 1.00 0.00 155 THR A N 18
ATOM 22214 C CA . THR A 1 57 ? 7.153 5.610 -3.333 1.00 0.00 155 THR A CA 18
ATOM 22215 C C . THR A 1 57 ? 6.991 7.125 -3.288 1.00 0.00 155 THR A C 18
ATOM 22216 O O . THR A 1 57 ? 5.948 7.660 -3.661 1.00 0.00 155 THR A O 18
ATOM 22227 N N . GLY A 1 58 ? 8.032 7.814 -2.829 1.00 0.00 156 GLY A N 18
ATOM 22228 C CA . GLY A 1 58 ? 7.985 9.262 -2.744 1.00 0.00 156 GLY A CA 18
ATOM 22229 C C . GLY A 1 58 ? 8.933 9.812 -1.697 1.00 0.00 156 GLY A C 18
ATOM 22230 O O . GLY A 1 58 ? 9.605 9.054 -0.999 1.00 0.00 156 GLY A O 18
ATOM 22234 N N . MET A 1 59 ? 8.989 11.136 -1.589 1.00 0.00 157 MET A N 18
ATOM 22235 C CA . MET A 1 59 ? 9.863 11.787 -0.620 1.00 0.00 157 MET A CA 18
ATOM 22236 C C . MET A 1 59 ? 9.807 11.074 0.727 1.00 0.00 157 MET A C 18
ATOM 22237 O O . MET A 1 59 ? 8.862 10.346 1.032 1.00 0.00 157 MET A O 18
ATOM 22251 N N . PRO A 1 60 ? 10.841 11.287 1.554 1.00 0.00 158 PRO A N 18
ATOM 22252 C CA . PRO A 1 60 ? 10.933 10.674 2.882 1.00 0.00 158 PRO A CA 18
ATOM 22253 C C . PRO A 1 60 ? 9.910 11.247 3.857 1.00 0.00 158 PRO A C 18
ATOM 22254 O O . PRO A 1 60 ? 9.858 10.851 5.021 1.00 0.00 158 PRO A O 18
ATOM 22265 N N . GLU A 1 61 ? 9.097 12.181 3.373 1.00 0.00 159 GLU A N 18
ATOM 22266 C CA . GLU A 1 61 ? 8.075 12.809 4.203 1.00 0.00 159 GLU A CA 18
ATOM 22267 C C . GLU A 1 61 ? 6.681 12.542 3.645 1.00 0.00 159 GLU A C 18
ATOM 22268 O O . GLU A 1 61 ? 5.722 12.372 4.397 1.00 0.00 159 GLU A O 18
ATOM 22280 N N . ASN A 1 62 ? 6.577 12.506 2.320 1.00 0.00 160 ASN A N 18
ATOM 22281 C CA . ASN A 1 62 ? 5.300 12.261 1.660 1.00 0.00 160 ASN A CA 18
ATOM 22282 C C . ASN A 1 62 ? 4.842 10.823 1.879 1.00 0.00 160 ASN A C 18
ATOM 22283 O O . ASN A 1 62 ? 3.680 10.572 2.201 1.00 0.00 160 ASN A O 18
ATOM 22294 N N . VAL A 1 63 ? 5.763 9.881 1.703 1.00 0.00 161 VAL A N 18
ATOM 22295 C CA . VAL A 1 63 ? 5.454 8.467 1.883 1.00 0.00 161 VAL A CA 18
ATOM 22296 C C . VAL A 1 63 ? 5.145 8.153 3.343 1.00 0.00 161 VAL A C 18
ATOM 22297 O O . VAL A 1 63 ? 4.246 7.368 3.643 1.00 0.00 161 VAL A O 18
ATOM 22310 N N . ASP A 1 64 ? 5.896 8.773 4.247 1.00 0.00 162 ASP A N 18
ATOM 22311 C CA . ASP A 1 64 ? 5.701 8.562 5.677 1.00 0.00 162 ASP A CA 18
ATOM 22312 C C . ASP A 1 64 ? 4.254 8.835 6.074 1.00 0.00 162 ASP A C 18
ATOM 22313 O O . ASP A 1 64 ? 3.665 8.092 6.860 1.00 0.00 162 ASP A O 18
ATOM 22322 N N . ARG A 1 65 ? 3.687 9.905 5.528 1.00 0.00 163 ARG A N 18
ATOM 22323 C CA . ARG A 1 65 ? 2.310 10.278 5.827 1.00 0.00 163 ARG A CA 18
ATOM 22324 C C . ARG A 1 65 ? 1.345 9.169 5.416 1.00 0.00 163 ARG A C 18
ATOM 22325 O O . ARG A 1 65 ? 0.540 8.703 6.222 1.00 0.00 163 ARG A O 18
ATOM 22346 N N . ALA A 1 66 ? 1.433 8.752 4.157 1.00 0.00 164 ALA A N 18
ATOM 22347 C CA . ALA A 1 66 ? 0.570 7.698 3.640 1.00 0.00 164 ALA A CA 18
ATOM 22348 C C . ALA A 1 66 ? 0.554 6.493 4.575 1.00 0.00 164 ALA A C 18
ATOM 22349 O O . ALA A 1 66 ? -0.510 6.019 4.973 1.00 0.00 164 ALA A O 18
ATOM 22356 N N . ARG A 1 67 ? 1.739 6.002 4.920 1.00 0.00 165 ARG A N 18
ATOM 22357 C CA . ARG A 1 67 ? 1.861 4.851 5.806 1.00 0.00 165 ARG A CA 18
ATOM 22358 C C . ARG A 1 67 ? 0.881 4.956 6.972 1.00 0.00 165 ARG A C 18
ATOM 22359 O O . ARG A 1 67 ? 0.288 3.962 7.387 1.00 0.00 165 ARG A O 18
ATOM 22380 N N . GLU A 1 68 ? 0.719 6.168 7.494 1.00 0.00 166 GLU A N 18
ATOM 22381 C CA . GLU A 1 68 ? -0.187 6.402 8.612 1.00 0.00 166 GLU A CA 18
ATOM 22382 C C . GLU A 1 68 ? -1.640 6.216 8.183 1.00 0.00 166 GLU A C 18
ATOM 22383 O O . GLU A 1 68 ? -2.424 5.571 8.877 1.00 0.00 166 GLU A O 18
ATOM 22395 N N . GLU A 1 69 ? -1.989 6.787 7.034 1.00 0.00 167 GLU A N 18
ATOM 22396 C CA . GLU A 1 69 ? -3.348 6.685 6.514 1.00 0.00 167 GLU A CA 18
ATOM 22397 C C . GLU A 1 69 ? -3.746 5.225 6.314 1.00 0.00 167 GLU A C 18
ATOM 22398 O O . GLU A 1 69 ? -4.767 4.773 6.833 1.00 0.00 167 GLU A O 18
ATOM 22410 N N . ILE A 1 70 ? -2.933 4.494 5.559 1.00 0.00 168 ILE A N 18
ATOM 22411 C CA . ILE A 1 70 ? -3.199 3.087 5.291 1.00 0.00 168 ILE A CA 18
ATOM 22412 C C . ILE A 1 70 ? -3.362 2.301 6.589 1.00 0.00 168 ILE A C 18
ATOM 22413 O O . ILE A 1 70 ? -4.340 1.577 6.768 1.00 0.00 168 ILE A O 18
ATOM 22429 N N . GLU A 1 71 ? -2.396 2.452 7.490 1.00 0.00 169 GLU A N 18
ATOM 22430 C CA . GLU A 1 71 ? -2.434 1.757 8.772 1.00 0.00 169 GLU A CA 18
ATOM 22431 C C . GLU A 1 71 ? -3.689 2.128 9.555 1.00 0.00 169 GLU A C 18
ATOM 22432 O O . GLU A 1 71 ? -4.371 1.262 10.102 1.00 0.00 169 GLU A O 18
ATOM 22444 N N . ALA A 1 72 ? -3.988 3.422 9.605 1.00 0.00 170 ALA A N 18
ATOM 22445 C CA . ALA A 1 72 ? -5.162 3.909 10.320 1.00 0.00 170 ALA A CA 18
ATOM 22446 C C . ALA A 1 72 ? -6.342 2.960 10.146 1.00 0.00 170 ALA A C 18
ATOM 22447 O O . ALA A 1 72 ? -6.897 2.456 11.124 1.00 0.00 170 ALA A O 18
ATOM 22454 N N . HIS A 1 73 ? -6.724 2.720 8.895 1.00 0.00 171 HIS A N 18
ATOM 22455 C CA . HIS A 1 73 ? -7.840 1.831 8.594 1.00 0.00 171 HIS A CA 18
ATOM 22456 C C . HIS A 1 73 ? -7.899 0.676 9.589 1.00 0.00 171 HIS A C 18
ATOM 22457 O O . HIS A 1 73 ? -8.975 0.303 10.058 1.00 0.00 171 HIS A O 18
ATOM 22472 N N . ILE A 1 74 ? -6.737 0.114 9.905 1.00 0.00 172 ILE A N 18
ATOM 22473 C CA . ILE A 1 74 ? -6.657 -0.998 10.844 1.00 0.00 172 ILE A CA 18
ATOM 22474 C C . ILE A 1 74 ? -7.462 -0.710 12.107 1.00 0.00 172 ILE A C 18
ATOM 22475 O O . ILE A 1 74 ? -8.318 -1.500 12.506 1.00 0.00 172 ILE A O 18
ATOM 22491 N N . THR A 1 75 ? -7.184 0.430 12.733 1.00 0.00 173 THR A N 18
ATOM 22492 C CA . THR A 1 75 ? -7.882 0.824 13.950 1.00 0.00 173 THR A CA 18
ATOM 22493 C C . THR A 1 75 ? -9.310 1.263 13.647 1.00 0.00 173 THR A C 18
ATOM 22494 O O . THR A 1 75 ? -10.250 0.878 14.345 1.00 0.00 173 THR A O 18
ATOM 22505 N N . LEU A 1 76 ? -9.467 2.069 12.603 1.00 0.00 174 LEU A N 18
ATOM 22506 C CA . LEU A 1 76 ? -10.783 2.560 12.207 1.00 0.00 174 LEU A CA 18
ATOM 22507 C C . LEU A 1 76 ? -11.819 1.443 12.259 1.00 0.00 174 LEU A C 18
ATOM 22508 O O . LEU A 1 76 ? -11.604 0.357 11.719 1.00 0.00 174 LEU A O 18
ATOM 22524 N N . ARG A 1 77 ? -12.945 1.717 12.909 1.00 0.00 175 ARG A N 18
ATOM 22525 C CA . ARG A 1 77 ? -14.016 0.735 13.030 1.00 0.00 175 ARG A CA 18
ATOM 22526 C C . ARG A 1 77 ? -14.953 0.802 11.828 1.00 0.00 175 ARG A C 18
ATOM 22527 O O . ARG A 1 77 ? -15.429 1.875 11.458 1.00 0.00 175 ARG A O 18
ATOM 22548 N N . SER A 1 78 ? -15.214 -0.352 11.222 1.00 0.00 176 SER A N 18
ATOM 22549 C CA . SER A 1 78 ? -16.090 -0.424 10.059 1.00 0.00 176 SER A CA 18
ATOM 22550 C C . SER A 1 78 ? -17.254 -1.377 10.314 1.00 0.00 176 SER A C 18
ATOM 22551 O O . SER A 1 78 ? -18.407 -1.059 10.023 1.00 0.00 176 SER A O 18
ATOM 22559 N N . GLY A 1 79 ? -16.944 -2.548 10.861 1.00 0.00 177 GLY A N 18
ATOM 22560 C CA . GLY A 1 79 ? -17.974 -3.530 11.147 1.00 0.00 177 GLY A CA 18
ATOM 22561 C C . GLY A 1 79 ? -19.295 -2.891 11.525 1.00 0.00 177 GLY A C 18
ATOM 22562 O O . GLY A 1 79 ? -19.523 -2.521 12.677 1.00 0.00 177 GLY A O 18
ATOM 22566 N N . PRO A 1 80 ? -20.193 -2.751 10.538 1.00 0.00 178 PRO A N 18
ATOM 22567 C CA . PRO A 1 80 ? -21.513 -2.151 10.749 1.00 0.00 178 PRO A CA 18
ATOM 22568 C C . PRO A 1 80 ? -22.427 -3.038 11.588 1.00 0.00 178 PRO A C 18
ATOM 22569 O O . PRO A 1 80 ? -22.119 -4.204 11.835 1.00 0.00 178 PRO A O 18
ATOM 22580 N N . SER A 1 81 ? -23.552 -2.479 12.022 1.00 0.00 179 SER A N 18
ATOM 22581 C CA . SER A 1 81 ? -24.509 -3.220 12.836 1.00 0.00 179 SER A CA 18
ATOM 22582 C C . SER A 1 81 ? -25.589 -3.852 11.964 1.00 0.00 179 SER A C 18
ATOM 22583 O O . SER A 1 81 ? -25.886 -3.365 10.873 1.00 0.00 179 SER A O 18
ATOM 22591 N N . SER A 1 82 ? -26.174 -4.941 12.454 1.00 0.00 180 SER A N 18
ATOM 22592 C CA . SER A 1 82 ? -27.219 -5.644 11.718 1.00 0.00 180 SER A CA 18
ATOM 22593 C C . SER A 1 82 ? -26.921 -5.648 10.222 1.00 0.00 180 SER A C 18
ATOM 22594 O O . SER A 1 82 ? -27.813 -5.444 9.400 1.00 0.00 180 SER A O 18
ATOM 22602 N N . GLY A 1 83 ? -25.658 -5.882 9.877 1.00 0.00 181 GLY A N 18
ATOM 22603 C CA . GLY A 1 83 ? -25.264 -5.908 8.480 1.00 0.00 181 GLY A CA 18
ATOM 22604 C C . GLY A 1 83 ? -23.808 -5.536 8.282 1.00 0.00 181 GLY A C 18
ATOM 22605 O O . GLY A 1 83 ? -22.924 -6.387 8.374 1.00 0.00 181 GLY A O 18
ATOM 22609 N N . GLY A 1 1 ? 28.721 22.768 4.717 1.00 0.00 99 GLY A N 19
ATOM 22610 C CA . GLY A 1 1 ? 28.586 21.337 4.919 1.00 0.00 99 GLY A CA 19
ATOM 22611 C C . GLY A 1 1 ? 27.522 20.724 4.031 1.00 0.00 99 GLY A C 19
ATOM 22612 O O . GLY A 1 1 ? 26.328 20.936 4.245 1.00 0.00 99 GLY A O 19
ATOM 22616 N N . SER A 1 2 ? 27.954 19.964 3.030 1.00 0.00 100 SER A N 19
ATOM 22617 C CA . SER A 1 2 ? 27.029 19.323 2.103 1.00 0.00 100 SER A CA 19
ATOM 22618 C C . SER A 1 2 ? 27.636 18.048 1.525 1.00 0.00 100 SER A C 19
ATOM 22619 O O . SER A 1 2 ? 28.803 17.738 1.766 1.00 0.00 100 SER A O 19
ATOM 22627 N N . SER A 1 3 ? 26.835 17.313 0.760 1.00 0.00 101 SER A N 19
ATOM 22628 C CA . SER A 1 3 ? 27.291 16.069 0.150 1.00 0.00 101 SER A CA 19
ATOM 22629 C C . SER A 1 3 ? 26.321 15.609 -0.935 1.00 0.00 101 SER A C 19
ATOM 22630 O O . SER A 1 3 ? 25.263 16.205 -1.130 1.00 0.00 101 SER A O 19
ATOM 22638 N N . GLY A 1 4 ? 26.692 14.543 -1.638 1.00 0.00 102 GLY A N 19
ATOM 22639 C CA . GLY A 1 4 ? 25.846 14.021 -2.695 1.00 0.00 102 GLY A CA 19
ATOM 22640 C C . GLY A 1 4 ? 25.201 12.701 -2.322 1.00 0.00 102 GLY A C 19
ATOM 22641 O O . GLY A 1 4 ? 25.771 11.635 -2.555 1.00 0.00 102 GLY A O 19
ATOM 22645 N N . SER A 1 5 ? 24.009 12.771 -1.738 1.00 0.00 103 SER A N 19
ATOM 22646 C CA . SER A 1 5 ? 23.288 11.572 -1.326 1.00 0.00 103 SER A CA 19
ATOM 22647 C C . SER A 1 5 ? 23.218 10.561 -2.467 1.00 0.00 103 SER A C 19
ATOM 22648 O O . SER A 1 5 ? 23.122 10.934 -3.636 1.00 0.00 103 SER A O 19
ATOM 22656 N N . SER A 1 6 ? 23.267 9.280 -2.118 1.00 0.00 104 SER A N 19
ATOM 22657 C CA . SER A 1 6 ? 23.213 8.214 -3.112 1.00 0.00 104 SER A CA 19
ATOM 22658 C C . SER A 1 6 ? 21.770 7.899 -3.493 1.00 0.00 104 SER A C 19
ATOM 22659 O O . SER A 1 6 ? 21.393 6.737 -3.636 1.00 0.00 104 SER A O 19
ATOM 22667 N N . GLY A 1 7 ? 20.966 8.946 -3.657 1.00 0.00 105 GLY A N 19
ATOM 22668 C CA . GLY A 1 7 ? 19.573 8.761 -4.020 1.00 0.00 105 GLY A CA 19
ATOM 22669 C C . GLY A 1 7 ? 18.680 9.854 -3.468 1.00 0.00 105 GLY A C 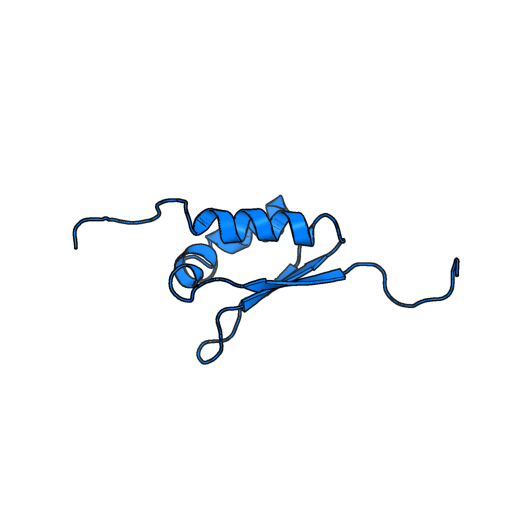19
ATOM 22670 O O . GLY A 1 7 ? 19.006 10.482 -2.461 1.00 0.00 105 GLY A O 19
ATOM 22674 N N . GLY A 1 8 ? 17.549 10.084 -4.129 1.00 0.00 106 GLY A N 19
ATOM 22675 C CA . GLY A 1 8 ? 16.625 11.110 -3.683 1.00 0.00 106 GLY A CA 19
ATOM 22676 C C . GLY A 1 8 ? 15.434 10.536 -2.943 1.00 0.00 106 GLY A C 19
ATOM 22677 O O . GLY A 1 8 ? 15.540 10.172 -1.772 1.00 0.00 106 GLY A O 19
ATOM 22681 N N . GLN A 1 9 ? 14.296 10.457 -3.626 1.00 0.00 107 GLN A N 19
ATOM 22682 C CA . GLN A 1 9 ? 13.080 9.925 -3.023 1.00 0.00 107 GLN A CA 19
ATOM 22683 C C . GLN A 1 9 ? 13.332 8.554 -2.406 1.00 0.00 107 GLN A C 19
ATOM 22684 O O . GLN A 1 9 ? 14.277 7.857 -2.779 1.00 0.00 107 GLN A O 19
ATOM 22698 N N . THR A 1 10 ? 12.482 8.170 -1.459 1.00 0.00 108 THR A N 19
ATOM 22699 C CA . THR A 1 10 ? 12.613 6.883 -0.789 1.00 0.00 108 THR A CA 19
ATOM 22700 C C . THR A 1 10 ? 11.338 6.060 -0.924 1.00 0.00 108 THR A C 19
ATOM 22701 O O . THR A 1 10 ? 10.263 6.599 -1.191 1.00 0.00 108 THR A O 19
ATOM 22712 N N . THR A 1 11 ? 11.462 4.749 -0.736 1.00 0.00 109 THR A N 19
ATOM 22713 C CA . THR A 1 11 ? 10.318 3.851 -0.838 1.00 0.00 109 THR A CA 19
ATOM 22714 C C . THR A 1 11 ? 10.233 2.931 0.374 1.00 0.00 109 THR A C 19
ATOM 22715 O O . THR A 1 11 ? 11.159 2.168 0.652 1.00 0.00 109 THR A O 19
ATOM 22726 N N . ILE A 1 12 ? 9.117 3.006 1.092 1.00 0.00 110 ILE A N 19
ATOM 22727 C CA . ILE A 1 12 ? 8.912 2.178 2.273 1.00 0.00 110 ILE A CA 19
ATOM 22728 C C . ILE A 1 12 ? 7.872 1.094 2.010 1.00 0.00 110 ILE A C 19
ATOM 22729 O O . ILE A 1 12 ? 7.011 1.243 1.143 1.00 0.00 110 ILE A O 19
ATOM 22745 N N . GLN A 1 13 ? 7.959 0.003 2.765 1.00 0.00 111 GLN A N 19
ATOM 22746 C CA . GLN A 1 13 ? 7.025 -1.106 2.614 1.00 0.00 111 GLN A CA 19
ATOM 22747 C C . GLN A 1 13 ? 6.156 -1.260 3.857 1.00 0.00 111 GLN A C 19
ATOM 22748 O O . GLN A 1 13 ? 6.559 -1.889 4.835 1.00 0.00 111 GLN A O 19
ATOM 22762 N N . VAL A 1 14 ? 4.960 -0.680 3.814 1.00 0.00 112 VAL A N 19
ATOM 22763 C CA . VAL A 1 14 ? 4.034 -0.753 4.937 1.00 0.00 112 VAL A CA 19
ATOM 22764 C C . VAL A 1 14 ? 3.546 -2.181 5.155 1.00 0.00 112 VAL A C 19
ATOM 22765 O O . VAL A 1 14 ? 3.288 -2.912 4.199 1.00 0.00 112 VAL A O 19
ATOM 22778 N N . ARG A 1 15 ? 3.422 -2.571 6.420 1.00 0.00 113 ARG A N 19
ATOM 22779 C CA . ARG A 1 15 ? 2.966 -3.912 6.764 1.00 0.00 113 ARG A CA 19
ATOM 22780 C C . ARG A 1 15 ? 1.533 -3.881 7.287 1.00 0.00 113 ARG A C 19
ATOM 22781 O O . ARG A 1 15 ? 1.269 -3.373 8.376 1.00 0.00 113 ARG A O 19
ATOM 22802 N N . VAL A 1 16 ? 0.611 -4.429 6.502 1.00 0.00 114 VAL A N 19
ATOM 22803 C CA . VAL A 1 16 ? -0.796 -4.465 6.885 1.00 0.00 114 VAL A CA 19
ATOM 22804 C C . VAL A 1 16 ? -1.392 -5.850 6.657 1.00 0.00 114 VAL A C 19
ATOM 22805 O O . VAL A 1 16 ? -0.964 -6.601 5.780 1.00 0.00 114 VAL A O 19
ATOM 22818 N N . PRO A 1 17 ? -2.405 -6.198 7.464 1.00 0.00 115 PRO A N 19
ATOM 22819 C CA . PRO A 1 17 ? -3.083 -7.494 7.370 1.00 0.00 115 PRO A CA 19
ATOM 22820 C C . PRO A 1 17 ? -3.921 -7.619 6.102 1.00 0.00 115 PRO A C 19
ATOM 22821 O O . PRO A 1 17 ? -4.438 -6.626 5.588 1.00 0.00 115 PRO A O 19
ATOM 22832 N N . TYR A 1 18 ? -4.053 -8.843 5.604 1.00 0.00 116 TYR A N 19
ATOM 22833 C CA . TYR A 1 18 ? -4.827 -9.097 4.395 1.00 0.00 116 TYR A CA 19
ATOM 22834 C C . TYR A 1 18 ? -6.248 -8.560 4.535 1.00 0.00 116 TYR A C 19
ATOM 22835 O O . TYR A 1 18 ? -6.813 -8.011 3.589 1.00 0.00 116 TYR A O 19
ATOM 22853 N N . ARG A 1 19 ? -6.820 -8.723 5.723 1.00 0.00 117 ARG A N 19
ATOM 22854 C CA . ARG A 1 19 ? -8.176 -8.256 5.989 1.00 0.00 117 ARG A CA 19
ATOM 22855 C C . ARG A 1 19 ? -8.294 -6.757 5.732 1.00 0.00 117 ARG A C 19
ATOM 22856 O O . ARG A 1 19 ? -9.279 -6.291 5.159 1.00 0.00 117 ARG A O 19
ATOM 22877 N N . VAL A 1 20 ? -7.284 -6.006 6.159 1.00 0.00 118 VAL A N 19
ATOM 22878 C CA . VAL A 1 20 ? -7.275 -4.560 5.975 1.00 0.00 118 VAL A CA 19
ATOM 22879 C C . VAL A 1 20 ? -7.054 -4.194 4.511 1.00 0.00 118 VAL A C 19
ATOM 22880 O O . VAL A 1 20 ? -7.637 -3.235 4.005 1.00 0.00 118 VAL A O 19
ATOM 22893 N N . VAL A 1 21 ? -6.208 -4.965 3.835 1.00 0.00 119 VAL A N 19
ATOM 22894 C CA . VAL A 1 21 ? -5.911 -4.723 2.429 1.00 0.00 119 VAL A CA 19
ATOM 22895 C C . VAL A 1 21 ? -7.179 -4.400 1.647 1.00 0.00 119 VAL A C 19
ATOM 22896 O O . VAL A 1 21 ? -7.383 -3.267 1.214 1.00 0.00 119 VAL A O 19
ATOM 22909 N N . GLY A 1 22 ? -8.031 -5.406 1.470 1.00 0.00 120 GLY A N 19
ATOM 22910 C CA . GLY A 1 22 ? -9.270 -5.209 0.740 1.00 0.00 120 GLY A CA 19
ATOM 22911 C C . GLY A 1 22 ? -9.942 -3.894 1.083 1.00 0.00 120 GLY A C 19
ATOM 22912 O O . GLY A 1 22 ? -10.566 -3.266 0.227 1.00 0.00 120 GLY A O 19
ATOM 22916 N N . LEU A 1 23 ? -9.817 -3.478 2.338 1.00 0.00 121 LEU A N 19
ATOM 22917 C CA . LEU A 1 23 ? -10.419 -2.229 2.793 1.00 0.00 121 LEU A CA 19
ATOM 22918 C C . LEU A 1 23 ? -9.685 -1.026 2.210 1.00 0.00 121 LEU A C 19
ATOM 22919 O O . LEU A 1 23 ? -10.285 -0.182 1.544 1.00 0.00 121 LEU A O 19
ATOM 22935 N N . VAL A 1 24 ? -8.381 -0.956 2.463 1.00 0.00 122 VAL A N 19
ATOM 22936 C CA . VAL A 1 24 ? -7.564 0.142 1.960 1.00 0.00 122 VAL A CA 19
ATOM 22937 C C . VAL A 1 24 ? -7.734 0.309 0.454 1.00 0.00 122 VAL A C 19
ATOM 22938 O O . VAL A 1 24 ? -8.114 1.378 -0.024 1.00 0.00 122 VAL A O 19
ATOM 22951 N N . VAL A 1 25 ? -7.449 -0.755 -0.289 1.00 0.00 123 VAL A N 19
ATOM 22952 C CA . VAL A 1 25 ? -7.572 -0.728 -1.742 1.00 0.00 123 VAL A CA 19
ATOM 22953 C C . VAL A 1 25 ? -8.928 -0.176 -2.169 1.00 0.00 123 VAL A C 19
ATOM 22954 O O . VAL A 1 25 ? -9.006 0.777 -2.943 1.00 0.00 123 VAL A O 19
ATOM 22967 N N . GLY A 1 26 ? -9.995 -0.782 -1.657 1.00 0.00 124 GLY A N 19
ATOM 22968 C CA . GLY A 1 26 ? -11.334 -0.338 -1.996 1.00 0.00 124 GLY A CA 19
ATOM 22969 C C . GLY A 1 26 ? -11.805 -0.880 -3.331 1.00 0.00 124 GLY A C 19
ATOM 22970 O O . GLY A 1 26 ? -11.033 -1.459 -4.097 1.00 0.00 124 GLY A O 19
ATOM 22974 N N . PRO A 1 27 ? -13.100 -0.696 -3.626 1.00 0.00 125 PRO A N 19
ATOM 22975 C CA . PRO A 1 27 ? -13.702 -1.165 -4.878 1.00 0.00 125 PRO A CA 19
ATOM 22976 C C . PRO A 1 27 ? -12.871 -0.785 -6.099 1.00 0.00 125 PRO A C 19
ATOM 22977 O O . PRO A 1 27 ? -12.968 0.333 -6.605 1.00 0.00 125 PRO A O 19
ATOM 22988 N N . LYS A 1 28 ? -12.054 -1.722 -6.568 1.00 0.00 126 LYS A N 19
ATOM 22989 C CA . LYS A 1 28 ? -11.207 -1.487 -7.731 1.00 0.00 126 LYS A CA 19
ATOM 22990 C C . LYS A 1 28 ? -10.347 -0.242 -7.535 1.00 0.00 126 LYS A C 19
ATOM 22991 O O . LYS A 1 28 ? -10.261 0.610 -8.417 1.00 0.00 126 LYS A O 19
ATOM 23010 N N . GLY A 1 29 ? -9.709 -0.146 -6.372 1.00 0.00 127 GLY A N 19
ATOM 23011 C CA . GLY A 1 29 ? -8.864 0.997 -6.082 1.00 0.00 127 GLY A CA 19
ATOM 23012 C C . GLY A 1 29 ? -9.630 2.305 -6.101 1.00 0.00 127 GLY A C 19
ATOM 23013 O O . GLY A 1 29 ? -9.423 3.141 -6.980 1.00 0.00 127 GLY A O 19
ATOM 23017 N N . ALA A 1 30 ? -10.518 2.483 -5.129 1.00 0.00 128 ALA A N 19
ATOM 23018 C CA . ALA A 1 30 ? -11.318 3.698 -5.037 1.00 0.00 128 ALA A CA 19
ATOM 23019 C C . ALA A 1 30 ? -10.929 4.520 -3.813 1.00 0.00 128 ALA A C 19
ATOM 23020 O O . ALA A 1 30 ? -10.890 5.750 -3.863 1.00 0.00 128 ALA A O 19
ATOM 23027 N N . THR A 1 31 ? -10.641 3.833 -2.711 1.00 0.00 129 THR A N 19
ATOM 23028 C CA . THR A 1 31 ? -10.257 4.499 -1.473 1.00 0.00 129 THR A CA 19
ATOM 23029 C C . THR A 1 31 ? -8.758 4.771 -1.437 1.00 0.00 129 THR A C 19
ATOM 23030 O O . THR A 1 31 ? -8.323 5.850 -1.032 1.00 0.00 129 THR A O 19
ATOM 23041 N N . ILE A 1 32 ? -7.973 3.788 -1.864 1.00 0.00 130 ILE A N 19
ATOM 23042 C CA . ILE A 1 32 ? -6.521 3.923 -1.882 1.00 0.00 130 ILE A CA 19
ATOM 23043 C C . ILE A 1 32 ? -6.085 5.039 -2.825 1.00 0.00 130 ILE A C 19
ATOM 23044 O O . ILE A 1 32 ? -5.125 5.759 -2.551 1.00 0.00 130 ILE A O 19
ATOM 23060 N N . LYS A 1 33 ? -6.798 5.179 -3.938 1.00 0.00 131 LYS A N 19
ATOM 23061 C CA . LYS A 1 33 ? -6.487 6.209 -4.922 1.00 0.00 131 LYS A CA 19
ATOM 23062 C C . LYS A 1 33 ? -6.484 7.592 -4.278 1.00 0.00 131 LYS A C 19
ATOM 23063 O O . LYS A 1 33 ? -5.572 8.389 -4.502 1.00 0.00 131 LYS A O 19
ATOM 23082 N N . ARG A 1 34 ? -7.508 7.870 -3.478 1.00 0.00 132 ARG A N 19
ATOM 23083 C CA . ARG A 1 34 ? -7.622 9.157 -2.802 1.00 0.00 132 ARG A CA 19
ATOM 23084 C C . ARG A 1 34 ? -6.357 9.468 -2.008 1.00 0.00 132 ARG A C 19
ATOM 23085 O O . ARG A 1 34 ? -5.874 10.601 -2.009 1.00 0.00 132 ARG A O 19
ATOM 23106 N N . ILE A 1 35 ? -5.826 8.455 -1.330 1.00 0.00 133 ILE A N 19
ATOM 23107 C CA . ILE A 1 35 ? -4.617 8.621 -0.532 1.00 0.00 133 ILE A CA 19
ATOM 23108 C C . ILE A 1 35 ? -3.438 9.041 -1.402 1.00 0.00 133 ILE A C 19
ATOM 23109 O O . ILE A 1 35 ? -2.842 10.097 -1.189 1.00 0.00 133 ILE A O 19
ATOM 23125 N N . GLN A 1 36 ? -3.107 8.209 -2.384 1.00 0.00 134 GLN A N 19
ATOM 23126 C CA . GLN A 1 36 ? -1.999 8.495 -3.288 1.00 0.00 134 GLN A CA 19
ATOM 23127 C C . GLN A 1 36 ? -1.990 9.966 -3.689 1.00 0.00 134 GLN A C 19
ATOM 23128 O O . GLN A 1 36 ? -0.929 10.569 -3.850 1.00 0.00 134 GLN A O 19
ATOM 23142 N N . GLN A 1 37 ? -3.179 10.538 -3.850 1.00 0.00 135 GLN A N 19
ATOM 23143 C CA . GLN A 1 37 ? -3.308 11.939 -4.234 1.00 0.00 135 GLN A CA 19
ATOM 23144 C C . GLN A 1 37 ? -3.135 12.852 -3.025 1.00 0.00 135 GLN A C 19
ATOM 23145 O O . GLN A 1 37 ? -2.317 13.772 -3.042 1.00 0.00 135 GLN A O 19
ATOM 23159 N N . ARG A 1 38 ? -3.912 12.593 -1.978 1.00 0.00 136 ARG A N 19
ATOM 23160 C CA . ARG A 1 38 ? -3.846 13.394 -0.761 1.00 0.00 136 ARG A CA 19
ATOM 23161 C C . ARG A 1 38 ? -2.407 13.516 -0.268 1.00 0.00 136 ARG A C 19
ATOM 23162 O O . ARG A 1 38 ? -2.011 14.547 0.277 1.00 0.00 136 ARG A O 19
ATOM 23183 N N . THR A 1 39 ? -1.628 12.456 -0.463 1.00 0.00 137 THR A N 19
ATOM 23184 C CA . THR A 1 39 ? -0.234 12.444 -0.037 1.00 0.00 137 THR A CA 19
ATOM 23185 C C . THR A 1 39 ? 0.706 12.576 -1.229 1.00 0.00 137 THR A C 19
ATOM 23186 O O . THR A 1 39 ? 1.915 12.741 -1.064 1.00 0.00 137 THR A O 19
ATOM 23197 N N . HIS A 1 40 ? 0.144 12.502 -2.432 1.00 0.00 138 HIS A N 19
ATOM 23198 C CA . HIS A 1 40 ? 0.933 12.615 -3.653 1.00 0.00 138 HIS A CA 19
ATOM 23199 C C . HIS A 1 40 ? 2.087 11.616 -3.649 1.00 0.00 138 HIS A C 19
ATOM 23200 O O . HIS A 1 40 ? 3.248 11.990 -3.815 1.00 0.00 138 HIS A O 19
ATOM 23215 N N . THR A 1 41 ? 1.759 10.342 -3.456 1.00 0.00 139 THR A N 19
ATOM 23216 C CA . THR A 1 41 ? 2.766 9.289 -3.428 1.00 0.00 139 THR A CA 19
ATOM 23217 C C . THR A 1 41 ? 2.321 8.080 -4.242 1.00 0.00 139 THR A C 19
ATOM 23218 O O . THR A 1 41 ? 1.130 7.777 -4.322 1.00 0.00 139 THR A O 19
ATOM 23229 N N . TYR A 1 42 ? 3.284 7.391 -4.844 1.00 0.00 140 TYR A N 19
ATOM 23230 C CA . TYR A 1 42 ? 2.990 6.214 -5.653 1.00 0.00 140 TYR A CA 19
ATOM 23231 C C . TYR A 1 42 ? 2.832 4.975 -4.777 1.00 0.00 140 TYR A C 19
ATOM 23232 O O . TYR A 1 42 ? 3.815 4.337 -4.402 1.00 0.00 140 TYR A O 19
ATOM 23250 N N . ILE A 1 43 ? 1.586 4.642 -4.456 1.00 0.00 141 ILE A N 19
ATOM 23251 C CA . ILE A 1 43 ? 1.297 3.479 -3.626 1.00 0.00 141 ILE A CA 19
ATOM 23252 C C . ILE A 1 43 ? 1.106 2.229 -4.478 1.00 0.00 141 ILE A C 19
ATOM 23253 O O . ILE A 1 43 ? 0.175 2.146 -5.279 1.00 0.00 141 ILE A O 19
ATOM 23269 N N . VAL A 1 44 ? 1.994 1.256 -4.299 1.00 0.00 142 VAL A N 19
ATOM 23270 C CA . VAL A 1 44 ? 1.922 0.008 -5.049 1.00 0.00 142 VAL A CA 19
ATOM 23271 C C . VAL A 1 44 ? 1.350 -1.116 -4.193 1.00 0.00 142 VAL A C 19
ATOM 23272 O O . VAL A 1 44 ? 1.963 -1.540 -3.212 1.00 0.00 142 VAL A O 19
ATOM 23285 N N . THR A 1 45 ? 0.169 -1.597 -4.570 1.00 0.00 143 THR A N 19
ATOM 23286 C CA . THR A 1 45 ? -0.488 -2.671 -3.836 1.00 0.00 143 THR A CA 19
ATOM 23287 C C . THR A 1 45 ? 0.213 -4.005 -4.068 1.00 0.00 143 THR A C 19
ATOM 23288 O O . THR A 1 45 ? 0.852 -4.226 -5.097 1.00 0.00 143 THR A O 19
ATOM 23299 N N . PRO A 1 46 ? 0.093 -4.915 -3.091 1.00 0.00 144 PRO A N 19
ATOM 23300 C CA . PRO A 1 46 ? 0.708 -6.244 -3.167 1.00 0.00 144 PRO A CA 19
ATOM 23301 C C . PRO A 1 46 ? 0.042 -7.133 -4.212 1.00 0.00 144 PRO A C 19
ATOM 23302 O O . PRO A 1 46 ? -0.929 -6.733 -4.852 1.00 0.00 144 PRO A O 19
ATOM 23313 N N . GLY A 1 47 ? 0.571 -8.341 -4.379 1.00 0.00 145 GLY A N 19
ATOM 23314 C CA . GLY A 1 47 ? 0.014 -9.267 -5.347 1.00 0.00 145 GLY A CA 19
ATOM 23315 C C . GLY A 1 47 ? -1.147 -10.064 -4.786 1.00 0.00 145 GLY A C 19
ATOM 23316 O O . GLY A 1 47 ? -1.417 -10.018 -3.586 1.00 0.00 145 GLY A O 19
ATOM 23320 N N . ARG A 1 48 ? -1.837 -10.794 -5.656 1.00 0.00 146 ARG A N 19
ATOM 23321 C CA . ARG A 1 48 ? -2.977 -11.602 -5.241 1.00 0.00 146 ARG A CA 19
ATOM 23322 C C . ARG A 1 48 ? -2.525 -12.787 -4.393 1.00 0.00 146 ARG A C 19
ATOM 23323 O O . ARG A 1 48 ? -3.078 -13.045 -3.324 1.00 0.00 146 ARG A O 19
ATOM 23344 N N . ASP A 1 49 ? -1.517 -13.504 -4.878 1.00 0.00 147 ASP A N 19
ATOM 23345 C CA . ASP A 1 49 ? -0.989 -14.661 -4.165 1.00 0.00 147 ASP A CA 19
ATOM 23346 C C . ASP A 1 49 ? 0.284 -14.299 -3.408 1.00 0.00 147 ASP A C 19
ATOM 23347 O O . ASP A 1 49 ? 1.262 -15.047 -3.421 1.00 0.00 147 ASP A O 19
ATOM 23356 N N . LYS A 1 50 ? 0.267 -13.145 -2.749 1.00 0.00 148 LYS A N 19
ATOM 23357 C CA . LYS A 1 50 ? 1.420 -12.682 -1.986 1.00 0.00 148 LYS A CA 19
ATOM 23358 C C . LYS A 1 50 ? 0.983 -12.071 -0.658 1.00 0.00 148 LYS A C 19
ATOM 23359 O O . LYS A 1 50 ? -0.202 -11.826 -0.437 1.00 0.00 148 LYS A O 19
ATOM 23378 N N . GLU A 1 51 ? 1.950 -11.825 0.221 1.00 0.00 149 GLU A N 19
ATOM 23379 C CA . GLU A 1 51 ? 1.663 -11.241 1.526 1.00 0.00 149 GLU A CA 19
ATOM 23380 C C . GLU A 1 51 ? 1.162 -9.807 1.383 1.00 0.00 149 GLU A C 19
ATOM 23381 O O . GLU A 1 51 ? 1.599 -9.054 0.512 1.00 0.00 149 GLU A O 19
ATOM 23393 N N . PRO A 1 52 ? 0.223 -9.418 2.258 1.00 0.00 150 PRO A N 19
ATOM 23394 C CA . PRO A 1 52 ? -0.359 -8.073 2.249 1.00 0.00 150 PRO A CA 19
ATOM 23395 C C . PRO A 1 52 ? 0.637 -7.008 2.697 1.00 0.00 150 PRO A C 19
ATOM 23396 O O . PRO A 1 52 ? 0.871 -6.826 3.892 1.00 0.00 150 PRO A O 19
ATOM 23407 N N . VAL A 1 53 ? 1.221 -6.307 1.730 1.00 0.00 151 VAL A N 19
ATOM 23408 C CA . VAL A 1 53 ? 2.191 -5.259 2.025 1.00 0.00 151 VAL A CA 19
ATOM 23409 C C . VAL A 1 53 ? 2.112 -4.133 1.000 1.00 0.00 151 VAL A C 19
ATOM 23410 O O . VAL A 1 53 ? 2.170 -4.373 -0.207 1.00 0.00 151 VAL A O 19
ATOM 23423 N N . PHE A 1 54 ? 1.981 -2.904 1.487 1.00 0.00 152 PHE A N 19
ATOM 23424 C CA . PHE A 1 54 ? 1.895 -1.740 0.613 1.00 0.00 152 PHE A CA 19
ATOM 23425 C C . PHE A 1 54 ? 3.259 -1.073 0.458 1.00 0.00 152 PHE A C 19
ATOM 23426 O O . PHE A 1 54 ? 3.908 -0.727 1.445 1.00 0.00 152 PHE A O 19
ATOM 23443 N N . ALA A 1 55 ? 3.686 -0.897 -0.788 1.00 0.00 153 ALA A N 19
ATOM 23444 C CA . ALA A 1 55 ? 4.971 -0.272 -1.073 1.00 0.00 153 ALA A CA 19
ATOM 23445 C C . ALA A 1 55 ? 4.788 1.165 -1.551 1.00 0.00 153 ALA A C 19
ATOM 23446 O O . ALA A 1 55 ? 4.482 1.407 -2.719 1.00 0.00 153 ALA A O 19
ATOM 23453 N N . VAL A 1 56 ? 4.977 2.115 -0.641 1.00 0.00 154 VAL A N 19
ATOM 23454 C CA . VAL A 1 56 ? 4.833 3.528 -0.970 1.00 0.00 154 VAL A CA 19
ATOM 23455 C C . VAL A 1 56 ? 6.149 4.113 -1.471 1.00 0.00 154 VAL A C 19
ATOM 23456 O O . VAL A 1 56 ? 7.206 3.891 -0.879 1.00 0.00 154 VAL A O 19
ATOM 23469 N N . THR A 1 57 ? 6.079 4.862 -2.567 1.00 0.00 155 THR A N 19
ATOM 23470 C CA . THR A 1 57 ? 7.264 5.478 -3.149 1.00 0.00 155 THR A CA 19
ATOM 23471 C C . THR A 1 57 ? 7.132 6.996 -3.188 1.00 0.00 155 THR A C 19
ATOM 23472 O O . THR A 1 57 ? 6.136 7.530 -3.676 1.00 0.00 155 THR A O 19
ATOM 23483 N N . GLY A 1 58 ? 8.143 7.688 -2.672 1.00 0.00 156 GLY A N 19
ATOM 23484 C CA . GLY A 1 58 ? 8.119 9.139 -2.659 1.00 0.00 156 GLY A CA 19
ATOM 23485 C C . GLY A 1 58 ? 9.033 9.724 -1.600 1.00 0.00 156 GLY A C 19
ATOM 23486 O O . GLY A 1 58 ? 9.672 8.989 -0.847 1.00 0.00 156 GLY A O 19
ATOM 23490 N N . MET A 1 59 ? 9.098 11.050 -1.544 1.00 0.00 157 MET A N 19
ATOM 23491 C CA . MET A 1 59 ? 9.942 11.733 -0.570 1.00 0.00 157 MET A CA 19
ATOM 23492 C C . MET A 1 59 ? 9.867 11.047 0.790 1.00 0.00 157 MET A C 19
ATOM 23493 O O . MET A 1 59 ? 8.923 10.316 1.092 1.00 0.00 157 MET A O 19
ATOM 23507 N N . PRO A 1 60 ? 10.884 11.286 1.632 1.00 0.00 158 PRO A N 19
ATOM 23508 C CA . PRO A 1 60 ? 10.955 10.700 2.974 1.00 0.00 158 PRO A CA 19
ATOM 23509 C C . PRO A 1 60 ? 9.908 11.283 3.917 1.00 0.00 158 PRO A C 19
ATOM 23510 O O . PRO A 1 60 ? 9.810 10.879 5.075 1.00 0.00 158 PRO A O 19
ATOM 23521 N N . GLU A 1 61 ? 9.129 12.235 3.413 1.00 0.00 159 GLU A N 19
ATOM 23522 C CA . GLU A 1 61 ? 8.090 12.873 4.213 1.00 0.00 159 GLU A CA 19
ATOM 23523 C C . GLU A 1 61 ? 6.707 12.599 3.628 1.00 0.00 159 GLU A C 19
ATOM 23524 O O . GLU A 1 61 ? 5.741 12.396 4.361 1.00 0.00 159 GLU A O 19
ATOM 23536 N N . ASN A 1 62 ? 6.623 12.596 2.301 1.00 0.00 160 ASN A N 19
ATOM 23537 C CA . ASN A 1 62 ? 5.359 12.348 1.617 1.00 0.00 160 ASN A CA 19
ATOM 23538 C C . ASN A 1 62 ? 4.896 10.910 1.833 1.00 0.00 160 ASN A C 19
ATOM 23539 O O . ASN A 1 62 ? 3.728 10.661 2.129 1.00 0.00 160 ASN A O 19
ATOM 23550 N N . VAL A 1 63 ? 5.821 9.968 1.683 1.00 0.00 161 VAL A N 19
ATOM 23551 C CA . VAL A 1 63 ? 5.509 8.555 1.863 1.00 0.00 161 VAL A CA 19
ATOM 23552 C C . VAL A 1 63 ? 5.203 8.242 3.323 1.00 0.00 161 VAL A C 19
ATOM 23553 O O . VAL A 1 63 ? 4.296 7.467 3.625 1.00 0.00 161 VAL A O 19
ATOM 23566 N N . ASP A 1 64 ? 5.966 8.849 4.225 1.00 0.00 162 ASP A N 19
ATOM 23567 C CA . ASP A 1 64 ? 5.776 8.637 5.655 1.00 0.00 162 ASP A CA 19
ATOM 23568 C C . ASP A 1 64 ? 4.327 8.897 6.055 1.00 0.00 162 ASP A C 19
ATOM 23569 O O . ASP A 1 64 ? 3.757 8.171 6.870 1.00 0.00 162 ASP A O 19
ATOM 23578 N N . ARG A 1 65 ? 3.736 9.938 5.477 1.00 0.00 163 ARG A N 19
ATOM 23579 C CA . ARG A 1 65 ? 2.355 10.295 5.775 1.00 0.00 163 ARG A CA 19
ATOM 23580 C C . ARG A 1 65 ? 1.398 9.198 5.316 1.00 0.00 163 ARG A C 19
ATOM 23581 O O . ARG A 1 65 ? 0.654 8.634 6.118 1.00 0.00 163 ARG A O 19
ATOM 23602 N N . ALA A 1 66 ? 1.424 8.902 4.021 1.00 0.00 164 ALA A N 19
ATOM 23603 C CA . ALA A 1 66 ? 0.561 7.872 3.455 1.00 0.00 164 ALA A CA 19
ATOM 23604 C C . ALA A 1 66 ? 0.526 6.635 4.347 1.00 0.00 164 ALA A C 19
ATOM 23605 O O . ALA A 1 66 ? -0.542 6.085 4.618 1.00 0.00 164 ALA A O 19
ATOM 23612 N N . ARG A 1 67 ? 1.698 6.203 4.798 1.00 0.00 165 ARG A N 19
ATOM 23613 C CA . ARG A 1 67 ? 1.801 5.030 5.657 1.00 0.00 165 ARG A CA 19
ATOM 23614 C C . ARG A 1 67 ? 0.786 5.098 6.794 1.00 0.00 165 ARG A C 19
ATOM 23615 O O . ARG A 1 67 ? 0.110 4.115 7.095 1.00 0.00 165 ARG A O 19
ATOM 23636 N N . GLU A 1 68 ? 0.685 6.266 7.422 1.00 0.00 166 GLU A N 19
ATOM 23637 C CA . GLU A 1 68 ? -0.247 6.461 8.526 1.00 0.00 166 GLU A CA 19
ATOM 23638 C C . GLU A 1 68 ? -1.664 6.069 8.118 1.00 0.00 166 GLU A C 19
ATOM 23639 O O . GLU A 1 68 ? -2.261 5.165 8.700 1.00 0.00 166 GLU A O 19
ATOM 23651 N N . GLU A 1 69 ? -2.196 6.759 7.113 1.00 0.00 167 GLU A N 19
ATOM 23652 C CA . GLU A 1 69 ? -3.543 6.484 6.628 1.00 0.00 167 GLU A CA 19
ATOM 23653 C C . GLU A 1 69 ? -3.705 5.007 6.277 1.00 0.00 167 GLU A C 19
ATOM 23654 O O . GLU A 1 69 ? -4.749 4.408 6.536 1.00 0.00 167 GLU A O 19
ATOM 23666 N N . ILE A 1 70 ? -2.665 4.429 5.687 1.00 0.00 168 ILE A N 19
ATOM 23667 C CA . ILE A 1 70 ? -2.691 3.023 5.301 1.00 0.00 168 ILE A CA 19
ATOM 23668 C C . ILE A 1 70 ? -3.011 2.131 6.496 1.00 0.00 168 ILE A C 19
ATOM 23669 O O . ILE A 1 70 ? -4.095 1.554 6.578 1.00 0.00 168 ILE A O 19
ATOM 23685 N N . GLU A 1 71 ? -2.061 2.025 7.420 1.00 0.00 169 GLU A N 19
ATOM 23686 C CA . GLU A 1 71 ? -2.244 1.204 8.611 1.00 0.00 169 GLU A CA 19
ATOM 23687 C C . GLU A 1 71 ? -3.442 1.685 9.425 1.00 0.00 169 GLU A C 19
ATOM 23688 O O . GLU A 1 71 ? -4.136 0.889 10.057 1.00 0.00 169 GLU A O 19
ATOM 23700 N N . ALA A 1 72 ? -3.677 2.992 9.405 1.00 0.00 170 ALA A N 19
ATOM 23701 C CA . ALA A 1 72 ? -4.791 3.580 10.139 1.00 0.00 170 ALA A CA 19
ATOM 23702 C C . ALA A 1 72 ? -6.015 2.672 10.098 1.00 0.00 170 ALA A C 19
ATOM 23703 O O . ALA A 1 72 ? -6.539 2.273 11.139 1.00 0.00 170 ALA A O 19
ATOM 23710 N N . HIS A 1 73 ? -6.467 2.349 8.891 1.00 0.00 171 HIS A N 19
ATOM 23711 C CA . HIS A 1 73 ? -7.631 1.487 8.715 1.00 0.00 171 HIS A CA 19
ATOM 23712 C C . HIS A 1 73 ? -7.649 0.379 9.763 1.00 0.00 171 HIS A C 19
ATOM 23713 O O . HIS A 1 73 ? -8.699 0.056 10.320 1.00 0.00 171 HIS A O 19
ATOM 23728 N N . ILE A 1 74 ? -6.482 -0.199 10.026 1.00 0.00 172 ILE A N 19
ATOM 23729 C CA . ILE A 1 74 ? -6.365 -1.271 11.007 1.00 0.00 172 ILE A CA 19
ATOM 23730 C C . ILE A 1 74 ? -7.204 -0.976 12.246 1.00 0.00 172 ILE A C 19
ATOM 23731 O O . ILE A 1 74 ? -8.039 -1.785 12.653 1.00 0.00 172 ILE A O 19
ATOM 23747 N N . THR A 1 75 ? -6.978 0.191 12.843 1.00 0.00 173 THR A N 19
ATOM 23748 C CA . THR A 1 75 ? -7.713 0.594 14.035 1.00 0.00 173 THR A CA 19
ATOM 23749 C C . THR A 1 75 ? -9.207 0.703 13.750 1.00 0.00 173 THR A C 19
ATOM 23750 O O . THR A 1 75 ? -10.034 0.214 14.521 1.00 0.00 173 THR A O 19
ATOM 23761 N N . LEU A 1 76 ? -9.546 1.346 12.638 1.00 0.00 174 LEU A N 19
ATOM 23762 C CA . LEU A 1 76 ? -10.942 1.519 12.250 1.00 0.00 174 LEU A CA 19
ATOM 23763 C C . LEU A 1 76 ? -11.774 0.306 12.656 1.00 0.00 174 LEU A C 19
ATOM 23764 O O . LEU A 1 76 ? -11.264 -0.812 12.730 1.00 0.00 174 LEU A O 19
ATOM 23780 N N . ARG A 1 77 ? -13.057 0.536 12.915 1.00 0.00 175 ARG A N 19
ATOM 23781 C CA . ARG A 1 77 ? -13.960 -0.538 13.311 1.00 0.00 175 ARG A CA 19
ATOM 23782 C C . ARG A 1 77 ? -15.355 -0.316 12.735 1.00 0.00 175 ARG A C 19
ATOM 23783 O O . ARG A 1 77 ? -15.875 0.800 12.753 1.00 0.00 175 ARG A O 19
ATOM 23804 N N . SER A 1 78 ? -15.956 -1.386 12.223 1.00 0.00 176 SER A N 19
ATOM 23805 C CA . SER A 1 78 ? -17.289 -1.307 11.637 1.00 0.00 176 SER A CA 19
ATOM 23806 C C . SER A 1 78 ? -18.339 -1.847 12.603 1.00 0.00 176 SER A C 19
ATOM 23807 O O . SER A 1 78 ? -19.240 -2.586 12.209 1.00 0.00 176 SER A O 19
ATOM 23815 N N . GLY A 1 79 ? -18.216 -1.470 13.873 1.00 0.00 177 GLY A N 19
ATOM 23816 C CA . GLY A 1 79 ? -19.161 -1.925 14.876 1.00 0.00 177 GLY A CA 19
ATOM 23817 C C . GLY A 1 79 ? -18.523 -2.086 16.242 1.00 0.00 177 GLY A C 19
ATOM 23818 O O . GLY A 1 79 ? -17.939 -3.122 16.560 1.00 0.00 177 GLY A O 19
ATOM 23822 N N . PRO A 1 80 ? -18.631 -1.041 17.076 1.00 0.00 178 PRO A N 19
ATOM 23823 C CA . PRO A 1 80 ? -18.065 -1.047 18.428 1.00 0.00 178 PRO A CA 19
ATOM 23824 C C . PRO A 1 80 ? -18.807 -1.995 19.364 1.00 0.00 178 PRO A C 19
ATOM 23825 O O . PRO A 1 80 ? -18.321 -2.321 20.446 1.00 0.00 178 PRO A O 19
ATOM 23836 N N . SER A 1 81 ? -19.987 -2.435 18.938 1.00 0.00 179 SER A N 19
ATOM 23837 C CA . SER A 1 81 ? -20.799 -3.343 19.740 1.00 0.00 179 SER A CA 19
ATOM 23838 C C . SER A 1 81 ? -19.922 -4.366 20.456 1.00 0.00 179 SER A C 19
ATOM 23839 O O . SER A 1 81 ? -18.934 -4.849 19.902 1.00 0.00 179 SER A O 19
ATOM 23847 N N . SER A 1 82 ? -20.291 -4.691 21.691 1.00 0.00 180 SER A N 19
ATOM 23848 C CA . SER A 1 82 ? -19.536 -5.653 22.486 1.00 0.00 180 SER A CA 19
ATOM 23849 C C . SER A 1 82 ? -20.417 -6.831 22.893 1.00 0.00 180 SER A C 19
ATOM 23850 O O . SER A 1 82 ? -21.560 -6.650 23.311 1.00 0.00 180 SER A O 19
ATOM 23858 N N . GLY A 1 83 ? -19.875 -8.038 22.767 1.00 0.00 181 GLY A N 19
ATOM 23859 C CA . GLY A 1 83 ? -20.624 -9.228 23.125 1.00 0.00 181 GLY A CA 19
ATOM 23860 C C . GLY A 1 83 ? -19.887 -10.099 24.123 1.00 0.00 181 GLY A C 19
ATOM 23861 O O . GLY A 1 83 ? -20.503 -10.712 24.995 1.00 0.00 181 GLY A O 19
ATOM 23865 N N . GLY A 1 1 ? 24.421 21.504 -8.282 1.00 0.00 99 GLY A N 20
ATOM 23866 C CA . GLY A 1 1 ? 24.932 20.428 -9.111 1.00 0.00 99 GLY A CA 20
ATOM 23867 C C . GLY A 1 1 ? 24.593 20.616 -10.577 1.00 0.00 99 GLY A C 20
ATOM 23868 O O . GLY A 1 1 ? 24.273 21.723 -11.010 1.00 0.00 99 GLY A O 20
ATOM 23872 N N . SER A 1 2 ? 24.666 19.532 -11.343 1.00 0.00 100 SER A N 20
ATOM 23873 C CA . SER A 1 2 ? 24.371 19.584 -12.770 1.00 0.00 100 SER A CA 20
ATOM 23874 C C . SER A 1 2 ? 22.866 19.533 -13.015 1.00 0.00 100 SER A C 20
ATOM 23875 O O . SER A 1 2 ? 22.087 19.247 -12.106 1.00 0.00 100 SER A O 20
ATOM 23883 N N . SER A 1 3 ? 22.464 19.813 -14.251 1.00 0.00 101 SER A N 20
ATOM 23884 C CA . SER A 1 3 ? 21.053 19.804 -14.617 1.00 0.00 101 SER A CA 20
ATOM 23885 C C . SER A 1 3 ? 20.782 18.777 -15.711 1.00 0.00 101 SER A C 20
ATOM 23886 O O . SER A 1 3 ? 21.277 18.900 -16.830 1.00 0.00 101 SER A O 20
ATOM 23894 N N . GLY A 1 4 ? 19.991 17.761 -15.378 1.00 0.00 102 GLY A N 20
ATOM 23895 C CA . GLY A 1 4 ? 19.667 16.725 -16.342 1.00 0.00 102 GLY A CA 20
ATOM 23896 C C . GLY A 1 4 ? 18.702 15.697 -15.786 1.00 0.00 102 GLY A C 20
ATOM 23897 O O . GLY A 1 4 ? 17.505 15.742 -16.072 1.00 0.00 102 GLY A O 20
ATOM 23901 N N . SER A 1 5 ? 19.222 14.768 -14.992 1.00 0.00 103 SER A N 20
ATOM 23902 C CA . SER A 1 5 ? 18.399 13.720 -14.399 1.00 0.00 103 SER A CA 20
ATOM 23903 C C . SER A 1 5 ? 18.601 13.659 -12.888 1.00 0.00 103 SER A C 20
ATOM 23904 O O . SER A 1 5 ? 18.713 12.579 -12.309 1.00 0.00 103 SER A O 20
ATOM 23912 N N . SER A 1 6 ? 18.647 14.828 -12.256 1.00 0.00 104 SER A N 20
ATOM 23913 C CA . SER A 1 6 ? 18.840 14.909 -10.813 1.00 0.00 104 SER A CA 20
ATOM 23914 C C . SER A 1 6 ? 17.558 14.543 -10.072 1.00 0.00 104 SER A C 20
ATOM 23915 O O . SER A 1 6 ? 16.571 15.276 -10.116 1.00 0.00 104 SER A O 20
ATOM 23923 N N . GLY A 1 7 ? 17.581 13.401 -9.391 1.00 0.00 105 GLY A N 20
ATOM 23924 C CA . GLY A 1 7 ? 16.415 12.956 -8.650 1.00 0.00 105 GLY A CA 20
ATOM 23925 C C . GLY A 1 7 ? 16.680 12.851 -7.162 1.00 0.00 105 GLY A C 20
ATOM 23926 O O . GLY A 1 7 ? 17.629 13.444 -6.649 1.00 0.00 105 GLY A O 20
ATOM 23930 N N . GLY A 1 8 ? 15.837 12.096 -6.464 1.00 0.00 106 GLY A N 20
ATOM 23931 C CA . GLY A 1 8 ? 16.000 11.931 -5.031 1.00 0.00 106 GLY A CA 20
ATOM 23932 C C . GLY A 1 8 ? 14.692 11.624 -4.330 1.00 0.00 106 GLY A C 20
ATOM 23933 O O . GLY A 1 8 ? 13.758 12.424 -4.368 1.00 0.00 106 GLY A O 20
ATOM 23937 N N . GLN A 1 9 ? 14.625 10.462 -3.689 1.00 0.00 107 GLN A N 20
ATOM 23938 C CA . GLN A 1 9 ? 13.420 10.051 -2.978 1.00 0.00 107 GLN A CA 20
ATOM 23939 C C . GLN A 1 9 ? 13.645 8.736 -2.239 1.00 0.00 107 GLN A C 20
ATOM 23940 O O . GLN A 1 9 ? 14.719 8.138 -2.326 1.00 0.00 107 GLN A O 20
ATOM 23954 N N . THR A 1 10 ? 12.626 8.289 -1.512 1.00 0.00 108 THR A N 20
ATOM 23955 C CA . THR A 1 10 ? 12.714 7.045 -0.756 1.00 0.00 108 THR A CA 20
ATOM 23956 C C . THR A 1 10 ? 11.455 6.204 -0.934 1.00 0.00 108 THR A C 20
ATOM 23957 O O . THR A 1 10 ? 10.412 6.709 -1.352 1.00 0.00 108 THR A O 20
ATOM 23968 N N . THR A 1 11 ? 11.558 4.918 -0.613 1.00 0.00 109 THR A N 20
ATOM 23969 C CA . THR A 1 11 ? 10.427 4.007 -0.738 1.00 0.00 109 THR A CA 20
ATOM 23970 C C . THR A 1 11 ? 10.314 3.102 0.483 1.00 0.00 109 THR A C 20
ATOM 23971 O O . THR A 1 11 ? 11.266 2.410 0.846 1.00 0.00 109 THR A O 20
ATOM 23982 N N . ILE A 1 12 ? 9.144 3.110 1.113 1.00 0.00 110 ILE A N 20
ATOM 23983 C CA . ILE A 1 12 ? 8.906 2.288 2.293 1.00 0.00 110 ILE A CA 20
ATOM 23984 C C . ILE A 1 12 ? 7.856 1.218 2.015 1.00 0.00 110 ILE A C 20
ATOM 23985 O O . ILE A 1 12 ? 7.005 1.383 1.142 1.00 0.00 110 ILE A O 20
ATOM 24001 N N . GLN A 1 13 ? 7.922 0.122 2.765 1.00 0.00 111 GLN A N 20
ATOM 24002 C CA . GLN A 1 13 ? 6.975 -0.974 2.599 1.00 0.00 111 GLN A CA 20
ATOM 24003 C C . GLN A 1 13 ? 6.024 -1.056 3.789 1.00 0.00 111 GLN A C 20
ATOM 24004 O O . GLN A 1 13 ? 6.411 -1.481 4.878 1.00 0.00 111 GLN A O 20
ATOM 24018 N N . VAL A 1 14 ? 4.778 -0.647 3.573 1.00 0.00 112 VAL A N 20
ATOM 24019 C CA . VAL A 1 14 ? 3.771 -0.675 4.627 1.00 0.00 112 VAL A CA 20
ATOM 24020 C C . VAL A 1 14 ? 3.307 -2.100 4.906 1.00 0.00 112 VAL A C 20
ATOM 24021 O O . VAL A 1 14 ? 3.094 -2.886 3.983 1.00 0.00 112 VAL A O 20
ATOM 24034 N N . ARG A 1 15 ? 3.152 -2.426 6.185 1.00 0.00 113 ARG A N 20
ATOM 24035 C CA . ARG A 1 15 ? 2.714 -3.757 6.587 1.00 0.00 113 ARG A CA 20
ATOM 24036 C C . ARG A 1 15 ? 1.294 -3.717 7.143 1.00 0.00 113 ARG A C 20
ATOM 24037 O O . ARG A 1 15 ? 1.038 -3.098 8.176 1.00 0.00 113 ARG A O 20
ATOM 24058 N N . VAL A 1 16 ? 0.374 -4.381 6.451 1.00 0.00 114 VAL A N 20
ATOM 24059 C CA . VAL A 1 16 ? -1.021 -4.422 6.876 1.00 0.00 114 VAL A CA 20
ATOM 24060 C C . VAL A 1 16 ? -1.586 -5.834 6.770 1.00 0.00 114 VAL A C 20
ATOM 24061 O O . VAL A 1 16 ? -1.168 -6.636 5.935 1.00 0.00 114 VAL A O 20
ATOM 24074 N N . PRO A 1 17 ? -2.561 -6.148 7.636 1.00 0.00 115 PRO A N 20
ATOM 24075 C CA . PRO A 1 17 ? -3.206 -7.464 7.659 1.00 0.00 115 PRO A CA 20
ATOM 24076 C C . PRO A 1 17 ? -4.083 -7.701 6.435 1.00 0.00 115 PRO A C 20
ATOM 24077 O O . PRO A 1 17 ? -4.928 -6.872 6.094 1.00 0.00 115 PRO A O 20
ATOM 24088 N N . TYR A 1 18 ? -3.878 -8.836 5.777 1.00 0.00 116 TYR A N 20
ATOM 24089 C CA . TYR A 1 18 ? -4.649 -9.181 4.588 1.00 0.00 116 TYR A CA 20
ATOM 24090 C C . TYR A 1 18 ? -6.112 -8.778 4.752 1.00 0.00 116 TYR A C 20
ATOM 24091 O O . TYR A 1 18 ? -6.800 -8.486 3.774 1.00 0.00 116 TYR A O 20
ATOM 24109 N N . ARG A 1 19 ? -6.579 -8.765 5.996 1.00 0.00 117 ARG A N 20
ATOM 24110 C CA . ARG A 1 19 ? -7.960 -8.399 6.289 1.00 0.00 117 ARG A CA 20
ATOM 24111 C C . ARG A 1 19 ? -8.217 -6.934 5.950 1.00 0.00 117 ARG A C 20
ATOM 24112 O O . ARG A 1 19 ? -9.169 -6.608 5.241 1.00 0.00 117 ARG A O 20
ATOM 24133 N N . VAL A 1 20 ? -7.362 -6.054 6.462 1.00 0.00 118 VAL A N 20
ATOM 24134 C CA . VAL A 1 20 ? -7.496 -4.624 6.213 1.00 0.00 118 VAL A CA 20
ATOM 24135 C C . VAL A 1 20 ? -7.253 -4.296 4.744 1.00 0.00 118 VAL A C 20
ATOM 24136 O O . VAL A 1 20 ? -7.904 -3.419 4.177 1.00 0.00 118 VAL A O 20
ATOM 24149 N N . VAL A 1 21 ? -6.312 -5.008 4.133 1.00 0.00 119 VAL A N 20
ATOM 24150 C CA . VAL A 1 21 ? -5.983 -4.794 2.729 1.00 0.00 119 VAL A CA 20
ATOM 24151 C C . VAL A 1 21 ? -7.233 -4.485 1.913 1.00 0.00 119 VAL A C 20
ATOM 24152 O O . VAL A 1 21 ? -7.422 -3.361 1.449 1.00 0.00 119 VAL A O 20
ATOM 24165 N N . GLY A 1 22 ? -8.086 -5.490 1.741 1.00 0.00 120 GLY A N 20
ATOM 24166 C CA . GLY A 1 22 ? -9.308 -5.305 0.981 1.00 0.00 120 GLY A CA 20
ATOM 24167 C C . GLY A 1 22 ? -10.040 -4.034 1.362 1.00 0.00 120 GLY A C 20
ATOM 24168 O O . GLY A 1 22 ? -10.584 -3.340 0.501 1.00 0.00 120 GLY A O 20
ATOM 24172 N N . LEU A 1 23 ? -10.058 -3.727 2.654 1.00 0.00 121 LEU A N 20
ATOM 24173 C CA . LEU A 1 23 ? -10.731 -2.531 3.148 1.00 0.00 121 LEU A CA 20
ATOM 24174 C C . LEU A 1 23 ? -10.057 -1.269 2.618 1.00 0.00 121 LEU A C 20
ATOM 24175 O O . LEU A 1 23 ? -10.726 -0.308 2.237 1.00 0.00 121 LEU A O 20
ATOM 24191 N N . VAL A 1 24 ? -8.728 -1.279 2.594 1.00 0.00 122 VAL A N 20
ATOM 24192 C CA . VAL A 1 24 ? -7.963 -0.137 2.108 1.00 0.00 122 VAL A CA 20
ATOM 24193 C C . VAL A 1 24 ? -8.137 0.040 0.604 1.00 0.00 122 VAL A C 20
ATOM 24194 O O . VAL A 1 24 ? -8.691 1.039 0.145 1.00 0.00 122 VAL A O 20
ATOM 24207 N N . VAL A 1 25 ? -7.659 -0.937 -0.161 1.00 0.00 123 VAL A N 20
ATOM 24208 C CA . VAL A 1 25 ? -7.763 -0.890 -1.614 1.00 0.00 123 VAL A CA 20
ATOM 24209 C C . VAL A 1 25 ? -9.090 -0.279 -2.051 1.00 0.00 123 VAL A C 20
ATOM 24210 O O . VAL A 1 25 ? -9.130 0.581 -2.930 1.00 0.00 123 VAL A O 20
ATOM 24223 N N . GLY A 1 26 ? -10.176 -0.730 -1.430 1.00 0.00 124 GLY A N 20
ATOM 24224 C CA . GLY A 1 26 ? -11.490 -0.216 -1.768 1.00 0.00 124 GLY A CA 20
ATOM 24225 C C . GLY A 1 26 ? -12.006 -0.764 -3.084 1.00 0.00 124 GLY A C 20
ATOM 24226 O O . GLY A 1 26 ? -11.296 -1.457 -3.813 1.00 0.00 124 GLY A O 20
ATOM 24230 N N . PRO A 1 27 ? -13.271 -0.453 -3.403 1.00 0.00 125 PRO A N 20
ATOM 24231 C CA . PRO A 1 27 ? -13.910 -0.910 -4.641 1.00 0.00 125 PRO A CA 20
ATOM 24232 C C . PRO A 1 27 ? -13.033 -0.677 -5.866 1.00 0.00 125 PRO A C 20
ATOM 24233 O O . PRO A 1 27 ? -12.784 0.464 -6.257 1.00 0.00 125 PRO A O 20
ATOM 24244 N N . LYS A 1 28 ? -12.567 -1.765 -6.470 1.00 0.00 126 LYS A N 20
ATOM 24245 C CA . LYS A 1 28 ? -11.719 -1.680 -7.653 1.00 0.00 126 LYS A CA 20
ATOM 24246 C C . LYS A 1 28 ? -10.773 -0.487 -7.560 1.00 0.00 126 LYS A C 20
ATOM 24247 O O . LYS A 1 28 ? -10.548 0.217 -8.543 1.00 0.00 126 LYS A O 20
ATOM 24266 N N . GLY A 1 29 ? -10.220 -0.268 -6.370 1.00 0.00 127 GLY A N 20
ATOM 24267 C CA . GLY A 1 29 ? -9.303 0.839 -6.172 1.00 0.00 127 GLY A CA 20
ATOM 24268 C C . GLY A 1 29 ? -10.001 2.184 -6.213 1.00 0.00 127 GLY A C 20
ATOM 24269 O O . GLY A 1 29 ? -10.021 2.849 -7.249 1.00 0.00 127 GLY A O 20
ATOM 24273 N N . ALA A 1 30 ? -10.576 2.586 -5.084 1.00 0.00 128 ALA A N 20
ATOM 24274 C CA . ALA A 1 30 ? -11.278 3.860 -4.996 1.00 0.00 128 ALA A CA 20
ATOM 24275 C C . ALA A 1 30 ? -10.798 4.669 -3.796 1.00 0.00 128 ALA A C 20
ATOM 24276 O O . ALA A 1 30 ? -10.616 5.884 -3.885 1.00 0.00 128 ALA A O 20
ATOM 24283 N N . THR A 1 31 ? -10.596 3.989 -2.672 1.00 0.00 129 THR A N 20
ATOM 24284 C CA . THR A 1 31 ? -10.139 4.645 -1.453 1.00 0.00 129 THR A CA 20
ATOM 24285 C C . THR A 1 31 ? -8.621 4.790 -1.443 1.00 0.00 129 THR A C 20
ATOM 24286 O O . THR A 1 31 ? -8.091 5.844 -1.091 1.00 0.00 129 THR A O 20
ATOM 24297 N N . ILE A 1 32 ? -7.927 3.725 -1.831 1.00 0.00 130 ILE A N 20
ATOM 24298 C CA . ILE A 1 32 ? -6.470 3.736 -1.868 1.00 0.00 130 ILE A CA 20
ATOM 24299 C C . ILE A 1 32 ? -5.952 4.814 -2.813 1.00 0.00 130 ILE A C 20
ATOM 24300 O O . ILE A 1 32 ? -4.973 5.499 -2.515 1.00 0.00 130 ILE A O 20
ATOM 24316 N N . LYS A 1 33 ? -6.616 4.963 -3.954 1.00 0.00 131 LYS A N 20
ATOM 24317 C CA . LYS A 1 33 ? -6.226 5.960 -4.943 1.00 0.00 131 LYS A CA 20
ATOM 24318 C C . LYS A 1 33 ? -6.245 7.361 -4.340 1.00 0.00 131 LYS A C 20
ATOM 24319 O O . LYS A 1 33 ? -5.346 8.166 -4.588 1.00 0.00 131 LYS A O 20
ATOM 24338 N N . ARG A 1 34 ? -7.272 7.645 -3.547 1.00 0.00 132 ARG A N 20
ATOM 24339 C CA . ARG A 1 34 ? -7.407 8.948 -2.908 1.00 0.00 132 ARG A CA 20
ATOM 24340 C C . ARG A 1 34 ? -6.173 9.275 -2.072 1.00 0.00 132 ARG A C 20
ATOM 24341 O O . ARG A 1 34 ? -5.676 10.401 -2.095 1.00 0.00 132 ARG A O 20
ATOM 24362 N N . ILE A 1 35 ? -5.684 8.282 -1.336 1.00 0.00 133 ILE A N 20
ATOM 24363 C CA . ILE A 1 35 ? -4.508 8.464 -0.494 1.00 0.00 133 ILE A CA 20
ATOM 24364 C C . ILE A 1 35 ? -3.296 8.875 -1.324 1.00 0.00 133 ILE A C 20
ATOM 24365 O O . ILE A 1 35 ? -2.592 9.825 -0.983 1.00 0.00 133 ILE A O 20
ATOM 24381 N N . GLN A 1 36 ? -3.060 8.153 -2.415 1.00 0.00 134 GLN A N 20
ATOM 24382 C CA . GLN A 1 36 ? -1.934 8.444 -3.294 1.00 0.00 134 GLN A CA 20
ATOM 24383 C C . GLN A 1 36 ? -1.878 9.930 -3.634 1.00 0.00 134 GLN A C 20
ATOM 24384 O O . GLN A 1 36 ? -0.798 10.510 -3.745 1.00 0.00 134 GLN A O 20
ATOM 24398 N N . GLN A 1 37 ? -3.048 10.539 -3.798 1.00 0.00 135 GLN A N 20
ATOM 24399 C CA . GLN A 1 37 ? -3.131 11.957 -4.126 1.00 0.00 135 GLN A CA 20
ATOM 24400 C C . GLN A 1 37 ? -3.004 12.815 -2.871 1.00 0.00 135 GLN A C 20
ATOM 24401 O O . GLN A 1 37 ? -2.151 13.699 -2.795 1.00 0.00 135 GLN A O 20
ATOM 24415 N N . ARG A 1 38 ? -3.859 12.548 -1.889 1.00 0.00 136 ARG A N 20
ATOM 24416 C CA . ARG A 1 38 ? -3.844 13.296 -0.638 1.00 0.00 136 ARG A CA 20
ATOM 24417 C C . ARG A 1 38 ? -2.433 13.364 -0.062 1.00 0.00 136 ARG A C 20
ATOM 24418 O O . ARG A 1 38 ? -2.058 14.347 0.578 1.00 0.00 136 ARG A O 20
ATOM 24439 N N . THR A 1 39 ? -1.653 12.312 -0.294 1.00 0.00 137 THR A N 20
ATOM 24440 C CA . THR A 1 39 ? -0.285 12.250 0.203 1.00 0.00 137 THR A CA 20
ATOM 24441 C C . THR A 1 39 ? 0.719 12.467 -0.924 1.00 0.00 137 THR A C 20
ATOM 24442 O O . THR A 1 39 ? 1.903 12.699 -0.677 1.00 0.00 137 THR A O 20
ATOM 24453 N N . HIS A 1 40 ? 0.239 12.391 -2.161 1.00 0.00 138 HIS A N 20
ATOM 24454 C CA . HIS A 1 40 ? 1.095 12.581 -3.326 1.00 0.00 138 HIS A CA 20
ATOM 24455 C C . HIS A 1 40 ? 2.233 11.564 -3.336 1.00 0.00 138 HIS A C 20
ATOM 24456 O O . HIS A 1 40 ? 3.406 11.929 -3.413 1.00 0.00 138 HIS A O 20
ATOM 24471 N N . THR A 1 41 ? 1.878 10.285 -3.255 1.00 0.00 139 THR A N 20
ATOM 24472 C CA . THR A 1 41 ? 2.868 9.216 -3.252 1.00 0.00 139 THR A CA 20
ATOM 24473 C C . THR A 1 41 ? 2.400 8.031 -4.088 1.00 0.00 139 THR A C 20
ATOM 24474 O O . THR A 1 41 ? 1.214 7.700 -4.105 1.00 0.00 139 THR A O 20
ATOM 24485 N N . TYR A 1 42 ? 3.338 7.394 -4.781 1.00 0.00 140 TYR A N 20
ATOM 24486 C CA . TYR A 1 42 ? 3.020 6.245 -5.621 1.00 0.00 140 TYR A CA 20
ATOM 24487 C C . TYR A 1 42 ? 2.824 4.990 -4.776 1.00 0.00 140 TYR A C 20
ATOM 24488 O O . TYR A 1 42 ? 3.791 4.356 -4.353 1.00 0.00 140 TYR A O 20
ATOM 24506 N N . ILE A 1 43 ? 1.566 4.638 -4.535 1.00 0.00 141 ILE A N 20
ATOM 24507 C CA . ILE A 1 43 ? 1.241 3.458 -3.743 1.00 0.00 141 ILE A CA 20
ATOM 24508 C C . ILE A 1 43 ? 1.046 2.235 -4.633 1.00 0.00 141 ILE A C 20
ATOM 24509 O O . ILE A 1 43 ? 0.163 2.212 -5.490 1.00 0.00 141 ILE A O 20
ATOM 24525 N N . VAL A 1 44 ? 1.876 1.218 -4.422 1.00 0.00 142 VAL A N 20
ATOM 24526 C CA . VAL A 1 44 ? 1.793 -0.010 -5.203 1.00 0.00 142 VAL A CA 20
ATOM 24527 C C . VAL A 1 44 ? 1.273 -1.166 -4.355 1.00 0.00 142 VAL A C 20
ATOM 24528 O O . VAL A 1 44 ? 1.797 -1.445 -3.277 1.00 0.00 142 VAL A O 20
ATOM 24541 N N . THR A 1 45 ? 0.237 -1.836 -4.851 1.00 0.00 143 THR A N 20
ATOM 24542 C CA . THR A 1 45 ? -0.355 -2.962 -4.140 1.00 0.00 143 THR A CA 20
ATOM 24543 C C . THR A 1 45 ? 0.387 -4.258 -4.445 1.00 0.00 143 THR A C 20
ATOM 24544 O O . THR A 1 45 ? 0.972 -4.429 -5.514 1.00 0.00 143 THR A O 20
ATOM 24555 N N . PRO A 1 46 ? 0.364 -5.194 -3.485 1.00 0.00 144 PRO A N 20
ATOM 24556 C CA . PRO A 1 46 ? 1.029 -6.492 -3.629 1.00 0.00 144 PRO A CA 20
ATOM 24557 C C . PRO A 1 46 ? 0.340 -7.386 -4.654 1.00 0.00 144 PRO A C 20
ATOM 24558 O O . PRO A 1 46 ? -0.684 -7.016 -5.226 1.00 0.00 144 PRO A O 20
ATOM 24569 N N . GLY A 1 47 ? 0.909 -8.566 -4.881 1.00 0.00 145 GLY A N 20
ATOM 24570 C CA . GLY A 1 47 ? 0.335 -9.495 -5.838 1.00 0.00 145 GLY A CA 20
ATOM 24571 C C . GLY A 1 47 ? -0.809 -10.297 -5.251 1.00 0.00 145 GLY A C 20
ATOM 24572 O O . GLY A 1 47 ? -1.024 -10.291 -4.039 1.00 0.00 145 GLY A O 20
ATOM 24576 N N . ARG A 1 48 ? -1.547 -10.989 -6.113 1.00 0.00 146 ARG A N 20
ATOM 24577 C CA . ARG A 1 48 ? -2.679 -11.797 -5.674 1.00 0.00 146 ARG A CA 20
ATOM 24578 C C . ARG A 1 48 ? -2.214 -12.941 -4.777 1.00 0.00 146 ARG A C 20
ATOM 24579 O O . ARG A 1 48 ? -2.821 -13.218 -3.743 1.00 0.00 146 ARG A O 20
ATOM 24600 N N . ASP A 1 49 ? -1.134 -13.601 -5.181 1.00 0.00 147 ASP A N 20
ATOM 24601 C CA . ASP A 1 49 ? -0.587 -14.714 -4.414 1.00 0.00 147 ASP A CA 20
ATOM 24602 C C . ASP A 1 49 ? 0.656 -14.283 -3.642 1.00 0.00 147 ASP A C 20
ATOM 24603 O O . ASP A 1 49 ? 1.657 -14.998 -3.607 1.00 0.00 147 ASP A O 20
ATOM 24612 N N . LYS A 1 50 ? 0.585 -13.109 -3.024 1.00 0.00 148 LYS A N 20
ATOM 24613 C CA . LYS A 1 50 ? 1.703 -12.581 -2.252 1.00 0.00 148 LYS A CA 20
ATOM 24614 C C . LYS A 1 50 ? 1.234 -12.076 -0.891 1.00 0.00 148 LYS A C 20
ATOM 24615 O O . LYS A 1 50 ? 0.035 -11.999 -0.628 1.00 0.00 148 LYS A O 20
ATOM 24634 N N . GLU A 1 51 ? 2.188 -11.731 -0.032 1.00 0.00 149 GLU A N 20
ATOM 24635 C CA . GLU A 1 51 ? 1.871 -11.232 1.301 1.00 0.00 149 GLU A CA 20
ATOM 24636 C C . GLU A 1 51 ? 1.302 -9.818 1.231 1.00 0.00 149 GLU A C 20
ATOM 24637 O O . GLU A 1 51 ? 1.642 -9.027 0.351 1.00 0.00 149 GLU A O 20
ATOM 24649 N N . PRO A 1 52 ? 0.413 -9.491 2.181 1.00 0.00 150 PRO A N 20
ATOM 24650 C CA . PRO A 1 52 ? -0.223 -8.172 2.249 1.00 0.00 150 PRO A CA 20
ATOM 24651 C C . PRO A 1 52 ? 0.757 -7.076 2.652 1.00 0.00 150 PRO A C 20
ATOM 24652 O O . PRO A 1 52 ? 0.897 -6.758 3.833 1.00 0.00 150 PRO A O 20
ATOM 24663 N N . VAL A 1 53 ? 1.434 -6.501 1.663 1.00 0.00 151 VAL A N 20
ATOM 24664 C CA . VAL A 1 53 ? 2.401 -5.439 1.915 1.00 0.00 151 VAL A CA 20
ATOM 24665 C C . VAL A 1 53 ? 2.374 -4.397 0.802 1.00 0.00 151 VAL A C 20
ATOM 24666 O O . VAL A 1 53 ? 2.601 -4.713 -0.365 1.00 0.00 151 VAL A O 20
ATOM 24679 N N . PHE A 1 54 ? 2.095 -3.151 1.173 1.00 0.00 152 PHE A N 20
ATOM 24680 C CA . PHE A 1 54 ? 2.037 -2.061 0.206 1.00 0.00 152 PHE A CA 20
ATOM 24681 C C . PHE A 1 54 ? 3.403 -1.399 0.052 1.00 0.00 152 PHE A C 20
ATOM 24682 O O . PHE A 1 54 ? 4.225 -1.425 0.968 1.00 0.00 152 PHE A O 20
ATOM 24699 N N . ALA A 1 55 ? 3.638 -0.805 -1.114 1.00 0.00 153 ALA A N 20
ATOM 24700 C CA . ALA A 1 55 ? 4.903 -0.135 -1.389 1.00 0.00 153 ALA A CA 20
ATOM 24701 C C . ALA A 1 55 ? 4.680 1.326 -1.764 1.00 0.00 153 ALA A C 20
ATOM 24702 O O . ALA A 1 55 ? 4.208 1.631 -2.860 1.00 0.00 153 ALA A O 20
ATOM 24709 N N . VAL A 1 56 ? 5.020 2.227 -0.847 1.00 0.00 154 VAL A N 20
ATOM 24710 C CA . VAL A 1 56 ? 4.857 3.656 -1.083 1.00 0.00 154 VAL A CA 20
ATOM 24711 C C . VAL A 1 56 ? 6.166 4.291 -1.538 1.00 0.00 154 VAL A C 20
ATOM 24712 O O . VAL A 1 56 ? 7.194 4.172 -0.868 1.00 0.00 154 VAL A O 20
ATOM 24725 N N . THR A 1 57 ? 6.124 4.969 -2.681 1.00 0.00 155 THR A N 20
ATOM 24726 C CA . THR A 1 57 ? 7.306 5.623 -3.226 1.00 0.00 155 THR A CA 20
ATOM 24727 C C . THR A 1 57 ? 7.161 7.140 -3.191 1.00 0.00 155 THR A C 20
ATOM 24728 O O . THR A 1 57 ? 6.103 7.679 -3.509 1.00 0.00 155 THR A O 20
ATOM 24739 N N . GLY A 1 58 ? 8.233 7.823 -2.801 1.00 0.00 156 GLY A N 20
ATOM 24740 C CA . GLY A 1 58 ? 8.204 9.272 -2.732 1.00 0.00 156 GLY A CA 20
ATOM 24741 C C . GLY A 1 58 ? 9.170 9.823 -1.702 1.00 0.00 156 GLY A C 20
ATOM 24742 O O . GLY A 1 58 ? 9.961 9.079 -1.123 1.00 0.00 156 GLY A O 20
ATOM 24746 N N . MET A 1 59 ? 9.107 11.131 -1.473 1.00 0.00 157 MET A N 20
ATOM 24747 C CA . MET A 1 59 ? 9.984 11.780 -0.506 1.00 0.00 157 MET A CA 20
ATOM 24748 C C . MET A 1 59 ? 9.890 11.099 0.856 1.00 0.00 157 MET A C 20
ATOM 24749 O O . MET A 1 59 ? 8.927 10.396 1.160 1.00 0.00 157 MET A O 20
ATOM 24763 N N . PRO A 1 60 ? 10.915 11.309 1.695 1.00 0.00 158 PRO A N 20
ATOM 24764 C CA . PRO A 1 60 ? 10.971 10.724 3.038 1.00 0.00 158 PRO A CA 20
ATOM 24765 C C . PRO A 1 60 ? 9.944 11.338 3.982 1.00 0.00 158 PRO A C 20
ATOM 24766 O O . PRO A 1 60 ? 9.849 10.952 5.147 1.00 0.00 158 PRO A O 20
ATOM 24777 N N . GLU A 1 61 ? 9.176 12.295 3.471 1.00 0.00 159 GLU A N 20
ATOM 24778 C CA . GLU A 1 61 ? 8.155 12.963 4.271 1.00 0.00 159 GLU A CA 20
ATOM 24779 C C . GLU A 1 61 ? 6.765 12.724 3.688 1.00 0.00 159 GLU A C 20
ATOM 24780 O O . GLU A 1 61 ? 5.765 12.764 4.403 1.00 0.00 159 GLU A O 20
ATOM 24792 N N . ASN A 1 62 ? 6.712 12.477 2.383 1.00 0.00 160 ASN A N 20
ATOM 24793 C CA . ASN A 1 62 ? 5.445 12.233 1.702 1.00 0.00 160 ASN A CA 20
ATOM 24794 C C . ASN A 1 62 ? 5.012 10.779 1.863 1.00 0.00 160 ASN A C 20
ATOM 24795 O O . ASN A 1 62 ? 3.844 10.492 2.123 1.00 0.00 160 ASN A O 20
ATOM 24806 N N . VAL A 1 63 ? 5.963 9.863 1.706 1.00 0.00 161 VAL A N 20
ATOM 24807 C CA . VAL A 1 63 ? 5.682 8.439 1.836 1.00 0.00 161 VAL A CA 20
ATOM 24808 C C . VAL A 1 63 ? 5.375 8.068 3.282 1.00 0.00 161 VAL A C 20
ATOM 24809 O O . VAL A 1 63 ? 4.546 7.198 3.549 1.00 0.00 161 VAL A O 20
ATOM 24822 N N . ASP A 1 64 ? 6.049 8.734 4.213 1.00 0.00 162 ASP A N 20
ATOM 24823 C CA . ASP A 1 64 ? 5.848 8.476 5.634 1.00 0.00 162 ASP A CA 20
ATOM 24824 C C . ASP A 1 64 ? 4.384 8.662 6.019 1.00 0.00 162 ASP A C 20
ATOM 24825 O O . ASP A 1 64 ? 3.797 7.816 6.693 1.00 0.00 162 ASP A O 20
ATOM 24834 N N . ARG A 1 65 ? 3.800 9.775 5.585 1.00 0.00 163 ARG A N 20
ATOM 24835 C CA . ARG A 1 65 ? 2.405 10.073 5.886 1.00 0.00 163 ARG A CA 20
ATOM 24836 C C . ARG A 1 65 ? 1.492 8.956 5.389 1.00 0.00 163 ARG A C 20
ATOM 24837 O O . ARG A 1 65 ? 0.712 8.391 6.155 1.00 0.00 163 ARG A O 20
ATOM 24858 N N . ALA A 1 66 ? 1.593 8.644 4.101 1.00 0.00 164 ALA A N 20
ATOM 24859 C CA . ALA A 1 66 ? 0.778 7.595 3.502 1.00 0.00 164 ALA A CA 20
ATOM 24860 C C . ALA A 1 66 ? 0.709 6.370 4.407 1.00 0.00 164 ALA A C 20
ATOM 24861 O O . ALA A 1 66 ? -0.363 5.803 4.619 1.00 0.00 164 ALA A O 20
ATOM 24868 N N . ARG A 1 67 ? 1.859 5.966 4.937 1.00 0.00 165 ARG A N 20
ATOM 24869 C CA . ARG A 1 67 ? 1.928 4.806 5.818 1.00 0.00 165 ARG A CA 20
ATOM 24870 C C . ARG A 1 67 ? 0.920 4.926 6.956 1.00 0.00 165 ARG A C 20
ATOM 24871 O O . ARG A 1 67 ? 0.211 3.972 7.273 1.00 0.00 165 ARG A O 20
ATOM 24892 N N . GLU A 1 68 ? 0.863 6.106 7.567 1.00 0.00 166 GLU A N 20
ATOM 24893 C CA . GLU A 1 68 ? -0.058 6.349 8.671 1.00 0.00 166 GLU A CA 20
ATOM 24894 C C . GLU A 1 68 ? -1.507 6.250 8.203 1.00 0.00 166 GLU A C 20
ATOM 24895 O O . GLU A 1 68 ? -2.351 5.669 8.885 1.00 0.00 166 GLU A O 20
ATOM 24907 N N . GLU A 1 69 ? -1.787 6.821 7.036 1.00 0.00 167 GLU A N 20
ATOM 24908 C CA . GLU A 1 69 ? -3.134 6.798 6.478 1.00 0.00 167 GLU A CA 20
ATOM 24909 C C . GLU A 1 69 ? -3.622 5.364 6.294 1.00 0.00 167 GLU A C 20
ATOM 24910 O O . GLU A 1 69 ? -4.691 4.994 6.780 1.00 0.00 167 GLU A O 20
ATOM 24922 N N . ILE A 1 70 ? -2.831 4.562 5.590 1.00 0.00 168 ILE A N 20
ATOM 24923 C CA . ILE A 1 70 ? -3.182 3.169 5.342 1.00 0.00 168 ILE A CA 20
ATOM 24924 C C . ILE A 1 70 ? -3.439 2.426 6.649 1.00 0.00 168 ILE A C 20
ATOM 24925 O O . ILE A 1 70 ? -4.498 1.829 6.836 1.00 0.00 168 ILE A O 20
ATOM 24941 N N . GLU A 1 71 ? -2.463 2.470 7.550 1.00 0.00 169 GLU A N 20
ATOM 24942 C CA . GLU A 1 71 ? -2.585 1.801 8.840 1.00 0.00 169 GLU A CA 20
ATOM 24943 C C . GLU A 1 71 ? -3.822 2.287 9.590 1.00 0.00 169 GLU A C 20
ATOM 24944 O O . GLU A 1 71 ? -4.588 1.487 10.128 1.00 0.00 169 GLU A O 20
ATOM 24956 N N . ALA A 1 72 ? -4.011 3.602 9.619 1.00 0.00 170 ALA A N 20
ATOM 24957 C CA . ALA A 1 72 ? -5.156 4.194 10.300 1.00 0.00 170 ALA A CA 20
ATOM 24958 C C . ALA A 1 72 ? -6.410 3.349 10.103 1.00 0.00 170 ALA A C 20
ATOM 24959 O O . ALA A 1 72 ? -7.000 2.861 11.068 1.00 0.00 170 ALA A O 20
ATOM 24966 N N . HIS A 1 73 ? -6.812 3.179 8.848 1.00 0.00 171 HIS A N 20
ATOM 24967 C CA . HIS A 1 73 ? -7.997 2.391 8.525 1.00 0.00 171 HIS A CA 20
ATOM 24968 C C . HIS A 1 73 ? -8.145 1.214 9.484 1.00 0.00 171 HIS A C 20
ATOM 24969 O O . HIS A 1 73 ? -9.254 0.870 9.893 1.00 0.00 171 HIS A O 20
ATOM 24984 N N . ILE A 1 74 ? -7.021 0.600 9.837 1.00 0.00 172 ILE A N 20
ATOM 24985 C CA . ILE A 1 74 ? -7.026 -0.539 10.747 1.00 0.00 172 ILE A CA 20
ATOM 24986 C C . ILE A 1 74 ? -7.820 -0.228 12.011 1.00 0.00 172 ILE A C 20
ATOM 24987 O O . ILE A 1 74 ? -8.799 -0.905 12.326 1.00 0.00 172 ILE A O 20
ATOM 25003 N N . THR A 1 75 ? -7.392 0.803 12.734 1.00 0.00 173 THR A N 20
ATOM 25004 C CA . THR A 1 75 ? -8.063 1.205 13.963 1.00 0.00 173 THR A CA 20
ATOM 25005 C C . THR A 1 75 ? -9.290 2.059 13.667 1.00 0.00 173 THR A C 20
ATOM 25006 O O . THR A 1 75 ? -9.500 3.101 14.289 1.00 0.00 173 THR A O 20
ATOM 25017 N N . LEU A 1 76 ? -10.099 1.612 12.713 1.00 0.00 174 LEU A N 20
ATOM 25018 C CA . LEU A 1 76 ? -11.308 2.335 12.334 1.00 0.00 174 LEU A CA 20
ATOM 25019 C C . LEU A 1 76 ? -12.423 1.368 11.947 1.00 0.00 174 LEU A C 20
ATOM 25020 O O . LEU A 1 76 ? -12.252 0.530 11.062 1.00 0.00 174 LEU A O 20
ATOM 25036 N N . ARG A 1 77 ? -13.565 1.493 12.615 1.00 0.00 175 ARG A N 20
ATOM 25037 C CA . ARG A 1 77 ? -14.708 0.630 12.341 1.00 0.00 175 ARG A CA 20
ATOM 25038 C C . ARG A 1 77 ? -15.798 1.394 11.594 1.00 0.00 175 ARG A C 20
ATOM 25039 O O . ARG A 1 77 ? -16.033 2.573 11.854 1.00 0.00 175 ARG A O 20
ATOM 25060 N N . SER A 1 78 ? -16.459 0.712 10.664 1.00 0.00 176 SER A N 20
ATOM 25061 C CA . SER A 1 78 ? -17.520 1.326 9.875 1.00 0.00 176 SER A CA 20
ATOM 25062 C C . SER A 1 78 ? -18.893 0.955 10.429 1.00 0.00 176 SER A C 20
ATOM 25063 O O . SER A 1 78 ? -19.017 0.058 11.261 1.00 0.00 176 SER A O 20
ATOM 25071 N N . GLY A 1 79 ? -19.922 1.653 9.959 1.00 0.00 177 GLY A N 20
ATOM 25072 C CA . GLY A 1 79 ? -21.272 1.383 10.417 1.00 0.00 177 GLY A CA 20
ATOM 25073 C C . GLY A 1 79 ? -21.872 2.552 11.174 1.00 0.00 177 GLY A C 20
ATOM 25074 O O . GLY A 1 79 ? -21.251 3.603 11.330 1.00 0.00 177 GLY A O 20
ATOM 25078 N N . PRO A 1 80 ? -23.110 2.375 11.660 1.00 0.00 178 PRO A N 20
ATOM 25079 C CA . PRO A 1 80 ? -23.821 3.413 12.412 1.00 0.00 178 PRO A CA 20
ATOM 25080 C C . PRO A 1 80 ? -23.210 3.653 13.788 1.00 0.00 178 PRO A C 20
ATOM 25081 O O . PRO A 1 80 ? -22.445 2.831 14.290 1.00 0.00 178 PRO A O 20
ATOM 25092 N N . SER A 1 81 ? -23.554 4.786 14.393 1.00 0.00 179 SER A N 20
ATOM 25093 C CA . SER A 1 81 ? -23.036 5.136 15.711 1.00 0.00 179 SER A CA 20
ATOM 25094 C C . SER A 1 81 ? -24.174 5.310 16.713 1.00 0.00 179 SER A C 20
ATOM 25095 O O . SER A 1 81 ? -24.101 4.825 17.842 1.00 0.00 179 SER A O 20
ATOM 25103 N N . SER A 1 82 ? -25.224 6.006 16.291 1.00 0.00 180 SER A N 20
ATOM 25104 C CA . SER A 1 82 ? -26.376 6.249 17.151 1.00 0.00 180 SER A CA 20
ATOM 25105 C C . SER A 1 82 ? -26.960 4.934 17.661 1.00 0.00 180 SER A C 20
ATOM 25106 O O . SER A 1 82 ? -27.049 4.708 18.867 1.00 0.00 180 SER A O 20
ATOM 25114 N N . GLY A 1 83 ? -27.356 4.070 16.732 1.00 0.00 181 GLY A N 20
ATOM 25115 C CA . GLY A 1 83 ? -27.927 2.789 17.105 1.00 0.00 181 GLY A CA 20
ATOM 25116 C C . GLY A 1 83 ? -27.053 1.622 16.690 1.00 0.00 181 GLY A C 20
ATOM 25117 O O . GLY A 1 83 ? -27.549 0.615 16.185 1.00 0.00 181 GLY A O 20
#

Organism: Homo sapiens (NCBI:txid9606)

Foldseek 3Di:
DDDDPDDDWDKDKAADQPVLLDVCCDDVRDNVVVLCVVLVWDWAADDPPDHGIIMTIGHPRSSVVSSCVSCVSVVDDDDDDPD

Solvent-accessible surface area: 6585 Å² total; per-residue (Å²): 138,119,112,81,110,126,73,70,109,49,70,42,114,2,190,3,50,144,192,9,18,50,80,0,30,9,113,210,29,46,50,9,119,141,13,48,97,217,17,152,16,146,10,71,65,39,45,220,133,147,129,34,35,0,18,0,48,8,90,86,119,47,1,64,173,0,110,103,94,0,64,50,51,64,126,107,203,76,60,136,114,109,124

GO terms:
  GO:0048471 perinuclear region of cytoplasm (C, IDA)
  GO:0005634 nucleus (C, IDA)
  GO:0035925 mRNA 3'-UTR AU-rich region binding (F, IDA)
  GO:0003723 RNA binding (F, HDA)

Secondary structure (DSSP, 8-state):
--S--S--SEEEEEE--HHHHHHHHTTTTSSHHHHIIIII-EEE---SSS--EEEEEE-TTTHHHHHHHHHHHHHS--S----

Nearest PDB structures (foldseek):
  2dgr-assembly1_A  TM=8.916E-01  e=4.458E-14  Homo sapiens
  5wwx-assembly1_A  TM=8.676E-01  e=6.685E-12  Homo sapiens
  5wwz-assembly2_A  TM=8.792E-01  e=4.234E-11  Homo sapiens
  5www-assembly1_A  TM=9.223E-01  e=2.244E-06  Homo sapiens
  2cte-assembly1_A  TM=7.381E-01  e=4.926E-07  Homo sapiens

Radius of gyration: 14.72 Å; Cα contacts (8 Å, |Δi|>4): 104; chains: 1; bounding box: 53×31×21 Å

CATH classification: 3.30.1370.10

InterPro domains:
  IPR001841 Zinc finger, RING-type [PS50089] (600-640)
  IPR004087 K Homology domain [SM00322] (177-245)
  IPR004087 K Homology domain [SM00322] (272-339)
  IPR004088 K Homology domain, type 1 [PF00013] (181-241)
  IPR004088 K Homology domain, type 1 [PF00013] (275-335)
  IPR013083 Zinc finger, RING/FYVE/PHD-type [G3DSA:3.30.40.10] (580-651)
  IPR036612 K Homology domain, type 1 superfamily [G3DSA:3.30.1370.10] (177-253)
  IPR036612 K Homology domain, type 1 superfamily [G3DSA:3.30.1370.10] (273-339)
  IPR036612 K Homology domain, type 1 superfamily [SSF54791] (182-247)
  IPR036612 K Homology domain, type 1 superfamily [SSF54791] (271-338)
  IPR047226 RNA-binding protein MEX-3, second type I KH domain [cd22424] (271-342)
  IPR047227 RNA-binding protein MEX3 [PTHR23285] (1-651)
  IPR047228 RNA-binding protein MEX-3, first type I KH domain [cd22423] (179-251)

Sequence (83 aa):
GSSGSSGGQTTIQVRVPYRVVGLVVGPKGATIKRIQQRTHTYIVTPGRDKEPVFAVTGMPENVDRAREEIEAHITLRSGPSSGGSSGSSGGQTTIQVRVPYRVVGLVVGPKGATIKRIQQRTHTYIVTPGRDKEPVFAVTGMPENVDRAREEIEAHITLRSGPSSGGSSGSSGGQTTIQVRVPYRVVGLVVGPKGATIKRIQQRTHTYIVTPGRDKEPVFAVTGMPENVDRAREEIEAHITLRSGPSSGGSSGSSGGQTTIQVRVPYRVVGLVVGPKGATIKRIQQRTHTYIVTPGRDKEPVFAVTGMPENVDRAREEIEAHITLRSGPSSGGSSGSSGGQTTIQVRVPYRVVGLVVGPKGATIKRIQQRTHTYIVTPGRDKEPVFAVTGMPENVDRAREEIEAHITLRSGPSSGGSSGSSGGQTTIQVRVPYRVVGLVVGPKGATIKRIQQRTHTYIVTPGRDKEPVFAVTGMPENVDRAREEIEAHITLRSGPSSGGSSGSSGGQTTIQVRVPYRVVGLVVGPKGATIKRIQQRTHTYIVTPGRDKEPVFAVTGMPENVDRAREEIEAHITLRSGPSSGGSSGSSGGQTTIQVRVPYRVVGLVVGPKGATIKRIQQRTHTYIVTPGRDKEPVFAVTGMPENVDRAREEIEAHITLRSGPSSGGSSGSSGGQTTIQVRVPYRVVGLVVGPKGATIKRIQQRTHTYIVTPGRDKEPVFAVTGMPENVDRAREEIEAHITLRSGPSSGGSSGSSGGQTTIQVRVPYRVVGLVVGPKGATIKRIQQRTHTYIVTPGRDKEPVFAVTGMPENVDRAREEIEAHITLRSGPSSGGSSGSSGGQTTIQVRVPYRVVGLVVGPKGATIKRIQQRTHTYIVTPGRDKEPVFAVTGMPENVDRAREEIEAHITLRSGPSSGGSSGSSGGQTTIQVRVPYRVVGLVVGPKGATIKRIQQRTHTYIVTPGRDKEPVFAVTGMPENVDRAREEIEAHITLRSGPSSGGSSGSSGGQTTIQVRVPYRVVGLVVGPKGATIKRIQQRTHTYIVTPGRDKEPVFAVTGMPENVDRAREEIEAHITLRSGPSSGGSSGSSGGQTTIQVRVPYRVVGLVVGPKGATIKRIQQRTHTYIVTPGRDKEPVFAVTGMPENVDRAREEIEAHITLRSGPSSGGSSGSSGGQTTIQVRVPYRVVGLVVGPKGATIKRIQQRTHTYIVTPGRDKEPVFAVTGMPENVDRAREEIEAHITLRSGPSSGGSSGSSGGQTTIQVRVPYRVVGLVVGPKGATIKRIQQRTHTYIVTPGRDKEPVFAVTGMPENVDRAREEIEAHITLRSGPSSGGSSGSSGGQTTIQVRVPYRVVGLVVGPKGATIKRIQQRTHTYIVTPGRDKEPVFAVTGMPENVDRAREEIEAHITLRSGPSSGGSSGSSGGQTTIQVRVPYRVVGLVVGPKGATIKRIQQRTHTYIVTPGRDKEPVFAVTGMPENVDRAREEIEAHITLRSGPSSGGSSGSSGGQTTIQVRVPYRVVGLVVGPKGATIKRIQQRTHTYIVTPGRDKEPVFAVTGMPENVDRAREEIEAHITLRSGPSSGGSSGSSGGQTTIQVRVPYRVVGLVVGPKGATIKRIQQRTHTYIVTPGRDKEPVFAVTGMPENVDRAREEIEAHITLRSGPSSG